Protein 6D7K (pdb70)

InterPro domains:
  IPR003430 Propane/methane/phenol/toluene hydroxylase [PF02332] (38-260)
  IPR009078 Ferritin-like superfamily [SSF47240] (20-524)
  IPR012348 Ribonucleotide reductase-like [G3DSA:1.10.620.20] (1-526)

B-factor: mean 49.15, std 14.74, range [23.67, 126.01]

CATH classification: 1.10.620.20

Organism: Methylosinus sporium (NCBI:txid428)

Structure (mmCIF, N/CA/C/O backbone):
data_6D7K
#
_entry.id   6D7K
#
_cell.length_a   179.781
_cell.length_b   125.776
_cell.length_c   126.380
_cell.angle_alpha   90.00
_cell.angle_beta   102.89
_cell.angle_gamma   90.00
#
_symmetry.space_group_name_H-M   'C 1 2 1'
#
loop_
_entity.id
_entity.type
_entity.pdbx_description
1 polymer 'Methane monooxygenase hydroxylase, MmoX1'
2 polymer 'Methane monooxygenase hydroxylase, MmoY'
3 polymer 'Methane monooxygenase hydroxylase, MmoZ'
4 polymer 'Methane monooxygenase hydroxylase, MmoD'
5 non-polymer 'FE (III) ION'
6 non-polymer HEXANE-1,6-DIOL
7 non-polymer 'FORMIC ACID'
8 water water
#
loop_
_atom_site.group_PDB
_atom_site.id
_atom_site.type_symbol
_atom_site.label_atom_id
_atom_site.label_alt_id
_atom_site.label_comp_id
_atom_site.label_asym_id
_atom_site.label_entity_id
_atom_site.label_seq_id
_atom_site.pdbx_PDB_ins_code
_atom_site.Cartn_x
_atom_site.Cartn_y
_atom_site.Cartn_z
_atom_site.occupancy
_atom_site.B_iso_or_equiv
_atom_site.auth_seq_id
_atom_site.auth_comp_id
_atom_site.auth_asym_id
_atom_site.auth_atom_id
_atom_site.pdbx_PDB_model_num
ATOM 1 N N . ASP A 1 12 ? 49.862 50.193 24.576 1.00 91.45 12 ASP A N 1
ATOM 2 C CA . ASP A 1 12 ? 48.685 49.338 24.743 1.00 90.34 12 ASP A CA 1
ATOM 3 C C . ASP A 1 12 ? 47.982 49.574 26.080 1.00 84.75 12 ASP A C 1
ATOM 4 O O . ASP A 1 12 ? 46.879 49.074 26.306 1.00 76.44 12 ASP A O 1
ATOM 9 N N . ALA A 1 13 ? 48.626 50.321 26.974 1.00 82.86 13 ALA A N 1
ATOM 10 C CA . ALA A 1 13 ? 47.966 50.729 28.206 1.00 70.72 13 ALA A CA 1
ATOM 11 C C . ALA A 1 13 ? 47.060 51.934 28.004 1.00 63.32 13 ALA A C 1
ATOM 12 O O . ALA A 1 13 ? 46.429 52.377 28.967 1.00 58.17 13 ALA A O 1
ATOM 14 N N . LEU A 1 14 ? 46.967 52.458 26.780 1.00 64.98 14 LEU A N 1
ATOM 15 C CA . LEU A 1 14 ? 46.219 53.687 26.522 1.00 70.32 14 LEU A CA 1
ATOM 16 C C . LEU A 1 14 ? 45.276 53.563 25.324 1.00 65.05 14 LEU A C 1
ATOM 17 O O . LEU A 1 14 ? 44.220 54.199 25.301 1.00 53.94 14 LEU A O 1
ATOM 22 N N . LYS A 1 15 ? 45.644 52.751 24.331 1.00 69.72 15 LYS A N 1
ATOM 23 C CA . LYS A 1 15 ? 44.960 52.696 23.037 1.00 68.56 15 LYS A CA 1
ATOM 24 C C . LYS A 1 15 ? 44.199 51.369 22.924 1.00 71.16 15 LYS A C 1
ATOM 25 O O . LYS A 1 15 ? 44.799 50.309 22.713 1.00 73.33 15 LYS A O 1
ATOM 31 N N . VAL A 1 16 ? 42.870 51.437 23.049 1.00 64.29 16 VAL A N 1
ATOM 32 C CA . VAL A 1 16 ? 41.999 50.275 22.897 1.00 65.50 16 VAL A CA 1
ATOM 33 C C . VAL A 1 16 ? 40.700 50.710 22.231 1.00 58.91 16 VAL A C 1
ATOM 34 O O . VAL A 1 16 ? 40.241 51.843 22.406 1.00 63.12 16 VAL A O 1
ATOM 38 N N . ASN A 1 17 ? 40.098 49.803 21.461 1.00 61.69 17 ASN A N 1
ATOM 39 C CA . ASN A 1 17 ? 38.827 50.106 20.798 1.00 60.90 17 ASN A CA 1
ATOM 40 C C . ASN A 1 17 ? 37.711 50.107 21.839 1.00 56.96 17 ASN A C 1
ATOM 41 O O . ASN A 1 17 ? 37.400 49.070 22.438 1.00 54.92 17 ASN A O 1
ATOM 46 N N . ARG A 1 18 ? 37.111 51.273 22.068 1.00 55.37 18 ARG A N 1
ATOM 47 C CA . ARG A 1 18 ? 36.120 51.427 23.122 1.00 52.05 18 ARG A CA 1
ATOM 48 C C . ARG A 1 18 ? 34.705 51.584 22.572 1.00 52.16 18 ARG A C 1
ATOM 49 O O . ARG A 1 18 ? 33.815 52.048 23.287 1.00 51.68 18 ARG A O 1
ATOM 57 N N . ALA A 1 19 ? 34.484 51.188 21.319 1.00 55.93 19 ALA A N 1
ATOM 58 C CA . ALA A 1 19 ? 33.134 51.115 20.776 1.00 55.78 19 ALA A CA 1
ATOM 59 C C . ALA A 1 19 ? 32.330 50.053 21.526 1.00 50.79 19 ALA A C 1
ATOM 60 O O . ALA A 1 19 ? 32.866 48.987 21.854 1.00 56.49 19 ALA A O 1
ATOM 62 N N . PRO A 1 20 ? 31.049 50.300 21.800 1.00 45.49 20 PRO A N 1
ATOM 63 C CA . PRO A 1 20 ? 30.307 49.394 22.681 1.00 47.25 20 PRO A CA 1
ATOM 64 C C . PRO A 1 20 ? 29.963 48.105 21.948 1.00 44.28 20 PRO A C 1
ATOM 65 O O . PRO A 1 20 ? 29.464 48.118 20.821 1.00 46.14 20 PRO A O 1
ATOM 69 N N . VAL A 1 21 ? 30.233 46.984 22.598 1.00 38.88 21 VAL A N 1
ATOM 70 C CA . VAL A 1 21 ? 30.125 45.707 21.914 1.00 45.97 21 VAL A CA 1
ATOM 71 C C . VAL A 1 21 ? 29.858 44.630 22.954 1.00 38.23 21 VAL A C 1
ATOM 72 O O . VAL A 1 21 ? 30.393 44.682 24.064 1.00 40.52 21 VAL A O 1
ATOM 76 N N . GLY A 1 22 ? 29.012 43.666 22.598 1.00 36.22 22 GLY A N 1
ATOM 77 C CA . GLY A 1 22 ? 28.783 42.500 23.435 1.00 38.92 22 GLY A CA 1
ATOM 78 C C . GLY A 1 22 ? 29.114 41.206 22.707 1.00 42.89 22 GLY A C 1
ATOM 79 O O . GLY A 1 22 ? 29.999 41.189 21.846 1.00 41.62 22 GLY A O 1
ATOM 80 N N . VAL A 1 23 ? 28.427 40.106 23.022 1.00 43.23 23 VAL A N 1
ATOM 81 C CA . VAL A 1 23 ? 28.632 38.865 22.279 1.00 41.34 23 VAL A CA 1
ATOM 82 C C . VAL A 1 23 ? 27.274 38.233 21.997 1.00 41.02 23 VAL A C 1
ATOM 83 O O . VAL A 1 23 ? 26.539 37.888 22.927 1.00 40.21 23 VAL A O 1
ATOM 87 N N . GLU A 1 24 ? 26.956 38.064 20.720 1.00 41.93 24 GLU A N 1
ATOM 88 C CA . GLU A 1 24 ? 25.694 37.469 20.311 1.00 45.39 24 GLU A CA 1
ATOM 89 C C . GLU A 1 24 ? 25.671 35.967 20.594 1.00 45.11 24 GLU A C 1
ATOM 90 O O . GLU A 1 24 ? 26.709 35.297 20.523 1.00 39.70 24 GLU A O 1
ATOM 96 N N . PRO A 1 25 ? 24.489 35.406 20.895 1.00 43.04 25 PRO A N 1
ATOM 97 C CA . PRO A 1 25 ? 24.415 33.946 21.065 1.00 39.06 25 PRO A CA 1
ATOM 98 C C . PRO A 1 25 ? 24.984 33.215 19.864 1.00 39.42 25 PRO A C 1
ATOM 99 O O . PRO A 1 25 ? 25.724 32.238 20.031 1.00 44.26 25 PRO A O 1
ATOM 103 N N . GLN A 1 26 ? 24.668 33.680 18.652 1.00 40.62 26 GLN A N 1
ATOM 104 C CA . GLN A 1 26 ? 25.201 33.074 17.434 1.00 40.78 26 GLN A CA 1
ATOM 105 C C . GLN A 1 26 ? 26.725 32.991 17.455 1.00 43.83 26 GLN A C 1
ATOM 106 O O . GLN A 1 26 ? 27.296 31.987 17.023 1.00 43.79 26 GLN A O 1
ATOM 112 N N . GLU A 1 27 ? 27.403 34.044 17.939 1.00 43.85 27 GLU A N 1
ATOM 113 C CA . GLU A 1 27 ? 28.869 34.064 17.917 1.00 42.35 27 GLU A CA 1
ATOM 114 C C . GLU A 1 27 ? 29.455 32.985 18.823 1.00 40.73 27 GLU A C 1
ATOM 115 O O . GLU A 1 27 ? 30.498 32.401 18.505 1.00 42.37 27 GLU A O 1
ATOM 121 N N . VAL A 1 28 ? 28.824 32.734 19.973 1.00 36.30 28 VAL A N 1
ATOM 122 C CA . VAL A 1 28 ? 29.223 31.607 20.809 1.00 36.34 28 VAL A CA 1
ATOM 123 C C . VAL A 1 28 ? 28.785 30.293 20.173 1.00 41.47 28 VAL A C 1
ATOM 124 O O . VAL A 1 28 ? 29.500 29.287 20.223 1.00 41.54 28 VAL A O 1
ATOM 128 N N . HIS A 1 29 ? 27.616 30.275 19.550 1.00 38.35 29 HIS A N 1
ATOM 129 C CA . HIS A 1 29 ? 27.126 29.002 19.057 1.00 38.99 29 HIS A CA 1
ATOM 130 C C . HIS A 1 29 ? 28.004 28.445 17.938 1.00 40.93 29 HIS A C 1
ATOM 131 O O . HIS A 1 29 ? 28.029 27.224 17.722 1.00 40.84 29 HIS A O 1
ATOM 138 N N . LYS A 1 30 ? 28.719 29.303 17.202 1.00 38.06 30 LYS A N 1
ATOM 139 C CA . LYS A 1 30 ? 29.531 28.780 16.107 1.00 42.46 30 LYS A CA 1
ATOM 140 C C . LYS A 1 30 ? 30.686 27.921 16.610 1.00 39.28 30 LYS A C 1
ATOM 141 O O . LYS A 1 30 ? 31.164 27.055 15.875 1.00 34.93 30 LYS A O 1
ATOM 147 N N . TRP A 1 31 ? 31.103 28.091 17.855 1.00 36.04 31 TRP A N 1
ATOM 148 C CA . TRP A 1 31 ? 32.147 27.250 18.403 1.00 39.74 31 TRP A CA 1
ATOM 149 C C . TRP A 1 31 ? 31.606 26.060 19.173 1.00 38.09 31 TRP A C 1
ATOM 150 O O . TRP A 1 31 ? 32.398 25.273 19.697 1.00 38.16 31 TRP A O 1
ATOM 161 N N . LEU A 1 32 ? 30.283 25.873 19.209 1.00 36.35 32 LEU A N 1
ATOM 162 C CA . LEU A 1 32 ? 29.724 24.845 20.084 1.00 39.17 32 LEU A CA 1
ATOM 163 C C . LEU A 1 32 ? 30.189 23.452 19.668 1.00 39.04 32 LEU A C 1
ATOM 164 O O . LEU A 1 32 ? 30.577 22.637 20.517 1.00 35.36 32 LEU A O 1
ATOM 169 N N . GLN A 1 33 ? 30.159 23.170 18.360 1.00 37.50 33 GLN A N 1
ATOM 170 C CA . GLN A 1 33 ? 30.503 21.848 17.850 1.00 35.92 33 GLN A CA 1
ATOM 171 C C . GLN A 1 33 ? 31.861 21.376 18.362 1.00 37.22 33 GLN A C 1
ATOM 172 O O . GLN A 1 33 ? 32.039 20.188 18.655 1.00 42.88 33 GLN A O 1
ATOM 178 N N . SER A 1 34 ? 32.817 22.291 18.512 1.00 33.57 34 SER A N 1
ATOM 179 C CA . SER A 1 34 ? 34.167 21.946 18.949 1.00 35.71 34 SER A CA 1
ATOM 180 C C . SER A 1 34 ? 34.277 21.671 20.441 1.00 37.83 34 SER A C 1
ATOM 181 O O . SER A 1 34 ? 35.393 21.445 20.918 1.00 38.89 34 SER A O 1
ATOM 184 N N . PHE A 1 35 ? 33.173 21.701 21.192 1.00 37.43 35 PHE A N 1
ATOM 185 C CA . PHE A 1 35 ? 33.261 21.525 22.638 1.00 36.04 35 PHE A CA 1
ATOM 186 C C . PHE A 1 35 ? 33.469 20.070 23.021 1.00 39.41 35 PHE A C 1
ATOM 187 O O . PHE A 1 35 ? 33.962 19.801 24.121 1.00 41.11 35 PHE A O 1
ATOM 195 N N . ASN A 1 36 ? 33.062 19.135 22.158 1.00 38.87 36 ASN A N 1
ATOM 196 C CA . ASN A 1 36 ? 33.266 17.705 22.357 1.00 35.60 36 ASN A CA 1
ATOM 197 C C . ASN A 1 36 ? 34.667 17.335 21.896 1.00 40.60 36 ASN A C 1
ATOM 198 O O . ASN A 1 36 ? 35.210 17.939 20.966 1.00 44.81 36 ASN A O 1
ATOM 203 N N . TRP A 1 37 ? 35.264 16.344 22.551 1.00 41.36 37 TRP A N 1
ATOM 204 C CA . TRP A 1 37 ? 36.554 15.838 22.098 1.00 44.22 37 TRP A CA 1
ATOM 205 C C . TRP A 1 37 ? 36.490 14.324 21.910 1.00 44.62 37 TRP A C 1
ATOM 206 O O . TRP A 1 37 ? 35.528 13.662 22.304 1.00 45.09 37 TRP A O 1
ATOM 217 N N . ASP A 1 38 ? 37.529 13.777 21.285 1.00 49.29 38 ASP A N 1
ATOM 218 C CA . ASP A 1 38 ? 37.577 12.366 20.924 1.00 51.22 38 ASP A CA 1
ATOM 219 C C . ASP A 1 38 ? 38.343 11.591 21.983 1.00 51.49 38 ASP A C 1
ATOM 220 O O . ASP A 1 38 ? 39.502 11.902 22.264 1.00 57.27 38 ASP A O 1
ATOM 225 N N . PHE A 1 39 ? 37.680 10.618 22.598 1.00 49.76 39 PHE A N 1
ATOM 226 C CA . PHE A 1 39 ? 38.341 9.631 23.438 1.00 48.91 39 PHE A CA 1
ATOM 227 C C . PHE A 1 39 ? 37.621 8.310 23.246 1.00 49.88 39 PHE A C 1
ATOM 228 O O . PHE A 1 39 ? 36.449 8.272 22.870 1.00 50.65 39 PHE A O 1
ATOM 236 N N . LYS A 1 40 ? 38.352 7.218 23.466 1.00 54.04 40 LYS A N 1
ATOM 237 C CA . LYS A 1 40 ? 37.892 5.924 22.974 1.00 58.24 40 LYS A CA 1
ATOM 238 C C . LYS A 1 40 ? 36.455 5.641 23.403 1.00 57.32 40 LYS A C 1
ATOM 239 O O . LYS A 1 40 ? 35.643 5.156 22.602 1.00 55.13 40 LYS A O 1
ATOM 245 N N . GLU A 1 41 ? 36.109 5.983 24.645 1.00 52.01 41 GLU A N 1
ATOM 246 C CA . GLU A 1 41 ? 34.821 5.625 25.229 1.00 51.80 41 GLU A CA 1
ATOM 247 C C . GLU A 1 41 ? 33.681 6.617 24.925 1.00 50.45 41 GLU A C 1
ATOM 248 O O . GLU A 1 41 ? 32.562 6.435 25.427 1.00 45.85 41 GLU A O 1
ATOM 254 N N . ASN A 1 42 ? 33.914 7.637 24.105 1.00 46.74 42 ASN A N 1
ATOM 255 C CA . ASN A 1 42 ? 32.898 8.665 23.888 1.00 46.62 42 ASN A CA 1
ATOM 256 C C . ASN A 1 42 ? 31.895 8.176 22.833 1.00 45.54 42 ASN A C 1
ATOM 257 O O . ASN A 1 42 ? 31.995 8.478 21.642 1.00 42.53 42 ASN A O 1
ATOM 262 N N . ARG A 1 43 ? 30.887 7.438 23.299 1.00 45.64 43 ARG A N 1
ATOM 263 C CA . ARG A 1 43 ? 29.863 6.807 22.472 1.00 39.22 43 ARG A CA 1
ATOM 264 C C . ARG A 1 43 ? 28.643 6.628 23.359 1.00 36.64 43 ARG A C 1
ATOM 265 O O . ARG A 1 43 ? 28.774 6.546 24.585 1.00 37.91 43 ARG A O 1
ATOM 273 N N . THR A 1 44 ? 27.452 6.598 22.757 1.00 34.18 44 THR A N 1
ATOM 274 C CA . THR A 1 44 ? 26.237 6.501 23.571 1.00 33.99 44 THR A CA 1
ATOM 275 C C . THR A 1 44 ? 26.253 5.270 24.482 1.00 37.02 44 THR A C 1
ATOM 276 O O . THR A 1 44 ? 26.803 4.220 24.146 1.00 39.66 44 THR A O 1
ATOM 280 N N . LYS A 1 45 ? 25.619 5.392 25.641 1.00 35.08 45 LYS A N 1
ATOM 281 C CA . LYS A 1 45 ? 25.533 4.256 26.542 1.00 30.77 45 LYS A CA 1
ATOM 282 C C . LYS A 1 45 ? 24.396 3.310 26.201 1.00 35.85 45 LYS A C 1
ATOM 283 O O . LYS A 1 45 ? 24.306 2.239 26.804 1.00 37.55 45 LYS A O 1
ATOM 289 N N . TYR A 1 46 ? 23.513 3.664 25.281 1.00 31.49 46 TYR A N 1
ATOM 290 C CA . TYR A 1 46 ? 22.287 2.902 25.126 1.00 35.95 46 TYR A CA 1
ATOM 291 C C . TYR A 1 46 ? 22.383 1.970 23.928 1.00 36.89 46 TYR A C 1
ATOM 292 O O . TYR A 1 46 ? 22.995 2.315 22.912 1.00 35.50 46 TYR A O 1
ATOM 301 N N . ALA A 1 47 ? 21.819 0.769 24.072 1.00 30.92 47 ALA A N 1
ATOM 302 C CA . ALA A 1 47 ? 21.737 -0.149 22.945 1.00 29.66 47 ALA A CA 1
ATOM 303 C C . ALA A 1 47 ? 21.139 0.568 21.746 1.00 36.40 47 ALA A C 1
ATOM 304 O O . ALA A 1 47 ? 20.134 1.276 21.875 1.00 40.67 47 ALA A O 1
ATOM 306 N N . THR A 1 48 ? 21.771 0.401 20.582 1.00 36.90 48 THR A N 1
ATOM 307 C CA . THR A 1 48 ? 21.278 1.013 19.355 1.00 31.20 48 THR A CA 1
ATOM 308 C C . THR A 1 48 ? 21.908 0.340 18.138 1.00 35.57 48 THR A C 1
ATOM 309 O O . THR A 1 48 ? 23.064 -0.096 18.169 1.00 36.42 48 THR A O 1
ATOM 313 N N . LYS A 1 49 ? 21.130 0.265 17.063 1.00 35.55 49 LYS A N 1
ATOM 314 C CA . LYS A 1 49 ? 21.652 -0.218 15.797 1.00 32.13 49 LYS A CA 1
ATOM 315 C C . LYS A 1 49 ? 22.345 0.877 15.003 1.00 38.40 49 LYS A C 1
ATOM 316 O O . LYS A 1 49 ? 22.964 0.576 13.978 1.00 43.01 49 LYS A O 1
ATOM 322 N N . TYR A 1 50 ? 22.255 2.135 15.427 1.00 38.11 50 TYR A N 1
ATOM 323 C CA . TYR A 1 50 ? 22.683 3.247 14.594 1.00 36.95 50 TYR A CA 1
ATOM 324 C C . TYR A 1 50 ? 23.812 4.031 15.253 1.00 39.58 50 TYR A C 1
ATOM 325 O O . TYR A 1 50 ? 24.092 3.886 16.446 1.00 40.54 50 TYR A O 1
ATOM 334 N N . HIS A 1 51 ? 24.471 4.859 14.447 1.00 36.07 51 HIS A N 1
ATOM 335 C CA . HIS A 1 51 ? 25.427 5.832 14.954 1.00 44.43 51 HIS A CA 1
ATOM 336 C C . HIS A 1 51 ? 25.079 7.209 14.390 1.00 44.47 51 HIS A C 1
ATOM 337 O O . HIS A 1 51 ? 25.284 7.478 13.201 1.00 37.43 51 HIS A O 1
ATOM 344 N N . MET A 1 52 ? 24.581 8.086 15.247 1.00 40.89 52 MET A N 1
ATOM 345 C CA . MET A 1 52 ? 24.311 9.453 14.837 1.00 42.09 52 MET A CA 1
ATOM 346 C C . MET A 1 52 ? 25.621 10.162 14.535 1.00 40.60 52 MET A C 1
ATOM 347 O O . MET A 1 52 ? 26.491 10.260 15.405 1.00 43.56 52 MET A O 1
ATOM 352 N N . ALA A 1 53 ? 25.746 10.676 13.313 1.00 38.99 53 ALA A N 1
ATOM 353 C CA . ALA A 1 53 ? 27.013 11.214 12.839 1.00 38.23 53 ALA A CA 1
ATOM 354 C C . ALA A 1 53 ? 27.416 12.455 13.617 1.00 41.65 53 ALA A C 1
ATOM 355 O O . ALA A 1 53 ? 26.572 13.295 13.952 1.00 38.69 53 ALA A O 1
ATOM 357 N N . ASN A 1 54 ? 28.712 12.580 13.899 1.00 40.72 54 ASN A N 1
ATOM 358 C CA . ASN A 1 54 ? 29.173 13.883 14.350 1.00 46.59 54 ASN A CA 1
ATOM 359 C C . ASN A 1 54 ? 29.262 14.836 13.166 1.00 48.51 54 ASN A C 1
ATOM 360 O O . ASN A 1 54 ? 29.378 14.430 12.004 1.00 56.06 54 ASN A O 1
ATOM 365 N N . GLN A 1 55 ? 29.167 16.117 13.467 1.00 45.81 55 GLN A N 1
ATOM 366 C CA . GLN A 1 55 ? 29.047 17.195 12.485 1.00 50.84 55 GLN A CA 1
ATOM 367 C C . GLN A 1 55 ? 27.591 17.407 12.091 1.00 45.58 55 GLN A C 1
ATOM 368 O O . GLN A 1 55 ? 27.320 18.290 11.269 1.00 49.51 55 GLN A O 1
ATOM 374 N N . THR A 1 56 ? 26.650 16.642 12.639 1.00 41.01 56 THR A N 1
ATOM 375 C CA . THR A 1 56 ? 25.243 16.994 12.486 1.00 43.39 56 THR A CA 1
ATOM 376 C C . THR A 1 56 ? 24.976 18.365 13.105 1.00 44.21 56 THR A C 1
ATOM 377 O O . THR A 1 56 ? 25.496 18.694 14.177 1.00 38.14 56 THR A O 1
ATOM 381 N N . LYS A 1 57 ? 24.159 19.168 12.427 1.00 42.13 57 LYS A N 1
ATOM 382 C CA . LYS A 1 57 ? 23.872 20.529 12.856 1.00 43.17 57 LYS A CA 1
ATOM 383 C C . LYS A 1 57 ? 22.560 20.628 13.638 1.00 42.08 57 LYS A C 1
ATOM 384 O O . LYS A 1 57 ? 21.674 19.777 13.542 1.00 41.58 57 LYS A O 1
ATOM 390 N N . GLU A 1 58 ? 22.466 21.697 14.423 1.00 40.10 58 GLU A N 1
ATOM 391 C CA . GLU A 1 58 ? 21.255 22.145 15.105 1.00 45.05 58 GLU A CA 1
ATOM 392 C C . GLU A 1 58 ? 20.589 23.256 14.290 1.00 42.38 58 GLU A C 1
ATOM 393 O O . GLU A 1 58 ? 21.268 24.102 13.704 1.00 45.42 58 GLU A O 1
ATOM 399 N N . GLN A 1 59 ? 19.260 23.260 14.259 1.00 45.02 59 GLN A N 1
ATOM 400 C CA . GLN A 1 59 ? 18.555 24.278 13.491 1.00 37.06 59 GLN A CA 1
ATOM 401 C C . GLN A 1 59 ? 18.579 25.650 14.144 1.00 45.81 59 GLN A C 1
ATOM 402 O O . GLN A 1 59 ? 18.435 26.648 13.433 1.00 46.92 59 GLN A O 1
ATOM 408 N N . PHE A 1 60 ? 18.719 25.737 15.469 1.00 47.77 60 PHE A N 1
ATOM 409 C CA . PHE A 1 60 ? 18.637 27.016 16.183 1.00 47.78 60 PHE A CA 1
ATOM 410 C C . PHE A 1 60 ? 19.947 27.291 16.915 1.00 47.23 60 PHE A C 1
ATOM 411 O O . PHE A 1 60 ? 20.355 26.508 17.777 1.00 46.10 60 PHE A O 1
ATOM 419 N N . LYS A 1 61 ? 20.574 28.429 16.618 1.00 46.60 61 LYS A N 1
ATOM 420 C CA . LYS A 1 61 ? 21.911 28.737 17.132 1.00 41.92 61 LYS A CA 1
ATOM 421 C C . LYS A 1 61 ? 21.832 29.326 18.548 1.00 41.52 61 LYS A C 1
ATOM 422 O O . LYS A 1 61 ? 22.257 30.452 18.822 1.00 46.62 61 LYS A O 1
ATOM 428 N N . VAL A 1 62 ? 21.293 28.528 19.469 1.00 41.86 62 VAL A N 1
ATOM 429 C CA . VAL A 1 62 ? 20.875 28.992 20.793 1.00 40.88 62 VAL A CA 1
ATOM 430 C C . VAL A 1 62 ? 21.814 28.451 21.865 1.00 35.76 62 VAL A C 1
ATOM 431 O O . VAL A 1 62 ? 22.224 27.289 21.818 1.00 41.94 62 VAL A O 1
ATOM 435 N N . ILE A 1 63 ? 22.150 29.295 22.835 1.00 31.31 63 ILE A N 1
ATOM 436 C CA . ILE A 1 63 ? 22.988 28.901 23.957 1.00 30.99 63 ILE A CA 1
ATOM 437 C C . ILE A 1 63 ? 22.181 29.065 25.243 1.00 34.26 63 ILE A C 1
ATOM 438 O O . ILE A 1 63 ? 21.105 29.665 25.257 1.00 36.46 63 ILE A O 1
ATOM 443 N N . ALA A 1 64 ? 22.707 28.504 26.336 1.00 36.66 64 ALA A N 1
ATOM 444 C CA . ALA A 1 64 ? 21.913 28.415 27.561 1.00 35.13 64 ALA A CA 1
ATOM 445 C C . ALA A 1 64 ? 21.322 29.773 27.926 1.00 32.83 64 ALA A C 1
ATOM 446 O O . ALA A 1 64 ? 20.129 29.873 28.231 1.00 31.51 64 ALA A O 1
ATOM 448 N N . LYS A 1 65 ? 22.140 30.840 27.870 1.00 36.44 65 LYS A N 1
ATOM 449 C CA . LYS A 1 65 ? 21.649 32.160 28.275 1.00 32.82 65 LYS A CA 1
ATOM 450 C C . LYS A 1 65 ? 20.511 32.628 27.378 1.00 29.96 65 LYS A C 1
ATOM 451 O O . LYS A 1 65 ? 19.520 33.169 27.867 1.00 33.66 65 LYS A O 1
ATOM 457 N N . GLU A 1 66 ? 20.633 32.429 26.066 1.00 28.97 66 GLU A N 1
ATOM 458 C CA . GLU A 1 66 ? 19.571 32.822 25.140 1.00 32.78 66 GLU A CA 1
ATOM 459 C C . GLU A 1 66 ? 18.337 31.930 25.276 1.00 37.81 66 GLU A C 1
ATOM 460 O O . GLU A 1 66 ? 17.208 32.405 25.085 1.00 35.64 66 GLU A O 1
ATOM 466 N N . TYR A 1 67 ? 18.515 30.637 25.596 1.00 34.81 67 TYR A N 1
ATOM 467 C CA . TYR A 1 67 ? 17.343 29.812 25.875 1.00 34.13 67 TYR A CA 1
ATOM 468 C C . TYR A 1 67 ? 16.509 30.442 26.979 1.00 34.20 67 TYR A C 1
ATOM 469 O O . TYR A 1 67 ? 15.304 30.682 26.816 1.00 35.41 67 TYR A O 1
ATOM 478 N N . ALA A 1 68 ? 17.145 30.714 28.117 1.00 28.37 68 ALA A N 1
ATOM 479 C CA . ALA A 1 68 ? 16.445 31.340 29.227 1.00 34.43 68 ALA A CA 1
ATOM 480 C C . ALA A 1 68 ? 15.834 32.686 28.822 1.00 39.82 68 ALA A C 1
ATOM 481 O O . ALA A 1 68 ? 14.696 33.000 29.201 1.00 39.64 68 ALA A O 1
ATOM 483 N N . ARG A 1 69 ? 16.563 33.496 28.048 1.00 33.68 69 ARG A N 1
ATOM 484 C CA . ARG A 1 69 ? 16.049 34.826 27.748 1.00 35.81 69 ARG A CA 1
ATOM 485 C C . ARG A 1 69 ? 14.769 34.733 26.931 1.00 40.40 69 ARG A C 1
ATOM 486 O O . ARG A 1 69 ? 13.815 35.480 27.172 1.00 43.65 69 ARG A O 1
ATOM 494 N N . MET A 1 70 ? 14.726 33.812 25.974 1.00 36.71 70 MET A N 1
ATOM 495 C CA . MET A 1 70 ? 13.530 33.649 25.162 1.00 38.27 70 MET A CA 1
ATOM 496 C C . MET A 1 70 ? 12.392 33.042 25.970 1.00 43.55 70 MET A C 1
ATOM 497 O O . MET A 1 70 ? 11.243 33.482 25.862 1.00 45.04 70 MET A O 1
ATOM 502 N N . GLU A 1 71 ? 12.684 32.035 26.794 1.00 43.12 71 GLU A N 1
ATOM 503 C CA . GLU A 1 71 ? 11.596 31.341 27.478 1.00 44.88 71 GLU A CA 1
ATOM 504 C C . GLU A 1 71 ? 11.088 32.132 28.680 1.00 45.15 71 GLU A C 1
ATOM 505 O O . GLU A 1 71 ? 9.893 32.102 28.980 1.00 46.40 71 GLU A O 1
ATOM 511 N N . ALA A 1 72 ? 11.968 32.843 29.381 1.00 44.16 72 ALA A N 1
ATOM 512 C CA . ALA A 1 72 ? 11.506 33.685 30.478 1.00 42.28 72 ALA A CA 1
ATOM 513 C C . ALA A 1 72 ? 10.527 34.733 29.971 1.00 47.66 72 ALA A C 1
ATOM 514 O O . ALA A 1 72 ? 9.502 35.007 30.611 1.00 48.61 72 ALA A O 1
ATOM 516 N N . ALA A 1 73 ? 10.830 35.324 28.815 1.00 47.70 73 ALA A N 1
ATOM 517 C CA . ALA A 1 73 ? 9.926 36.272 28.180 1.00 45.57 73 ALA A CA 1
ATOM 518 C C . ALA A 1 73 ? 8.542 35.662 27.969 1.00 48.22 73 ALA A C 1
ATOM 519 O O . ALA A 1 73 ? 7.546 36.152 28.505 1.00 53.15 73 ALA A O 1
ATOM 521 N N . LYS A 1 74 ? 8.462 34.576 27.199 1.00 50.27 74 LYS A N 1
ATOM 522 C CA . LYS A 1 74 ? 7.168 33.956 26.927 1.00 52.35 74 LYS A CA 1
ATOM 523 C C . LYS A 1 74 ? 6.421 33.624 28.215 1.00 55.70 74 LYS A C 1
ATOM 524 O O . LYS A 1 74 ? 5.250 33.975 28.365 1.00 65.88 74 LYS A O 1
ATOM 530 N N . ASP A 1 75 ? 7.076 32.932 29.153 1.00 61.30 75 ASP A N 1
ATOM 531 C CA . ASP A 1 75 ? 6.404 32.545 30.395 1.00 62.68 75 ASP A CA 1
ATOM 532 C C . ASP A 1 75 ? 5.829 33.755 31.109 1.00 67.80 75 ASP A C 1
ATOM 533 O O . ASP A 1 75 ? 4.757 33.672 31.718 1.00 76.94 75 ASP A O 1
ATOM 538 N N . GLU A 1 76 ? 6.550 34.875 31.084 1.00 65.67 76 GLU A N 1
ATOM 539 C CA . GLU A 1 76 ? 6.077 36.105 31.701 1.00 72.26 76 GLU A CA 1
ATOM 540 C C . GLU A 1 76 ? 4.590 36.304 31.429 1.00 76.52 76 GLU A C 1
ATOM 541 O O . GLU A 1 76 ? 3.770 36.337 32.354 1.00 80.10 76 GLU A O 1
ATOM 547 N N . ARG A 1 77 ? 4.227 36.384 30.146 1.00 73.63 77 ARG A N 1
ATOM 548 C CA . ARG A 1 77 ? 2.844 36.632 29.749 1.00 77.74 77 ARG A CA 1
ATOM 549 C C . ARG A 1 77 ? 1.969 35.383 29.874 1.00 81.02 77 ARG A C 1
ATOM 550 O O . ARG A 1 77 ? 0.931 35.412 30.545 1.00 77.89 77 ARG A O 1
ATOM 558 N N . GLN A 1 78 ? 2.373 34.276 29.236 1.00 79.68 78 GLN A N 1
ATOM 559 C CA . GLN A 1 78 ? 1.558 33.061 29.248 1.00 83.61 78 GLN A CA 1
ATOM 560 C C . GLN A 1 78 ? 1.133 32.678 30.666 1.00 83.54 78 GLN A C 1
ATOM 561 O O . GLN A 1 78 ? 0.018 32.184 30.864 1.00 81.32 78 GLN A O 1
ATOM 567 N N . PHE A 1 79 ? 1.978 32.933 31.669 1.00 81.06 79 PHE A N 1
ATOM 568 C CA . PHE A 1 79 ? 1.569 32.679 33.050 1.00 83.69 79 PHE A CA 1
ATOM 569 C C . PHE A 1 79 ? 0.558 33.717 33.527 1.00 86.59 79 PHE A C 1
ATOM 570 O O . PHE A 1 79 ? -0.385 33.388 34.259 1.00 83.69 79 PHE A O 1
ATOM 578 N N . GLY A 1 80 ? 0.741 34.977 33.138 1.00 79.69 80 GLY A N 1
ATOM 579 C CA . GLY A 1 80 ? -0.263 35.971 33.465 1.00 83.87 80 GLY A CA 1
ATOM 580 C C . GLY A 1 80 ? -1.624 35.615 32.900 1.00 84.18 80 GLY A C 1
ATOM 581 O O . GLY A 1 80 ? -2.627 35.623 33.615 1.00 82.00 80 GLY A O 1
ATOM 582 N N . THR A 1 81 ? -1.670 35.282 31.603 1.00 82.38 81 THR A N 1
ATOM 583 C CA . THR A 1 81 ? -2.934 34.951 30.950 1.00 79.36 81 THR A CA 1
ATOM 584 C C . THR A 1 81 ? -3.548 33.675 31.518 1.00 74.37 81 THR A C 1
ATOM 585 O O . THR A 1 81 ? -4.769 33.588 31.678 1.00 71.90 81 THR A O 1
ATOM 589 N N . LEU A 1 82 ? -2.728 32.674 31.828 1.00 76.36 82 LEU A N 1
ATOM 590 C CA . LEU A 1 82 ? -3.269 31.475 32.462 1.00 74.31 82 LEU A CA 1
ATOM 591 C C . LEU A 1 82 ? -3.930 31.821 33.790 1.00 75.67 82 LEU A C 1
ATOM 592 O O . LEU A 1 82 ? -4.960 31.244 34.154 1.00 72.41 82 LEU A O 1
ATOM 597 N N . LEU A 1 83 ? -3.352 32.766 34.529 1.00 76.17 83 LEU A N 1
ATOM 598 C CA . LEU A 1 83 ? -3.951 33.175 35.793 1.00 77.64 83 LEU A CA 1
ATOM 599 C C . LEU A 1 83 ? -5.313 33.822 35.564 1.00 76.15 83 LEU A C 1
ATOM 600 O O . LEU A 1 83 ? -6.319 33.393 36.138 1.00 76.34 83 LEU A O 1
ATOM 605 N N . ASP A 1 84 ? -5.346 34.873 34.774 1.00 74.36 84 ASP A N 1
ATOM 606 C CA . ASP A 1 84 ? -6.556 35.606 34.574 1.00 71.25 84 ASP A CA 1
ATOM 607 C C . ASP A 1 84 ? -7.546 34.648 34.003 1.00 79.78 84 ASP A C 1
ATOM 608 O O . ASP A 1 84 ? -8.711 34.718 34.287 1.00 82.14 84 ASP A O 1
ATOM 613 N N . GLY A 1 85 ? -7.103 33.759 33.153 1.00 72.75 85 GLY A N 1
ATOM 614 C CA . GLY A 1 85 ? -8.003 32.775 32.627 1.00 68.08 85 GLY A CA 1
ATOM 615 C C . GLY A 1 85 ? -8.493 31.836 33.681 1.00 71.73 85 GLY A C 1
ATOM 616 O O . GLY A 1 85 ? -9.600 31.408 33.669 1.00 74.08 85 GLY A O 1
ATOM 617 N N . LEU A 1 86 ? -7.634 31.492 34.603 1.00 72.17 86 LEU A N 1
ATOM 618 C CA . LEU A 1 86 ? -7.969 30.550 35.652 1.00 73.13 86 LEU A CA 1
ATOM 619 C C . LEU A 1 86 ? -8.817 31.053 36.803 1.00 82.76 86 LEU A C 1
ATOM 620 O O . LEU A 1 86 ? -9.166 30.276 37.665 1.00 82.26 86 LEU A O 1
ATOM 625 N N . THR A 1 87 ? -9.116 32.338 36.872 1.00 80.20 87 THR A N 1
ATOM 626 C CA . THR A 1 87 ? -9.970 32.764 37.940 1.00 79.82 87 THR A CA 1
ATOM 627 C C . THR A 1 87 ? -11.374 32.714 37.427 1.00 81.43 87 THR A C 1
ATOM 628 O O . THR A 1 87 ? -12.261 32.222 38.082 1.00 79.81 87 THR A O 1
ATOM 632 N N . ARG A 1 88 ? -11.546 33.073 36.169 1.00 78.11 88 ARG A N 1
ATOM 633 C CA . ARG A 1 88 ? -12.829 33.044 35.527 1.00 74.52 88 ARG A CA 1
ATOM 634 C C . ARG A 1 88 ? -13.440 31.671 35.559 1.00 79.86 88 ARG A C 1
ATOM 635 O O . ARG A 1 88 ? -14.623 31.530 35.685 1.00 85.69 88 ARG A O 1
ATOM 643 N N . LEU A 1 89 ? -12.660 30.640 35.349 1.00 79.56 89 LEU A N 1
ATOM 644 C CA . LEU A 1 89 ? -13.175 29.332 35.498 1.00 81.05 89 LEU A CA 1
ATOM 645 C C . LEU A 1 89 ? -13.068 29.291 36.963 1.00 86.96 89 LEU A C 1
ATOM 646 O O . LEU A 1 89 ? -11.987 29.210 37.453 1.00 93.83 89 LEU A O 1
ATOM 651 N N . GLY A 1 90 ? -14.147 29.352 37.702 1.00 87.82 90 GLY A N 1
ATOM 652 C CA . GLY A 1 90 ? -13.997 29.322 39.139 1.00 94.17 90 GLY A CA 1
ATOM 653 C C . GLY A 1 90 ? -15.249 29.807 39.779 1.00 101.60 90 GLY A C 1
ATOM 654 O O . GLY A 1 90 ? -15.864 29.124 40.572 1.00 108.33 90 GLY A O 1
ATOM 655 N N . ALA A 1 91 ? -15.652 30.996 39.394 1.00 106.63 91 ALA A N 1
ATOM 656 C CA . ALA A 1 91 ? -16.857 31.575 39.909 1.00 112.92 91 ALA A CA 1
ATOM 657 C C . ALA A 1 91 ? -17.886 31.181 38.921 1.00 117.65 91 ALA A C 1
ATOM 658 O O . ALA A 1 91 ? -18.197 31.945 38.020 1.00 120.09 91 ALA A O 1
ATOM 660 N N . GLY A 1 92 ? -18.402 29.976 39.088 1.00 119.69 92 GLY A N 1
ATOM 661 C CA . GLY A 1 92 ? -19.389 29.413 38.189 1.00 122.69 92 GLY A CA 1
ATOM 662 C C . GLY A 1 92 ? -18.699 28.506 37.211 1.00 114.90 92 GLY A C 1
ATOM 663 O O . GLY A 1 92 ? -17.541 28.162 37.392 1.00 115.10 92 GLY A O 1
ATOM 664 N N . ASN A 1 93 ? -19.400 28.089 36.174 1.00 111.66 93 ASN A N 1
ATOM 665 C CA . ASN A 1 93 ? -18.752 27.233 35.197 1.00 107.86 93 ASN A CA 1
ATOM 666 C C . ASN A 1 93 ? -19.270 27.528 33.846 1.00 97.77 93 ASN A C 1
ATOM 667 O O . ASN A 1 93 ? -20.431 27.348 33.578 1.00 92.63 93 ASN A O 1
ATOM 672 N N . LYS A 1 94 ? -18.386 27.971 32.981 1.00 90.03 94 LYS A N 1
ATOM 673 C CA . LYS A 1 94 ? -18.815 28.304 31.664 1.00 79.51 94 LYS A CA 1
ATOM 674 C C . LYS A 1 94 ? -18.656 27.153 30.740 1.00 70.00 94 LYS A C 1
ATOM 675 O O . LYS A 1 94 ? -19.200 27.182 29.678 1.00 68.29 94 LYS A O 1
ATOM 681 N N . VAL A 1 95 ? -17.976 26.109 31.158 1.00 66.38 95 VAL A N 1
ATOM 682 C CA . VAL A 1 95 ? -17.718 25.033 30.250 1.00 61.11 95 VAL A CA 1
ATOM 683 C C . VAL A 1 95 ? -18.730 23.964 30.208 1.00 50.50 95 VAL A C 1
ATOM 684 O O . VAL A 1 95 ? -19.139 23.459 31.183 1.00 51.44 95 VAL A O 1
ATOM 688 N N . HIS A 1 96 ? -19.115 23.637 29.010 1.00 46.61 96 HIS A N 1
ATOM 689 C CA . HIS A 1 96 ? -20.067 22.556 28.836 1.00 53.10 96 HIS A CA 1
ATOM 690 C C . HIS A 1 96 ? -19.624 21.316 29.616 1.00 53.34 96 HIS A C 1
ATOM 691 O O . HIS A 1 96 ? -18.435 20.973 29.622 1.00 53.67 96 HIS A O 1
ATOM 698 N N . PRO A 1 97 ? -20.552 20.604 30.257 1.00 53.52 97 PRO A N 1
ATOM 699 C CA . PRO A 1 97 ? -20.138 19.556 31.202 1.00 50.47 97 PRO A CA 1
ATOM 700 C C . PRO A 1 97 ? -19.461 18.377 30.543 1.00 50.90 97 PRO A C 1
ATOM 701 O O . PRO A 1 97 ? -18.590 17.745 31.157 1.00 51.37 97 PRO A O 1
ATOM 705 N N . ARG A 1 98 ? -19.852 18.031 29.322 1.00 49.72 98 ARG A N 1
ATOM 706 C CA . ARG A 1 98 ? -19.219 16.896 28.672 1.00 47.29 98 ARG A CA 1
ATOM 707 C C . ARG A 1 98 ? -17.745 17.190 28.440 1.00 49.92 98 ARG A C 1
ATOM 708 O O . ARG A 1 98 ? -16.873 16.424 28.864 1.00 48.19 98 ARG A O 1
ATOM 716 N N . TRP A 1 99 ? -17.447 18.340 27.817 1.00 52.59 99 TRP A N 1
ATOM 717 C CA . TRP A 1 99 ? -16.057 18.744 27.617 1.00 46.72 99 TRP A CA 1
ATOM 718 C C . TRP A 1 99 ? -15.346 18.973 28.946 1.00 51.89 99 TRP A C 1
ATOM 719 O O . TRP A 1 99 ? -14.120 18.810 29.029 1.00 54.04 99 TRP A O 1
ATOM 730 N N . GLY A 1 100 ? -16.089 19.351 29.990 1.00 50.10 100 GLY A N 1
ATOM 731 C CA . GLY A 1 100 ? -15.493 19.414 31.313 1.00 43.61 100 GLY A CA 1
ATOM 732 C C . GLY A 1 100 ? -14.783 18.127 31.675 1.00 47.02 100 GLY A C 1
ATOM 733 O O . GLY A 1 100 ? -13.648 18.142 32.156 1.00 45.52 100 GLY A O 1
ATOM 734 N N . GLU A 1 101 ? -15.442 16.987 31.442 1.00 45.75 101 GLU A N 1
ATOM 735 C CA . GLU A 1 101 ? -14.796 15.701 31.697 1.00 49.05 101 GLU A CA 1
ATOM 736 C C . GLU A 1 101 ? -13.602 15.500 30.772 1.00 49.10 101 GLU A C 1
ATOM 737 O O . GLU A 1 101 ? -12.509 15.098 31.206 1.00 47.80 101 GLU A O 1
ATOM 743 N N . THR A 1 102 ? -13.802 15.766 29.479 1.00 44.37 102 THR A N 1
ATOM 744 C CA . THR A 1 102 ? -12.743 15.547 28.509 1.00 44.56 102 THR A CA 1
ATOM 745 C C . THR A 1 102 ? -11.464 16.276 28.913 1.00 48.12 102 THR A C 1
ATOM 746 O O . THR A 1 102 ? -10.362 15.739 28.745 1.00 45.30 102 THR A O 1
ATOM 750 N N . MET A 1 103 ? -11.595 17.497 29.459 1.00 50.42 103 MET A N 1
ATOM 751 C CA . MET A 1 103 ? -10.441 18.228 29.989 1.00 45.88 103 MET A CA 1
ATOM 752 C C . MET A 1 103 ? -9.644 17.377 30.976 1.00 45.14 103 MET A C 1
ATOM 753 O O . MET A 1 103 ? -8.411 17.335 30.917 1.00 43.65 103 MET A O 1
ATOM 758 N N . LYS A 1 104 ? -10.338 16.701 31.906 1.00 44.18 104 LYS A N 1
ATOM 759 C CA . LYS A 1 104 ? -9.654 15.909 32.928 1.00 46.29 104 LYS A CA 1
ATOM 760 C C . LYS A 1 104 ? -8.791 14.824 32.296 1.00 47.75 104 LYS A C 1
ATOM 761 O O . LYS A 1 104 ? -7.664 14.572 32.745 1.00 48.76 104 LYS A O 1
ATOM 767 N N . VAL A 1 105 ? -9.320 14.156 31.268 1.00 40.75 105 VAL A N 1
ATOM 768 C CA . VAL A 1 105 ? -8.571 13.130 30.546 1.00 46.03 105 VAL A CA 1
ATOM 769 C C . VAL A 1 105 ? -7.418 13.762 29.774 1.00 45.62 105 VAL A C 1
ATOM 770 O O . VAL A 1 105 ? -6.273 13.284 29.813 1.00 40.74 105 VAL A O 1
ATOM 774 N N . ILE A 1 106 ? -7.706 14.843 29.048 1.00 43.76 106 ILE A N 1
ATOM 775 C CA . ILE A 1 106 ? -6.664 15.476 28.254 1.00 42.39 106 ILE A CA 1
ATOM 776 C C . ILE A 1 106 ? -5.526 15.942 29.146 1.00 43.20 106 ILE A C 1
ATOM 777 O O . ILE A 1 106 ? -4.350 15.768 28.807 1.00 42.80 106 ILE A O 1
ATOM 782 N N . SER A 1 107 ? -5.841 16.525 30.304 1.00 40.14 107 SER A N 1
ATOM 783 C CA . SER A 1 107 ? -4.752 17.057 31.116 1.00 42.88 107 SER A CA 1
ATOM 784 C C . SER A 1 107 ? -3.971 15.947 31.825 1.00 43.32 107 SER A C 1
ATOM 785 O O . SER A 1 107 ? -2.761 16.086 32.027 1.00 40.07 107 SER A O 1
ATOM 788 N N . ASN A 1 108 ? -4.617 14.829 32.177 1.00 45.01 108 ASN A N 1
ATOM 789 C CA . ASN A 1 108 ? -3.869 13.686 32.706 1.00 47.92 108 ASN A CA 1
ATOM 790 C C . ASN A 1 108 ? -2.929 13.107 31.660 1.00 44.97 108 ASN A C 1
ATOM 791 O O . ASN A 1 108 ? -1.764 12.803 31.946 1.00 47.39 108 ASN A O 1
ATOM 796 N N . PHE A 1 109 ? -3.433 12.905 30.446 1.00 41.45 109 PHE A N 1
ATOM 797 C CA . PHE A 1 109 ? -2.597 12.327 29.409 1.00 43.64 109 PHE A CA 1
ATOM 798 C C . PHE A 1 109 ? -1.462 13.270 29.063 1.00 44.81 109 PHE A C 1
ATOM 799 O O . PHE A 1 109 ? -0.307 12.840 28.934 1.00 42.39 109 PHE A O 1
ATOM 807 N N . LEU A 1 110 ? -1.763 14.570 28.956 1.00 41.75 110 LEU A N 1
ATOM 808 C CA . LEU A 1 110 ? -0.710 15.540 28.694 1.00 39.49 110 LEU A CA 1
ATOM 809 C C . LEU A 1 110 ? 0.393 15.409 29.723 1.00 39.69 110 LEU A C 1
ATOM 810 O O . LEU A 1 110 ? 1.571 15.284 29.373 1.00 39.89 110 LEU A O 1
ATOM 815 N N . GLU A 1 111 ? 0.032 15.420 31.006 1.00 39.73 111 GLU A N 1
ATOM 816 C CA . GLU A 1 111 ? 1.071 15.407 32.028 1.00 45.86 111 GLU A CA 1
ATOM 817 C C . GLU A 1 111 ? 2.015 14.219 31.828 1.00 45.13 111 GLU A C 1
ATOM 818 O O . GLU A 1 111 ? 3.238 14.388 31.788 1.00 43.80 111 GLU A O 1
ATOM 824 N N . VAL A 1 112 ? 1.464 13.017 31.633 1.00 38.38 112 VAL A N 1
ATOM 825 C CA . VAL A 1 112 ? 2.312 11.842 31.453 1.00 38.84 112 VAL A CA 1
ATOM 826 C C . VAL A 1 112 ? 3.248 12.024 30.262 1.00 38.02 112 VAL A C 1
ATOM 827 O O . VAL A 1 112 ? 4.451 11.734 30.335 1.00 37.25 112 VAL A O 1
ATOM 831 N N . GLY A 1 113 ? 2.706 12.470 29.133 1.00 37.60 113 GLY A N 1
ATOM 832 C CA . GLY A 1 113 ? 3.529 12.593 27.948 1.00 32.77 113 GLY A CA 1
ATOM 833 C C . GLY A 1 113 ? 4.636 13.605 28.136 1.00 36.14 113 GLY A C 1
ATOM 834 O O . GLY A 1 113 ? 5.793 13.351 27.799 1.00 38.47 113 GLY A O 1
ATOM 835 N N . GLU A 1 114 ? 4.306 14.764 28.689 1.00 35.79 114 GLU A N 1
ATOM 836 C CA . GLU A 1 114 ? 5.352 15.762 28.846 1.00 37.89 114 GLU A CA 1
ATOM 837 C C . GLU A 1 114 ? 6.415 15.268 29.818 1.00 36.66 114 GLU A C 1
ATOM 838 O O . GLU A 1 114 ? 7.605 15.519 29.599 1.00 41.47 114 GLU A O 1
ATOM 844 N N . TYR A 1 115 ? 6.028 14.512 30.856 1.00 35.96 115 TYR A N 1
ATOM 845 C CA . TYR A 1 115 ? 7.018 14.024 31.820 1.00 36.66 115 TYR A CA 1
ATOM 846 C C . TYR A 1 115 ? 7.982 13.035 31.181 1.00 40.29 115 TYR A C 1
ATOM 847 O O . TYR A 1 115 ? 9.207 13.161 31.329 1.00 39.25 115 TYR A O 1
ATOM 856 N N . ASN A 1 116 ? 7.448 12.038 30.467 1.00 34.50 116 ASN A N 1
ATOM 857 C CA . ASN A 1 116 ? 8.317 11.044 29.855 1.00 34.65 116 ASN A CA 1
ATOM 858 C C . ASN A 1 116 ? 9.154 11.635 28.725 1.00 37.40 116 ASN A C 1
ATOM 859 O O . ASN A 1 116 ? 10.327 11.260 28.544 1.00 32.01 116 ASN A O 1
ATOM 864 N N . ALA A 1 117 ? 8.597 12.603 28.001 1.00 36.12 117 ALA A N 1
ATOM 865 C CA . ALA A 1 117 ? 9.368 13.264 26.964 1.00 33.67 117 ALA A CA 1
ATOM 866 C C . ALA A 1 117 ? 10.656 13.867 27.516 1.00 34.35 117 ALA A C 1
ATOM 867 O O . ALA A 1 117 ? 11.637 14.026 26.766 1.00 30.76 117 ALA A O 1
ATOM 869 N N . ILE A 1 118 ? 10.681 14.225 28.807 1.00 29.89 118 ILE A N 1
ATOM 870 C CA . ILE A 1 118 ? 11.926 14.734 29.374 1.00 31.58 118 ILE A CA 1
ATOM 871 C C . ILE A 1 118 ? 12.991 13.672 29.267 1.00 31.25 118 ILE A C 1
ATOM 872 O O . ILE A 1 118 ? 14.081 13.906 28.735 1.00 33.53 118 ILE A O 1
ATOM 877 N N . ALA A 1 119 ? 12.668 12.464 29.735 1.00 34.25 119 ALA A N 1
ATOM 878 C CA . ALA A 1 119 ? 13.647 11.388 29.756 1.00 32.31 119 ALA A CA 1
ATOM 879 C C . ALA A 1 119 ? 13.949 10.886 28.346 1.00 34.16 119 ALA A C 1
ATOM 880 O O . ALA A 1 119 ? 15.096 10.531 28.033 1.00 35.96 119 ALA A O 1
ATOM 882 N N . ALA A 1 120 ? 12.932 10.831 27.485 1.00 31.98 120 ALA A N 1
ATOM 883 C CA . ALA A 1 120 ? 13.162 10.468 26.088 1.00 31.69 120 ALA A CA 1
ATOM 884 C C . ALA A 1 120 ? 14.176 11.410 25.439 1.00 34.05 120 ALA A C 1
ATOM 885 O O . ALA A 1 120 ? 15.118 10.975 24.766 1.00 33.96 120 ALA A O 1
ATOM 887 N N . SER A 1 121 ? 14.002 12.715 25.638 1.00 32.64 121 SER A N 1
ATOM 888 C CA . SER A 1 121 ? 14.905 13.649 24.996 1.00 34.05 121 SER A CA 1
ATOM 889 C C . SER A 1 121 ? 16.294 13.582 25.605 1.00 34.01 121 SER A C 1
ATOM 890 O O . SER A 1 121 ? 17.269 13.914 24.922 1.00 36.17 121 SER A O 1
ATOM 893 N N . ALA A 1 122 ? 16.406 13.148 26.863 1.00 30.22 122 ALA A N 1
ATOM 894 C CA . ALA A 1 122 ? 17.725 12.928 27.441 1.00 28.82 122 ALA A CA 1
ATOM 895 C C . ALA A 1 122 ? 18.393 11.707 26.826 1.00 36.82 122 ALA A C 1
ATOM 896 O O . ALA A 1 122 ? 19.610 11.711 26.601 1.00 38.95 122 ALA A O 1
ATOM 898 N N . MET A 1 123 ? 17.618 10.652 26.533 1.00 33.48 123 MET A N 1
ATOM 899 C CA . MET A 1 123 ? 18.201 9.490 25.871 1.00 31.44 123 MET A CA 1
ATOM 900 C C . MET A 1 123 ? 18.748 9.855 24.491 1.00 37.38 123 MET A C 1
ATOM 901 O O . MET A 1 123 ? 19.862 9.447 24.122 1.00 36.35 123 MET A O 1
ATOM 906 N N . LEU A 1 124 ? 17.974 10.627 23.713 1.00 34.06 124 LEU A N 1
ATOM 907 C CA . LEU A 1 124 ? 18.463 11.126 22.426 1.00 34.18 124 LEU A CA 1
ATOM 908 C C . LEU A 1 124 ? 19.696 12.012 22.599 1.00 33.45 124 LEU A C 1
ATOM 909 O O . LEU A 1 124 ? 20.640 11.943 21.799 1.00 32.03 124 LEU A O 1
ATOM 914 N N . TRP A 1 125 ? 19.696 12.873 23.615 1.00 31.09 125 TRP A N 1
ATOM 915 C CA . TRP A 1 125 ? 20.898 13.651 23.900 1.00 32.81 125 TRP A CA 1
ATOM 916 C C . TRP A 1 125 ? 22.067 12.719 24.185 1.00 34.49 125 TRP A C 1
ATOM 917 O O . TRP A 1 125 ? 23.206 12.984 23.787 1.00 33.23 125 TRP A O 1
ATOM 928 N N . ASP A 1 126 ? 21.799 11.590 24.812 1.00 37.07 126 ASP A N 1
ATOM 929 C CA . ASP A 1 126 ? 22.872 10.629 24.959 1.00 36.92 126 ASP A CA 1
ATOM 930 C C . ASP A 1 126 ? 23.245 9.988 23.630 1.00 39.25 126 ASP A C 1
ATOM 931 O O . ASP A 1 126 ? 24.417 9.633 23.448 1.00 39.94 126 ASP A O 1
ATOM 936 N N . SER A 1 127 ? 22.281 9.830 22.695 1.00 35.03 127 SER A N 1
ATOM 937 C CA . SER A 1 127 ? 22.570 9.116 21.441 1.00 34.81 127 SER A CA 1
ATOM 938 C C . SER A 1 127 ? 23.437 9.945 20.495 1.00 39.17 127 SER A C 1
ATOM 939 O O . SER A 1 127 ? 24.340 9.404 19.849 1.00 42.99 127 SER A O 1
ATOM 942 N N . ALA A 1 128 ? 23.183 11.247 20.383 1.00 34.42 128 ALA A N 1
ATOM 943 C CA . ALA A 1 128 ? 23.971 12.059 19.470 1.00 34.37 128 ALA A CA 1
ATOM 944 C C . ALA A 1 128 ? 25.434 12.142 19.904 1.00 35.02 128 ALA A C 1
ATOM 945 O O . ALA A 1 128 ? 25.760 12.126 21.095 1.00 31.67 128 ALA A O 1
ATOM 947 N N . THR A 1 129 ? 26.317 12.244 18.908 1.00 34.47 129 THR A N 1
ATOM 948 C CA . THR A 1 129 ? 27.729 12.566 19.089 1.00 36.13 129 THR A CA 1
ATOM 949 C C . THR A 1 129 ? 28.017 14.047 18.908 1.00 39.87 129 THR A C 1
ATOM 950 O O . THR A 1 129 ? 28.849 14.606 19.629 1.00 36.59 129 THR A O 1
ATOM 954 N N . ALA A 1 130 ? 27.370 14.672 17.927 1.00 35.30 130 ALA A N 1
ATOM 955 C CA . ALA A 1 130 ? 27.581 16.079 17.635 1.00 38.67 130 ALA A CA 1
ATOM 956 C C . ALA A 1 130 ? 27.040 16.955 18.768 1.00 39.94 130 ALA A C 1
ATOM 957 O O . ALA A 1 130 ? 25.900 16.773 19.215 1.00 41.47 130 ALA A O 1
ATOM 959 N N . ALA A 1 131 ? 27.850 17.918 19.229 1.00 35.35 131 ALA A N 1
ATOM 960 C CA . ALA A 1 131 ? 27.394 18.778 20.324 1.00 38.64 131 ALA A CA 1
ATOM 961 C C . ALA A 1 131 ? 26.187 19.614 19.920 1.00 38.41 131 ALA A C 1
ATOM 962 O O . ALA A 1 131 ? 25.349 19.944 20.771 1.00 38.11 131 ALA A O 1
ATOM 964 N N . GLU A 1 132 ? 26.083 19.979 18.640 1.00 38.15 132 GLU A N 1
ATOM 965 C CA . GLU A 1 132 ? 24.910 20.716 18.189 1.00 37.31 132 GLU A CA 1
ATOM 966 C C . GLU A 1 132 ? 23.657 19.860 18.309 1.00 40.37 132 GLU A C 1
ATOM 967 O O . GLU A 1 132 ? 22.655 20.292 18.898 1.00 39.23 132 GLU A O 1
ATOM 973 N N . GLN A 1 133 ? 23.710 18.625 17.783 1.00 40.73 133 GLN A N 1
ATOM 974 C CA . GLN A 1 133 ? 22.566 17.717 17.877 1.00 34.87 133 GLN A CA 1
ATOM 975 C C . GLN A 1 133 ? 22.247 17.388 19.319 1.00 36.44 133 GLN A C 1
ATOM 976 O O . GLN A 1 133 ? 21.073 17.271 19.684 1.00 37.32 133 GLN A O 1
ATOM 982 N N . LYS A 1 134 ? 23.278 17.210 20.150 1.00 34.91 134 LYS A N 1
ATOM 983 C CA . LYS A 1 134 ? 23.052 17.128 21.589 1.00 35.01 134 LYS A CA 1
ATOM 984 C C . LYS A 1 134 ? 22.274 18.342 22.075 1.00 36.99 134 LYS A C 1
ATOM 985 O O . LYS A 1 134 ? 21.258 18.207 22.769 1.00 37.40 134 LYS A O 1
ATOM 991 N N . ASN A 1 135 ? 22.716 19.541 21.678 1.00 39.84 135 ASN A N 1
ATOM 992 C CA . ASN A 1 135 ? 22.067 20.765 22.136 1.00 38.79 135 ASN A CA 1
ATOM 993 C C . ASN A 1 135 ? 20.593 20.798 21.738 1.00 36.46 135 ASN A C 1
ATOM 994 O O . ASN A 1 135 ? 19.733 21.166 22.548 1.00 32.93 135 ASN A O 1
ATOM 999 N N . GLY A 1 136 ? 20.280 20.395 20.504 1.00 37.72 136 GLY A N 1
ATOM 1000 C CA . GLY A 1 136 ? 18.888 20.381 20.071 1.00 37.12 136 GLY A CA 1
ATOM 1001 C C . GLY A 1 136 ? 18.001 19.516 20.950 1.00 33.38 136 GLY A C 1
ATOM 1002 O O . GLY A 1 136 ? 16.890 19.909 21.317 1.00 32.57 136 GLY A O 1
ATOM 1003 N N . TYR A 1 137 ? 18.475 18.323 21.299 1.00 36.28 137 TYR A N 1
ATOM 1004 C CA . TYR A 1 137 ? 17.690 17.470 22.184 1.00 31.08 137 TYR A CA 1
ATOM 1005 C C . TYR A 1 137 ? 17.582 18.092 23.570 1.00 34.47 137 TYR A C 1
ATOM 1006 O O . TYR A 1 137 ? 16.500 18.097 24.172 1.00 30.24 137 TYR A O 1
ATOM 1015 N N . LEU A 1 138 ? 18.680 18.675 24.065 1.00 36.75 138 LEU A N 1
ATOM 1016 C CA . LEU A 1 138 ? 18.650 19.369 25.353 1.00 32.46 138 LEU A CA 1
ATOM 1017 C C . LEU A 1 138 ? 17.576 20.448 25.398 1.00 30.89 138 LEU A C 1
ATOM 1018 O O . LEU A 1 138 ? 16.853 20.567 26.391 1.00 33.25 138 LEU A O 1
ATOM 1023 N N . ALA A 1 139 ? 17.458 21.257 24.343 1.00 33.56 139 ALA A N 1
ATOM 1024 C CA . ALA A 1 139 ? 16.400 22.270 24.319 1.00 31.40 139 ALA A CA 1
ATOM 1025 C C . ALA A 1 139 ? 15.020 21.633 24.493 1.00 35.88 139 ALA A C 1
ATOM 1026 O O . ALA A 1 139 ? 14.178 22.147 25.246 1.00 32.46 139 ALA A O 1
ATOM 1028 N N . GLN A 1 140 ? 14.773 20.492 23.832 1.00 31.93 140 GLN A N 1
ATOM 1029 C CA . GLN A 1 140 ? 13.479 19.830 24.009 1.00 34.65 140 GLN A CA 1
ATOM 1030 C C . GLN A 1 140 ? 13.310 19.302 25.438 1.00 33.35 140 GLN A C 1
ATOM 1031 O O . GLN A 1 140 ? 12.202 19.340 25.979 1.00 33.57 140 GLN A O 1
ATOM 1037 N N . VAL A 1 141 ? 14.393 18.807 26.064 1.00 33.73 141 VAL A N 1
ATOM 1038 C CA . VAL A 1 141 ? 14.331 18.383 27.466 1.00 30.03 141 VAL A CA 1
ATOM 1039 C C . VAL A 1 141 ? 13.793 19.524 28.312 1.00 35.29 141 VAL A C 1
ATOM 1040 O O . VAL A 1 141 ? 12.788 19.388 29.019 1.00 35.67 141 VAL A O 1
ATOM 1044 N N . LEU A 1 142 ? 14.438 20.688 28.219 1.00 35.58 142 LEU A N 1
ATOM 1045 C CA . LEU A 1 142 ? 13.968 21.845 28.972 1.00 35.53 142 LEU A CA 1
ATOM 1046 C C . LEU A 1 142 ? 12.542 22.214 28.590 1.00 33.94 142 LEU A C 1
ATOM 1047 O O . LEU A 1 142 ? 11.758 22.629 29.448 1.00 36.06 142 LEU A O 1
ATOM 1052 N N . ASP A 1 143 ? 12.173 22.047 27.324 1.00 31.72 143 ASP A N 1
ATOM 1053 C CA . ASP A 1 143 ? 10.808 22.383 26.929 1.00 38.38 143 ASP A CA 1
ATOM 1054 C C . ASP A 1 143 ? 9.804 21.497 27.651 1.00 39.68 143 ASP A C 1
ATOM 1055 O O . ASP A 1 143 ? 8.824 21.990 28.224 1.00 35.48 143 ASP A O 1
ATOM 1060 N N . GLU A 1 144 ? 10.038 20.178 27.642 1.00 35.23 144 GLU A N 1
ATOM 1061 C CA . GLU A 1 144 ? 9.103 19.286 28.310 1.00 36.41 144 GLU A CA 1
ATOM 1062 C C . GLU A 1 144 ? 9.055 19.586 29.806 1.00 39.87 144 GLU A C 1
ATOM 1063 O O . GLU A 1 144 ? 7.976 19.592 30.415 1.00 41.72 144 GLU A O 1
ATOM 1069 N N . ILE A 1 145 ? 10.207 19.878 30.412 1.00 37.05 145 ILE A N 1
ATOM 1070 C CA . ILE A 1 145 ? 10.204 20.305 31.807 1.00 40.19 145 ILE A CA 1
ATOM 1071 C C . ILE A 1 145 ? 9.286 21.503 31.985 1.00 43.64 145 ILE A C 1
ATOM 1072 O O . ILE A 1 145 ? 8.442 21.525 32.882 1.00 45.42 145 ILE A O 1
ATOM 1077 N N . ARG A 1 146 ? 9.435 22.515 31.126 1.00 45.66 146 ARG A N 1
ATOM 1078 C CA . ARG A 1 146 ? 8.697 23.766 31.299 1.00 51.08 146 ARG A CA 1
ATOM 1079 C C . ARG A 1 146 ? 7.204 23.520 31.417 1.00 53.08 146 ARG A C 1
ATOM 1080 O O . ARG A 1 146 ? 6.514 24.184 32.197 1.00 58.98 146 ARG A O 1
ATOM 1088 N N . HIS A 1 147 ? 6.689 22.574 30.648 1.00 43.84 147 HIS A N 1
ATOM 1089 C CA . HIS A 1 147 ? 5.255 22.427 30.547 1.00 44.65 147 HIS A CA 1
ATOM 1090 C C . HIS A 1 147 ? 4.698 21.545 31.653 1.00 53.84 147 HIS A C 1
ATOM 1091 O O . HIS A 1 147 ? 3.604 21.817 32.160 1.00 55.98 147 HIS A O 1
ATOM 1098 N N . THR A 1 148 ? 5.432 20.500 32.055 1.00 50.32 148 THR A N 1
ATOM 1099 C CA . THR A 1 148 ? 5.061 19.800 33.281 1.00 54.01 148 THR A CA 1
ATOM 1100 C C . THR A 1 148 ? 4.802 20.799 34.411 1.00 57.35 148 THR A C 1
ATOM 1101 O O . THR A 1 148 ? 3.844 20.648 35.176 1.00 61.60 148 THR A O 1
ATOM 1105 N N . HIS A 1 149 ? 5.608 21.865 34.492 1.00 57.34 149 HIS A N 1
ATOM 1106 C CA . HIS A 1 149 ? 5.431 22.870 35.543 1.00 60.65 149 HIS A CA 1
ATOM 1107 C C . HIS A 1 149 ? 4.207 23.744 35.331 1.00 64.32 149 HIS A C 1
ATOM 1108 O O . HIS A 1 149 ? 3.734 24.360 36.290 1.00 65.96 149 HIS A O 1
ATOM 1115 N N . GLN A 1 150 ? 3.693 23.840 34.107 1.00 62.76 150 GLN A N 1
ATOM 1116 C CA . GLN A 1 150 ? 2.391 24.473 33.940 1.00 65.28 150 GLN A CA 1
ATOM 1117 C C . GLN A 1 150 ? 1.283 23.551 34.428 1.00 62.45 150 GLN A C 1
ATOM 1118 O O . GLN A 1 150 ? 0.316 24.004 35.053 1.00 58.10 150 GLN A O 1
ATOM 1124 N N . CYS A 1 151 ? 1.401 22.254 34.135 1.00 62.93 151 CYS A N 1
ATOM 1125 C CA . CYS A 1 151 ? 0.482 21.279 34.712 1.00 62.53 151 CYS A CA 1
ATOM 1126 C C . CYS A 1 151 ? 0.539 21.312 36.232 1.00 66.62 151 CYS A C 1
ATOM 1127 O O . CYS A 1 151 ? -0.500 21.285 36.900 1.00 67.88 151 CYS A O 1
ATOM 1130 N N . ALA A 1 152 ? 1.755 21.354 36.792 1.00 69.78 152 ALA A N 1
ATOM 1131 C CA . ALA A 1 152 ? 1.931 21.515 38.233 1.00 67.81 152 ALA A CA 1
ATOM 1132 C C . ALA A 1 152 ? 1.127 22.691 38.752 1.00 70.13 152 ALA A C 1
ATOM 1133 O O . ALA A 1 152 ? 0.314 22.550 39.671 1.00 74.47 152 ALA A O 1
ATOM 1135 N N . PHE A 1 153 ? 1.348 23.871 38.172 1.00 70.07 153 PHE A N 1
ATOM 1136 C CA . PHE A 1 153 ? 0.622 25.045 38.624 1.00 70.06 153 PHE A CA 1
ATOM 1137 C C . PHE A 1 153 ? -0.882 24.868 38.464 1.00 74.18 153 PHE A C 1
ATOM 1138 O O . PHE A 1 153 ? -1.655 25.405 39.266 1.00 80.93 153 PHE A O 1
ATOM 1146 N N . ILE A 1 154 ? -1.320 24.116 37.450 1.00 68.10 154 ILE A N 1
ATOM 1147 C CA . ILE A 1 154 ? -2.753 23.993 37.202 1.00 68.24 154 ILE A CA 1
ATOM 1148 C C . ILE A 1 154 ? -3.400 23.055 38.216 1.00 78.84 154 ILE A C 1
ATOM 1149 O O . ILE A 1 154 ? -4.515 23.307 38.687 1.00 85.44 154 ILE A O 1
ATOM 1154 N N . ASN A 1 155 ? -2.713 21.973 38.589 1.00 78.64 155 ASN A N 1
ATOM 1155 C CA . ASN A 1 155 ? -3.243 21.088 39.623 1.00 79.08 155 ASN A CA 1
ATOM 1156 C C . ASN A 1 155 ? -3.227 21.758 40.993 1.00 81.62 155 ASN A C 1
ATOM 1157 O O . ASN A 1 155 ? -4.198 21.659 41.750 1.00 83.25 155 ASN A O 1
ATOM 1162 N N . HIS A 1 156 ? -2.128 22.434 41.336 1.00 84.43 156 HIS A N 1
ATOM 1163 C CA . HIS A 1 156 ? -2.057 23.128 42.621 1.00 96.01 156 HIS A CA 1
ATOM 1164 C C . HIS A 1 156 ? -3.164 24.173 42.756 1.00 98.35 156 HIS A C 1
ATOM 1165 O O . HIS A 1 156 ? -3.707 24.375 43.850 1.00 98.56 156 HIS A O 1
ATOM 1172 N N . TYR A 1 157 ? -3.507 24.853 41.658 1.00 92.54 157 TYR A N 1
ATOM 1173 C CA . TYR A 1 157 ? -4.580 25.839 41.716 1.00 90.76 157 TYR A CA 1
ATOM 1174 C C . TYR A 1 157 ? -5.947 25.173 41.834 1.00 94.63 157 TYR A C 1
ATOM 1175 O O . TYR A 1 157 ? -6.801 25.630 42.603 1.00 95.52 157 TYR A O 1
ATOM 1184 N N . TYR A 1 158 ? -6.180 24.100 41.077 1.00 93.57 158 TYR A N 1
ATOM 1185 C CA . TYR A 1 158 ? -7.473 23.426 41.114 1.00 92.94 158 TYR A CA 1
ATOM 1186 C C . TYR A 1 158 ? -7.867 22.964 42.511 1.00 97.02 158 TYR A C 1
ATOM 1187 O O . TYR A 1 158 ? -9.039 22.631 42.723 1.00 96.56 158 TYR A O 1
ATOM 1196 N N . SER A 1 159 ? -6.929 22.931 43.462 1.00 95.64 159 SER A N 1
ATOM 1197 C CA . SER A 1 159 ? -7.249 22.641 44.862 1.00 97.71 159 SER A CA 1
ATOM 1198 C C . SER A 1 159 ? -7.712 23.928 45.551 1.00 100.85 159 SER A C 1
ATOM 1199 O O . SER A 1 159 ? -7.052 24.480 46.434 1.00 100.32 159 SER A O 1
ATOM 1202 N N . LYS A 1 160 ? -8.883 24.402 45.122 1.00 103.17 160 LYS A N 1
ATOM 1203 C CA . LYS A 1 160 ? -9.482 25.635 45.642 1.00 102.44 160 LYS A CA 1
ATOM 1204 C C . LYS A 1 160 ? -8.561 26.855 45.478 1.00 95.17 160 LYS A C 1
ATOM 1205 O O . LYS A 1 160 ? -8.758 27.689 44.590 1.00 78.45 160 LYS A O 1
ATOM 1211 N N . ARG A 1 173 ? -3.301 6.845 41.244 1.00 93.68 173 ARG A N 1
ATOM 1212 C CA . ARG A 1 173 ? -4.153 5.930 42.007 1.00 97.97 173 ARG A CA 1
ATOM 1213 C C . ARG A 1 173 ? -5.481 5.667 41.288 1.00 91.89 173 ARG A C 1
ATOM 1214 O O . ARG A 1 173 ? -5.818 4.522 40.989 1.00 85.96 173 ARG A O 1
ATOM 1222 N N . THR A 1 174 ? -6.232 6.741 41.015 1.00 93.53 174 THR A N 1
ATOM 1223 C CA . THR A 1 174 ? -7.565 6.603 40.429 1.00 93.43 174 THR A CA 1
ATOM 1224 C C . THR A 1 174 ? -7.515 6.450 38.907 1.00 89.31 174 THR A C 1
ATOM 1225 O O . THR A 1 174 ? -8.321 5.707 38.328 1.00 90.91 174 THR A O 1
ATOM 1229 N N . ARG A 1 175 ? -6.587 7.143 38.240 1.00 88.71 175 ARG A N 1
ATOM 1230 C CA . ARG A 1 175 ? -6.501 7.045 36.786 1.00 84.81 175 ARG A CA 1
ATOM 1231 C C . ARG A 1 175 ? -5.944 5.699 36.335 1.00 83.00 175 ARG A C 1
ATOM 1232 O O . ARG A 1 175 ? -6.272 5.229 35.239 1.00 77.28 175 ARG A O 1
ATOM 1240 N N . ALA A 1 176 ? -5.121 5.056 37.158 1.00 81.96 176 ALA A N 1
ATOM 1241 C CA . ALA A 1 176 ? -4.498 3.801 36.757 1.00 78.71 176 ALA A CA 1
ATOM 1242 C C . ALA A 1 176 ? -5.407 2.604 37.053 1.00 82.18 176 ALA A C 1
ATOM 1243 O O . ALA A 1 176 ? -4.931 1.523 37.421 1.00 72.18 176 ALA A O 1
ATOM 1245 N N . ILE A 1 177 ? -6.712 2.780 36.892 1.00 78.48 177 ILE A N 1
ATOM 1246 C CA . ILE A 1 177 ? -7.632 1.697 37.175 1.00 74.77 177 ILE A CA 1
ATOM 1247 C C . ILE A 1 177 ? -8.179 1.154 35.859 1.00 68.68 177 ILE A C 1
ATOM 1248 O O . ILE A 1 177 ? -8.522 -0.034 35.759 1.00 67.81 177 ILE A O 1
ATOM 1253 N N . GLY A 1 178 ? -8.232 2.008 34.839 1.00 60.93 178 GLY A N 1
ATOM 1254 C CA . GLY A 1 178 ? -9.051 1.760 33.680 1.00 57.68 178 GLY A CA 1
ATOM 1255 C C . GLY A 1 178 ? -8.304 1.154 32.514 1.00 61.59 178 GLY A C 1
ATOM 1256 O O . GLY A 1 178 ? -7.086 0.960 32.553 1.00 63.91 178 GLY A O 1
ATOM 1257 N N . PRO A 1 179 ? -9.038 0.830 31.451 1.00 59.47 179 PRO A N 1
ATOM 1258 C CA . PRO A 1 179 ? -8.400 0.338 30.224 1.00 59.72 179 PRO A CA 1
ATOM 1259 C C . PRO A 1 179 ? -7.644 1.414 29.457 1.00 59.39 179 PRO A C 1
ATOM 1260 O O . PRO A 1 179 ? -6.460 1.223 29.150 1.00 61.32 179 PRO A O 1
ATOM 1264 N N . LEU A 1 180 ? -8.303 2.541 29.145 1.00 52.53 180 LEU A N 1
ATOM 1265 C CA . LEU A 1 180 ? -7.675 3.570 28.314 1.00 50.94 180 LEU A CA 1
ATOM 1266 C C . LEU A 1 180 ? -6.335 4.039 28.869 1.00 49.62 180 LEU A C 1
ATOM 1267 O O . LEU A 1 180 ? -5.481 4.510 28.112 1.00 47.57 180 LEU A O 1
ATOM 1272 N N . TRP A 1 181 ? -6.130 3.935 30.180 1.00 51.46 181 TRP A N 1
ATOM 1273 C CA . TRP A 1 181 ? -4.842 4.321 30.751 1.00 53.81 181 TRP A CA 1
ATOM 1274 C C . TRP A 1 181 ? -3.706 3.477 30.167 1.00 53.89 181 TRP A C 1
ATOM 1275 O O . TRP A 1 181 ? -2.679 4.013 29.727 1.00 53.67 181 TRP A O 1
ATOM 1286 N N . LYS A 1 182 ? -3.884 2.154 30.127 1.00 47.40 182 LYS A N 1
ATOM 1287 C CA . LYS A 1 182 ? -2.761 1.272 29.844 1.00 44.84 182 LYS A CA 1
ATOM 1288 C C . LYS A 1 182 ? -2.186 1.538 28.464 1.00 40.90 182 LYS A C 1
ATOM 1289 O O . LYS A 1 182 ? -0.966 1.617 28.296 1.00 41.55 182 LYS A O 1
ATOM 1295 N N . GLY A 1 183 ? -3.054 1.672 27.459 1.00 42.81 183 GLY A N 1
ATOM 1296 C CA . GLY A 1 183 ? -2.581 1.935 26.112 1.00 36.37 183 GLY A CA 1
ATOM 1297 C C . GLY A 1 183 ? -2.045 3.340 25.951 1.00 40.23 183 GLY A C 1
ATOM 1298 O O . GLY A 1 183 ? -1.154 3.582 25.131 1.00 41.20 183 GLY A O 1
ATOM 1299 N N . MET A 1 184 ? -2.565 4.284 26.730 1.00 39.08 184 MET A N 1
ATOM 1300 C CA . MET A 1 184 ? -1.982 5.615 26.726 1.00 40.42 184 MET A CA 1
ATOM 1301 C C . MET A 1 184 ? -0.541 5.577 27.219 1.00 41.60 184 MET A C 1
ATOM 1302 O O . MET A 1 184 ? 0.318 6.297 26.689 1.00 40.83 184 MET A O 1
ATOM 1307 N N . LYS A 1 185 ? -0.233 4.712 28.187 1.00 41.59 185 LYS A N 1
ATOM 1308 C CA . LYS A 1 185 ? 1.149 4.634 28.652 1.00 43.66 185 LYS A CA 1
ATOM 1309 C C . LYS A 1 185 ? 2.100 4.078 27.594 1.00 41.48 185 LYS A C 1
ATOM 1310 O O . LYS A 1 185 ? 3.295 4.390 27.633 1.00 40.19 185 LYS A O 1
ATOM 1316 N N . ARG A 1 186 ? 1.623 3.284 26.632 1.00 37.66 186 ARG A N 1
ATOM 1317 C CA . ARG A 1 186 ? 2.554 2.826 25.607 1.00 36.60 186 ARG A CA 1
ATOM 1318 C C . ARG A 1 186 ? 2.950 3.965 24.681 1.00 35.23 186 ARG A C 1
ATOM 1319 O O . ARG A 1 186 ? 4.139 4.184 24.432 1.00 33.91 186 ARG A O 1
ATOM 1327 N N . VAL A 1 187 ? 1.963 4.684 24.138 1.00 31.20 187 VAL A N 1
ATOM 1328 C CA . VAL A 1 187 ? 2.246 5.754 23.181 1.00 37.01 187 VAL A CA 1
ATOM 1329 C C . VAL A 1 187 ? 2.672 7.066 23.830 1.00 38.06 187 VAL A C 1
ATOM 1330 O O . VAL A 1 187 ? 3.114 7.975 23.115 1.00 37.04 187 VAL A O 1
ATOM 1334 N N . PHE A 1 188 ? 2.559 7.212 25.155 1.00 37.86 188 PHE A N 1
ATOM 1335 C CA . PHE A 1 188 ? 2.948 8.469 25.787 1.00 37.05 188 PHE A CA 1
ATOM 1336 C C . PHE A 1 188 ? 4.165 8.319 26.684 1.00 38.06 188 PHE A C 1
ATOM 1337 O O . PHE A 1 188 ? 4.781 9.338 27.030 1.00 36.15 188 PHE A O 1
ATOM 1345 N N . ALA A 1 189 ? 4.525 7.093 27.079 1.00 35.96 189 ALA A N 1
ATOM 1346 C CA . ALA A 1 189 ? 5.568 6.891 28.077 1.00 32.60 189 ALA A CA 1
ATOM 1347 C C . ALA A 1 189 ? 6.599 5.834 27.701 1.00 34.49 189 ALA A C 1
ATOM 1348 O O . ALA A 1 189 ? 7.774 6.166 27.483 1.00 32.42 189 ALA A O 1
ATOM 1350 N N . ASP A 1 190 ? 6.167 4.566 27.598 1.00 33.50 190 ASP A N 1
ATOM 1351 C CA . ASP A 1 190 ? 7.106 3.473 27.336 1.00 29.44 190 ASP A CA 1
ATOM 1352 C C . ASP A 1 190 ? 7.662 3.515 25.918 1.00 29.59 190 ASP A C 1
ATOM 1353 O O . ASP A 1 190 ? 8.848 3.238 25.701 1.00 32.43 190 ASP A O 1
ATOM 1358 N N . GLY A 1 191 ? 6.826 3.830 24.934 1.00 31.10 191 GLY A N 1
ATOM 1359 C CA . GLY A 1 191 ? 7.316 3.932 23.575 1.00 31.15 191 GLY A CA 1
ATOM 1360 C C . GLY A 1 191 ? 8.367 5.004 23.393 1.00 33.66 191 GLY A C 1
ATOM 1361 O O . GLY A 1 191 ? 9.162 4.913 22.453 1.00 37.25 191 GLY A O 1
ATOM 1362 N N . PHE A 1 192 ? 8.400 6.015 24.276 1.00 29.40 192 PHE A N 1
ATOM 1363 C CA . PHE A 1 192 ? 9.387 7.094 24.159 1.00 34.26 192 PHE A CA 1
ATOM 1364 C C . PHE A 1 192 ? 10.760 6.694 24.670 1.00 35.49 192 PHE A C 1
ATOM 1365 O O . PHE A 1 192 ? 11.758 7.298 24.266 1.00 30.39 192 PHE A O 1
ATOM 1373 N N . ILE A 1 193 ? 10.836 5.726 25.582 1.00 35.88 193 ILE A N 1
ATOM 1374 C CA . ILE A 1 193 ? 12.060 5.542 26.358 1.00 33.42 193 ILE A CA 1
ATOM 1375 C C . ILE A 1 193 ? 12.612 4.126 26.292 1.00 36.33 193 ILE A C 1
ATOM 1376 O O . ILE A 1 193 ? 13.774 3.914 26.667 1.00 39.26 193 ILE A O 1
ATOM 1381 N N . SER A 1 194 ? 11.848 3.118 25.844 1.00 36.33 194 SER A N 1
ATOM 1382 C CA . SER A 1 194 ? 12.277 1.712 25.918 1.00 30.79 194 SER A CA 1
ATOM 1383 C C . SER A 1 194 ? 12.485 1.136 24.511 1.00 29.42 194 SER A C 1
ATOM 1384 O O . SER A 1 194 ? 11.578 0.554 23.911 1.00 30.74 194 SER A O 1
ATOM 1387 N N . GLY A 1 195 ? 13.707 1.246 24.018 1.00 29.57 195 GLY A N 1
ATOM 1388 C CA . GLY A 1 195 ? 14.057 0.700 22.720 1.00 35.86 195 GLY A CA 1
ATOM 1389 C C . GLY A 1 195 ? 15.351 1.317 22.210 1.00 33.04 195 GLY A C 1
ATOM 1390 O O . GLY A 1 195 ? 16.070 1.991 22.939 1.00 32.82 195 GLY A O 1
ATOM 1391 N N . ASP A 1 196 ? 15.631 1.054 20.941 1.00 34.09 196 ASP A N 1
ATOM 1392 C CA . ASP A 1 196 ? 16.630 1.835 20.227 1.00 33.83 196 ASP A CA 1
ATOM 1393 C C . ASP A 1 196 ? 16.248 3.316 20.277 1.00 34.69 196 ASP A C 1
ATOM 1394 O O . ASP A 1 196 ? 15.109 3.678 19.972 1.00 34.08 196 ASP A O 1
ATOM 1399 N N . ALA A 1 197 ? 17.187 4.185 20.658 1.00 28.97 197 ALA A N 1
ATOM 1400 C CA . ALA A 1 197 ? 16.844 5.603 20.660 1.00 32.51 197 ALA A CA 1
ATOM 1401 C C . ALA A 1 197 ? 16.181 6.017 19.351 1.00 37.82 197 ALA A C 1
ATOM 1402 O O . ALA A 1 197 ? 15.258 6.844 19.347 1.00 35.99 197 ALA A O 1
ATOM 1404 N N . VAL A 1 198 ? 16.634 5.457 18.225 1.00 35.29 198 VAL A N 1
ATOM 1405 C CA . VAL A 1 198 ? 16.046 5.860 16.952 1.00 31.12 198 VAL A CA 1
ATOM 1406 C C . VAL A 1 198 ? 14.602 5.404 16.869 1.00 30.05 198 VAL A C 1
ATOM 1407 O O . VAL A 1 198 ? 13.753 6.108 16.314 1.00 34.13 198 VAL A O 1
ATOM 1411 N N . GLU A 1 199 ? 14.291 4.219 17.405 1.00 36.29 199 GLU A N 1
ATOM 1412 C CA . GLU A 1 199 ? 12.892 3.790 17.432 1.00 35.31 199 GLU A CA 1
ATOM 1413 C C . GLU A 1 199 ? 12.082 4.698 18.347 1.00 37.81 199 GLU A C 1
ATOM 1414 O O . GLU A 1 199 ? 10.948 5.078 18.015 1.00 37.27 199 GLU A O 1
ATOM 1420 N N . CYS A 1 200 ? 12.685 5.102 19.477 1.00 38.46 200 CYS A N 1
ATOM 1421 C CA . CYS A 1 200 ? 12.036 6.016 20.419 1.00 34.85 200 CYS A CA 1
ATOM 1422 C C . CYS A 1 200 ? 11.823 7.390 19.791 1.00 35.99 200 CYS A C 1
ATOM 1423 O O . CYS A 1 200 ? 10.750 7.999 19.934 1.00 34.57 200 CYS A O 1
ATOM 1426 N N . SER A 1 201 ? 12.831 7.891 19.086 1.00 35.22 201 SER A N 1
ATOM 1427 C CA . SER A 1 201 ? 12.666 9.163 18.404 1.00 33.96 201 SER A CA 1
ATOM 1428 C C . SER A 1 201 ? 11.481 9.125 17.453 1.00 33.75 201 SER A C 1
ATOM 1429 O O . SER A 1 201 ? 10.818 10.146 17.247 1.00 38.26 201 SER A O 1
ATOM 1432 N N . VAL A 1 202 ? 11.182 7.966 16.875 1.00 35.66 202 VAL A N 1
ATOM 1433 C CA . VAL A 1 202 ? 10.063 7.912 15.943 1.00 37.30 202 VAL A CA 1
ATOM 1434 C C . VAL A 1 202 ? 8.747 8.007 16.706 1.00 38.70 202 VAL A C 1
ATOM 1435 O O . VAL A 1 202 ? 7.812 8.697 16.276 1.00 40.21 202 VAL A O 1
ATOM 1439 N N . ASN A 1 203 ? 8.662 7.323 17.860 1.00 38.17 203 ASN A N 1
ATOM 1440 C CA . ASN A 1 203 ? 7.449 7.359 18.676 1.00 37.70 203 ASN A CA 1
ATOM 1441 C C . ASN A 1 203 ? 7.174 8.763 19.206 1.00 35.87 203 ASN A C 1
ATOM 1442 O O . ASN A 1 203 ? 6.014 9.168 19.326 1.00 33.49 203 ASN A O 1
ATOM 1447 N N . LEU A 1 204 ? 8.237 9.505 19.543 1.00 37.29 204 LEU A N 1
ATOM 1448 C CA . LEU A 1 204 ? 8.128 10.842 20.132 1.00 34.50 204 LEU A CA 1
ATOM 1449 C C . LEU A 1 204 ? 7.939 11.927 19.066 1.00 35.41 204 LEU A C 1
ATOM 1450 O O . LEU A 1 204 ? 6.885 12.569 18.999 1.00 37.52 204 LEU A O 1
ATOM 1455 N N . GLN A 1 205 ? 8.948 12.144 18.218 1.00 32.65 205 GLN A N 1
ATOM 1456 C CA . GLN A 1 205 ? 8.948 13.277 17.294 1.00 31.15 205 GLN A CA 1
ATOM 1457 C C . GLN A 1 205 ? 8.447 12.944 15.888 1.00 35.89 205 GLN A C 1
ATOM 1458 O O . GLN A 1 205 ? 7.601 13.670 15.341 1.00 33.33 205 GLN A O 1
ATOM 1464 N N . LEU A 1 206 ? 8.949 11.857 15.285 1.00 35.14 206 LEU A N 1
ATOM 1465 C CA . LEU A 1 206 ? 8.677 11.576 13.876 1.00 31.37 206 LEU A CA 1
ATOM 1466 C C . LEU A 1 206 ? 7.226 11.203 13.639 1.00 36.45 206 LEU A C 1
ATOM 1467 O O . LEU A 1 206 ? 6.662 11.551 12.593 1.00 36.05 206 LEU A O 1
ATOM 1472 N N . VAL A 1 207 ? 6.613 10.463 14.567 1.00 31.76 207 VAL A N 1
ATOM 1473 C CA . VAL A 1 207 ? 5.202 10.088 14.465 1.00 33.64 207 VAL A CA 1
ATOM 1474 C C . VAL A 1 207 ? 4.358 10.784 15.535 1.00 36.07 207 VAL A C 1
ATOM 1475 O O . VAL A 1 207 ? 3.391 11.480 15.220 1.00 35.29 207 VAL A O 1
ATOM 1479 N N . GLY A 1 208 ? 4.703 10.595 16.807 1.00 37.81 208 GLY A N 1
ATOM 1480 C CA . GLY A 1 208 ? 3.900 11.104 17.895 1.00 29.68 208 GLY A CA 1
ATOM 1481 C C . GLY A 1 208 ? 3.607 12.579 17.740 1.00 35.96 208 GLY A C 1
ATOM 1482 O O . GLY A 1 208 ? 2.437 12.985 17.699 1.00 34.61 208 GLY A O 1
ATOM 1483 N N . GLU A 1 209 ? 4.663 13.390 17.641 1.00 30.25 209 GLU A N 1
ATOM 1484 C CA . GLU A 1 209 ? 4.464 14.831 17.614 1.00 32.88 209 GLU A CA 1
ATOM 1485 C C . GLU A 1 209 ? 4.101 15.316 16.216 1.00 34.92 209 GLU A C 1
ATOM 1486 O O . GLU A 1 209 ? 3.092 16.004 16.048 1.00 34.59 209 GLU A O 1
ATOM 1492 N N . ALA A 1 210 ? 4.897 14.929 15.198 1.00 36.01 210 ALA A N 1
ATOM 1493 C CA . ALA A 1 210 ? 4.717 15.416 13.824 1.00 32.10 210 ALA A CA 1
ATOM 1494 C C . ALA A 1 210 ? 3.373 15.014 13.220 1.00 34.85 210 ALA A C 1
ATOM 1495 O O . ALA A 1 210 ? 2.812 15.744 12.393 1.00 39.07 210 ALA A O 1
ATOM 1497 N N . CYS A 1 211 ? 2.853 13.855 13.585 1.00 34.52 211 CYS A N 1
ATOM 1498 C CA . CYS A 1 211 ? 1.660 13.345 12.944 1.00 32.53 211 CYS A CA 1
ATOM 1499 C C . CYS A 1 211 ? 0.409 13.575 13.775 1.00 33.01 211 CYS A C 1
ATOM 1500 O O . CYS A 1 211 ? -0.631 13.945 13.223 1.00 33.05 211 CYS A O 1
ATOM 1503 N N . PHE A 1 212 ? 0.480 13.369 15.093 1.00 35.88 212 PHE A N 1
ATOM 1504 C CA . PHE A 1 212 ? -0.711 13.368 15.937 1.00 37.57 212 PHE A CA 1
ATOM 1505 C C . PHE A 1 212 ? -0.784 14.551 16.892 1.00 39.88 212 PHE A C 1
ATOM 1506 O O . PHE A 1 212 ? -1.761 15.302 16.855 1.00 41.36 212 PHE A O 1
ATOM 1514 N N . THR A 1 213 ? 0.198 14.716 17.783 1.00 38.64 213 THR A N 1
ATOM 1515 C CA . THR A 1 213 ? 0.012 15.667 18.873 1.00 34.37 213 THR A CA 1
ATOM 1516 C C . THR A 1 213 ? 0.049 17.094 18.357 1.00 34.15 213 THR A C 1
ATOM 1517 O O . THR A 1 213 ? -0.831 17.888 18.687 1.00 38.89 213 THR A O 1
ATOM 1521 N N . ASN A 1 214 ? 1.016 17.427 17.504 1.00 37.57 214 ASN A N 1
ATOM 1522 C CA . ASN A 1 214 ? 1.159 18.818 17.074 1.00 36.03 214 ASN A CA 1
ATOM 1523 C C . ASN A 1 214 ? -0.056 19.367 16.333 1.00 36.15 214 ASN A C 1
ATOM 1524 O O . ASN A 1 214 ? -0.484 20.487 16.654 1.00 37.33 214 ASN A O 1
ATOM 1529 N N . PRO A 1 215 ? -0.619 18.698 15.323 1.00 37.61 215 PRO A N 1
ATOM 1530 C CA . PRO A 1 215 ? -1.900 19.180 14.770 1.00 40.85 215 PRO A CA 1
ATOM 1531 C C . PRO A 1 215 ? -3.037 19.106 15.756 1.00 42.88 215 PRO A C 1
ATOM 1532 O O . PRO A 1 215 ? -3.953 19.937 15.705 1.00 45.77 215 PRO A O 1
ATOM 1536 N N . LEU A 1 216 ? -2.992 18.129 16.660 1.00 43.43 216 LEU A N 1
ATOM 1537 C CA . LEU A 1 216 ? -4.075 17.909 17.606 1.00 38.86 216 LEU A CA 1
ATOM 1538 C C . LEU A 1 216 ? -4.251 19.091 18.556 1.00 38.52 216 LEU A C 1
ATOM 1539 O O . LEU A 1 216 ? -5.377 19.419 18.941 1.00 41.76 216 LEU A O 1
ATOM 1544 N N . ILE A 1 217 ? -3.154 19.726 18.969 1.00 34.80 217 ILE A N 1
ATOM 1545 C CA . ILE A 1 217 ? -3.260 20.725 20.023 1.00 36.39 217 ILE A CA 1
ATOM 1546 C C . ILE A 1 217 ? -3.830 22.008 19.475 1.00 35.63 217 ILE A C 1
ATOM 1547 O O . ILE A 1 217 ? -4.621 22.678 20.137 1.00 44.17 217 ILE A O 1
ATOM 1552 N N . VAL A 1 218 ? -3.447 22.377 18.264 1.00 37.96 218 VAL A N 1
ATOM 1553 C CA . VAL A 1 218 ? -4.067 23.537 17.652 1.00 34.88 218 VAL A CA 1
ATOM 1554 C C . VAL A 1 218 ? -5.549 23.280 17.420 1.00 36.47 218 VAL A C 1
ATOM 1555 O O . VAL A 1 218 ? -6.383 24.174 17.585 1.00 43.67 218 VAL A O 1
ATOM 1559 N N . ALA A 1 219 ? -5.909 22.048 17.090 1.00 40.74 219 ALA A N 1
ATOM 1560 C CA . ALA A 1 219 ? -7.305 21.746 16.796 1.00 38.10 219 ALA A CA 1
ATOM 1561 C C . ALA A 1 219 ? -8.148 21.717 18.063 1.00 41.61 219 ALA A C 1
ATOM 1562 O O . ALA A 1 219 ? -9.278 22.214 18.072 1.00 43.92 219 ALA A O 1
ATOM 1564 N N . VAL A 1 220 ? -7.629 21.119 19.139 1.00 44.54 220 VAL A N 1
ATOM 1565 C CA . VAL A 1 220 ? -8.332 21.159 20.421 1.00 45.93 220 VAL A CA 1
ATOM 1566 C C . VAL A 1 220 ? -8.564 22.600 20.859 1.00 45.59 220 VAL A C 1
ATOM 1567 O O . VAL A 1 220 ? -9.520 22.893 21.589 1.00 48.47 220 VAL A O 1
ATOM 1571 N N . THR A 1 221 ? -7.698 23.517 20.425 1.00 42.84 221 THR A N 1
ATOM 1572 C CA . THR A 1 221 ? -7.867 24.934 20.732 1.00 43.96 221 THR A CA 1
ATOM 1573 C C . THR A 1 221 ? -9.230 25.435 20.289 1.00 42.29 221 THR A C 1
ATOM 1574 O O . THR A 1 221 ? -9.904 26.157 21.030 1.00 42.02 221 THR A O 1
ATOM 1578 N N . GLU A 1 222 ? -9.662 25.053 19.085 1.00 42.07 222 GLU A N 1
ATOM 1579 C CA . GLU A 1 222 ? -10.991 25.465 18.638 1.00 44.77 222 GLU A CA 1
ATOM 1580 C C . GLU A 1 222 ? -12.095 24.702 19.355 1.00 46.50 222 GLU A C 1
ATOM 1581 O O . GLU A 1 222 ? -13.095 25.297 19.773 1.00 49.80 222 GLU A O 1
ATOM 1587 N N . TRP A 1 223 ? -11.960 23.384 19.477 1.00 43.21 223 TRP A N 1
ATOM 1588 C CA . TRP A 1 223 ? -13.012 22.619 20.131 1.00 46.85 223 TRP A CA 1
ATOM 1589 C C . TRP A 1 223 ? -13.232 23.099 21.559 1.00 47.90 223 TRP A C 1
ATOM 1590 O O . TRP A 1 223 ? -14.378 23.236 22.005 1.00 53.26 223 TRP A O 1
ATOM 1601 N N . ALA A 1 224 ? -12.146 23.327 22.307 1.00 45.56 224 ALA A N 1
ATOM 1602 C CA . ALA A 1 224 ? -12.291 23.725 23.707 1.00 48.25 224 ALA A CA 1
ATOM 1603 C C . ALA A 1 224 ? -12.824 25.151 23.824 1.00 46.84 224 ALA A C 1
ATOM 1604 O O . ALA A 1 224 ? -13.634 25.452 24.706 1.00 47.45 224 ALA A O 1
ATOM 1606 N N . SER A 1 225 ? -12.373 26.044 22.953 1.00 45.75 225 SER A N 1
ATOM 1607 C CA . SER A 1 225 ? -12.965 27.370 22.897 1.00 47.52 225 SER A CA 1
ATOM 1608 C C . SER A 1 225 ? -14.458 27.279 22.623 1.00 47.68 225 SER A C 1
ATOM 1609 O O . SER A 1 225 ? -15.254 28.005 23.219 1.00 47.02 225 SER A O 1
ATOM 1612 N N . ALA A 1 226 ? -14.857 26.376 21.733 1.00 49.60 226 ALA A N 1
ATOM 1613 C CA . ALA A 1 226 ? -16.267 26.245 21.397 1.00 51.30 226 ALA A CA 1
ATOM 1614 C C . ALA A 1 226 ? -17.094 25.752 22.577 1.00 51.99 226 ALA A C 1
ATOM 1615 O O . ALA A 1 226 ? -18.282 26.074 22.666 1.00 48.75 226 ALA A O 1
ATOM 1617 N N . ASN A 1 227 ? -16.508 24.960 23.473 1.00 50.28 227 ASN A N 1
ATOM 1618 C CA . ASN A 1 227 ? -17.231 24.474 24.642 1.00 49.10 227 ASN A CA 1
ATOM 1619 C C . ASN A 1 227 ? -17.067 25.375 25.874 1.00 52.68 227 ASN A C 1
ATOM 1620 O O . ASN A 1 227 ? -17.414 24.956 26.984 1.00 54.23 227 ASN A O 1
ATOM 1625 N N . GLY A 1 228 ? -16.564 26.599 25.710 1.00 51.24 228 GLY A N 1
ATOM 1626 C CA . GLY A 1 228 ? -16.420 27.502 26.840 1.00 51.73 228 GLY A CA 1
ATOM 1627 C C . GLY A 1 228 ? -15.224 27.252 27.731 1.00 54.77 228 GLY A C 1
ATOM 1628 O O . GLY A 1 228 ? -15.279 27.553 28.925 1.00 59.18 228 GLY A O 1
ATOM 1629 N N . ASP A 1 229 ? -14.139 26.708 27.181 1.00 49.45 229 ASP A N 1
ATOM 1630 C CA . ASP A 1 229 ? -12.933 26.368 27.924 1.00 46.79 229 ASP A CA 1
ATOM 1631 C C . ASP A 1 229 ? -11.797 27.266 27.434 1.00 45.36 229 ASP A C 1
ATOM 1632 O O . ASP A 1 229 ? -11.352 27.143 26.290 1.00 47.37 229 ASP A O 1
ATOM 1637 N N . GLU A 1 230 ? -11.349 28.185 28.287 1.00 49.20 230 GLU A N 1
ATOM 1638 C CA . GLU A 1 230 ? -10.256 29.095 27.968 1.00 50.01 230 GLU A CA 1
ATOM 1639 C C . GLU A 1 230 ? -8.923 28.654 28.544 1.00 49.83 230 GLU A C 1
ATOM 1640 O O . GLU A 1 230 ? -7.916 29.332 28.309 1.00 46.33 230 GLU A O 1
ATOM 1646 N N . ILE A 1 231 ? -8.901 27.539 29.282 1.00 48.94 231 ILE A N 1
ATOM 1647 C CA . ILE A 1 231 ? -7.682 27.048 29.922 1.00 49.21 231 ILE A CA 1
ATOM 1648 C C . ILE A 1 231 ? -6.855 26.204 28.952 1.00 47.98 231 ILE A C 1
ATOM 1649 O O . ILE A 1 231 ? -5.678 26.490 28.698 1.00 44.27 231 ILE A O 1
ATOM 1654 N N . THR A 1 232 ? -7.449 25.143 28.412 1.00 42.86 232 THR A N 1
ATOM 1655 C CA . THR A 1 232 ? -6.723 24.307 27.464 1.00 38.62 232 THR A CA 1
ATOM 1656 C C . THR A 1 232 ? -6.117 25.099 26.311 1.00 45.37 232 THR A C 1
ATOM 1657 O O . THR A 1 232 ? -4.978 24.790 25.918 1.00 42.87 232 THR A O 1
ATOM 1661 N N . PRO A 1 233 ? -6.780 26.119 25.747 1.00 46.59 233 PRO A N 1
ATOM 1662 C CA . PRO A 1 233 ? -6.154 26.844 24.630 1.00 38.37 233 PRO A CA 1
ATOM 1663 C C . PRO A 1 233 ? -4.917 27.605 25.060 1.00 43.26 233 PRO A C 1
ATOM 1664 O O . PRO A 1 233 ? -3.882 27.553 24.383 1.00 44.56 233 PRO A O 1
ATOM 1668 N N . THR A 1 234 ? -5.006 28.330 26.172 1.00 45.17 234 THR A N 1
ATOM 1669 C CA . THR A 1 234 ? -3.850 29.028 26.718 1.00 40.13 234 THR A CA 1
ATOM 1670 C C . THR A 1 234 ? -2.662 28.087 26.866 1.00 42.66 234 THR A C 1
ATOM 1671 O O . THR A 1 234 ? -1.543 28.412 26.465 1.00 42.88 234 THR A O 1
ATOM 1675 N N . VAL A 1 235 ? -2.898 26.905 27.444 1.00 44.25 235 VAL A N 1
ATOM 1676 C CA . VAL A 1 235 ? -1.810 25.967 27.717 1.00 48.20 235 VAL A CA 1
ATOM 1677 C C . VAL A 1 235 ? -1.332 25.308 26.435 1.00 47.79 235 VAL A C 1
ATOM 1678 O O . VAL A 1 235 ? -0.123 25.115 26.235 1.00 47.23 235 VAL A O 1
ATOM 1682 N N . PHE A 1 236 ? -2.275 24.904 25.568 1.00 43.58 236 PHE A N 1
ATOM 1683 C CA . PHE A 1 236 ? -1.896 24.264 24.317 1.00 37.40 236 PHE A CA 1
ATOM 1684 C C . PHE A 1 236 ? -1.187 25.223 23.368 1.00 40.51 236 PHE A C 1
ATOM 1685 O O . PHE A 1 236 ? -0.324 24.786 22.598 1.00 40.27 236 PHE A O 1
ATOM 1693 N N . LEU A 1 237 ? -1.510 26.526 23.411 1.00 39.75 237 LEU A N 1
ATOM 1694 C CA . LEU A 1 237 ? -0.840 27.466 22.514 1.00 39.10 237 LEU A CA 1
ATOM 1695 C C . LEU A 1 237 ? 0.533 27.859 23.035 1.00 40.41 237 LEU A C 1
ATOM 1696 O O . LEU A 1 237 ? 1.400 28.268 22.251 1.00 42.11 237 LEU A O 1
ATOM 1701 N N . SER A 1 238 ? 0.747 27.741 24.346 1.00 43.00 238 SER A N 1
ATOM 1702 C CA . SER A 1 238 ? 2.093 27.875 24.890 1.00 45.72 238 SER A CA 1
ATOM 1703 C C . SER A 1 238 ? 2.965 26.685 24.470 1.00 45.49 238 SER A C 1
ATOM 1704 O O . SER A 1 238 ? 4.095 26.866 24.005 1.00 48.64 238 SER A O 1
ATOM 1707 N N . VAL A 1 239 ? 2.445 25.460 24.599 1.00 35.43 239 VAL A N 1
ATOM 1708 C CA . VAL A 1 239 ? 3.125 24.288 24.040 1.00 40.31 239 VAL A CA 1
ATOM 1709 C C . VAL A 1 239 ? 3.467 24.508 22.573 1.00 36.16 239 VAL A C 1
ATOM 1710 O O . VAL A 1 239 ? 4.612 24.333 22.145 1.00 35.64 239 VAL A O 1
ATOM 1714 N N . GLU A 1 240 ? 2.472 24.902 21.780 1.00 36.08 240 GLU A N 1
ATOM 1715 C CA . GLU A 1 240 ? 2.636 24.978 20.334 1.00 34.58 240 GLU A CA 1
ATOM 1716 C C . GLU A 1 240 ? 3.779 25.885 19.893 1.00 36.79 240 GLU A C 1
ATOM 1717 O O . GLU A 1 240 ? 4.311 25.691 18.792 1.00 34.78 240 GLU A O 1
ATOM 1723 N N . THR A 1 241 ? 4.179 26.862 20.710 1.00 36.17 241 THR A N 1
ATOM 1724 C CA . THR A 1 241 ? 5.266 27.733 20.283 1.00 34.91 241 THR A CA 1
ATOM 1725 C C . THR A 1 241 ? 6.628 27.039 20.310 1.00 35.43 241 THR A C 1
ATOM 1726 O O . THR A 1 241 ? 7.574 27.554 19.712 1.00 39.02 241 THR A O 1
ATOM 1730 N N . ASP A 1 242 ? 6.757 25.874 20.950 1.00 40.22 242 ASP A N 1
ATOM 1731 C CA . ASP A 1 242 ? 8.051 25.197 20.991 1.00 39.84 242 ASP A CA 1
ATOM 1732 C C . ASP A 1 242 ? 8.200 24.084 19.961 1.00 37.35 242 ASP A C 1
ATOM 1733 O O . ASP A 1 242 ? 9.329 23.621 19.731 1.00 37.53 242 ASP A O 1
ATOM 1738 N N . GLU A 1 243 ? 7.104 23.646 19.337 1.00 33.53 243 GLU A N 1
ATOM 1739 C CA . GLU A 1 243 ? 7.114 22.369 18.630 1.00 35.12 243 GLU A CA 1
ATOM 1740 C C . GLU A 1 243 ? 8.069 22.365 17.444 1.00 35.07 243 GLU A C 1
ATOM 1741 O O . GLU A 1 243 ? 8.624 21.316 17.109 1.00 38.16 243 GLU A O 1
ATOM 1747 N N . LEU A 1 244 ? 8.268 23.507 16.795 1.00 35.59 244 LEU A N 1
ATOM 1748 C CA . LEU A 1 244 ? 9.188 23.580 15.663 1.00 36.21 244 LEU A CA 1
ATOM 1749 C C . LEU A 1 244 ? 10.582 23.090 16.028 1.00 36.82 244 LEU A C 1
ATOM 1750 O O . LEU A 1 244 ? 11.301 22.583 15.170 1.00 39.98 244 LEU A O 1
ATOM 1755 N N . ARG A 1 245 ? 10.995 23.271 17.281 1.00 38.83 245 ARG A N 1
ATOM 1756 C CA . ARG A 1 245 ? 12.258 22.713 17.749 1.00 32.81 245 ARG A CA 1
ATOM 1757 C C . ARG A 1 245 ? 12.197 21.189 17.754 1.00 37.38 245 ARG A C 1
ATOM 1758 O O . ARG A 1 245 ? 13.155 20.502 17.366 1.00 35.33 245 ARG A O 1
ATOM 1766 N N . HIS A 1 246 ? 11.051 20.649 18.164 1.00 33.98 246 HIS A N 1
ATOM 1767 C CA . HIS A 1 246 ? 10.877 19.214 18.305 1.00 31.48 246 HIS A CA 1
ATOM 1768 C C . HIS A 1 246 ? 10.792 18.524 16.947 1.00 37.18 246 HIS A C 1
ATOM 1769 O O . HIS A 1 246 ? 11.372 17.444 16.749 1.00 33.39 246 HIS A O 1
ATOM 1776 N N . MET A 1 247 ? 10.042 19.111 16.012 1.00 33.52 247 MET A N 1
ATOM 1777 C CA . MET A 1 247 ? 9.991 18.542 14.681 1.00 30.70 247 MET A CA 1
ATOM 1778 C C . MET A 1 247 ? 11.359 18.597 14.032 1.00 34.51 247 MET A C 1
ATOM 1779 O O . MET A 1 247 ? 11.786 17.639 13.376 1.00 38.39 247 MET A O 1
ATOM 1784 N N . ALA A 1 248 ? 12.076 19.693 14.235 1.00 33.19 248 ALA A N 1
ATOM 1785 C CA . ALA A 1 248 ? 13.445 19.760 13.744 1.00 37.10 248 ALA A CA 1
ATOM 1786 C C . ALA A 1 248 ? 14.289 18.683 14.404 1.00 35.42 248 ALA A C 1
ATOM 1787 O O . ALA A 1 248 ? 15.109 18.021 13.753 1.00 34.31 248 ALA A O 1
ATOM 1789 N N . ASN A 1 249 ? 14.093 18.491 15.706 1.00 35.78 249 ASN A N 1
ATOM 1790 C CA . ASN A 1 249 ? 14.808 17.443 16.407 1.00 32.92 249 ASN A CA 1
ATOM 1791 C C . ASN A 1 249 ? 14.586 16.104 15.726 1.00 36.81 249 ASN A C 1
ATOM 1792 O O . ASN A 1 249 ? 15.537 15.354 15.467 1.00 40.01 249 ASN A O 1
ATOM 1797 N N . GLY A 1 250 ? 13.326 15.794 15.423 1.00 35.81 250 GLY A N 1
ATOM 1798 C CA . GLY A 1 250 ? 13.020 14.513 14.811 1.00 36.94 250 GLY A CA 1
ATOM 1799 C C . GLY A 1 250 ? 13.524 14.428 13.386 1.00 39.01 250 GLY A C 1
ATOM 1800 O O . GLY A 1 250 ? 14.033 13.386 12.964 1.00 35.50 250 GLY A O 1
ATOM 1801 N N . TYR A 1 251 ? 13.381 15.521 12.621 1.00 38.39 251 TYR A N 1
ATOM 1802 C CA . TYR A 1 251 ? 14.008 15.591 11.305 1.00 37.08 251 TYR A CA 1
ATOM 1803 C C . TYR A 1 251 ? 15.508 15.337 11.408 1.00 40.51 251 TYR A C 1
ATOM 1804 O O . TYR A 1 251 ? 16.043 14.463 10.711 1.00 40.51 251 TYR A O 1
ATOM 1813 N N . GLN A 1 252 ? 16.208 16.081 12.286 1.00 37.46 252 GLN A N 1
ATOM 1814 C CA . GLN A 1 252 ? 17.656 15.885 12.414 1.00 39.14 252 GLN A CA 1
ATOM 1815 C C . GLN A 1 252 ? 18.009 14.468 12.847 1.00 39.62 252 GLN A C 1
ATOM 1816 O O . GLN A 1 252 ? 19.128 14.015 12.589 1.00 37.85 252 GLN A O 1
ATOM 1822 N N . THR A 1 253 ? 17.095 13.768 13.537 1.00 37.82 253 THR A N 1
ATOM 1823 C CA . THR A 1 253 ? 17.354 12.381 13.914 1.00 34.28 253 THR A CA 1
ATOM 1824 C C . THR A 1 253 ? 17.626 11.540 12.683 1.00 38.96 253 THR A C 1
ATOM 1825 O O . THR A 1 253 ? 18.610 10.793 12.630 1.00 39.53 253 THR A O 1
ATOM 1829 N N . VAL A 1 254 ? 16.756 11.658 11.675 1.00 35.88 254 VAL A N 1
ATOM 1830 C CA . VAL A 1 254 ? 16.918 10.913 10.429 1.00 39.94 254 VAL A CA 1
ATOM 1831 C C . VAL A 1 254 ? 18.185 11.362 9.699 1.00 38.85 254 VAL A C 1
ATOM 1832 O O . VAL A 1 254 ? 19.017 10.547 9.290 1.00 45.00 254 VAL A O 1
ATOM 1836 N N . VAL A 1 255 ? 18.351 12.666 9.527 1.00 36.75 255 VAL A N 1
ATOM 1837 C CA . VAL A 1 255 ? 19.528 13.177 8.835 1.00 37.85 255 VAL A CA 1
ATOM 1838 C C . VAL A 1 255 ? 20.798 12.576 9.419 1.00 39.00 255 VAL A C 1
ATOM 1839 O O . VAL A 1 255 ? 21.726 12.217 8.690 1.00 36.60 255 VAL A O 1
ATOM 1843 N N . SER A 1 256 ? 20.852 12.436 10.740 1.00 40.62 256 SER A N 1
ATOM 1844 C CA . SER A 1 256 ? 22.103 12.075 11.393 1.00 39.27 256 SER A CA 1
ATOM 1845 C C . SER A 1 256 ? 22.487 10.620 11.167 1.00 40.84 256 SER A C 1
ATOM 1846 O O . SER A 1 256 ? 23.664 10.275 11.330 1.00 39.33 256 SER A O 1
ATOM 1849 N N . ILE A 1 257 ? 21.528 9.769 10.792 1.00 41.03 257 ILE A N 1
ATOM 1850 C CA . ILE A 1 257 ? 21.786 8.352 10.552 1.00 38.48 257 ILE A CA 1
ATOM 1851 C C . ILE A 1 257 ? 21.740 7.983 9.082 1.00 39.43 257 ILE A C 1
ATOM 1852 O O . ILE A 1 257 ? 22.155 6.870 8.730 1.00 41.73 257 ILE A O 1
ATOM 1857 N N . ALA A 1 258 ? 21.277 8.871 8.207 1.00 41.68 258 ALA A N 1
ATOM 1858 C CA . ALA A 1 258 ? 21.025 8.469 6.829 1.00 44.00 258 ALA A CA 1
ATOM 1859 C C . ALA A 1 258 ? 22.275 7.997 6.087 1.00 45.95 258 ALA A C 1
ATOM 1860 O O . ALA A 1 258 ? 22.138 7.399 5.017 1.00 47.15 258 ALA A O 1
ATOM 1862 N N . ASN A 1 259 ? 23.481 8.237 6.599 1.00 44.15 259 ASN A N 1
ATOM 1863 C CA . ASN A 1 259 ? 24.682 7.738 5.933 1.00 42.55 259 ASN A CA 1
ATOM 1864 C C . ASN A 1 259 ? 25.275 6.536 6.646 1.00 48.18 259 ASN A C 1
ATOM 1865 O O . ASN A 1 259 ? 26.354 6.058 6.272 1.00 47.35 259 ASN A O 1
ATOM 1870 N N . ASP A 1 260 ? 24.609 6.052 7.662 1.00 43.54 260 ASP A N 1
ATOM 1871 C CA . ASP A 1 260 ? 25.007 4.820 8.289 1.00 40.44 260 ASP A CA 1
ATOM 1872 C C . ASP A 1 260 ? 24.434 3.657 7.481 1.00 44.90 260 ASP A C 1
ATOM 1873 O O . ASP A 1 260 ? 23.238 3.661 7.165 1.00 46.40 260 ASP A O 1
ATOM 1878 N N . PRO A 1 261 ? 25.246 2.675 7.087 1.00 49.20 261 PRO A N 1
ATOM 1879 C CA . PRO A 1 261 ? 24.672 1.527 6.371 1.00 41.85 261 PRO A CA 1
ATOM 1880 C C . PRO A 1 261 ? 23.535 0.899 7.129 1.00 42.37 261 PRO A C 1
ATOM 1881 O O . PRO A 1 261 ? 22.613 0.356 6.507 1.00 49.50 261 PRO A O 1
ATOM 1885 N N . ALA A 1 262 ? 23.546 0.996 8.461 1.00 44.01 262 ALA A N 1
ATOM 1886 C CA . ALA A 1 262 ? 22.457 0.452 9.268 1.00 40.58 262 ALA A CA 1
ATOM 1887 C C . ALA A 1 262 ? 21.100 1.046 8.898 1.00 40.15 262 ALA A C 1
ATOM 1888 O O . ALA A 1 262 ? 20.078 0.351 8.983 1.00 38.73 262 ALA A O 1
ATOM 1890 N N . ALA A 1 263 ? 21.058 2.310 8.470 1.00 38.05 263 ALA A N 1
ATOM 1891 C CA . ALA A 1 263 ? 19.764 2.946 8.246 1.00 39.30 263 ALA A CA 1
ATOM 1892 C C . ALA A 1 263 ? 18.991 2.248 7.134 1.00 40.15 263 ALA A C 1
ATOM 1893 O O . ALA A 1 263 ? 17.783 2.021 7.258 1.00 40.70 263 ALA A O 1
ATOM 1895 N N . ALA A 1 264 ? 19.665 1.898 6.037 1.00 41.36 264 ALA A N 1
ATOM 1896 C CA . ALA A 1 264 ? 18.963 1.248 4.935 1.00 41.14 264 ALA A CA 1
ATOM 1897 C C . ALA A 1 264 ? 18.525 -0.159 5.303 1.00 41.18 264 ALA A C 1
ATOM 1898 O O . ALA A 1 264 ? 17.557 -0.670 4.725 1.00 40.72 264 ALA A O 1
ATOM 1900 N N . LYS A 1 265 ? 19.211 -0.796 6.256 1.00 39.35 265 LYS A N 1
ATOM 1901 C CA . LYS A 1 265 ? 18.736 -2.084 6.755 1.00 41.68 265 LYS A CA 1
ATOM 1902 C C . LYS A 1 265 ? 17.537 -1.912 7.683 1.00 41.48 265 LYS A C 1
ATOM 1903 O O . LYS A 1 265 ? 16.589 -2.705 7.637 1.00 42.92 265 LYS A O 1
ATOM 1909 N N . TYR A 1 266 ? 17.545 -0.863 8.502 1.00 40.60 266 TYR A N 1
ATOM 1910 C CA . TYR A 1 266 ? 16.731 -0.814 9.707 1.00 33.76 266 TYR A CA 1
ATOM 1911 C C . TYR A 1 266 ? 15.726 0.325 9.756 1.00 35.67 266 TYR A C 1
ATOM 1912 O O . TYR A 1 266 ? 14.606 0.119 10.232 1.00 34.69 266 TYR A O 1
ATOM 1921 N N . LEU A 1 267 ? 16.091 1.527 9.289 1.00 40.56 267 LEU A N 1
ATOM 1922 C CA . LEU A 1 267 ? 15.264 2.706 9.548 1.00 36.13 267 LEU A CA 1
ATOM 1923 C C . LEU A 1 267 ? 13.789 2.448 9.228 1.00 34.66 267 LEU A C 1
ATOM 1924 O O . LEU A 1 267 ? 12.915 2.720 10.061 1.00 34.86 267 LEU A O 1
ATOM 1929 N N . ASN A 1 268 ? 13.481 1.899 8.046 1.00 33.48 268 ASN A N 1
ATOM 1930 C CA . ASN A 1 268 ? 12.062 1.825 7.695 1.00 33.95 268 ASN A CA 1
ATOM 1931 C C . ASN A 1 268 ? 11.294 0.842 8.564 1.00 35.36 268 ASN A C 1
ATOM 1932 O O . ASN A 1 268 ? 10.076 0.984 8.714 1.00 36.84 268 ASN A O 1
ATOM 1937 N N . THR A 1 269 ? 11.976 -0.133 9.163 1.00 36.21 269 THR A N 1
ATOM 1938 C CA . THR A 1 269 ? 11.291 -1.042 10.073 1.00 34.42 269 THR A CA 1
ATOM 1939 C C . THR A 1 269 ? 10.982 -0.343 11.392 1.00 32.82 269 THR A C 1
ATOM 1940 O O . THR A 1 269 ? 9.857 -0.420 11.898 1.00 36.00 269 THR A O 1
ATOM 1944 N N . ASP A 1 270 ? 11.965 0.364 11.953 1.00 33.29 270 ASP A N 1
ATOM 1945 C CA . ASP A 1 270 ? 11.705 1.147 13.155 1.00 33.14 270 ASP A CA 1
ATOM 1946 C C . ASP A 1 270 ? 10.590 2.157 12.917 1.00 34.05 270 ASP A C 1
ATOM 1947 O O . ASP A 1 270 ? 9.687 2.293 13.746 1.00 31.36 270 ASP A O 1
ATOM 1952 N N . LEU A 1 271 ? 10.600 2.838 11.770 1.00 34.28 271 LEU A N 1
ATOM 1953 C CA . LEU A 1 271 ? 9.571 3.848 11.549 1.00 35.08 271 LEU A CA 1
ATOM 1954 C C . LEU A 1 271 ? 8.202 3.207 11.422 1.00 35.81 271 LEU A C 1
ATOM 1955 O O . LEU A 1 271 ? 7.232 3.709 12.005 1.00 34.50 271 LEU A O 1
ATOM 1960 N N . ASN A 1 272 ? 8.111 2.074 10.704 1.00 37.32 272 ASN A N 1
ATOM 1961 C CA . ASN A 1 272 ? 6.813 1.433 10.472 1.00 31.02 272 ASN A CA 1
ATOM 1962 C C . ASN A 1 272 ? 6.217 0.924 11.772 1.00 32.26 272 ASN A C 1
ATOM 1963 O O . ASN A 1 272 ? 5.057 1.210 12.089 1.00 35.06 272 ASN A O 1
ATOM 1968 N N . ASN A 1 273 ? 6.983 0.138 12.529 1.00 34.13 273 ASN A N 1
ATOM 1969 C CA . ASN A 1 273 ? 6.537 -0.249 13.862 1.00 35.16 273 ASN A CA 1
ATOM 1970 C C . ASN A 1 273 ? 6.123 0.976 14.669 1.00 34.37 273 ASN A C 1
ATOM 1971 O O . ASN A 1 273 ? 4.993 1.068 15.159 1.00 33.00 273 ASN A O 1
ATOM 1976 N N . ALA A 1 274 ? 7.037 1.937 14.810 1.00 30.97 274 ALA A N 1
ATOM 1977 C CA . ALA A 1 274 ? 6.714 3.142 15.564 1.00 35.99 274 ALA A CA 1
ATOM 1978 C C . ALA A 1 274 ? 5.420 3.772 15.059 1.00 36.46 274 ALA A C 1
ATOM 1979 O O . ALA A 1 274 ? 4.532 4.121 15.851 1.00 32.86 274 ALA A O 1
ATOM 1981 N N . PHE A 1 275 ? 5.281 3.918 13.738 1.00 34.52 275 PHE A N 1
ATOM 1982 C CA . PHE A 1 275 ? 4.033 4.484 13.246 1.00 33.90 275 PHE A CA 1
ATOM 1983 C C . PHE A 1 275 ? 2.858 3.638 13.709 1.00 35.67 275 PHE A C 1
ATOM 1984 O O . PHE A 1 275 ? 1.879 4.165 14.257 1.00 32.54 275 PHE A O 1
ATOM 1992 N N . TRP A 1 276 ? 2.950 2.310 13.524 1.00 32.79 276 TRP A N 1
ATOM 1993 C CA . TRP A 1 276 ? 1.813 1.463 13.860 1.00 29.82 276 TRP A CA 1
ATOM 1994 C C . TRP A 1 276 ? 1.488 1.553 15.353 1.00 31.84 276 TRP A C 1
ATOM 1995 O O . TRP A 1 276 ? 0.308 1.611 15.727 1.00 31.35 276 TRP A O 1
ATOM 2006 N N . THR A 1 277 ? 2.521 1.623 16.215 1.00 33.33 277 THR A N 1
ATOM 2007 C CA . THR A 1 277 ? 2.332 1.755 17.665 1.00 31.06 277 THR A CA 1
ATOM 2008 C C . THR A 1 277 ? 1.461 2.962 17.988 1.00 34.29 277 THR A C 1
ATOM 2009 O O . THR A 1 277 ? 0.422 2.860 18.651 1.00 33.14 277 THR A O 1
ATOM 2013 N N . GLN A 1 278 ? 1.902 4.122 17.519 1.00 32.71 278 GLN A N 1
ATOM 2014 C CA . GLN A 1 278 ? 1.308 5.386 17.917 1.00 28.50 278 GLN A CA 1
ATOM 2015 C C . GLN A 1 278 ? -0.108 5.509 17.386 1.00 26.71 278 GLN A C 1
ATOM 2016 O O . GLN A 1 278 ? -1.016 5.926 18.113 1.00 30.01 278 GLN A O 1
ATOM 2022 N N . GLN A 1 279 ? -0.334 5.115 16.134 1.00 30.76 279 GLN A N 1
ATOM 2023 C CA . GLN A 1 279 ? -1.681 5.248 15.578 1.00 31.77 279 GLN A CA 1
ATOM 2024 C C . GLN A 1 279 ? -2.646 4.214 16.165 1.00 32.63 279 GLN A C 1
ATOM 2025 O O . GLN A 1 279 ? -3.854 4.469 16.234 1.00 29.80 279 GLN A O 1
ATOM 2031 N N . LYS A 1 280 ? -2.150 3.045 16.590 1.00 30.86 280 LYS A N 1
ATOM 2032 C CA . LYS A 1 280 ? -3.060 2.042 17.139 1.00 34.94 280 LYS A CA 1
ATOM 2033 C C . LYS A 1 280 ? -3.849 2.605 18.314 1.00 33.06 280 LYS A C 1
ATOM 2034 O O . LYS A 1 280 ? -5.021 2.273 18.497 1.00 36.05 280 LYS A O 1
ATOM 2040 N N . TYR A 1 281 ? -3.225 3.457 19.127 1.00 34.42 281 TYR A N 1
ATOM 2041 C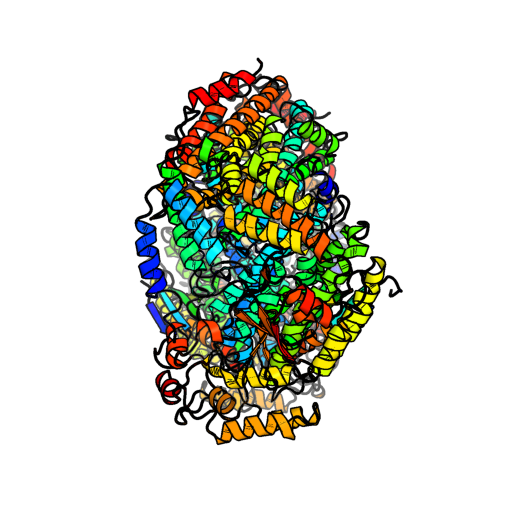 CA . TYR A 1 281 ? -3.964 4.098 20.209 1.00 35.36 281 TYR A CA 1
ATOM 2042 C C . TYR A 1 281 ? -4.665 5.367 19.721 1.00 35.58 281 TYR A C 1
ATOM 2043 O O . TYR A 1 281 ? -5.884 5.518 19.884 1.00 32.80 281 TYR A O 1
ATOM 2052 N N . PHE A 1 282 ? -3.916 6.270 19.077 1.00 33.27 282 PHE A N 1
ATOM 2053 C CA . PHE A 1 282 ? -4.446 7.609 18.829 1.00 32.58 282 PHE A CA 1
ATOM 2054 C C . PHE A 1 282 ? -5.559 7.611 17.792 1.00 30.11 282 PHE A C 1
ATOM 2055 O O . PHE A 1 282 ? -6.411 8.507 17.805 1.00 31.31 282 PHE A O 1
ATOM 2063 N N . THR A 1 283 ? -5.593 6.628 16.902 1.00 31.14 283 THR A N 1
ATOM 2064 C CA . THR A 1 283 ? -6.668 6.624 15.911 1.00 33.56 283 THR A CA 1
ATOM 2065 C C . THR A 1 283 ? -8.022 6.394 16.566 1.00 37.56 283 THR A C 1
ATOM 2066 O O . THR A 1 283 ? -8.939 7.207 16.352 1.00 38.24 283 THR A O 1
ATOM 2070 N N . PRO A 1 284 ? -8.223 5.356 17.361 1.00 35.12 284 PRO A N 1
ATOM 2071 C CA . PRO A 1 284 ? -9.516 5.210 18.041 1.00 33.81 284 PRO A CA 1
ATOM 2072 C C . PRO A 1 284 ? -9.682 6.167 19.223 1.00 37.28 284 PRO A C 1
ATOM 2073 O O . PRO A 1 284 ? -10.795 6.627 19.510 1.00 39.26 284 PRO A O 1
ATOM 2077 N N . ALA A 1 285 ? -8.582 6.513 19.896 1.00 36.87 285 ALA A N 1
ATOM 2078 C CA . ALA A 1 285 ? -8.691 7.281 21.133 1.00 34.23 285 ALA A CA 1
ATOM 2079 C C . ALA A 1 285 ? -9.054 8.740 20.862 1.00 35.64 285 ALA A C 1
ATOM 2080 O O . ALA A 1 285 ? -9.945 9.295 21.509 1.00 38.47 285 ALA A O 1
ATOM 2082 N N . LEU A 1 286 ? -8.358 9.391 19.926 1.00 37.65 286 LEU A N 1
ATOM 2083 C CA . LEU A 1 286 ? -8.638 10.801 19.661 1.00 34.30 286 LEU A CA 1
ATOM 2084 C C . LEU A 1 286 ? -9.999 10.962 19.006 1.00 37.81 286 LEU A C 1
ATOM 2085 O O . LEU A 1 286 ? -10.761 11.869 19.355 1.00 39.82 286 LEU A O 1
ATOM 2090 N N . GLY A 1 287 ? -10.327 10.081 18.057 1.00 40.24 287 GLY A N 1
ATOM 2091 C CA . GLY A 1 287 ? -11.646 10.124 17.457 1.00 37.30 287 GLY A CA 1
ATOM 2092 C C . GLY A 1 287 ? -12.733 10.032 18.502 1.00 39.73 287 GLY A C 1
ATOM 2093 O O . GLY A 1 287 ? -13.723 10.759 18.436 1.00 48.57 287 GLY A O 1
ATOM 2094 N N . TYR A 1 288 ? -12.531 9.174 19.507 1.00 36.97 288 TYR A N 1
ATOM 2095 C CA . TYR A 1 288 ? -13.507 8.978 20.577 1.00 40.86 288 TYR A CA 1
ATOM 2096 C C . TYR A 1 288 ? -13.655 10.232 21.437 1.00 43.70 288 TYR A C 1
ATOM 2097 O O . TYR A 1 288 ? -14.775 10.705 21.683 1.00 44.89 288 TYR A O 1
ATOM 2106 N N . LEU A 1 289 ? -12.534 10.802 21.881 1.00 42.54 289 LEU A N 1
ATOM 2107 C CA . LEU A 1 289 ? -12.604 12.001 22.706 1.00 39.73 289 LEU A CA 1
ATOM 2108 C C . LEU A 1 289 ? -13.240 13.151 21.943 1.00 44.35 289 LEU A C 1
ATOM 2109 O O . LEU A 1 289 ? -14.025 13.921 22.509 1.00 46.79 289 LEU A O 1
ATOM 2114 N N . PHE A 1 290 ? -12.920 13.288 20.656 1.00 44.74 290 PHE A N 1
ATOM 2115 C CA . PHE A 1 290 ? -13.495 14.383 19.877 1.00 45.47 290 PHE A CA 1
ATOM 2116 C C . PHE A 1 290 ? -14.996 14.195 19.704 1.00 46.72 290 PHE A C 1
ATOM 2117 O O . PHE A 1 290 ? -15.787 15.105 19.988 1.00 43.66 290 PHE A O 1
ATOM 2125 N N . GLU A 1 291 ? -15.407 13.012 19.242 1.00 46.03 291 GLU A N 1
ATOM 2126 C CA . GLU A 1 291 ? -16.794 12.816 18.834 1.00 49.28 291 GLU A CA 1
ATOM 2127 C C . GLU A 1 291 ? -17.721 12.464 19.998 1.00 46.92 291 GLU A C 1
ATOM 2128 O O . GLU A 1 291 ? -18.897 12.844 19.970 1.00 40.37 291 GLU A O 1
ATOM 2134 N N . TYR A 1 292 ? -17.221 11.783 21.032 1.00 44.30 292 TYR A N 1
ATOM 2135 C CA . TYR A 1 292 ? -18.046 11.465 22.188 1.00 41.94 292 TYR A CA 1
ATOM 2136 C C . TYR A 1 292 ? -17.741 12.332 23.395 1.00 43.88 292 TYR A C 1
ATOM 2137 O O . TYR A 1 292 ? -18.414 12.195 24.418 1.00 38.52 292 TYR A O 1
ATOM 2146 N N . GLY A 1 293 ? -16.736 13.192 23.315 1.00 42.77 293 GLY A N 1
ATOM 2147 C CA . GLY A 1 293 ? -16.304 13.931 24.477 1.00 43.38 293 GLY A CA 1
ATOM 2148 C C . GLY A 1 293 ? -16.780 15.350 24.386 1.00 49.97 293 GLY A C 1
ATOM 2149 O O . GLY A 1 293 ? -16.664 16.124 25.338 1.00 50.71 293 GLY A O 1
ATOM 2150 N N . SER A 1 294 ? -17.340 15.692 23.232 1.00 48.29 294 SER A N 1
ATOM 2151 C CA . SER A 1 294 ? -17.789 17.045 22.952 1.00 49.23 294 SER A CA 1
ATOM 2152 C C . SER A 1 294 ? -19.129 16.968 22.251 1.00 52.19 294 SER A C 1
ATOM 2153 O O . SER A 1 294 ? -19.254 16.309 21.214 1.00 49.64 294 SER A O 1
ATOM 2156 N N . LYS A 1 295 ? -20.130 17.610 22.855 1.00 58.30 295 LYS A N 1
ATOM 2157 C CA . LYS A 1 295 ? -21.424 17.782 22.204 1.00 58.37 295 LYS A CA 1
ATOM 2158 C C . LYS A 1 295 ? -21.254 18.521 20.886 1.00 52.51 295 LYS A C 1
ATOM 2159 O O . LYS A 1 295 ? -21.717 18.063 19.836 1.00 49.92 295 LYS A O 1
ATOM 2165 N N . PHE A 1 296 ? -20.572 19.661 20.929 1.00 51.65 296 PHE A N 1
ATOM 2166 C CA . PHE A 1 296 ? -20.268 20.401 19.717 1.00 53.69 296 PHE A CA 1
ATOM 2167 C C . PHE A 1 296 ? -19.358 19.575 18.826 1.00 55.57 296 PHE A C 1
ATOM 2168 O O . PHE A 1 296 ? -18.449 18.889 19.300 1.00 56.75 296 PHE A O 1
ATOM 2176 N N . LYS A 1 297 ? -19.588 19.661 17.522 1.00 59.23 297 LYS A N 1
ATOM 2177 C CA . LYS A 1 297 ? -18.865 18.853 16.548 1.00 56.84 297 LYS A CA 1
ATOM 2178 C C . LYS A 1 297 ? -18.264 19.771 15.492 1.00 56.85 297 LYS A C 1
ATOM 2179 O O . LYS A 1 297 ? -18.994 20.406 14.726 1.00 61.63 297 LYS A O 1
ATOM 2185 N N . VAL A 1 298 ? -16.939 19.852 15.460 1.00 54.49 298 VAL A N 1
ATOM 2186 C CA . VAL A 1 298 ? -16.254 20.579 14.400 1.00 57.36 298 VAL A CA 1
ATOM 2187 C C . VAL A 1 298 ? -16.391 19.871 13.053 1.00 58.77 298 VAL A C 1
ATOM 2188 O O . VAL A 1 298 ? -17.074 20.366 12.156 1.00 63.94 298 VAL A O 1
ATOM 2192 N N . GLU A 1 299 ? -15.777 18.699 12.908 1.00 57.83 299 GLU A N 1
ATOM 2193 C CA . GLU A 1 299 ? -15.955 17.871 11.717 1.00 57.56 299 GLU A CA 1
ATOM 2194 C C . GLU A 1 299 ? -15.835 16.398 12.104 1.00 53.19 299 GLU A C 1
ATOM 2195 O O . GLU A 1 299 ? -15.414 16.086 13.228 1.00 51.88 299 GLU A O 1
ATOM 2201 N N . PRO A 1 300 ? -16.201 15.470 11.224 1.00 41.92 300 PRO A N 1
ATOM 2202 C CA . PRO A 1 300 ? -16.042 14.046 11.552 1.00 49.60 300 PRO A CA 1
ATOM 2203 C C . PRO A 1 300 ? -14.578 13.631 11.638 1.00 46.39 300 PRO A C 1
ATOM 2204 O O . PRO A 1 300 ? -13.696 14.157 10.945 1.00 42.34 300 PRO A O 1
ATOM 2208 N N . TRP A 1 301 ? -14.326 12.663 12.518 1.00 40.12 301 TRP A N 1
ATOM 2209 C CA . TRP A 1 301 ? -12.949 12.307 12.821 1.00 40.36 301 TRP A CA 1
ATOM 2210 C C . TRP A 1 301 ? -12.280 11.592 11.642 1.00 40.78 301 TRP A C 1
ATOM 2211 O O . TRP A 1 301 ? -11.096 11.822 11.364 1.00 36.38 301 TRP A O 1
ATOM 2222 N N . VAL A 1 302 ? -13.024 10.751 10.918 1.00 35.82 302 VAL A N 1
ATOM 2223 C CA . VAL A 1 302 ? -12.410 10.004 9.823 1.00 40.77 302 VAL A CA 1
ATOM 2224 C C . VAL A 1 302 ? -11.887 10.947 8.732 1.00 41.55 302 VAL A C 1
ATOM 2225 O O . VAL A 1 302 ? -10.811 10.720 8.160 1.00 35.66 302 VAL A O 1
ATOM 2229 N N . LYS A 1 303 ? -12.620 12.029 8.440 1.00 43.16 303 LYS A N 1
ATOM 2230 C CA . LYS A 1 303 ? -12.111 13.006 7.479 1.00 42.17 303 LYS A CA 1
ATOM 2231 C C . LYS A 1 303 ? -10.849 13.676 7.994 1.00 41.43 303 LYS A C 1
ATOM 2232 O O . LYS A 1 303 ? -9.899 13.885 7.231 1.00 40.86 303 LYS A O 1
ATOM 2238 N N . THR A 1 304 ? -10.826 14.044 9.278 1.00 40.97 304 THR A N 1
ATOM 2239 C CA . THR A 1 304 ? -9.613 14.624 9.843 1.00 37.19 304 THR A CA 1
ATOM 2240 C C . THR A 1 304 ? -8.454 13.649 9.758 1.00 38.79 304 THR A C 1
ATOM 2241 O O . THR A 1 304 ? -7.314 14.042 9.475 1.00 39.22 304 THR A O 1
ATOM 2245 N N . TRP A 1 305 ? -8.725 12.373 10.035 1.00 36.19 305 TRP A N 1
ATOM 2246 C CA . TRP A 1 305 ? -7.676 11.364 10.005 1.00 38.52 305 TRP A CA 1
ATOM 2247 C C . TRP A 1 305 ? -7.088 11.232 8.603 1.00 39.11 305 TRP A C 1
ATOM 2248 O O . TRP A 1 305 ? -5.863 11.153 8.434 1.00 39.08 305 TRP A O 1
ATOM 2259 N N . ASN A 1 306 ? -7.952 11.225 7.585 1.00 38.49 306 ASN A N 1
ATOM 2260 C CA . ASN A 1 306 ? -7.489 11.093 6.208 1.00 37.68 306 ASN A CA 1
ATOM 2261 C C . ASN A 1 306 ? -6.585 12.258 5.786 1.00 45.16 306 ASN A C 1
ATOM 2262 O O . ASN A 1 306 ? -5.619 12.049 5.039 1.00 46.56 306 ASN A O 1
ATOM 2267 N N . ARG A 1 307 ? -6.865 13.487 6.258 1.00 39.28 307 ARG A N 1
ATOM 2268 C CA . ARG A 1 307 ? -5.987 14.621 5.957 1.00 39.26 307 ARG A CA 1
ATOM 2269 C C . ARG A 1 307 ? -4.709 14.561 6.786 1.00 40.53 307 ARG A C 1
ATOM 2270 O O . ARG A 1 307 ? -3.603 14.519 6.239 1.00 42.94 307 ARG A O 1
ATOM 2278 N N . TRP A 1 308 ? -4.841 14.609 8.116 1.00 44.92 308 TRP A N 1
ATOM 2279 C CA . TRP A 1 308 ? -3.669 14.652 8.993 1.00 42.78 308 TRP A CA 1
ATOM 2280 C C . TRP A 1 308 ? -2.719 13.511 8.691 1.00 38.60 308 TRP A C 1
ATOM 2281 O O . TRP A 1 308 ? -1.587 13.721 8.249 1.00 44.39 308 TRP A O 1
ATOM 2292 N N . VAL A 1 309 ? -3.174 12.284 8.946 1.00 37.69 309 VAL A N 1
ATOM 2293 C CA . VAL A 1 309 ? -2.289 11.133 9.068 1.00 41.39 309 VAL A CA 1
ATOM 2294 C C . VAL A 1 309 ? -1.934 10.557 7.703 1.00 39.54 309 VAL A C 1
ATOM 2295 O O . VAL A 1 309 ? -0.755 10.329 7.394 1.00 34.59 309 VAL A O 1
ATOM 2299 N N . TYR A 1 310 ? -2.952 10.322 6.873 1.00 36.38 310 TYR A N 1
ATOM 2300 C CA . TYR A 1 310 ? -2.760 9.620 5.614 1.00 35.88 310 TYR A CA 1
ATOM 2301 C C . TYR A 1 310 ? -2.145 10.519 4.554 1.00 40.96 310 TYR A C 1
ATOM 2302 O O . TYR A 1 310 ? -1.181 10.132 3.886 1.00 40.07 310 TYR A O 1
ATOM 2311 N N . GLU A 1 311 ? -2.687 11.725 4.385 1.00 40.61 311 GLU A N 1
ATOM 2312 C CA . GLU A 1 311 ? -2.196 12.618 3.344 1.00 38.95 311 GLU A CA 1
ATOM 2313 C C . GLU A 1 311 ? -1.047 13.495 3.840 1.00 40.06 311 GLU A C 1
ATOM 2314 O O . GLU A 1 311 ? 0.086 13.359 3.363 1.00 39.60 311 GLU A O 1
ATOM 2320 N N . ASP A 1 312 ? -1.307 14.364 4.819 1.00 36.53 312 ASP A N 1
ATOM 2321 C CA . ASP A 1 312 ? -0.313 15.373 5.180 1.00 37.42 312 ASP A CA 1
ATOM 2322 C C . ASP A 1 312 ? 0.969 14.741 5.724 1.00 40.35 312 ASP A C 1
ATOM 2323 O O . ASP A 1 312 ? 2.076 15.009 5.227 1.00 38.56 312 ASP A O 1
ATOM 2328 N N . TRP A 1 313 ? 0.841 13.888 6.743 1.00 41.04 313 TRP A N 1
ATOM 2329 C CA . TRP A 1 313 ? 2.007 13.217 7.309 1.00 35.88 313 TRP A CA 1
ATOM 2330 C C . TRP A 1 313 ? 2.451 12.054 6.437 1.00 37.81 313 TRP A C 1
ATOM 2331 O O . TRP A 1 313 ? 3.633 11.939 6.099 1.00 39.48 313 TRP A O 1
ATOM 2342 N N . GLY A 1 314 ? 1.515 11.167 6.079 1.00 41.65 314 GLY A N 1
ATOM 2343 C CA . GLY A 1 314 ? 1.885 9.949 5.374 1.00 39.71 314 GLY A CA 1
ATOM 2344 C C . GLY A 1 314 ? 2.399 10.199 3.971 1.00 39.54 314 GLY A C 1
ATOM 2345 O O . GLY A 1 314 ? 3.307 9.511 3.513 1.00 41.55 314 GLY A O 1
ATOM 2346 N N . GLY A 1 315 ? 1.841 11.188 3.277 1.00 41.54 315 GLY A N 1
ATOM 2347 C CA . GLY A 1 315 ? 2.304 11.529 1.952 1.00 34.67 315 GLY A CA 1
ATOM 2348 C C . GLY A 1 315 ? 3.325 12.642 1.950 1.00 36.76 315 GLY A C 1
ATOM 2349 O O . GLY A 1 315 ? 4.490 12.402 1.632 1.00 40.09 315 GLY A O 1
ATOM 2350 N N . ILE A 1 316 ? 2.913 13.850 2.348 1.00 39.52 316 ILE A N 1
ATOM 2351 C CA . ILE A 1 316 ? 3.733 15.045 2.127 1.00 39.50 316 ILE A CA 1
ATOM 2352 C C . ILE A 1 316 ? 4.967 15.049 3.024 1.00 41.11 316 ILE A C 1
ATOM 2353 O O . ILE A 1 316 ? 6.107 15.142 2.550 1.00 40.77 316 ILE A O 1
ATOM 2358 N N . TRP A 1 317 ? 4.764 15.015 4.338 1.00 40.14 317 TRP A N 1
ATOM 2359 C CA . TRP A 1 317 ? 5.914 15.176 5.219 1.00 38.58 317 TRP A CA 1
ATOM 2360 C C . TRP A 1 317 ? 6.869 13.996 5.094 1.00 39.18 317 TRP A C 1
ATOM 2361 O O . TRP A 1 317 ? 8.088 14.180 5.023 1.00 39.00 317 TRP A O 1
ATOM 2372 N N . ILE A 1 318 ? 6.335 12.770 5.058 1.00 40.66 318 ILE A N 1
ATOM 2373 C CA . ILE A 1 318 ? 7.186 11.592 4.907 1.00 37.55 318 ILE A CA 1
ATOM 2374 C C . ILE A 1 318 ? 7.864 11.598 3.551 1.00 39.33 318 ILE A C 1
ATOM 2375 O O . ILE A 1 318 ? 9.025 11.180 3.416 1.00 41.31 318 ILE A O 1
ATOM 2380 N N . GLY A 1 319 ? 7.141 12.049 2.523 1.00 35.50 319 GLY A N 1
ATOM 2381 C CA . GLY A 1 319 ? 7.743 12.356 1.242 1.00 33.30 319 GLY A CA 1
ATOM 2382 C C . GLY A 1 319 ? 9.043 13.123 1.366 1.00 41.05 319 GLY A C 1
ATOM 2383 O O . GLY A 1 319 ? 10.059 12.691 0.815 1.00 40.55 319 GLY A O 1
ATOM 2384 N N . ARG A 1 320 ? 9.035 14.263 2.077 1.00 40.00 320 ARG A N 1
ATOM 2385 C CA . ARG A 1 320 ? 10.247 15.081 2.175 1.00 43.17 320 ARG A CA 1
ATOM 2386 C C . ARG A 1 320 ? 11.407 14.344 2.822 1.00 44.18 320 ARG A C 1
ATOM 2387 O O . ARG A 1 320 ? 12.548 14.804 2.701 1.00 48.09 320 ARG A O 1
ATOM 2395 N N . LEU A 1 321 ? 11.146 13.241 3.531 1.00 43.01 321 LEU A N 1
ATOM 2396 C CA . LEU A 1 321 ? 12.213 12.427 4.105 1.00 39.99 321 LEU A CA 1
ATOM 2397 C C . LEU A 1 321 ? 12.727 11.379 3.136 1.00 45.55 321 LEU A C 1
ATOM 2398 O O . LEU A 1 321 ? 13.666 10.649 3.476 1.00 46.59 321 LEU A O 1
ATOM 2403 N N . GLY A 1 322 ? 12.138 11.293 1.939 1.00 47.66 322 GLY A N 1
ATOM 2404 C CA . GLY A 1 322 ? 12.531 10.267 0.992 1.00 40.18 322 GLY A CA 1
ATOM 2405 C C . GLY A 1 322 ? 13.942 10.433 0.473 1.00 45.45 322 GLY A C 1
ATOM 2406 O O . GLY A 1 322 ? 14.569 9.456 0.065 1.00 50.34 322 GLY A O 1
ATOM 2407 N N . LYS A 1 323 ? 14.463 11.664 0.457 1.00 48.37 323 LYS A N 1
ATOM 2408 C CA . LYS A 1 323 ? 15.850 11.838 0.033 1.00 48.02 323 LYS A CA 1
ATOM 2409 C C . LYS A 1 323 ? 16.818 11.135 0.973 1.00 45.75 323 LYS A C 1
ATOM 2410 O O . LYS A 1 323 ? 17.965 10.879 0.599 1.00 49.26 323 LYS A O 1
ATOM 2416 N N . TYR A 1 324 ? 16.400 10.826 2.180 1.00 43.50 324 TYR A N 1
ATOM 2417 C CA . TYR A 1 324 ? 17.147 9.886 2.993 1.00 45.13 324 TYR A CA 1
ATOM 2418 C C . TYR A 1 324 ? 16.549 8.523 2.661 1.00 49.36 324 TYR A C 1
ATOM 2419 O O . TYR A 1 324 ? 15.831 8.386 1.670 1.00 55.29 324 TYR A O 1
ATOM 2428 N N . GLY A 1 325 ? 16.802 7.497 3.426 1.00 41.22 325 GLY A N 1
ATOM 2429 C CA . GLY A 1 325 ? 16.196 6.284 2.922 1.00 45.29 325 GLY A CA 1
ATOM 2430 C C . GLY A 1 325 ? 14.772 6.011 3.365 1.00 43.72 325 GLY A C 1
ATOM 2431 O O . GLY A 1 325 ? 14.410 4.837 3.473 1.00 45.92 325 GLY A O 1
ATOM 2432 N N . VAL A 1 326 ? 13.941 7.040 3.630 1.00 41.71 326 VAL A N 1
ATOM 2433 C CA . VAL A 1 326 ? 12.683 6.847 4.364 1.00 41.40 326 VAL A CA 1
ATOM 2434 C C . VAL A 1 326 ? 11.510 6.711 3.408 1.00 39.80 326 VAL A C 1
ATOM 2435 O O . VAL A 1 326 ? 11.391 7.460 2.435 1.00 45.54 326 VAL A O 1
ATOM 2439 N N . GLU A 1 327 ? 10.623 5.771 3.697 1.00 40.12 327 GLU A N 1
ATOM 2440 C CA . GLU A 1 327 ? 9.447 5.566 2.873 1.00 39.85 327 GLU A CA 1
ATOM 2441 C C . GLU A 1 327 ? 8.235 5.554 3.784 1.00 36.62 327 GLU A C 1
ATOM 2442 O O . GLU A 1 327 ? 8.359 5.365 4.991 1.00 34.86 327 GLU A O 1
ATOM 2448 N N . SER A 1 328 ? 7.053 5.775 3.225 1.00 40.72 328 SER A N 1
ATOM 2449 C CA . SER A 1 328 ? 5.922 5.834 4.127 1.00 41.47 328 SER A CA 1
ATOM 2450 C C . SER A 1 328 ? 5.645 4.430 4.637 1.00 38.36 328 SER A C 1
ATOM 2451 O O . SER A 1 328 ? 5.959 3.447 3.968 1.00 39.49 328 SER A O 1
ATOM 2454 N N . PRO A 1 329 ? 5.100 4.314 5.842 1.00 43.65 329 PRO A N 1
ATOM 2455 C CA . PRO A 1 329 ? 4.952 2.998 6.457 1.00 37.79 329 PRO A CA 1
ATOM 2456 C C . PRO A 1 329 ? 4.112 2.075 5.590 1.00 37.95 329 PRO A C 1
ATOM 2457 O O . PRO A 1 329 ? 3.056 2.461 5.085 1.00 42.12 329 PRO A O 1
ATOM 2461 N N . ARG A 1 330 ? 4.587 0.835 5.439 1.00 40.73 330 ARG A N 1
ATOM 2462 C CA . ARG A 1 330 ? 3.809 -0.226 4.799 1.00 39.91 330 ARG A CA 1
ATOM 2463 C C . ARG A 1 330 ? 2.511 -0.527 5.531 1.00 35.62 330 ARG A C 1
ATOM 2464 O O . ARG A 1 330 ? 1.656 -1.213 4.973 1.00 32.88 330 ARG A O 1
ATOM 2472 N N . SER A 1 331 ? 2.324 -0.050 6.756 1.00 35.21 331 SER A N 1
ATOM 2473 C CA . SER A 1 331 ? 1.067 -0.330 7.438 1.00 36.81 331 SER A CA 1
ATOM 2474 C C . SER A 1 331 ? 0.055 0.791 7.286 1.00 37.29 331 SER A C 1
ATOM 2475 O O . SER A 1 331 ? -1.051 0.685 7.838 1.00 33.61 331 SER A O 1
ATOM 2478 N N . LEU A 1 332 ? 0.398 1.840 6.525 1.00 35.93 332 LEU A N 1
ATOM 2479 C CA . LEU A 1 332 ? -0.451 3.022 6.452 1.00 32.57 332 LEU A CA 1
ATOM 2480 C C . LEU A 1 332 ? -1.812 2.677 5.883 1.00 35.84 332 LEU A C 1
ATOM 2481 O O . LEU A 1 332 ? -2.838 3.169 6.367 1.00 39.67 332 LEU A O 1
ATOM 2486 N N . ARG A 1 333 ? -1.844 1.819 4.860 1.00 40.75 333 ARG A N 1
ATOM 2487 C CA . ARG A 1 333 ? -3.114 1.437 4.254 1.00 38.18 333 ARG A CA 1
ATOM 2488 C C . ARG A 1 333 ? -3.981 0.712 5.250 1.00 42.19 333 ARG A C 1
ATOM 2489 O O . ARG A 1 333 ? -5.181 0.998 5.366 1.00 44.61 333 ARG A O 1
ATOM 2497 N N . ASP A 1 334 ? -3.395 -0.265 5.955 1.00 37.57 334 ASP A N 1
ATOM 2498 C CA . ASP A 1 334 ? -4.140 -0.948 7.009 1.00 38.54 334 ASP A CA 1
ATOM 2499 C C . ASP A 1 334 ? -4.676 0.058 8.027 1.00 39.55 334 ASP A C 1
ATOM 2500 O O . ASP A 1 334 ? -5.851 0.002 8.409 1.00 38.72 334 ASP A O 1
ATOM 2505 N N . ALA A 1 335 ? -3.842 1.020 8.431 1.00 37.82 335 ALA A N 1
ATOM 2506 C CA . ALA A 1 335 ? -4.290 2.046 9.363 1.00 35.39 335 ALA A CA 1
ATOM 2507 C C . ALA A 1 335 ? -5.516 2.775 8.839 1.00 38.18 335 ALA A C 1
ATOM 2508 O O . ALA A 1 335 ? -6.460 3.046 9.591 1.00 39.37 335 ALA A O 1
ATOM 2510 N N . LYS A 1 336 ? -5.518 3.127 7.558 1.00 39.28 336 LYS A N 1
ATOM 2511 C CA . LYS A 1 336 ? -6.645 3.893 7.033 1.00 40.90 336 LYS A CA 1
ATOM 2512 C C . LYS A 1 336 ? -7.924 3.068 7.058 1.00 39.77 336 LYS A C 1
ATOM 2513 O O . LYS A 1 336 ? -8.987 3.568 7.437 1.00 40.31 336 LYS A O 1
ATOM 2519 N N . THR A 1 337 ? -7.828 1.796 6.665 1.00 41.58 337 THR A N 1
ATOM 2520 C CA . THR A 1 337 ? -8.987 0.909 6.637 1.00 39.99 337 THR A CA 1
ATOM 2521 C C . THR A 1 337 ? -9.687 0.863 7.982 1.00 39.80 337 THR A C 1
ATOM 2522 O O . THR A 1 337 ? -10.916 0.933 8.063 1.00 42.56 337 THR A O 1
ATOM 2526 N N . ASP A 1 338 ? -8.909 0.718 9.052 1.00 42.58 338 ASP A N 1
ATOM 2527 C CA . ASP A 1 338 ? -9.475 0.627 10.390 1.00 43.44 338 ASP A CA 1
ATOM 2528 C C . ASP A 1 338 ? -9.967 1.980 10.897 1.00 39.71 338 ASP A C 1
ATOM 2529 O O . ASP A 1 338 ? -10.905 2.031 11.698 1.00 42.20 338 ASP A O 1
ATOM 2534 N N . ALA A 1 339 ? -9.372 3.080 10.440 1.00 37.98 339 ALA A N 1
ATOM 2535 C CA . ALA A 1 339 ? -9.669 4.378 11.046 1.00 41.99 339 ALA A CA 1
ATOM 2536 C C . ALA A 1 339 ? -11.114 4.819 10.856 1.00 40.22 339 ALA A C 1
ATOM 2537 O O . ALA A 1 339 ? -11.548 5.754 11.538 1.00 43.77 339 ALA A O 1
ATOM 2539 N N . TYR A 1 340 ? -11.873 4.183 9.967 1.00 37.33 340 TYR A N 1
ATOM 2540 C CA . TYR A 1 340 ? -13.217 4.678 9.706 1.00 38.14 340 TYR A CA 1
ATOM 2541 C C . TYR A 1 340 ? -14.166 4.362 10.857 1.00 40.96 340 TYR A C 1
ATOM 2542 O O . TYR A 1 340 ? -14.993 5.195 11.220 1.00 43.71 340 TYR A O 1
ATOM 2551 N N . TRP A 1 341 ? -14.064 3.176 11.453 1.00 41.54 341 TRP A N 1
ATOM 2552 C CA . TRP A 1 341 ? -14.964 2.788 12.532 1.00 41.76 341 TRP A CA 1
ATOM 2553 C C . TRP A 1 341 ? -14.289 2.633 13.887 1.00 41.73 341 TRP A C 1
ATOM 2554 O O . TRP A 1 341 ? -14.998 2.443 14.883 1.00 42.21 341 TRP A O 1
ATOM 2565 N N . ALA A 1 342 ? -12.954 2.688 13.954 1.00 39.05 342 ALA A N 1
ATOM 2566 C CA . ALA A 1 342 ? -12.244 2.204 15.140 1.00 38.96 342 ALA A CA 1
ATOM 2567 C C . ALA A 1 342 ? -12.639 2.968 16.397 1.00 38.13 342 ALA A C 1
ATOM 2568 O O . ALA A 1 342 ? -12.748 2.378 17.474 1.00 40.90 342 ALA A O 1
ATOM 2570 N N . HIS A 1 343 ? -12.861 4.278 16.287 1.00 38.38 343 HIS A N 1
ATOM 2571 C CA . HIS A 1 343 ? -13.213 5.057 17.474 1.00 41.02 343 HIS A CA 1
ATOM 2572 C C . HIS A 1 343 ? -14.643 4.789 17.927 1.00 42.37 343 HIS A C 1
ATOM 2573 O O . HIS A 1 343 ? -14.940 4.907 19.120 1.00 38.24 343 HIS A O 1
ATOM 2580 N N . HIS A 1 344 ? -15.527 4.412 16.999 1.00 47.12 344 HIS A N 1
ATOM 2581 C CA . HIS A 1 344 ? -16.838 3.893 17.379 1.00 43.88 344 HIS A CA 1
ATOM 2582 C C . HIS A 1 344 ? -16.708 2.567 18.124 1.00 38.76 344 HIS A C 1
ATOM 2583 O O . HIS A 1 344 ? -17.372 2.352 19.143 1.00 38.62 344 HIS A O 1
ATOM 2590 N N . ASP A 1 345 ? -15.842 1.673 17.648 1.00 41.59 345 ASP A N 1
ATOM 2591 C CA . ASP A 1 345 ? -15.612 0.422 18.369 1.00 40.69 345 ASP A CA 1
ATOM 2592 C C . ASP A 1 345 ? -15.024 0.686 19.757 1.00 41.22 345 ASP A C 1
ATOM 2593 O O . ASP A 1 345 ? -15.499 0.134 20.756 1.00 40.84 345 ASP A O 1
ATOM 2598 N N . LEU A 1 346 ? -14.040 1.583 19.856 1.00 36.93 346 LEU A N 1
ATOM 2599 C CA . LEU A 1 346 ? -13.496 1.913 21.172 1.00 38.07 346 LEU A CA 1
ATOM 2600 C C . LEU A 1 346 ? -14.550 2.532 22.093 1.00 42.22 346 LEU A C 1
ATOM 2601 O O . LEU A 1 346 ? -14.561 2.262 23.299 1.00 43.50 346 LEU A O 1
ATOM 2606 N N . ALA A 1 347 ? -15.444 3.366 21.549 1.00 41.74 347 ALA A N 1
ATOM 2607 C CA . ALA A 1 347 ? -16.496 3.970 22.366 1.00 37.05 347 ALA A CA 1
ATOM 2608 C C . ALA A 1 347 ? -17.349 2.919 23.079 1.00 41.86 347 ALA A C 1
ATOM 2609 O O . ALA A 1 347 ? -17.709 3.093 24.250 1.00 43.66 347 ALA A O 1
ATOM 2611 N N . LEU A 1 348 ? -17.703 1.830 22.391 1.00 35.20 348 LEU A N 1
ATOM 2612 C CA . LEU A 1 348 ? -18.479 0.783 23.047 1.00 38.69 348 LEU A CA 1
ATOM 2613 C C . LEU A 1 348 ? -17.772 0.290 24.300 1.00 43.11 348 LEU A C 1
ATOM 2614 O O . LEU A 1 348 ? -18.368 0.218 25.384 1.00 42.33 348 LEU A O 1
ATOM 2619 N N . ALA A 1 349 ? -16.493 -0.073 24.165 1.00 45.25 349 ALA A N 1
ATOM 2620 C CA . ALA A 1 349 ? -15.747 -0.574 25.311 1.00 41.66 349 ALA A CA 1
ATOM 2621 C C . ALA A 1 349 ? -15.648 0.471 26.411 1.00 41.45 349 ALA A C 1
ATOM 2622 O O . ALA A 1 349 ? -15.634 0.121 27.595 1.00 41.54 349 ALA A O 1
ATOM 2624 N N . ALA A 1 350 ? -15.594 1.755 26.048 1.00 40.33 350 ALA A N 1
ATOM 2625 C CA . ALA A 1 350 ? -15.427 2.792 27.063 1.00 40.92 350 ALA A CA 1
ATOM 2626 C C . ALA A 1 350 ? -16.710 3.021 27.859 1.00 44.29 350 ALA A C 1
ATOM 2627 O O . ALA A 1 350 ? -16.662 3.183 29.084 1.00 48.09 350 ALA A O 1
ATOM 2629 N N . TYR A 1 351 ? -17.866 3.032 27.194 1.00 45.36 351 TYR A N 1
ATOM 2630 C CA . TYR A 1 351 ? -19.125 3.151 27.925 1.00 45.21 351 TYR A CA 1
ATOM 2631 C C . TYR A 1 351 ? -19.424 1.886 28.726 1.00 46.64 351 TYR A C 1
ATOM 2632 O O . TYR A 1 351 ? -20.011 1.956 29.814 1.00 47.41 351 TYR A O 1
ATOM 2641 N N . ALA A 1 352 ? -19.059 0.716 28.189 1.00 43.13 352 ALA A N 1
ATOM 2642 C CA . ALA A 1 352 ? -19.326 -0.533 28.887 1.00 45.07 352 ALA A CA 1
ATOM 2643 C C . ALA A 1 352 ? -18.535 -0.658 30.178 1.00 43.26 352 ALA A C 1
ATOM 2644 O O . ALA A 1 352 ? -18.963 -1.372 31.083 1.00 47.88 352 ALA A O 1
ATOM 2646 N N . LEU A 1 353 ? -17.395 0.008 30.290 1.00 43.94 353 LEU A N 1
ATOM 2647 C CA . LEU A 1 353 ? -16.558 -0.105 31.477 1.00 44.73 353 LEU A CA 1
ATOM 2648 C C . LEU A 1 353 ? -16.411 1.237 32.185 1.00 47.70 353 LEU A C 1
ATOM 2649 O O . LEU A 1 353 ? -15.384 1.502 32.809 1.00 49.41 353 LEU A O 1
ATOM 2654 N N . TRP A 1 354 ? -17.441 2.083 32.124 1.00 44.62 354 TRP A N 1
ATOM 2655 C CA . TRP A 1 354 ? -17.374 3.398 32.747 1.00 44.73 354 TRP A CA 1
ATOM 2656 C C . TRP A 1 354 ? -16.944 3.324 34.213 1.00 47.21 354 TRP A C 1
ATOM 2657 O O . TRP A 1 354 ? -16.322 4.278 34.709 1.00 45.70 354 TRP A O 1
ATOM 2668 N N . PRO A 1 355 ? -17.259 2.244 34.949 1.00 47.42 355 PRO A N 1
ATOM 2669 C CA . PRO A 1 355 ? -16.876 2.200 36.372 1.00 48.21 355 PRO A CA 1
ATOM 2670 C C . PRO A 1 355 ? -15.382 2.099 36.613 1.00 53.20 355 PRO A C 1
ATOM 2671 O O . PRO A 1 355 ? -14.928 2.496 37.694 1.00 57.38 355 PRO A O 1
ATOM 2675 N N . LEU A 1 356 ? -14.602 1.601 35.654 1.00 50.34 356 LEU A N 1
ATOM 2676 C CA . LEU A 1 356 ? -13.155 1.539 35.796 1.00 51.54 356 LEU A CA 1
ATOM 2677 C C . LEU A 1 356 ? -12.454 2.835 35.409 1.00 53.43 356 LEU A C 1
ATOM 2678 O O . LEU A 1 356 ? -11.260 2.985 35.689 1.00 54.77 356 LEU A O 1
ATOM 2683 N N . GLY A 1 357 ? -13.154 3.776 34.792 1.00 51.55 357 GLY A N 1
ATOM 2684 C CA . GLY A 1 357 ? -12.554 5.036 34.405 1.00 55.80 357 GLY A CA 1
ATOM 2685 C C . GLY A 1 357 ? -12.524 6.039 35.543 1.00 54.27 357 GLY A C 1
ATOM 2686 O O . GLY A 1 357 ? -12.855 5.744 36.691 1.00 51.97 357 GLY A O 1
ATOM 2687 N N . PHE A 1 358 ? -12.110 7.258 35.205 1.00 55.50 358 PHE A N 1
ATOM 2688 C CA . PHE A 1 358 ? -12.073 8.325 36.193 1.00 51.74 358 PHE A CA 1
ATOM 2689 C C . PHE A 1 358 ? -12.848 9.557 35.733 1.00 58.89 358 PHE A C 1
ATOM 2690 O O . PHE A 1 358 ? -12.654 10.644 36.284 1.00 61.87 358 PHE A O 1
ATOM 2698 N N . ALA A 1 359 ? -13.732 9.416 34.744 1.00 61.14 359 ALA A N 1
ATOM 2699 C CA . ALA A 1 359 ? -14.485 10.549 34.219 1.00 61.70 359 ALA A CA 1
ATOM 2700 C C . ALA A 1 359 ? -15.941 10.153 34.019 1.00 58.92 359 ALA A C 1
ATOM 2701 O O . ALA A 1 359 ? -16.309 8.977 34.099 1.00 55.25 359 ALA A O 1
ATOM 2703 N N . ARG A 1 360 ? -16.773 11.159 33.759 1.00 55.45 360 ARG A N 1
ATOM 2704 C CA . ARG A 1 360 ? -18.214 10.985 33.642 1.00 53.17 360 ARG A CA 1
ATOM 2705 C C . ARG A 1 360 ? -18.611 10.932 32.170 1.00 52.59 360 ARG A C 1
ATOM 2706 O O . ARG A 1 360 ? -18.306 11.851 31.408 1.00 51.47 360 ARG A O 1
ATOM 2714 N N . LEU A 1 361 ? -19.294 9.865 31.775 1.00 52.94 361 LEU A N 1
ATOM 2715 C CA . LEU A 1 361 ? -19.649 9.646 30.381 1.00 50.04 361 LEU A CA 1
ATOM 2716 C C . LEU A 1 361 ? -21.054 10.157 30.084 1.00 53.51 361 LEU A C 1
ATOM 2717 O O . LEU A 1 361 ? -21.900 10.275 30.971 1.00 56.05 361 LEU A O 1
ATOM 2722 N N . ALA A 1 362 ? -21.286 10.470 28.810 1.00 51.37 362 ALA A N 1
ATOM 2723 C CA . ALA A 1 362 ? -22.599 10.856 28.311 1.00 45.92 362 ALA A CA 1
ATOM 2724 C C . ALA A 1 362 ? -22.933 9.964 27.130 1.00 50.15 362 ALA A C 1
ATOM 2725 O O . ALA A 1 362 ? -22.172 9.908 26.160 1.00 51.20 362 ALA A O 1
ATOM 2727 N N . LEU A 1 363 ? -24.045 9.242 27.225 1.00 53.62 363 LEU A N 1
ATOM 2728 C CA . LEU A 1 363 ? -24.548 8.528 26.066 1.00 49.28 363 LEU A CA 1
ATOM 2729 C C . LEU A 1 363 ? -24.953 9.538 24.995 1.00 50.18 363 LEU A C 1
ATOM 2730 O O . LEU A 1 363 ? -25.416 10.639 25.310 1.00 54.29 363 LEU A O 1
ATOM 2735 N N . PRO A 1 364 ? -24.775 9.199 23.722 1.00 51.02 364 PRO A N 1
ATOM 2736 C CA . PRO A 1 364 ? -25.104 10.151 22.652 1.00 51.31 364 PRO A CA 1
ATOM 2737 C C . PRO A 1 364 ? -26.576 10.526 22.703 1.00 53.76 364 PRO A C 1
ATOM 2738 O O . PRO A 1 364 ? -27.450 9.665 22.805 1.00 48.66 364 PRO A O 1
ATOM 2742 N N . ASP A 1 365 ? -26.846 11.825 22.639 1.00 60.18 365 ASP A N 1
ATOM 2743 C CA . ASP A 1 365 ? -28.221 12.290 22.698 1.00 58.73 365 ASP A CA 1
ATOM 2744 C C . ASP A 1 365 ? -28.855 12.218 21.308 1.00 61.37 365 ASP A C 1
ATOM 2745 O O . ASP A 1 365 ? -28.203 11.892 20.314 1.00 60.48 365 ASP A O 1
ATOM 2750 N N . GLU A 1 366 ? -30.149 12.534 21.234 1.00 65.97 366 GLU A N 1
ATOM 2751 C CA . GLU A 1 366 ? -30.895 12.326 19.998 1.00 61.92 366 GLU A CA 1
ATOM 2752 C C . GLU A 1 366 ? -30.209 12.989 18.808 1.00 60.80 366 GLU A C 1
ATOM 2753 O O . GLU A 1 366 ? -30.065 12.369 17.749 1.00 65.09 366 GLU A O 1
ATOM 2759 N N . GLU A 1 367 ? -29.765 14.244 18.953 1.00 57.66 367 GLU A N 1
ATOM 2760 C CA . GLU A 1 367 ? -29.096 14.878 17.816 1.00 63.08 367 GLU A CA 1
ATOM 2761 C C . GLU A 1 367 ? -27.654 14.417 17.640 1.00 62.94 367 GLU A C 1
ATOM 2762 O O . GLU A 1 367 ? -27.119 14.526 16.533 1.00 63.24 367 GLU A O 1
ATOM 2768 N N . ASP A 1 368 ? -27.012 13.898 18.687 1.00 61.76 368 ASP A N 1
ATOM 2769 C CA . ASP A 1 368 ? -25.764 13.172 18.478 1.00 57.94 368 ASP A CA 1
ATOM 2770 C C . ASP A 1 368 ? -25.979 12.021 17.503 1.00 55.75 368 ASP A C 1
ATOM 2771 O O . ASP A 1 368 ? -25.275 11.903 16.496 1.00 54.97 368 ASP A O 1
ATOM 2776 N N . GLN A 1 369 ? -26.968 11.168 17.775 1.00 57.85 369 GLN A N 1
ATOM 2777 C CA . GLN A 1 369 ? -27.219 10.039 16.888 1.00 55.87 369 GLN A CA 1
ATOM 2778 C C . GLN A 1 369 ? -27.532 10.525 15.474 1.00 58.32 369 GLN A C 1
ATOM 2779 O O . GLN A 1 369 ? -27.036 9.960 14.493 1.00 56.09 369 GLN A O 1
ATOM 2785 N N . GLU A 1 370 ? -28.317 11.598 15.350 1.00 56.94 370 GLU A N 1
ATOM 2786 C CA . GLU A 1 370 ? -28.507 12.234 14.051 1.00 55.23 370 GLU A CA 1
ATOM 2787 C C . GLU A 1 370 ? -27.171 12.471 13.351 1.00 55.95 370 GLU A C 1
ATOM 2788 O O . GLU A 1 370 ? -26.925 11.951 12.255 1.00 54.46 370 GLU A O 1
ATOM 2794 N N . TRP A 1 371 ? -26.291 13.262 13.986 1.00 57.61 371 TRP A N 1
ATOM 2795 C CA . TRP A 1 371 ? -25.008 13.635 13.388 1.00 48.47 371 TRP A CA 1
ATOM 2796 C C . TRP A 1 371 ? -24.137 12.413 13.093 1.00 52.90 371 TRP A C 1
ATOM 2797 O O . TRP A 1 371 ? -23.505 12.340 12.033 1.00 51.32 371 TRP A O 1
ATOM 2808 N N . PHE A 1 372 ? -24.072 11.455 14.030 1.00 50.39 372 PHE A N 1
ATOM 2809 C CA . PHE A 1 372 ? -23.319 10.224 13.799 1.00 51.13 372 PHE A CA 1
ATOM 2810 C C . PHE A 1 372 ? -23.823 9.499 12.555 1.00 53.93 372 PHE A C 1
ATOM 2811 O O . PHE A 1 372 ? -23.033 9.072 11.702 1.00 49.16 372 PHE A O 1
ATOM 2819 N N . GLU A 1 373 ? -25.147 9.337 12.444 1.00 55.65 373 GLU A N 1
ATOM 2820 C CA . GLU A 1 373 ? -25.710 8.610 11.315 1.00 52.11 373 GLU A CA 1
ATOM 2821 C C . GLU A 1 373 ? -25.479 9.340 10.008 1.00 50.99 373 GLU A C 1
ATOM 2822 O O . GLU A 1 373 ? -25.317 8.696 8.965 1.00 53.22 373 GLU A O 1
ATOM 2828 N N . ALA A 1 374 ? -25.461 10.677 10.042 1.00 45.14 374 ALA A N 1
ATOM 2829 C CA . ALA A 1 374 ? -25.238 11.457 8.828 1.00 46.55 374 ALA A CA 1
ATOM 2830 C C . ALA A 1 374 ? -23.810 11.298 8.323 1.00 50.88 374 ALA A C 1
ATOM 2831 O O . ALA A 1 374 ? -23.573 11.187 7.114 1.00 52.94 374 ALA A O 1
ATOM 2833 N N . ASN A 1 375 ? -22.846 11.300 9.238 1.00 53.12 375 ASN A N 1
ATOM 2834 C CA . ASN A 1 375 ? -21.440 11.255 8.886 1.00 47.70 375 ASN A CA 1
ATOM 2835 C C . ASN A 1 375 ? -20.881 9.840 8.856 1.00 51.05 375 ASN A C 1
ATOM 2836 O O . ASN A 1 375 ? -19.855 9.609 8.212 1.00 48.81 375 ASN A O 1
ATOM 2841 N N . TYR A 1 376 ? -21.527 8.889 9.526 1.00 49.59 376 TYR A N 1
ATOM 2842 C CA . TYR A 1 376 ? -21.131 7.482 9.477 1.00 55.29 376 TYR A CA 1
ATOM 2843 C C . TYR A 1 376 ? -22.350 6.631 9.153 1.00 56.52 376 TYR A C 1
ATOM 2844 O O . TYR A 1 376 ? -22.811 5.839 9.987 1.00 56.70 376 TYR A O 1
ATOM 2853 N N . PRO A 1 377 ? -22.896 6.769 7.930 1.00 58.09 377 PRO A N 1
ATOM 2854 C CA . PRO A 1 377 ? -24.063 5.958 7.528 1.00 55.48 377 PRO A CA 1
ATOM 2855 C C . PRO A 1 377 ? -23.961 4.504 7.961 1.00 55.81 377 PRO A C 1
ATOM 2856 O O . PRO A 1 377 ? -22.987 3.812 7.628 1.00 50.11 377 PRO A O 1
ATOM 2860 N N . GLY A 1 378 ? -24.964 4.049 8.726 1.00 56.79 378 GLY A N 1
ATOM 2861 C CA . GLY A 1 378 ? -24.985 2.735 9.337 1.00 50.90 378 GLY A CA 1
ATOM 2862 C C . GLY A 1 378 ? -24.759 2.743 10.834 1.00 53.54 378 GLY A C 1
ATOM 2863 O O . GLY A 1 378 ? -25.031 1.734 11.501 1.00 58.14 378 GLY A O 1
ATOM 2864 N N . TRP A 1 379 ? -24.267 3.851 11.378 1.00 54.52 379 TRP A N 1
ATOM 2865 C CA . TRP A 1 379 ? -24.008 3.931 12.809 1.00 54.64 379 TRP A CA 1
ATOM 2866 C C . TRP A 1 379 ? -25.267 3.634 13.617 1.00 57.16 379 TRP A C 1
ATOM 2867 O O . TRP A 1 379 ? -25.240 2.825 14.552 1.00 60.57 379 TRP A O 1
ATOM 2878 N N . ALA A 1 380 ? -26.392 4.253 13.246 1.00 58.85 380 ALA A N 1
ATOM 2879 C CA . ALA A 1 380 ? -27.623 4.098 14.020 1.00 58.37 380 ALA A CA 1
ATOM 2880 C C . ALA A 1 380 ? -28.038 2.639 14.130 1.00 59.88 380 ALA A C 1
ATOM 2881 O O . ALA A 1 380 ? -28.412 2.168 15.214 1.00 60.86 380 ALA A O 1
ATOM 2883 N N . ASP A 1 381 ? -27.982 1.905 13.024 1.00 59.91 381 ASP A N 1
ATOM 2884 C CA . ASP A 1 381 ? -28.467 0.535 13.101 1.00 62.56 381 ASP A CA 1
ATOM 2885 C C . ASP A 1 381 ? -27.550 -0.376 13.912 1.00 64.22 381 ASP A C 1
ATOM 2886 O O . ASP A 1 381 ? -27.865 -1.562 14.069 1.00 64.29 381 ASP A O 1
ATOM 2891 N N . HIS A 1 382 ? -26.446 0.139 14.450 1.00 62.19 382 HIS A N 1
ATOM 2892 C CA . HIS A 1 382 ? -25.521 -0.696 15.207 1.00 57.74 382 HIS A CA 1
ATOM 2893 C C . HIS A 1 382 ? -25.250 -0.072 16.570 1.00 52.65 382 HIS A C 1
ATOM 2894 O O . HIS A 1 382 ? -25.841 -0.466 17.579 1.00 53.70 382 HIS A O 1
ATOM 2901 N N . TYR A 1 383 ? -24.369 0.920 16.615 1.00 53.02 383 TYR A N 1
ATOM 2902 C CA . TYR A 1 383 ? -24.088 1.566 17.889 1.00 54.56 383 TYR A CA 1
ATOM 2903 C C . TYR A 1 383 ? -25.350 2.224 18.456 1.00 54.10 383 TYR A C 1
ATOM 2904 O O . TYR A 1 383 ? -25.657 2.084 19.648 1.00 47.59 383 TYR A O 1
ATOM 2913 N N . GLY A 1 384 ? -26.118 2.902 17.605 1.00 54.49 384 GLY A N 1
ATOM 2914 C CA . GLY A 1 384 ? -27.363 3.497 18.062 1.00 54.46 384 GLY A CA 1
ATOM 2915 C C . GLY A 1 384 ? -28.262 2.512 18.779 1.00 55.22 384 GLY A C 1
ATOM 2916 O O . GLY A 1 384 ? -28.660 2.739 19.925 1.00 54.70 384 GLY A O 1
ATOM 2917 N N . LYS A 1 385 ? -28.602 1.399 18.119 1.00 54.31 385 LYS A N 1
ATOM 2918 C CA . LYS A 1 385 ? -29.498 0.442 18.761 1.00 52.90 385 LYS A CA 1
ATOM 2919 C C . LYS A 1 385 ? -28.911 -0.077 20.065 1.00 50.66 385 LYS A C 1
ATOM 2920 O O . LYS A 1 385 ? -29.640 -0.267 21.043 1.00 51.97 385 LYS A O 1
ATOM 2926 N N . ILE A 1 386 ? -27.593 -0.296 20.106 1.00 53.41 386 ILE A N 1
ATOM 2927 C CA . ILE A 1 386 ? -26.946 -0.780 21.328 1.00 53.65 386 ILE A CA 1
ATOM 2928 C C . ILE A 1 386 ? -27.052 0.258 22.446 1.00 51.30 386 ILE A C 1
ATOM 2929 O O . ILE A 1 386 ? -27.456 -0.061 23.570 1.00 49.19 386 ILE A O 1
ATOM 2934 N N . TYR A 1 387 ? -26.663 1.511 22.169 1.00 47.13 387 TYR A N 1
ATOM 2935 C CA . TYR A 1 387 ? -26.730 2.527 23.221 1.00 50.07 387 TYR A CA 1
ATOM 2936 C C . TYR A 1 387 ? -28.160 2.749 23.687 1.00 57.69 387 TYR A C 1
ATOM 2937 O O . TYR A 1 387 ? -28.382 3.018 24.874 1.00 59.76 387 TYR A O 1
ATOM 2946 N N . ASN A 1 388 ? -29.143 2.635 22.780 1.00 57.83 388 ASN A N 1
ATOM 2947 C CA . ASN A 1 388 ? -30.532 2.838 23.187 1.00 54.18 388 ASN A CA 1
ATOM 2948 C C . ASN A 1 388 ? -30.996 1.720 24.107 1.00 56.37 388 ASN A C 1
ATOM 2949 O O . ASN A 1 388 ? -31.689 1.973 25.098 1.00 60.08 388 ASN A O 1
ATOM 2954 N N . GLU A 1 389 ? -30.595 0.483 23.823 1.00 53.82 389 GLU A N 1
ATOM 2955 C CA . GLU A 1 389 ? -30.919 -0.610 24.730 1.00 55.34 389 GLU A CA 1
ATOM 2956 C C . GLU A 1 389 ? -30.232 -0.429 26.076 1.00 58.32 389 GLU A C 1
ATOM 2957 O O . GLU A 1 389 ? -30.860 -0.602 27.123 1.00 62.46 389 GLU A O 1
ATOM 2963 N N . TRP A 1 390 ? -28.943 -0.084 26.072 1.00 57.62 390 TRP A N 1
ATOM 2964 C CA . TRP A 1 390 ? -28.229 0.090 27.333 1.00 56.07 390 TRP A CA 1
ATOM 2965 C C . TRP A 1 390 ? -28.928 1.114 28.217 1.00 58.82 390 TRP A C 1
ATOM 2966 O O . TRP A 1 390 ? -29.038 0.924 29.435 1.00 57.71 390 TRP A O 1
ATOM 2977 N N . LYS A 1 391 ? -29.419 2.204 27.617 1.00 58.87 391 LYS A N 1
ATOM 2978 C CA . LYS A 1 391 ? -30.130 3.239 28.369 1.00 58.62 391 LYS A CA 1
ATOM 2979 C C . LYS A 1 391 ? -31.472 2.729 28.901 1.00 63.10 391 LYS A C 1
ATOM 2980 O O . LYS A 1 391 ? -31.859 3.045 30.032 1.00 61.78 391 LYS A O 1
ATOM 2986 N N . LYS A 1 392 ? -32.182 1.918 28.107 1.00 64.21 392 LYS A N 1
ATOM 2987 C CA . LYS A 1 392 ? -33.435 1.289 28.516 1.00 59.19 392 LYS A CA 1
ATOM 2988 C C . LYS A 1 392 ? -33.234 0.178 29.545 1.00 62.46 392 LYS A C 1
ATOM 2989 O O . LYS A 1 392 ? -34.204 -0.217 30.198 1.00 64.82 392 LYS A O 1
ATOM 2995 N N . LEU A 1 393 ? -32.012 -0.325 29.722 1.00 59.80 393 LEU A N 1
ATOM 2996 C CA . LEU A 1 393 ? -31.726 -1.313 30.753 1.00 55.81 393 LEU A CA 1
ATOM 2997 C C . LEU A 1 393 ? -31.183 -0.693 32.034 1.00 55.72 393 LEU A C 1
ATOM 2998 O O . LEU A 1 393 ? -31.052 -1.400 33.040 1.00 58.16 393 LEU A O 1
ATOM 3003 N N . GLY A 1 394 ? -30.869 0.599 32.026 1.00 59.39 394 GLY A N 1
ATOM 3004 C CA . GLY A 1 394 ? -30.541 1.308 33.248 1.00 63.06 394 GLY A CA 1
ATOM 3005 C C . GLY A 1 394 ? -29.171 1.958 33.266 1.00 64.81 394 GLY A C 1
ATOM 3006 O O . GLY A 1 394 ? -28.685 2.330 34.342 1.00 60.14 394 GLY A O 1
ATOM 3007 N N . TYR A 1 395 ? -28.560 2.135 32.084 1.00 61.44 395 TYR A N 1
ATOM 3008 C CA . TYR A 1 395 ? -27.168 2.584 32.000 1.00 55.08 395 TYR A CA 1
ATOM 3009 C C . TYR A 1 395 ? -26.892 3.830 32.841 1.00 59.03 395 TYR A C 1
ATOM 3010 O O . TYR A 1 395 ? -25.764 4.020 33.317 1.00 62.22 395 TYR A O 1
ATOM 3019 N N . GLU A 1 396 ? -27.887 4.699 33.025 1.00 56.94 396 GLU A N 1
ATOM 3020 C CA . GLU A 1 396 ? -27.690 5.915 33.800 1.00 51.26 396 GLU A CA 1
ATOM 3021 C C . GLU A 1 396 ? -28.222 5.827 35.223 1.00 58.63 396 GLU A C 1
ATOM 3022 O O . GLU A 1 396 ? -27.857 6.667 36.056 1.00 55.75 396 GLU A O 1
ATOM 3028 N N . ASP A 1 397 ? -29.042 4.817 35.532 1.00 63.26 397 ASP A N 1
ATOM 3029 C CA . ASP A 1 397 ? -29.827 4.823 36.759 1.00 64.68 397 ASP A CA 1
ATOM 3030 C C . ASP A 1 397 ? -29.098 4.075 37.874 1.00 65.56 397 ASP A C 1
ATOM 3031 O O . ASP A 1 397 ? -28.821 2.875 37.724 1.00 62.72 397 ASP A O 1
ATOM 3036 N N . PRO A 1 398 ? -28.788 4.724 39.001 1.00 59.48 398 PRO A N 1
ATOM 3037 C CA . PRO A 1 398 ? -27.969 4.038 40.009 1.00 63.00 398 PRO A CA 1
ATOM 3038 C C . PRO A 1 398 ? -28.675 2.852 40.638 1.00 70.01 398 PRO A C 1
ATOM 3039 O O . PRO A 1 398 ? -28.017 1.858 40.973 1.00 72.04 398 PRO A O 1
ATOM 3043 N N . LYS A 1 399 ? -30.000 2.917 40.805 1.00 72.37 399 LYS A N 1
ATOM 3044 C CA . LYS A 1 399 ? -30.736 1.802 41.399 1.00 68.12 399 LYS A CA 1
ATOM 3045 C C . LYS A 1 399 ? -30.867 0.611 40.456 1.00 63.63 399 LYS A C 1
ATOM 3046 O O . LYS A 1 399 ? -31.337 -0.445 40.888 1.00 66.74 399 LYS A O 1
ATOM 3052 N N . SER A 1 400 ? -30.432 0.739 39.201 1.00 64.23 400 SER A N 1
ATOM 3053 C CA . SER A 1 400 ? -30.705 -0.274 38.187 1.00 64.70 400 SER A CA 1
ATOM 3054 C C . SER A 1 400 ? -29.868 -1.534 38.348 1.00 61.59 400 SER A C 1
ATOM 3055 O O . SER A 1 400 ? -30.273 -2.598 37.867 1.00 61.20 400 SER A O 1
ATOM 3058 N N . GLY A 1 401 ? -28.693 -1.439 38.966 1.00 67.30 401 GLY A N 1
ATOM 3059 C CA . GLY A 1 401 ? -27.781 -2.577 39.001 1.00 64.17 401 GLY A CA 1
ATOM 3060 C C . GLY A 1 401 ? -27.341 -3.091 37.642 1.00 58.96 401 GLY A C 1
ATOM 3061 O O . GLY A 1 401 ? -26.972 -4.260 37.516 1.00 60.41 401 GLY A O 1
ATOM 3062 N N . PHE A 1 402 ? -27.368 -2.252 36.615 1.00 62.58 402 PHE A N 1
ATOM 3063 C CA . PHE A 1 402 ? -26.975 -2.662 35.275 1.00 60.01 402 PHE A CA 1
ATOM 3064 C C . PHE A 1 402 ? -25.571 -2.141 34.986 1.00 63.26 402 PHE A C 1
ATOM 3065 O O . PHE A 1 402 ? -25.329 -0.929 35.047 1.00 67.24 402 PHE A O 1
ATOM 3073 N N . ILE A 1 403 ? -24.650 -3.053 34.705 1.00 60.15 403 ILE A N 1
ATOM 3074 C CA . ILE A 1 403 ? -23.323 -2.733 34.190 1.00 57.83 403 ILE A CA 1
ATOM 3075 C C . ILE A 1 403 ? -23.255 -3.247 32.757 1.00 56.74 403 ILE A C 1
ATOM 3076 O O . ILE A 1 403 ? -23.370 -4.462 32.535 1.00 55.13 403 ILE A O 1
ATOM 3081 N N . PRO A 1 404 ? -23.063 -2.382 31.766 1.00 53.57 404 PRO A N 1
ATOM 3082 C CA . PRO A 1 404 ? -23.011 -2.871 30.380 1.00 48.10 404 PRO A CA 1
ATOM 3083 C C . PRO A 1 404 ? -21.994 -3.972 30.181 1.00 53.14 404 PRO A C 1
ATOM 3084 O O . PRO A 1 404 ? -22.203 -4.851 29.339 1.00 55.73 404 PRO A O 1
ATOM 3088 N N . TYR A 1 405 ? -20.893 -3.974 30.926 1.00 49.90 405 TYR A N 1
ATOM 3089 C CA . TYR A 1 405 ? -19.907 -5.011 30.673 1.00 50.81 405 TYR A CA 1
ATOM 3090 C C . TYR A 1 405 ? -20.461 -6.382 31.031 1.00 56.28 405 TYR A C 1
ATOM 3091 O O . TYR A 1 405 ? -20.171 -7.371 30.349 1.00 57.49 405 TYR A O 1
ATOM 3100 N N . ALA A 1 406 ? -21.274 -6.464 32.088 1.00 58.34 406 ALA A N 1
ATOM 3101 C CA . ALA A 1 406 ? -21.972 -7.717 32.361 1.00 56.66 406 ALA A CA 1
ATOM 3102 C C . ALA A 1 406 ? -22.891 -8.080 31.205 1.00 57.14 406 ALA A C 1
ATOM 3103 O O . ALA A 1 406 ? -22.910 -9.231 30.756 1.00 58.75 406 ALA A O 1
ATOM 3105 N N . TRP A 1 407 ? -23.645 -7.107 30.695 1.00 54.20 407 TRP A N 1
ATOM 3106 C CA . TRP A 1 407 ? -24.498 -7.355 29.536 1.00 56.13 407 TRP A CA 1
ATOM 3107 C C . TRP A 1 407 ? -23.696 -7.940 28.378 1.00 57.63 407 TRP A C 1
ATOM 3108 O O . TRP A 1 407 ? -24.022 -9.017 27.861 1.00 60.83 407 TRP A O 1
ATOM 3119 N N . LEU A 1 408 ? -22.638 -7.229 27.957 1.00 61.47 408 LEU A N 1
ATOM 3120 C CA . LEU A 1 408 ? -21.754 -7.697 26.885 1.00 60.14 408 LEU A CA 1
ATOM 3121 C C . LEU A 1 408 ? -21.419 -9.168 27.046 1.00 58.64 408 LEU A C 1
ATOM 3122 O O . LEU A 1 408 ? -21.450 -9.937 26.081 1.00 56.83 408 LEU A O 1
ATOM 3127 N N . LEU A 1 409 ? -21.072 -9.557 28.276 1.00 61.16 409 LEU A N 1
ATOM 3128 C CA . LEU A 1 409 ? -20.725 -10.943 28.569 1.00 60.46 409 LEU A CA 1
ATOM 3129 C C . LEU A 1 409 ? -21.938 -11.856 28.430 1.00 63.77 409 LEU A C 1
ATOM 3130 O O . LEU A 1 409 ? -21.873 -12.891 27.752 1.00 64.75 409 LEU A O 1
ATOM 3135 N N . ALA A 1 410 ? -23.059 -11.488 29.062 1.00 57.38 410 ALA A N 1
ATOM 3136 C CA . ALA A 1 410 ? -24.247 -12.327 29.005 1.00 54.78 410 ALA A CA 1
ATOM 3137 C C . ALA A 1 410 ? -24.784 -12.473 27.589 1.00 60.49 410 ALA A C 1
ATOM 3138 O O . ALA A 1 410 ? -25.685 -13.289 27.367 1.00 60.67 410 ALA A O 1
ATOM 3140 N N . ASN A 1 411 ? -24.260 -11.712 26.628 1.00 61.31 411 ASN A N 1
ATOM 3141 C CA . ASN A 1 411 ? -24.643 -11.851 25.228 1.00 60.34 411 ASN A CA 1
ATOM 3142 C C . ASN A 1 411 ? -23.493 -12.309 24.336 1.00 60.33 411 ASN A C 1
ATOM 3143 O O . ASN A 1 411 ? -23.598 -12.217 23.107 1.00 58.36 411 ASN A O 1
ATOM 3148 N N . GLY A 1 412 ? -22.401 -12.794 24.921 1.00 59.47 412 GLY A N 1
ATOM 3149 C CA . GLY A 1 412 ? -21.315 -13.343 24.132 1.00 60.56 412 GLY A CA 1
ATOM 3150 C C . GLY A 1 412 ? -20.497 -12.324 23.376 1.00 59.35 412 GLY A C 1
ATOM 3151 O O . GLY A 1 412 ? -19.993 -12.623 22.293 1.00 59.11 412 GLY A O 1
ATOM 3152 N N . HIS A 1 413 ? -20.348 -11.123 23.918 1.00 62.32 413 HIS A N 1
ATOM 3153 C CA . HIS A 1 413 ? -19.509 -10.093 23.321 1.00 58.82 413 HIS A CA 1
ATOM 3154 C C . HIS A 1 413 ? -18.322 -9.852 24.255 1.00 54.91 413 HIS A C 1
ATOM 3155 O O . HIS A 1 413 ? -18.263 -8.856 24.976 1.00 57.04 413 HIS A O 1
ATOM 3162 N N . ASP A 1 414 ? -17.368 -10.776 24.239 1.00 54.33 414 ASP A N 1
ATOM 3163 C CA . ASP A 1 414 ? -16.229 -10.675 25.143 1.00 55.97 414 ASP A CA 1
ATOM 3164 C C . ASP A 1 414 ? -15.304 -9.540 24.733 1.00 57.24 414 ASP A C 1
ATOM 3165 O O . ASP A 1 414 ? -15.026 -9.344 23.548 1.00 57.19 414 ASP A O 1
ATOM 3170 N N . VAL A 1 415 ? -14.832 -8.792 25.730 1.00 54.40 415 VAL A N 1
ATOM 3171 C CA . VAL A 1 415 ? -13.799 -7.779 25.551 1.00 51.77 415 VAL A CA 1
ATOM 3172 C C . VAL A 1 415 ? -12.437 -8.452 25.660 1.00 53.06 415 VAL A C 1
ATOM 3173 O O . VAL A 1 415 ? -12.182 -9.190 26.618 1.00 51.01 415 VAL A O 1
ATOM 3177 N N . TYR A 1 416 ? -11.556 -8.189 24.691 1.00 52.25 416 TYR A N 1
ATOM 3178 C CA . TYR A 1 416 ? -10.178 -8.662 24.711 1.00 43.09 416 TYR A CA 1
ATOM 3179 C C . TYR A 1 416 ? -9.239 -7.456 24.739 1.00 41.83 416 TYR A C 1
ATOM 3180 O O . TYR A 1 416 ? -9.594 -6.372 24.284 1.00 42.23 416 TYR A O 1
ATOM 3189 N N . ILE A 1 417 ? -8.039 -7.634 25.285 1.00 42.40 417 ILE A N 1
ATOM 3190 C CA . ILE A 1 417 ? -7.026 -6.580 25.339 1.00 33.16 417 ILE A CA 1
ATOM 3191 C C . ILE A 1 417 ? -5.797 -7.030 24.546 1.00 39.37 417 ILE A C 1
ATOM 3192 O O . ILE A 1 417 ? -5.145 -8.017 24.917 1.00 37.60 417 ILE A O 1
ATOM 3197 N N . ASP A 1 418 ? -5.461 -6.284 23.480 1.00 37.88 418 ASP A N 1
ATOM 3198 C CA . ASP A 1 418 ? -4.229 -6.488 22.715 1.00 35.15 418 ASP A CA 1
ATOM 3199 C C . ASP A 1 418 ? -3.024 -6.589 23.638 1.00 34.70 418 ASP A C 1
ATOM 3200 O O . ASP A 1 418 ? -2.727 -5.653 24.382 1.00 35.54 418 ASP A O 1
ATOM 3205 N N . ARG A 1 419 ? -2.310 -7.717 23.576 1.00 37.37 419 ARG A N 1
ATOM 3206 C CA . ARG A 1 419 ? -1.128 -7.867 24.421 1.00 35.64 419 ARG A CA 1
ATOM 3207 C C . ARG A 1 419 ? -0.100 -6.784 24.152 1.00 35.18 419 ARG A C 1
ATOM 3208 O O . ARG A 1 419 ? 0.710 -6.473 25.034 1.00 32.23 419 ARG A O 1
ATOM 3216 N N . VAL A 1 420 ? -0.105 -6.201 22.958 1.00 34.00 420 VAL A N 1
ATOM 3217 C CA . VAL A 1 420 ? 0.963 -5.271 22.630 1.00 38.11 420 VAL A CA 1
ATOM 3218 C C . VAL A 1 420 ? 0.510 -3.858 22.963 1.00 36.03 420 VAL A C 1
ATOM 3219 O O . VAL A 1 420 ? 1.098 -3.196 23.830 1.00 39.36 420 VAL A O 1
ATOM 3223 N N . SER A 1 421 ? -0.535 -3.394 22.275 1.00 35.83 421 SER A N 1
ATOM 3224 C CA . SER A 1 421 ? -0.961 -2.002 22.353 1.00 31.85 421 SER A CA 1
ATOM 3225 C C . SER A 1 421 ? -1.874 -1.722 23.534 1.00 30.89 421 SER A C 1
ATOM 3226 O O . SER A 1 421 ? -2.042 -0.561 23.901 1.00 32.38 421 SER A O 1
ATOM 3229 N N . GLN A 1 422 ? -2.496 -2.751 24.106 1.00 34.43 422 GLN A N 1
ATOM 3230 C CA . GLN A 1 422 ? -3.461 -2.657 25.197 1.00 33.59 422 GLN A CA 1
ATOM 3231 C C . GLN A 1 422 ? -4.814 -2.067 24.777 1.00 35.86 422 GLN A C 1
ATOM 3232 O O . GLN A 1 422 ? -5.623 -1.716 25.647 1.00 36.87 422 GLN A O 1
ATOM 3238 N N . VAL A 1 423 ? -5.104 -1.955 23.488 1.00 32.38 423 VAL A N 1
ATOM 3239 C CA . VAL A 1 423 ? -6.393 -1.393 23.066 1.00 41.03 423 VAL A CA 1
ATOM 3240 C C . VAL A 1 423 ? -7.453 -2.497 23.097 1.00 39.44 423 VAL A C 1
ATOM 3241 O O . VAL A 1 423 ? -7.208 -3.589 22.557 1.00 37.30 423 VAL A O 1
ATOM 3245 N N . PRO A 1 424 ? -8.627 -2.264 23.702 1.00 35.64 424 PRO A N 1
ATOM 3246 C CA . PRO A 1 424 ? -9.655 -3.313 23.737 1.00 37.83 424 PRO A CA 1
ATOM 3247 C C . PRO A 1 424 ? -10.130 -3.674 22.336 1.00 42.36 424 PRO A C 1
ATOM 3248 O O . PRO A 1 424 ? -9.966 -2.924 21.369 1.00 47.97 424 PRO A O 1
ATOM 3252 N N . PHE A 1 425 ? -10.722 -4.858 22.235 1.00 43.43 425 PHE A N 1
ATOM 3253 C CA . PHE A 1 425 ? -11.185 -5.389 20.960 1.00 44.40 425 PHE A CA 1
ATOM 3254 C C . PHE A 1 425 ? -12.395 -6.243 21.255 1.00 47.93 425 PHE A C 1
ATOM 3255 O O . PHE A 1 425 ? -12.289 -7.222 21.999 1.00 46.74 425 PHE A O 1
ATOM 3263 N N . ILE A 1 426 ? -13.534 -5.865 20.695 1.00 47.32 426 ILE A N 1
ATOM 3264 C CA . ILE A 1 426 ? -14.740 -6.658 20.876 1.00 45.63 426 ILE A CA 1
ATOM 3265 C C . ILE A 1 426 ? -15.071 -7.264 19.517 1.00 45.12 426 ILE A C 1
ATOM 3266 O O . ILE A 1 426 ? -15.837 -6.673 18.743 1.00 44.73 426 ILE A O 1
ATOM 3271 N N . PRO A 1 427 ? -14.536 -8.440 19.188 1.00 49.67 427 PRO A N 1
ATOM 3272 C CA . PRO A 1 427 ? -14.645 -8.918 17.798 1.00 47.02 427 PRO A CA 1
ATOM 3273 C C . PRO A 1 427 ? -16.079 -9.029 17.302 1.00 47.98 427 PRO A C 1
ATOM 3274 O O . PRO A 1 427 ? -16.329 -8.817 16.109 1.00 49.54 427 PRO A O 1
ATOM 3278 N N . SER A 1 428 ? -17.038 -9.326 18.179 1.00 45.94 428 SER A N 1
ATOM 3279 C CA . SER A 1 428 ? -18.412 -9.552 17.751 1.00 46.53 428 SER A CA 1
ATOM 3280 C C . SER A 1 428 ? -19.237 -8.274 17.621 1.00 54.25 428 SER A C 1
ATOM 3281 O O . SER A 1 428 ? -20.350 -8.333 17.088 1.00 55.07 428 SER A O 1
ATOM 3284 N N . LEU A 1 429 ? -18.751 -7.132 18.118 1.00 50.43 429 LEU A N 1
ATOM 3285 C CA . LEU A 1 429 ? -19.398 -5.852 17.859 1.00 47.45 429 LEU A CA 1
ATOM 3286 C C . LEU A 1 429 ? -18.544 -4.938 16.999 1.00 47.09 429 LEU A C 1
ATOM 3287 O O . LEU A 1 429 ? -18.996 -3.848 16.638 1.00 48.77 429 LEU A O 1
ATOM 3292 N N . ALA A 1 430 ? -17.331 -5.351 16.654 1.00 42.29 430 ALA A N 1
ATOM 3293 C CA . ALA A 1 430 ? -16.416 -4.467 15.957 1.00 44.34 430 ALA A CA 1
ATOM 3294 C C . ALA A 1 430 ? -16.819 -4.348 14.495 1.00 47.12 430 ALA A C 1
ATOM 3295 O O . ALA A 1 430 ? -17.031 -5.355 13.817 1.00 48.48 430 ALA A O 1
ATOM 3297 N N . LYS A 1 431 ? -16.936 -3.115 14.008 1.00 46.59 431 LYS A N 1
ATOM 3298 C CA . LYS A 1 431 ? -17.061 -2.896 12.574 1.00 47.00 431 LYS A CA 1
ATOM 3299 C C . LYS A 1 431 ? -15.725 -2.566 11.911 1.00 47.37 431 LYS A C 1
ATOM 3300 O O . LYS A 1 431 ? -15.649 -2.546 10.675 1.00 46.47 431 LYS A O 1
ATOM 3306 N N . GLY A 1 432 ? -14.671 -2.326 12.701 1.00 47.01 432 GLY A N 1
ATOM 3307 C CA . GLY A 1 432 ? -13.356 -2.040 12.166 1.00 45.18 432 GLY A CA 1
ATOM 3308 C C . GLY A 1 432 ? -12.664 -3.280 11.626 1.00 45.34 432 GLY A C 1
ATOM 3309 O O . GLY A 1 432 ? -13.199 -4.387 11.623 1.00 48.01 432 GLY A O 1
ATOM 3310 N N . SER A 1 433 ? -11.450 -3.067 11.127 1.00 48.97 433 SER A N 1
ATOM 3311 C CA . SER A 1 433 ? -10.562 -4.159 10.753 1.00 46.19 433 SER A CA 1
ATOM 3312 C C . SER A 1 433 ? -9.953 -4.709 12.041 1.00 50.65 433 SER A C 1
ATOM 3313 O O . SER A 1 433 ? -10.358 -4.337 13.147 1.00 58.67 433 SER A O 1
ATOM 3316 N N . GLY A 1 434 ? -8.967 -5.585 11.949 1.00 47.46 434 GLY A N 1
ATOM 3317 C CA . GLY A 1 434 ? -8.457 -6.109 13.203 1.00 43.08 434 GLY A CA 1
ATOM 3318 C C . GLY A 1 434 ? -9.253 -7.313 13.642 1.00 44.53 434 GLY A C 1
ATOM 3319 O O . GLY A 1 434 ? -10.474 -7.252 13.775 1.00 43.18 434 GLY A O 1
ATOM 3320 N N . SER A 1 435 ? -8.557 -8.420 13.848 1.00 48.93 435 SER A N 1
ATOM 3321 C CA . SER A 1 435 ? -9.151 -9.731 14.057 1.00 49.90 435 SER A CA 1
ATOM 3322 C C . SER A 1 435 ? -8.447 -10.439 15.202 1.00 46.43 435 SER A C 1
ATOM 3323 O O . SER A 1 435 ? -7.220 -10.366 15.326 1.00 44.83 435 SER A O 1
ATOM 3326 N N . LEU A 1 436 ? -9.223 -11.153 16.012 1.00 49.22 436 LEU A N 1
ATOM 3327 C CA . LEU A 1 436 ? -8.670 -11.826 17.180 1.00 49.78 436 LEU A CA 1
ATOM 3328 C C . LEU A 1 436 ? -7.723 -12.937 16.747 1.00 44.32 436 LEU A C 1
ATOM 3329 O O . LEU A 1 436 ? -8.014 -13.683 15.812 1.00 45.92 436 LEU A O 1
ATOM 3334 N N . ARG A 1 437 ? -6.562 -12.999 17.393 1.00 40.99 437 ARG A N 1
ATOM 3335 C CA . ARG A 1 437 ? -5.657 -14.135 17.301 1.00 44.03 437 ARG A CA 1
ATOM 3336 C C . ARG A 1 437 ? -5.276 -14.529 18.716 1.00 42.56 437 ARG A C 1
ATOM 3337 O O . ARG A 1 437 ? -4.817 -13.687 19.486 1.00 43.49 437 ARG A O 1
ATOM 3345 N N . VAL A 1 438 ? -5.473 -15.791 19.075 1.00 46.17 438 VAL A N 1
ATOM 3346 C CA . VAL A 1 438 ? -5.109 -16.269 20.406 1.00 45.35 438 VAL A CA 1
ATOM 3347 C C . VAL A 1 438 ? -4.051 -17.346 20.283 1.00 39.55 438 VAL A C 1
ATOM 3348 O O . VAL A 1 438 ? -4.264 -18.332 19.572 1.00 41.38 438 VAL A O 1
ATOM 3352 N N . HIS A 1 439 ? -2.921 -17.159 20.987 1.00 39.63 439 HIS A N 1
ATOM 3353 C CA . HIS A 1 439 ? -1.832 -18.132 21.053 1.00 41.66 439 HIS A CA 1
ATOM 3354 C C . HIS A 1 439 ? -1.535 -18.559 22.486 1.00 42.52 439 HIS A C 1
ATOM 3355 O O . HIS A 1 439 ? -1.500 -17.733 23.397 1.00 42.89 439 HIS A O 1
ATOM 3362 N N . GLU A 1 440 ? -1.294 -19.854 22.677 1.00 46.64 440 GLU A N 1
ATOM 3363 C CA . GLU A 1 440 ? -0.680 -20.350 23.902 1.00 45.18 440 GLU A CA 1
ATOM 3364 C C . GLU A 1 440 ? 0.818 -20.402 23.689 1.00 45.59 440 GLU A C 1
ATOM 3365 O O . GLU A 1 440 ? 1.286 -20.996 22.715 1.00 48.78 440 GLU A O 1
ATOM 3371 N N . PHE A 1 441 ? 1.563 -19.747 24.570 1.00 45.27 441 PHE A N 1
ATOM 3372 C CA . PHE A 1 441 ? 3.014 -19.826 24.543 1.00 39.97 441 PHE A CA 1
ATOM 3373 C C . PHE A 1 441 ? 3.491 -19.934 25.975 1.00 42.03 441 PHE A C 1
ATOM 3374 O O . PHE A 1 441 ? 3.002 -19.209 26.845 1.00 39.38 441 PHE A O 1
ATOM 3382 N N . ASN A 1 442 ? 4.404 -20.876 26.214 1.00 44.98 442 ASN A N 1
ATOM 3383 C CA . ASN A 1 442 ? 4.993 -21.126 27.534 1.00 45.03 442 ASN A CA 1
ATOM 3384 C C . ASN A 1 442 ? 3.952 -21.293 28.644 1.00 46.68 442 ASN A C 1
ATOM 3385 O O . ASN A 1 442 ? 4.193 -20.937 29.803 1.00 46.21 442 ASN A O 1
ATOM 3390 N N . GLY A 1 443 ? 2.796 -21.856 28.320 1.00 44.88 443 GLY A N 1
ATOM 3391 C CA . GLY A 1 443 ? 1.755 -21.969 29.318 1.00 43.34 443 GLY A CA 1
ATOM 3392 C C . GLY A 1 443 ? 1.052 -20.678 29.666 1.00 50.24 443 GLY A C 1
ATOM 3393 O O . GLY A 1 443 ? 0.481 -20.578 30.758 1.00 49.35 443 GLY A O 1
ATOM 3394 N N . LYS A 1 444 ? 1.086 -19.674 28.777 1.00 50.94 444 LYS A N 1
ATOM 3395 C CA . LYS A 1 444 ? 0.241 -18.490 28.883 1.00 45.79 444 LYS A CA 1
ATOM 3396 C C . LYS A 1 444 ? -0.519 -18.286 27.578 1.00 42.29 444 LYS A C 1
ATOM 3397 O O . LYS A 1 444 ? 0.017 -18.520 26.489 1.00 44.56 444 LYS A O 1
ATOM 3403 N N . LYS A 1 445 ? -1.779 -17.883 27.688 1.00 42.57 445 LYS A N 1
ATOM 3404 C CA . LYS A 1 445 ? -2.547 -17.462 26.523 1.00 42.96 445 LYS A CA 1
ATOM 3405 C C . LYS A 1 445 ? -2.406 -15.952 26.313 1.00 46.23 445 LYS A C 1
ATOM 3406 O O . LYS A 1 445 ? -2.322 -15.182 27.278 1.00 41.11 445 LYS A O 1
ATOM 3412 N N . HIS A 1 446 ? -2.376 -15.542 25.037 1.00 46.09 446 HIS A N 1
ATOM 3413 C CA . HIS A 1 446 ? -2.218 -14.151 24.622 1.00 44.79 446 HIS A CA 1
ATOM 3414 C C . HIS A 1 446 ? -3.162 -13.833 23.471 1.00 41.29 446 HIS A C 1
ATOM 3415 O O . HIS A 1 446 ? -3.241 -14.585 22.497 1.00 44.74 446 HIS A O 1
ATOM 3422 N N . SER A 1 447 ? -3.857 -12.713 23.564 1.00 39.10 447 SER A N 1
ATOM 3423 C CA . SER A 1 447 ? -4.711 -12.251 22.483 1.00 40.40 447 SER A CA 1
ATOM 3424 C C . SER A 1 447 ? -4.067 -11.059 21.780 1.00 40.15 447 SER A C 1
ATOM 3425 O O . SER A 1 447 ? -3.729 -10.057 22.427 1.00 40.03 447 SER A O 1
ATOM 3428 N N . LEU A 1 448 ? -3.892 -11.178 20.465 1.00 37.22 448 LEU A N 1
ATOM 3429 C CA . LEU A 1 448 ? -3.407 -10.111 19.598 1.00 38.56 448 LEU A CA 1
ATOM 3430 C C . LEU A 1 448 ? -4.506 -9.726 18.620 1.00 37.83 448 LEU A C 1
ATOM 3431 O O . LEU A 1 448 ? -5.430 -10.507 18.373 1.00 41.12 448 LEU A O 1
ATOM 3436 N N . THR A 1 449 ? -4.432 -8.506 18.064 1.00 36.02 449 THR A N 1
ATOM 3437 C CA . THR A 1 449 ? -5.585 -8.009 17.316 1.00 37.53 449 THR A CA 1
ATOM 3438 C C . THR A 1 449 ? -5.290 -7.441 15.929 1.00 37.33 449 THR A C 1
ATOM 3439 O O . THR A 1 449 ? -6.217 -6.924 15.287 1.00 39.98 449 THR A O 1
ATOM 3443 N N . ASP A 1 450 ? -4.061 -7.543 15.425 1.00 34.54 450 ASP A N 1
ATOM 3444 C CA . ASP A 1 450 ? -3.773 -7.066 14.074 1.00 37.00 450 ASP A CA 1
ATOM 3445 C C . ASP A 1 450 ? -2.442 -7.649 13.629 1.00 35.30 450 ASP A C 1
ATOM 3446 O O . ASP A 1 450 ? -1.636 -8.070 14.458 1.00 37.06 450 ASP A O 1
ATOM 3451 N N . ASP A 1 451 ? -2.218 -7.664 12.308 1.00 35.33 451 ASP A N 1
ATOM 3452 C CA . ASP A 1 451 ? -1.033 -8.333 11.759 1.00 35.18 451 ASP A CA 1
ATOM 3453 C C . ASP A 1 451 ? 0.277 -7.733 12.271 1.00 35.81 451 ASP A C 1
ATOM 3454 O O . ASP A 1 451 ? 1.274 -8.453 12.430 1.00 36.99 451 ASP A O 1
ATOM 3459 N N . TRP A 1 452 ? 0.310 -6.419 12.515 1.00 34.76 452 TRP A N 1
ATOM 3460 C CA . TRP A 1 452 ? 1.574 -5.753 12.815 1.00 30.69 452 TRP A CA 1
ATOM 3461 C C . TRP A 1 452 ? 1.945 -5.887 14.275 1.00 29.95 452 TRP A C 1
ATOM 3462 O O . TRP A 1 452 ? 3.108 -6.161 14.596 1.00 33.44 452 TRP A O 1
ATOM 3473 N N . GLY A 1 453 ? 0.972 -5.686 15.167 1.00 28.73 453 GLY A N 1
ATOM 3474 C CA . GLY A 1 453 ? 1.198 -5.946 16.577 1.00 30.15 453 GLY A CA 1
ATOM 3475 C C . GLY A 1 453 ? 1.415 -7.415 16.891 1.00 35.78 453 GLY A C 1
ATOM 3476 O O . GLY A 1 453 ? 2.165 -7.759 17.816 1.00 36.79 453 GLY A O 1
ATOM 3477 N N . GLU A 1 454 ? 0.797 -8.311 16.121 1.00 37.48 454 GLU A N 1
ATOM 3478 C CA . GLU A 1 454 ? 1.118 -9.719 16.304 1.00 37.68 454 GLU A CA 1
ATOM 3479 C C . GLU A 1 454 ? 2.573 -9.969 15.961 1.00 35.83 454 GLU A C 1
ATOM 3480 O O . GLU A 1 454 ? 3.300 -10.618 16.719 1.00 36.97 454 GLU A O 1
ATOM 3486 N N . ARG A 1 455 ? 3.022 -9.444 14.826 1.00 33.54 455 ARG A N 1
ATOM 3487 C CA . ARG A 1 455 ? 4.421 -9.622 14.472 1.00 35.63 455 ARG A CA 1
ATOM 3488 C C . ARG A 1 455 ? 5.333 -9.073 15.560 1.00 37.14 455 ARG A C 1
ATOM 3489 O O . ARG A 1 455 ? 6.387 -9.647 15.842 1.00 35.06 455 ARG A O 1
ATOM 3497 N N . MET A 1 456 ? 4.949 -7.958 16.187 1.00 38.64 456 MET A N 1
ATOM 3498 C CA . MET A 1 456 ? 5.790 -7.409 17.249 1.00 36.15 456 MET A CA 1
ATOM 3499 C C . MET A 1 456 ? 5.908 -8.380 18.416 1.00 36.73 456 MET A C 1
ATOM 3500 O O . MET A 1 456 ? 7.002 -8.585 18.959 1.00 39.40 456 MET A O 1
ATOM 3505 N N . TRP A 1 457 ? 4.799 -9.008 18.803 1.00 35.36 457 TRP A N 1
ATOM 3506 C CA . TRP A 1 457 ? 4.841 -9.900 19.948 1.00 31.68 457 TRP A CA 1
ATOM 3507 C C . TRP A 1 457 ? 5.574 -11.197 19.624 1.00 35.89 457 TRP A C 1
ATOM 3508 O O . TRP A 1 457 ? 6.333 -11.702 20.461 1.00 34.14 457 TRP A O 1
ATOM 3519 N N . LEU A 1 458 ? 5.367 -11.751 18.418 1.00 32.83 458 LEU A N 1
ATOM 3520 C CA . LEU A 1 458 ? 6.056 -12.992 18.041 1.00 34.89 458 LEU A CA 1
ATOM 3521 C C . LEU A 1 458 ? 7.565 -12.809 17.970 1.00 35.85 458 LEU A C 1
ATOM 3522 O O . LEU A 1 458 ? 8.317 -13.747 18.257 1.00 37.43 458 LEU A O 1
ATOM 3527 N N . SER A 1 459 ? 8.023 -11.620 17.580 1.00 34.17 459 SER A N 1
ATOM 3528 C CA . SER A 1 459 ? 9.442 -11.347 17.423 1.00 32.60 459 SER A CA 1
ATOM 3529 C C . SER A 1 459 ? 10.104 -10.940 18.729 1.00 34.93 459 SER A C 1
ATOM 3530 O O . SER A 1 459 ? 11.308 -11.171 18.902 1.00 35.42 459 SER A O 1
ATOM 3533 N N . GLU A 1 460 ? 9.354 -10.306 19.632 1.00 33.65 460 GLU A N 1
ATOM 3534 C CA . GLU A 1 460 ? 9.935 -9.581 20.768 1.00 39.11 460 GLU A CA 1
ATOM 3535 C C . GLU A 1 460 ? 9.057 -9.805 21.988 1.00 36.59 460 GLU A C 1
ATOM 3536 O O . GLU A 1 460 ? 8.530 -8.860 22.577 1.00 35.11 460 GLU A O 1
ATOM 3542 N N . PRO A 1 461 ? 8.866 -11.063 22.383 1.00 34.19 461 PRO A N 1
ATOM 3543 C CA . PRO A 1 461 ? 7.903 -11.342 23.453 1.00 36.53 461 PRO A CA 1
ATOM 3544 C C . PRO A 1 461 ? 8.358 -10.837 24.799 1.00 38.42 461 PRO A C 1
ATOM 3545 O O . PRO A 1 461 ? 7.510 -10.475 25.625 1.00 36.34 461 PRO A O 1
ATOM 3549 N N . GLU A 1 462 ? 9.670 -10.802 25.053 1.00 35.79 462 GLU A N 1
ATOM 3550 C CA . GLU A 1 462 ? 10.130 -10.237 26.314 1.00 36.08 462 GLU A CA 1
ATOM 3551 C C . GLU A 1 462 ? 9.883 -8.731 26.387 1.00 35.46 462 GLU A C 1
ATOM 3552 O O . GLU A 1 462 ? 9.861 -8.174 27.486 1.00 38.45 462 GLU A O 1
ATOM 3558 N N . ARG A 1 463 ? 9.666 -8.070 25.252 1.00 34.99 463 ARG A N 1
ATOM 3559 C CA . ARG A 1 463 ? 9.345 -6.648 25.251 1.00 34.01 463 ARG A CA 1
ATOM 3560 C C . ARG A 1 463 ? 7.906 -6.363 25.654 1.00 37.51 463 ARG A C 1
ATOM 3561 O O . ARG A 1 463 ? 7.608 -5.230 26.048 1.00 37.48 463 ARG A O 1
ATOM 3569 N N . TYR A 1 464 ? 7.004 -7.359 25.576 1.00 37.30 464 TYR A N 1
ATOM 3570 C CA . TYR A 1 464 ? 5.570 -7.127 25.702 1.00 33.42 464 TYR A CA 1
ATOM 3571 C C . TYR A 1 464 ? 4.948 -8.130 26.668 1.00 35.18 464 TYR A C 1
ATOM 3572 O O . TYR A 1 464 ? 4.187 -8.998 26.244 1.00 40.55 464 TYR A O 1
ATOM 3581 N N . GLU A 1 465 ? 5.219 -7.967 27.969 1.00 37.22 465 GLU A N 1
ATOM 3582 C CA . GLU A 1 465 ? 4.614 -8.781 29.030 1.00 38.90 465 GLU A CA 1
ATOM 3583 C C . GLU A 1 465 ? 3.687 -7.967 29.940 1.00 37.92 465 GLU A C 1
ATOM 3584 O O . GLU A 1 465 ? 3.580 -8.244 31.134 1.00 43.77 465 GLU A O 1
ATOM 3590 N N . CYS A 1 466 ? 3.013 -6.963 29.412 1.00 39.51 466 CYS A N 1
ATOM 3591 C CA . CYS A 1 466 ? 2.151 -6.142 30.251 1.00 43.28 466 CYS A CA 1
ATOM 3592 C C . CYS A 1 466 ? 0.871 -6.904 30.599 1.00 43.71 466 CYS A C 1
ATOM 3593 O O . CYS A 1 466 ? 0.121 -7.317 29.704 1.00 40.62 466 CYS A O 1
ATOM 3596 N N . HIS A 1 467 ? 0.621 -7.095 31.895 1.00 42.29 467 HIS A N 1
ATOM 3597 C CA . HIS A 1 467 ? -0.660 -7.646 32.331 1.00 50.53 467 HIS A CA 1
ATOM 3598 C C . HIS A 1 467 ? -1.807 -6.745 31.883 1.00 49.09 467 HIS A C 1
ATOM 3599 O O . HIS A 1 467 ? -1.692 -5.516 31.905 1.00 48.11 467 HIS A O 1
ATOM 3606 N N . ASN A 1 468 ? -2.925 -7.355 31.496 1.00 45.37 468 ASN A N 1
ATOM 3607 C CA . ASN A 1 468 ? -4.133 -6.593 31.222 1.00 46.70 468 ASN A CA 1
ATOM 3608 C C . ASN A 1 468 ? -5.042 -6.610 32.440 1.00 50.94 468 ASN A C 1
ATOM 3609 O O . ASN A 1 468 ? -4.831 -7.364 33.393 1.00 50.54 468 ASN A O 1
ATOM 3614 N N . LEU A 1 469 ? -6.063 -5.751 32.405 1.00 54.83 469 LEU A N 1
ATOM 3615 C CA . LEU A 1 469 ? -6.874 -5.547 33.600 1.00 55.69 469 LEU A CA 1
ATOM 3616 C C . LEU A 1 469 ? -7.613 -6.816 33.995 1.00 56.93 469 LEU A C 1
ATOM 3617 O O . LEU A 1 469 ? -7.778 -7.085 35.189 1.00 61.12 469 LEU A O 1
ATOM 3622 N N . PHE A 1 470 ? -8.036 -7.628 33.025 1.00 57.41 470 PHE A N 1
ATOM 3623 C CA . PHE A 1 470 ? -8.691 -8.886 33.375 1.00 54.89 470 PHE A CA 1
ATOM 3624 C C . PHE A 1 470 ? -7.760 -9.798 34.166 1.00 53.54 470 PHE A C 1
ATOM 3625 O O . PHE A 1 470 ? -8.190 -10.477 35.105 1.00 53.58 470 PHE A O 1
ATOM 3633 N N . GLU A 1 471 ? -6.475 -9.816 33.817 1.00 55.15 471 GLU A N 1
ATOM 3634 C CA . GLU A 1 471 ? -5.543 -10.683 34.527 1.00 50.59 471 GLU A CA 1
ATOM 3635 C C . GLU A 1 471 ? -5.279 -10.172 35.929 1.00 51.92 471 GLU A C 1
ATOM 3636 O O . GLU A 1 471 ? -5.206 -10.960 36.872 1.00 55.21 471 GLU A O 1
ATOM 3642 N N . GLN A 1 472 ? -5.144 -8.855 36.093 1.00 53.98 472 GLN A N 1
ATOM 3643 C CA . GLN A 1 472 ? -4.865 -8.300 37.412 1.00 57.96 472 GLN A CA 1
ATOM 3644 C C . GLN A 1 472 ? -6.083 -8.317 38.326 1.00 59.98 472 GLN A C 1
ATOM 3645 O O . GLN A 1 472 ? -5.923 -8.246 39.549 1.00 61.37 472 GLN A O 1
ATOM 3651 N N . TYR A 1 473 ? -7.290 -8.381 37.767 1.00 62.13 473 TYR A N 1
ATOM 3652 C CA . TYR A 1 473 ? -8.522 -8.296 38.541 1.00 58.62 473 TYR A CA 1
ATOM 3653 C C . TYR A 1 473 ? -9.356 -9.570 38.476 1.00 58.41 473 TYR A C 1
ATOM 3654 O O . TYR A 1 473 ? -10.445 -9.609 39.056 1.00 60.03 473 TYR A O 1
ATOM 3663 N N . GLU A 1 474 ? -8.875 -10.614 37.803 1.00 60.65 474 GLU A N 1
ATOM 3664 C CA . GLU A 1 474 ? -9.664 -11.825 37.593 1.00 58.42 474 GLU A CA 1
ATOM 3665 C C . GLU A 1 474 ? -10.190 -12.391 38.901 1.00 57.60 474 GLU A C 1
ATOM 3666 O O . GLU A 1 474 ? -9.434 -12.627 39.845 1.00 54.47 474 GLU A O 1
ATOM 3672 N N . GLY A 1 475 ? -11.490 -12.635 38.935 1.00 60.77 475 GLY A N 1
ATOM 3673 C CA . GLY A 1 475 ? -12.149 -13.143 40.112 1.00 55.92 475 GLY A CA 1
ATOM 3674 C C . GLY A 1 475 ? -12.690 -12.054 40.995 1.00 62.14 475 GLY A C 1
ATOM 3675 O O . GLY A 1 475 ? -13.815 -12.165 41.480 1.00 72.55 475 GLY A O 1
ATOM 3676 N N . ARG A 1 476 ? -11.925 -10.990 41.215 1.00 59.58 476 ARG A N 1
ATOM 3677 C CA . ARG A 1 476 ? -12.387 -9.958 42.136 1.00 63.82 476 ARG A CA 1
ATOM 3678 C C . ARG A 1 476 ? -13.679 -9.318 41.631 1.00 63.46 476 ARG A C 1
ATOM 3679 O O . ARG A 1 476 ? -13.978 -9.317 40.433 1.00 64.74 476 ARG A O 1
ATOM 3687 N N . GLU A 1 477 ? -14.453 -8.775 42.565 1.00 63.19 477 GLU A N 1
ATOM 3688 C CA . GLU A 1 477 ? -15.699 -8.096 42.243 1.00 60.88 477 GLU A CA 1
ATOM 3689 C C . GLU A 1 477 ? -15.441 -6.616 41.961 1.00 64.72 477 GLU A C 1
ATOM 3690 O O . GLU A 1 477 ? -14.476 -6.021 42.452 1.00 62.15 477 GLU A O 1
ATOM 3696 N N . LEU A 1 478 ? -16.337 -6.023 41.163 1.00 63.67 478 LEU A N 1
ATOM 3697 C CA . LEU A 1 478 ? -16.056 -4.724 40.562 1.00 58.96 478 LEU A CA 1
ATOM 3698 C C . LEU A 1 478 ? -15.932 -3.625 41.612 1.00 63.92 478 LEU A C 1
ATOM 3699 O O . LEU A 1 478 ? -15.111 -2.710 41.463 1.00 66.46 478 LEU A O 1
ATOM 3704 N N . SER A 1 479 ? -16.737 -3.683 42.677 1.00 61.80 479 SER A N 1
ATOM 3705 C CA . SER A 1 479 ? -16.675 -2.610 43.663 1.00 63.36 479 SER A CA 1
ATOM 3706 C C . SER A 1 479 ? -15.395 -2.681 44.484 1.00 61.43 479 SER A C 1
ATOM 3707 O O . SER A 1 479 ? -14.847 -1.641 44.868 1.00 64.70 479 SER A O 1
ATOM 3710 N N . GLU A 1 480 ? -14.899 -3.887 44.758 1.00 59.47 480 GLU A N 1
ATOM 3711 C CA . GLU A 1 480 ? -13.637 -4.006 45.482 1.00 68.48 480 GLU A CA 1
ATOM 3712 C C . GLU A 1 480 ? -12.502 -3.341 44.712 1.00 64.66 480 GLU A C 1
ATOM 3713 O O . GLU A 1 480 ? -11.656 -2.662 45.303 1.00 64.24 480 GLU A O 1
ATOM 3719 N N . VAL A 1 481 ? -12.473 -3.520 43.388 1.00 64.79 481 VAL A N 1
ATOM 3720 C CA . VAL A 1 481 ? -11.411 -2.922 42.584 1.00 66.15 481 VAL A CA 1
ATOM 3721 C C . VAL A 1 481 ? -11.516 -1.405 42.611 1.00 62.79 481 VAL A C 1
ATOM 3722 O O . VAL A 1 481 ? -10.544 -0.704 42.911 1.00 67.20 481 VAL A O 1
ATOM 3726 N N . ILE A 1 482 ? -12.697 -0.878 42.302 1.00 57.91 482 ILE A N 1
ATOM 3727 C CA . ILE A 1 482 ? -12.889 0.566 42.287 1.00 60.48 482 ILE A CA 1
ATOM 3728 C C . ILE A 1 482 ? -12.538 1.165 43.643 1.00 66.14 482 ILE A C 1
ATOM 3729 O O . ILE A 1 482 ? -11.936 2.242 43.729 1.00 66.20 482 ILE A O 1
ATOM 3734 N N . ALA A 1 483 ? -12.911 0.479 44.726 1.00 68.51 483 ALA A N 1
ATOM 3735 C CA . ALA A 1 483 ? -12.635 1.001 46.058 1.00 64.61 483 ALA A CA 1
ATOM 3736 C C . ALA A 1 483 ? -11.151 0.927 46.369 1.00 65.98 483 ALA A C 1
ATOM 3737 O O . ALA A 1 483 ? -10.568 1.884 46.890 1.00 65.35 483 ALA A O 1
ATOM 3739 N N . GLU A 1 484 ? -10.522 -0.203 46.049 1.00 69.16 484 GLU A N 1
ATOM 3740 C CA . GLU A 1 484 ? -9.082 -0.322 46.235 1.00 68.64 484 GLU A CA 1
ATOM 3741 C C . GLU A 1 484 ? -8.338 0.771 45.472 1.00 70.83 484 GLU A C 1
ATOM 3742 O O . GLU A 1 484 ? -7.402 1.384 45.999 1.00 67.51 484 GLU A O 1
ATOM 3748 N N . GLY A 1 485 ? -8.751 1.036 44.230 1.00 67.54 485 GLY A N 1
ATOM 3749 C CA . GLY A 1 485 ? -8.105 2.043 43.407 1.00 74.15 485 GLY A CA 1
ATOM 3750 C C . GLY A 1 485 ? -8.453 3.471 43.775 1.00 74.66 485 GLY A C 1
ATOM 3751 O O . GLY A 1 485 ? -8.113 4.407 43.046 1.00 72.81 485 GLY A O 1
ATOM 3752 N N . HIS A 1 486 ? -9.131 3.646 44.909 1.00 73.51 486 HIS A N 1
ATOM 3753 C CA . HIS A 1 486 ? -9.557 4.963 45.390 1.00 78.61 486 HIS A CA 1
ATOM 3754 C C . HIS A 1 486 ? -10.560 5.623 44.435 1.00 76.02 486 HIS A C 1
ATOM 3755 O O . HIS A 1 486 ? -10.542 6.840 44.236 1.00 72.09 486 HIS A O 1
ATOM 3762 N N . GLY A 1 487 ? -11.455 4.810 43.854 1.00 75.03 487 GLY A N 1
ATOM 3763 C CA . GLY A 1 487 ? -12.460 5.203 42.888 1.00 68.74 487 GLY A CA 1
ATOM 3764 C C . GLY A 1 487 ? -13.617 6.021 43.418 1.00 71.17 487 GLY A C 1
ATOM 3765 O O . GLY A 1 487 ? -14.583 6.246 42.682 1.00 70.80 487 GLY A O 1
ATOM 3766 N N . VAL A 1 488 ? -13.554 6.492 44.663 1.00 71.51 488 VAL A N 1
ATOM 3767 C CA . VAL A 1 488 ? -14.683 7.163 45.288 1.00 72.66 488 VAL A CA 1
ATOM 3768 C C . VAL A 1 488 ? -14.279 8.574 45.687 1.00 72.49 488 VAL A C 1
ATOM 3769 O O . VAL A 1 488 ? -13.103 8.869 45.914 1.00 69.98 488 VAL A O 1
ATOM 3773 N N . ARG A 1 489 ? -15.283 9.445 45.797 1.00 74.04 489 ARG A N 1
ATOM 3774 C CA . ARG A 1 489 ? -15.040 10.842 46.122 1.00 82.58 489 ARG A CA 1
ATOM 3775 C C . ARG A 1 489 ? -14.702 10.991 47.605 1.00 82.93 489 ARG A C 1
ATOM 3776 O O . ARG A 1 489 ? -14.547 10.009 48.344 1.00 77.55 489 ARG A O 1
ATOM 3784 N N . SER A 1 490 ? -14.550 12.246 48.041 1.00 82.77 490 SER A N 1
ATOM 3785 C CA . SER A 1 490 ? -14.337 12.509 49.460 1.00 85.56 490 SER A CA 1
ATOM 3786 C C . SER A 1 490 ? -15.438 11.873 50.298 1.00 88.22 490 SER A C 1
ATOM 3787 O O . SER A 1 490 ? -15.186 11.363 51.397 1.00 87.64 490 SER A O 1
ATOM 3790 N N . ASP A 1 491 ? -16.670 11.914 49.791 1.00 87.40 491 ASP A N 1
ATOM 3791 C CA . ASP A 1 491 ? -17.804 11.157 50.307 1.00 84.36 491 ASP A CA 1
ATOM 3792 C C . ASP A 1 491 ? -17.392 9.831 50.942 1.00 87.19 491 ASP A C 1
ATOM 3793 O O . ASP A 1 491 ? -17.766 9.529 52.079 1.00 86.00 491 ASP A O 1
ATOM 3798 N N . GLY A 1 492 ? -16.635 9.023 50.205 1.00 86.33 492 GLY A N 1
ATOM 3799 C CA . GLY A 1 492 ? -16.287 7.685 50.616 1.00 76.81 492 GLY A CA 1
ATOM 3800 C C . GLY A 1 492 ? -17.137 6.609 49.984 1.00 76.01 492 GLY A C 1
ATOM 3801 O O . GLY A 1 492 ? -16.746 5.435 50.003 1.00 68.33 492 GLY A O 1
ATOM 3802 N N . LYS A 1 493 ? -18.281 6.983 49.420 1.00 78.08 493 LYS A N 1
ATOM 3803 C CA . LYS A 1 493 ? -19.197 6.055 48.771 1.00 75.47 493 LYS A CA 1
ATOM 3804 C C . LYS A 1 493 ? -19.473 6.398 47.315 1.00 72.64 493 LYS A C 1
ATOM 3805 O O . LYS A 1 493 ? -19.537 5.493 46.478 1.00 72.65 493 LYS A O 1
ATOM 3811 N N . THR A 1 494 ? -19.647 7.677 46.986 1.00 70.51 494 THR A N 1
ATOM 3812 C CA . THR A 1 494 ? -20.019 8.058 45.631 1.00 68.75 494 THR A CA 1
ATOM 3813 C C . THR A 1 494 ? -18.801 7.983 44.718 1.00 73.27 494 THR A C 1
ATOM 3814 O O . THR A 1 494 ? -17.729 8.505 45.052 1.00 72.38 494 THR A O 1
ATOM 3818 N N . LEU A 1 495 ? -18.977 7.332 43.566 1.00 67.92 495 LEU A N 1
ATOM 3819 C CA . LEU A 1 495 ? -17.882 7.084 42.641 1.00 62.72 495 LEU A CA 1
ATOM 3820 C C . LEU A 1 495 ? -17.442 8.366 41.933 1.00 66.17 495 LEU A C 1
ATOM 3821 O O . LEU A 1 495 ? -18.216 9.315 41.763 1.00 62.37 495 LEU A O 1
ATOM 3826 N N . ILE A 1 496 ? -16.168 8.383 41.525 1.00 63.59 496 ILE A N 1
ATOM 3827 C CA . ILE A 1 496 ? -15.656 9.471 40.699 1.00 61.71 496 ILE A CA 1
ATOM 3828 C C . ILE A 1 496 ? -16.237 9.372 39.292 1.00 56.22 496 ILE A C 1
ATOM 3829 O O . ILE A 1 496 ? -16.836 10.327 38.780 1.00 53.02 496 ILE A O 1
ATOM 3834 N N . ALA A 1 497 ? -16.085 8.205 38.665 1.00 58.72 497 ALA A N 1
ATOM 3835 C CA . ALA A 1 497 ? -16.763 7.877 37.413 1.00 58.89 497 ALA A CA 1
ATOM 3836 C C . ALA A 1 497 ? -18.281 7.901 37.576 1.00 56.51 497 ALA A C 1
ATOM 3837 O O . ALA A 1 497 ? -18.814 7.595 38.643 1.00 58.64 497 ALA A O 1
ATOM 3839 N N . GLN A 1 498 ? -18.981 8.230 36.491 1.00 54.87 498 GLN A N 1
ATOM 3840 C CA . GLN A 1 498 ? -20.438 8.173 36.453 1.00 53.10 498 GLN A CA 1
ATOM 3841 C C . GLN A 1 498 ? -20.860 7.912 35.019 1.00 52.80 498 GLN A C 1
ATOM 3842 O O . GLN A 1 498 ? -20.204 8.407 34.094 1.00 51.77 498 GLN A O 1
ATOM 3848 N N . PRO A 1 499 ? -21.943 7.158 34.796 1.00 56.53 499 PRO A N 1
ATOM 3849 C CA . PRO A 1 499 ? -22.442 6.947 33.427 1.00 55.16 499 PRO A CA 1
ATOM 3850 C C . PRO A 1 499 ? -23.235 8.116 32.863 1.00 52.11 499 PRO A C 1
ATOM 3851 O O . PRO A 1 499 ? -23.755 8.009 31.745 1.00 49.70 499 PRO A O 1
ATOM 3855 N N . HIS A 1 500 ? -23.349 9.220 33.597 1.00 51.55 500 HIS A N 1
ATOM 3856 C CA . HIS A 1 500 ? -23.990 10.422 33.084 1.00 56.96 500 HIS A CA 1
ATOM 3857 C C . HIS A 1 500 ? -23.237 11.635 33.608 1.00 54.35 500 HIS A C 1
ATOM 3858 O O . HIS A 1 500 ? -22.302 11.518 34.403 1.00 55.44 500 HIS A O 1
ATOM 3865 N N . VAL A 1 501 ? -23.682 12.810 33.176 1.00 54.87 501 VAL A N 1
ATOM 3866 C CA . VAL A 1 501 ? -23.011 14.078 33.427 1.00 52.24 501 VAL A CA 1
ATOM 3867 C C . VAL A 1 501 ? -23.815 14.994 34.350 1.00 62.97 501 VAL A C 1
ATOM 3868 O O . VAL A 1 501 ? -23.324 16.078 34.718 1.00 63.05 501 VAL A O 1
ATOM 3872 N N . ARG A 1 502 ? -25.015 14.587 34.769 1.00 61.99 502 ARG A N 1
ATOM 3873 C CA . ARG A 1 502 ? -25.866 15.428 35.603 1.00 65.04 502 ARG A CA 1
ATOM 3874 C C . ARG A 1 502 ? -25.715 15.068 37.079 1.00 68.20 502 ARG A C 1
ATOM 3875 O O . ARG A 1 502 ? -25.538 13.904 37.437 1.00 66.80 502 ARG A O 1
ATOM 3883 N N . GLY A 1 503 ? -25.792 16.083 37.939 1.00 68.74 503 GLY A N 1
ATOM 3884 C CA . GLY A 1 503 ? -25.599 15.885 39.368 1.00 70.54 503 GLY A CA 1
ATOM 3885 C C . GLY A 1 503 ? -26.662 15.063 40.075 1.00 71.91 503 GLY A C 1
ATOM 3886 O O . GLY A 1 503 ? -26.578 14.877 41.293 1.00 69.06 503 GLY A O 1
ATOM 3887 N N . ASP A 1 504 ? -27.654 14.553 39.363 1.00 70.75 504 ASP A N 1
ATOM 3888 C CA . ASP A 1 504 ? -28.752 13.835 39.990 1.00 74.85 504 ASP A CA 1
ATOM 3889 C C . ASP A 1 504 ? -28.475 12.338 39.988 1.00 77.43 504 ASP A C 1
ATOM 3890 O O . ASP A 1 504 ? -27.949 11.795 39.015 1.00 76.57 504 ASP A O 1
ATOM 3895 N N . ASN A 1 505 ? -28.841 11.668 41.073 1.00 74.92 505 ASN A N 1
ATOM 3896 C CA . ASN A 1 505 ? -28.691 10.221 41.150 1.00 69.48 505 ASN A CA 1
ATOM 3897 C C . ASN A 1 505 ? -27.267 9.807 40.767 1.00 67.78 505 ASN A C 1
ATOM 3898 O O . ASN A 1 505 ? -27.008 9.271 39.693 1.00 67.51 505 ASN A O 1
ATOM 3903 N N . LEU A 1 506 ? -26.339 10.084 41.673 1.00 69.20 506 LEU A N 1
ATOM 3904 C CA . LEU A 1 506 ? -24.960 9.661 41.483 1.00 63.45 506 LEU A CA 1
ATOM 3905 C C . LEU A 1 506 ? -24.791 8.234 41.972 1.00 65.22 506 LEU A C 1
ATOM 3906 O O . LEU A 1 506 ? -25.395 7.834 42.970 1.00 71.92 506 LEU A O 1
ATOM 3911 N N . TRP A 1 507 ? -23.970 7.468 41.260 1.00 63.08 507 TRP A N 1
ATOM 3912 C CA . TRP A 1 507 ? -23.693 6.090 41.638 1.00 63.30 507 TRP A CA 1
ATOM 3913 C C . TRP A 1 507 ? -22.693 6.029 42.794 1.00 64.22 507 TRP A C 1
ATOM 3914 O O . TRP A 1 507 ? -21.881 6.933 42.995 1.00 62.54 507 TRP A O 1
ATOM 3925 N N . THR A 1 508 ? -22.755 4.925 43.548 1.00 68.08 508 THR A N 1
ATOM 3926 C CA . THR A 1 508 ? -21.911 4.701 44.716 1.00 67.74 508 THR A CA 1
ATOM 3927 C C . THR A 1 508 ? -21.343 3.289 44.680 1.00 66.89 508 THR A C 1
ATOM 3928 O O . THR A 1 508 ? -21.825 2.421 43.948 1.00 66.27 508 THR A O 1
ATOM 3932 N N . LEU A 1 509 ? -20.309 3.070 45.498 1.00 63.89 509 LEU A N 1
ATOM 3933 C CA . LEU A 1 509 ? -19.733 1.736 45.622 1.00 65.89 509 LEU A CA 1
ATOM 3934 C C . LEU A 1 509 ? -20.809 0.680 45.823 1.00 65.49 509 LEU A C 1
ATOM 3935 O O . LEU A 1 509 ? -20.731 -0.414 45.255 1.00 65.65 509 LEU A O 1
ATOM 3940 N N . GLU A 1 510 ? -21.835 0.996 46.617 1.00 69.61 510 GLU A N 1
ATOM 3941 C CA . GLU A 1 510 ? -22.886 0.020 46.896 1.00 70.59 510 GLU A CA 1
ATOM 3942 C C . GLU A 1 510 ? -23.719 -0.267 45.652 1.00 68.46 510 GLU A C 1
ATOM 3943 O O . GLU A 1 510 ? -24.050 -1.430 45.373 1.00 61.46 510 GLU A O 1
ATOM 3949 N N . ASP A 1 511 ? -24.072 0.783 44.897 1.00 64.71 511 ASP A N 1
ATOM 3950 C CA . ASP A 1 511 ? -24.759 0.598 43.621 1.00 61.03 511 ASP A CA 1
ATOM 3951 C C . ASP A 1 511 ? -24.022 -0.386 42.723 1.00 64.17 511 ASP A C 1
ATOM 3952 O O . ASP A 1 511 ? -24.647 -1.185 42.015 1.00 65.91 511 ASP A O 1
ATOM 3957 N N . ILE A 1 512 ? -22.688 -0.341 42.738 1.00 63.07 512 ILE A N 1
ATOM 3958 C CA . ILE A 1 512 ? -21.892 -1.251 41.923 1.00 59.66 512 ILE A CA 1
ATOM 3959 C C . ILE A 1 512 ? -21.897 -2.647 42.523 1.00 62.64 512 ILE A C 1
ATOM 3960 O O . ILE A 1 512 ? -22.179 -3.634 41.833 1.00 64.62 512 ILE A O 1
ATOM 3965 N N . LYS A 1 513 ? -21.570 -2.750 43.813 1.00 63.73 513 LYS A N 1
ATOM 3966 C CA . LYS A 1 513 ? -21.669 -4.024 44.518 1.00 63.26 513 LYS A CA 1
ATOM 3967 C C . LYS A 1 513 ? -22.996 -4.711 44.211 1.00 62.92 513 LYS A C 1
ATOM 3968 O O . LYS A 1 513 ? -23.053 -5.938 44.076 1.00 65.38 513 LYS A O 1
ATOM 3974 N N . ARG A 1 514 ? -24.067 -3.927 44.051 1.00 66.47 514 ARG A N 1
ATOM 3975 C CA . ARG A 1 514 ? -25.397 -4.470 43.799 1.00 67.13 514 ARG A CA 1
ATOM 3976 C C . ARG A 1 514 ? -25.514 -5.189 42.455 1.00 69.49 514 ARG A C 1
ATOM 3977 O O . ARG A 1 514 ? -26.540 -5.832 42.210 1.00 72.86 514 ARG A O 1
ATOM 3985 N N . ALA A 1 515 ? -24.501 -5.114 41.586 1.00 71.99 515 ALA A N 1
ATOM 3986 C CA . ALA A 1 515 ? -24.559 -5.768 40.280 1.00 65.80 515 ALA A CA 1
ATOM 3987 C C . ALA A 1 515 ? -23.889 -7.138 40.256 1.00 65.47 515 ALA A C 1
ATOM 3988 O O . ALA A 1 515 ? -24.110 -7.906 39.313 1.00 62.42 515 ALA A O 1
ATOM 3990 N N . GLY A 1 516 ? -23.061 -7.455 41.248 1.00 63.12 516 GLY A N 1
ATOM 3991 C CA . GLY A 1 516 ? -22.346 -8.719 41.241 1.00 62.36 516 GLY A CA 1
ATOM 3992 C C . GLY A 1 516 ? -21.436 -8.924 40.051 1.00 63.98 516 GLY A C 1
ATOM 3993 O O . GLY A 1 516 ? -21.209 -10.066 39.640 1.00 62.54 516 GLY A O 1
ATOM 3994 N N . CYS A 1 517 ? -20.899 -7.847 39.482 1.00 68.34 517 CYS A N 1
ATOM 3995 C CA . CYS A 1 517 ? -19.985 -7.981 38.352 1.00 63.04 517 CYS A CA 1
ATOM 3996 C C . CYS A 1 517 ? -18.630 -8.466 38.858 1.00 60.61 517 CYS A C 1
ATOM 3997 O O . CYS A 1 517 ? -18.056 -7.876 39.779 1.00 60.82 517 CYS A O 1
ATOM 4000 N N . VAL A 1 518 ? -18.122 -9.551 38.278 1.00 59.53 518 VAL A N 1
ATOM 4001 C CA . VAL A 1 518 ? -16.900 -10.181 38.758 1.00 61.01 518 VAL A CA 1
ATOM 4002 C C . VAL A 1 518 ? -15.985 -10.473 37.585 1.00 57.51 518 VAL A C 1
ATOM 4003 O O . VAL A 1 518 ? -16.412 -11.062 36.589 1.00 61.09 518 VAL A O 1
ATOM 4007 N N . PHE A 1 519 ? -14.723 -10.119 37.725 1.00 58.47 519 PHE A N 1
ATOM 4008 C CA . PHE A 1 519 ? -13.837 -10.096 36.572 1.00 56.83 519 PHE A CA 1
ATOM 4009 C C . PHE A 1 519 ? -13.462 -11.511 36.166 1.00 60.97 519 PHE A C 1
ATOM 4010 O O . PHE A 1 519 ? -12.916 -12.256 36.988 1.00 64.58 519 PHE A O 1
ATOM 4018 N N . PRO A 1 520 ? -13.759 -11.933 34.935 1.00 61.44 520 PRO A N 1
ATOM 4019 C CA . PRO A 1 520 ? -13.375 -13.285 34.500 1.00 56.29 520 PRO A CA 1
ATOM 4020 C C . PRO A 1 520 ? -12.086 -13.283 33.699 1.00 57.88 520 PRO A C 1
ATOM 4021 O O . PRO A 1 520 ? -11.413 -12.252 33.607 1.00 62.75 520 PRO A O 1
ATOM 4025 N N . ASN A 1 521 ? -11.743 -14.423 33.091 1.00 59.03 521 ASN A N 1
ATOM 4026 C CA . ASN A 1 521 ? -10.603 -14.529 32.180 1.00 57.72 521 ASN A CA 1
ATOM 4027 C C . ASN A 1 521 ? -11.123 -14.758 30.767 1.00 58.84 521 ASN A C 1
ATOM 4028 O O . ASN A 1 521 ? -11.434 -15.901 30.401 1.00 59.59 521 ASN A O 1
ATOM 4033 N N . PRO A 1 522 ? -11.207 -13.723 29.926 1.00 55.77 522 PRO A N 1
ATOM 4034 C CA . PRO A 1 522 ? -11.809 -13.907 28.592 1.00 52.16 522 PRO A CA 1
ATOM 4035 C C . PRO A 1 522 ? -11.156 -14.998 27.746 1.00 55.51 522 PRO A C 1
ATOM 4036 O O . PRO A 1 522 ? -11.797 -15.506 26.815 1.00 57.75 522 PRO A O 1
ATOM 4040 N N . LEU A 1 523 ? -9.913 -15.378 28.028 1.00 55.48 523 LEU A N 1
ATOM 4041 C CA . LEU A 1 523 ? -9.227 -16.383 27.230 1.00 53.80 523 LEU A CA 1
ATOM 4042 C C . LEU A 1 523 ? -9.430 -17.808 27.755 1.00 57.09 523 LEU A C 1
ATOM 4043 O O . LEU A 1 523 ? -8.935 -18.765 27.143 1.00 51.12 523 LEU A O 1
ATOM 4048 N N . ALA A 1 524 ? -10.154 -17.970 28.862 1.00 55.00 524 ALA A N 1
ATOM 4049 C CA . ALA A 1 524 ? -10.452 -19.306 29.367 1.00 58.32 524 ALA A CA 1
ATOM 4050 C C . ALA A 1 524 ? -11.163 -20.150 28.316 1.00 56.63 524 ALA A C 1
ATOM 4051 O O . ALA A 1 524 ? -10.855 -21.335 28.158 1.00 50.21 524 ALA A O 1
ATOM 4053 N N . LYS A 1 525 ? -12.119 -19.555 27.587 1.00 60.48 525 LYS A N 1
ATOM 4054 C CA . LYS A 1 525 ? -12.905 -20.308 26.609 1.00 53.63 525 LYS A CA 1
ATOM 4055 C C . LYS A 1 525 ? -12.035 -20.976 25.546 1.00 54.60 525 LYS A C 1
ATOM 4056 O O . LYS A 1 525 ? -12.416 -22.018 25.005 1.00 59.06 525 LYS A O 1
ATOM 4062 N N . PHE A 1 526 ? -10.894 -20.385 25.200 1.00 58.83 526 PHE A N 1
ATOM 4063 C CA . PHE A 1 526 ? -10.013 -20.988 24.194 1.00 54.14 526 PHE A CA 1
ATOM 4064 C C . PHE A 1 526 ? -9.093 -22.006 24.861 1.00 50.59 526 PHE A C 1
ATOM 4065 O O . PHE A 1 526 ? -8.150 -22.498 24.247 1.00 56.47 526 PHE A O 1
ATOM 4073 N N . CYS B 2 57 ? 5.803 16.563 42.529 1.00 92.34 57 CYS B N 1
ATOM 4074 C CA . CYS B 2 57 ? 6.052 16.119 41.165 1.00 90.06 57 CYS B CA 1
ATOM 4075 C C . CYS B 2 57 ? 6.057 14.585 41.062 1.00 90.57 57 CYS B C 1
ATOM 4076 O O . CYS B 2 57 ? 7.102 13.980 40.796 1.00 92.51 57 CYS B O 1
ATOM 4079 N N . TYR B 2 58 ? 4.888 13.974 41.274 1.00 93.28 58 TYR B N 1
ATOM 4080 C CA . TYR B 2 58 ? 4.688 12.521 41.159 1.00 88.26 58 TYR B CA 1
ATOM 4081 C C . TYR B 2 58 ? 3.927 12.218 39.872 1.00 87.51 58 TYR B C 1
ATOM 4082 O O . TYR B 2 58 ? 2.752 11.836 39.887 1.00 90.93 58 TYR B O 1
ATOM 4091 N N . ALA B 2 59 ? 4.611 12.382 38.742 1.00 81.09 59 ALA B N 1
ATOM 4092 C CA . ALA B 2 59 ? 3.992 12.141 37.448 1.00 78.26 59 ALA B CA 1
ATOM 4093 C C . ALA B 2 59 ? 4.656 11.045 36.629 1.00 73.36 59 ALA B C 1
ATOM 4094 O O . ALA B 2 59 ? 4.019 10.538 35.694 1.00 71.41 59 ALA B O 1
ATOM 4096 N N . GLN B 2 60 ? 5.906 10.679 36.934 1.00 71.67 60 GLN B N 1
ATOM 4097 C CA . GLN B 2 60 ? 6.571 9.546 36.295 1.00 68.86 60 GLN B CA 1
ATOM 4098 C C . GLN B 2 60 ? 5.839 8.258 36.659 1.00 70.61 60 GLN B C 1
ATOM 4099 O O . GLN B 2 60 ? 5.777 7.909 37.850 1.00 68.68 60 GLN B O 1
ATOM 4105 N N . PRO B 2 61 ? 5.261 7.522 35.676 1.00 74.11 61 PRO B N 1
ATOM 4106 C CA . PRO B 2 61 ? 4.396 6.382 36.024 1.00 76.45 61 PRO B CA 1
ATOM 4107 C C . PRO B 2 61 ? 5.156 5.208 36.624 1.00 66.93 61 PRO B C 1
ATOM 4108 O O . PRO B 2 61 ? 5.316 4.189 35.953 1.00 76.30 61 PRO B O 1
ATOM 4112 N N . ASN B 2 62 ? 5.606 5.315 37.889 1.00 70.42 62 ASN B N 1
ATOM 4113 C CA . ASN B 2 62 ? 6.349 4.252 38.577 1.00 76.93 62 ASN B CA 1
ATOM 4114 C C . ASN B 2 62 ? 5.393 3.266 39.252 1.00 76.30 62 ASN B C 1
ATOM 4115 O O . ASN B 2 62 ? 4.423 3.685 39.898 1.00 74.06 62 ASN B O 1
ATOM 4120 N N . PRO B 2 63 ? 5.650 1.963 39.112 1.00 78.86 63 PRO B N 1
ATOM 4121 C CA . PRO B 2 63 ? 4.815 0.950 39.760 1.00 76.42 63 PRO B CA 1
ATOM 4122 C C . PRO B 2 63 ? 5.300 0.684 41.183 1.00 73.35 63 PRO B C 1
ATOM 4123 O O . PRO B 2 63 ? 6.379 1.119 41.590 1.00 72.17 63 PRO B O 1
ATOM 4127 N N . ASP B 2 64 ? 4.467 -0.055 41.942 1.00 74.94 64 ASP B N 1
ATOM 4128 C CA . ASP B 2 64 ? 4.756 -0.388 43.351 1.00 79.82 64 ASP B CA 1
ATOM 4129 C C . ASP B 2 64 ? 5.992 -1.334 43.536 1.00 72.83 64 ASP B C 1
ATOM 4130 O O . ASP B 2 64 ? 6.266 -1.747 44.683 1.00 72.99 64 ASP B O 1
ATOM 4135 N N . TRP B 2 65 ? 6.733 -1.689 42.485 1.00 66.43 65 TRP B N 1
ATOM 4136 C CA . TRP B 2 65 ? 7.967 -2.441 42.636 1.00 66.25 65 TRP B CA 1
ATOM 4137 C C . TRP B 2 65 ? 9.185 -1.570 42.377 1.00 62.40 65 TRP B C 1
ATOM 4138 O O . TRP B 2 65 ? 10.305 -2.083 42.270 1.00 57.22 65 TRP B O 1
ATOM 4149 N N . ILE B 2 66 ? 8.975 -0.260 42.262 1.00 71.48 66 ILE B N 1
ATOM 4150 C CA . ILE B 2 66 ? 10.022 0.751 42.342 1.00 66.34 66 ILE B CA 1
ATOM 4151 C C . ILE B 2 66 ? 9.667 1.678 43.494 1.00 64.79 66 ILE B C 1
ATOM 4152 O O . ILE B 2 66 ? 8.525 2.149 43.590 1.00 61.83 66 ILE B O 1
ATOM 4157 N N . ALA B 2 67 ? 10.644 1.925 44.368 1.00 66.35 67 ALA B N 1
ATOM 4158 C CA . ALA B 2 67 ? 10.382 2.426 45.711 1.00 64.02 67 ALA B CA 1
ATOM 4159 C C . ALA B 2 67 ? 9.632 3.755 45.688 1.00 69.93 67 ALA B C 1
ATOM 4160 O O . ALA B 2 67 ? 10.194 4.799 45.333 1.00 60.02 67 ALA B O 1
ATOM 4162 N N . GLY B 2 68 ? 8.355 3.718 46.072 1.00 76.93 68 GLY B N 1
ATOM 4163 C CA . GLY B 2 68 ? 7.519 4.897 46.134 1.00 75.42 68 GLY B CA 1
ATOM 4164 C C . GLY B 2 68 ? 6.439 4.977 45.077 1.00 81.89 68 GLY B C 1
ATOM 4165 O O . GLY B 2 68 ? 5.831 6.045 44.920 1.00 83.76 68 GLY B O 1
ATOM 4166 N N . GLY B 2 69 ? 6.174 3.878 44.347 1.00 81.55 69 GLY B N 1
ATOM 4167 C CA . GLY B 2 69 ? 5.214 3.907 43.266 1.00 80.09 69 GLY B CA 1
ATOM 4168 C C . GLY B 2 69 ? 3.793 3.578 43.696 1.00 80.15 69 GLY B C 1
ATOM 4169 O O . GLY B 2 69 ? 3.553 2.998 44.755 1.00 80.21 69 GLY B O 1
ATOM 4170 N N . LEU B 2 70 ? 2.849 3.969 42.837 1.00 83.37 70 LEU B N 1
ATOM 4171 C CA . LEU B 2 70 ? 1.429 3.709 43.028 1.00 83.61 70 LEU B CA 1
ATOM 4172 C C . LEU B 2 70 ? 0.797 2.886 41.913 1.00 83.04 70 LEU B C 1
ATOM 4173 O O . LEU B 2 70 ? -0.185 2.183 42.173 1.00 87.13 70 LEU B O 1
ATOM 4178 N N . ASP B 2 71 ? 1.325 2.955 40.690 1.00 78.91 71 ASP B N 1
ATOM 4179 C CA . ASP B 2 71 ? 0.789 2.186 39.574 1.00 78.93 71 ASP B CA 1
ATOM 4180 C C . ASP B 2 71 ? 1.028 0.692 39.823 1.00 78.18 71 ASP B C 1
ATOM 4181 O O . ASP B 2 71 ? 1.620 0.285 40.830 1.00 75.72 71 ASP B O 1
ATOM 4186 N N . TRP B 2 72 ? 0.547 -0.141 38.899 1.00 78.15 72 TRP B N 1
ATOM 4187 C CA . TRP B 2 72 ? 0.669 -1.588 39.018 1.00 74.99 72 TRP B CA 1
ATOM 4188 C C . TRP B 2 72 ? 1.044 -2.181 37.669 1.00 73.40 72 TRP B C 1
ATOM 4189 O O . TRP B 2 72 ? 0.853 -1.563 36.620 1.00 73.87 72 TRP B O 1
ATOM 4200 N N . GLY B 2 73 ? 1.581 -3.397 37.709 1.00 72.16 73 GLY B N 1
ATOM 4201 C CA . GLY B 2 73 ? 1.817 -4.167 36.506 1.00 67.97 73 GLY B CA 1
ATOM 4202 C C . GLY B 2 73 ? 3.086 -3.772 35.775 1.00 64.13 73 GLY B C 1
ATOM 4203 O O . GLY B 2 73 ? 3.736 -2.756 36.057 1.00 59.86 73 GLY B O 1
ATOM 4204 N N . ASP B 2 74 ? 3.434 -4.606 34.798 1.00 57.37 74 ASP B N 1
ATOM 4205 C CA . ASP B 2 74 ? 4.655 -4.386 34.040 1.00 56.27 74 ASP B CA 1
ATOM 4206 C C . ASP B 2 74 ? 4.527 -3.148 33.142 1.00 51.52 74 ASP B C 1
ATOM 4207 O O . ASP B 2 74 ? 3.457 -2.545 32.974 1.00 49.13 74 ASP B O 1
ATOM 4212 N N . TRP B 2 75 ? 5.658 -2.765 32.573 1.00 44.99 75 TRP B N 1
ATOM 4213 C CA . TRP B 2 75 ? 5.650 -1.772 31.523 1.00 43.37 75 TRP B CA 1
ATOM 4214 C C . TRP B 2 75 ? 4.920 -2.299 30.297 1.00 44.20 75 TRP B C 1
ATOM 4215 O O . TRP B 2 75 ? 4.908 -3.506 30.021 1.00 37.73 75 TRP B O 1
ATOM 4226 N N . THR B 2 76 ? 4.279 -1.373 29.571 1.00 37.43 76 THR B N 1
ATOM 4227 C CA . THR B 2 76 ? 3.646 -1.740 28.316 1.00 34.35 76 THR B CA 1
ATOM 4228 C C . THR B 2 76 ? 4.677 -2.100 27.263 1.00 36.08 76 THR B C 1
ATOM 4229 O O . THR B 2 76 ? 4.350 -2.846 26.337 1.00 36.82 76 THR B O 1
ATOM 4233 N N . GLN B 2 77 ? 5.915 -1.611 27.399 1.00 32.76 77 GLN B N 1
ATOM 4234 C CA . GLN B 2 77 ? 6.943 -1.816 26.388 1.00 35.76 77 GLN B CA 1
ATOM 4235 C C . GLN B 2 77 ? 8.314 -1.689 27.035 1.00 36.13 77 GLN B C 1
ATOM 4236 O O . GLN B 2 77 ? 8.589 -0.718 27.735 1.00 38.71 77 GLN B O 1
ATOM 4242 N N . LYS B 2 78 ? 9.190 -2.635 26.721 1.00 37.05 78 LYS B N 1
ATOM 4243 C CA . LYS B 2 78 ? 10.517 -2.718 27.300 1.00 36.62 78 LYS B CA 1
ATOM 4244 C C . LYS B 2 78 ? 11.574 -2.758 26.194 1.00 34.55 78 LYS B C 1
ATOM 4245 O O . LYS B 2 78 ? 11.261 -2.903 25.005 1.00 33.88 78 LYS B O 1
ATOM 4251 N N . PHE B 2 79 ? 12.834 -2.576 26.599 1.00 31.53 79 PHE B N 1
ATOM 4252 C CA . PHE B 2 79 ? 13.965 -2.746 25.690 1.00 36.96 79 PHE B CA 1
ATOM 4253 C C . PHE B 2 79 ? 14.063 -4.196 25.204 1.00 37.06 79 PHE B C 1
ATOM 4254 O O . PHE B 2 79 ? 13.679 -5.137 25.902 1.00 33.43 79 PHE B O 1
ATOM 4262 N N . HIS B 2 80 ? 14.615 -4.381 24.003 1.00 37.82 80 HIS B N 1
ATOM 4263 C CA . HIS B 2 80 ? 14.940 -5.728 23.549 1.00 39.35 80 HIS B CA 1
ATOM 4264 C C . HIS B 2 80 ? 15.784 -6.429 24.609 1.00 41.23 80 HIS B C 1
ATOM 4265 O O . HIS B 2 80 ? 16.789 -5.885 25.080 1.00 39.95 80 HIS B O 1
ATOM 4272 N N . GLY B 2 81 ? 15.370 -7.635 24.992 1.00 37.68 81 GLY B N 1
ATOM 4273 C CA . GLY B 2 81 ? 16.024 -8.358 26.049 1.00 36.13 81 GLY B CA 1
ATOM 4274 C C . GLY B 2 81 ? 15.377 -8.183 27.407 1.00 41.45 81 GLY B C 1
ATOM 4275 O O . GLY B 2 81 ? 15.526 -9.057 28.275 1.00 41.00 81 GLY B O 1
ATOM 4276 N N . GLY B 2 82 ? 14.688 -7.074 27.633 1.00 35.50 82 GLY B N 1
ATOM 4277 C CA . GLY B 2 82 ? 13.845 -7.010 28.811 1.00 37.50 82 GLY B CA 1
ATOM 4278 C C . GLY B 2 82 ? 14.144 -5.917 29.820 1.00 39.20 82 GLY B C 1
ATOM 4279 O O . GLY B 2 82 ? 13.508 -5.896 30.882 1.00 39.73 82 GLY B O 1
ATOM 4280 N N . ARG B 2 83 ? 15.086 -5.018 29.530 1.00 37.47 83 ARG B N 1
ATOM 4281 C CA . ARG B 2 83 ? 15.317 -3.887 30.419 1.00 36.87 83 ARG B CA 1
ATOM 4282 C C . ARG B 2 83 ? 14.006 -3.133 30.634 1.00 34.26 83 ARG B C 1
ATOM 4283 O O . ARG B 2 83 ? 13.316 -2.814 29.656 1.00 33.15 83 ARG B O 1
ATOM 4291 N N . PRO B 2 84 ? 13.625 -2.837 31.874 1.00 35.83 84 PRO B N 1
ATOM 4292 C CA . PRO B 2 84 ? 12.392 -2.073 32.105 1.00 37.23 84 PRO B CA 1
ATOM 4293 C C . PRO B 2 84 ? 12.564 -0.597 31.764 1.00 37.62 84 PRO B C 1
ATOM 4294 O O . PRO B 2 84 ? 13.680 -0.067 31.687 1.00 36.49 84 PRO B O 1
ATOM 4298 N N . SER B 2 85 ? 11.421 0.062 31.539 1.00 40.77 85 SER B N 1
ATOM 4299 C CA . SER B 2 85 ? 11.421 1.502 31.267 1.00 34.93 85 SER B CA 1
ATOM 4300 C C . SER B 2 85 ? 12.139 2.256 32.375 1.00 35.64 85 SER B C 1
ATOM 4301 O O . SER B 2 85 ? 12.798 3.273 32.131 1.00 32.80 85 SER B O 1
ATOM 4304 N N . TRP B 2 86 ? 12.007 1.773 33.604 1.00 35.55 86 TRP B N 1
ATOM 4305 C CA . TRP B 2 86 ? 12.747 2.279 34.743 1.00 37.44 86 TRP B CA 1
ATOM 4306 C C . TRP B 2 86 ? 12.875 1.127 35.729 1.00 39.55 86 TRP B C 1
ATOM 4307 O O . TRP B 2 86 ? 11.945 0.337 35.872 1.00 42.31 86 TRP B O 1
ATOM 4318 N N . GLY B 2 87 ? 14.016 1.018 36.397 1.00 37.64 87 GLY B N 1
ATOM 4319 C CA . GLY B 2 87 ? 14.161 -0.064 37.348 1.00 35.11 87 GLY B CA 1
ATOM 4320 C C . GLY B 2 87 ? 15.257 0.180 38.355 1.00 38.27 87 GLY B C 1
ATOM 4321 O O . GLY B 2 87 ? 16.160 0.996 38.144 1.00 35.05 87 GLY B O 1
ATOM 4322 N N . ASN B 2 88 ? 15.179 -0.556 39.466 1.00 44.03 88 ASN B N 1
ATOM 4323 C CA . ASN B 2 88 ? 16.228 -0.415 40.470 1.00 43.93 88 ASN B CA 1
ATOM 4324 C C . ASN B 2 88 ? 17.592 -0.848 39.940 1.00 35.96 88 ASN B C 1
ATOM 4325 O O . ASN B 2 88 ? 18.608 -0.516 40.556 1.00 36.65 88 ASN B O 1
ATOM 4330 N N . GLU B 2 89 ? 17.647 -1.538 38.798 1.00 38.06 89 GLU B N 1
ATOM 4331 C CA . GLU B 2 89 ? 18.925 -1.930 38.225 1.00 36.54 89 GLU B CA 1
ATOM 4332 C C . GLU B 2 89 ? 19.742 -0.733 37.790 1.00 40.30 89 GLU B C 1
ATOM 4333 O O . GLU B 2 89 ? 20.936 -0.889 37.510 1.00 39.51 89 GLU B O 1
ATOM 4339 N N . SER B 2 90 ? 19.129 0.454 37.745 1.00 36.83 90 SER B N 1
ATOM 4340 C CA . SER B 2 90 ? 19.809 1.670 37.332 1.00 33.64 90 SER B CA 1
ATOM 4341 C C . SER B 2 90 ? 20.771 2.223 38.373 1.00 34.72 90 SER B C 1
ATOM 4342 O O . SER B 2 90 ? 21.504 3.160 38.049 1.00 40.41 90 SER B O 1
ATOM 4345 N N . THR B 2 91 ? 20.793 1.706 39.603 1.00 37.05 91 THR B N 1
ATOM 4346 C CA . THR B 2 91 ? 21.676 2.308 40.599 1.00 38.39 91 THR B CA 1
ATOM 4347 C C . THR B 2 91 ? 21.951 1.360 41.771 1.00 41.12 91 THR B C 1
ATOM 4348 O O . THR B 2 91 ? 21.083 0.599 42.208 1.00 37.38 91 THR B O 1
ATOM 4352 N N . GLU B 2 92 ? 23.172 1.460 42.302 1.00 39.89 92 GLU B N 1
ATOM 4353 C CA . GLU B 2 92 ? 23.544 0.708 43.494 1.00 37.28 92 GLU B CA 1
ATOM 4354 C C . GLU B 2 92 ? 22.709 1.099 44.708 1.00 36.43 92 GLU B C 1
ATOM 4355 O O . GLU B 2 92 ? 22.472 0.266 45.589 1.00 40.53 92 GLU B O 1
ATOM 4361 N N . LEU B 2 93 ? 22.252 2.345 44.785 1.00 40.53 93 LEU B N 1
ATOM 4362 C CA . LEU B 2 93 ? 21.634 2.824 46.013 1.00 37.18 93 LEU B CA 1
ATOM 4363 C C . LEU B 2 93 ? 20.197 2.327 46.131 1.00 38.90 93 LEU B C 1
ATOM 4364 O O . LEU B 2 93 ? 19.561 1.941 45.149 1.00 40.91 93 LEU B O 1
ATOM 4369 N N . ARG B 2 94 ? 19.697 2.323 47.365 1.00 40.30 94 ARG B N 1
ATOM 4370 C CA . ARG B 2 94 ? 18.347 1.878 47.686 1.00 36.55 94 ARG B CA 1
ATOM 4371 C C . ARG B 2 94 ? 17.693 2.891 48.614 1.00 39.04 94 ARG B C 1
ATOM 4372 O O . ARG B 2 94 ? 18.365 3.676 49.294 1.00 39.69 94 ARG B O 1
ATOM 4380 N N . THR B 2 95 ? 16.367 2.867 48.654 1.00 38.56 95 THR B N 1
ATOM 4381 C CA . THR B 2 95 ? 15.685 3.813 49.527 1.00 48.23 95 THR B CA 1
ATOM 4382 C C . THR B 2 95 ? 14.243 3.376 49.723 1.00 44.06 95 THR B C 1
ATOM 4383 O O . THR B 2 95 ? 13.677 2.628 48.923 1.00 40.57 95 THR B O 1
ATOM 4387 N N . THR B 2 96 ? 13.661 3.855 50.814 1.00 47.45 96 THR B N 1
ATOM 4388 C CA . THR B 2 96 ? 12.244 3.617 51.023 1.00 53.89 96 THR B CA 1
ATOM 4389 C C . THR B 2 96 ? 11.390 4.439 50.057 1.00 56.65 96 THR B C 1
ATOM 4390 O O . THR B 2 96 ? 10.302 4.000 49.666 1.00 57.24 96 THR B O 1
ATOM 4394 N N . ASP B 2 97 ? 11.865 5.604 49.621 1.00 55.23 97 ASP B N 1
ATOM 4395 C CA . ASP B 2 97 ? 11.013 6.433 48.773 1.00 58.34 97 ASP B CA 1
ATOM 4396 C C . ASP B 2 97 ? 11.849 7.338 47.882 1.00 55.81 97 ASP B C 1
ATOM 4397 O O . ASP B 2 97 ? 12.520 8.243 48.385 1.00 55.58 97 ASP B O 1
ATOM 4402 N N . TRP B 2 98 ? 11.770 7.127 46.558 1.00 56.22 98 TRP B N 1
ATOM 4403 C CA . TRP B 2 98 ? 12.590 7.886 45.616 1.00 51.23 98 TRP B CA 1
ATOM 4404 C C . TRP B 2 98 ? 12.090 9.302 45.396 1.00 54.27 98 TRP B C 1
ATOM 4405 O O . TRP B 2 98 ? 12.869 10.149 44.950 1.00 57.30 98 TRP B O 1
ATOM 4416 N N . TYR B 2 99 ? 10.819 9.581 45.683 1.00 59.12 99 TYR B N 1
ATOM 4417 C CA . TYR B 2 99 ? 10.272 10.925 45.534 1.00 59.91 99 TYR B CA 1
ATOM 4418 C C . TYR B 2 99 ? 10.467 11.776 46.786 1.00 58.42 99 TYR B C 1
ATOM 4419 O O . TYR B 2 99 ? 9.700 12.718 47.018 1.00 63.56 99 TYR B O 1
ATOM 4428 N N . ARG B 2 100 ? 11.473 11.469 47.601 1.00 54.98 100 ARG B N 1
ATOM 4429 C CA . ARG B 2 100 ? 11.670 12.207 48.843 1.00 56.10 100 ARG B CA 1
ATOM 4430 C C . ARG B 2 100 ? 12.427 13.518 48.623 1.00 57.35 100 ARG B C 1
ATOM 4431 O O . ARG B 2 100 ? 12.116 14.528 49.268 1.00 57.89 100 ARG B O 1
ATOM 4439 N N . HIS B 2 101 ? 13.406 13.518 47.712 1.00 55.66 101 HIS B N 1
ATOM 4440 C CA . HIS B 2 101 ? 14.250 14.682 47.462 1.00 53.41 101 HIS B CA 1
ATOM 4441 C C . HIS B 2 101 ? 13.420 15.931 47.156 1.00 55.27 101 HIS B C 1
ATOM 4442 O O . HIS B 2 101 ? 12.418 15.881 46.439 1.00 53.36 101 HIS B O 1
ATOM 4449 N N . ARG B 2 102 ? 13.836 17.059 47.728 1.00 54.33 102 ARG B N 1
ATOM 4450 C CA . ARG B 2 102 ? 13.303 18.364 47.369 1.00 57.66 102 ARG B CA 1
ATOM 4451 C C . ARG B 2 102 ? 14.471 19.321 47.184 1.00 59.88 102 ARG B C 1
ATOM 4452 O O . ARG B 2 102 ? 15.242 19.562 48.121 1.00 58.92 102 ARG B O 1
ATOM 4460 N N . ASP B 2 103 ? 14.615 19.838 45.975 1.00 58.97 103 ASP B N 1
ATOM 4461 C CA . ASP B 2 103 ? 15.547 20.917 45.704 1.00 66.03 103 ASP B CA 1
ATOM 4462 C C . ASP B 2 103 ? 15.359 22.040 46.730 1.00 70.91 103 ASP B C 1
ATOM 4463 O O . ASP B 2 103 ? 14.254 22.604 46.825 1.00 72.26 103 ASP B O 1
ATOM 4468 N N . PRO B 2 104 ? 16.388 22.372 47.522 1.00 67.48 104 PRO B N 1
ATOM 4469 C CA . PRO B 2 104 ? 16.251 23.475 48.495 1.00 72.21 104 PRO B CA 1
ATOM 4470 C C . PRO B 2 104 ? 15.932 24.829 47.866 1.00 78.78 104 PRO B C 1
ATOM 4471 O O . PRO B 2 104 ? 15.344 25.690 48.538 1.00 79.29 104 PRO B O 1
ATOM 4475 N N . ALA B 2 105 ? 16.316 25.049 46.606 1.00 79.56 105 ALA B N 1
ATOM 4476 C CA . ALA B 2 105 ? 15.979 26.273 45.895 1.00 78.65 105 ALA B CA 1
ATOM 4477 C C . ALA B 2 105 ? 14.568 26.248 45.321 1.00 81.30 105 ALA B C 1
ATOM 4478 O O . ALA B 2 105 ? 14.045 27.308 44.961 1.00 79.25 105 ALA B O 1
ATOM 4480 N N . ARG B 2 106 ? 13.933 25.079 45.255 1.00 81.20 106 ARG B N 1
ATOM 4481 C CA . ARG B 2 106 ? 12.643 24.920 44.583 1.00 86.43 106 ARG B CA 1
ATOM 4482 C C . ARG B 2 106 ? 12.615 25.724 43.290 1.00 85.97 106 ARG B C 1
ATOM 4483 O O . ARG B 2 106 ? 11.670 26.464 43.005 1.00 88.69 106 ARG B O 1
ATOM 4491 N N . ARG B 2 107 ? 13.706 25.601 42.529 1.00 82.90 107 ARG B N 1
ATOM 4492 C CA . ARG B 2 107 ? 13.874 26.255 41.234 1.00 80.56 107 ARG B CA 1
ATOM 4493 C C . ARG B 2 107 ? 13.266 25.349 40.168 1.00 81.78 107 ARG B C 1
ATOM 4494 O O . ARG B 2 107 ? 13.931 24.472 39.610 1.00 79.22 107 ARG B O 1
ATOM 4502 N N . TRP B 2 108 ? 11.969 25.535 39.911 1.00 83.25 108 TRP B N 1
ATOM 4503 C CA . TRP B 2 108 ? 11.314 24.903 38.774 1.00 76.91 108 TRP B CA 1
ATOM 4504 C C . TRP B 2 108 ? 11.570 25.752 37.524 1.00 73.95 108 TRP B C 1
ATOM 4505 O O . TRP B 2 108 ? 12.298 26.750 37.563 1.00 76.31 108 TRP B O 1
ATOM 4516 N N . HIS B 2 109 ? 10.981 25.353 36.379 1.00 72.93 109 HIS B N 1
ATOM 4517 C CA . HIS B 2 109 ? 11.304 25.976 35.095 1.00 74.54 109 HIS B CA 1
ATOM 4518 C C . HIS B 2 109 ? 11.149 27.494 35.156 1.00 72.95 109 HIS B C 1
ATOM 4519 O O . HIS B 2 109 ? 12.082 28.238 34.832 1.00 73.65 109 HIS B O 1
ATOM 4526 N N . ALA B 2 110 ? 9.983 27.968 35.599 1.00 74.58 110 ALA B N 1
ATOM 4527 C CA . ALA B 2 110 ? 9.698 29.394 35.667 1.00 75.29 110 ALA B CA 1
ATOM 4528 C C . ALA B 2 110 ? 10.803 30.147 36.408 1.00 68.05 110 ALA B C 1
ATOM 4529 O O . ALA B 2 110 ? 11.429 31.035 35.812 1.00 59.44 110 ALA B O 1
ATOM 4531 N N . PRO B 2 111 ? 11.075 29.839 37.691 1.00 72.67 111 PRO B N 1
ATOM 4532 C CA . PRO B 2 111 ? 12.148 30.570 38.407 1.00 64.01 111 PRO B CA 1
ATOM 4533 C C . PRO B 2 111 ? 13.562 30.245 37.929 1.00 57.17 111 PRO B C 1
ATOM 4534 O O . PRO B 2 111 ? 14.449 31.107 37.989 1.00 47.31 111 PRO B O 1
ATOM 4538 N N . TYR B 2 112 ? 13.815 29.027 37.456 1.00 63.34 112 TYR B N 1
ATOM 4539 C CA . TYR B 2 112 ? 15.160 28.729 36.990 1.00 56.78 112 TYR B CA 1
ATOM 4540 C C . TYR B 2 112 ? 15.505 29.538 35.739 1.00 50.09 112 TYR B C 1
ATOM 4541 O O . TYR B 2 112 ? 16.642 30.012 35.597 1.00 43.18 112 TYR B O 1
ATOM 4550 N N . VAL B 2 113 ? 14.542 29.715 34.822 1.00 48.33 113 VAL B N 1
ATOM 4551 C CA . VAL B 2 113 ? 14.832 30.457 33.595 1.00 46.56 113 VAL B CA 1
ATOM 4552 C C . VAL B 2 113 ? 14.671 31.952 33.820 1.00 43.51 113 VAL B C 1
ATOM 4553 O O . VAL B 2 113 ? 15.316 32.761 33.145 1.00 35.71 113 VAL B O 1
ATOM 4557 N N . LYS B 2 114 ? 13.803 32.354 34.744 1.00 42.88 114 LYS B N 1
ATOM 4558 C CA . LYS B 2 114 ? 13.774 33.752 35.125 1.00 38.64 114 LYS B CA 1
ATOM 4559 C C . LYS B 2 114 ? 15.167 34.194 35.555 1.00 39.60 114 LYS B C 1
ATOM 4560 O O . LYS B 2 114 ? 15.763 35.099 34.958 1.00 40.07 114 LYS B O 1
ATOM 4566 N N . ASP B 2 115 ? 15.728 33.525 36.557 1.00 35.14 115 ASP B N 1
ATOM 4567 C CA . ASP B 2 115 ? 17.019 33.948 37.080 1.00 35.18 115 ASP B CA 1
ATOM 4568 C C . ASP B 2 115 ? 18.087 33.953 35.994 1.00 34.50 115 ASP B C 1
ATOM 4569 O O . ASP B 2 115 ? 18.877 34.893 35.904 1.00 33.38 115 ASP B O 1
ATOM 4574 N N . LYS B 2 116 ? 18.126 32.917 35.155 1.00 38.18 116 LYS B N 1
ATOM 4575 C CA . LYS B 2 116 ? 19.157 32.874 34.125 1.00 35.18 116 LYS B CA 1
ATOM 4576 C C . LYS B 2 116 ? 18.924 33.949 33.078 1.00 33.83 116 LYS B C 1
ATOM 4577 O O . LYS B 2 116 ? 19.880 34.478 32.506 1.00 37.69 116 LYS B O 1
ATOM 4583 N N . SER B 2 117 ? 17.668 34.299 32.831 1.00 35.18 117 SER B N 1
ATOM 4584 C CA . SER B 2 117 ? 17.373 35.389 31.913 1.00 35.01 117 SER B CA 1
ATOM 4585 C C . SER B 2 117 ? 17.934 36.710 32.427 1.00 32.19 117 SER B C 1
ATOM 4586 O O . SER B 2 117 ? 18.564 37.458 31.673 1.00 31.89 117 SER B O 1
ATOM 4589 N N . GLU B 2 118 ? 17.702 37.023 33.707 1.00 30.42 118 GLU B N 1
ATOM 4590 C CA . GLU B 2 118 ? 18.271 38.239 34.287 1.00 34.14 118 GLU B CA 1
ATOM 4591 C C . GLU B 2 118 ? 19.772 38.278 34.079 1.00 34.56 118 GLU B C 1
ATOM 4592 O O . GLU B 2 118 ? 20.328 39.288 33.634 1.00 33.64 118 GLU B O 1
ATOM 4598 N N . GLU B 2 119 ? 20.440 37.169 34.402 1.00 36.50 119 GLU B N 1
ATOM 4599 C CA . GLU B 2 119 ? 21.881 37.073 34.216 1.00 32.93 119 GLU B CA 1
ATOM 4600 C C . GLU B 2 119 ? 22.264 37.257 32.752 1.00 34.21 119 GLU B C 1
ATOM 4601 O O . GLU B 2 119 ? 23.277 37.900 32.442 1.00 33.49 119 GLU B O 1
ATOM 4607 N N . ALA B 2 120 ? 21.479 36.685 31.834 1.00 31.54 120 ALA B N 1
ATOM 4608 C CA . ALA B 2 120 ? 21.838 36.775 30.422 1.00 33.99 120 ALA B CA 1
ATOM 4609 C C . ALA B 2 120 ? 21.797 38.220 29.948 1.00 37.90 120 ALA B C 1
ATOM 4610 O O . ALA B 2 120 ? 22.766 38.723 29.365 1.00 39.00 120 ALA B O 1
ATOM 4612 N N . ARG B 2 121 ? 20.687 38.914 30.227 1.00 32.82 121 ARG B N 1
ATOM 4613 C CA . ARG B 2 121 ? 20.528 40.286 29.764 1.00 31.12 121 ARG B CA 1
ATOM 4614 C C . ARG B 2 121 ? 21.511 41.221 30.464 1.00 35.24 121 ARG B C 1
ATOM 4615 O O . ARG B 2 121 ? 22.124 42.086 29.821 1.00 36.13 121 ARG B O 1
ATOM 4623 N N . TYR B 2 122 ? 21.689 41.059 31.780 1.00 36.01 122 TYR B N 1
ATOM 4624 C CA . TYR B 2 122 ? 22.687 41.861 32.478 1.00 30.91 122 TYR B CA 1
ATOM 4625 C C . TYR B 2 122 ? 24.070 41.636 31.871 1.00 35.34 122 TYR B C 1
ATOM 4626 O O . TYR B 2 122 ? 24.823 42.593 31.659 1.00 37.36 122 TYR B O 1
ATOM 4635 N N . THR B 2 123 ? 24.399 40.391 31.512 1.00 32.66 123 THR B N 1
ATOM 4636 C CA . THR B 2 123 ? 25.731 40.131 30.976 1.00 34.52 123 THR B CA 1
ATOM 4637 C C . THR B 2 123 ? 26.007 40.988 29.749 1.00 36.46 123 THR B C 1
ATOM 4638 O O . THR B 2 123 ? 27.079 41.592 29.632 1.00 39.61 123 THR B O 1
ATOM 4642 N N . GLN B 2 124 ? 25.047 41.064 28.824 1.00 35.38 124 GLN B N 1
ATOM 4643 C CA . GLN B 2 124 ? 25.263 41.862 27.620 1.00 35.54 124 GLN B CA 1
ATOM 4644 C C . GLN B 2 124 ? 25.284 43.355 27.922 1.00 35.50 124 GLN B C 1
ATOM 4645 O O . GLN B 2 124 ? 25.979 44.114 27.239 1.00 35.14 124 GLN B O 1
ATOM 4651 N N . ARG B 2 125 ? 24.522 43.813 28.913 1.00 34.90 125 ARG B N 1
ATOM 4652 C CA . ARG B 2 125 ? 24.647 45.219 29.286 1.00 32.15 125 ARG B CA 1
ATOM 4653 C C . ARG B 2 125 ? 26.018 45.476 29.887 1.00 31.56 125 ARG B C 1
ATOM 4654 O O . ARG B 2 125 ? 26.662 46.485 29.594 1.00 31.54 125 ARG B O 1
ATOM 4662 N N . PHE B 2 126 ? 26.487 44.554 30.717 1.00 32.60 126 PHE B N 1
ATOM 4663 C CA . PHE B 2 126 ? 27.793 44.714 31.330 1.00 33.98 126 PHE B CA 1
ATOM 4664 C C . PHE B 2 126 ? 28.896 44.747 30.283 1.00 38.04 126 PHE B C 1
ATOM 4665 O O . PHE B 2 126 ? 29.836 45.545 30.389 1.00 37.55 126 PHE B O 1
ATOM 4673 N N . LEU B 2 127 ? 28.804 43.875 29.270 1.00 37.18 127 LEU B N 1
ATOM 4674 C CA . LEU B 2 127 ? 29.831 43.820 28.232 1.00 34.51 127 LEU B CA 1
ATOM 4675 C C . LEU B 2 127 ? 29.866 45.112 27.413 1.00 40.04 127 LEU B C 1
ATOM 4676 O O . LEU B 2 127 ? 30.941 45.702 27.198 1.00 41.57 127 LEU B O 1
ATOM 4681 N N . ALA B 2 128 ? 28.701 45.563 26.934 1.00 32.71 128 ALA B N 1
ATOM 4682 C CA . ALA B 2 128 ? 28.669 46.795 26.163 1.00 33.70 128 ALA B CA 1
ATOM 4683 C C . ALA B 2 128 ? 29.231 47.952 26.965 1.00 38.25 128 ALA B C 1
ATOM 4684 O O . ALA B 2 128 ? 29.881 48.836 26.401 1.00 42.92 128 ALA B O 1
ATOM 4686 N N . ALA B 2 129 ? 29.024 47.956 28.279 1.00 34.38 129 ALA B N 1
ATOM 4687 C CA . ALA B 2 129 ? 29.598 49.025 29.081 1.00 34.84 129 ALA B CA 1
ATOM 4688 C C . ALA B 2 129 ? 31.093 48.804 29.303 1.00 39.21 129 ALA B C 1
ATOM 4689 O O . ALA B 2 129 ? 31.870 49.764 29.301 1.00 38.70 129 ALA B O 1
ATOM 4691 N N . TYR B 2 130 ? 31.513 47.547 29.490 1.00 41.18 130 TYR B N 1
ATOM 4692 C CA . TYR B 2 130 ? 32.922 47.254 29.756 1.00 40.83 130 TYR B CA 1
ATOM 4693 C C . TYR B 2 130 ? 33.794 47.591 28.553 1.00 43.43 130 TYR B C 1
ATOM 4694 O O . TYR B 2 130 ? 34.879 48.160 28.710 1.00 44.95 130 TYR B O 1
ATOM 4703 N N . SER B 2 131 ? 33.341 47.256 27.344 1.00 39.42 131 SER B N 1
ATOM 4704 C CA . SER B 2 131 ? 34.064 47.697 26.155 1.00 37.66 131 SER B CA 1
ATOM 4705 C C . SER B 2 131 ? 34.140 49.222 26.091 1.00 45.58 131 SER B C 1
ATOM 4706 O O . SER B 2 131 ? 35.193 49.787 25.757 1.00 50.20 131 SER B O 1
ATOM 4709 N N . SER B 2 132 ? 33.044 49.912 26.424 1.00 41.34 132 SER B N 1
ATOM 4710 C CA . SER B 2 132 ? 33.081 51.369 26.396 1.00 43.18 132 SER B CA 1
ATOM 4711 C C . SER B 2 132 ? 34.077 51.924 27.403 1.00 41.48 132 SER B C 1
ATOM 4712 O O . SER B 2 132 ? 34.733 52.926 27.123 1.00 44.39 132 SER B O 1
ATOM 4715 N N . GLU B 2 133 ? 34.219 51.279 28.563 1.00 40.80 133 GLU B N 1
ATOM 4716 C CA . GLU B 2 133 ? 35.158 51.738 29.584 1.00 45.53 133 GLU B CA 1
ATOM 4717 C C . GLU B 2 133 ? 36.621 51.590 29.171 1.00 47.01 133 GLU B C 1
ATOM 4718 O O . GLU B 2 133 ? 37.477 52.286 29.722 1.00 52.66 133 GLU B O 1
ATOM 4724 N N . GLY B 2 134 ? 36.940 50.693 28.247 1.00 42.42 134 GLY B N 1
ATOM 4725 C CA . GLY B 2 134 ? 38.340 50.397 28.005 1.00 49.94 134 GLY B CA 1
ATOM 4726 C C . GLY B 2 134 ? 39.072 49.706 29.143 1.00 53.13 134 GLY B C 1
ATOM 4727 O O . GLY B 2 134 ? 40.304 49.679 29.140 1.00 48.06 134 GLY B O 1
ATOM 4728 N N . SER B 2 135 ? 38.350 49.121 30.111 1.00 49.91 135 SER B N 1
ATOM 4729 C CA . SER B 2 135 ? 38.990 48.544 31.293 1.00 45.26 135 SER B CA 1
ATOM 4730 C C . SER B 2 135 ? 39.939 47.401 30.958 1.00 47.45 135 SER B C 1
ATOM 4731 O O . SER B 2 135 ? 40.721 46.996 31.825 1.00 51.51 135 SER B O 1
ATOM 4734 N N . ILE B 2 136 ? 39.894 46.872 29.734 1.00 44.73 136 ILE B N 1
ATOM 4735 C CA . ILE B 2 136 ? 40.775 45.771 29.360 1.00 45.62 136 ILE B CA 1
ATOM 4736 C C . ILE B 2 136 ? 42.236 46.198 29.389 1.00 49.12 136 ILE B C 1
ATOM 4737 O O . ILE B 2 136 ? 43.134 45.344 29.473 1.00 48.10 136 ILE B O 1
ATOM 4742 N N . ARG B 2 137 ? 42.482 47.512 29.385 1.00 52.45 137 ARG B N 1
ATOM 4743 C CA . ARG B 2 137 ? 43.801 48.084 29.148 1.00 48.41 137 ARG B CA 1
ATOM 4744 C C . ARG B 2 137 ? 44.777 47.865 30.299 1.00 48.15 137 ARG B C 1
ATOM 4745 O O . ARG B 2 137 ? 45.987 47.894 30.067 1.00 56.51 137 ARG B O 1
ATOM 4753 N N . THR B 2 138 ? 44.313 47.616 31.518 1.00 46.14 138 THR B N 1
ATOM 4754 C CA . THR B 2 138 ? 45.237 47.414 32.630 1.00 48.71 138 THR B CA 1
ATOM 4755 C C . THR B 2 138 ? 45.518 45.943 32.966 1.00 48.74 138 THR B C 1
ATOM 4756 O O . THR B 2 138 ? 46.086 45.678 34.033 1.00 48.53 138 THR B O 1
ATOM 4760 N N . ILE B 2 139 ? 45.148 44.980 32.100 1.00 45.54 139 ILE B N 1
ATOM 4761 C CA . ILE B 2 139 ? 45.358 43.557 32.404 1.00 51.31 139 ILE B CA 1
ATOM 4762 C C . ILE B 2 139 ? 46.783 43.143 32.045 1.00 50.45 139 ILE B C 1
ATOM 4763 O O . ILE B 2 139 ? 47.345 43.594 31.037 1.00 51.28 139 ILE B O 1
ATOM 4768 N N . ASP B 2 140 ? 47.388 42.278 32.863 1.00 45.48 140 ASP B N 1
ATOM 4769 C CA . ASP B 2 140 ? 48.683 41.727 32.470 1.00 42.78 140 ASP B CA 1
ATOM 4770 C C . ASP B 2 140 ? 48.559 41.033 31.129 1.00 47.98 140 ASP B C 1
ATOM 4771 O O . ASP B 2 140 ? 47.888 40.001 31.033 1.00 46.78 140 ASP B O 1
ATOM 4776 N N . ALA B 2 141 ? 49.184 41.578 30.086 1.00 49.37 141 ALA B N 1
ATOM 4777 C CA . ALA B 2 141 ? 49.096 40.926 28.782 1.00 48.25 141 ALA B CA 1
ATOM 4778 C C . ALA B 2 141 ? 49.512 39.466 28.862 1.00 48.15 141 ALA B C 1
ATOM 4779 O O . ALA B 2 141 ? 49.019 38.636 28.088 1.00 49.76 141 ALA B O 1
ATOM 4781 N N . TYR B 2 142 ? 50.399 39.120 29.796 1.00 46.36 142 TYR B N 1
ATOM 4782 C CA . TYR B 2 142 ? 50.854 37.737 29.872 1.00 48.12 142 TYR B CA 1
ATOM 4783 C C . TYR B 2 142 ? 49.743 36.830 30.387 1.00 45.50 142 TYR B C 1
ATOM 4784 O O . TYR B 2 142 ? 49.293 35.921 29.682 1.00 50.19 142 TYR B O 1
ATOM 4793 N N . TRP B 2 143 ? 49.293 37.057 31.620 1.00 47.38 143 TRP B N 1
ATOM 4794 C CA . TRP B 2 143 ? 48.071 36.439 32.125 1.00 46.65 143 TRP B CA 1
ATOM 4795 C C . TRP B 2 143 ? 46.996 36.374 31.039 1.00 46.17 143 TRP B C 1
ATOM 4796 O O . TRP B 2 143 ? 46.378 35.328 30.814 1.00 47.21 143 TRP B O 1
ATOM 4807 N N . ARG B 2 144 ? 46.797 37.475 30.325 1.00 45.07 144 ARG B N 1
ATOM 4808 C CA . ARG B 2 144 ? 45.762 37.501 29.306 1.00 44.95 144 ARG B CA 1
ATOM 4809 C C . ARG B 2 144 ? 46.029 36.470 28.221 1.00 47.29 144 ARG B C 1
ATOM 4810 O O . ARG B 2 144 ? 45.181 35.617 27.942 1.00 47.59 144 ARG B O 1
ATOM 4818 N N . ASP B 2 145 ? 47.207 36.525 27.597 1.00 49.91 145 ASP B N 1
ATOM 4819 C CA . ASP B 2 145 ? 47.433 35.743 26.382 1.00 51.96 145 ASP B CA 1
ATOM 4820 C C . ASP B 2 145 ? 47.893 34.313 26.650 1.00 52.35 145 ASP B C 1
ATOM 4821 O O . ASP B 2 145 ? 47.540 33.400 25.885 1.00 52.08 145 ASP B O 1
ATOM 4826 N N . GLU B 2 146 ? 48.656 34.089 27.724 1.00 51.38 146 GLU B N 1
ATOM 4827 C CA . GLU B 2 146 ? 49.314 32.804 27.951 1.00 51.01 146 GLU B CA 1
ATOM 4828 C C . GLU B 2 146 ? 48.664 31.964 29.034 1.00 48.90 146 GLU B C 1
ATOM 4829 O O . GLU B 2 146 ? 48.815 30.737 29.006 1.00 54.36 146 GLU B O 1
ATOM 4835 N N . ILE B 2 147 ? 47.943 32.561 29.979 1.00 47.38 147 ILE B N 1
ATOM 4836 C CA . ILE B 2 147 ? 47.284 31.801 31.044 1.00 48.23 147 ILE B CA 1
ATOM 4837 C C . ILE B 2 147 ? 45.767 31.766 30.838 1.00 48.36 147 ILE B C 1
ATOM 4838 O O . ILE B 2 147 ? 45.167 30.693 30.730 1.00 44.88 147 ILE B O 1
ATOM 4843 N N . LEU B 2 148 ? 45.124 32.941 30.809 1.00 46.93 148 LEU B N 1
ATOM 4844 C CA . LEU B 2 148 ? 43.674 33.007 30.630 1.00 42.82 148 LEU B CA 1
ATOM 4845 C C . LEU B 2 148 ? 43.264 32.365 29.322 1.00 42.21 148 LEU B C 1
ATOM 4846 O O . LEU B 2 148 ? 42.508 31.391 29.304 1.00 45.04 148 LEU B O 1
ATOM 4851 N N . ASN B 2 149 ? 43.736 32.920 28.207 1.00 40.20 149 ASN B N 1
ATOM 4852 C CA . ASN B 2 149 ? 43.208 32.507 26.916 1.00 38.77 149 ASN B CA 1
ATOM 4853 C C . ASN B 2 149 ? 43.367 31.016 26.701 1.00 48.44 149 ASN B C 1
ATOM 4854 O O . ASN B 2 149 ? 42.479 30.367 26.134 1.00 50.46 149 ASN B O 1
ATOM 4859 N N . LYS B 2 150 ? 44.492 30.455 27.138 1.00 50.82 150 LYS B N 1
ATOM 4860 C CA . LYS B 2 150 ? 44.827 29.067 26.854 1.00 43.27 150 LYS B CA 1
ATOM 4861 C C . LYS B 2 150 ? 44.260 28.122 27.897 1.00 43.29 150 LYS B C 1
ATOM 4862 O O . LYS B 2 150 ? 43.544 27.179 27.554 1.00 43.80 150 LYS B O 1
ATOM 4868 N N . TYR B 2 151 ? 44.597 28.350 29.138 1.00 43.04 151 TYR B N 1
ATOM 4869 C CA . TYR B 2 151 ? 44.181 27.464 30.191 1.00 43.16 151 TYR B CA 1
ATOM 4870 C C . TYR B 2 151 ? 42.784 27.654 30.680 1.00 45.88 151 TYR B C 1
ATOM 4871 O O . TYR B 2 151 ? 42.156 26.730 31.058 1.00 48.39 151 TYR B O 1
ATOM 4880 N N . TYR B 2 152 ? 42.194 28.819 30.521 1.00 45.87 152 TYR B N 1
ATOM 4881 C CA . TYR B 2 152 ? 40.808 29.034 30.891 1.00 43.56 152 TYR B CA 1
ATOM 4882 C C . TYR B 2 152 ? 39.843 28.435 29.841 1.00 38.98 152 TYR B C 1
ATOM 4883 O O . TYR B 2 152 ? 38.802 27.847 30.158 1.00 41.04 152 TYR B O 1
ATOM 4892 N N . GLY B 2 153 ? 40.234 28.464 28.587 1.00 35.54 153 GLY B N 1
ATOM 4893 C CA . GLY B 2 153 ? 39.455 27.827 27.541 1.00 37.61 153 GLY B CA 1
ATOM 4894 C C . GLY B 2 153 ? 39.456 26.316 27.667 1.00 45.06 153 GLY B C 1
ATOM 4895 O O . GLY B 2 153 ? 38.497 25.582 27.447 1.00 43.34 153 GLY B O 1
ATOM 4896 N N . ALA B 2 154 ? 40.557 25.791 28.157 1.00 45.92 154 ALA B N 1
ATOM 4897 C CA . ALA B 2 154 ? 40.652 24.391 28.403 1.00 42.23 154 ALA B CA 1
ATOM 4898 C C . ALA B 2 154 ? 39.690 23.960 29.491 1.00 40.60 154 ALA B C 1
ATOM 4899 O O . ALA B 2 154 ? 39.097 22.900 29.448 1.00 40.92 154 ALA B O 1
ATOM 4901 N N . LEU B 2 155 ? 39.462 24.867 30.391 1.00 38.84 155 LEU B N 1
ATOM 4902 C CA . LEU B 2 155 ? 38.570 24.628 31.464 1.00 43.39 155 LEU B CA 1
ATOM 4903 C C . LEU B 2 155 ? 37.181 24.449 30.927 1.00 40.70 155 LEU B C 1
ATOM 4904 O O . LEU B 2 155 ? 36.403 23.776 31.491 1.00 39.86 155 LEU B O 1
ATOM 4909 N N . LEU B 2 156 ? 36.889 25.010 29.780 1.00 36.03 156 LEU B N 1
ATOM 4910 C CA . LEU B 2 156 ? 35.587 24.879 29.181 1.00 37.99 156 LEU B CA 1
ATOM 4911 C C . LEU B 2 156 ? 35.238 23.468 28.863 1.00 41.07 156 LEU B C 1
ATOM 4912 O O . LEU B 2 156 ? 34.132 23.099 28.983 1.00 44.25 156 LEU B O 1
ATOM 4917 N N . TYR B 2 157 ? 36.191 22.679 28.421 1.00 41.84 157 TYR B N 1
ATOM 4918 C CA . TYR B 2 157 ? 36.021 21.265 28.164 1.00 39.94 157 TYR B CA 1
ATOM 4919 C C . TYR B 2 157 ? 35.702 20.514 29.441 1.00 41.87 157 TYR B C 1
ATOM 4920 O O . TYR B 2 157 ? 34.972 19.572 29.430 1.00 41.83 157 TYR B O 1
ATOM 4929 N N . ASN B 2 158 ? 36.284 20.920 30.549 1.00 40.01 158 ASN B N 1
ATOM 4930 C CA . ASN B 2 158 ? 35.997 20.295 31.790 1.00 40.67 158 ASN B CA 1
ATOM 4931 C C . ASN B 2 158 ? 34.546 20.484 32.130 1.00 39.82 158 ASN B C 1
ATOM 4932 O O . ASN B 2 158 ? 33.915 19.588 32.569 1.00 40.66 158 ASN B O 1
ATOM 4937 N N . GLU B 2 159 ? 34.051 21.687 31.964 1.00 41.35 159 GLU B N 1
ATOM 4938 C CA . GLU B 2 159 ? 32.670 22.027 32.206 1.00 40.15 159 GLU B CA 1
ATOM 4939 C C . GLU B 2 159 ? 31.719 21.356 31.234 1.00 40.19 159 GLU B C 1
ATOM 4940 O O . GLU B 2 159 ? 30.683 20.936 31.598 1.00 40.97 159 GLU B O 1
ATOM 4946 N N . TYR B 2 160 ? 32.108 21.287 29.979 1.00 42.35 160 TYR B N 1
ATOM 4947 C CA . TYR B 2 160 ? 31.355 20.640 28.947 1.00 35.06 160 TYR B CA 1
ATOM 4948 C C . TYR B 2 160 ? 31.243 19.172 29.190 1.00 40.70 160 TYR B C 1
ATOM 4949 O O . TYR B 2 160 ? 30.285 18.579 28.843 1.00 42.97 160 TYR B O 1
ATOM 4958 N N . GLY B 2 161 ? 32.290 18.568 29.685 1.00 39.31 161 GLY B N 1
ATOM 4959 C CA . GLY B 2 161 ? 32.261 17.190 30.038 1.00 37.80 161 GLY B CA 1
ATOM 4960 C C . GLY B 2 161 ? 31.321 16.887 31.161 1.00 36.82 161 GLY B C 1
ATOM 4961 O O . GLY B 2 161 ? 30.714 15.895 31.185 1.00 36.35 161 GLY B O 1
ATOM 4962 N N . LEU B 2 162 ? 31.271 17.735 32.145 1.00 39.20 162 LEU B N 1
ATOM 4963 C CA . LEU B 2 162 ? 30.386 17.557 33.255 1.00 37.39 162 LEU B CA 1
ATOM 4964 C C . LEU B 2 162 ? 28.958 17.700 32.889 1.00 37.63 162 LEU B C 1
ATOM 4965 O O . LEU B 2 162 ? 28.125 17.171 33.529 1.00 37.63 162 LEU B O 1
ATOM 4970 N N . PHE B 2 163 ? 28.678 18.492 31.889 1.00 35.54 163 PHE B N 1
ATOM 4971 C CA . PHE B 2 163 ? 27.354 18.687 31.430 1.00 38.22 163 PHE B CA 1
ATOM 4972 C C . PHE B 2 163 ? 26.842 17.403 30.839 1.00 35.08 163 PHE B C 1
ATOM 4973 O O . PHE B 2 163 ? 25.832 16.940 31.204 1.00 34.95 163 PHE B O 1
ATOM 4981 N N . ASN B 2 164 ? 27.626 16.767 30.015 1.00 37.58 164 ASN B N 1
ATOM 4982 C CA . ASN B 2 164 ? 27.228 15.589 29.298 1.00 36.50 164 ASN B CA 1
ATOM 4983 C C . ASN B 2 164 ? 26.959 14.378 30.146 1.00 32.64 164 ASN B C 1
ATOM 4984 O O . ASN B 2 164 ? 26.182 13.576 29.798 1.00 33.08 164 ASN B O 1
ATOM 4989 N N . ALA B 2 165 ? 27.604 14.287 31.272 1.00 34.39 165 ALA B N 1
ATOM 4990 C CA . ALA B 2 165 ? 27.404 13.228 32.153 1.00 32.22 165 ALA B CA 1
ATOM 4991 C C . ALA B 2 165 ? 25.975 13.251 32.610 1.00 35.31 165 ALA B C 1
ATOM 4992 O O . ALA B 2 165 ? 25.455 12.260 32.986 1.00 36.66 165 ALA B O 1
ATOM 4994 N N . HIS B 2 166 ? 25.316 14.380 32.555 1.00 32.03 166 HIS B N 1
ATOM 4995 C CA . HIS B 2 166 ? 23.928 14.337 32.982 1.00 34.53 166 HIS B CA 1
ATOM 4996 C C . HIS B 2 166 ? 22.991 13.725 31.939 1.00 35.55 166 HIS B C 1
ATOM 4997 O O . HIS B 2 166 ? 21.835 13.440 32.263 1.00 32.06 166 HIS B O 1
ATOM 5004 N N . SER B 2 167 ? 23.434 13.485 30.707 1.00 31.55 167 SER B N 1
ATOM 5005 C CA . SER B 2 167 ? 22.484 12.947 29.743 1.00 31.63 167 SER B CA 1
ATOM 5006 C C . SER B 2 167 ? 21.934 11.598 30.207 1.00 37.16 167 SER B C 1
ATOM 5007 O O . SER B 2 167 ? 20.712 11.387 30.215 1.00 39.35 167 SER B O 1
ATOM 5010 N N . SER B 2 168 ? 22.803 10.680 30.645 1.00 34.56 168 SER B N 1
ATOM 5011 C CA . SER B 2 168 ? 22.269 9.390 31.084 1.00 35.13 168 SER B CA 1
ATOM 5012 C C . SER B 2 168 ? 21.435 9.551 32.354 1.00 33.31 168 SER B C 1
ATOM 5013 O O . SER B 2 168 ? 20.401 8.888 32.515 1.00 33.52 168 SER B O 1
ATOM 5016 N N . VAL B 2 169 ? 21.842 10.470 33.238 1.00 38.29 169 VAL B N 1
ATOM 5017 C CA . VAL B 2 169 ? 21.090 10.740 34.464 1.00 33.48 169 VAL B CA 1
ATOM 5018 C C . VAL B 2 169 ? 19.670 11.162 34.136 1.00 34.61 169 VAL B C 1
ATOM 5019 O O . VAL B 2 169 ? 18.700 10.671 34.730 1.00 30.51 169 VAL B O 1
ATOM 5023 N N . GLY B 2 170 ? 19.534 12.118 33.208 1.00 36.21 170 GLY B N 1
ATOM 5024 C CA . GLY B 2 170 ? 18.217 12.581 32.819 1.00 35.48 170 GLY B CA 1
ATOM 5025 C C . GLY B 2 170 ? 17.322 11.445 32.379 1.00 36.76 170 GLY B C 1
ATOM 5026 O O . GLY B 2 170 ? 16.127 11.423 32.697 1.00 40.77 170 GLY B O 1
ATOM 5027 N N . ARG B 2 171 ? 17.891 10.478 31.649 1.00 35.03 171 ARG B N 1
ATOM 5028 C CA . ARG B 2 171 ? 17.141 9.299 31.207 1.00 35.95 171 ARG B CA 1
ATOM 5029 C C . ARG B 2 171 ? 16.912 8.299 32.328 1.00 36.99 171 ARG B C 1
ATOM 5030 O O . ARG B 2 171 ? 15.797 7.779 32.475 1.00 42.04 171 ARG B O 1
ATOM 5038 N N . ASP B 2 172 ? 17.957 7.975 33.100 1.00 32.99 172 ASP B N 1
ATOM 5039 C CA . ASP B 2 172 ? 17.886 6.770 33.933 1.00 31.70 172 ASP B CA 1
ATOM 5040 C C . ASP B 2 172 ? 17.200 6.975 35.279 1.00 31.10 172 ASP B C 1
ATOM 5041 O O . ASP B 2 172 ? 16.636 6.025 35.814 1.00 32.80 172 ASP B O 1
ATOM 5046 N N . CYS B 2 173 ? 17.227 8.174 35.857 1.00 35.33 173 CYS B N 1
ATOM 5047 C CA . CYS B 2 173 ? 16.958 8.249 37.284 1.00 31.26 173 CYS B CA 1
ATOM 5048 C C . CYS B 2 173 ? 15.474 8.081 37.559 1.00 38.39 173 CYS B C 1
ATOM 5049 O O . CYS B 2 173 ? 14.633 8.120 36.655 1.00 41.23 173 CYS B O 1
ATOM 5052 N N . LEU B 2 174 ? 15.157 7.885 38.837 1.00 42.31 174 LEU B N 1
ATOM 5053 C CA . LEU B 2 174 ? 13.915 7.234 39.246 1.00 44.17 174 LEU B CA 1
ATOM 5054 C C . LEU B 2 174 ? 12.903 8.180 39.873 1.00 46.13 174 LEU B C 1
ATOM 5055 O O . LEU B 2 174 ? 11.831 7.733 40.287 1.00 48.02 174 LEU B O 1
ATOM 5060 N N . SER B 2 175 ? 13.203 9.472 39.948 1.00 44.59 175 SER B N 1
ATOM 5061 C CA . SER B 2 175 ? 12.240 10.427 40.458 1.00 47.47 175 SER B CA 1
ATOM 5062 C C . SER B 2 175 ? 12.236 11.646 39.552 1.00 44.81 175 SER B C 1
ATOM 5063 O O . SER B 2 175 ? 13.247 11.983 38.933 1.00 40.19 175 SER B O 1
ATOM 5066 N N . ASP B 2 176 ? 11.090 12.309 39.484 1.00 47.63 176 ASP B N 1
ATOM 5067 C CA . ASP B 2 176 ? 10.987 13.427 38.564 1.00 46.53 176 ASP B CA 1
ATOM 5068 C C . ASP B 2 176 ? 11.637 14.691 39.104 1.00 40.83 176 ASP B C 1
ATOM 5069 O O . ASP B 2 176 ? 12.103 15.518 38.315 1.00 41.63 176 ASP B O 1
ATOM 5074 N N . THR B 2 177 ? 11.704 14.868 40.422 1.00 41.66 177 THR B N 1
ATOM 5075 C CA . THR B 2 177 ? 12.406 16.045 40.925 1.00 43.24 177 THR B CA 1
ATOM 5076 C C . THR B 2 177 ? 13.917 15.872 40.786 1.00 40.04 177 THR B C 1
ATOM 5077 O O . THR B 2 177 ? 14.628 16.829 40.463 1.00 41.30 177 THR B O 1
ATOM 5081 N N . ILE B 2 178 ? 14.429 14.655 40.987 1.00 40.52 178 ILE B N 1
ATOM 5082 C CA . ILE B 2 178 ? 15.846 14.418 40.715 1.00 37.55 178 ILE B CA 1
ATOM 5083 C C . ILE B 2 178 ? 16.149 14.664 39.242 1.00 32.87 178 ILE B C 1
ATOM 5084 O O . ILE B 2 178 ? 17.181 15.249 38.898 1.00 33.80 178 ILE B O 1
ATOM 5089 N N . ARG B 2 179 ? 15.251 14.231 38.349 1.00 32.02 179 ARG B N 1
ATOM 5090 C CA . ARG B 2 179 ? 15.422 14.512 36.923 1.00 36.14 179 ARG B CA 1
ATOM 5091 C C . ARG B 2 179 ? 15.524 16.016 36.662 1.00 38.42 179 ARG B C 1
ATOM 5092 O O . ARG B 2 179 ? 16.297 16.464 35.806 1.00 33.02 179 ARG B O 1
ATOM 5100 N N . GLN B 2 180 ? 14.734 16.806 37.378 1.00 36.94 180 GLN B N 1
ATOM 5101 C CA . GLN B 2 180 ? 14.746 18.239 37.169 1.00 37.29 180 GLN B CA 1
ATOM 5102 C C . GLN B 2 180 ? 16.030 18.855 37.711 1.00 37.92 180 GLN B C 1
ATOM 5103 O O . GLN B 2 180 ? 16.730 19.579 36.993 1.00 37.40 180 GLN B O 1
ATOM 5109 N N . SER B 2 181 ? 16.373 18.556 38.966 1.00 36.97 181 SER B N 1
ATOM 5110 C CA . SER B 2 181 ? 17.612 19.079 39.538 1.00 37.68 181 SER B CA 1
ATOM 5111 C C . SER B 2 181 ? 18.807 18.732 38.659 1.00 38.30 181 SER B C 1
ATOM 5112 O O . SER B 2 181 ? 19.665 19.575 38.380 1.00 41.19 181 SER B O 1
ATOM 5115 N N . ALA B 2 182 ? 18.865 17.490 38.198 1.00 35.53 182 ALA B N 1
ATOM 5116 C CA . ALA B 2 182 ? 19.994 17.048 37.401 1.00 33.37 182 ALA B CA 1
ATOM 5117 C C . ALA B 2 182 ? 20.068 17.808 36.085 1.00 37.35 182 ALA B C 1
ATOM 5118 O O . ALA B 2 182 ? 21.154 18.199 35.643 1.00 37.75 182 ALA B O 1
ATOM 5120 N N . THR B 2 183 ? 18.923 18.017 35.434 1.00 36.45 183 THR B N 1
ATOM 5121 C CA . THR B 2 183 ? 18.949 18.688 34.140 1.00 37.23 183 THR B CA 1
ATOM 5122 C C . THR B 2 183 ? 19.389 20.141 34.282 1.00 38.51 183 THR B C 1
ATOM 5123 O O . THR B 2 183 ? 20.172 20.636 33.465 1.00 38.60 183 THR B O 1
ATOM 5127 N N . PHE B 2 184 ? 18.916 20.840 35.318 1.00 36.64 184 PHE B N 1
ATOM 5128 C CA . PHE B 2 184 ? 19.362 22.217 35.502 1.00 40.30 184 PHE B CA 1
ATOM 5129 C C . PHE B 2 184 ? 20.848 22.263 35.829 1.00 41.36 184 PHE B C 1
ATOM 5130 O O . PHE B 2 184 ? 21.575 23.120 35.310 1.00 40.55 184 PHE B O 1
ATOM 5138 N N . ALA B 2 185 ? 21.327 21.336 36.667 1.00 39.50 185 ALA B N 1
ATOM 5139 C CA . ALA B 2 185 ? 22.764 21.273 36.942 1.00 38.25 185 ALA B CA 1
ATOM 5140 C C . ALA B 2 185 ? 23.547 21.026 35.659 1.00 34.19 185 ALA B C 1
ATOM 5141 O O . ALA B 2 185 ? 24.568 21.672 35.404 1.00 37.39 185 ALA B O 1
ATOM 5143 N N . GLY B 2 186 ? 23.083 20.089 34.843 1.00 34.98 186 GLY B N 1
ATOM 5144 C CA . GLY B 2 186 ? 23.591 19.966 33.499 1.00 36.07 186 GLY B CA 1
ATOM 5145 C C . GLY B 2 186 ? 23.630 21.310 32.807 1.00 34.61 186 GLY B C 1
ATOM 5146 O O . GLY B 2 186 ? 24.705 21.759 32.407 1.00 36.65 186 GLY B O 1
ATOM 5147 N N . LEU B 2 187 ? 22.482 21.987 32.689 1.00 34.64 187 LEU B N 1
ATOM 5148 C CA . LEU B 2 187 ? 22.452 23.229 31.922 1.00 32.44 187 LEU B CA 1
ATOM 5149 C C . LEU B 2 187 ? 23.472 24.235 32.447 1.00 32.77 187 LEU B C 1
ATOM 5150 O O . LEU B 2 187 ? 24.175 24.879 31.662 1.00 36.73 187 LEU B O 1
ATOM 5155 N N . ASP B 2 188 ? 23.585 24.386 33.764 1.00 31.20 188 ASP B N 1
ATOM 5156 C CA . ASP B 2 188 ? 24.531 25.373 34.270 1.00 33.64 188 ASP B CA 1
ATOM 5157 C C . ASP B 2 188 ? 25.946 25.055 33.806 1.00 38.04 188 ASP B C 1
ATOM 5158 O O . ASP B 2 188 ? 26.718 25.963 33.464 1.00 36.91 188 ASP B O 1
ATOM 5163 N N . LYS B 2 189 ? 26.300 23.770 33.764 1.00 33.56 189 LYS B N 1
ATOM 5164 C CA . LYS B 2 189 ? 27.660 23.401 33.393 1.00 34.53 189 LYS B CA 1
ATOM 5165 C C . LYS B 2 189 ? 27.953 23.773 31.949 1.00 37.08 189 LYS B C 1
ATOM 5166 O O . LYS B 2 189 ? 29.018 24.329 31.644 1.00 39.71 189 LYS B O 1
ATOM 5172 N N . VAL B 2 190 ? 27.035 23.458 31.033 1.00 35.31 190 VAL B N 1
ATOM 5173 C CA . VAL B 2 190 ? 27.283 23.842 29.648 1.00 36.51 190 VAL B CA 1
ATOM 5174 C C . VAL B 2 190 ? 27.263 25.367 29.514 1.00 36.91 190 VAL B C 1
ATOM 5175 O O . VAL B 2 190 ? 28.032 25.945 28.729 1.00 33.03 190 VAL B O 1
ATOM 5179 N N . ASP B 2 191 ? 26.385 26.034 30.278 1.00 33.15 191 ASP B N 1
ATOM 5180 C CA . ASP B 2 191 ? 26.427 27.489 30.399 1.00 35.10 191 ASP B CA 1
ATOM 5181 C C . ASP B 2 191 ? 27.836 27.965 30.761 1.00 36.75 191 ASP B C 1
ATOM 5182 O O . ASP B 2 191 ? 28.414 28.826 30.077 1.00 35.24 191 ASP B O 1
ATOM 5187 N N . ASN B 2 192 ? 28.409 27.406 31.839 1.00 35.43 192 ASN B N 1
ATOM 5188 C CA . ASN B 2 192 ? 29.805 27.688 32.190 1.00 34.61 192 ASN B CA 1
ATOM 5189 C C . ASN B 2 192 ? 30.718 27.580 30.969 1.00 37.25 192 ASN B C 1
ATOM 5190 O O . ASN B 2 192 ? 31.505 28.493 30.678 1.00 38.52 192 ASN B O 1
ATOM 5195 N N . ALA B 2 193 ? 30.627 26.460 30.241 1.00 32.72 193 ALA B N 1
ATOM 5196 C CA . ALA B 2 193 ? 31.468 26.281 29.063 1.00 33.27 193 ALA B CA 1
ATOM 5197 C C . ALA B 2 193 ? 31.221 27.385 28.041 1.00 34.31 193 ALA B C 1
ATOM 5198 O O . ALA B 2 193 ? 32.162 27.974 27.507 1.00 36.35 193 ALA B O 1
ATOM 5200 N N . GLN B 2 194 ? 29.953 27.687 27.758 1.00 35.84 194 GLN B N 1
ATOM 5201 C CA . GLN B 2 194 ? 29.661 28.721 26.775 1.00 34.02 194 GLN B CA 1
ATOM 5202 C C . GLN B 2 194 ? 30.078 30.104 27.271 1.00 37.35 194 GLN B C 1
ATOM 5203 O O . GLN B 2 194 ? 30.509 30.947 26.474 1.00 37.03 194 GLN B O 1
ATOM 5209 N N . MET B 2 195 ? 29.975 30.353 28.577 1.00 35.23 195 MET B N 1
ATOM 5210 C CA . MET B 2 195 ? 30.352 31.663 29.089 1.00 37.38 195 MET B CA 1
ATOM 5211 C C . MET B 2 195 ? 31.857 31.884 28.983 1.00 41.97 195 MET B C 1
ATOM 5212 O O . MET B 2 195 ? 32.301 32.992 28.649 1.00 41.09 195 MET B O 1
ATOM 5217 N N . ILE B 2 196 ? 32.663 30.850 29.253 1.00 38.59 196 ILE B N 1
ATOM 5218 C CA . ILE B 2 196 ? 34.104 30.988 29.070 1.00 33.38 196 ILE B CA 1
ATOM 5219 C C . ILE B 2 196 ? 34.413 31.352 27.623 1.00 36.89 196 ILE B C 1
ATOM 5220 O O . ILE B 2 196 ? 35.154 32.302 27.344 1.00 42.65 196 ILE B O 1
ATOM 5225 N N . GLN B 2 197 ? 33.823 30.628 26.678 1.00 32.69 197 GLN B N 1
ATOM 5226 C CA . GLN B 2 197 ? 34.016 30.963 25.272 1.00 35.83 197 GLN B CA 1
ATOM 5227 C C . GLN B 2 197 ? 33.504 32.367 24.960 1.00 39.49 197 GLN B C 1
ATOM 5228 O O . GLN B 2 197 ? 34.115 33.098 24.168 1.00 41.26 197 GLN B O 1
ATOM 5234 N N . MET B 2 198 ? 32.386 32.770 25.579 1.00 42.06 198 MET B N 1
ATOM 5235 C CA . MET B 2 198 ? 31.893 34.134 25.392 1.00 40.60 198 MET B CA 1
ATOM 5236 C C . MET B 2 198 ? 32.939 35.164 25.812 1.00 35.02 198 MET B C 1
ATOM 5237 O O . MET B 2 198 ? 33.215 36.116 25.078 1.00 34.88 198 MET B O 1
ATOM 5242 N N . GLU B 2 199 ? 33.537 34.993 26.991 1.00 34.50 199 GLU B N 1
ATOM 5243 C CA . GLU B 2 199 ? 34.573 35.940 27.401 1.00 36.96 199 GLU B CA 1
ATOM 5244 C C . GLU B 2 199 ? 35.742 35.946 26.417 1.00 39.80 199 GLU B C 1
ATOM 5245 O O . GLU B 2 199 ? 36.256 37.009 26.063 1.00 39.68 199 GLU B O 1
ATOM 5251 N N . ARG B 2 200 ? 36.176 34.773 25.954 1.00 38.85 200 ARG B N 1
ATOM 5252 C CA . ARG B 2 200 ? 37.274 34.744 24.995 1.00 37.42 200 ARG B CA 1
ATOM 5253 C C . ARG B 2 200 ? 36.905 35.524 23.741 1.00 39.42 200 ARG B C 1
ATOM 5254 O O . ARG B 2 200 ? 37.688 36.344 23.250 1.00 41.66 200 ARG B O 1
ATOM 5262 N N . LEU B 2 201 ? 35.697 35.299 23.219 1.00 41.94 201 LEU B N 1
ATOM 5263 C CA . LEU B 2 201 ? 35.252 36.051 22.048 1.00 39.81 201 LEU B CA 1
ATOM 5264 C C . LEU B 2 201 ? 35.198 37.550 22.328 1.00 41.58 201 LEU B C 1
ATOM 5265 O O . LEU B 2 201 ? 35.427 38.359 21.423 1.00 46.43 201 LEU B O 1
ATOM 5270 N N . PHE B 2 202 ? 34.896 37.940 23.569 1.00 36.77 202 PHE B N 1
ATOM 5271 C CA . PHE B 2 202 ? 34.853 39.358 23.914 1.00 40.43 202 PHE B CA 1
ATOM 5272 C C . PHE B 2 202 ? 36.244 39.975 23.845 1.00 43.51 202 PHE B C 1
ATOM 5273 O O . PHE B 2 202 ? 36.436 41.031 23.239 1.00 40.07 202 PHE B O 1
ATOM 5281 N N . ILE B 2 203 ? 37.229 39.327 24.476 1.00 43.66 203 ILE B N 1
ATOM 5282 C CA . ILE B 2 203 ? 38.594 39.840 24.438 1.00 42.14 203 ILE B CA 1
ATOM 5283 C C . ILE B 2 203 ? 39.098 39.897 23.004 1.00 44.34 203 ILE B C 1
ATOM 5284 O O . ILE B 2 203 ? 39.860 40.796 22.631 1.00 49.34 203 ILE B O 1
ATOM 5289 N N . ALA B 2 204 ? 38.698 38.940 22.178 1.00 39.18 204 ALA B N 1
ATOM 5290 C CA . ALA B 2 204 ? 39.161 38.982 20.803 1.00 46.21 204 ALA B CA 1
ATOM 5291 C C . ALA B 2 204 ? 38.656 40.227 20.112 1.00 45.87 204 ALA B C 1
ATOM 5292 O O . ALA B 2 204 ? 39.303 40.735 19.193 1.00 52.13 204 ALA B O 1
ATOM 5294 N N . LYS B 2 205 ? 37.512 40.744 20.544 1.00 50.05 205 LYS B N 1
ATOM 5295 C CA . LYS B 2 205 ? 36.971 41.937 19.915 1.00 43.22 205 LYS B CA 1
ATOM 5296 C C . LYS B 2 205 ? 37.709 43.195 20.339 1.00 40.20 205 LYS B C 1
ATOM 5297 O O . LYS B 2 205 ? 37.612 44.210 19.648 1.00 47.28 205 LYS B O 1
ATOM 5303 N N . LEU B 2 206 ? 38.451 43.161 21.437 1.00 41.32 206 LEU B N 1
ATOM 5304 C CA . LEU B 2 206 ? 39.098 44.369 21.943 1.00 47.18 206 LEU B CA 1
ATOM 5305 C C . LEU B 2 206 ? 40.607 44.405 21.753 1.00 51.51 206 LEU B C 1
ATOM 5306 O O . LEU B 2 206 ? 41.154 45.459 21.433 1.00 57.49 206 LEU B O 1
ATOM 5311 N N . VAL B 2 207 ? 41.322 43.309 21.983 1.00 52.47 207 VAL B N 1
ATOM 5312 C CA . VAL B 2 207 ? 42.776 43.307 21.847 1.00 57.88 207 VAL B CA 1
ATOM 5313 C C . VAL B 2 207 ? 43.114 42.691 20.490 1.00 56.55 207 VAL B C 1
ATOM 5314 O O . VAL B 2 207 ? 42.792 41.516 20.254 1.00 52.65 207 VAL B O 1
ATOM 5318 N N . PRO B 2 208 ? 43.704 43.446 19.568 1.00 60.43 208 PRO B N 1
ATOM 5319 C CA . PRO B 2 208 ? 43.957 42.914 18.223 1.00 60.31 208 PRO B CA 1
ATOM 5320 C C . PRO B 2 208 ? 45.012 41.811 18.237 1.00 60.02 208 PRO B C 1
ATOM 5321 O O . PRO B 2 208 ? 45.977 41.851 19.007 1.00 55.95 208 PRO B O 1
ATOM 5325 N N . GLY B 2 209 ? 44.815 40.817 17.364 1.00 54.29 209 GLY B N 1
ATOM 5326 C CA . GLY B 2 209 ? 45.654 39.645 17.334 1.00 49.28 209 GLY B CA 1
ATOM 5327 C C . GLY B 2 209 ? 45.282 38.570 18.321 1.00 52.80 209 GLY B C 1
ATOM 5328 O O . GLY B 2 209 ? 45.817 37.462 18.224 1.00 55.09 209 GLY B O 1
ATOM 5329 N N . PHE B 2 210 ? 44.386 38.858 19.270 1.00 54.92 210 PHE B N 1
ATOM 5330 C CA . PHE B 2 210 ? 43.892 37.875 20.236 1.00 47.84 210 PHE B CA 1
ATOM 5331 C C . PHE B 2 210 ? 42.955 36.881 19.552 1.00 48.76 210 PHE B C 1
ATOM 5332 O O . PHE B 2 210 ? 41.881 37.262 19.075 1.00 51.36 210 PHE B O 1
ATOM 5340 N N . ASP B 2 211 ? 43.347 35.599 19.532 1.00 54.04 211 ASP B N 1
ATOM 5341 C CA . ASP B 2 211 ? 42.641 34.554 18.789 1.00 52.61 211 ASP B CA 1
ATOM 5342 C C . ASP B 2 211 ? 41.716 33.790 19.732 1.00 48.28 211 ASP B C 1
ATOM 5343 O O . ASP B 2 211 ? 42.179 33.083 20.632 1.00 50.41 211 ASP B O 1
ATOM 5348 N N . ALA B 2 212 ? 40.409 33.909 19.504 1.00 50.18 212 ALA B N 1
ATOM 5349 C CA . ALA B 2 212 ? 39.406 33.288 20.361 1.00 48.05 212 ALA B CA 1
ATOM 5350 C C . ALA B 2 212 ? 38.995 31.905 19.887 1.00 51.28 212 ALA B C 1
ATOM 5351 O O . ALA B 2 212 ? 38.072 31.317 20.468 1.00 50.07 212 ALA B O 1
ATOM 5353 N N . SER B 2 213 ? 39.630 31.388 18.835 1.00 49.26 213 SER B N 1
ATOM 5354 C CA . SER B 2 213 ? 39.307 30.058 18.350 1.00 47.04 213 SER B CA 1
ATOM 5355 C C . SER B 2 213 ? 39.505 29.045 19.468 1.00 46.02 213 SER B C 1
ATOM 5356 O O . SER B 2 213 ? 40.200 29.304 20.454 1.00 48.78 213 SER B O 1
ATOM 5359 N N . THR B 2 214 ? 38.869 27.886 19.337 1.00 40.44 214 THR B N 1
ATOM 5360 C CA . THR B 2 214 ? 39.030 26.909 20.406 1.00 45.92 214 THR B CA 1
ATOM 5361 C C . THR B 2 214 ? 40.221 25.988 20.183 1.00 45.35 214 THR B C 1
ATOM 5362 O O . THR B 2 214 ? 40.533 25.188 21.073 1.00 45.73 214 THR B O 1
ATOM 5366 N N . ASP B 2 215 ? 40.915 26.117 19.045 1.00 45.27 215 ASP B N 1
ATOM 5367 C CA . ASP B 2 215 ? 41.968 25.167 18.683 1.00 43.29 215 ASP B CA 1
ATOM 5368 C C . ASP B 2 215 ? 42.984 24.970 19.809 1.00 44.81 215 ASP B C 1
ATOM 5369 O O . ASP B 2 215 ? 43.240 23.833 20.240 1.00 41.40 215 ASP B O 1
ATOM 5374 N N . VAL B 2 216 ? 43.575 26.059 20.296 1.00 39.86 216 VAL B N 1
ATOM 5375 C CA . VAL B 2 216 ? 44.632 25.944 21.299 1.00 42.94 216 VAL B CA 1
ATOM 5376 C C . VAL B 2 216 ? 44.064 25.438 22.622 1.00 45.59 216 VAL B C 1
ATOM 5377 O O . VAL B 2 216 ? 44.631 24.507 23.212 1.00 45.97 216 VAL B O 1
ATOM 5381 N N . PRO B 2 217 ? 42.967 26.000 23.135 1.00 47.96 217 PRO B N 1
ATOM 5382 C CA . PRO B 2 217 ? 42.358 25.401 24.339 1.00 41.89 217 PRO B CA 1
ATOM 5383 C C . PRO B 2 217 ? 42.093 23.911 24.188 1.00 44.82 217 PRO B C 1
ATOM 5384 O O . PRO B 2 217 ? 42.374 23.128 25.108 1.00 43.56 217 PRO B O 1
ATOM 5388 N N . LYS B 2 218 ? 41.584 23.486 23.029 1.00 44.88 218 LYS B N 1
ATOM 5389 C CA . LYS B 2 218 ? 41.286 22.070 22.841 1.00 42.60 218 LYS B CA 1
ATOM 5390 C C . LYS B 2 218 ? 42.563 21.232 22.839 1.00 48.36 218 LYS B C 1
ATOM 5391 O O . LYS B 2 218 ? 42.611 20.155 23.458 1.00 48.32 218 LYS B O 1
ATOM 5397 N N . LYS B 2 219 ? 43.611 21.704 22.155 1.00 46.56 219 LYS B N 1
ATOM 5398 C CA . LYS B 2 219 ? 44.884 20.994 22.209 1.00 46.20 219 LYS B CA 1
ATOM 5399 C C . LYS B 2 219 ? 45.377 20.888 23.645 1.00 46.62 219 LYS B C 1
ATOM 5400 O O . LYS B 2 219 ? 45.818 19.821 24.081 1.00 49.59 219 LYS B O 1
ATOM 5406 N N . ILE B 2 220 ? 45.262 21.972 24.410 1.00 46.15 220 ILE B N 1
ATOM 5407 C CA . ILE B 2 220 ? 45.742 21.967 25.787 1.00 44.04 220 ILE B CA 1
ATOM 5408 C C . ILE B 2 220 ? 44.926 21.016 26.643 1.00 45.45 220 ILE B C 1
ATOM 5409 O O . ILE B 2 220 ? 45.469 20.349 27.531 1.00 48.03 220 ILE B O 1
ATOM 5414 N N . TRP B 2 221 ? 43.612 20.943 26.413 1.00 46.51 221 TRP B N 1
ATOM 5415 C CA . TRP B 2 221 ? 42.790 20.060 27.242 1.00 44.71 221 TRP B CA 1
ATOM 5416 C C . TRP B 2 221 ? 43.060 18.591 26.915 1.00 47.28 221 TRP B C 1
ATOM 5417 O O . TRP B 2 221 ? 43.193 17.756 27.821 1.00 46.31 221 TRP B O 1
ATOM 5428 N N . THR B 2 222 ? 43.184 18.259 25.630 1.00 45.91 222 THR B N 1
ATOM 5429 C CA . THR B 2 222 ? 43.355 16.865 25.249 1.00 45.63 222 THR B CA 1
ATOM 5430 C C . THR B 2 222 ? 44.772 16.336 25.493 1.00 47.90 222 THR B C 1
ATOM 5431 O O . THR B 2 222 ? 44.932 15.133 25.728 1.00 50.26 222 THR B O 1
ATOM 5435 N N . THR B 2 223 ? 45.808 17.185 25.458 1.00 46.25 223 THR B N 1
ATOM 5436 C CA . THR B 2 223 ? 47.187 16.694 25.505 1.00 47.05 223 THR B CA 1
ATOM 5437 C C . THR B 2 223 ? 48.090 17.332 26.557 1.00 48.37 223 THR B C 1
ATOM 5438 O O . THR B 2 223 ? 49.106 16.719 26.900 1.00 44.30 223 THR B O 1
ATOM 5442 N N . ASP B 2 224 ? 47.801 18.534 27.049 1.00 48.79 224 ASP B N 1
ATOM 5443 C CA . ASP B 2 224 ? 48.701 19.157 28.028 1.00 45.28 224 ASP B CA 1
ATOM 5444 C C . ASP B 2 224 ? 48.645 18.403 29.352 1.00 45.66 224 ASP B C 1
ATOM 5445 O O . ASP B 2 224 ? 47.553 18.121 29.849 1.00 54.15 224 ASP B O 1
ATOM 5450 N N . PRO B 2 225 ? 49.785 18.066 29.958 1.00 47.16 225 PRO B N 1
ATOM 5451 C CA . PRO B 2 225 ? 49.741 17.293 31.216 1.00 48.58 225 PRO B CA 1
ATOM 5452 C C . PRO B 2 225 ? 49.102 18.042 32.362 1.00 51.19 225 PRO B C 1
ATOM 5453 O O . PRO B 2 225 ? 48.686 17.402 33.340 1.00 50.99 225 PRO B O 1
ATOM 5457 N N . ILE B 2 226 ? 49.021 19.374 32.279 1.00 48.76 226 ILE B N 1
ATOM 5458 C CA . ILE B 2 226 ? 48.362 20.165 33.316 1.00 48.87 226 ILE B CA 1
ATOM 5459 C C . ILE B 2 226 ? 46.921 19.714 33.531 1.00 46.78 226 ILE B C 1
ATOM 5460 O O . ILE B 2 226 ? 46.407 19.740 34.661 1.00 45.06 226 ILE B O 1
ATOM 5465 N N . TYR B 2 227 ? 46.257 19.267 32.465 1.00 39.04 227 TYR B N 1
ATOM 5466 C CA . TYR B 2 227 ? 44.863 18.863 32.533 1.00 46.50 227 TYR B CA 1
ATOM 5467 C C . TYR B 2 227 ? 44.625 17.353 32.428 1.00 46.61 227 TYR B C 1
ATOM 5468 O O . TYR B 2 227 ? 43.466 16.923 32.492 1.00 46.53 227 TYR B O 1
ATOM 5477 N N . ALA B 2 228 ? 45.674 16.536 32.297 1.00 46.08 228 ALA B N 1
ATOM 5478 C CA . ALA B 2 228 ? 45.487 15.097 32.100 1.00 48.46 228 ALA B CA 1
ATOM 5479 C C . ALA B 2 228 ? 44.638 14.477 33.206 1.00 47.36 228 ALA B C 1
ATOM 5480 O O . ALA B 2 228 ? 43.659 13.772 32.929 1.00 44.39 228 ALA B O 1
ATOM 5482 N N . GLY B 2 229 ? 45.018 14.703 34.469 1.00 44.38 229 GLY B N 1
ATOM 5483 C CA . GLY B 2 229 ? 44.190 14.240 35.573 1.00 41.99 229 GLY B CA 1
ATOM 5484 C C . GLY B 2 229 ? 42.732 14.652 35.435 1.00 46.03 229 GLY B C 1
ATOM 5485 O O . GLY B 2 229 ? 41.818 13.861 35.682 1.00 43.53 229 GLY B O 1
ATOM 5486 N N . ALA B 2 230 ? 42.494 15.895 35.021 1.00 44.33 230 ALA B N 1
ATOM 5487 C CA . ALA B 2 230 ? 41.127 16.381 34.926 1.00 43.69 230 ALA B CA 1
ATOM 5488 C C . ALA B 2 230 ? 40.371 15.644 33.827 1.00 45.57 230 ALA B C 1
ATOM 5489 O O . ALA B 2 230 ? 39.289 15.092 34.061 1.00 43.78 230 ALA B O 1
ATOM 5491 N N . ARG B 2 231 ? 40.934 15.614 32.618 1.00 43.11 231 ARG B N 1
ATOM 5492 C CA . ARG B 2 231 ? 40.228 14.987 31.506 1.00 42.22 231 ARG B CA 1
ATOM 5493 C C . ARG B 2 231 ? 39.926 13.521 31.800 1.00 45.71 231 ARG B C 1
ATOM 5494 O O . ARG B 2 231 ? 38.862 13.006 31.429 1.00 44.02 231 ARG B O 1
ATOM 5502 N N . GLY B 2 232 ? 40.846 12.829 32.475 1.00 45.18 232 GLY B N 1
ATOM 5503 C CA . GLY B 2 232 ? 40.564 11.458 32.852 1.00 42.90 232 GLY B CA 1
ATOM 5504 C C . GLY B 2 232 ? 39.352 11.376 33.753 1.00 41.51 232 GLY B C 1
ATOM 5505 O O . GLY B 2 232 ? 38.416 10.621 33.495 1.00 47.31 232 GLY B O 1
ATOM 5506 N N . ALA B 2 233 ? 39.354 12.174 34.817 1.00 43.65 233 ALA B N 1
ATOM 5507 C CA . ALA B 2 233 ? 38.239 12.210 35.749 1.00 42.90 233 ALA B CA 1
ATOM 5508 C C . ALA B 2 233 ? 36.915 12.459 35.027 1.00 41.86 233 ALA B C 1
ATOM 5509 O O . ALA B 2 233 ? 35.928 11.749 35.248 1.00 40.94 233 ALA B O 1
ATOM 5511 N N . VAL B 2 234 ? 36.889 13.463 34.149 1.00 40.29 234 VAL B N 1
ATOM 5512 C CA . VAL B 2 234 ? 35.668 13.817 33.429 1.00 41.99 234 VAL B CA 1
ATOM 5513 C C . VAL B 2 234 ? 35.275 12.698 32.472 1.00 41.03 234 VAL B C 1
ATOM 5514 O O . VAL B 2 234 ? 34.101 12.319 32.376 1.00 42.29 234 VAL B O 1
ATOM 5518 N N . GLU B 2 235 ? 36.247 12.153 31.744 1.00 43.02 235 GLU B N 1
ATOM 5519 C CA . GLU B 2 235 ? 35.930 11.058 30.829 1.00 43.55 235 GLU B CA 1
ATOM 5520 C C . GLU B 2 235 ? 35.331 9.872 31.579 1.00 41.69 235 GLU B C 1
ATOM 5521 O O . GLU B 2 235 ? 34.336 9.280 31.133 1.00 41.14 235 GLU B O 1
ATOM 5527 N N . GLU B 2 236 ? 35.895 9.544 32.746 1.00 38.34 236 GLU B N 1
ATOM 5528 C CA . GLU B 2 236 ? 35.384 8.437 33.542 1.00 41.13 236 GLU B CA 1
ATOM 5529 C C . GLU B 2 236 ? 33.991 8.737 34.090 1.00 43.12 236 GLU B C 1
ATOM 5530 O O . GLU B 2 236 ? 33.077 7.912 33.977 1.00 41.63 236 GLU B O 1
ATOM 5536 N N . ILE B 2 237 ? 33.817 9.906 34.713 1.00 43.60 237 ILE B N 1
ATOM 5537 C CA . ILE B 2 237 ? 32.528 10.243 35.308 1.00 40.60 237 ILE B CA 1
ATOM 5538 C C . ILE B 2 237 ? 31.437 10.352 34.243 1.00 40.01 237 ILE B C 1
ATOM 5539 O O . ILE B 2 237 ? 30.292 9.946 34.477 1.00 37.23 237 ILE B O 1
ATOM 5544 N N . TRP B 2 238 ? 31.770 10.858 33.057 1.00 32.72 238 TRP B N 1
ATOM 5545 C CA . TRP B 2 238 ? 30.779 10.961 31.993 1.00 32.35 238 TRP B CA 1
ATOM 5546 C C . TRP B 2 238 ? 30.535 9.617 31.297 1.00 38.41 238 TRP B C 1
ATOM 5547 O O . TRP B 2 238 ? 29.422 9.076 31.345 1.00 39.04 238 TRP B O 1
ATOM 5558 N N . GLN B 2 239 ? 31.560 9.059 30.638 1.00 38.89 239 GLN B N 1
ATOM 5559 C CA . GLN B 2 239 ? 31.377 7.909 29.751 1.00 38.88 239 GLN B CA 1
ATOM 5560 C C . GLN B 2 239 ? 31.853 6.570 30.325 1.00 41.58 239 GLN B C 1
ATOM 5561 O O . GLN B 2 239 ? 31.852 5.579 29.588 1.00 41.34 239 GLN B O 1
ATOM 5567 N N . GLY B 2 240 ? 32.255 6.508 31.597 1.00 38.28 240 GLY B N 1
ATOM 5568 C CA . GLY B 2 240 ? 32.843 5.303 32.147 1.00 31.36 240 GLY B CA 1
ATOM 5569 C C . GLY B 2 240 ? 31.995 4.601 33.189 1.00 40.73 240 GLY B C 1
ATOM 5570 O O . GLY B 2 240 ? 32.399 3.560 33.724 1.00 42.02 240 GLY B O 1
ATOM 5571 N N . ILE B 2 241 ? 30.812 5.148 33.477 1.00 37.49 241 ILE B N 1
ATOM 5572 C CA . ILE B 2 241 ? 29.879 4.598 34.454 1.00 32.66 241 ILE B CA 1
ATOM 5573 C C . ILE B 2 241 ? 28.457 4.940 34.021 1.00 38.80 241 ILE B C 1
ATOM 5574 O O . ILE B 2 241 ? 28.227 5.796 33.156 1.00 41.54 241 ILE B O 1
ATOM 5579 N N . GLN B 2 242 ? 27.482 4.293 34.654 1.00 35.86 242 GLN B N 1
ATOM 5580 C CA . GLN B 2 242 ? 26.091 4.685 34.435 1.00 36.61 242 GLN B CA 1
ATOM 5581 C C . GLN B 2 242 ? 25.218 4.673 35.682 1.00 39.23 242 GLN B C 1
ATOM 5582 O O . GLN B 2 242 ? 24.052 5.065 35.591 1.00 39.70 242 GLN B O 1
ATOM 5588 N N . ASP B 2 243 ? 25.716 4.250 36.833 1.00 38.20 243 ASP B N 1
ATOM 5589 C CA . ASP B 2 243 ? 24.965 4.498 38.045 1.00 39.53 243 ASP B CA 1
ATOM 5590 C C . ASP B 2 243 ? 24.670 5.998 38.128 1.00 41.56 243 ASP B C 1
ATOM 5591 O O . ASP B 2 243 ? 25.590 6.823 38.168 1.00 37.72 243 ASP B O 1
ATOM 5596 N N . TRP B 2 244 ? 23.384 6.362 38.113 1.00 36.59 244 TRP B N 1
ATOM 5597 C CA . TRP B 2 244 ? 23.050 7.780 38.060 1.00 39.02 244 TRP B CA 1
ATOM 5598 C C . TRP B 2 244 ? 23.238 8.494 39.401 1.00 39.55 244 TRP B C 1
ATOM 5599 O O . TRP B 2 244 ? 23.450 9.713 39.409 1.00 43.02 244 TRP B O 1
ATOM 5610 N N . ASN B 2 245 ? 23.193 7.779 40.530 1.00 39.50 245 ASN B N 1
ATOM 5611 C CA . ASN B 2 245 ? 23.645 8.384 41.785 1.00 38.77 245 ASN B CA 1
ATOM 5612 C C . ASN B 2 245 ? 25.165 8.480 41.856 1.00 40.76 245 ASN B C 1
ATOM 5613 O O . ASN B 2 245 ? 25.696 9.401 42.484 1.00 42.58 245 ASN B O 1
ATOM 5618 N N . GLU B 2 246 ? 25.881 7.557 41.213 1.00 37.62 246 GLU B N 1
ATOM 5619 C CA . GLU B 2 246 ? 27.335 7.660 41.196 1.00 41.55 246 GLU B CA 1
ATOM 5620 C C . GLU B 2 246 ? 27.795 8.822 40.321 1.00 39.05 246 GLU B C 1
ATOM 5621 O O . GLU B 2 246 ? 28.740 9.533 40.676 1.00 41.43 246 GLU B O 1
ATOM 5627 N N . ILE B 2 247 ? 27.126 9.049 39.186 1.00 41.40 247 ILE B N 1
ATOM 5628 C CA . ILE B 2 247 ? 27.466 10.199 38.346 1.00 41.00 247 ILE B CA 1
ATOM 5629 C C . ILE B 2 247 ? 27.244 11.500 39.110 1.00 40.90 247 ILE B C 1
ATOM 5630 O O . ILE B 2 247 ? 28.139 12.353 39.187 1.00 35.04 247 ILE B O 1
ATOM 5635 N N . LEU B 2 248 ? 26.046 11.674 39.683 1.00 40.76 248 LEU B N 1
ATOM 5636 C CA . LEU B 2 248 ? 25.755 12.904 40.423 1.00 40.38 248 LEU B CA 1
ATOM 5637 C C . LEU B 2 248 ? 26.735 13.091 41.580 1.00 40.99 248 LEU B C 1
ATOM 5638 O O . LEU B 2 248 ? 27.322 14.169 41.734 1.00 40.48 248 LEU B O 1
ATOM 5643 N N . TRP B 2 249 ? 26.952 12.034 42.386 1.00 39.05 249 TRP B N 1
ATOM 5644 C CA . TRP B 2 249 ? 27.777 12.163 43.586 1.00 38.79 249 TRP B CA 1
ATOM 5645 C C . TRP B 2 249 ? 29.247 12.381 43.241 1.00 39.83 249 TRP B C 1
ATOM 5646 O O . TRP B 2 249 ? 29.890 13.298 43.766 1.00 37.45 249 TRP B O 1
ATOM 5657 N N . ALA B 2 250 ? 29.810 11.528 42.392 1.00 39.64 250 ALA B N 1
ATOM 5658 C CA . ALA B 2 250 ? 31.193 11.732 41.976 1.00 39.73 250 ALA B CA 1
ATOM 5659 C C . ALA B 2 250 ? 31.354 13.049 41.224 1.00 43.36 250 ALA B C 1
ATOM 5660 O O . ALA B 2 250 ? 32.348 13.765 41.410 1.00 43.22 250 ALA B O 1
ATOM 5662 N N . GLY B 2 251 ? 30.396 13.372 40.352 1.00 41.09 251 GLY B N 1
ATOM 5663 C CA . GLY B 2 251 ? 30.517 14.568 39.539 1.00 41.16 251 GLY B CA 1
ATOM 5664 C C . GLY B 2 251 ? 30.505 15.845 40.353 1.00 38.41 251 GLY B C 1
ATOM 5665 O O . GLY B 2 251 ? 31.433 16.652 40.261 1.00 41.22 251 GLY B O 1
ATOM 5666 N N . HIS B 2 252 ? 29.477 16.030 41.184 1.00 37.03 252 HIS B N 1
ATOM 5667 C CA . HIS B 2 252 ? 29.297 17.279 41.921 1.00 41.71 252 HIS B CA 1
ATOM 5668 C C . HIS B 2 252 ? 29.875 17.256 43.326 1.00 41.72 252 HIS B C 1
ATOM 5669 O O . HIS B 2 252 ? 30.462 18.252 43.755 1.00 36.38 252 HIS B O 1
ATOM 5676 N N . ALA B 2 253 ? 29.676 16.168 44.071 1.00 40.18 253 ALA B N 1
ATOM 5677 C CA . ALA B 2 253 ? 30.010 16.170 45.488 1.00 41.81 253 ALA B CA 1
ATOM 5678 C C . ALA B 2 253 ? 31.501 15.997 45.745 1.00 42.59 253 ALA B C 1
ATOM 5679 O O . ALA B 2 253 ? 31.981 16.425 46.798 1.00 42.27 253 ALA B O 1
ATOM 5681 N N . VAL B 2 254 ? 32.247 15.428 44.797 1.00 44.14 254 VAL B N 1
ATOM 5682 C CA . VAL B 2 254 ? 33.635 15.043 45.040 1.00 43.87 254 VAL B CA 1
ATOM 5683 C C . VAL B 2 254 ? 34.586 15.708 44.050 1.00 45.51 254 VAL B C 1
ATOM 5684 O O . VAL B 2 254 ? 35.421 16.535 44.433 1.00 43.55 254 VAL B O 1
ATOM 5688 N N . TYR B 2 255 ? 34.486 15.351 42.770 1.00 46.10 255 TYR B N 1
ATOM 5689 C CA . TYR B 2 255 ? 35.369 15.958 41.779 1.00 39.32 255 TYR B CA 1
ATOM 5690 C C . TYR B 2 255 ? 35.158 17.464 41.692 1.00 39.26 255 TYR B C 1
ATOM 5691 O O . TYR B 2 255 ? 36.074 18.242 41.971 1.00 45.79 255 TYR B O 1
ATOM 5700 N N . ASP B 2 256 ? 33.955 17.910 41.306 1.00 37.05 256 ASP B N 1
ATOM 5701 C CA . ASP B 2 256 ? 33.803 19.344 41.044 1.00 39.47 256 ASP B CA 1
ATOM 5702 C C . ASP B 2 256 ? 33.943 20.175 42.316 1.00 41.70 256 ASP B C 1
ATOM 5703 O O . ASP B 2 256 ? 34.270 21.366 42.235 1.00 43.80 256 ASP B O 1
ATOM 5708 N N . ALA B 2 257 ? 33.739 19.569 43.493 1.00 38.90 257 ALA B N 1
ATOM 5709 C CA . ALA B 2 257 ? 33.830 20.304 44.757 1.00 36.92 257 ALA B CA 1
ATOM 5710 C C . ALA B 2 257 ? 35.258 20.440 45.256 1.00 41.96 257 ALA B C 1
ATOM 5711 O O . ALA B 2 257 ? 35.522 21.264 46.146 1.00 42.52 257 ALA B O 1
ATOM 5713 N N . THR B 2 258 ? 36.177 19.641 44.727 1.00 38.64 258 THR B N 1
ATOM 5714 C CA . THR B 2 258 ? 37.584 19.769 45.080 1.00 38.51 258 THR B CA 1
ATOM 5715 C C . THR B 2 258 ? 38.336 20.367 43.912 1.00 40.27 258 THR B C 1
ATOM 5716 O O . THR B 2 258 ? 38.806 21.500 43.988 1.00 43.61 258 THR B O 1
ATOM 5720 N N . PHE B 2 259 ? 38.444 19.642 42.797 1.00 43.19 259 PHE B N 1
ATOM 5721 C CA . PHE B 2 259 ? 39.230 20.151 41.683 1.00 39.58 259 PHE B CA 1
ATOM 5722 C C . PHE B 2 259 ? 38.539 21.322 40.992 1.00 40.69 259 PHE B C 1
ATOM 5723 O O . PHE B 2 259 ? 39.176 22.342 40.706 1.00 44.21 259 PHE B O 1
ATOM 5731 N N . GLY B 2 260 ? 37.250 21.185 40.663 1.00 39.73 260 GLY B N 1
ATOM 5732 C CA . GLY B 2 260 ? 36.555 22.293 40.020 1.00 36.81 260 GLY B CA 1
ATOM 5733 C C . GLY B 2 260 ? 36.602 23.566 40.852 1.00 39.71 260 GLY B C 1
ATOM 5734 O O . GLY B 2 260 ? 36.906 24.651 40.342 1.00 34.63 260 GLY B O 1
ATOM 5735 N N . GLN B 2 261 ? 36.330 23.442 42.153 1.00 38.05 261 GLN B N 1
ATOM 5736 C CA . GLN B 2 261 ? 36.410 24.588 43.050 1.00 38.25 261 GLN B CA 1
ATOM 5737 C C . GLN B 2 261 ? 37.818 25.170 43.100 1.00 42.51 261 GLN B C 1
ATOM 5738 O O . GLN B 2 261 ? 37.984 26.397 43.131 1.00 39.84 261 GLN B O 1
ATOM 5744 N N . PHE B 2 262 ? 38.852 24.318 43.117 1.00 42.25 262 PHE B N 1
ATOM 5745 C CA . PHE B 2 262 ? 40.205 24.862 43.116 1.00 42.13 262 PHE B CA 1
ATOM 5746 C C . PHE B 2 262 ? 40.483 25.606 41.823 1.00 39.42 262 PHE B C 1
ATOM 5747 O O . PHE B 2 262 ? 41.032 26.712 41.843 1.00 43.90 262 PHE B O 1
ATOM 5755 N N . ALA B 2 263 ? 40.110 25.010 40.687 1.00 37.67 263 ALA B N 1
ATOM 5756 C CA . ALA B 2 263 ? 40.450 25.587 39.386 1.00 43.84 263 ALA B CA 1
ATOM 5757 C C . ALA B 2 263 ? 39.682 26.873 39.114 1.00 43.33 263 ALA B C 1
ATOM 5758 O O . ALA B 2 263 ? 40.258 27.851 38.626 1.00 45.70 263 ALA B O 1
ATOM 5760 N N . ARG B 2 264 ? 38.376 26.889 39.400 1.00 44.11 264 ARG B N 1
ATOM 5761 C CA . ARG B 2 264 ? 37.574 28.073 39.098 1.00 42.59 264 ARG B CA 1
ATOM 5762 C C . ARG B 2 264 ? 37.799 29.170 40.136 1.00 42.53 264 ARG B C 1
ATOM 5763 O O . ARG B 2 264 ? 38.067 30.324 39.781 1.00 40.26 264 ARG B O 1
ATOM 5771 N N . ARG B 2 265 ? 37.707 28.829 41.426 1.00 41.37 265 ARG B N 1
ATOM 5772 C CA . ARG B 2 265 ? 37.791 29.850 42.467 1.00 35.11 265 ARG B CA 1
ATOM 5773 C C . ARG B 2 265 ? 39.235 30.167 42.836 1.00 39.36 265 ARG B C 1
ATOM 5774 O O . ARG B 2 265 ? 39.662 31.320 42.751 1.00 41.83 265 ARG B O 1
ATOM 5782 N N . GLU B 2 266 ? 40.014 29.146 43.214 1.00 45.12 266 GLU B N 1
ATOM 5783 C CA . GLU B 2 266 ? 41.366 29.358 43.734 1.00 43.24 266 GLU B CA 1
ATOM 5784 C C . GLU B 2 266 ? 42.367 29.784 42.658 1.00 44.46 266 GLU B C 1
ATOM 5785 O O . GLU B 2 266 ? 43.267 30.587 42.948 1.00 37.76 266 GLU B O 1
ATOM 5791 N N . PHE B 2 267 ? 42.233 29.301 41.416 1.00 44.56 267 PHE B N 1
ATOM 5792 C CA . PHE B 2 267 ? 43.197 29.738 40.406 1.00 44.80 267 PHE B CA 1
ATOM 5793 C C . PHE B 2 267 ? 42.705 30.915 39.563 1.00 43.29 267 PHE B C 1
ATOM 5794 O O . PHE B 2 267 ? 43.271 32.008 39.651 1.00 46.34 267 PHE B O 1
ATOM 5802 N N . PHE B 2 268 ? 41.678 30.724 38.732 1.00 42.01 268 PHE B N 1
ATOM 5803 C CA . PHE B 2 268 ? 41.362 31.763 37.752 1.00 43.59 268 PHE B CA 1
ATOM 5804 C C . PHE B 2 268 ? 40.700 32.981 38.393 1.00 44.67 268 PHE B C 1
ATOM 5805 O O . PHE B 2 268 ? 41.013 34.124 38.030 1.00 43.17 268 PHE B O 1
ATOM 5813 N N . GLN B 2 269 ? 39.785 32.773 39.340 1.00 41.58 269 GLN B N 1
ATOM 5814 C CA . GLN B 2 269 ? 39.153 33.921 39.985 1.00 42.25 269 GLN B CA 1
ATOM 5815 C C . GLN B 2 269 ? 40.130 34.645 40.911 1.00 43.59 269 GLN B C 1
ATOM 5816 O O . GLN B 2 269 ? 40.284 35.872 40.832 1.00 42.66 269 GLN B O 1
ATOM 5822 N N . ARG B 2 270 ? 40.800 33.906 41.795 1.00 41.21 270 ARG B N 1
ATOM 5823 C CA . ARG B 2 270 ? 41.715 34.546 42.734 1.00 41.58 270 ARG B CA 1
ATOM 5824 C C . ARG B 2 270 ? 42.851 35.250 41.999 1.00 43.82 270 ARG B C 1
ATOM 5825 O O . ARG B 2 270 ? 43.151 36.421 42.265 1.00 43.65 270 ARG B O 1
ATOM 5833 N N . LEU B 2 271 ? 43.479 34.556 41.049 1.00 44.26 271 LEU B N 1
ATOM 5834 C CA . LEU B 2 271 ? 44.635 35.126 40.361 1.00 47.83 271 LEU B CA 1
ATOM 5835 C C . LEU B 2 271 ? 44.254 36.300 39.466 1.00 46.24 271 LEU B C 1
ATOM 5836 O O . LEU B 2 271 ? 45.073 37.207 39.275 1.00 49.18 271 LEU B O 1
ATOM 5841 N N . ALA B 2 272 ? 43.030 36.320 38.918 1.00 45.42 272 ALA B N 1
ATOM 5842 C CA . ALA B 2 272 ? 42.617 37.474 38.115 1.00 47.04 272 ALA B CA 1
ATOM 5843 C C . ALA B 2 272 ? 42.656 38.767 38.930 1.00 46.23 272 ALA B C 1
ATOM 5844 O O . ALA B 2 272 ? 42.984 39.835 38.394 1.00 42.65 272 ALA B O 1
ATOM 5846 N N . THR B 2 273 ? 42.321 38.690 40.221 1.00 46.57 273 THR B N 1
ATOM 5847 C CA . THR B 2 273 ? 42.362 39.822 41.139 1.00 46.42 273 THR B CA 1
ATOM 5848 C C . THR B 2 273 ? 43.730 39.971 41.799 1.00 51.41 273 THR B C 1
ATOM 5849 O O . THR B 2 273 ? 43.851 40.642 42.835 1.00 48.24 273 THR B O 1
ATOM 5853 N N . VAL B 2 274 ? 44.744 39.319 41.233 1.00 51.11 274 VAL B N 1
ATOM 5854 C CA . VAL B 2 274 ? 46.137 39.602 41.540 1.00 48.42 274 VAL B CA 1
ATOM 5855 C C . VAL B 2 274 ? 46.872 40.141 40.319 1.00 49.03 274 VAL B C 1
ATOM 5856 O O . VAL B 2 274 ? 47.863 40.872 40.479 1.00 52.21 274 VAL B O 1
ATOM 5860 N N . TYR B 2 275 ? 46.400 39.844 39.114 1.00 44.09 275 TYR B N 1
ATOM 5861 C CA . TYR B 2 275 ? 47.087 40.220 37.893 1.00 48.18 275 TYR B CA 1
ATOM 5862 C C . TYR B 2 275 ? 46.365 41.331 37.135 1.00 50.10 275 TYR B C 1
ATOM 5863 O O . TYR B 2 275 ? 46.571 41.488 35.925 1.00 50.51 275 TYR B O 1
ATOM 5872 N N . GLY B 2 276 ? 45.515 42.100 37.814 1.00 48.41 276 GLY B N 1
ATOM 5873 C CA . GLY B 2 276 ? 44.848 43.211 37.167 1.00 46.98 276 GLY B CA 1
ATOM 5874 C C . GLY B 2 276 ? 43.653 42.861 36.302 1.00 50.68 276 GLY B C 1
ATOM 5875 O O . GLY B 2 276 ? 43.137 43.741 35.602 1.00 53.71 276 GLY B O 1
ATOM 5876 N N . ASP B 2 277 ? 43.181 41.616 36.333 1.00 48.03 277 ASP B N 1
ATOM 5877 C CA . ASP B 2 277 ? 42.106 41.172 35.447 1.00 48.92 277 ASP B CA 1
ATOM 5878 C C . ASP B 2 277 ? 40.751 41.594 36.018 1.00 42.32 277 ASP B C 1
ATOM 5879 O O . ASP B 2 277 ? 40.266 40.987 36.975 1.00 40.93 277 ASP B O 1
ATOM 5884 N N . THR B 2 278 ? 40.111 42.596 35.408 1.00 39.23 278 THR B N 1
ATOM 5885 C CA . THR B 2 278 ? 38.805 43.079 35.862 1.00 42.18 278 THR B CA 1
ATOM 5886 C C . THR B 2 278 ? 37.636 42.511 35.056 1.00 46.09 278 THR B C 1
ATOM 5887 O O . THR B 2 278 ? 36.484 42.830 35.358 1.00 38.53 278 THR B O 1
ATOM 5891 N N . LEU B 2 279 ? 37.903 41.695 34.035 1.00 45.10 279 LEU B N 1
ATOM 5892 C CA . LEU B 2 279 ? 36.867 41.068 33.223 1.00 41.39 279 LEU B CA 1
ATOM 5893 C C . LEU B 2 279 ? 36.458 39.703 33.775 1.00 42.92 279 LEU B C 1
ATOM 5894 O O . LEU B 2 279 ? 35.264 39.439 33.965 1.00 44.63 279 LEU B O 1
ATOM 5899 N N . THR B 2 280 ? 37.436 38.836 34.042 1.00 39.15 280 THR B N 1
ATOM 5900 C CA . THR B 2 280 ? 37.133 37.452 34.392 1.00 38.21 280 THR B CA 1
ATOM 5901 C C . THR B 2 280 ? 36.291 37.302 35.657 1.00 40.12 280 THR B C 1
ATOM 5902 O O . THR B 2 280 ? 35.410 36.422 35.682 1.00 36.47 280 THR B O 1
ATOM 5906 N N . PRO B 2 281 ? 36.496 38.087 36.719 1.00 40.40 281 PRO B N 1
ATOM 5907 C CA . PRO B 2 281 ? 35.646 37.928 37.909 1.00 37.19 281 PRO B CA 1
ATOM 5908 C C . PRO B 2 281 ? 34.162 37.963 37.579 1.00 42.08 281 PRO B C 1
ATOM 5909 O O . PRO B 2 281 ? 33.358 37.272 38.227 1.00 39.13 281 PRO B O 1
ATOM 5913 N N . PHE B 2 282 ? 33.772 38.766 36.586 1.00 36.13 282 PHE B N 1
ATOM 5914 C CA . PHE B 2 282 ? 32.369 38.795 36.201 1.00 35.15 282 PHE B CA 1
ATOM 5915 C C . PHE B 2 282 ? 31.887 37.409 35.790 1.00 37.57 282 PHE B C 1
ATOM 5916 O O . PHE B 2 282 ? 30.742 37.037 36.080 1.00 40.99 282 PHE B O 1
ATOM 5924 N N . PHE B 2 283 ? 32.748 36.621 35.130 1.00 34.33 283 PHE B N 1
ATOM 5925 C CA . PHE B 2 283 ? 32.321 35.319 34.628 1.00 34.66 283 PHE B CA 1
ATOM 5926 C C . PHE B 2 283 ? 32.433 34.208 35.670 1.00 32.76 283 PHE B C 1
ATOM 5927 O O . PHE B 2 283 ? 31.578 33.319 35.704 1.00 36.33 283 PHE B O 1
ATOM 5935 N N . THR B 2 284 ? 33.456 34.230 36.529 1.00 35.16 284 THR B N 1
ATOM 5936 C CA . THR B 2 284 ? 33.499 33.263 37.626 1.00 34.41 284 THR B CA 1
ATOM 5937 C C . THR B 2 284 ? 32.373 33.494 38.640 1.00 34.66 284 THR B C 1
ATOM 5938 O O . THR B 2 284 ? 31.951 32.550 39.314 1.00 36.64 284 THR B O 1
ATOM 5942 N N . ALA B 2 285 ? 31.873 34.728 38.779 1.00 36.75 285 ALA B N 1
ATOM 5943 C CA . ALA B 2 285 ? 30.771 34.945 39.717 1.00 37.62 285 ALA B CA 1
ATOM 5944 C C . ALA B 2 285 ? 29.571 34.107 39.319 1.00 35.83 285 ALA B C 1
ATOM 5945 O O . ALA B 2 285 ? 28.829 33.600 40.177 1.00 33.59 285 ALA B O 1
ATOM 5947 N N . GLN B 2 286 ? 29.380 33.944 38.011 1.00 33.81 286 GLN B N 1
ATOM 5948 C CA . GLN B 2 286 ? 28.258 33.170 37.506 1.00 35.73 286 GLN B CA 1
ATOM 5949 C C . GLN B 2 286 ? 28.452 31.685 37.771 1.00 36.34 286 GLN B C 1
ATOM 5950 O O . GLN B 2 286 ? 27.565 31.039 38.337 1.00 37.92 286 GLN B O 1
ATOM 5956 N N . SER B 2 287 ? 29.629 31.136 37.425 1.00 35.60 287 SER B N 1
ATOM 5957 C CA . SER B 2 287 ? 29.878 29.710 37.667 1.00 37.68 287 SER B CA 1
ATOM 5958 C C . SER B 2 287 ? 29.962 29.379 39.161 1.00 35.13 287 SER B C 1
ATOM 5959 O O . SER B 2 287 ? 29.591 28.270 39.575 1.00 35.07 287 SER B O 1
ATOM 5962 N N . GLN B 2 288 ? 30.442 30.311 39.988 1.00 34.06 288 GLN B N 1
ATOM 5963 C CA . GLN B 2 288 ? 30.501 30.039 41.421 1.00 34.37 288 GLN B CA 1
ATOM 5964 C C . GLN B 2 288 ? 29.116 30.104 42.054 1.00 37.94 288 GLN B C 1
ATOM 5965 O O . GLN B 2 288 ? 28.765 29.259 42.890 1.00 40.06 288 GLN B O 1
ATOM 5971 N N . THR B 2 289 ? 28.314 31.101 41.677 1.00 36.60 289 THR B N 1
ATOM 5972 C CA . THR B 2 289 ? 26.916 31.087 42.085 1.00 39.44 289 THR B CA 1
ATOM 5973 C C . THR B 2 289 ? 26.252 29.774 41.652 1.00 37.78 289 THR B C 1
ATOM 5974 O O . THR B 2 289 ? 25.550 29.118 42.441 1.00 33.40 289 THR B O 1
ATOM 5978 N N . TYR B 2 290 ? 26.500 29.352 40.412 1.00 33.87 290 TYR B N 1
ATOM 5979 C CA . TYR B 2 290 ? 25.876 28.132 39.932 1.00 29.55 290 TYR B CA 1
ATOM 5980 C C . TYR B 2 290 ? 26.370 26.927 40.709 1.00 36.37 290 TYR B C 1
ATOM 5981 O O . TYR B 2 290 ? 25.597 26.003 40.983 1.00 41.73 290 TYR B O 1
ATOM 5990 N N . PHE B 2 291 ? 27.664 26.887 41.042 1.00 35.89 291 PHE B N 1
ATOM 5991 C CA . PHE B 2 291 ? 28.149 25.746 41.813 1.00 35.68 291 PHE B CA 1
ATOM 5992 C C . PHE B 2 291 ? 27.441 25.667 43.161 1.00 34.60 291 PHE B C 1
ATOM 5993 O O . PHE B 2 291 ? 27.097 24.577 43.631 1.00 39.92 291 PHE B O 1
ATOM 6001 N N . GLN B 2 292 ? 27.227 26.811 43.802 1.00 33.21 292 GLN B N 1
ATOM 6002 C CA . GLN B 2 292 ? 26.630 26.816 45.131 1.00 35.17 292 GLN B CA 1
ATOM 6003 C C . GLN B 2 292 ? 25.165 26.415 45.090 1.00 36.02 292 GLN B C 1
ATOM 6004 O O . GLN B 2 292 ? 24.677 25.747 46.005 1.00 39.07 292 GLN B O 1
ATOM 6010 N N . THR B 2 293 ? 24.438 26.832 44.051 1.00 37.33 293 THR B N 1
ATOM 6011 C CA . THR B 2 293 ? 23.049 26.414 43.907 1.00 36.54 293 THR B CA 1
ATOM 6012 C C . THR B 2 293 ? 22.950 24.901 43.800 1.00 39.31 293 THR B C 1
ATOM 6013 O O . THR B 2 293 ? 22.151 24.269 44.498 1.00 40.26 293 THR B O 1
ATOM 6017 N N . THR B 2 294 ? 23.765 24.300 42.925 1.00 40.36 294 THR B N 1
ATOM 6018 C CA . THR B 2 294 ? 23.715 22.853 42.715 1.00 39.85 294 THR B CA 1
ATOM 6019 C C . THR B 2 294 ? 24.093 22.087 43.981 1.00 41.75 294 THR B C 1
ATOM 6020 O O . THR B 2 294 ? 23.442 21.090 44.326 1.00 38.01 294 THR B O 1
ATOM 6024 N N . ARG B 2 295 ? 25.143 22.534 44.691 1.00 38.13 295 ARG B N 1
ATOM 6025 C CA . ARG B 2 295 ? 25.517 21.861 45.933 1.00 40.65 295 ARG B CA 1
ATOM 6026 C C . ARG B 2 295 ? 24.348 21.814 46.901 1.00 42.03 295 ARG B C 1
ATOM 6027 O O . ARG B 2 295 ? 24.199 20.849 47.657 1.00 45.99 295 ARG B O 1
ATOM 6035 N N . GLY B 2 296 ? 23.492 22.829 46.875 1.00 38.68 296 GLY B N 1
ATOM 6036 C CA . GLY B 2 296 ? 22.299 22.775 47.694 1.00 37.95 296 GLY B CA 1
ATOM 6037 C C . GLY B 2 296 ? 21.460 21.553 47.386 1.00 43.94 296 GLY B C 1
ATOM 6038 O O . GLY B 2 296 ? 20.948 20.890 48.292 1.00 48.34 296 GLY B O 1
ATOM 6039 N N . ALA B 2 297 ? 21.302 21.242 46.097 1.00 42.47 297 ALA B N 1
ATOM 6040 C CA . ALA B 2 297 ? 20.468 20.108 45.719 1.00 40.20 297 ALA B CA 1
ATOM 6041 C C . ALA B 2 297 ? 21.211 18.806 45.941 1.00 43.10 297 ALA B C 1
ATOM 6042 O O . ALA B 2 297 ? 20.654 17.859 46.505 1.00 44.82 297 ALA B O 1
ATOM 6044 N N . ILE B 2 298 ? 22.480 18.757 45.520 1.00 42.64 298 ILE B N 1
ATOM 6045 C CA . ILE B 2 298 ? 23.274 17.543 45.676 1.00 41.74 298 ILE B CA 1
ATOM 6046 C C . ILE B 2 298 ? 23.335 17.130 47.143 1.00 46.04 298 ILE B C 1
ATOM 6047 O O . ILE B 2 298 ? 23.201 15.945 47.474 1.00 44.29 298 ILE B O 1
ATOM 6052 N N . GLU B 2 299 ? 23.515 18.097 48.047 1.00 46.20 299 GLU B N 1
ATOM 6053 C CA . GLU B 2 299 ? 23.596 17.763 49.465 1.00 44.97 299 GLU B CA 1
ATOM 6054 C C . GLU B 2 299 ? 22.278 17.196 49.980 1.00 47.45 299 GLU B C 1
ATOM 6055 O O . GLU B 2 299 ? 22.259 16.205 50.719 1.00 51.86 299 GLU B O 1
ATOM 6061 N N . ASP B 2 300 ? 21.160 17.809 49.598 1.00 44.98 300 ASP B N 1
ATOM 6062 C CA . ASP B 2 300 ? 19.867 17.326 50.057 1.00 43.92 300 ASP B CA 1
ATOM 6063 C C . ASP B 2 300 ? 19.633 15.881 49.634 1.00 50.57 300 ASP B C 1
ATOM 6064 O O . ASP B 2 300 ? 19.138 15.062 50.420 1.00 52.97 300 ASP B O 1
ATOM 6069 N N . LEU B 2 301 ? 19.967 15.550 48.383 1.00 44.98 301 LEU B N 1
ATOM 6070 C CA . LEU B 2 301 ? 19.678 14.212 47.890 1.00 45.13 301 LEU B CA 1
ATOM 6071 C C . LEU B 2 301 ? 20.546 13.181 48.593 1.00 48.37 301 LEU B C 1
ATOM 6072 O O . LEU B 2 301 ? 20.042 12.203 49.154 1.00 50.63 301 LEU B O 1
ATOM 6077 N N . PHE B 2 302 ? 21.852 13.396 48.600 1.00 46.90 302 PHE B N 1
ATOM 6078 C CA . PHE B 2 302 ? 22.745 12.366 49.091 1.00 44.61 302 PHE B CA 1
ATOM 6079 C C . PHE B 2 302 ? 22.887 12.362 50.605 1.00 49.72 302 PHE B C 1
ATOM 6080 O O . PHE B 2 302 ? 23.191 11.313 51.172 1.00 44.85 302 PHE B O 1
ATOM 6088 N N . VAL B 2 303 ? 22.617 13.473 51.291 1.00 54.29 303 VAL B N 1
ATOM 6089 C CA . VAL B 2 303 ? 22.854 13.485 52.732 1.00 50.95 303 VAL B CA 1
ATOM 6090 C C . VAL B 2 303 ? 21.565 13.332 53.527 1.00 56.26 303 VAL B C 1
ATOM 6091 O O . VAL B 2 303 ? 21.468 12.435 54.368 1.00 61.77 303 VAL B O 1
ATOM 6095 N N . TYR B 2 304 ? 20.563 14.182 53.289 1.00 57.02 304 TYR B N 1
ATOM 6096 C CA . TYR B 2 304 ? 19.284 13.964 53.960 1.00 59.91 304 TYR B CA 1
ATOM 6097 C C . TYR B 2 304 ? 18.624 12.677 53.472 1.00 65.95 304 TYR B C 1
ATOM 6098 O O . TYR B 2 304 ? 18.410 11.735 54.250 1.00 70.68 304 TYR B O 1
ATOM 6107 N N . CYS B 2 305 ? 18.308 12.607 52.179 1.00 56.31 305 CYS B N 1
ATOM 6108 C CA . CYS B 2 305 ? 17.435 11.539 51.709 1.00 51.69 305 CYS B CA 1
ATOM 6109 C C . CYS B 2 305 ? 18.154 10.198 51.684 1.00 55.06 305 CYS B C 1
ATOM 6110 O O . CYS B 2 305 ? 17.651 9.205 52.222 1.00 59.60 305 CYS B O 1
ATOM 6113 N N . LEU B 2 306 ? 19.328 10.139 51.057 1.00 54.33 306 LEU B N 1
ATOM 6114 C CA . LEU B 2 306 ? 19.975 8.858 50.783 1.00 48.84 306 LEU B CA 1
ATOM 6115 C C . LEU B 2 306 ? 20.851 8.382 51.948 1.00 54.49 306 LEU B C 1
ATOM 6116 O O . LEU B 2 306 ? 20.584 7.327 52.539 1.00 54.60 306 LEU B O 1
ATOM 6121 N N . ALA B 2 307 ? 21.887 9.147 52.305 1.00 53.39 307 ALA B N 1
ATOM 6122 C CA . ALA B 2 307 ? 22.803 8.669 53.339 1.00 50.45 307 ALA B CA 1
ATOM 6123 C C . ALA B 2 307 ? 22.136 8.519 54.701 1.00 52.85 307 ALA B C 1
ATOM 6124 O O . ALA B 2 307 ? 22.768 7.996 55.626 1.00 52.01 307 ALA B O 1
ATOM 6126 N N . ASN B 2 308 ? 20.882 8.950 54.848 1.00 56.81 308 ASN B N 1
ATOM 6127 C CA . ASN B 2 308 ? 20.148 8.817 56.103 1.00 57.89 308 ASN B CA 1
ATOM 6128 C C . ASN B 2 308 ? 18.784 8.173 55.887 1.00 54.33 308 ASN B C 1
ATOM 6129 O O . ASN B 2 308 ? 17.857 8.367 56.684 1.00 49.60 308 ASN B O 1
ATOM 6134 N N . ASP B 2 309 ? 18.649 7.393 54.826 1.00 52.94 309 ASP B N 1
ATOM 6135 C CA . ASP B 2 309 ? 17.398 6.696 54.598 1.00 54.10 309 ASP B CA 1
ATOM 6136 C C . ASP B 2 309 ? 17.083 5.835 55.812 1.00 55.18 309 ASP B C 1
ATOM 6137 O O . ASP B 2 309 ? 17.958 5.100 56.290 1.00 57.97 309 ASP B O 1
ATOM 6142 N N . PRO B 2 310 ? 15.869 5.898 56.340 1.00 55.78 310 PRO B N 1
ATOM 6143 C CA . PRO B 2 310 ? 15.565 5.165 57.582 1.00 57.23 310 PRO B CA 1
ATOM 6144 C C . PRO B 2 310 ? 15.963 3.697 57.548 1.00 60.73 310 PRO B C 1
ATOM 6145 O O . PRO B 2 310 ? 16.341 3.138 58.589 1.00 65.05 310 PRO B O 1
ATOM 6149 N N . GLU B 2 311 ? 15.913 3.063 56.379 1.00 57.28 311 GLU B N 1
ATOM 6150 C CA . GLU B 2 311 ? 16.170 1.640 56.237 1.00 48.58 311 GLU B CA 1
ATOM 6151 C C . GLU B 2 311 ? 17.452 1.314 55.484 1.00 49.80 311 GLU B C 1
ATOM 6152 O O . GLU B 2 311 ? 18.101 0.322 55.807 1.00 46.17 311 GLU B O 1
ATOM 6158 N N . PHE B 2 312 ? 17.863 2.123 54.511 1.00 53.02 312 PHE B N 1
ATOM 6159 C CA . PHE B 2 312 ? 19.055 1.808 53.739 1.00 44.70 312 PHE B CA 1
ATOM 6160 C C . PHE B 2 312 ? 20.188 2.804 53.945 1.00 46.13 312 PHE B C 1
ATOM 6161 O O . PHE B 2 312 ? 21.194 2.730 53.230 1.00 44.32 312 PHE B O 1
ATOM 6169 N N . GLY B 2 313 ? 20.068 3.713 54.918 1.00 45.98 313 GLY B N 1
ATOM 6170 C CA . GLY B 2 313 ? 21.100 4.697 55.202 1.00 43.85 313 GLY B CA 1
ATOM 6171 C C . GLY B 2 313 ? 22.502 4.118 55.225 1.00 48.58 313 GLY B C 1
ATOM 6172 O O . GLY B 2 313 ? 23.368 4.518 54.439 1.00 46.95 313 GLY B O 1
ATOM 6173 N N . ALA B 2 314 ? 22.739 3.154 56.119 1.00 49.83 314 ALA B N 1
ATOM 6174 C CA . ALA B 2 314 ? 24.055 2.527 56.195 1.00 44.37 314 ALA B CA 1
ATOM 6175 C C . ALA B 2 314 ? 24.415 1.838 54.882 1.00 43.31 314 ALA B C 1
ATOM 6176 O O . ALA B 2 314 ? 25.559 1.933 54.412 1.00 43.65 314 ALA B O 1
ATOM 6178 N N . HIS B 2 315 ? 23.453 1.140 54.271 1.00 42.33 315 HIS B N 1
ATOM 6179 C CA . HIS B 2 315 ? 23.704 0.526 52.968 1.00 42.04 315 HIS B CA 1
ATOM 6180 C C . HIS B 2 315 ? 24.255 1.550 51.991 1.00 45.79 315 HIS B C 1
ATOM 6181 O O . HIS B 2 315 ? 25.225 1.284 51.266 1.00 45.46 315 HIS B O 1
ATOM 6188 N N . ASN B 2 316 ? 23.618 2.730 51.940 1.00 43.50 316 ASN B N 1
ATOM 6189 C CA . ASN B 2 316 ? 23.996 3.733 50.952 1.00 43.82 316 ASN B CA 1
ATOM 6190 C C . ASN B 2 316 ? 25.335 4.364 51.288 1.00 40.57 316 ASN B C 1
ATOM 6191 O O . ASN B 2 316 ? 26.069 4.760 50.377 1.00 40.56 316 ASN B O 1
ATOM 6196 N N . ARG B 2 317 ? 25.668 4.460 52.585 1.00 43.76 317 ARG B N 1
ATOM 6197 C CA . ARG B 2 317 ? 26.952 5.034 52.987 1.00 44.94 317 ARG B CA 1
ATOM 6198 C C . ARG B 2 317 ? 28.122 4.154 52.547 1.00 45.72 317 ARG B C 1
ATOM 6199 O O . ARG B 2 317 ? 29.152 4.675 52.091 1.00 44.93 317 ARG B O 1
ATOM 6207 N N . THR B 2 318 ? 27.989 2.826 52.650 1.00 43.97 318 THR B N 1
ATOM 6208 C CA . THR B 2 318 ? 29.059 1.962 52.150 1.00 45.70 318 THR B CA 1
ATOM 6209 C C . THR B 2 318 ? 29.424 2.367 50.729 1.00 45.36 318 THR B C 1
ATOM 6210 O O . THR B 2 318 ? 30.577 2.706 50.439 1.00 48.07 318 THR B O 1
ATOM 6214 N N . PHE B 2 319 ? 28.434 2.380 49.832 1.00 44.39 319 PHE B N 1
ATOM 6215 C CA . PHE B 2 319 ? 28.713 2.798 48.463 1.00 45.14 319 PHE B CA 1
ATOM 6216 C C . PHE B 2 319 ? 29.184 4.253 48.409 1.00 44.36 319 PHE B C 1
ATOM 6217 O O . PHE B 2 319 ? 30.143 4.573 47.694 1.00 44.56 319 PHE B O 1
ATOM 6225 N N . LEU B 2 320 ? 28.530 5.151 49.152 1.00 39.84 320 LEU B N 1
ATOM 6226 C CA . LEU B 2 320 ? 28.968 6.541 49.130 1.00 39.46 320 LEU B CA 1
ATOM 6227 C C . LEU B 2 320 ? 30.421 6.662 49.559 1.00 44.05 320 LEU B C 1
ATOM 6228 O O . LEU B 2 320 ? 31.201 7.396 48.936 1.00 45.76 320 LEU B O 1
ATOM 6233 N N . ASN B 2 321 ? 30.820 5.930 50.604 1.00 46.21 321 ASN B N 1
ATOM 6234 C CA . ASN B 2 321 ? 32.226 5.974 50.995 1.00 46.93 321 ASN B CA 1
ATOM 6235 C C . ASN B 2 321 ? 33.109 5.292 49.960 1.00 43.17 321 ASN B C 1
ATOM 6236 O O . ASN B 2 321 ? 34.216 5.766 49.669 1.00 42.43 321 ASN B O 1
ATOM 6241 N N . ALA B 2 322 ? 32.637 4.192 49.378 1.00 38.78 322 ALA B N 1
ATOM 6242 C CA . ALA B 2 322 ? 33.402 3.562 48.313 1.00 40.13 322 ALA B CA 1
ATOM 6243 C C . ALA B 2 322 ? 33.667 4.557 47.193 1.00 44.04 322 ALA B C 1
ATOM 6244 O O . ALA B 2 322 ? 34.813 4.741 46.761 1.00 40.30 322 ALA B O 1
ATOM 6246 N N . TRP B 2 323 ? 32.612 5.245 46.740 1.00 47.41 323 TRP B N 1
ATOM 6247 C CA . TRP B 2 323 ? 32.755 6.170 45.621 1.00 44.07 323 TRP B CA 1
ATOM 6248 C C . TRP B 2 323 ? 33.741 7.265 45.955 1.00 42.24 323 TRP B C 1
ATOM 6249 O O . TRP B 2 323 ? 34.620 7.592 45.144 1.00 42.46 323 TRP B O 1
ATOM 6260 N N . THR B 2 324 ? 33.632 7.816 47.163 1.00 37.02 324 THR B N 1
ATOM 6261 C CA . THR B 2 324 ? 34.423 8.988 47.510 1.00 42.46 324 THR B CA 1
ATOM 6262 C C . THR B 2 324 ? 35.913 8.670 47.501 1.00 49.24 324 THR B C 1
ATOM 6263 O O . THR B 2 324 ? 36.719 9.422 46.927 1.00 45.06 324 THR B O 1
ATOM 6267 N N . GLU B 2 325 ? 36.290 7.551 48.124 1.00 46.67 325 GLU B N 1
ATOM 6268 C CA . GLU B 2 325 ? 37.656 7.055 48.054 1.00 47.38 325 GLU B CA 1
ATOM 6269 C C . GLU B 2 325 ? 38.179 7.089 46.624 1.00 48.28 325 GLU B C 1
ATOM 6270 O O . GLU B 2 325 ? 39.210 7.711 46.329 1.00 48.95 325 GLU B O 1
ATOM 6276 N N . HIS B 2 326 ? 37.472 6.415 45.714 1.00 45.72 326 HIS B N 1
ATOM 6277 C CA . HIS B 2 326 ? 37.954 6.328 44.343 1.00 44.12 326 HIS B CA 1
ATOM 6278 C C . HIS B 2 326 ? 38.060 7.709 43.711 1.00 46.72 326 HIS B C 1
ATOM 6279 O O . HIS B 2 326 ? 39.142 8.113 43.272 1.00 48.11 326 HIS B O 1
ATOM 6286 N N . TYR B 2 327 ? 36.954 8.472 43.696 1.00 48.36 327 TYR B N 1
ATOM 6287 C CA . TYR B 2 327 ? 36.956 9.760 42.996 1.00 45.91 327 TYR B CA 1
ATOM 6288 C C . TYR B 2 327 ? 37.720 10.852 43.748 1.00 43.89 327 TYR B C 1
ATOM 6289 O O . TYR B 2 327 ? 38.270 11.755 43.114 1.00 39.54 327 TYR B O 1
ATOM 6298 N N . LEU B 2 328 ? 37.798 10.795 45.079 1.00 44.89 328 LEU B N 1
ATOM 6299 C CA . LEU B 2 328 ? 38.768 11.653 45.753 1.00 41.93 328 LEU B CA 1
ATOM 6300 C C . LEU B 2 328 ? 40.173 11.404 45.220 1.00 45.38 328 LEU B C 1
ATOM 6301 O O . LEU B 2 328 ? 40.935 12.348 44.979 1.00 42.73 328 LEU B O 1
ATOM 6306 N N . ALA B 2 329 ? 40.522 10.130 45.011 1.00 48.44 329 ALA B N 1
ATOM 6307 C CA . ALA B 2 329 ? 41.817 9.774 44.442 1.00 44.15 329 ALA B CA 1
ATOM 6308 C C . ALA B 2 329 ? 42.021 10.402 43.067 1.00 44.80 329 ALA B C 1
ATOM 6309 O O . ALA B 2 329 ? 43.083 10.968 42.778 1.00 47.20 329 ALA B O 1
ATOM 6311 N N . ARG B 2 330 ? 41.025 10.286 42.186 1.00 46.78 330 ARG B N 1
ATOM 6312 C CA . ARG B 2 330 ? 41.135 10.937 40.880 1.00 48.60 330 ARG B CA 1
ATOM 6313 C C . ARG B 2 330 ? 41.243 12.453 41.030 1.00 43.48 330 ARG B C 1
ATOM 6314 O O . ARG B 2 330 ? 41.920 13.118 40.239 1.00 41.55 330 ARG B O 1
ATOM 6322 N N . SER B 2 331 ? 40.578 13.013 42.041 1.00 40.89 331 SER B N 1
ATOM 6323 C CA . SER B 2 331 ? 40.602 14.459 42.244 1.00 44.50 331 SER B CA 1
ATOM 6324 C C . SER B 2 331 ? 41.997 14.935 42.626 1.00 43.84 331 SER B C 1
ATOM 6325 O O . SER B 2 331 ? 42.532 15.877 42.027 1.00 44.39 331 SER B O 1
ATOM 6328 N N . VAL B 2 332 ? 42.587 14.305 43.645 1.00 46.80 332 VAL B N 1
ATOM 6329 C CA . VAL B 2 332 ? 43.974 14.572 44.022 1.00 43.62 332 VAL B CA 1
ATOM 6330 C C . VAL B 2 332 ? 44.881 14.487 42.794 1.00 46.09 332 VAL B C 1
ATOM 6331 O O . VAL B 2 332 ? 45.657 15.407 42.506 1.00 44.24 332 VAL B O 1
ATOM 6335 N N . THR B 2 333 ? 44.785 13.385 42.042 1.00 40.78 333 THR B N 1
ATOM 6336 C CA . THR B 2 333 ? 45.571 13.260 40.817 1.00 41.81 333 THR B CA 1
ATOM 6337 C C . THR B 2 333 ? 45.351 14.470 39.917 1.00 42.88 333 THR B C 1
ATOM 6338 O O . THR B 2 333 ? 46.307 15.085 39.425 1.00 45.47 333 THR B O 1
ATOM 6342 N N . ALA B 2 334 ? 44.084 14.830 39.695 1.00 47.34 334 ALA B N 1
ATOM 6343 C CA . ALA B 2 334 ? 43.773 15.964 38.832 1.00 43.09 334 ALA B CA 1
ATOM 6344 C C . ALA B 2 334 ? 44.337 17.247 39.410 1.00 42.28 334 ALA B C 1
ATOM 6345 O O . ALA B 2 334 ? 44.903 18.065 38.680 1.00 45.37 334 ALA B O 1
ATOM 6347 N N . LEU B 2 335 ? 44.210 17.437 40.723 1.00 40.33 335 LEU B N 1
ATOM 6348 C CA . LEU B 2 335 ? 44.817 18.610 41.335 1.00 44.56 335 LEU B CA 1
ATOM 6349 C C . LEU B 2 335 ? 46.338 18.561 41.223 1.00 51.46 335 LEU B C 1
ATOM 6350 O O . LEU B 2 335 ? 46.982 19.593 40.962 1.00 47.80 335 LEU B O 1
ATOM 6355 N N . LYS B 2 336 ? 46.928 17.365 41.384 1.00 47.19 336 LYS B N 1
ATOM 6356 C CA . LYS B 2 336 ? 48.382 17.253 41.326 1.00 48.83 336 LYS B CA 1
ATOM 6357 C C . LYS B 2 336 ? 48.908 17.599 39.937 1.00 48.63 336 LYS B C 1
ATOM 6358 O O . LYS B 2 336 ? 49.874 18.360 39.807 1.00 49.99 336 LYS B O 1
ATOM 6364 N N . ASP B 2 337 ? 48.282 17.076 38.883 1.00 44.69 337 ASP B N 1
ATOM 6365 C CA . ASP B 2 337 ? 48.621 17.562 37.550 1.00 45.57 337 ASP B CA 1
ATOM 6366 C C . ASP B 2 337 ? 48.432 19.071 37.464 1.00 51.25 337 ASP B C 1
ATOM 6367 O O . ASP B 2 337 ? 49.304 19.796 36.962 1.00 53.09 337 ASP B O 1
ATOM 6372 N N . PHE B 2 338 ? 47.291 19.567 37.954 1.00 48.72 338 PHE B N 1
ATOM 6373 C CA . PHE B 2 338 ? 46.932 20.950 37.675 1.00 52.91 338 PHE B CA 1
ATOM 6374 C C . PHE B 2 338 ? 47.931 21.925 38.293 1.00 48.31 338 PHE B C 1
ATOM 6375 O O . PHE B 2 338 ? 48.318 22.905 37.644 1.00 44.73 338 PHE B O 1
ATOM 6383 N N . VAL B 2 339 ? 48.369 21.677 39.533 1.00 48.00 339 VAL B N 1
ATOM 6384 C CA . VAL B 2 339 ? 49.222 22.654 40.215 1.00 49.81 339 VAL B CA 1
ATOM 6385 C C . VAL B 2 339 ? 50.523 22.918 39.470 1.00 50.43 339 VAL B C 1
ATOM 6386 O O . VAL B 2 339 ? 51.193 23.926 39.729 1.00 52.14 339 VAL B O 1
ATOM 6390 N N . GLY B 2 340 ? 50.886 22.061 38.529 1.00 46.31 340 GLY B N 1
ATOM 6391 C CA . GLY B 2 340 ? 51.997 22.374 37.661 1.00 46.82 340 GLY B CA 1
ATOM 6392 C C . GLY B 2 340 ? 51.843 23.709 36.968 1.00 50.08 340 GLY B C 1
ATOM 6393 O O . GLY B 2 340 ? 52.832 24.322 36.553 1.00 56.67 340 GLY B O 1
ATOM 6394 N N . ILE B 2 341 ? 50.606 24.184 36.834 1.00 50.24 341 ILE B N 1
ATOM 6395 C CA . ILE B 2 341 ? 50.410 25.418 36.085 1.00 54.21 341 ILE B CA 1
ATOM 6396 C C . ILE B 2 341 ? 51.148 26.567 36.753 1.00 51.41 341 ILE B C 1
ATOM 6397 O O . ILE B 2 341 ? 51.606 27.491 36.074 1.00 52.78 341 ILE B O 1
ATOM 6402 N N . TYR B 2 342 ? 51.318 26.510 38.079 1.00 50.12 342 TYR B N 1
ATOM 6403 C CA . TYR B 2 342 ? 52.011 27.585 38.783 1.00 52.21 342 TYR B CA 1
ATOM 6404 C C . TYR B 2 342 ? 53.412 27.817 38.230 1.00 57.97 342 TYR B C 1
ATOM 6405 O O . TYR B 2 342 ? 53.892 28.958 38.204 1.00 56.39 342 TYR B O 1
ATOM 6414 N N . ALA B 2 343 ? 54.063 26.769 37.738 1.00 59.23 343 ALA B N 1
ATOM 6415 C CA . ALA B 2 343 ? 55.389 26.952 37.171 1.00 57.66 343 ALA B CA 1
ATOM 6416 C C . ALA B 2 343 ? 55.419 27.867 35.943 1.00 59.42 343 ALA B C 1
ATOM 6417 O O . ALA B 2 343 ? 56.516 28.115 35.437 1.00 64.79 343 ALA B O 1
ATOM 6419 N N . LYS B 2 344 ? 54.294 28.375 35.433 1.00 57.77 344 LYS B N 1
ATOM 6420 C CA . LYS B 2 344 ? 54.354 29.290 34.298 1.00 57.54 344 LYS B CA 1
ATOM 6421 C C . LYS B 2 344 ? 53.664 30.620 34.545 1.00 59.53 344 LYS B C 1
ATOM 6422 O O . LYS B 2 344 ? 53.609 31.447 33.626 1.00 52.62 344 LYS B O 1
ATOM 6428 N N . VAL B 2 345 ? 53.167 30.862 35.755 1.00 58.55 345 VAL B N 1
ATOM 6429 C CA . VAL B 2 345 ? 52.629 32.160 36.137 1.00 56.34 345 VAL B CA 1
ATOM 6430 C C . VAL B 2 345 ? 53.690 32.915 36.923 1.00 62.21 345 VAL B C 1
ATOM 6431 O O . VAL B 2 345 ? 54.557 32.312 37.572 1.00 61.11 345 VAL B O 1
ATOM 6435 N N . GLU B 2 346 ? 53.615 34.246 36.882 1.00 60.60 346 GLU B N 1
ATOM 6436 C CA . GLU B 2 346 ? 54.540 35.078 37.643 1.00 57.46 346 GLU B CA 1
ATOM 6437 C C . GLU B 2 346 ? 54.334 34.890 39.139 1.00 57.88 346 GLU B C 1
ATOM 6438 O O . GLU B 2 346 ? 53.229 34.622 39.615 1.00 60.47 346 GLU B O 1
ATOM 6444 N N . LYS B 2 347 ? 55.416 35.011 39.888 1.00 63.43 347 LYS B N 1
ATOM 6445 C CA . LYS B 2 347 ? 55.351 34.686 41.303 1.00 66.23 347 LYS B CA 1
ATOM 6446 C C . LYS B 2 347 ? 54.862 35.902 42.070 1.00 61.56 347 LYS B C 1
ATOM 6447 O O . LYS B 2 347 ? 55.313 37.024 41.834 1.00 63.42 347 LYS B O 1
ATOM 6453 N N . VAL B 2 348 ? 53.884 35.682 42.938 1.00 62.84 348 VAL B N 1
ATOM 6454 C CA . VAL B 2 348 ? 53.326 36.717 43.791 1.00 58.73 348 VAL B CA 1
ATOM 6455 C C . VAL B 2 348 ? 53.251 36.125 45.186 1.00 59.27 348 VAL B C 1
ATOM 6456 O O . VAL B 2 348 ? 52.570 35.116 45.400 1.00 56.95 348 VAL B O 1
ATOM 6460 N N . ALA B 2 349 ? 53.992 36.712 46.114 1.00 57.60 349 ALA B N 1
ATOM 6461 C CA . ALA B 2 349 ? 54.039 36.186 47.465 1.00 58.65 349 ALA B CA 1
ATOM 6462 C C . ALA B 2 349 ? 52.628 36.052 48.020 1.00 58.10 349 ALA B C 1
ATOM 6463 O O . ALA B 2 349 ? 51.817 36.975 47.906 1.00 64.42 349 ALA B O 1
ATOM 6465 N N . GLY B 2 350 ? 52.325 34.894 48.602 1.00 51.69 350 GLY B N 1
ATOM 6466 C CA . GLY B 2 350 ? 51.027 34.642 49.191 1.00 55.23 350 GLY B CA 1
ATOM 6467 C C . GLY B 2 350 ? 49.983 34.038 48.264 1.00 51.41 350 GLY B C 1
ATOM 6468 O O . GLY B 2 350 ? 49.035 33.425 48.751 1.00 40.11 350 GLY B O 1
ATOM 6469 N N . ALA B 2 351 ? 50.112 34.212 46.951 1.00 52.28 351 ALA B N 1
ATOM 6470 C CA . ALA B 2 351 ? 49.205 33.613 45.977 1.00 53.07 351 ALA B CA 1
ATOM 6471 C C . ALA B 2 351 ? 49.825 32.472 45.173 1.00 61.56 351 ALA B C 1
ATOM 6472 O O . ALA B 2 351 ? 49.197 31.419 45.052 1.00 60.00 351 ALA B O 1
ATOM 6474 N N . THR B 2 352 ? 51.043 32.626 44.619 1.00 58.70 352 THR B N 1
ATOM 6475 C CA . THR B 2 352 ? 51.626 31.593 43.769 1.00 55.55 352 THR B CA 1
ATOM 6476 C C . THR B 2 352 ? 52.846 30.884 44.355 1.00 61.34 352 THR B C 1
ATOM 6477 O O . THR B 2 352 ? 53.343 29.938 43.730 1.00 67.01 352 THR B O 1
ATOM 6481 N N . ASP B 2 353 ? 53.344 31.287 45.519 1.00 56.69 353 ASP B N 1
ATOM 6482 C CA . ASP B 2 353 ? 54.425 30.525 46.127 1.00 63.49 353 ASP B CA 1
ATOM 6483 C C . ASP B 2 353 ? 53.844 29.277 46.806 1.00 62.03 353 ASP B C 1
ATOM 6484 O O . ASP B 2 353 ? 52.635 29.045 46.795 1.00 61.35 353 ASP B O 1
ATOM 6489 N N . ARG B 2 354 ? 54.707 28.439 47.387 1.00 64.74 354 ARG B N 1
ATOM 6490 C CA . ARG B 2 354 ? 54.218 27.184 47.958 1.00 62.10 354 ARG B CA 1
ATOM 6491 C C . ARG B 2 354 ? 53.285 27.411 49.139 1.00 59.29 354 ARG B C 1
ATOM 6492 O O . ARG B 2 354 ? 52.421 26.570 49.413 1.00 61.62 354 ARG B O 1
ATOM 6500 N N . ALA B 2 355 ? 53.450 28.511 49.871 1.00 61.50 355 ALA B N 1
ATOM 6501 C CA . ALA B 2 355 ? 52.582 28.727 51.024 1.00 63.17 355 ALA B CA 1
ATOM 6502 C C . ALA B 2 355 ? 51.198 29.197 50.596 1.00 58.50 355 ALA B C 1
ATOM 6503 O O . ALA B 2 355 ? 50.206 28.905 51.278 1.00 56.79 355 ALA B O 1
ATOM 6505 N N . GLY B 2 356 ? 51.114 29.911 49.472 1.00 54.47 356 GLY B N 1
ATOM 6506 C CA . GLY B 2 356 ? 49.816 30.312 48.961 1.00 52.34 356 GLY B CA 1
ATOM 6507 C C . GLY B 2 356 ? 49.031 29.134 48.423 1.00 54.40 356 GLY B C 1
ATOM 6508 O O . GLY B 2 356 ? 47.864 28.938 48.775 1.00 49.67 356 GLY B O 1
ATOM 6509 N N . VAL B 2 357 ? 49.666 28.318 47.574 1.00 55.21 357 VAL B N 1
ATOM 6510 C CA . VAL B 2 357 ? 48.977 27.140 47.053 1.00 52.42 357 VAL B CA 1
ATOM 6511 C C . VAL B 2 357 ? 48.586 26.211 48.190 1.00 48.67 357 VAL B C 1
ATOM 6512 O O . VAL B 2 357 ? 47.455 25.715 48.244 1.00 47.29 357 VAL B O 1
ATOM 6516 N N . SER B 2 358 ? 49.500 25.973 49.127 1.00 48.22 358 SER B N 1
ATOM 6517 C CA . SER B 2 358 ? 49.148 25.155 50.281 1.00 52.15 358 SER B CA 1
ATOM 6518 C C . SER B 2 358 ? 47.872 25.665 50.951 1.00 50.24 358 SER B C 1
ATOM 6519 O O . SER B 2 358 ? 46.943 24.889 51.214 1.00 51.34 358 SER B O 1
ATOM 6522 N N . GLU B 2 359 ? 47.804 26.967 51.234 1.00 47.84 359 GLU B N 1
ATOM 6523 C CA . GLU B 2 359 ? 46.632 27.508 51.918 1.00 54.52 359 GLU B CA 1
ATOM 6524 C C . GLU B 2 359 ? 45.373 27.377 51.061 1.00 48.81 359 GLU B C 1
ATOM 6525 O O . GLU B 2 359 ? 44.296 27.050 51.582 1.00 44.79 359 GLU B O 1
ATOM 6531 N N . ALA B 2 360 ? 45.493 27.613 49.748 1.00 37.01 360 ALA B N 1
ATOM 6532 C CA . ALA B 2 360 ? 44.404 27.313 48.824 1.00 40.67 360 ALA B CA 1
ATOM 6533 C C . ALA B 2 360 ? 43.957 25.855 48.939 1.00 49.50 360 ALA B C 1
ATOM 6534 O O . ALA B 2 360 ? 42.759 25.567 49.061 1.00 51.40 360 ALA B O 1
ATOM 6536 N N . LEU B 2 361 ? 44.909 24.913 48.896 1.00 47.57 361 LEU B N 1
ATOM 6537 C CA . LEU B 2 361 ? 44.556 23.507 49.048 1.00 47.84 361 LEU B CA 1
ATOM 6538 C C . LEU B 2 361 ? 43.901 23.230 50.400 1.00 47.81 361 LEU B C 1
ATOM 6539 O O . LEU B 2 361 ? 43.002 22.385 50.505 1.00 43.32 361 LEU B O 1
ATOM 6544 N N . GLN B 2 362 ? 44.342 23.916 51.452 1.00 47.09 362 GLN B N 1
ATOM 6545 C CA . GLN B 2 362 ? 43.705 23.718 52.747 1.00 49.65 362 GLN B CA 1
ATOM 6546 C C . GLN B 2 362 ? 42.257 24.194 52.734 1.00 48.52 362 GLN B C 1
ATOM 6547 O O . GLN B 2 362 ? 41.395 23.575 53.367 1.00 47.37 362 GLN B O 1
ATOM 6553 N N . ARG B 2 363 ? 41.959 25.272 51.999 1.00 45.46 363 ARG B N 1
ATOM 6554 C CA . ARG B 2 363 ? 40.571 25.715 51.892 1.00 41.26 363 ARG B CA 1
ATOM 6555 C C . ARG B 2 363 ? 39.718 24.682 51.158 1.00 46.20 363 ARG B C 1
ATOM 6556 O O . ARG B 2 363 ? 38.672 24.253 51.664 1.00 43.55 363 ARG B O 1
ATOM 6564 N N . VAL B 2 364 ? 40.149 24.266 49.960 1.00 42.29 364 VAL B N 1
ATOM 6565 C CA . VAL B 2 364 ? 39.367 23.291 49.202 1.00 43.18 364 VAL B CA 1
ATOM 6566 C C . VAL B 2 364 ? 39.126 22.029 50.030 1.00 47.66 364 VAL B C 1
ATOM 6567 O O . VAL B 2 364 ? 37.978 21.590 50.192 1.00 50.89 364 VAL B O 1
ATOM 6571 N N . PHE B 2 365 ? 40.196 21.420 50.566 1.00 43.16 365 PHE B N 1
ATOM 6572 C CA . PHE B 2 365 ? 40.019 20.145 51.264 1.00 45.20 365 PHE B CA 1
ATOM 6573 C C . PHE B 2 365 ? 39.329 20.341 52.613 1.00 44.74 365 PHE B C 1
ATOM 6574 O O . PHE B 2 365 ? 38.482 19.533 53.009 1.00 45.95 365 PHE B O 1
ATOM 6582 N N . GLY B 2 366 ? 39.662 21.410 53.332 1.00 47.28 366 GLY B N 1
ATOM 6583 C CA . GLY B 2 366 ? 38.991 21.653 54.597 1.00 47.30 366 GLY B CA 1
ATOM 6584 C C . GLY B 2 366 ? 37.520 21.960 54.408 1.00 44.89 366 GLY B C 1
ATOM 6585 O O . GLY B 2 366 ? 36.663 21.398 55.097 1.00 47.88 366 GLY B O 1
ATOM 6586 N N . ASP B 2 367 ? 37.208 22.855 53.472 1.00 42.69 367 ASP B N 1
ATOM 6587 C CA . ASP B 2 367 ? 35.819 23.081 53.105 1.00 46.19 367 ASP B CA 1
ATOM 6588 C C . ASP B 2 367 ? 35.138 21.762 52.749 1.00 50.39 367 ASP B C 1
ATOM 6589 O O . ASP B 2 367 ? 34.063 21.443 53.274 1.00 47.65 367 ASP B O 1
ATOM 6594 N N . TRP B 2 368 ? 35.777 20.955 51.887 1.00 47.39 368 TRP B N 1
ATOM 6595 C CA . TRP B 2 368 ? 35.130 19.733 51.421 1.00 44.79 368 TRP B CA 1
ATOM 6596 C C . TRP B 2 368 ? 34.874 18.763 52.565 1.00 46.99 368 TRP B C 1
ATOM 6597 O O . TRP B 2 368 ? 33.834 18.092 52.589 1.00 50.27 368 TRP B O 1
ATOM 6608 N N . LYS B 2 369 ? 35.811 18.657 53.512 1.00 42.10 369 LYS B N 1
ATOM 6609 C CA . LYS B 2 369 ? 35.586 17.796 54.668 1.00 47.44 369 LYS B CA 1
ATOM 6610 C C . LYS B 2 369 ? 34.308 18.184 55.406 1.00 50.24 369 LYS B C 1
ATOM 6611 O O . LYS B 2 369 ? 33.430 17.345 55.649 1.00 53.36 369 LYS B O 1
ATOM 6617 N N . VAL B 2 370 ? 34.202 19.459 55.784 1.00 48.17 370 VAL B N 1
ATOM 6618 C CA . VAL B 2 370 ? 33.018 19.972 56.473 1.00 49.64 370 VAL B CA 1
ATOM 6619 C C . VAL B 2 370 ? 31.760 19.753 55.634 1.00 48.98 370 VAL B C 1
ATOM 6620 O O . VAL B 2 370 ? 30.768 19.179 56.098 1.00 42.16 370 VAL B O 1
ATOM 6624 N N . ASP B 2 371 ? 31.763 20.264 54.398 1.00 49.94 371 ASP B N 1
ATOM 6625 C CA . ASP B 2 371 ? 30.538 20.278 53.610 1.00 49.76 371 ASP B CA 1
ATOM 6626 C C . ASP B 2 371 ? 30.103 18.873 53.205 1.00 51.98 371 ASP B C 1
ATOM 6627 O O . ASP B 2 371 ? 28.901 18.602 53.125 1.00 54.28 371 ASP B O 1
ATOM 6632 N N . TYR B 2 372 ? 31.038 17.957 52.968 1.00 53.32 372 TYR B N 1
ATOM 6633 C CA . TYR B 2 372 ? 30.603 16.634 52.526 1.00 54.29 372 TYR B CA 1
ATOM 6634 C C . TYR B 2 372 ? 31.126 15.471 53.367 1.00 50.96 372 TYR B C 1
ATOM 6635 O O . TYR B 2 372 ? 30.340 14.646 53.851 1.00 50.55 372 TYR B O 1
ATOM 6644 N N . ALA B 2 373 ? 32.447 15.384 53.535 1.00 53.57 373 ALA B N 1
ATOM 6645 C CA . ALA B 2 373 ? 33.038 14.195 54.142 1.00 49.33 373 ALA B CA 1
ATOM 6646 C C . ALA B 2 373 ? 32.398 13.896 55.483 1.00 50.98 373 ALA B C 1
ATOM 6647 O O . ALA B 2 373 ? 31.868 12.806 55.707 1.00 47.36 373 ALA B O 1
ATOM 6649 N N . ASP B 2 374 ? 32.407 14.874 56.386 1.00 54.16 374 ASP B N 1
ATOM 6650 C CA . ASP B 2 374 ? 31.907 14.590 57.722 1.00 53.73 374 ASP B CA 1
ATOM 6651 C C . ASP B 2 374 ? 30.450 14.165 57.706 1.00 52.28 374 ASP B C 1
ATOM 6652 O O . ASP B 2 374 ? 29.992 13.534 58.660 1.00 53.95 374 ASP B O 1
ATOM 6657 N N . LYS B 2 375 ? 29.713 14.478 56.642 1.00 51.25 375 LYS B N 1
ATOM 6658 C CA . LYS B 2 375 ? 28.272 14.278 56.671 1.00 50.61 375 LYS B CA 1
ATOM 6659 C C . LYS B 2 375 ? 27.867 12.879 56.263 1.00 54.24 375 LYS B C 1
ATOM 6660 O O . LYS B 2 375 ? 26.723 12.490 56.512 1.00 60.46 375 LYS B O 1
ATOM 6666 N N . ILE B 2 376 ? 28.764 12.129 55.633 1.00 51.61 376 ILE B N 1
ATOM 6667 C CA . ILE B 2 376 ? 28.570 10.710 55.375 1.00 50.64 376 ILE B CA 1
ATOM 6668 C C . ILE B 2 376 ? 29.567 9.866 56.160 1.00 54.52 376 ILE B C 1
ATOM 6669 O O . ILE B 2 376 ? 29.600 8.639 56.010 1.00 48.70 376 ILE B O 1
ATOM 6674 N N . GLY B 2 377 ? 30.382 10.500 56.995 1.00 55.00 377 GLY B N 1
ATOM 6675 C CA . GLY B 2 377 ? 31.395 9.790 57.745 1.00 49.11 377 GLY B CA 1
ATOM 6676 C C . GLY B 2 377 ? 32.538 9.260 56.912 1.00 49.07 377 GLY B C 1
ATOM 6677 O O . GLY B 2 377 ? 32.955 8.113 57.105 1.00 56.61 377 GLY B O 1
ATOM 6678 N N . PHE B 2 378 ? 33.053 10.056 55.986 1.00 50.19 378 PHE B N 1
ATOM 6679 C CA . PHE B 2 378 ? 34.261 9.709 55.252 1.00 51.42 378 PHE B CA 1
ATOM 6680 C C . PHE B 2 378 ? 35.443 10.471 55.843 1.00 57.95 378 PHE B C 1
ATOM 6681 O O . PHE B 2 378 ? 35.413 11.708 55.944 1.00 57.40 378 PHE B O 1
ATOM 6689 N N . ASN B 2 379 ? 36.486 9.732 56.215 1.00 60.16 379 ASN B N 1
ATOM 6690 C CA . ASN B 2 379 ? 37.637 10.308 56.893 1.00 60.84 379 ASN B CA 1
ATOM 6691 C C . ASN B 2 379 ? 38.657 10.776 55.871 1.00 57.47 379 ASN B C 1
ATOM 6692 O O . ASN B 2 379 ? 39.108 9.996 55.020 1.00 56.20 379 ASN B O 1
ATOM 6697 N N . ILE B 2 380 ? 39.002 12.053 55.953 1.00 54.60 380 ILE B N 1
ATOM 6698 C CA . ILE B 2 380 ? 40.043 12.648 55.133 1.00 55.24 380 ILE B CA 1
ATOM 6699 C C . ILE B 2 380 ? 41.007 13.352 56.072 1.00 58.59 380 ILE B C 1
ATOM 6700 O O . ILE B 2 380 ? 40.582 14.023 57.020 1.00 53.63 380 ILE B O 1
ATOM 6705 N N . ASP B 2 381 ? 42.299 13.157 55.842 1.00 59.85 381 ASP B N 1
ATOM 6706 C CA . ASP B 2 381 ? 43.324 13.891 56.566 1.00 54.76 381 ASP B CA 1
ATOM 6707 C C . ASP B 2 381 ? 43.709 15.043 55.658 1.00 52.64 381 ASP B C 1
ATOM 6708 O O . ASP B 2 381 ? 44.439 14.862 54.679 1.00 52.08 381 ASP B O 1
ATOM 6713 N N . VAL B 2 382 ? 43.183 16.227 55.970 1.00 50.83 382 VAL B N 1
ATOM 6714 C CA . VAL B 2 382 ? 43.332 17.371 55.074 1.00 56.09 382 VAL B CA 1
ATOM 6715 C C . VAL B 2 382 ? 44.798 17.660 54.778 1.00 56.29 382 VAL B C 1
ATOM 6716 O O . VAL B 2 382 ? 45.166 17.979 53.639 1.00 52.91 382 VAL B O 1
ATOM 6720 N N . ASP B 2 383 ? 45.654 17.589 55.800 1.00 58.71 383 ASP B N 1
ATOM 6721 C CA . ASP B 2 383 ? 47.067 17.865 55.575 1.00 58.60 383 ASP B CA 1
ATOM 6722 C C . ASP B 2 383 ? 47.687 16.836 54.643 1.00 57.05 383 ASP B C 1
ATOM 6723 O O . ASP B 2 383 ? 48.504 17.182 53.782 1.00 55.97 383 ASP B O 1
ATOM 6728 N N . GLN B 2 384 ? 47.296 15.569 54.788 1.00 55.77 384 GLN B N 1
ATOM 6729 C CA . GLN B 2 384 ? 47.838 14.528 53.928 1.00 51.76 384 GLN B CA 1
ATOM 6730 C C . GLN B 2 384 ? 47.414 14.725 52.479 1.00 52.21 384 GLN B C 1
ATOM 6731 O O . GLN B 2 384 ? 48.233 14.574 51.560 1.00 53.05 384 GLN B O 1
ATOM 6737 N N . LYS B 2 385 ? 46.140 15.061 52.248 1.00 55.10 385 LYS B N 1
ATOM 6738 C CA . LYS B 2 385 ? 45.690 15.328 50.883 1.00 51.30 385 LYS B CA 1
ATOM 6739 C C . LYS B 2 385 ? 46.428 16.520 50.286 1.00 51.51 385 LYS B C 1
ATOM 6740 O O . LYS B 2 385 ? 46.855 16.473 49.125 1.00 50.73 385 LYS B O 1
ATOM 6746 N N . VAL B 2 386 ? 46.612 17.587 51.074 1.00 47.31 386 VAL B N 1
ATOM 6747 C CA . VAL B 2 386 ? 47.336 18.762 50.587 1.00 51.33 386 VAL B CA 1
ATOM 6748 C C . VAL B 2 386 ? 48.757 18.385 50.185 1.00 55.61 386 VAL B C 1
ATOM 6749 O O . VAL B 2 386 ? 49.241 18.755 49.104 1.00 52.55 386 VAL B O 1
ATOM 6753 N N . ASP B 2 387 ? 49.459 17.659 51.065 1.00 54.68 387 ASP B N 1
ATOM 6754 C CA . ASP B 2 387 ? 50.843 17.307 50.778 1.00 52.38 387 ASP B CA 1
ATOM 6755 C C . ASP B 2 387 ? 50.919 16.392 49.570 1.00 50.45 387 ASP B C 1
ATOM 6756 O O . ASP B 2 387 ? 51.822 16.529 48.738 1.00 51.19 387 ASP B O 1
ATOM 6761 N N . ALA B 2 388 ? 49.939 15.497 49.417 1.00 51.09 388 ALA B N 1
ATOM 6762 C CA . ALA B 2 388 ? 49.832 14.717 48.186 1.00 46.94 388 ALA B CA 1
ATOM 6763 C C . ALA B 2 388 ? 49.831 15.612 46.947 1.00 52.86 388 ALA B C 1
ATOM 6764 O O . ALA B 2 388 ? 50.591 15.379 46.003 1.00 55.24 388 ALA B O 1
ATOM 6766 N N . VAL B 2 389 ? 48.987 16.652 46.932 1.00 55.71 389 VAL B N 1
ATOM 6767 C CA . VAL B 2 389 ? 48.890 17.499 45.743 1.00 49.82 389 VAL B CA 1
ATOM 6768 C C . VAL B 2 389 ? 50.162 18.309 45.557 1.00 53.49 389 VAL B C 1
ATOM 6769 O O . VAL B 2 389 ? 50.680 18.435 44.438 1.00 53.61 389 VAL B O 1
ATOM 6773 N N . LEU B 2 390 ? 50.682 18.884 46.643 1.00 53.94 390 LEU B N 1
ATOM 6774 C CA . LEU B 2 390 ? 51.858 19.740 46.520 1.00 60.82 390 LEU B CA 1
ATOM 6775 C C . LEU B 2 390 ? 53.045 18.994 45.915 1.00 62.76 390 LEU B C 1
ATOM 6776 O O . LEU B 2 390 ? 53.860 19.603 45.208 1.00 64.81 390 LEU B O 1
ATOM 6781 N N . ALA B 2 391 ? 53.143 17.678 46.142 1.00 57.04 391 ALA B N 1
ATOM 6782 C CA . ALA B 2 391 ? 54.179 16.882 45.489 1.00 57.55 391 ALA B CA 1
ATOM 6783 C C . ALA B 2 391 ? 54.288 17.164 43.990 1.00 63.88 391 ALA B C 1
ATOM 6784 O O . ALA B 2 391 ? 55.327 16.870 43.388 1.00 66.35 391 ALA B O 1
ATOM 6786 N N . GLY B 2 392 ? 53.244 17.723 43.368 1.00 65.28 392 GLY B N 1
ATOM 6787 C CA . GLY B 2 392 ? 53.271 18.175 41.988 1.00 63.81 392 GLY B CA 1
ATOM 6788 C C . GLY B 2 392 ? 53.622 19.641 41.808 1.00 68.57 392 GLY B C 1
ATOM 6789 O O . GLY B 2 392 ? 53.661 20.142 40.673 1.00 50.92 392 GLY B O 1
ATOM 6790 N N . PHE B 2 393 ? 53.904 20.330 42.917 1.00 71.07 393 PHE B N 1
ATOM 6791 C CA . PHE B 2 393 ? 54.191 21.761 42.944 1.00 74.78 393 PHE B CA 1
ATOM 6792 C C . PHE B 2 393 ? 55.698 22.012 42.945 1.00 79.72 393 PHE B C 1
ATOM 6793 O O . PHE B 2 393 ? 56.439 21.421 43.746 1.00 78.25 393 PHE B O 1
ATOM 6801 N N . LYS B 2 394 ? 56.134 22.918 42.075 1.00 75.46 394 LYS B N 1
ATOM 6802 C CA . LYS B 2 394 ? 57.545 23.165 41.786 1.00 79.58 394 LYS B CA 1
ATOM 6803 C C . LYS B 2 394 ? 57.965 24.481 42.436 1.00 81.78 394 LYS B C 1
ATOM 6804 O O . LYS B 2 394 ? 57.687 25.559 41.903 1.00 83.99 394 LYS B O 1
ATOM 6810 N N . ASN B 2 395 ? 58.637 24.386 43.582 1.00 83.18 395 ASN B N 1
ATOM 6811 C CA . ASN B 2 395 ? 59.054 25.553 44.362 1.00 77.32 395 ASN B CA 1
ATOM 6812 C C . ASN B 2 395 ? 59.378 25.127 45.789 1.00 77.96 395 ASN B C 1
ATOM 6813 O O . ASN B 2 395 ? 58.564 24.476 46.452 1.00 78.16 395 ASN B O 1
ATOM 6818 N N . GLU C 3 5 ? -6.640 -11.573 44.678 1.00 108.72 5 GLU C N 1
ATOM 6819 C CA . GLU C 3 5 ? -6.276 -10.828 45.881 1.00 110.00 5 GLU C CA 1
ATOM 6820 C C . GLU C 3 5 ? -5.825 -9.395 45.557 1.00 106.16 5 GLU C C 1
ATOM 6821 O O . GLU C 3 5 ? -5.596 -9.049 44.394 1.00 104.85 5 GLU C O 1
ATOM 6827 N N . PRO C 3 6 ? -5.712 -8.557 46.595 1.00 103.04 6 PRO C N 1
ATOM 6828 C CA . PRO C 3 6 ? -5.424 -7.133 46.375 1.00 96.33 6 PRO C CA 1
ATOM 6829 C C . PRO C 3 6 ? -4.139 -6.892 45.585 1.00 93.91 6 PRO C C 1
ATOM 6830 O O . PRO C 3 6 ? -3.213 -7.707 45.573 1.00 97.31 6 PRO C O 1
ATOM 6834 N N . ILE C 3 7 ? -4.097 -5.733 44.924 1.00 93.24 7 ILE C N 1
ATOM 6835 C CA . ILE C 3 7 ? -3.001 -5.400 44.016 1.00 88.37 7 ILE C CA 1
ATOM 6836 C C . ILE C 3 7 ? -1.674 -5.368 44.767 1.00 91.67 7 ILE C C 1
ATOM 6837 O O . ILE C 3 7 ? -0.750 -6.135 44.465 1.00 85.03 7 ILE C O 1
ATOM 6842 N N . HIS C 3 8 ? -1.577 -4.495 45.781 1.00 95.54 8 HIS C N 1
ATOM 6843 C CA . HIS C 3 8 ? -0.315 -4.083 46.401 1.00 96.20 8 HIS C CA 1
ATOM 6844 C C . HIS C 3 8 ? 0.039 -4.831 47.692 1.00 100.73 8 HIS C C 1
ATOM 6845 O O . HIS C 3 8 ? 1.218 -5.131 47.917 1.00 95.90 8 HIS C O 1
ATOM 6852 N N . GLU C 3 9 ? -0.935 -5.111 48.568 1.00 110.60 9 GLU C N 1
ATOM 6853 C CA . GLU C 3 9 ? -0.698 -5.772 49.855 1.00 114.59 9 GLU C CA 1
ATOM 6854 C C . GLU C 3 9 ? -1.305 -7.172 49.803 1.00 111.14 9 GLU C C 1
ATOM 6855 O O . GLU C 3 9 ? -2.530 -7.317 49.732 1.00 111.45 9 GLU C O 1
ATOM 6861 N N . ASN C 3 10 ? -0.454 -8.198 49.853 1.00 110.91 10 ASN C N 1
ATOM 6862 C CA . ASN C 3 10 ? -0.875 -9.590 49.724 1.00 106.45 10 ASN C CA 1
ATOM 6863 C C . ASN C 3 10 ? -0.560 -10.390 50.983 1.00 101.59 10 ASN C C 1
ATOM 6864 O O . ASN C 3 10 ? 0.118 -9.928 51.908 1.00 101.68 10 ASN C O 1
ATOM 6869 N N . SER C 3 11 ? -1.087 -11.612 50.999 1.00 99.03 11 SER C N 1
ATOM 6870 C CA . SER C 3 11 ? -0.640 -12.646 51.918 1.00 97.46 11 SER C CA 1
ATOM 6871 C C . SER C 3 11 ? 0.495 -13.464 51.326 1.00 92.41 11 SER C C 1
ATOM 6872 O O . SER C 3 11 ? 1.394 -13.894 52.059 1.00 92.26 11 SER C O 1
ATOM 6875 N N . THR C 3 12 ? 0.475 -13.674 50.008 1.00 91.45 12 THR C N 1
ATOM 6876 C CA . THR C 3 12 ? 1.597 -14.331 49.349 1.00 91.31 12 THR C CA 1
ATOM 6877 C C . THR C 3 12 ? 2.851 -13.470 49.417 1.00 87.80 12 THR C C 1
ATOM 6878 O O . THR C 3 12 ? 3.965 -14.005 49.524 1.00 79.04 12 THR C O 1
ATOM 6882 N N . ARG C 3 13 ? 2.690 -12.142 49.372 1.00 92.35 13 ARG C N 1
ATOM 6883 C CA . ARG C 3 13 ? 3.829 -11.248 49.547 1.00 81.66 13 ARG C CA 1
ATOM 6884 C C . ARG C 3 13 ? 4.389 -11.350 50.962 1.00 83.45 13 ARG C C 1
ATOM 6885 O O . ARG C 3 13 ? 5.607 -11.453 51.149 1.00 76.90 13 ARG C O 1
ATOM 6893 N N . THR C 3 14 ? 3.513 -11.328 51.976 1.00 86.66 14 THR C N 1
ATOM 6894 C CA . THR C 3 14 ? 3.992 -11.324 53.360 1.00 88.49 14 THR C CA 1
ATOM 6895 C C . THR C 3 14 ? 4.735 -12.611 53.694 1.00 84.68 14 THR C C 1
ATOM 6896 O O . THR C 3 14 ? 5.716 -12.596 54.448 1.00 83.02 14 THR C O 1
ATOM 6900 N N . GLU C 3 15 ? 4.279 -13.739 53.147 1.00 89.97 15 GLU C N 1
ATOM 6901 C CA . GLU C 3 15 ? 4.963 -15.004 53.390 1.00 90.68 15 GLU C CA 1
ATOM 6902 C C . GLU C 3 15 ? 6.348 -15.004 52.753 1.00 82.47 15 GLU C C 1
ATOM 6903 O O . GLU C 3 15 ? 7.322 -15.461 53.368 1.00 75.15 15 GLU C O 1
ATOM 6909 N N . TRP C 3 16 ? 6.451 -14.499 51.515 1.00 77.65 16 TRP C N 1
ATOM 6910 C CA . TRP C 3 16 ? 7.745 -14.446 50.839 1.00 70.51 16 TRP C CA 1
ATOM 6911 C C . TRP C 3 16 ? 8.699 -13.504 51.549 1.00 69.38 16 TRP C C 1
ATOM 6912 O O . TRP C 3 16 ? 9.907 -13.753 51.577 1.00 66.70 16 TRP C O 1
ATOM 6923 N N . GLU C 3 17 ? 8.177 -12.415 52.118 1.00 75.66 17 GLU C N 1
ATOM 6924 C CA . GLU C 3 17 ? 9.000 -11.537 52.940 1.00 68.41 17 GLU C CA 1
ATOM 6925 C C . GLU C 3 17 ? 9.623 -12.309 54.094 1.00 66.75 17 GLU C C 1
ATOM 6926 O O . GLU C 3 17 ? 10.850 -12.374 54.221 1.00 63.33 17 GLU C O 1
ATOM 6932 N N . GLY C 3 18 ? 8.793 -12.925 54.935 1.00 73.93 18 GLY C N 1
ATOM 6933 C CA . GLY C 3 18 ? 9.305 -13.751 56.017 1.00 72.63 18 GLY C CA 1
ATOM 6934 C C . GLY C 3 18 ? 10.430 -14.662 55.564 1.00 67.47 18 GLY C C 1
ATOM 6935 O O . GLY C 3 18 ? 11.455 -14.795 56.239 1.00 69.88 18 GLY C O 1
ATOM 6936 N N . LYS C 3 19 ? 10.250 -15.277 54.395 1.00 66.12 19 LYS C N 1
ATOM 6937 C CA . LYS C 3 19 ? 11.259 -16.184 53.856 1.00 67.59 19 LYS C CA 1
ATOM 6938 C C . LYS C 3 19 ? 12.519 -15.422 53.447 1.00 68.64 19 LYS C C 1
ATOM 6939 O O . LYS C 3 19 ? 13.640 -15.865 53.735 1.00 66.09 19 LYS C O 1
ATOM 6945 N N . ILE C 3 20 ? 12.350 -14.260 52.799 1.00 68.57 20 ILE C N 1
ATOM 6946 C CA . ILE C 3 20 ? 13.480 -13.451 52.331 1.00 65.10 20 ILE C CA 1
ATOM 6947 C C . ILE C 3 20 ? 14.333 -12.971 53.499 1.00 68.21 20 ILE C C 1
ATOM 6948 O O . ILE C 3 20 ? 15.537 -12.718 53.341 1.00 57.99 20 ILE C O 1
ATOM 6953 N N . ALA C 3 21 ? 13.727 -12.835 54.687 1.00 71.12 21 ALA C N 1
ATOM 6954 C CA . ALA C 3 21 ? 14.395 -12.271 55.854 1.00 70.46 21 ALA C CA 1
ATOM 6955 C C . ALA C 3 21 ? 15.327 -13.261 56.543 1.00 69.51 21 ALA C C 1
ATOM 6956 O O . ALA C 3 21 ? 16.191 -12.841 57.319 1.00 66.99 21 ALA C O 1
ATOM 6958 N N . LYS C 3 22 ? 15.187 -14.553 56.281 1.00 72.41 22 LYS C N 1
ATOM 6959 C CA . LYS C 3 22 ? 16.113 -15.520 56.846 1.00 71.80 22 LYS C CA 1
ATOM 6960 C C . LYS C 3 22 ? 17.324 -15.766 55.955 1.00 70.65 22 LYS C C 1
ATOM 6961 O O . LYS C 3 22 ? 18.192 -16.566 56.320 1.00 74.82 22 LYS C O 1
ATOM 6967 N N . LEU C 3 23 ? 17.410 -15.094 54.809 1.00 69.43 23 LEU C N 1
ATOM 6968 C CA . LEU C 3 23 ? 18.636 -15.102 54.020 1.00 70.00 23 LEU C CA 1
ATOM 6969 C C . LEU C 3 23 ? 19.745 -14.402 54.800 1.00 67.12 23 LEU C C 1
ATOM 6970 O O . LEU C 3 23 ? 19.562 -13.277 55.270 1.00 65.03 23 LEU C O 1
ATOM 6975 N N . ASN C 3 24 ? 20.895 -15.063 54.959 1.00 67.05 24 ASN C N 1
ATOM 6976 C CA . ASN C 3 24 ? 21.959 -14.477 55.762 1.00 69.06 24 ASN C CA 1
ATOM 6977 C C . ASN C 3 24 ? 23.325 -14.435 55.090 1.00 66.57 24 ASN C C 1
ATOM 6978 O O . ASN C 3 24 ? 24.199 -13.713 55.582 1.00 73.39 24 ASN C O 1
ATOM 6983 N N . SER C 3 25 ? 23.540 -15.150 53.991 1.00 66.64 25 SER C N 1
ATOM 6984 C CA . SER C 3 25 ? 24.814 -15.102 53.285 1.00 71.19 25 SER C CA 1
ATOM 6985 C C . SER C 3 25 ? 24.614 -14.534 51.885 1.00 62.74 25 SER C C 1
ATOM 6986 O O . SER C 3 25 ? 23.529 -14.634 51.301 1.00 57.49 25 SER C O 1
ATOM 6989 N N . VAL C 3 26 ? 25.674 -13.931 51.347 1.00 54.50 26 VAL C N 1
ATOM 6990 C CA . VAL C 3 26 ? 25.614 -13.481 49.961 1.00 54.25 26 VAL C CA 1
ATOM 6991 C C . VAL C 3 26 ? 25.318 -14.655 49.036 1.00 53.57 26 VAL C C 1
ATOM 6992 O O . VAL C 3 26 ? 24.571 -14.517 48.058 1.00 52.50 26 VAL C O 1
ATOM 6996 N N . ASP C 3 27 ? 25.873 -15.835 49.341 1.00 58.86 27 ASP C N 1
ATOM 6997 C CA . ASP C 3 27 ? 25.660 -17.001 48.483 1.00 56.05 27 ASP C CA 1
ATOM 6998 C C . ASP C 3 27 ? 24.222 -17.482 48.561 1.00 50.33 27 ASP C C 1
ATOM 6999 O O . ASP C 3 27 ? 23.595 -17.767 47.535 1.00 52.96 27 ASP C O 1
ATOM 7004 N N . GLN C 3 28 ? 23.691 -17.610 49.775 1.00 53.49 28 GLN C N 1
ATOM 7005 C CA . GLN C 3 28 ? 22.288 -17.964 49.933 1.00 54.50 28 GLN C CA 1
ATOM 7006 C C . GLN C 3 28 ? 21.397 -16.990 49.155 1.00 55.10 28 GLN C C 1
ATOM 7007 O O . GLN C 3 28 ? 20.563 -17.405 48.337 1.00 53.19 28 GLN C O 1
ATOM 7013 N N . ALA C 3 29 ? 21.596 -15.681 49.363 1.00 55.02 29 ALA C N 1
ATOM 7014 C CA . ALA C 3 29 ? 20.794 -14.680 48.662 1.00 52.33 29 ALA C CA 1
ATOM 7015 C C . ALA C 3 29 ? 21.017 -14.722 47.152 1.00 48.11 29 ALA C C 1
ATOM 7016 O O . ALA C 3 29 ? 20.059 -14.592 46.380 1.00 46.04 29 ALA C O 1
ATOM 7018 N N . THR C 3 30 ? 22.264 -14.886 46.702 1.00 43.03 30 THR C N 1
ATOM 7019 C CA . THR C 3 30 ? 22.491 -15.033 45.269 1.00 44.86 30 THR C CA 1
ATOM 7020 C C . THR C 3 30 ? 21.689 -16.197 44.709 1.00 47.23 30 THR C C 1
ATOM 7021 O O . THR C 3 30 ? 20.972 -16.056 43.710 1.00 45.36 30 THR C O 1
ATOM 7025 N N . LYS C 3 31 ? 21.809 -17.366 45.337 1.00 47.98 31 LYS C N 1
ATOM 7026 C CA . LYS C 3 31 ? 21.083 -18.531 44.855 1.00 48.66 31 LYS C CA 1
ATOM 7027 C C . LYS C 3 31 ? 19.584 -18.277 44.903 1.00 47.69 31 LYS C C 1
ATOM 7028 O O . LYS C 3 31 ? 18.847 -18.618 43.968 1.00 46.17 31 LYS C O 1
ATOM 7034 N N . PHE C 3 32 ? 19.121 -17.642 45.976 1.00 42.76 32 PHE C N 1
ATOM 7035 C CA . PHE C 3 32 ? 17.707 -17.335 46.086 1.00 42.72 32 PHE C CA 1
ATOM 7036 C C . PHE C 3 32 ? 17.264 -16.395 44.966 1.00 46.88 32 PHE C C 1
ATOM 7037 O O . PHE C 3 32 ? 16.213 -16.598 44.348 1.00 45.32 32 PHE C O 1
ATOM 7045 N N . ILE C 3 33 ? 18.059 -15.367 44.667 1.00 44.50 33 ILE C N 1
ATOM 7046 C CA . ILE C 3 33 ? 17.583 -14.409 43.676 1.00 45.82 33 ILE C CA 1
ATOM 7047 C C . ILE C 3 33 ? 17.684 -15.007 42.277 1.00 47.52 33 ILE C C 1
ATOM 7048 O O . ILE C 3 33 ? 16.747 -14.891 41.480 1.00 48.33 33 ILE C O 1
ATOM 7053 N N . GLN C 3 34 ? 18.779 -15.708 41.967 1.00 42.05 34 GLN C N 1
ATOM 7054 C CA . GLN C 3 34 ? 18.870 -16.346 40.653 1.00 42.96 34 GLN C CA 1
ATOM 7055 C C . GLN C 3 34 ? 17.729 -17.346 40.437 1.00 48.13 34 GLN C C 1
ATOM 7056 O O . GLN C 3 34 ? 17.065 -17.323 39.391 1.00 51.32 34 GLN C O 1
ATOM 7062 N N . ASP C 3 35 ? 17.482 -18.243 41.406 1.00 46.16 35 ASP C N 1
ATOM 7063 C CA . ASP C 3 35 ? 16.434 -19.250 41.198 1.00 46.65 35 ASP C CA 1
ATOM 7064 C C . ASP C 3 35 ? 15.061 -18.616 41.040 1.00 46.74 35 ASP C C 1
ATOM 7065 O O . ASP C 3 35 ? 14.197 -19.179 40.362 1.00 49.80 35 ASP C O 1
ATOM 7070 N N . PHE C 3 36 ? 14.839 -17.451 41.657 1.00 47.03 36 PHE C N 1
ATOM 7071 C CA . PHE C 3 36 ? 13.543 -16.778 41.597 1.00 45.63 36 PHE C CA 1
ATOM 7072 C C . PHE C 3 36 ? 13.333 -16.097 40.251 1.00 48.31 36 PHE C C 1
ATOM 7073 O O . PHE C 3 36 ? 12.244 -16.172 39.670 1.00 49.07 36 PHE C O 1
ATOM 7081 N N . ARG C 3 37 ? 14.370 -15.425 39.755 1.00 45.03 37 ARG C N 1
ATOM 7082 C CA . ARG C 3 37 ? 14.296 -14.744 38.471 1.00 44.48 37 ARG C CA 1
ATOM 7083 C C . ARG C 3 37 ? 14.151 -15.743 37.334 1.00 45.36 37 ARG C C 1
ATOM 7084 O O . ARG C 3 37 ? 13.472 -15.470 36.338 1.00 44.11 37 ARG C O 1
ATOM 7092 N N . VAL C 3 38 ? 14.784 -16.909 37.463 1.00 48.06 38 VAL C N 1
ATOM 7093 C CA . VAL C 3 38 ? 14.652 -17.929 36.429 1.00 48.03 38 VAL C CA 1
ATOM 7094 C C . VAL C 3 38 ? 13.274 -18.564 36.495 1.00 45.85 38 VAL C C 1
ATOM 7095 O O . VAL C 3 38 ? 12.718 -18.985 35.476 1.00 49.63 38 VAL C O 1
ATOM 7099 N N . A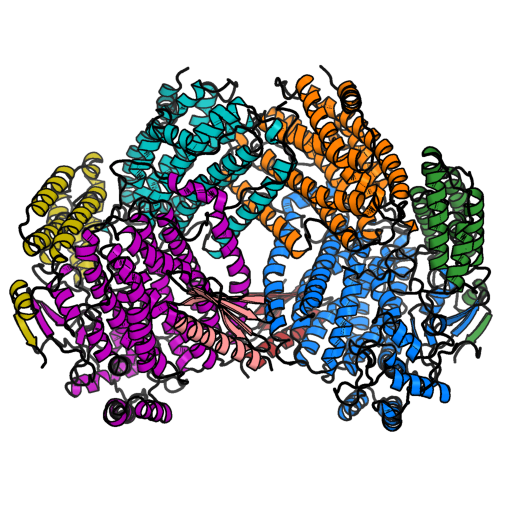LA C 3 39 ? 12.748 -18.704 37.661 1.00 46.67 39 ALA C N 1
ATOM 7100 C CA . ALA C 3 39 ? 11.461 -19.251 37.804 1.00 49.24 39 ALA C CA 1
ATOM 7101 C C . ALA C 3 39 ? 10.273 -18.443 37.365 1.00 54.29 39 ALA C C 1
ATOM 7102 O O . ALA C 3 39 ? 9.375 -18.963 36.784 1.00 57.78 39 ALA C O 1
ATOM 7104 N N . TYR C 3 40 ? 10.256 -17.172 37.700 1.00 48.91 40 TYR C N 1
ATOM 7105 C CA . TYR C 3 40 ? 9.119 -16.313 37.458 1.00 49.72 40 TYR C CA 1
ATOM 7106 C C . TYR C 3 40 ? 9.212 -15.085 36.562 1.00 52.04 40 TYR C C 1
ATOM 7107 O O . TYR C 3 40 ? 8.326 -14.303 36.532 1.00 44.93 40 TYR C O 1
ATOM 7116 N N . SER C 3 41 ? 10.284 -14.907 35.849 1.00 47.03 41 SER C N 1
ATOM 7117 C CA . SER C 3 41 ? 10.402 -13.754 35.007 1.00 47.88 41 SER C CA 1
ATOM 7118 C C . SER C 3 41 ? 10.728 -14.184 33.623 1.00 52.77 41 SER C C 1
ATOM 7119 O O . SER C 3 41 ? 11.234 -15.254 33.431 1.00 64.18 41 SER C O 1
ATOM 7122 N N . SER C 3 42 ? 10.370 -13.344 32.676 1.00 44.26 42 SER C N 1
ATOM 7123 C CA . SER C 3 42 ? 10.518 -13.474 31.232 1.00 43.41 42 SER C CA 1
ATOM 7124 C C . SER C 3 42 ? 9.483 -14.350 30.600 1.00 48.93 42 SER C C 1
ATOM 7125 O O . SER C 3 42 ? 8.665 -14.911 31.263 1.00 47.46 42 SER C O 1
ATOM 7128 N N . PRO C 3 43 ? 9.551 -14.500 29.285 1.00 48.38 43 PRO C N 1
ATOM 7129 C CA . PRO C 3 43 ? 8.646 -15.343 28.539 1.00 48.50 43 PRO C CA 1
ATOM 7130 C C . PRO C 3 43 ? 9.038 -16.785 28.540 1.00 45.58 43 PRO C C 1
ATOM 7131 O O . PRO C 3 43 ? 8.359 -17.536 27.958 1.00 42.33 43 PRO C O 1
ATOM 7135 N N . PHE C 3 44 ? 10.164 -17.121 29.122 1.00 45.76 44 PHE C N 1
ATOM 7136 C CA . PHE C 3 44 ? 10.643 -18.452 29.291 1.00 50.54 44 PHE C CA 1
ATOM 7137 C C . PHE C 3 44 ? 10.578 -18.849 30.745 1.00 50.66 44 PHE C C 1
ATOM 7138 O O . PHE C 3 44 ? 11.250 -19.722 31.167 1.00 52.05 44 PHE C O 1
ATOM 7146 N N . ARG C 3 45 ? 9.783 -18.161 31.517 1.00 50.41 45 ARG C N 1
ATOM 7147 C CA . ARG C 3 45 ? 9.679 -18.461 32.915 1.00 52.96 45 ARG C CA 1
ATOM 7148 C C . ARG C 3 45 ? 9.055 -19.792 33.195 1.00 50.99 45 ARG C C 1
ATOM 7149 O O . ARG C 3 45 ? 8.241 -20.259 32.468 1.00 50.04 45 ARG C O 1
ATOM 7157 N N . LYS C 3 46 ? 9.461 -20.413 34.272 1.00 54.32 46 LYS C N 1
ATOM 7158 C CA . LYS C 3 46 ? 8.900 -21.676 34.650 1.00 53.11 46 LYS C CA 1
ATOM 7159 C C . LYS C 3 46 ? 7.452 -21.588 35.012 1.00 50.43 46 LYS C C 1
ATOM 7160 O O . LYS C 3 46 ? 6.722 -22.464 34.714 1.00 50.25 46 LYS C O 1
ATOM 7166 N N . SER C 3 47 ? 7.049 -20.542 35.700 1.00 47.68 47 SER C N 1
ATOM 7167 C CA . SER C 3 47 ? 5.680 -20.422 36.129 1.00 49.15 47 SER C CA 1
ATOM 7168 C C . SER C 3 47 ? 5.102 -19.037 36.144 1.00 49.83 47 SER C C 1
ATOM 7169 O O . SER C 3 47 ? 5.766 -18.098 36.399 1.00 50.56 47 SER C O 1
ATOM 7172 N N . TYR C 3 48 ? 3.824 -18.925 35.931 1.00 47.61 48 TYR C N 1
ATOM 7173 C CA . TYR C 3 48 ? 3.198 -17.643 35.914 1.00 47.70 48 TYR C CA 1
ATOM 7174 C C . TYR C 3 48 ? 2.433 -17.536 37.165 1.00 54.86 48 TYR C C 1
ATOM 7175 O O . TYR C 3 48 ? 1.522 -16.780 37.241 1.00 57.55 48 TYR C O 1
ATOM 7184 N N . ASP C 3 49 ? 2.829 -18.296 38.167 1.00 58.22 49 ASP C N 1
ATOM 7185 C CA . ASP C 3 49 ? 2.054 -18.379 39.397 1.00 57.53 49 ASP C CA 1
ATOM 7186 C C . ASP C 3 49 ? 2.225 -17.134 40.252 1.00 57.98 49 ASP C C 1
ATOM 7187 O O . ASP C 3 49 ? 1.278 -16.727 40.937 1.00 58.36 49 ASP C O 1
ATOM 7192 N N . LEU C 3 50 ? 3.408 -16.516 40.221 1.00 53.66 50 LEU C N 1
ATOM 7193 C CA . LEU C 3 50 ? 3.650 -15.222 40.853 1.00 57.76 50 LEU C CA 1
ATOM 7194 C C . LEU C 3 50 ? 3.537 -14.055 39.867 1.00 59.59 50 LEU C C 1
ATOM 7195 O O . LEU C 3 50 ? 4.005 -12.949 40.164 1.00 59.16 50 LEU C O 1
ATOM 7200 N N . ASP C 3 51 ? 2.940 -14.293 38.694 1.00 60.98 51 ASP C N 1
ATOM 7201 C CA . ASP C 3 51 ? 2.876 -13.286 37.641 1.00 57.47 51 ASP C CA 1
ATOM 7202 C C . ASP C 3 51 ? 2.458 -11.922 38.178 1.00 57.20 51 ASP C C 1
ATOM 7203 O O . ASP C 3 51 ? 2.952 -10.893 37.709 1.00 57.63 51 ASP C O 1
ATOM 7208 N N . VAL C 3 52 ? 1.591 -11.892 39.190 1.00 59.29 52 VAL C N 1
ATOM 7209 C CA . VAL C 3 52 ? 1.043 -10.636 39.699 1.00 56.51 52 VAL C CA 1
ATOM 7210 C C . VAL C 3 52 ? 1.813 -10.092 40.900 1.00 61.04 52 VAL C C 1
ATOM 7211 O O . VAL C 3 52 ? 1.531 -8.963 41.341 1.00 63.73 52 VAL C O 1
ATOM 7215 N N . ASP C 3 53 ? 2.799 -10.835 41.425 1.00 60.67 53 ASP C N 1
ATOM 7216 C CA . ASP C 3 53 ? 3.555 -10.393 42.591 1.00 57.18 53 ASP C CA 1
ATOM 7217 C C . ASP C 3 53 ? 5.065 -10.546 42.456 1.00 54.15 53 ASP C C 1
ATOM 7218 O O . ASP C 3 53 ? 5.789 -10.155 43.381 1.00 52.04 53 ASP C O 1
ATOM 7223 N N . TYR C 3 54 ? 5.567 -11.081 41.338 1.00 51.32 54 TYR C N 1
ATOM 7224 C CA . TYR C 3 54 ? 6.992 -11.391 41.258 1.00 55.99 54 TYR C CA 1
ATOM 7225 C C . TYR C 3 54 ? 7.867 -10.156 41.123 1.00 55.76 54 TYR C C 1
ATOM 7226 O O . TYR C 3 54 ? 9.096 -10.284 41.167 1.00 57.40 54 TYR C O 1
ATOM 7235 N N . GLN C 3 55 ? 7.281 -8.976 40.962 1.00 57.17 55 GLN C N 1
ATOM 7236 C CA . GLN C 3 55 ? 8.099 -7.783 40.830 1.00 55.17 55 GLN C CA 1
ATOM 7237 C C . GLN C 3 55 ? 8.312 -7.116 42.180 1.00 55.03 55 GLN C C 1
ATOM 7238 O O . GLN C 3 55 ? 9.421 -6.666 42.485 1.00 57.95 55 GLN C O 1
ATOM 7244 N N . TYR C 3 56 ? 7.285 -7.098 43.022 1.00 54.75 56 TYR C N 1
ATOM 7245 C CA . TYR C 3 56 ? 7.475 -6.618 44.381 1.00 51.34 56 TYR C CA 1
ATOM 7246 C C . TYR C 3 56 ? 8.432 -7.513 45.147 1.00 56.28 56 TYR C C 1
ATOM 7247 O O . TYR C 3 56 ? 9.323 -7.026 45.852 1.00 58.29 56 TYR C O 1
ATOM 7256 N N . ILE C 3 57 ? 8.244 -8.830 45.037 1.00 58.86 57 ILE C N 1
ATOM 7257 C CA . ILE C 3 57 ? 9.067 -9.784 45.773 1.00 56.14 57 ILE C CA 1
ATOM 7258 C C . ILE C 3 57 ? 10.516 -9.722 45.293 1.00 51.89 57 ILE C C 1
ATOM 7259 O O . ILE C 3 57 ? 11.454 -9.689 46.099 1.00 48.96 57 ILE C O 1
ATOM 7264 N N . GLU C 3 58 ? 10.720 -9.721 43.971 1.00 48.08 58 GLU C N 1
ATOM 7265 C CA . GLU C 3 58 ? 12.059 -9.511 43.437 1.00 44.85 58 GLU C CA 1
ATOM 7266 C C . GLU C 3 58 ? 12.706 -8.310 44.100 1.00 50.61 58 GLU C C 1
ATOM 7267 O O . GLU C 3 58 ? 13.862 -8.372 44.538 1.00 48.41 58 GLU C O 1
ATOM 7273 N N . ARG C 3 59 ? 11.964 -7.200 44.184 1.00 50.37 59 ARG C N 1
ATOM 7274 C CA . ARG C 3 59 ? 12.482 -6.012 44.851 1.00 53.05 59 ARG C CA 1
ATOM 7275 C C . ARG C 3 59 ? 12.947 -6.338 46.264 1.00 49.26 59 ARG C C 1
ATOM 7276 O O . ARG C 3 59 ? 14.063 -5.979 46.659 1.00 49.15 59 ARG C O 1
ATOM 7284 N N . LYS C 3 60 ? 12.101 -7.029 47.039 1.00 49.57 60 LYS C N 1
ATOM 7285 C CA . LYS C 3 60 ? 12.474 -7.381 48.405 1.00 50.48 60 LYS C CA 1
ATOM 7286 C C . LYS C 3 60 ? 13.740 -8.230 48.422 1.00 47.44 60 LYS C C 1
ATOM 7287 O O . LYS C 3 60 ? 14.681 -7.942 49.170 1.00 45.47 60 LYS C O 1
ATOM 7293 N N . ILE C 3 61 ? 13.791 -9.269 47.585 1.00 44.59 61 ILE C N 1
ATOM 7294 C CA . ILE C 3 61 ? 14.995 -10.094 47.510 1.00 47.88 61 ILE C CA 1
ATOM 7295 C C . ILE C 3 61 ? 16.207 -9.226 47.185 1.00 46.56 61 ILE C C 1
ATOM 7296 O O . ILE C 3 61 ? 17.244 -9.310 47.854 1.00 45.72 61 ILE C O 1
ATOM 7301 N N . GLU C 3 62 ? 16.089 -8.372 46.153 1.00 47.91 62 GLU C N 1
ATOM 7302 C CA . GLU C 3 62 ? 17.190 -7.484 45.770 1.00 45.04 62 GLU C CA 1
ATOM 7303 C C . GLU C 3 62 ? 17.670 -6.657 46.951 1.00 44.69 62 GLU C C 1
ATOM 7304 O O . GLU C 3 62 ? 18.880 -6.489 47.159 1.00 43.22 62 GLU C O 1
ATOM 7310 N N . GLU C 3 63 ? 16.727 -6.130 47.736 1.00 42.85 63 GLU C N 1
ATOM 7311 C CA . GLU C 3 63 ? 17.094 -5.325 48.895 1.00 47.14 63 GLU C CA 1
ATOM 7312 C C . GLU C 3 63 ? 17.888 -6.157 49.895 1.00 48.12 63 GLU C C 1
ATOM 7313 O O . GLU C 3 63 ? 18.933 -5.716 50.396 1.00 45.88 63 GLU C O 1
ATOM 7319 N N . ARG C 3 64 ? 17.435 -7.390 50.152 1.00 50.44 64 ARG C N 1
ATOM 7320 C CA . ARG C 3 64 ? 18.124 -8.277 51.085 1.00 44.56 64 ARG C CA 1
ATOM 7321 C C . ARG C 3 64 ? 19.550 -8.560 50.623 1.00 43.55 64 ARG C C 1
ATOM 7322 O O . ARG C 3 64 ? 20.505 -8.404 51.392 1.00 44.56 64 ARG C O 1
ATOM 7330 N N . LEU C 3 65 ? 19.710 -8.964 49.357 1.00 38.87 65 LEU C N 1
ATOM 7331 C CA . LEU C 3 65 ? 21.027 -9.295 48.817 1.00 40.23 65 LEU C CA 1
ATOM 7332 C C . LEU C 3 65 ? 21.943 -8.081 48.780 1.00 50.58 65 LEU C C 1
ATOM 7333 O O . LEU C 3 65 ? 23.162 -8.213 48.974 1.00 47.78 65 LEU C O 1
ATOM 7338 N N . SER C 3 66 ? 21.380 -6.894 48.504 1.00 48.63 66 SER C N 1
ATOM 7339 C CA . SER C 3 66 ? 22.193 -5.682 48.448 1.00 45.78 66 SER C CA 1
ATOM 7340 C C . SER C 3 66 ? 22.737 -5.340 49.831 1.00 43.05 66 SER C C 1
ATOM 7341 O O . SER C 3 66 ? 23.927 -5.048 49.990 1.00 42.26 66 SER C O 1
ATOM 7344 N N . VAL C 3 67 ? 21.884 -5.398 50.853 1.00 41.66 67 VAL C N 1
ATOM 7345 C CA . VAL C 3 67 ? 22.347 -5.107 52.209 1.00 45.18 67 VAL C CA 1
ATOM 7346 C C . VAL C 3 67 ? 23.386 -6.131 52.654 1.00 50.24 67 VAL C C 1
ATOM 7347 O O . VAL C 3 67 ? 24.441 -5.766 53.184 1.00 47.56 67 VAL C O 1
ATOM 7351 N N . LEU C 3 68 ? 23.105 -7.432 52.453 1.00 47.52 68 LEU C N 1
ATOM 7352 C CA . LEU C 3 68 ? 24.120 -8.443 52.761 1.00 51.67 68 LEU C CA 1
ATOM 7353 C C . LEU C 3 68 ? 25.417 -8.185 51.997 1.00 55.80 68 LEU C C 1
ATOM 7354 O O . LEU C 3 68 ? 26.507 -8.441 52.527 1.00 53.63 68 LEU C O 1
ATOM 7359 N N . LYS C 3 69 ? 25.325 -7.680 50.757 1.00 54.18 69 LYS C N 1
ATOM 7360 C CA . LYS C 3 69 ? 26.533 -7.356 50.000 1.00 51.51 69 LYS C CA 1
ATOM 7361 C C . LYS C 3 69 ? 27.373 -6.320 50.734 1.00 52.63 69 LYS C C 1
ATOM 7362 O O . LYS C 3 69 ? 28.575 -6.525 50.959 1.00 53.88 69 LYS C O 1
ATOM 7368 N N . THR C 3 70 ? 26.762 -5.188 51.102 1.00 48.28 70 THR C N 1
ATOM 7369 C CA . THR C 3 70 ? 27.531 -4.167 51.804 1.00 50.10 70 THR C CA 1
ATOM 7370 C C . THR C 3 70 ? 27.959 -4.657 53.175 1.00 50.64 70 THR C C 1
ATOM 7371 O O . THR C 3 70 ? 29.004 -4.233 53.679 1.00 53.70 70 THR C O 1
ATOM 7375 N N . GLU C 3 71 ? 27.178 -5.556 53.783 1.00 48.86 71 GLU C N 1
ATOM 7376 C CA . GLU C 3 71 ? 27.470 -5.989 55.146 1.00 51.20 71 GLU C CA 1
ATOM 7377 C C . GLU C 3 71 ? 28.590 -7.023 55.205 1.00 54.99 71 GLU C C 1
ATOM 7378 O O . GLU C 3 71 ? 29.302 -7.091 56.215 1.00 54.06 71 GLU C O 1
ATOM 7384 N N . LYS C 3 72 ? 28.800 -7.798 54.136 1.00 49.40 72 LYS C N 1
ATOM 7385 C CA . LYS C 3 72 ? 29.716 -8.926 54.206 1.00 50.93 72 LYS C CA 1
ATOM 7386 C C . LYS C 3 72 ? 30.832 -8.935 53.166 1.00 54.83 72 LYS C C 1
ATOM 7387 O O . LYS C 3 72 ? 31.680 -9.830 53.215 1.00 60.18 72 LYS C O 1
ATOM 7393 N N . LEU C 3 73 ? 30.888 -7.981 52.244 1.00 53.94 73 LEU C N 1
ATOM 7394 C CA . LEU C 3 73 ? 31.873 -8.028 51.172 1.00 53.27 73 LEU C CA 1
ATOM 7395 C C . LEU C 3 73 ? 32.769 -6.802 51.219 1.00 52.58 73 LEU C C 1
ATOM 7396 O O . LEU C 3 73 ? 32.343 -5.720 51.619 1.00 51.97 73 LEU C O 1
ATOM 7401 N N . SER C 3 74 ? 34.017 -6.970 50.799 1.00 54.19 74 SER C N 1
ATOM 7402 C CA . SER C 3 74 ? 34.908 -5.825 50.772 1.00 56.20 74 SER C CA 1
ATOM 7403 C C . SER C 3 74 ? 34.479 -4.868 49.661 1.00 58.06 74 SER C C 1
ATOM 7404 O O . SER C 3 74 ? 33.565 -5.141 48.877 1.00 59.84 74 SER C O 1
ATOM 7407 N N . VAL C 3 75 ? 35.142 -3.720 49.589 1.00 51.81 75 VAL C N 1
ATOM 7408 C CA . VAL C 3 75 ? 34.858 -2.821 48.481 1.00 56.98 75 VAL C CA 1
ATOM 7409 C C . VAL C 3 75 ? 35.326 -3.441 47.164 1.00 58.24 75 VAL C C 1
ATOM 7410 O O . VAL C 3 75 ? 34.593 -3.435 46.166 1.00 59.32 75 VAL C O 1
ATOM 7414 N N . ALA C 3 76 ? 36.531 -4.017 47.139 1.00 58.26 76 ALA C N 1
ATOM 7415 C CA . ALA C 3 76 ? 37.019 -4.581 45.884 1.00 57.17 76 ALA C CA 1
ATOM 7416 C C . ALA C 3 76 ? 36.025 -5.591 45.312 1.00 57.56 76 ALA C C 1
ATOM 7417 O O . ALA C 3 76 ? 35.831 -5.666 44.093 1.00 54.48 76 ALA C O 1
ATOM 7419 N N . ASP C 3 77 ? 35.376 -6.373 46.175 1.00 59.09 77 ASP C N 1
ATOM 7420 C CA . ASP C 3 77 ? 34.362 -7.300 45.682 1.00 62.44 77 ASP C CA 1
ATOM 7421 C C . ASP C 3 77 ? 33.219 -6.538 45.024 1.00 57.75 77 ASP C C 1
ATOM 7422 O O . ASP C 3 77 ? 32.819 -6.853 43.895 1.00 56.38 77 ASP C O 1
ATOM 7427 N N . LEU C 3 78 ? 32.711 -5.499 45.707 1.00 53.64 78 LEU C N 1
ATOM 7428 C CA . LEU C 3 78 ? 31.585 -4.726 45.190 1.00 50.53 78 LEU C CA 1
ATOM 7429 C C . LEU C 3 78 ? 31.889 -4.126 43.819 1.00 51.04 78 LEU C C 1
ATOM 7430 O O . LEU C 3 78 ? 31.017 -4.073 42.947 1.00 50.27 78 LEU C O 1
ATOM 7435 N N . VAL C 3 79 ? 33.119 -3.677 43.596 1.00 49.45 79 VAL C N 1
ATOM 7436 C CA . VAL C 3 79 ? 33.426 -3.040 42.323 1.00 47.64 79 VAL C CA 1
ATOM 7437 C C . VAL C 3 79 ? 33.818 -4.024 41.226 1.00 53.15 79 VAL C C 1
ATOM 7438 O O . VAL C 3 79 ? 33.663 -3.699 40.042 1.00 56.22 79 VAL C O 1
ATOM 7442 N N . THR C 3 80 ? 34.306 -5.225 41.573 1.00 56.48 80 THR C N 1
ATOM 7443 C CA . THR C 3 80 ? 34.969 -6.087 40.598 1.00 55.46 80 THR C CA 1
ATOM 7444 C C . THR C 3 80 ? 34.363 -7.471 40.437 1.00 51.48 80 THR C C 1
ATOM 7445 O O . THR C 3 80 ? 34.646 -8.122 39.427 1.00 50.49 80 THR C O 1
ATOM 7449 N N . LYS C 3 81 ? 33.544 -7.937 41.371 1.00 51.44 81 LYS C N 1
ATOM 7450 C CA . LYS C 3 81 ? 33.062 -9.307 41.343 1.00 51.77 81 LYS C CA 1
ATOM 7451 C C . LYS C 3 81 ? 31.539 -9.357 41.329 1.00 52.38 81 LYS C C 1
ATOM 7452 O O . LYS C 3 81 ? 30.851 -8.429 41.771 1.00 50.69 81 LYS C O 1
ATOM 7458 N N . ALA C 3 82 ? 31.013 -10.466 40.821 1.00 51.14 82 ALA C N 1
ATOM 7459 C CA . ALA C 3 82 ? 29.600 -10.758 41.008 1.00 50.85 82 ALA C CA 1
ATOM 7460 C C . ALA C 3 82 ? 29.411 -11.483 42.333 1.00 50.67 82 ALA C C 1
ATOM 7461 O O . ALA C 3 82 ? 30.359 -12.028 42.907 1.00 54.65 82 ALA C O 1
ATOM 7463 N N . THR C 3 83 ? 28.175 -11.467 42.833 1.00 47.13 83 THR C N 1
ATOM 7464 C CA . THR C 3 83 ? 27.917 -12.181 44.076 1.00 49.55 83 THR C CA 1
ATOM 7465 C C . THR C 3 83 ? 28.000 -13.689 43.900 1.00 48.53 83 THR C C 1
ATOM 7466 O O . THR C 3 83 ? 27.891 -14.423 44.890 1.00 47.49 83 THR C O 1
ATOM 7470 N N . THR C 3 84 ? 28.195 -14.163 42.670 1.00 48.99 84 THR C N 1
ATOM 7471 C CA . THR C 3 84 ? 28.539 -15.558 42.461 1.00 47.37 84 THR C CA 1
ATOM 7472 C C . THR C 3 84 ? 29.987 -15.844 42.823 1.00 50.26 84 THR C C 1
ATOM 7473 O O . THR C 3 84 ? 30.333 -17.002 43.067 1.00 53.60 84 THR C O 1
ATOM 7477 N N . GLY C 3 85 ? 30.833 -14.824 42.883 1.00 47.98 85 GLY C N 1
ATOM 7478 C CA . GLY C 3 85 ? 32.259 -15.022 42.986 1.00 47.90 85 GLY C CA 1
ATOM 7479 C C . GLY C 3 85 ? 33.006 -14.837 41.681 1.00 49.18 85 GLY C C 1
ATOM 7480 O O . GLY C 3 85 ? 34.238 -14.695 41.702 1.00 44.62 85 GLY C O 1
ATOM 7481 N N . GLU C 3 86 ? 32.303 -14.824 40.552 1.00 45.97 86 GLU C N 1
ATOM 7482 C CA . GLU C 3 86 ? 32.976 -14.627 39.282 1.00 42.81 86 GLU C CA 1
ATOM 7483 C C . GLU C 3 86 ? 33.602 -13.239 39.212 1.00 47.81 86 GLU C C 1
ATOM 7484 O O . GLU C 3 86 ? 33.248 -12.319 39.958 1.00 51.78 86 GLU C O 1
ATOM 7490 N N . ASP C 3 87 ? 34.557 -13.099 38.302 1.00 49.24 87 ASP C N 1
ATOM 7491 C CA . ASP C 3 87 ? 35.141 -11.800 37.995 1.00 47.97 87 ASP C CA 1
ATOM 7492 C C . ASP C 3 87 ? 34.188 -11.050 37.067 1.00 50.20 87 ASP C C 1
ATOM 7493 O O . ASP C 3 87 ? 33.963 -11.463 35.923 1.00 49.32 87 ASP C O 1
ATOM 7498 N N . ALA C 3 88 ? 33.611 -9.954 37.564 1.00 53.39 88 ALA C N 1
ATOM 7499 C CA . ALA C 3 88 ? 32.615 -9.215 36.791 1.00 49.29 88 ALA C CA 1
ATOM 7500 C C . ALA C 3 88 ? 33.066 -8.969 35.354 1.00 48.04 88 ALA C C 1
ATOM 7501 O O . ALA C 3 88 ? 32.263 -9.076 34.421 1.00 45.72 88 ALA C O 1
ATOM 7503 N N . ALA C 3 89 ? 34.350 -8.661 35.147 1.00 46.81 89 ALA C N 1
ATOM 7504 C CA . ALA C 3 89 ? 34.804 -8.364 33.791 1.00 47.98 89 ALA C CA 1
ATOM 7505 C C . ALA C 3 89 ? 34.826 -9.616 32.925 1.00 52.14 89 ALA C C 1
ATOM 7506 O O . ALA C 3 89 ? 34.581 -9.543 31.713 1.00 53.25 89 ALA C O 1
ATOM 7508 N N . ALA C 3 90 ? 35.126 -10.775 33.520 1.00 49.34 90 ALA C N 1
ATOM 7509 C CA . ALA C 3 90 ? 35.066 -12.016 32.756 1.00 49.50 90 ALA C CA 1
ATOM 7510 C C . ALA C 3 90 ? 33.623 -12.365 32.415 1.00 49.48 90 ALA C C 1
ATOM 7511 O O . ALA C 3 90 ? 33.343 -12.852 31.311 1.00 49.81 90 ALA C O 1
ATOM 7513 N N . VAL C 3 91 ? 32.696 -12.116 33.349 1.00 45.97 91 VAL C N 1
ATOM 7514 C CA . VAL C 3 91 ? 31.277 -12.349 33.081 1.00 49.06 91 VAL C CA 1
ATOM 7515 C C . VAL C 3 91 ? 30.850 -11.592 31.839 1.00 52.32 91 VAL C C 1
ATOM 7516 O O . VAL C 3 91 ? 30.196 -12.144 30.943 1.00 54.19 91 VAL C O 1
ATOM 7520 N N . GLU C 3 92 ? 31.190 -10.302 31.789 1.00 51.15 92 GLU C N 1
ATOM 7521 C CA . GLU C 3 92 ? 30.889 -9.494 30.622 1.00 45.29 92 GLU C CA 1
ATOM 7522 C C . GLU C 3 92 ? 31.489 -10.124 29.385 1.00 46.72 92 GLU C C 1
ATOM 7523 O O . GLU C 3 92 ? 30.791 -10.393 28.399 1.00 49.86 92 GLU C O 1
ATOM 7529 N N . ALA C 3 93 ? 32.788 -10.396 29.436 1.00 48.32 93 ALA C N 1
ATOM 7530 C CA . ALA C 3 93 ? 33.474 -10.967 28.286 1.00 46.30 93 ALA C CA 1
ATOM 7531 C C . ALA C 3 93 ? 32.798 -12.253 27.824 1.00 46.70 93 ALA C C 1
ATOM 7532 O O . ALA C 3 93 ? 32.478 -12.411 26.641 1.00 49.58 93 ALA C O 1
ATOM 7534 N N . ALA C 3 94 ? 32.555 -13.182 28.748 1.00 47.17 94 ALA C N 1
ATOM 7535 C CA . ALA C 3 94 ? 31.992 -14.470 28.356 1.00 46.39 94 ALA C CA 1
ATOM 7536 C C . ALA C 3 94 ? 30.636 -14.299 27.691 1.00 45.23 94 ALA C C 1
ATOM 7537 O O . ALA C 3 94 ? 30.343 -14.944 26.679 1.00 44.35 94 ALA C O 1
ATOM 7539 N N . TRP C 3 95 ? 29.790 -13.431 28.239 1.00 48.52 95 TRP C N 1
ATOM 7540 C CA . TRP C 3 95 ? 28.422 -13.392 27.747 1.00 42.56 95 TRP C CA 1
ATOM 7541 C C . TRP C 3 95 ? 28.306 -12.656 26.425 1.00 41.15 95 TRP C C 1
ATOM 7542 O O . TRP C 3 95 ? 27.515 -13.059 25.567 1.00 38.89 95 TRP C O 1
ATOM 7553 N N . ILE C 3 96 ? 29.105 -11.616 26.214 1.00 38.47 96 ILE C N 1
ATOM 7554 C CA . ILE C 3 96 ? 29.113 -10.995 24.894 1.00 46.32 96 ILE C CA 1
ATOM 7555 C C . ILE C 3 96 ? 29.697 -11.950 23.851 1.00 45.59 96 ILE C C 1
ATOM 7556 O O . ILE C 3 96 ? 29.215 -12.017 22.710 1.00 44.75 96 ILE C O 1
ATOM 7561 N N . ALA C 3 97 ? 30.728 -12.716 24.224 1.00 46.37 97 ALA C N 1
ATOM 7562 C CA . ALA C 3 97 ? 31.270 -13.706 23.303 1.00 43.20 97 ALA C CA 1
ATOM 7563 C C . ALA C 3 97 ? 30.216 -14.740 22.947 1.00 40.87 97 ALA C C 1
ATOM 7564 O O . ALA C 3 97 ? 30.019 -15.069 21.771 1.00 43.05 97 ALA C O 1
ATOM 7566 N N . LYS C 3 98 ? 29.514 -15.258 23.948 1.00 38.47 98 LYS C N 1
ATOM 7567 C CA . LYS C 3 98 ? 28.412 -16.155 23.642 1.00 43.97 98 LYS C CA 1
ATOM 7568 C C . LYS C 3 98 ? 27.453 -15.484 22.672 1.00 51.65 98 LYS C C 1
ATOM 7569 O O . LYS C 3 98 ? 27.137 -16.038 21.611 1.00 55.78 98 LYS C O 1
ATOM 7575 N N . MET C 3 99 ? 27.031 -14.249 22.994 1.00 49.93 99 MET C N 1
ATOM 7576 C CA . MET C 3 99 ? 26.033 -13.555 22.183 1.00 45.42 99 MET C CA 1
ATOM 7577 C C . MET C 3 99 ? 26.536 -13.313 20.765 1.00 48.55 99 MET C C 1
ATOM 7578 O O . MET C 3 99 ? 25.774 -13.455 19.800 1.00 48.30 99 MET C O 1
ATOM 7583 N N . LYS C 3 100 ? 27.813 -12.930 20.622 1.00 48.29 100 LYS C N 1
ATOM 7584 C CA . LYS C 3 100 ? 28.399 -12.716 19.301 1.00 45.30 100 LYS C CA 1
ATOM 7585 C C . LYS C 3 100 ? 28.433 -13.993 18.477 1.00 50.76 100 LYS C C 1
ATOM 7586 O O . LYS C 3 100 ? 28.375 -13.938 17.243 1.00 52.44 100 LYS C O 1
ATOM 7592 N N . ALA C 3 101 ? 28.572 -15.145 19.131 1.00 51.44 101 ALA C N 1
ATOM 7593 C CA . ALA C 3 101 ? 28.657 -16.417 18.432 1.00 53.92 101 ALA C CA 1
ATOM 7594 C C . ALA C 3 101 ? 27.298 -16.980 18.059 1.00 60.05 101 ALA C C 1
ATOM 7595 O O . ALA C 3 101 ? 27.245 -17.913 17.249 1.00 62.45 101 ALA C O 1
ATOM 7597 N N . ALA C 3 102 ? 26.214 -16.449 18.639 1.00 59.31 102 ALA C N 1
ATOM 7598 C CA . ALA C 3 102 ? 24.891 -17.033 18.468 1.00 55.68 102 ALA C CA 1
ATOM 7599 C C . ALA C 3 102 ? 24.543 -17.194 16.990 1.00 63.57 102 ALA C C 1
ATOM 7600 O O . ALA C 3 102 ? 24.824 -16.325 16.158 1.00 65.60 102 ALA C O 1
ATOM 7602 N N . GLU C 3 103 ? 23.912 -18.325 16.683 1.00 62.29 103 GLU C N 1
ATOM 7603 C CA . GLU C 3 103 ? 23.596 -18.725 15.319 1.00 64.24 103 GLU C CA 1
ATOM 7604 C C . GLU C 3 103 ? 22.417 -17.954 14.738 1.00 65.69 103 GLU C C 1
ATOM 7605 O O . GLU C 3 103 ? 22.394 -17.677 13.534 1.00 64.84 103 GLU C O 1
ATOM 7611 N N . SER C 3 104 ? 21.436 -17.608 15.568 1.00 63.79 104 SER C N 1
ATOM 7612 C CA . SER C 3 104 ? 20.210 -16.987 15.095 1.00 58.28 104 SER C CA 1
ATOM 7613 C C . SER C 3 104 ? 19.654 -16.056 16.167 1.00 55.12 104 SER C C 1
ATOM 7614 O O . SER C 3 104 ? 20.040 -16.121 17.341 1.00 53.93 104 SER C O 1
ATOM 7617 N N . LYS C 3 105 ? 18.702 -15.210 15.747 1.00 51.31 105 LYS C N 1
ATOM 7618 C CA . LYS C 3 105 ? 18.026 -14.313 16.680 1.00 49.35 105 LYS C CA 1
ATOM 7619 C C . LYS C 3 105 ? 17.414 -15.074 17.850 1.00 47.51 105 LYS C C 1
ATOM 7620 O O . LYS C 3 105 ? 17.450 -14.600 18.991 1.00 47.28 105 LYS C O 1
ATOM 7626 N N . TYR C 3 106 ? 16.833 -16.244 17.593 1.00 46.09 106 TYR C N 1
ATOM 7627 C CA . TYR C 3 106 ? 16.267 -17.002 18.702 1.00 48.50 106 TYR C CA 1
ATOM 7628 C C . TYR C 3 106 ? 17.361 -17.466 19.658 1.00 46.69 106 TYR C C 1
ATOM 7629 O O . TYR C 3 106 ? 17.189 -17.411 20.880 1.00 44.53 106 TYR C O 1
ATOM 7638 N N . ALA C 3 107 ? 18.512 -17.878 19.139 1.00 49.61 107 ALA C N 1
ATOM 7639 C CA . ALA C 3 107 ? 19.589 -18.249 20.049 1.00 52.63 107 ALA C CA 1
ATOM 7640 C C . ALA C 3 107 ? 20.060 -17.036 20.837 1.00 47.82 107 ALA C C 1
ATOM 7641 O O . ALA C 3 107 ? 20.161 -17.084 22.068 1.00 46.85 107 ALA C O 1
ATOM 7643 N N . ALA C 3 108 ? 20.335 -15.932 20.139 1.00 46.09 108 ALA C N 1
ATOM 7644 C CA . ALA C 3 108 ? 20.758 -14.707 20.813 1.00 47.52 108 ALA C CA 1
ATOM 7645 C C . ALA C 3 108 ? 19.716 -14.237 21.822 1.00 45.27 108 ALA C C 1
ATOM 7646 O O . ALA C 3 108 ? 20.060 -13.775 22.917 1.00 48.83 108 ALA C O 1
ATOM 7648 N N . GLU C 3 109 ? 18.438 -14.338 21.466 1.00 40.80 109 GLU C N 1
ATOM 7649 C CA . GLU C 3 109 ? 17.363 -13.948 22.373 1.00 42.22 109 GLU C CA 1
ATOM 7650 C C . GLU C 3 109 ? 17.470 -14.676 23.715 1.00 47.98 109 GLU C C 1
ATOM 7651 O O . GLU C 3 109 ? 17.415 -14.050 24.782 1.00 51.64 109 GLU C O 1
ATOM 7657 N N . ARG C 3 110 ? 17.636 -16.002 23.688 1.00 51.06 110 ARG C N 1
ATOM 7658 C CA . ARG C 3 110 ? 17.769 -16.750 24.936 1.00 49.71 110 ARG C CA 1
ATOM 7659 C C . ARG C 3 110 ? 19.013 -16.326 25.701 1.00 45.38 110 ARG C C 1
ATOM 7660 O O . ARG C 3 110 ? 18.979 -16.198 26.932 1.00 42.76 110 ARG C O 1
ATOM 7668 N N . ILE C 3 111 ? 20.122 -16.110 24.995 1.00 44.67 111 ILE C N 1
ATOM 7669 C CA . ILE C 3 111 ? 21.335 -15.648 25.664 1.00 47.04 111 ILE C CA 1
ATOM 7670 C C . ILE C 3 111 ? 21.048 -14.393 26.484 1.00 45.73 111 ILE C C 1
ATOM 7671 O O . ILE C 3 111 ? 21.318 -14.344 27.691 1.00 43.03 111 ILE C O 1
ATOM 7676 N N . HIS C 3 112 ? 20.453 -13.374 25.845 1.00 45.15 112 HIS C N 1
ATOM 7677 C CA . HIS C 3 112 ? 20.234 -12.086 26.514 1.00 47.58 112 HIS C CA 1
ATOM 7678 C C . HIS C 3 112 ? 19.240 -12.218 27.666 1.00 44.10 112 HIS C C 1
ATOM 7679 O O . HIS C 3 112 ? 19.475 -11.688 28.760 1.00 41.91 112 HIS C O 1
ATOM 7686 N N . ILE C 3 113 ? 18.129 -12.924 27.450 1.00 40.33 113 ILE C N 1
ATOM 7687 C CA . ILE C 3 113 ? 17.148 -13.079 28.523 1.00 41.29 113 ILE C CA 1
ATOM 7688 C C . ILE C 3 113 ? 17.763 -13.804 29.716 1.00 43.03 113 ILE C C 1
ATOM 7689 O O . ILE C 3 113 ? 17.542 -13.425 30.872 1.00 43.71 113 ILE C O 1
ATOM 7694 N N . GLU C 3 114 ? 18.541 -14.861 29.464 1.00 46.81 114 GLU C N 1
ATOM 7695 C CA . GLU C 3 114 ? 19.097 -15.619 30.582 1.00 47.01 114 GLU C CA 1
ATOM 7696 C C . GLU C 3 114 ? 20.186 -14.827 31.301 1.00 45.61 114 GLU C C 1
ATOM 7697 O O . GLU C 3 114 ? 20.279 -14.878 32.532 1.00 43.70 114 GLU C O 1
ATOM 7703 N N . PHE C 3 115 ? 21.016 -14.083 30.559 1.00 42.34 115 PHE C N 1
ATOM 7704 C CA . PHE C 3 115 ? 21.981 -13.210 31.223 1.00 40.72 115 PHE C CA 1
ATOM 7705 C C . PHE C 3 115 ? 21.290 -12.284 32.205 1.00 42.13 115 PHE C C 1
ATOM 7706 O O . PHE C 3 115 ? 21.800 -12.037 33.304 1.00 44.96 115 PHE C O 1
ATOM 7714 N N . ARG C 3 116 ? 20.137 -11.739 31.820 1.00 42.08 116 ARG C N 1
ATOM 7715 C CA . ARG C 3 116 ? 19.425 -10.851 32.728 1.00 44.63 116 ARG C CA 1
ATOM 7716 C C . ARG C 3 116 ? 18.962 -11.613 33.959 1.00 40.21 116 ARG C C 1
ATOM 7717 O O . ARG C 3 116 ? 19.083 -11.125 35.088 1.00 39.35 116 ARG C O 1
ATOM 7725 N N . GLN C 3 117 ? 18.477 -12.837 33.762 1.00 42.70 117 GLN C N 1
ATOM 7726 C CA . GLN C 3 117 ? 17.942 -13.610 34.876 1.00 39.73 117 GLN C CA 1
ATOM 7727 C C . GLN C 3 117 ? 19.002 -13.890 35.928 1.00 39.95 117 GLN C C 1
ATOM 7728 O O . GLN C 3 117 ? 18.730 -13.810 37.135 1.00 43.19 117 GLN C O 1
ATOM 7734 N N . LEU C 3 118 ? 20.223 -14.182 35.490 1.00 41.06 118 LEU C N 1
ATOM 7735 C CA . LEU C 3 118 ? 21.296 -14.625 36.366 1.00 39.69 118 LEU C CA 1
ATOM 7736 C C . LEU C 3 118 ? 22.067 -13.479 36.975 1.00 41.19 118 LEU C C 1
ATOM 7737 O O . LEU C 3 118 ? 22.443 -13.554 38.148 1.00 41.50 118 LEU C O 1
ATOM 7742 N N . TYR C 3 119 ? 22.301 -12.407 36.214 1.00 43.88 119 TYR C N 1
ATOM 7743 C CA . TYR C 3 119 ? 23.297 -11.417 36.599 1.00 44.44 119 TYR C CA 1
ATOM 7744 C C . TYR C 3 119 ? 22.740 -10.024 36.868 1.00 47.47 119 TYR C C 1
ATOM 7745 O O . TYR C 3 119 ? 23.513 -9.130 37.244 1.00 42.52 119 TYR C O 1
ATOM 7754 N N . LYS C 3 120 ? 21.431 -9.827 36.730 1.00 44.82 120 LYS C N 1
ATOM 7755 C CA . LYS C 3 120 ? 20.837 -8.548 37.078 1.00 45.39 120 LYS C CA 1
ATOM 7756 C C . LYS C 3 120 ? 21.277 -8.151 38.486 1.00 48.37 120 LYS C C 1
ATOM 7757 O O . LYS C 3 120 ? 21.328 -9.013 39.380 1.00 46.99 120 LYS C O 1
ATOM 7763 N N . PRO C 3 121 ? 21.612 -6.878 38.718 1.00 44.01 121 PRO C N 1
ATOM 7764 C CA . PRO C 3 121 ? 21.982 -6.432 40.062 1.00 39.72 121 PRO C CA 1
ATOM 7765 C C . PRO C 3 121 ? 20.872 -6.745 41.046 1.00 40.55 121 PRO C C 1
ATOM 7766 O O . PRO C 3 121 ? 19.700 -6.819 40.653 1.00 44.76 121 PRO C O 1
ATOM 7770 N N . PRO C 3 122 ? 21.189 -6.899 42.343 1.00 41.15 122 PRO C N 1
ATOM 7771 C CA . PRO C 3 122 ? 22.549 -6.711 42.873 1.00 46.82 122 PRO C CA 1
ATOM 7772 C C . PRO C 3 122 ? 23.580 -7.833 42.627 1.00 46.21 122 PRO C C 1
ATOM 7773 O O . PRO C 3 122 ? 24.610 -7.772 43.296 1.00 46.61 122 PRO C O 1
ATOM 7777 N N . VAL C 3 123 ? 23.347 -8.775 41.698 1.00 45.62 123 VAL C N 1
ATOM 7778 C CA . VAL C 3 123 ? 24.262 -9.907 41.527 1.00 42.59 123 VAL C CA 1
ATOM 7779 C C . VAL C 3 123 ? 25.518 -9.477 40.791 1.00 45.94 123 VAL C C 1
ATOM 7780 O O . VAL C 3 123 ? 26.605 -9.988 41.061 1.00 45.94 123 VAL C O 1
ATOM 7784 N N . LEU C 3 124 ? 25.384 -8.571 39.816 1.00 47.66 124 LEU C N 1
ATOM 7785 C CA . LEU C 3 124 ? 26.507 -7.904 39.160 1.00 50.18 124 LEU C CA 1
ATOM 7786 C C . LEU C 3 124 ? 26.575 -6.454 39.607 1.00 47.27 124 LEU C C 1
ATOM 7787 O O . LEU C 3 124 ? 25.565 -5.879 40.033 1.00 46.71 124 LEU C O 1
ATOM 7792 N N . PRO C 3 125 ? 27.755 -5.830 39.562 1.00 44.87 125 PRO C N 1
ATOM 7793 C CA . PRO C 3 125 ? 27.811 -4.391 39.844 1.00 38.97 125 PRO C CA 1
ATOM 7794 C C . PRO C 3 125 ? 27.093 -3.647 38.730 1.00 41.36 125 PRO C C 1
ATOM 7795 O O . PRO C 3 125 ? 27.259 -3.960 37.543 1.00 43.82 125 PRO C O 1
ATOM 7799 N N . VAL C 3 126 ? 26.280 -2.666 39.129 1.00 41.49 126 VAL C N 1
ATOM 7800 C CA . VAL C 3 126 ? 25.384 -1.983 38.197 1.00 35.62 126 VAL C CA 1
ATOM 7801 C C . VAL C 3 126 ? 26.125 -1.546 36.941 1.00 36.79 126 VAL C C 1
ATOM 7802 O O . VAL C 3 126 ? 25.668 -1.781 35.821 1.00 37.12 126 VAL C O 1
ATOM 7806 N N . ASN C 3 127 ? 27.283 -0.908 37.100 1.00 37.42 127 ASN C N 1
ATOM 7807 C CA . ASN C 3 127 ? 27.993 -0.434 35.918 1.00 37.94 127 ASN C CA 1
ATOM 7808 C C . ASN C 3 127 ? 28.279 -1.581 34.959 1.00 42.93 127 ASN C C 1
ATOM 7809 O O . ASN C 3 127 ? 27.956 -1.498 33.767 1.00 45.39 127 ASN C O 1
ATOM 7814 N N . VAL C 3 128 ? 28.876 -2.671 35.453 1.00 41.41 128 VAL C N 1
ATOM 7815 C CA . VAL C 3 128 ? 29.159 -3.784 34.552 1.00 40.13 128 VAL C CA 1
ATOM 7816 C C . VAL C 3 128 ? 27.864 -4.322 33.959 1.00 38.82 128 VAL C C 1
ATOM 7817 O O . VAL C 3 128 ? 27.783 -4.577 32.745 1.00 37.58 128 VAL C O 1
ATOM 7821 N N . PHE C 3 129 ? 26.821 -4.472 34.789 1.00 32.09 129 PHE C N 1
ATOM 7822 C CA . PHE C 3 129 ? 25.568 -5.016 34.273 1.00 34.57 129 PHE C CA 1
ATOM 7823 C C . PHE C 3 129 ? 25.027 -4.181 33.116 1.00 38.41 129 PHE C C 1
ATOM 7824 O O . PHE C 3 129 ? 24.687 -4.717 32.055 1.00 37.12 129 PHE C O 1
ATOM 7832 N N . LEU C 3 130 ? 24.955 -2.855 33.295 1.00 42.26 130 LEU C N 1
ATOM 7833 C CA . LEU C 3 130 ? 24.318 -1.997 32.293 1.00 38.78 130 LEU C CA 1
ATOM 7834 C C . LEU C 3 130 ? 25.117 -1.973 30.986 1.00 39.29 130 LEU C C 1
ATOM 7835 O O . LEU C 3 130 ? 24.565 -2.161 29.894 1.00 38.52 130 LEU C O 1
ATOM 7840 N N . ARG C 3 131 ? 26.421 -1.737 31.085 1.00 42.22 131 ARG C N 1
ATOM 7841 C CA . ARG C 3 131 ? 27.324 -1.842 29.942 1.00 42.63 131 ARG C CA 1
ATOM 7842 C C . ARG C 3 131 ? 27.058 -3.097 29.106 1.00 41.14 131 ARG C C 1
ATOM 7843 O O . ARG C 3 131 ? 27.024 -3.042 27.869 1.00 42.36 131 ARG C O 1
ATOM 7851 N N . THR C 3 132 ? 26.892 -4.243 29.771 1.00 38.22 132 THR C N 1
ATOM 7852 C CA . THR C 3 132 ? 26.804 -5.533 29.081 1.00 39.91 132 THR C CA 1
ATOM 7853 C C . THR C 3 132 ? 25.433 -5.732 28.450 1.00 42.35 132 THR C C 1
ATOM 7854 O O . THR C 3 132 ? 25.315 -6.233 27.317 1.00 39.18 132 THR C O 1
ATOM 7858 N N . ASP C 3 133 ? 24.385 -5.383 29.199 1.00 42.70 133 ASP C N 1
ATOM 7859 C CA . ASP C 3 133 ? 23.036 -5.417 28.659 1.00 38.29 133 ASP C CA 1
ATOM 7860 C C . ASP C 3 133 ? 22.913 -4.515 27.434 1.00 37.85 133 ASP C C 1
ATOM 7861 O O . ASP C 3 133 ? 22.284 -4.889 26.436 1.00 40.43 133 ASP C O 1
ATOM 7866 N N . ALA C 3 134 ? 23.534 -3.336 27.480 1.00 37.24 134 ALA C N 1
ATOM 7867 C CA . ALA C 3 134 ? 23.601 -2.480 26.296 1.00 38.95 134 ALA C CA 1
ATOM 7868 C C . ALA C 3 134 ? 24.195 -3.221 25.105 1.00 36.48 134 ALA C C 1
ATOM 7869 O O . ALA C 3 134 ? 23.605 -3.253 24.019 1.00 34.20 134 ALA C O 1
ATOM 7871 N N . ALA C 3 135 ? 25.373 -3.823 25.296 1.00 38.62 135 ALA C N 1
ATOM 7872 C CA . ALA C 3 135 ? 26.042 -4.536 24.208 1.00 38.13 135 ALA C CA 1
ATOM 7873 C C . ALA C 3 135 ? 25.236 -5.748 23.758 1.00 36.84 135 ALA C C 1
ATOM 7874 O O . ALA C 3 135 ? 25.115 -6.001 22.555 1.00 38.61 135 ALA C O 1
ATOM 7876 N N . LEU C 3 136 ? 24.653 -6.495 24.697 1.00 34.44 136 LEU C N 1
ATOM 7877 C CA . LEU C 3 136 ? 23.799 -7.615 24.296 1.00 39.33 136 LEU C CA 1
ATOM 7878 C C . LEU C 3 136 ? 22.631 -7.134 23.441 1.00 40.64 136 LEU C C 1
ATOM 7879 O O . LEU C 3 136 ? 22.401 -7.654 22.343 1.00 41.60 136 LEU C O 1
ATOM 7884 N N . GLY C 3 137 ? 21.888 -6.124 23.925 1.00 38.90 137 GLY C N 1
ATOM 7885 C CA . GLY C 3 137 ? 20.731 -5.630 23.188 1.00 38.22 137 GLY C CA 1
ATOM 7886 C C . GLY C 3 137 ? 21.055 -5.081 21.805 1.00 36.85 137 GLY C C 1
ATOM 7887 O O . GLY C 3 137 ? 20.215 -5.127 20.901 1.00 36.21 137 GLY C O 1
ATOM 7888 N N . THR C 3 138 ? 22.254 -4.525 21.620 1.00 34.74 138 THR C N 1
ATOM 7889 C CA . THR C 3 138 ? 22.631 -4.067 20.287 1.00 39.13 138 THR C CA 1
ATOM 7890 C C . THR C 3 138 ? 22.589 -5.219 19.291 1.00 39.92 138 THR C C 1
ATOM 7891 O O . THR C 3 138 ? 21.947 -5.134 18.231 1.00 35.53 138 THR C O 1
ATOM 7895 N N . ILE C 3 139 ? 23.289 -6.308 19.622 1.00 38.89 139 ILE C N 1
ATOM 7896 C CA . ILE C 3 139 ? 23.296 -7.492 18.775 1.00 37.90 139 ILE C CA 1
ATOM 7897 C C . ILE C 3 139 ? 21.886 -8.048 18.625 1.00 36.41 139 ILE C C 1
ATOM 7898 O O . ILE C 3 139 ? 21.453 -8.388 17.519 1.00 35.83 139 ILE C O 1
ATOM 7903 N N . LEU C 3 140 ? 21.137 -8.128 19.724 1.00 37.48 140 LEU C N 1
ATOM 7904 C CA . LEU C 3 140 ? 19.794 -8.690 19.641 1.00 34.10 140 LEU C CA 1
ATOM 7905 C C . LEU C 3 140 ? 18.939 -7.926 18.638 1.00 37.59 140 LEU C C 1
ATOM 7906 O O . LEU C 3 140 ? 18.172 -8.529 17.880 1.00 42.60 140 LEU C O 1
ATOM 7911 N N . MET C 3 141 ? 19.074 -6.599 18.598 1.00 39.19 141 MET C N 1
ATOM 7912 C CA . MET C 3 141 ? 18.283 -5.810 17.660 1.00 36.63 141 MET C CA 1
ATOM 7913 C C . MET C 3 141 ? 18.819 -5.939 16.241 1.00 36.06 141 MET C C 1
ATOM 7914 O O . MET C 3 141 ? 18.039 -6.027 15.285 1.00 34.62 141 MET C O 1
ATOM 7919 N N . GLU C 3 142 ? 20.146 -5.955 16.080 1.00 36.34 142 GLU C N 1
ATOM 7920 C CA . GLU C 3 142 ? 20.716 -6.087 14.738 1.00 40.49 142 GLU C CA 1
ATOM 7921 C C . GLU C 3 142 ? 20.295 -7.390 14.075 1.00 41.50 142 GLU C C 1
ATOM 7922 O O . GLU C 3 142 ? 19.959 -7.407 12.887 1.00 42.24 142 GLU C O 1
ATOM 7928 N N . LEU C 3 143 ? 20.304 -8.494 14.826 1.00 40.74 143 LEU C N 1
ATOM 7929 C CA . LEU C 3 143 ? 19.777 -9.745 14.298 1.00 41.56 143 LEU C CA 1
ATOM 7930 C C . LEU C 3 143 ? 18.279 -9.647 14.044 1.00 42.45 143 LEU C C 1
ATOM 7931 O O . LEU C 3 143 ? 17.818 -9.896 12.925 1.00 45.17 143 LEU C O 1
ATOM 7936 N N . ARG C 3 144 ? 17.503 -9.271 15.073 1.00 40.36 144 ARG C N 1
ATOM 7937 C CA . ARG C 3 144 ? 16.041 -9.325 14.975 1.00 37.09 144 ARG C CA 1
ATOM 7938 C C . ARG C 3 144 ? 15.502 -8.425 13.868 1.00 40.05 144 ARG C C 1
ATOM 7939 O O . ARG C 3 144 ? 14.479 -8.739 13.255 1.00 42.34 144 ARG C O 1
ATOM 7947 N N . ASN C 3 145 ? 16.130 -7.267 13.640 1.00 44.71 145 ASN C N 1
ATOM 7948 C CA . ASN C 3 145 ? 15.576 -6.257 12.743 1.00 42.03 145 ASN C CA 1
ATOM 7949 C C . ASN C 3 145 ? 16.102 -6.357 11.310 1.00 42.36 145 ASN C C 1
ATOM 7950 O O . ASN C 3 145 ? 15.846 -5.448 10.516 1.00 45.41 145 ASN C O 1
ATOM 7955 N N . THR C 3 146 ? 16.839 -7.417 10.963 1.00 41.42 146 THR C N 1
ATOM 7956 C CA . THR C 3 146 ? 17.134 -7.720 9.560 1.00 43.92 146 THR C CA 1
ATOM 7957 C C . THR C 3 146 ? 15.935 -8.391 8.895 1.00 42.17 146 THR C C 1
ATOM 7958 O O . THR C 3 146 ? 15.396 -9.365 9.425 1.00 40.52 146 THR C O 1
ATOM 7962 N N . ASP C 3 147 ? 15.523 -7.886 7.734 1.00 39.26 147 ASP C N 1
ATOM 7963 C CA . ASP C 3 147 ? 14.440 -8.513 6.966 1.00 44.57 147 ASP C CA 1
ATOM 7964 C C . ASP C 3 147 ? 13.234 -8.823 7.856 1.00 44.71 147 ASP C C 1
ATOM 7965 O O . ASP C 3 147 ? 12.702 -9.941 7.870 1.00 39.24 147 ASP C O 1
ATOM 7970 N N . TYR C 3 148 ? 12.787 -7.789 8.581 1.00 42.06 148 TYR C N 1
ATOM 7971 C CA . TYR C 3 148 ? 11.903 -7.976 9.732 1.00 36.34 148 TYR C CA 1
ATOM 7972 C C . TYR C 3 148 ? 10.530 -8.506 9.328 1.00 32.57 148 TYR C C 1
ATOM 7973 O O . TYR C 3 148 ? 9.853 -9.143 10.143 1.00 34.93 148 TYR C O 1
ATOM 7982 N N . TYR C 3 149 ? 10.098 -8.251 8.091 1.00 33.87 149 TYR C N 1
ATOM 7983 C CA . TYR C 3 149 ? 8.775 -8.629 7.606 1.00 34.61 149 TYR C CA 1
ATOM 7984 C C . TYR C 3 149 ? 8.823 -9.746 6.569 1.00 41.60 149 TYR C C 1
ATOM 7985 O O . TYR C 3 149 ? 7.768 -10.115 6.023 1.00 37.95 149 TYR C O 1
ATOM 7994 N N . ALA C 3 150 ? 10.016 -10.306 6.309 1.00 37.92 150 ALA C N 1
ATOM 7995 C CA . ALA C 3 150 ? 10.181 -11.323 5.273 1.00 37.27 150 ALA C CA 1
ATOM 7996 C C . ALA C 3 150 ? 9.379 -12.588 5.566 1.00 40.98 150 ALA C C 1
ATOM 7997 O O . ALA C 3 150 ? 8.778 -13.167 4.653 1.00 46.84 150 ALA C O 1
ATOM 7999 N N . THR C 3 151 ? 9.367 -13.044 6.824 1.00 36.82 151 THR C N 1
ATOM 8000 C CA . THR C 3 151 ? 8.692 -14.301 7.158 1.00 38.98 151 THR C CA 1
ATOM 8001 C C . THR C 3 151 ? 7.191 -14.081 7.299 1.00 36.58 151 THR C C 1
ATOM 8002 O O . THR C 3 151 ? 6.775 -13.209 8.052 1.00 34.75 151 THR C O 1
ATOM 8006 N N . PRO C 3 152 ? 6.350 -14.855 6.617 1.00 45.05 152 PRO C N 1
ATOM 8007 C CA . PRO C 3 152 ? 4.905 -14.654 6.779 1.00 43.12 152 PRO C CA 1
ATOM 8008 C C . PRO C 3 152 ? 4.435 -15.065 8.164 1.00 46.44 152 PRO C C 1
ATOM 8009 O O . PRO C 3 152 ? 5.043 -15.906 8.838 1.00 45.80 152 PRO C O 1
ATOM 8013 N N . LEU C 3 153 ? 3.342 -14.426 8.590 1.00 47.64 153 LEU C N 1
ATOM 8014 C CA . LEU C 3 153 ? 2.829 -14.622 9.937 1.00 43.99 153 LEU C CA 1
ATOM 8015 C C . LEU C 3 153 ? 2.736 -16.105 10.289 1.00 49.77 153 LEU C C 1
ATOM 8016 O O . LEU C 3 153 ? 3.058 -16.493 11.414 1.00 50.76 153 LEU C O 1
ATOM 8021 N N . GLU C 3 154 ? 2.348 -16.955 9.327 1.00 50.96 154 GLU C N 1
ATOM 8022 C CA . GLU C 3 154 ? 2.207 -18.390 9.593 1.00 50.16 154 GLU C CA 1
ATOM 8023 C C . GLU C 3 154 ? 3.558 -19.041 9.847 1.00 50.70 154 GLU C C 1
ATOM 8024 O O . GLU C 3 154 ? 3.685 -19.918 10.713 1.00 51.81 154 GLU C O 1
ATOM 8030 N N . GLY C 3 155 ? 4.579 -18.634 9.093 1.00 50.39 155 GLY C N 1
ATOM 8031 C CA . GLY C 3 155 ? 5.913 -19.141 9.356 1.00 51.86 155 GLY C CA 1
ATOM 8032 C C . GLY C 3 155 ? 6.436 -18.691 10.703 1.00 51.27 155 GLY C C 1
ATOM 8033 O O . GLY C 3 155 ? 7.003 -19.491 11.455 1.00 49.90 155 GLY C O 1
ATOM 8034 N N . LEU C 3 156 ? 6.221 -17.408 11.037 1.00 45.10 156 LEU C N 1
ATOM 8035 C CA . LEU C 3 156 ? 6.737 -16.837 12.278 1.00 45.63 156 LEU C CA 1
ATOM 8036 C C . LEU C 3 156 ? 6.069 -17.464 13.505 1.00 42.69 156 LEU C C 1
ATOM 8037 O O . LEU C 3 156 ? 6.745 -17.795 14.489 1.00 39.71 156 LEU C O 1
ATOM 8042 N N . ARG C 3 157 ? 4.747 -17.646 13.464 1.00 41.26 157 ARG C N 1
ATOM 8043 C CA . ARG C 3 157 ? 4.083 -18.398 14.523 1.00 44.73 157 ARG C CA 1
ATOM 8044 C C . ARG C 3 157 ? 4.764 -19.751 14.738 1.00 48.05 157 ARG C C 1
ATOM 8045 O O . ARG C 3 157 ? 4.908 -20.209 15.882 1.00 45.00 157 ARG C O 1
ATOM 8053 N N . LYS C 3 158 ? 5.215 -20.396 13.649 1.00 48.46 158 LYS C N 1
ATOM 8054 C CA . LYS C 3 158 ? 5.872 -21.701 13.779 1.00 50.80 158 LYS C CA 1
ATOM 8055 C C . LYS C 3 158 ? 7.287 -21.566 14.333 1.00 48.05 158 LYS C C 1
ATOM 8056 O O . LYS C 3 158 ? 7.705 -22.369 15.177 1.00 47.51 158 LYS C O 1
ATOM 8062 N N . GLU C 3 159 ? 8.040 -20.563 13.873 1.00 43.93 159 GLU C N 1
ATOM 8063 C CA . GLU C 3 159 ? 9.358 -20.318 14.447 1.00 43.14 159 GLU C CA 1
ATOM 8064 C C . GLU C 3 159 ? 9.257 -20.004 15.928 1.00 44.75 159 GLU C C 1
ATOM 8065 O O . GLU C 3 159 ? 10.037 -20.524 16.735 1.00 41.48 159 GLU C O 1
ATOM 8071 N N . ARG C 3 160 ? 8.294 -19.154 16.306 1.00 45.01 160 ARG C N 1
ATOM 8072 C CA . ARG C 3 160 ? 8.116 -18.836 17.719 1.00 41.82 160 ARG C CA 1
ATOM 8073 C C . ARG C 3 160 ? 7.753 -20.069 18.531 1.00 40.22 160 ARG C C 1
ATOM 8074 O O . ARG C 3 160 ? 8.128 -20.165 19.703 1.00 39.47 160 ARG C O 1
ATOM 8082 N N . GLY C 3 161 ? 7.024 -21.011 17.939 1.00 40.75 161 GLY C N 1
ATOM 8083 C CA . GLY C 3 161 ? 6.573 -22.173 18.675 1.00 40.11 161 GLY C CA 1
ATOM 8084 C C . GLY C 3 161 ? 5.270 -21.998 19.412 1.00 36.29 161 GLY C C 1
ATOM 8085 O O . GLY C 3 161 ? 5.058 -22.642 20.443 1.00 36.62 161 GLY C O 1
ATOM 8086 N N . VAL C 3 162 ? 4.387 -21.163 18.927 1.00 36.19 162 VAL C N 1
ATOM 8087 C CA . VAL C 3 162 ? 3.121 -20.978 19.621 1.00 41.98 162 VAL C CA 1
ATOM 8088 C C . VAL C 3 162 ? 2.148 -22.072 19.199 1.00 42.61 162 VAL C C 1
ATOM 8089 O O . VAL C 3 162 ? 2.250 -22.642 18.107 1.00 41.82 162 VAL C O 1
ATOM 8093 N N . LYS C 3 163 ? 1.212 -22.392 20.088 1.00 38.30 163 LYS C N 1
ATOM 8094 C CA . LYS C 3 163 ? 0.039 -23.175 19.739 1.00 37.80 163 LYS C CA 1
ATOM 8095 C C . LYS C 3 163 ? -1.081 -22.208 19.369 1.00 44.39 163 LYS C C 1
ATOM 8096 O O . LYS C 3 163 ? -1.619 -21.506 20.237 1.00 42.93 163 LYS C O 1
ATOM 8102 N N . VAL C 3 164 ? -1.440 -22.162 18.086 1.00 40.83 164 VAL C N 1
ATOM 8103 C CA . VAL C 3 164 ? -2.536 -21.291 17.680 1.00 42.81 164 VAL C CA 1
ATOM 8104 C C . VAL C 3 164 ? -3.842 -21.887 18.181 1.00 46.64 164 VAL C C 1
ATOM 8105 O O . VAL C 3 164 ? -4.188 -23.027 17.842 1.00 45.01 164 VAL C O 1
ATOM 8109 N N . LEU C 3 165 ? -4.563 -21.120 19.006 1.00 41.69 165 LEU C N 1
ATOM 8110 C CA . LEU C 3 165 ? -5.847 -21.558 19.529 1.00 42.72 165 LEU C CA 1
ATOM 8111 C C . LEU C 3 165 ? -7.031 -20.887 18.850 1.00 50.10 165 LEU C C 1
ATOM 8112 O O . LEU C 3 165 ? -8.152 -21.393 18.961 1.00 51.38 165 LEU C O 1
ATOM 8117 N N . HIS C 3 166 ? -6.825 -19.767 18.163 1.00 49.50 166 HIS C N 1
ATOM 8118 C CA . HIS C 3 166 ? -7.932 -19.138 17.449 1.00 46.99 166 HIS C CA 1
ATOM 8119 C C . HIS C 3 166 ? -7.370 -18.145 16.457 1.00 50.64 166 HIS C C 1
ATOM 8120 O O . HIS C 3 166 ? -6.587 -17.272 16.839 1.00 51.58 166 HIS C O 1
ATOM 8127 N N . LEU C 3 167 ? -7.762 -18.273 15.194 1.00 50.17 167 LEU C N 1
ATOM 8128 C CA . LEU C 3 167 ? -7.583 -17.206 14.220 1.00 46.03 167 LEU C CA 1
ATOM 8129 C C . LEU C 3 167 ? -8.961 -16.826 13.713 1.00 49.86 167 LEU C C 1
ATOM 8130 O O . LEU C 3 167 ? -9.665 -17.664 13.138 1.00 52.89 167 LEU C O 1
ATOM 8135 N N . GLN C 3 168 ? -9.349 -15.577 13.956 1.00 50.10 168 GLN C N 1
ATOM 8136 C CA . GLN C 3 168 ? -10.645 -15.074 13.524 1.00 48.75 168 GLN C CA 1
ATOM 8137 C C . GLN C 3 168 ? -10.723 -15.005 12.003 1.00 52.11 168 GLN C C 1
ATOM 8138 O O . GLN C 3 168 ? -9.724 -14.763 11.315 1.00 49.43 168 GLN C O 1
ATOM 8144 N N . ALA C 3 169 ? -11.927 -15.226 11.478 1.00 56.80 169 ALA C N 1
ATOM 8145 C CA . ALA C 3 169 ? -12.194 -15.021 10.051 1.00 54.82 169 ALA C CA 1
ATOM 8146 C C . ALA C 3 169 ? -12.362 -13.535 9.733 1.00 59.88 169 ALA C C 1
ATOM 8147 O O . ALA C 3 169 ? -11.449 -12.882 9.214 1.00 63.14 169 ALA C O 1
ATOM 8149 N N . SER D 4 15 ? 10.256 35.037 1.951 1.00 54.44 12 SER D N 1
ATOM 8150 C CA . SER D 4 15 ? 9.452 33.920 1.468 1.00 59.22 12 SER D CA 1
ATOM 8151 C C . SER D 4 15 ? 8.195 33.717 2.332 1.00 58.97 12 SER D C 1
ATOM 8152 O O . SER D 4 15 ? 7.700 32.604 2.489 1.00 61.96 12 SER D O 1
ATOM 8155 N N . ARG D 4 16 ? 7.685 34.812 2.880 1.00 52.40 13 ARG D N 1
ATOM 8156 C CA . ARG D 4 16 ? 6.508 34.798 3.732 1.00 49.23 13 ARG D CA 1
ATOM 8157 C C . ARG D 4 16 ? 5.241 34.887 2.877 1.00 50.45 13 ARG D C 1
ATOM 8158 O O . ARG D 4 16 ? 5.182 35.673 1.928 1.00 53.51 13 ARG D O 1
ATOM 8166 N N . ILE D 4 17 ? 4.229 34.086 3.211 1.00 43.07 14 ILE D N 1
ATOM 8167 C CA . ILE D 4 17 ? 2.993 34.011 2.435 1.00 38.61 14 ILE D CA 1
ATOM 8168 C C . ILE D 4 17 ? 1.836 34.397 3.336 1.00 38.97 14 ILE D C 1
ATOM 8169 O O . ILE D 4 17 ? 1.598 33.752 4.363 1.00 38.15 14 ILE D O 1
ATOM 8174 N N . LEU D 4 18 ? 1.105 35.432 2.943 1.00 44.08 15 LEU D N 1
ATOM 8175 C CA . LEU D 4 18 ? -0.069 35.875 3.688 1.00 44.74 15 LEU D CA 1
ATOM 8176 C C . LEU D 4 18 ? -1.231 34.932 3.406 1.00 42.29 15 LEU D C 1
ATOM 8177 O O . LEU D 4 18 ? -1.588 34.717 2.245 1.00 46.13 15 LEU D O 1
ATOM 8182 N N . ILE D 4 19 ? -1.800 34.339 4.452 1.00 42.72 16 ILE D N 1
ATOM 8183 C CA . ILE D 4 19 ? -2.904 33.400 4.287 1.00 39.87 16 ILE D CA 1
ATOM 8184 C C . ILE D 4 19 ? -4.172 33.861 4.970 1.00 39.46 16 ILE D C 1
ATOM 8185 O O . ILE D 4 19 ? -5.209 33.209 4.804 1.00 47.76 16 ILE D O 1
ATOM 8190 N N . HIS D 4 20 ? -4.140 34.946 5.738 1.00 43.33 17 HIS D N 1
ATOM 8191 C CA . HIS D 4 20 ? -5.369 35.476 6.313 1.00 44.53 17 HIS D CA 1
ATOM 8192 C C . HIS D 4 20 ? -5.243 36.984 6.502 1.00 45.74 17 HIS D C 1
ATOM 8193 O O . HIS D 4 20 ? -4.173 37.482 6.858 1.00 49.48 17 HIS D O 1
ATOM 8200 N N . SER D 4 21 ? -6.333 37.709 6.258 1.00 46.24 18 SER D N 1
ATOM 8201 C CA . SER D 4 21 ? -6.289 39.169 6.356 1.00 49.75 18 SER D CA 1
ATOM 8202 C C . SER D 4 21 ? -7.706 39.701 6.457 1.00 54.20 18 SER D C 1
ATOM 8203 O O . SER D 4 21 ? -8.502 39.542 5.524 1.00 46.88 18 SER D O 1
ATOM 8206 N N . ASP D 4 22 ? -8.024 40.327 7.581 1.00 53.56 19 ASP D N 1
ATOM 8207 C CA . ASP D 4 22 ? -9.335 40.927 7.755 1.00 57.88 19 ASP D CA 1
ATOM 8208 C C . ASP D 4 22 ? -9.145 42.181 8.597 1.00 57.45 19 ASP D C 1
ATOM 8209 O O . ASP D 4 22 ? -8.019 42.647 8.808 1.00 58.26 19 ASP D O 1
ATOM 8214 N N . ALA D 4 23 ? -10.255 42.728 9.093 1.00 62.73 20 ALA D N 1
ATOM 8215 C CA . ALA D 4 23 ? -10.213 43.957 9.880 1.00 56.94 20 ALA D CA 1
ATOM 8216 C C . ALA D 4 23 ? -9.120 43.928 10.947 1.00 58.16 20 ALA D C 1
ATOM 8217 O O . ALA D 4 23 ? -8.478 44.949 11.208 1.00 50.02 20 ALA D O 1
ATOM 8219 N N . ARG D 4 24 ? -8.883 42.765 11.565 1.00 62.55 21 ARG D N 1
ATOM 8220 C CA . ARG D 4 24 ? -8.103 42.707 12.798 1.00 62.46 21 ARG D CA 1
ATOM 8221 C C . ARG D 4 24 ? -6.968 41.681 12.776 1.00 59.48 21 ARG D C 1
ATOM 8222 O O . ARG D 4 24 ? -5.918 41.903 13.396 1.00 56.22 21 ARG D O 1
ATOM 8230 N N . TYR D 4 25 ? -7.153 40.553 12.096 1.00 59.20 22 TYR D N 1
ATOM 8231 C CA . TYR D 4 25 ? -6.180 39.468 12.147 1.00 54.43 22 TYR D CA 1
ATOM 8232 C C . TYR D 4 25 ? -5.438 39.328 10.828 1.00 51.62 22 TYR D C 1
ATOM 8233 O O . TYR D 4 25 ? -6.004 39.541 9.753 1.00 55.64 22 TYR D O 1
ATOM 8242 N N . GLU D 4 26 ? -4.151 39.028 10.933 1.00 52.86 23 GLU D N 1
ATOM 8243 C CA . GLU D 4 26 ? -3.320 38.658 9.803 1.00 51.61 23 GLU D CA 1
ATOM 8244 C C . GLU D 4 26 ? -2.539 37.408 10.167 1.00 49.34 23 GLU D C 1
ATOM 8245 O O . GLU D 4 26 ? -2.163 37.211 11.326 1.00 48.90 23 GLU D O 1
ATOM 8251 N N . ALA D 4 27 ? -2.292 36.568 9.166 1.00 46.84 24 ALA D N 1
ATOM 8252 C CA . ALA D 4 27 ? -1.576 35.320 9.371 1.00 45.53 24 ALA D CA 1
ATOM 8253 C C . ALA D 4 27 ? -0.694 35.065 8.164 1.00 44.60 24 ALA D C 1
ATOM 8254 O O . ALA D 4 27 ? -1.158 35.174 7.027 1.00 46.29 24 ALA D O 1
ATOM 8256 N N . PHE D 4 28 ? 0.570 34.725 8.416 1.00 44.03 25 PHE D N 1
ATOM 8257 C CA . PHE D 4 28 ? 1.538 34.381 7.389 1.00 44.18 25 PHE D CA 1
ATOM 8258 C C . PHE D 4 28 ? 2.078 32.981 7.646 1.00 43.69 25 PHE D C 1
ATOM 8259 O O . PHE D 4 28 ? 2.129 32.538 8.792 1.00 44.86 25 PHE D O 1
ATOM 8267 N N . THR D 4 29 ? 2.499 32.288 6.579 1.00 39.86 26 THR D N 1
ATOM 8268 C CA . THR D 4 29 ? 3.312 31.079 6.703 1.00 40.84 26 THR D CA 1
ATOM 8269 C C . THR D 4 29 ? 4.580 31.228 5.885 1.00 41.21 26 THR D C 1
ATOM 8270 O O . THR D 4 29 ? 4.619 31.954 4.895 1.00 45.46 26 THR D O 1
ATOM 8274 N N . VAL D 4 30 ? 5.577 30.455 6.230 1.00 42.90 27 VAL D N 1
ATOM 8275 C CA . VAL D 4 30 ? 6.815 30.434 5.517 1.00 45.57 27 VAL D CA 1
ATOM 8276 C C . VAL D 4 30 ? 7.326 29.011 5.465 1.00 43.78 27 VAL D C 1
ATOM 8277 O O . VAL D 4 30 ? 7.066 28.275 6.333 1.00 45.22 27 VAL D O 1
ATOM 8281 N N . ASP D 4 31 ? 7.998 28.630 4.396 1.00 42.04 28 ASP D N 1
ATOM 8282 C CA . ASP D 4 31 ? 8.536 27.310 4.218 1.00 43.65 28 ASP D CA 1
ATOM 8283 C C . ASP D 4 31 ? 9.968 27.243 4.675 1.00 44.72 28 ASP D C 1
ATOM 8284 O O . ASP D 4 31 ? 10.807 27.933 4.202 1.00 41.98 28 ASP D O 1
ATOM 8289 N N . LEU D 4 32 ? 10.233 26.378 5.613 1.00 47.28 29 LEU D N 1
ATOM 8290 C CA . LEU D 4 32 ? 11.549 26.221 6.098 1.00 44.49 29 LEU D CA 1
ATOM 8291 C C . LEU D 4 32 ? 12.064 24.894 5.692 1.00 46.61 29 LEU D C 1
ATOM 8292 O O . LEU D 4 32 ? 12.876 24.357 6.363 1.00 50.68 29 LEU D O 1
ATOM 8297 N N . ASP D 4 33 ? 11.581 24.367 4.589 1.00 46.47 30 ASP D N 1
ATOM 8298 C CA . ASP D 4 33 ? 11.909 23.049 4.068 1.00 52.81 30 ASP D CA 1
ATOM 8299 C C . ASP D 4 33 ? 11.446 21.890 4.940 1.00 53.25 30 ASP D C 1
ATOM 8300 O O . ASP D 4 33 ? 10.564 21.200 4.568 1.00 57.32 30 ASP D O 1
ATOM 8305 N N . TYR D 4 34 ? 11.983 21.700 6.122 1.00 51.56 31 TYR D N 1
ATOM 8306 C CA . TYR D 4 34 ? 11.550 20.614 6.971 1.00 48.03 31 TYR D CA 1
ATOM 8307 C C . TYR D 4 34 ? 10.189 20.765 7.577 1.00 45.92 31 TYR D C 1
ATOM 8308 O O . TYR D 4 34 ? 9.586 19.812 7.921 1.00 39.81 31 TYR D O 1
ATOM 8317 N N . MET D 4 35 ? 9.713 21.989 7.666 1.00 52.04 32 MET D N 1
ATOM 8318 C CA . MET D 4 35 ? 8.476 22.331 8.288 1.00 39.77 32 MET D CA 1
ATOM 8319 C C . MET D 4 35 ? 8.021 23.695 7.851 1.00 44.17 32 MET D C 1
ATOM 8320 O O . MET D 4 35 ? 8.760 24.417 7.268 1.00 41.78 32 MET D O 1
ATOM 8325 N N . TRP D 4 36 ? 6.796 24.056 8.168 1.00 39.73 33 TRP D N 1
ATOM 8326 C CA . TRP D 4 36 ? 6.300 25.362 7.834 1.00 36.96 33 TRP D CA 1
ATOM 8327 C C . TRP D 4 36 ? 6.038 26.119 9.117 1.00 35.52 33 TRP D C 1
ATOM 8328 O O . TRP D 4 36 ? 5.393 25.644 9.953 1.00 38.36 33 TRP D O 1
ATOM 8339 N N . ARG D 4 37 ? 6.554 27.310 9.258 1.00 33.24 34 ARG D N 1
ATOM 8340 C CA . ARG D 4 37 ? 6.338 28.136 10.441 1.00 38.96 34 ARG D CA 1
ATOM 8341 C C . ARG D 4 37 ? 5.280 29.172 10.107 1.00 39.13 34 ARG D C 1
ATOM 8342 O O . ARG D 4 37 ? 5.405 29.862 9.100 1.00 43.97 34 ARG D O 1
ATOM 8350 N N . TRP D 4 38 ? 4.234 29.265 10.921 1.00 34.40 35 TRP D N 1
ATOM 8351 C CA . TRP D 4 38 ? 3.213 30.269 10.708 1.00 36.66 35 TRP D CA 1
ATOM 8352 C C . TRP D 4 38 ? 3.188 31.220 11.892 1.00 40.15 35 TRP D C 1
ATOM 8353 O O . TRP D 4 38 ? 3.792 30.965 12.931 1.00 42.10 35 TRP D O 1
ATOM 8364 N N . GLU D 4 39 ? 2.504 32.346 11.708 1.00 40.03 36 GLU D N 1
ATOM 8365 C CA . GLU D 4 39 ? 2.372 33.361 12.743 1.00 46.27 36 GLU D CA 1
ATOM 8366 C C . GLU D 4 39 ? 1.050 34.091 12.552 1.00 46.17 36 GLU D C 1
ATOM 8367 O O . GLU D 4 39 ? 0.490 34.146 11.452 1.00 45.91 36 GLU D O 1
ATOM 8373 N N . ILE D 4 40 ? 0.553 34.650 13.639 1.00 41.27 37 ILE D N 1
ATOM 8374 C CA . ILE D 4 40 ? -0.698 35.385 13.616 1.00 46.91 37 ILE D CA 1
ATOM 8375 C C . ILE D 4 40 ? -0.470 36.748 14.241 1.00 47.76 37 ILE D C 1
ATOM 8376 O O . ILE D 4 40 ? 0.224 36.866 15.256 1.00 45.87 37 ILE D O 1
ATOM 8381 N N . LEU D 4 41 ? -1.025 37.776 13.609 1.00 52.11 38 LEU D N 1
ATOM 8382 C CA . LEU D 4 41 ? -0.970 39.142 14.103 1.00 50.17 38 LEU D CA 1
ATOM 8383 C C . LEU D 4 41 ? -2.372 39.583 14.475 1.00 53.05 38 LEU D C 1
ATOM 8384 O O . LEU D 4 41 ? -3.316 39.361 13.705 1.00 52.13 38 LEU D O 1
ATOM 8389 N N . ARG D 4 42 ? -2.518 40.184 15.655 1.00 54.15 39 ARG D N 1
ATOM 8390 C CA . ARG D 4 42 ? -3.730 40.928 15.985 1.00 56.77 39 ARG D CA 1
ATOM 8391 C C . ARG D 4 42 ? -3.376 42.401 16.111 1.00 61.65 39 ARG D C 1
ATOM 8392 O O . ARG D 4 42 ? -2.456 42.765 16.855 1.00 61.53 39 ARG D O 1
ATOM 8400 N N . ASP D 4 43 ? -4.107 43.240 15.390 1.00 62.80 40 ASP D N 1
ATOM 8401 C CA . ASP D 4 43 ? -3.815 44.664 15.308 1.00 57.88 40 ASP D CA 1
ATOM 8402 C C . ASP D 4 43 ? -2.311 44.872 15.201 1.00 63.44 40 ASP D C 1
ATOM 8403 O O . ASP D 4 43 ? -1.675 45.496 16.049 1.00 71.70 40 ASP D O 1
ATOM 8408 N N . GLY D 4 44 ? -1.738 44.280 14.160 1.00 58.73 41 GLY D N 1
ATOM 8409 C CA . GLY D 4 44 ? -0.336 44.474 13.851 1.00 53.95 41 GLY D CA 1
ATOM 8410 C C . GLY D 4 44 ? 0.620 44.002 14.925 1.00 55.74 41 GLY D C 1
ATOM 8411 O O . GLY D 4 44 ? 1.832 44.208 14.808 1.00 58.44 41 GLY D O 1
ATOM 8412 N N . GLU D 4 45 ? 0.101 43.367 15.971 1.00 53.95 42 GLU D N 1
ATOM 8413 C CA . GLU D 4 45 ? 0.921 42.852 17.061 1.00 55.51 42 GLU D CA 1
ATOM 8414 C C . GLU D 4 45 ? 1.076 41.338 16.929 1.00 56.22 42 GLU D C 1
ATOM 8415 O O . GLU D 4 45 ? 0.081 40.600 17.007 1.00 51.18 42 GLU D O 1
ATOM 8417 N N . PHE D 4 46 ? 2.318 40.873 16.731 1.00 54.74 43 PHE D N 1
ATOM 8418 C CA . PHE D 4 46 ? 2.585 39.436 16.770 1.00 47.98 43 PHE D CA 1
ATOM 8419 C C . PHE D 4 46 ? 1.945 38.826 18.001 1.00 50.68 43 PHE D C 1
ATOM 8420 O O . PHE D 4 46 ? 2.228 39.232 19.128 1.00 53.74 43 PHE D O 1
ATOM 8428 N N . VAL D 4 47 ? 1.109 37.820 17.783 1.00 49.61 44 VAL D N 1
ATOM 8429 C CA . VAL D 4 47 ? 0.253 37.278 18.821 1.00 46.97 44 VAL D CA 1
ATOM 8430 C C . VAL D 4 47 ? 0.591 35.825 19.134 1.00 46.97 44 VAL D C 1
ATOM 8431 O O . VAL D 4 47 ? 0.621 35.437 20.308 1.00 45.35 44 VAL D O 1
ATOM 8435 N N . GLN D 4 48 ? 0.877 35.012 18.107 1.00 47.00 45 GLN D N 1
ATOM 8436 C CA . GLN D 4 48 ? 1.008 33.562 18.253 1.00 38.48 45 GLN D CA 1
ATOM 8437 C C . GLN D 4 48 ? 1.839 32.971 17.118 1.00 40.06 45 GLN D C 1
ATOM 8438 O O . GLN D 4 48 ? 1.571 33.233 15.945 1.00 40.66 45 GLN D O 1
ATOM 8444 N N . GLU D 4 49 ? 2.796 32.125 17.474 1.00 42.74 46 GLU D N 1
ATOM 8445 C CA . GLU D 4 49 ? 3.650 31.389 16.548 1.00 38.04 46 GLU D CA 1
ATOM 8446 C C . GLU D 4 49 ? 3.264 29.909 16.538 1.00 37.13 46 GLU D C 1
ATOM 8447 O O . GLU D 4 49 ? 2.769 29.390 17.540 1.00 37.42 46 GLU D O 1
ATOM 8453 N N . GLY D 4 50 ? 3.491 29.224 15.411 1.00 37.92 47 GLY D N 1
ATOM 8454 C CA . GLY D 4 50 ? 3.219 27.796 15.301 1.00 34.88 47 GLY D CA 1
ATOM 8455 C C . GLY D 4 50 ? 3.923 27.163 14.115 1.00 34.16 47 GLY D C 1
ATOM 8456 O O . GLY D 4 50 ? 4.553 27.838 13.308 1.00 39.90 47 GLY D O 1
ATOM 8457 N N . CYS D 4 51 ? 3.819 25.848 13.999 1.00 35.34 48 CYS D N 1
ATOM 8458 C CA . CYS D 4 51 ? 4.383 25.165 12.840 1.00 34.90 48 CYS D CA 1
ATOM 8459 C C . CYS D 4 51 ? 3.425 24.090 12.352 1.00 34.44 48 CYS D C 1
ATOM 8460 O O . CYS D 4 51 ? 2.633 23.543 13.124 1.00 31.53 48 CYS D O 1
ATOM 8463 N N . SER D 4 52 ? 3.514 23.795 11.054 1.00 35.01 49 SER D N 1
ATOM 8464 C CA . SER D 4 52 ? 2.738 22.726 10.447 1.00 34.37 49 SER D CA 1
ATOM 8465 C C . SER D 4 52 ? 3.589 22.000 9.416 1.00 38.35 49 SER D C 1
ATOM 8466 O O . SER D 4 52 ? 4.603 22.517 8.928 1.00 34.42 49 SER D O 1
ATOM 8469 N N . LEU D 4 53 ? 3.138 20.784 9.079 1.00 41.85 50 LEU D N 1
ATOM 8470 C CA . LEU D 4 53 ? 3.851 19.957 8.108 1.00 39.81 50 LEU D CA 1
ATOM 8471 C C . LEU D 4 53 ? 3.874 20.609 6.727 1.00 41.75 50 LEU D C 1
ATOM 8472 O O . LEU D 4 53 ? 4.882 20.537 6.015 1.00 41.44 50 LEU D O 1
ATOM 8477 N N . SER D 4 54 ? 2.776 21.246 6.326 1.00 38.74 51 SER D N 1
ATOM 8478 C CA . SER D 4 54 ? 2.632 21.723 4.961 1.00 38.11 51 SER D CA 1
ATOM 8479 C C . SER D 4 54 ? 1.971 23.091 4.976 1.00 41.95 51 SER D C 1
ATOM 8480 O O . SER D 4 54 ? 1.577 23.607 6.028 1.00 39.06 51 SER D O 1
ATOM 8483 N N . PHE D 4 55 ? 1.821 23.670 3.784 1.00 42.20 52 PHE D N 1
ATOM 8484 C CA . PHE D 4 55 ? 0.985 24.855 3.635 1.00 37.77 52 PHE D CA 1
ATOM 8485 C C . PHE D 4 55 ? -0.448 24.561 4.051 1.00 40.23 52 PHE D C 1
ATOM 8486 O O . PHE D 4 55 ? -1.042 25.299 4.841 1.00 42.08 52 PHE D O 1
ATOM 8494 N N . ASP D 4 56 ? -1.025 23.482 3.527 1.00 40.15 53 ASP D N 1
ATOM 8495 C CA . ASP D 4 56 ? -2.418 23.184 3.843 1.00 48.74 53 ASP D CA 1
ATOM 8496 C C . ASP D 4 56 ? -2.634 23.103 5.350 1.00 42.99 53 ASP D C 1
ATOM 8497 O O . ASP D 4 56 ? -3.576 23.700 5.884 1.00 40.15 53 ASP D O 1
ATOM 8502 N N . SER D 4 57 ? -1.769 22.354 6.053 1.00 42.75 54 SER D N 1
ATOM 8503 C CA . SER D 4 57 ? -1.912 22.188 7.498 1.00 39.57 54 SER D CA 1
ATOM 8504 C C . SER D 4 57 ? -1.576 23.479 8.262 1.00 38.13 54 SER D C 1
ATOM 8505 O O . SER D 4 57 ? -2.069 23.677 9.385 1.00 34.47 54 SER D O 1
ATOM 8508 N N . SER D 4 58 ? -0.809 24.388 7.652 1.00 37.80 55 SER D N 1
ATOM 8509 C CA . SER D 4 58 ? -0.670 25.734 8.207 1.00 34.14 55 SER D CA 1
ATOM 8510 C C . SER D 4 58 ? -1.999 26.468 8.212 1.00 36.31 55 SER D C 1
ATOM 8511 O O . SER D 4 58 ? -2.360 27.126 9.195 1.00 38.41 55 SER D O 1
ATOM 8514 N N . ARG D 4 59 ? -2.728 26.397 7.102 1.00 36.41 56 ARG D N 1
ATOM 8515 C CA . ARG D 4 59 ? -3.994 27.107 7.013 1.00 36.12 56 ARG D CA 1
ATOM 8516 C C . ARG D 4 59 ? -5.013 26.516 7.959 1.00 38.25 56 ARG D C 1
ATOM 8517 O O . ARG D 4 59 ? -5.761 27.249 8.613 1.00 40.68 56 ARG D O 1
ATOM 8525 N N . LYS D 4 60 ? -5.064 25.191 8.048 1.00 38.14 57 LYS D N 1
ATOM 8526 C CA . LYS D 4 60 ? -6.012 24.587 8.967 1.00 37.31 57 LYS D CA 1
ATOM 8527 C C . LYS D 4 60 ? -5.662 24.950 10.404 1.00 39.04 57 LYS D C 1
ATOM 8528 O O . LYS D 4 60 ? -6.552 25.172 11.236 1.00 39.20 57 LYS D O 1
ATOM 8534 N N . ALA D 4 61 ? -4.364 25.019 10.716 1.00 39.10 58 ALA D N 1
ATOM 8535 C CA . ALA D 4 61 ? -3.958 25.368 12.070 1.00 33.50 58 ALA D CA 1
ATOM 8536 C C . ALA D 4 61 ? -4.319 26.813 12.374 1.00 35.28 58 ALA D C 1
ATOM 8537 O O . ALA D 4 61 ? -4.960 27.101 13.387 1.00 35.41 58 ALA D O 1
ATOM 8539 N N . VAL D 4 62 ? -3.943 27.730 11.477 1.00 39.03 59 VAL D N 1
ATOM 8540 C CA . VAL D 4 62 ? -4.285 29.140 11.630 1.00 37.72 59 VAL D CA 1
ATOM 8541 C C . VAL D 4 62 ? -5.791 29.307 11.759 1.00 37.90 59 VAL D C 1
ATOM 8542 O O . VAL D 4 62 ? -6.275 30.063 12.608 1.00 40.15 59 VAL D O 1
ATOM 8546 N N . ALA D 4 63 ? -6.562 28.588 10.950 1.00 38.28 60 ALA D N 1
ATOM 8547 C CA . ALA D 4 63 ? -8.009 28.754 11.049 1.00 39.10 60 ALA D CA 1
ATOM 8548 C C . ALA D 4 63 ? -8.518 28.324 12.419 1.00 40.12 60 ALA D C 1
ATOM 8549 O O . ALA D 4 63 ? -9.377 28.995 12.997 1.00 44.09 60 ALA D O 1
ATOM 8551 N N . HIS D 4 64 ? -7.993 27.215 12.959 1.00 39.81 61 HIS D N 1
ATOM 8552 C CA . HIS D 4 64 ? -8.392 26.759 14.291 1.00 39.02 61 HIS D CA 1
ATOM 8553 C C . HIS D 4 64 ? -8.159 27.843 15.343 1.00 41.07 61 HIS D C 1
ATOM 8554 O O . HIS D 4 64 ? -9.044 28.138 16.154 1.00 45.78 61 HIS D O 1
ATOM 8561 N N . VAL D 4 65 ? -6.961 28.435 15.358 1.00 35.78 62 VAL D N 1
ATOM 8562 C CA . VAL D 4 65 ? -6.644 29.431 16.376 1.00 38.21 62 VAL D CA 1
ATOM 8563 C C . VAL D 4 65 ? -7.489 30.685 16.173 1.00 45.27 62 VAL D C 1
ATOM 8564 O O . VAL D 4 65 ? -8.028 31.253 17.133 1.00 42.68 62 VAL D O 1
ATOM 8568 N N . LEU D 4 66 ? -7.607 31.146 14.924 1.00 45.99 63 LEU D N 1
ATOM 8569 C CA . LEU D 4 66 ? -8.434 32.313 14.639 1.00 46.11 63 LEU D CA 1
ATOM 8570 C C . LEU D 4 66 ? -9.874 32.097 15.080 1.00 43.84 63 LEU D C 1
ATOM 8571 O O . LEU D 4 66 ? -10.547 33.051 15.491 1.00 43.07 63 LEU D O 1
ATOM 8576 N N . SER D 4 67 ? -10.358 30.857 15.010 1.00 40.48 64 SER D N 1
ATOM 8577 C CA . SER D 4 67 ? -11.698 30.570 15.503 1.00 42.40 64 SER D CA 1
ATOM 8578 C C . SER D 4 67 ? -11.767 30.783 17.004 1.00 48.18 64 SER D C 1
ATOM 8579 O O . SER D 4 67 ? -12.749 31.328 17.518 1.00 48.34 64 SER D O 1
ATOM 8582 N N . HIS D 4 68 ? -10.717 30.375 17.718 1.00 46.91 65 HIS D N 1
ATOM 8583 C CA . HIS D 4 68 ? -10.655 30.593 19.158 1.00 46.92 65 HIS D CA 1
ATOM 8584 C C . HIS D 4 68 ? -10.552 32.085 19.491 1.00 49.85 65 HIS D C 1
ATOM 8585 O O . HIS D 4 68 ? -11.289 32.587 20.347 1.00 50.02 65 HIS D O 1
ATOM 8592 N N . PHE D 4 69 ? -9.645 32.809 18.819 1.00 47.11 66 PHE D N 1
ATOM 8593 C CA . PHE D 4 69 ? -9.485 34.241 19.072 1.00 48.46 66 PHE D CA 1
ATOM 8594 C C . PHE D 4 69 ? -10.772 35.010 18.801 1.00 55.09 66 PHE D C 1
ATOM 8595 O O . PHE D 4 69 ? -11.094 35.971 19.514 1.00 59.41 66 PHE D O 1
ATOM 8603 N N . LYS D 4 70 ? -11.505 34.625 17.755 1.00 53.66 67 LYS D N 1
ATOM 8604 C CA . LYS D 4 70 ? -12.740 35.329 17.429 1.00 53.46 67 LYS D CA 1
ATOM 8605 C C . LYS D 4 70 ? -13.863 34.953 18.388 1.00 63.24 67 LYS D C 1
ATOM 8606 O O . LYS D 4 70 ? -14.655 35.816 18.777 1.00 67.92 67 LYS D O 1
ATOM 8612 N N . ARG D 4 71 ? -13.942 33.682 18.794 1.00 61.86 68 ARG D N 1
ATOM 8613 C CA . ARG D 4 71 ? -14.864 33.316 19.863 1.00 60.08 68 ARG D CA 1
ATOM 8614 C C . ARG D 4 71 ? -14.639 34.187 21.094 1.00 67.62 68 ARG D C 1
ATOM 8615 O O . ARG D 4 71 ? -15.595 34.611 21.753 1.00 70.06 68 ARG D O 1
ATOM 8623 N N . GLN D 4 72 ? -13.378 34.480 21.408 1.00 67.31 69 GLN D N 1
ATOM 8624 C CA . GLN D 4 72 ? -13.089 35.399 22.501 1.00 65.27 69 GLN D CA 1
ATOM 8625 C C . GLN D 4 72 ? -13.593 36.800 22.190 1.00 72.59 69 GLN D C 1
ATOM 8626 O O . GLN D 4 72 ? -14.165 37.471 23.055 1.00 78.79 69 GLN D O 1
ATOM 8632 N N . ASP D 4 73 ? -13.386 37.268 20.964 1.00 71.55 70 ASP D N 1
ATOM 8633 C CA . ASP D 4 73 ? -13.881 38.593 20.617 1.00 73.36 70 ASP D CA 1
ATOM 8634 C C . ASP D 4 73 ? -15.405 38.647 20.680 1.00 82.21 70 ASP D C 1
ATOM 8635 O O . ASP D 4 73 ? -15.976 39.621 21.181 1.00 90.97 70 ASP D O 1
ATOM 8640 N N . GLU D 4 74 ? -16.084 37.608 20.188 1.00 83.09 71 GLU D N 1
ATOM 8641 C CA . GLU D 4 74 ? -17.542 37.574 20.279 1.00 90.38 71 GLU D CA 1
ATOM 8642 C C . GLU D 4 74 ? -18.000 37.686 21.729 1.00 94.20 71 GLU D C 1
ATOM 8643 O O . GLU D 4 74 ? -18.841 38.528 22.064 1.00 98.05 71 GLU D O 1
ATOM 8649 N N . ALA D 4 75 ? -17.446 36.845 22.608 1.00 91.10 72 ALA D N 1
ATOM 8650 C CA . ALA D 4 75 ? -17.908 36.794 23.992 1.00 88.11 72 ALA D CA 1
ATOM 8651 C C . ALA D 4 75 ? -17.646 38.101 24.737 1.00 94.44 72 ALA D C 1
ATOM 8652 O O . ALA D 4 75 ? -18.456 38.500 25.583 1.00 96.16 72 ALA D O 1
ATOM 8654 N N . ALA D 4 76 ? -16.532 38.782 24.445 1.00 92.50 73 ALA D N 1
ATOM 8655 C CA . ALA D 4 76 ? -16.168 40.022 25.127 1.00 91.64 73 ALA D CA 1
ATOM 8656 C C . ALA D 4 76 ? -16.952 41.240 24.623 1.00 94.51 73 ALA D C 1
ATOM 8657 O O . ALA D 4 76 ? -16.468 42.373 24.745 1.00 92.09 73 ALA D O 1
ATOM 8659 N N . GLN D 4 77 ? -18.137 41.025 24.050 1.00 101.28 74 GLN D N 1
ATOM 8660 C CA . GLN D 4 77 ? -19.028 42.092 23.608 1.00 103.53 74 GLN D CA 1
ATOM 8661 C C . GLN D 4 77 ? -20.469 41.692 23.904 1.00 104.42 74 GLN D C 1
ATOM 8662 O O . GLN D 4 77 ? -21.262 42.507 24.388 1.00 105.04 74 GLN D O 1
ATOM 8668 N N . ARG D 4 78 ? -20.808 40.436 23.621 1.00 104.27 75 ARG D N 1
ATOM 8669 C CA . ARG D 4 78 ? -22.125 39.887 23.923 1.00 99.04 75 ARG D CA 1
ATOM 8670 C C . ARG D 4 78 ? -22.039 38.920 25.097 1.00 94.01 75 ARG D C 1
ATOM 8671 O O . ARG D 4 78 ? -22.080 37.703 24.916 1.00 93.22 75 ARG D O 1
ATOM 8679 N N . THR E 1 11 ? 42.400 31.580 61.767 1.00 95.43 11 THR E N 1
ATOM 8680 C CA . THR E 1 11 ? 43.269 32.314 60.847 1.00 101.31 11 THR E CA 1
ATOM 8681 C C . THR E 1 11 ? 42.478 32.894 59.662 1.00 96.51 11 THR E C 1
ATOM 8682 O O . THR E 1 11 ? 41.572 32.239 59.133 1.00 92.20 11 THR E O 1
ATOM 8686 N N . ASP E 1 12 ? 42.832 34.124 59.260 1.00 94.88 12 ASP E N 1
ATOM 8687 C CA . ASP E 1 12 ? 42.120 34.815 58.184 1.00 90.14 12 ASP E CA 1
ATOM 8688 C C . ASP E 1 12 ? 42.004 33.934 56.948 1.00 82.77 12 ASP E C 1
ATOM 8689 O O . ASP E 1 12 ? 40.911 33.748 56.405 1.00 79.00 12 ASP E O 1
ATOM 8694 N N . ALA E 1 13 ? 43.125 33.375 56.493 1.00 83.78 13 ALA E N 1
ATOM 8695 C CA . ALA E 1 13 ? 43.139 32.674 55.217 1.00 76.78 13 ALA E CA 1
ATOM 8696 C C . ALA E 1 13 ? 42.394 31.341 55.250 1.00 74.44 13 ALA E C 1
ATOM 8697 O O . ALA E 1 13 ? 42.200 30.744 54.186 1.00 69.08 13 ALA E O 1
ATOM 8699 N N . LEU E 1 14 ? 41.959 30.869 56.416 1.00 76.69 14 LEU E N 1
ATOM 8700 C CA . LEU E 1 14 ? 41.323 29.556 56.459 1.00 78.22 14 LEU E CA 1
ATOM 8701 C C . LEU E 1 14 ? 39.946 29.570 57.110 1.00 80.73 14 LEU E C 1
ATOM 8702 O O . LEU E 1 14 ? 39.036 28.893 56.619 1.00 73.53 14 LEU E O 1
ATOM 8707 N N . LYS E 1 15 ? 39.760 30.324 58.193 1.00 81.35 15 LYS E N 1
ATOM 8708 C CA . LYS E 1 15 ? 38.524 30.272 58.965 1.00 82.03 15 LYS E CA 1
ATOM 8709 C C . LYS E 1 15 ? 37.624 31.454 58.618 1.00 82.82 15 LYS E C 1
ATOM 8710 O O . LYS E 1 15 ? 38.090 32.585 58.463 1.00 81.66 15 LYS E O 1
ATOM 8716 N N . VAL E 1 16 ? 36.319 31.169 58.490 1.00 85.37 16 VAL E N 1
ATOM 8717 C CA . VAL E 1 16 ? 35.315 32.183 58.184 1.00 70.33 16 VAL E CA 1
ATOM 8718 C C . VAL E 1 16 ? 33.949 31.523 58.291 1.00 64.61 16 VAL E C 1
ATOM 8719 O O . VAL E 1 16 ? 33.833 30.295 58.214 1.00 70.37 16 VAL E O 1
ATOM 8723 N N . ASN E 1 17 ? 32.911 32.332 58.460 1.00 67.68 17 ASN E N 1
ATOM 8724 C CA . ASN E 1 17 ? 31.542 31.833 58.454 1.00 59.67 17 ASN E CA 1
ATOM 8725 C C . ASN E 1 17 ? 31.074 31.692 57.011 1.00 56.25 17 ASN E C 1
ATOM 8726 O O . ASN E 1 17 ? 31.079 32.672 56.257 1.00 58.69 17 ASN E O 1
ATOM 8731 N N . ARG E 1 18 ? 30.697 30.474 56.618 1.00 55.10 18 ARG E N 1
ATOM 8732 C CA . ARG E 1 18 ? 30.275 30.197 55.248 1.00 55.50 18 ARG E CA 1
ATOM 8733 C C . ARG E 1 18 ? 28.761 29.998 55.125 1.00 47.63 18 ARG E C 1
ATOM 8734 O O . ARG E 1 18 ? 28.293 29.535 54.081 1.00 52.26 18 ARG E O 1
ATOM 8742 N N . ALA E 1 19 ? 27.991 30.348 56.152 1.00 44.58 19 ALA E N 1
ATOM 8743 C CA . ALA E 1 19 ? 26.541 30.356 56.016 1.00 43.99 19 ALA E CA 1
ATOM 8744 C C . ALA E 1 19 ? 26.121 31.338 54.924 1.00 44.86 19 ALA E C 1
ATOM 8745 O O . ALA E 1 19 ? 26.717 32.415 54.791 1.00 44.66 19 ALA E O 1
ATOM 8747 N N . PRO E 1 20 ? 25.098 31.010 54.135 1.00 44.15 20 PRO E N 1
ATOM 8748 C CA . PRO E 1 20 ? 24.652 31.929 53.084 1.00 43.03 20 PRO E CA 1
ATOM 8749 C C . PRO E 1 20 ? 24.013 33.164 53.700 1.00 36.44 20 PRO E C 1
ATOM 8750 O O . PRO E 1 20 ? 23.196 33.063 54.619 1.00 37.77 20 PRO E O 1
ATOM 8754 N N . VAL E 1 21 ? 24.393 34.327 53.186 1.00 34.95 21 VAL E N 1
ATOM 8755 C CA . VAL E 1 21 ? 23.859 35.600 53.662 1.00 35.80 21 VAL E CA 1
ATOM 8756 C C . VAL E 1 21 ? 23.851 36.585 52.508 1.00 34.76 21 VAL E C 1
ATOM 8757 O O . VAL E 1 21 ? 24.783 36.635 51.698 1.00 35.56 21 VAL E O 1
ATOM 8761 N N . GLY E 1 22 ? 22.791 37.373 52.443 1.00 36.38 22 GLY E N 1
ATOM 8762 C CA . GLY E 1 22 ? 22.816 38.554 51.616 1.00 40.41 22 GLY E CA 1
ATOM 8763 C C . GLY E 1 22 ? 22.759 39.799 52.476 1.00 44.11 22 GLY E C 1
ATOM 8764 O O . GLY E 1 22 ? 23.193 39.793 53.635 1.00 39.38 22 GLY E O 1
ATOM 8765 N N . VAL E 1 23 ? 22.207 40.869 51.914 1.00 42.03 23 VAL E N 1
ATOM 8766 C CA . VAL E 1 23 ? 21.935 42.094 52.635 1.00 33.65 23 VAL E CA 1
ATOM 8767 C C . VAL E 1 23 ? 20.509 42.487 52.281 1.00 39.43 23 VAL E C 1
ATOM 8768 O O . VAL E 1 23 ? 20.221 42.802 51.123 1.00 42.83 23 VAL E O 1
ATOM 8772 N N . GLU E 1 24 ? 19.632 42.479 53.250 1.00 41.76 24 GLU E N 1
ATOM 8773 C CA . GLU E 1 24 ? 18.267 42.885 52.965 1.00 42.52 24 GLU E CA 1
ATOM 8774 C C . GLU E 1 24 ? 18.130 44.409 52.957 1.00 41.34 24 GLU E C 1
ATOM 8775 O O . GLU E 1 24 ? 18.913 45.116 53.600 1.00 40.00 24 GLU E O 1
ATOM 8781 N N . PRO E 1 25 ? 17.135 44.934 52.231 1.00 42.54 25 PRO E N 1
ATOM 8782 C CA . PRO E 1 25 ? 17.066 46.400 52.014 1.00 38.65 25 PRO E CA 1
ATOM 8783 C C . PRO E 1 25 ? 16.919 47.228 53.276 1.00 39.56 25 PRO E C 1
ATOM 8784 O O . PRO E 1 25 ? 17.575 48.270 53.385 1.00 40.90 25 PRO E O 1
ATOM 8788 N N . GLN E 1 26 ? 16.059 46.831 54.222 1.00 42.85 26 GLN E N 1
ATOM 8789 C CA . GLN E 1 26 ? 15.949 47.616 55.450 1.00 38.27 26 GLN E CA 1
ATOM 8790 C C . GLN E 1 26 ? 17.288 47.705 56.169 1.00 39.76 26 GLN E C 1
ATOM 8791 O O . GLN E 1 26 ? 17.475 48.620 56.977 1.00 37.67 26 GLN E O 1
ATOM 8797 N N . GLU E 1 27 ? 18.234 46.862 55.820 1.00 40.45 27 GLU E N 1
ATOM 8798 C CA . GLU E 1 27 ? 19.549 46.912 56.395 1.00 38.16 27 GLU E CA 1
ATOM 8799 C C . GLU E 1 27 ? 20.339 48.043 55.787 1.00 41.26 27 GLU E C 1
ATOM 8800 O O . GLU E 1 27 ? 21.129 48.641 56.432 1.00 45.32 27 GLU E O 1
ATOM 8806 N N . VAL E 1 28 ? 20.142 48.323 54.528 1.00 35.52 28 VAL E N 1
ATOM 8807 C CA . VAL E 1 28 ? 20.821 49.418 53.934 1.00 37.67 28 VAL E CA 1
ATOM 8808 C C . VAL E 1 28 ? 20.074 50.710 54.230 1.00 43.72 28 VAL E C 1
ATOM 8809 O O . VAL E 1 28 ? 20.643 51.736 54.236 1.00 37.30 28 VAL E O 1
ATOM 8813 N N . HIS E 1 29 ? 18.790 50.625 54.512 1.00 41.60 29 HIS E N 1
ATOM 8814 C CA . HIS E 1 29 ? 17.969 51.776 54.785 1.00 41.28 29 HIS E CA 1
ATOM 8815 C C . HIS E 1 29 ? 18.158 52.362 56.143 1.00 41.53 29 HIS E C 1
ATOM 8816 O O . HIS E 1 29 ? 17.897 53.492 56.352 1.00 42.03 29 HIS E O 1
ATOM 8823 N N . LYS E 1 30 ? 18.724 51.590 57.047 1.00 43.31 30 LYS E N 1
ATOM 8824 C CA . LYS E 1 30 ? 19.044 51.958 58.413 1.00 41.26 30 LYS E CA 1
ATOM 8825 C C . LYS E 1 30 ? 20.078 53.058 58.467 1.00 43.08 30 LYS E C 1
ATOM 8826 O O . LYS E 1 30 ? 20.052 53.864 59.345 1.00 47.29 30 LYS E O 1
ATOM 8832 N N . TRP E 1 31 ? 20.972 53.077 57.507 1.00 36.95 31 TRP E N 1
ATOM 8833 C CA . TRP E 1 31 ? 21.999 54.043 57.396 1.00 44.36 31 TRP E CA 1
ATOM 8834 C C . TRP E 1 31 ? 21.786 55.132 56.343 1.00 41.90 31 TRP E C 1
ATOM 8835 O O . TRP E 1 31 ? 22.638 55.917 56.127 1.00 37.69 31 TRP E O 1
ATOM 8846 N N . LEU E 1 32 ? 20.642 55.183 55.710 1.00 42.17 32 LEU E N 1
ATOM 8847 C CA . LEU E 1 32 ? 20.388 56.153 54.670 1.00 38.56 32 LEU E CA 1
ATOM 8848 C C . LEU E 1 32 ? 20.381 57.566 55.138 1.00 38.78 32 LEU E C 1
ATOM 8849 O O . LEU E 1 32 ? 20.936 58.394 54.522 1.00 35.22 32 LEU E O 1
ATOM 8854 N N . GLN E 1 33 ? 19.829 57.824 56.304 1.00 40.14 33 GLN E N 1
ATOM 8855 C CA . GLN E 1 33 ? 19.779 59.154 56.866 1.00 40.58 33 GLN E CA 1
ATOM 8856 C C . GLN E 1 33 ? 21.098 59.839 57.030 1.00 36.96 33 GLN E C 1
ATOM 8857 O O . GLN E 1 33 ? 21.171 61.002 56.868 1.00 41.46 33 GLN E O 1
ATOM 8863 N N . SER E 1 34 ? 22.143 59.108 57.340 1.00 34.01 34 SER E N 1
ATOM 8864 C CA . SER E 1 34 ? 23.487 59.595 57.465 1.00 33.40 34 SER E CA 1
ATOM 8865 C C . SER E 1 34 ? 24.258 59.838 56.188 1.00 35.24 34 SER E C 1
ATOM 8866 O O . SER E 1 34 ? 25.374 60.115 56.235 1.00 38.94 34 SER E O 1
ATOM 8869 N N . PHE E 1 35 ? 23.637 59.775 55.042 1.00 39.79 35 PHE E N 1
ATOM 8870 C CA . PHE E 1 35 ? 24.278 59.970 53.789 1.00 39.05 35 PHE E CA 1
ATOM 8871 C C . PHE E 1 35 ? 24.420 61.425 53.478 1.00 39.21 35 PHE E C 1
ATOM 8872 O O . PHE E 1 35 ? 25.203 61.784 52.659 1.00 39.84 35 PHE E O 1
ATOM 8880 N N . ASN E 1 36 ? 23.633 62.254 54.125 1.00 38.47 36 ASN E N 1
ATOM 8881 C CA . ASN E 1 36 ? 23.696 63.682 53.941 1.00 42.34 36 ASN E CA 1
ATOM 8882 C C . ASN E 1 36 ? 24.713 64.246 54.876 1.00 40.64 36 ASN E C 1
ATOM 8883 O O . ASN E 1 36 ? 24.997 63.689 55.869 1.00 41.95 36 ASN E O 1
ATOM 8888 N N . TRP E 1 37 ? 25.280 65.365 54.539 1.00 36.41 37 TRP E N 1
ATOM 8889 C CA . TRP E 1 37 ? 26.255 65.989 55.420 1.00 39.62 37 TRP E CA 1
ATOM 8890 C C . TRP E 1 37 ? 25.999 67.497 55.514 1.00 44.59 37 TRP E C 1
ATOM 8891 O O . TRP E 1 37 ? 25.317 68.099 54.674 1.00 40.74 37 TRP E O 1
ATOM 8902 N N . ASP E 1 38 ? 26.531 68.100 56.580 1.00 45.09 38 ASP E N 1
ATOM 8903 C CA . ASP E 1 38 ? 26.320 69.516 56.855 1.00 40.89 38 ASP E CA 1
ATOM 8904 C C . ASP E 1 38 ? 27.279 70.367 56.041 1.00 40.37 38 ASP E C 1
ATOM 8905 O O . ASP E 1 38 ? 28.493 70.239 56.188 1.00 42.12 38 ASP E O 1
ATOM 8910 N N . PHE E 1 39 ? 26.742 71.228 55.185 1.00 44.03 39 PHE E N 1
ATOM 8911 C CA . PHE E 1 39 ? 27.486 72.366 54.663 1.00 45.81 39 PHE E CA 1
ATOM 8912 C C . PHE E 1 39 ? 26.541 73.557 54.577 1.00 52.39 39 PHE E C 1
ATOM 8913 O O . PHE E 1 39 ? 25.326 73.393 54.438 1.00 53.11 39 PHE E O 1
ATOM 8921 N N . LYS E 1 40 ? 27.109 74.762 54.663 1.00 51.61 40 LYS E N 1
ATOM 8922 C CA . LYS E 1 40 ? 26.288 75.951 54.864 1.00 57.04 40 LYS E CA 1
ATOM 8923 C C . LYS E 1 40 ? 25.308 76.177 53.711 1.00 53.24 40 LYS E C 1
ATOM 8924 O O . LYS E 1 40 ? 24.167 76.597 53.936 1.00 55.65 40 LYS E O 1
ATOM 8930 N N . GLU E 1 41 ? 25.728 75.923 52.474 1.00 46.74 41 GLU E N 1
ATOM 8931 C CA . GLU E 1 41 ? 24.857 76.066 51.310 1.00 47.83 41 GLU E CA 1
ATOM 8932 C C . GLU E 1 41 ? 23.820 74.936 51.167 1.00 51.73 41 GLU E C 1
ATOM 8933 O O . GLU E 1 41 ? 23.130 74.877 50.138 1.00 44.89 41 GLU E O 1
ATOM 8939 N N . ASN E 1 42 ? 23.697 74.033 52.146 1.00 49.96 42 ASN E N 1
ATOM 8940 C CA . ASN E 1 42 ? 22.925 72.803 51.971 1.00 44.86 42 ASN E CA 1
ATOM 8941 C C . ASN E 1 42 ? 21.486 73.063 52.388 1.00 43.61 42 ASN E C 1
ATOM 8942 O O . ASN E 1 42 ? 21.089 72.828 53.529 1.00 47.82 42 ASN E O 1
ATOM 8947 N N . ARG E 1 43 ? 20.684 73.531 51.439 1.00 43.82 43 ARG E N 1
ATOM 8948 C CA . ARG E 1 43 ? 19.286 73.818 51.719 1.00 43.04 43 ARG E CA 1
ATOM 8949 C C . ARG E 1 43 ? 18.567 74.028 50.391 1.00 37.40 43 ARG E C 1
ATOM 8950 O O . ARG E 1 43 ? 19.190 74.179 49.335 1.00 38.77 43 ARG E O 1
ATOM 8958 N N . THR E 1 44 ? 17.243 74.023 50.453 1.00 36.51 44 THR E N 1
ATOM 8959 C CA . THR E 1 44 ? 16.459 74.007 49.228 1.00 38.50 44 THR E CA 1
ATOM 8960 C C . THR E 1 44 ? 16.659 75.296 48.424 1.00 39.17 44 THR E C 1
ATOM 8961 O O . THR E 1 44 ? 16.822 76.390 48.970 1.00 41.74 44 THR E O 1
ATOM 8965 N N . LYS E 1 45 ? 16.638 75.155 47.109 1.00 35.50 45 LYS E N 1
ATOM 8966 C CA . LYS E 1 45 ? 16.843 76.276 46.209 1.00 36.15 45 LYS E CA 1
ATOM 8967 C C . LYS E 1 45 ? 15.592 77.122 46.000 1.00 42.53 45 LYS E C 1
ATOM 8968 O O . LYS E 1 45 ? 15.690 78.170 45.344 1.00 41.54 45 LYS E O 1
ATOM 8974 N N . TYR E 1 46 ? 14.432 76.709 46.532 1.00 38.04 46 TYR E N 1
ATOM 8975 C CA . TYR E 1 46 ? 13.159 77.347 46.210 1.00 34.45 46 TYR E CA 1
ATOM 8976 C C . TYR E 1 46 ? 12.685 78.249 47.337 1.00 35.29 46 TYR E C 1
ATOM 8977 O O . TYR E 1 46 ? 12.929 77.985 48.518 1.00 36.33 46 TYR E O 1
ATOM 8986 N N . ALA E 1 47 ? 11.983 79.313 46.954 1.00 35.05 47 ALA E N 1
ATOM 8987 C CA . ALA E 1 47 ? 11.367 80.191 47.934 1.00 31.70 47 ALA E CA 1
ATOM 8988 C C . ALA E 1 47 ? 10.391 79.405 48.797 1.00 33.23 47 ALA E C 1
ATOM 8989 O O . ALA E 1 47 ? 9.515 78.717 48.274 1.00 33.46 47 ALA E O 1
ATOM 8991 N N . THR E 1 48 ? 10.548 79.504 50.121 1.00 35.77 48 THR E N 1
ATOM 8992 C CA . THR E 1 48 ? 9.644 78.848 51.061 1.00 34.61 48 THR E CA 1
ATOM 8993 C C . THR E 1 48 ? 9.611 79.609 52.383 1.00 37.88 48 THR E C 1
ATOM 8994 O O . THR E 1 48 ? 10.617 80.188 52.817 1.00 35.66 48 THR E O 1
ATOM 8998 N N . LYS E 1 49 ? 8.441 79.580 53.029 1.00 38.59 49 LYS E N 1
ATOM 8999 C CA . LYS E 1 49 ? 8.284 80.128 54.371 1.00 36.15 49 LYS E CA 1
ATOM 9000 C C . LYS E 1 49 ? 8.679 79.146 55.463 1.00 42.08 49 LYS E C 1
ATOM 9001 O O . LYS E 1 49 ? 8.840 79.570 56.617 1.00 43.76 49 LYS E O 1
ATOM 9007 N N . TYR E 1 50 ? 8.863 77.860 55.127 1.00 39.05 50 TYR E N 1
ATOM 9008 C CA . TYR E 1 50 ? 9.013 76.785 56.100 1.00 38.38 50 TYR E CA 1
ATOM 9009 C C . TYR E 1 50 ? 10.372 76.116 55.980 1.00 39.40 50 TYR E C 1
ATOM 9010 O O . TYR E 1 50 ? 11.043 76.210 54.951 1.00 42.45 50 TYR E O 1
ATOM 9019 N N . HIS E 1 51 ? 10.761 75.400 57.035 1.00 42.21 51 HIS E N 1
ATOM 9020 C CA . HIS E 1 51 ? 11.943 74.539 56.994 1.00 47.03 51 HIS E CA 1
ATOM 9021 C C . HIS E 1 51 ? 11.550 73.112 57.375 1.00 43.83 51 HIS E C 1
ATOM 9022 O O . HIS E 1 51 ? 11.265 72.829 58.546 1.00 42.93 51 HIS E O 1
ATOM 9029 N N . MET E 1 52 ? 11.557 72.204 56.406 1.00 38.97 52 MET E N 1
ATOM 9030 C CA . MET E 1 52 ? 11.290 70.808 56.736 1.00 44.70 52 MET E CA 1
ATOM 9031 C C . MET E 1 52 ? 12.440 70.263 57.584 1.00 44.59 52 MET E C 1
ATOM 9032 O O . MET E 1 52 ? 13.612 70.393 57.214 1.00 41.41 52 MET E O 1
ATOM 9037 N N . ALA E 1 53 ? 12.096 69.686 58.740 1.00 40.97 53 ALA E N 1
ATOM 9038 C CA . ALA E 1 53 ? 13.078 69.369 59.773 1.00 38.12 53 ALA E CA 1
ATOM 9039 C C . ALA E 1 53 ? 14.013 68.240 59.345 1.00 43.13 53 ALA E C 1
ATOM 9040 O O . ALA E 1 53 ? 13.581 67.235 58.775 1.00 42.16 53 ALA E O 1
ATOM 9042 N N . ASN E 1 54 ? 15.303 68.399 59.667 1.00 46.89 54 ASN E N 1
ATOM 9043 C CA . ASN E 1 54 ? 16.380 67.527 59.198 1.00 45.49 54 ASN E CA 1
ATOM 9044 C C . ASN E 1 54 ? 16.317 66.117 59.764 1.00 51.75 54 ASN E C 1
ATOM 9045 O O . ASN E 1 54 ? 17.012 65.237 59.247 1.00 55.62 54 ASN E O 1
ATOM 9050 N N . GLN E 1 55 ? 15.511 65.855 60.782 1.00 51.32 55 GLN E N 1
ATOM 9051 C CA . GLN E 1 55 ? 15.484 64.519 61.349 1.00 48.28 55 GLN E CA 1
ATOM 9052 C C . GLN E 1 55 ? 14.262 63.711 60.946 1.00 45.20 55 GLN E C 1
ATOM 9053 O O . GLN E 1 55 ? 14.042 62.647 61.525 1.00 51.17 55 GLN E O 1
ATOM 9059 N N . THR E 1 56 ? 13.455 64.170 59.989 1.00 41.65 56 THR E N 1
ATOM 9060 C CA . THR E 1 56 ? 12.192 63.479 59.749 1.00 44.49 56 THR E CA 1
ATOM 9061 C C . THR E 1 56 ? 12.408 62.151 59.017 1.00 46.41 56 THR E C 1
ATOM 9062 O O . THR E 1 56 ? 13.376 61.964 58.276 1.00 45.54 56 THR E O 1
ATOM 9066 N N . LYS E 1 57 ? 11.486 61.222 59.233 1.00 43.43 57 LYS E N 1
ATOM 9067 C CA . LYS E 1 57 ? 11.638 59.851 58.786 1.00 46.19 57 LYS E CA 1
ATOM 9068 C C . LYS E 1 57 ? 10.683 59.530 57.642 1.00 48.97 57 LYS E C 1
ATOM 9069 O O . LYS E 1 57 ? 9.734 60.256 57.344 1.00 47.29 57 LYS E O 1
ATOM 9075 N N . GLU E 1 58 ? 10.953 58.391 57.026 1.00 44.35 58 GLU E N 1
ATOM 9076 C CA . GLU E 1 58 ? 10.203 57.846 55.913 1.00 39.00 58 GLU E CA 1
ATOM 9077 C C . GLU E 1 58 ? 9.451 56.611 56.397 1.00 44.63 58 GLU E C 1
ATOM 9078 O O . GLU E 1 58 ? 9.970 55.840 57.214 1.00 42.42 58 GLU E O 1
ATOM 9084 N N . GLN E 1 59 ? 8.222 56.422 55.911 1.00 43.37 59 GLN E N 1
ATOM 9085 C CA . GLN E 1 59 ? 7.435 55.293 56.387 1.00 39.33 59 GLN E CA 1
ATOM 9086 C C . GLN E 1 59 ? 7.880 53.956 55.815 1.00 43.09 59 GLN E C 1
ATOM 9087 O O . GLN E 1 59 ? 7.561 52.918 56.399 1.00 47.23 59 GLN E O 1
ATOM 9093 N N . PHE E 1 60 ? 8.604 53.945 54.701 1.00 40.90 60 PHE E N 1
ATOM 9094 C CA . PHE E 1 60 ? 8.946 52.716 53.998 1.00 38.65 60 PHE E CA 1
ATOM 9095 C C . PHE E 1 60 ? 10.455 52.628 53.776 1.00 42.40 60 PHE E C 1
ATOM 9096 O O . PHE E 1 60 ? 11.070 53.568 53.261 1.00 42.26 60 PHE E O 1
ATOM 9104 N N . LYS E 1 61 ? 11.043 51.480 54.126 1.00 45.35 61 LYS E N 1
ATOM 9105 C CA . LYS E 1 61 ? 12.500 51.302 54.105 1.00 45.72 61 LYS E CA 1
ATOM 9106 C C . LYS E 1 61 ? 12.944 50.664 52.781 1.00 40.58 61 LYS E C 1
ATOM 9107 O O . LYS E 1 61 ? 13.427 49.532 52.715 1.00 35.04 61 LYS E O 1
ATOM 9113 N N . VAL E 1 62 ? 12.806 51.451 51.713 1.00 43.74 62 VAL E N 1
ATOM 9114 C CA . VAL E 1 62 ? 12.983 50.993 50.336 1.00 40.27 62 VAL E CA 1
ATOM 9115 C C . VAL E 1 62 ? 14.201 51.671 49.718 1.00 41.22 62 VAL E C 1
ATOM 9116 O O . VAL E 1 62 ? 14.268 52.911 49.625 1.00 38.65 62 VAL E O 1
ATOM 9120 N N . ILE E 1 63 ? 15.160 50.866 49.282 1.00 38.16 63 ILE E N 1
ATOM 9121 C CA . ILE E 1 63 ? 16.296 51.378 48.537 1.00 38.49 63 ILE E CA 1
ATOM 9122 C C . ILE E 1 63 ? 16.034 51.171 47.049 1.00 38.44 63 ILE E C 1
ATOM 9123 O O . ILE E 1 63 ? 15.119 50.447 46.655 1.00 34.69 63 ILE E O 1
ATOM 9128 N N . ALA E 1 64 ? 16.861 51.808 46.206 1.00 34.36 64 ALA E N 1
ATOM 9129 C CA . ALA E 1 64 ? 16.646 51.760 44.763 1.00 28.89 64 ALA E CA 1
ATOM 9130 C C . ALA E 1 64 ? 16.462 50.326 44.248 1.00 30.94 64 ALA E C 1
ATOM 9131 O O . ALA E 1 64 ? 15.514 50.048 43.510 1.00 34.35 64 ALA E O 1
ATOM 9133 N N . LYS E 1 65 ? 17.338 49.392 44.629 1.00 28.95 65 LYS E N 1
ATOM 9134 C CA . LYS E 1 65 ? 17.176 48.026 44.122 1.00 30.99 65 LYS E CA 1
ATOM 9135 C C . LYS E 1 65 ? 15.825 47.435 44.521 1.00 33.44 65 LYS E C 1
ATOM 9136 O O . LYS E 1 65 ? 15.158 46.801 43.698 1.00 34.96 65 LYS E O 1
ATOM 9142 N N . GLU E 1 66 ? 15.397 47.638 45.774 1.00 37.00 66 GLU E N 1
ATOM 9143 C CA . GLU E 1 66 ? 14.105 47.113 46.217 1.00 33.41 66 GLU E CA 1
ATOM 9144 C C . GLU E 1 66 ? 12.949 47.793 45.495 1.00 35.15 66 GLU E C 1
ATOM 9145 O O . GLU E 1 66 ? 11.963 47.137 45.136 1.00 32.71 66 GLU E O 1
ATOM 9151 N N . TYR E 1 67 ? 13.043 49.109 45.273 1.00 36.53 67 TYR E N 1
ATOM 9152 C CA . TYR E 1 67 ? 12.033 49.777 44.456 1.00 34.13 67 TYR E CA 1
ATOM 9153 C C . TYR E 1 67 ? 11.887 49.063 43.110 1.00 32.96 67 TYR E C 1
ATOM 9154 O O . TYR E 1 67 ? 10.796 48.603 42.755 1.00 33.97 67 TYR E O 1
ATOM 9163 N N . ALA E 1 68 ? 12.991 48.924 42.365 1.00 29.96 68 ALA E N 1
ATOM 9164 C CA . ALA E 1 68 ? 12.942 48.245 41.066 1.00 35.83 68 ALA E CA 1
ATOM 9165 C C . ALA E 1 68 ? 12.348 46.835 41.169 1.00 36.02 68 ALA E C 1
ATOM 9166 O O . ALA E 1 68 ? 11.549 46.428 40.317 1.00 34.01 68 ALA E O 1
ATOM 9168 N N . ARG E 1 69 ? 12.733 46.069 42.195 1.00 33.47 69 ARG E N 1
ATOM 9169 C CA . ARG E 1 69 ? 12.238 44.702 42.315 1.00 35.30 69 ARG E CA 1
ATOM 9170 C C . ARG E 1 69 ? 10.725 44.671 42.518 1.00 37.79 69 ARG E C 1
ATOM 9171 O O . ARG E 1 69 ? 10.014 43.905 41.859 1.00 44.41 69 ARG E O 1
ATOM 9179 N N . MET E 1 70 ? 10.211 45.501 43.423 1.00 35.77 70 MET E N 1
ATOM 9180 C CA . MET E 1 70 ? 8.776 45.506 43.690 1.00 37.18 70 MET E CA 1
ATOM 9181 C C . MET E 1 70 ? 7.975 45.981 42.490 1.00 42.04 70 MET E C 1
ATOM 9182 O O . MET E 1 70 ? 6.897 45.450 42.211 1.00 44.37 70 MET E O 1
ATOM 9187 N N . GLU E 1 71 ? 8.461 47.007 41.791 1.00 42.33 71 GLU E N 1
ATOM 9188 C CA . GLU E 1 71 ? 7.693 47.583 40.692 1.00 41.73 71 GLU E CA 1
ATOM 9189 C C . GLU E 1 71 ? 7.853 46.784 39.405 1.00 44.00 71 GLU E C 1
ATOM 9190 O O . GLU E 1 71 ? 6.901 46.680 38.623 1.00 48.12 71 GLU E O 1
ATOM 9196 N N . ALA E 1 72 ? 9.027 46.208 39.161 1.00 37.41 72 ALA E N 1
ATOM 9197 C CA . ALA E 1 72 ? 9.153 45.324 38.012 1.00 39.23 72 ALA E CA 1
ATOM 9198 C C . ALA E 1 72 ? 8.162 44.177 38.123 1.00 47.89 72 ALA E C 1
ATOM 9199 O O . ALA E 1 72 ? 7.600 43.727 37.118 1.00 49.87 72 ALA E O 1
ATOM 9201 N N . ALA E 1 73 ? 7.910 43.716 39.352 1.00 47.42 73 ALA E N 1
ATOM 9202 C CA . ALA E 1 73 ? 7.013 42.587 39.563 1.00 48.13 73 ALA E CA 1
ATOM 9203 C C . ALA E 1 73 ? 5.567 42.969 39.242 1.00 54.50 73 ALA E C 1
ATOM 9204 O O . ALA E 1 73 ? 4.907 42.304 38.433 1.00 58.25 73 ALA E O 1
ATOM 9206 N N . LYS E 1 74 ? 5.063 44.051 39.844 1.00 46.07 74 LYS E N 1
ATOM 9207 C CA . LYS E 1 74 ? 3.741 44.551 39.480 1.00 48.54 74 LYS E CA 1
ATOM 9208 C C . LYS E 1 74 ? 3.597 44.698 37.966 1.00 57.10 74 LYS E C 1
ATOM 9209 O O . LYS E 1 74 ? 2.648 44.182 37.374 1.00 62.93 74 LYS E O 1
ATOM 9215 N N . ASP E 1 75 ? 4.521 45.418 37.319 1.00 55.98 75 ASP E N 1
ATOM 9216 C CA . ASP E 1 75 ? 4.371 45.665 35.885 1.00 60.97 75 ASP E CA 1
ATOM 9217 C C . ASP E 1 75 ? 4.261 44.360 35.124 1.00 68.99 75 ASP E C 1
ATOM 9218 O O . ASP E 1 75 ? 3.514 44.266 34.144 1.00 77.90 75 ASP E O 1
ATOM 9223 N N . GLU E 1 76 ? 5.001 43.343 35.558 1.00 70.35 76 GLU E N 1
ATOM 9224 C CA . GLU E 1 76 ? 4.930 42.034 34.929 1.00 80.15 76 GLU E CA 1
ATOM 9225 C C . GLU E 1 76 ? 3.475 41.689 34.625 1.00 80.94 76 GLU E C 1
ATOM 9226 O O . GLU E 1 76 ? 3.071 41.683 33.458 1.00 84.79 76 GLU E O 1
ATOM 9232 N N . ARG E 1 77 ? 2.658 41.467 35.656 1.00 74.40 77 ARG E N 1
ATOM 9233 C CA . ARG E 1 77 ? 1.289 41.045 35.384 1.00 79.93 77 ARG E CA 1
ATOM 9234 C C . ARG E 1 77 ? 0.351 42.205 35.033 1.00 80.19 77 ARG E C 1
ATOM 9235 O O . ARG E 1 77 ? -0.599 42.006 34.264 1.00 78.84 77 ARG E O 1
ATOM 9243 N N . GLN E 1 78 ? 0.578 43.410 35.567 1.00 78.29 78 GLN E N 1
ATOM 9244 C CA . GLN E 1 78 ? -0.334 44.516 35.273 1.00 78.19 78 GLN E CA 1
ATOM 9245 C C . GLN E 1 78 ? -0.359 44.837 33.780 1.00 76.24 78 GLN E C 1
ATOM 9246 O O . GLN E 1 78 ? -1.434 44.995 33.192 1.00 74.30 78 GLN E O 1
ATOM 9252 N N . PHE E 1 79 ? 0.812 44.918 33.138 1.00 77.78 79 PHE E N 1
ATOM 9253 C CA . PHE E 1 79 ? 0.834 45.155 31.693 1.00 77.21 79 PHE E CA 1
ATOM 9254 C C . PHE E 1 79 ? 0.203 43.997 30.919 1.00 77.55 79 PHE E C 1
ATOM 9255 O O . PHE E 1 79 ? -0.456 44.212 29.893 1.00 72.17 79 PHE E O 1
ATOM 9263 N N . GLY E 1 80 ? 0.407 42.763 31.377 1.00 72.57 80 GLY E N 1
ATOM 9264 C CA . GLY E 1 80 ? -0.274 41.653 30.740 1.00 73.92 80 GLY E CA 1
ATOM 9265 C C . GLY E 1 80 ? -1.775 41.830 30.779 1.00 72.45 80 GLY E C 1
ATOM 9266 O O . GLY E 1 80 ? -2.455 41.726 29.756 1.00 73.07 80 GLY E O 1
ATOM 9267 N N . THR E 1 81 ? -2.308 42.132 31.965 1.00 71.27 81 THR E N 1
ATOM 9268 C CA . THR E 1 81 ? -3.745 42.333 32.112 1.00 69.30 81 THR E CA 1
ATOM 9269 C C . THR E 1 81 ? -4.231 43.508 31.277 1.00 67.43 81 THR E C 1
ATOM 9270 O O . THR E 1 81 ? -5.348 43.486 30.753 1.00 70.06 81 THR E O 1
ATOM 9274 N N . LEU E 1 82 ? -3.414 44.552 31.156 1.00 67.51 82 LEU E N 1
ATOM 9275 C CA . LEU E 1 82 ? -3.818 45.721 30.381 1.00 64.75 82 LEU E CA 1
ATOM 9276 C C . LEU E 1 82 ? -3.918 45.390 28.896 1.00 71.21 82 LEU E C 1
ATOM 9277 O O . LEU E 1 82 ? -4.857 45.825 28.220 1.00 71.20 82 LEU E O 1
ATOM 9282 N N . LEU E 1 83 ? -2.962 44.618 28.370 1.00 75.14 83 LEU E N 1
ATOM 9283 C CA . LEU E 1 83 ? -3.037 44.182 26.977 1.00 73.57 83 LEU E CA 1
ATOM 9284 C C . LEU E 1 83 ? -4.314 43.392 26.713 1.00 73.75 83 LEU E C 1
ATOM 9285 O O . LEU E 1 83 ? -5.017 43.638 25.725 1.00 72.85 83 LEU E O 1
ATOM 9290 N N . ASP E 1 84 ? -4.621 42.423 27.582 1.00 72.00 84 ASP E N 1
ATOM 9291 C CA . ASP E 1 84 ? -5.835 41.630 27.412 1.00 73.47 84 ASP E CA 1
ATOM 9292 C C . ASP E 1 84 ? -7.074 42.517 27.391 1.00 73.34 84 ASP E C 1
ATOM 9293 O O . ASP E 1 84 ? -8.015 42.263 26.631 1.00 73.42 84 ASP E O 1
ATOM 9298 N N . GLY E 1 85 ? -7.099 43.562 28.219 1.00 69.84 85 GLY E N 1
ATOM 9299 C CA . GLY E 1 85 ? -8.246 44.453 28.220 1.00 69.28 85 GLY E CA 1
ATOM 9300 C C . GLY E 1 85 ? -8.364 45.244 26.931 1.00 69.95 85 GLY E C 1
ATOM 9301 O O . GLY E 1 85 ? -9.469 45.481 26.437 1.00 66.64 85 GLY E O 1
ATOM 9302 N N . LEU E 1 86 ? -7.225 45.653 26.365 1.00 70.68 86 LEU E N 1
ATOM 9303 C CA . LEU E 1 86 ? -7.232 46.446 25.139 1.00 71.05 86 LEU E CA 1
ATOM 9304 C C . LEU E 1 86 ? -7.624 45.611 23.920 1.00 76.07 86 LEU E C 1
ATOM 9305 O O . LEU E 1 86 ? -8.305 46.114 23.016 1.00 71.28 86 LEU E O 1
ATOM 9310 N N . THR E 1 87 ? -7.201 44.338 23.859 1.00 76.05 87 THR E N 1
ATOM 9311 C CA . THR E 1 87 ? -7.614 43.505 22.728 1.00 76.16 87 THR E CA 1
ATOM 9312 C C . THR E 1 87 ? -9.104 43.163 22.812 1.00 73.70 87 THR E C 1
ATOM 9313 O O . THR E 1 87 ? -9.804 43.178 21.794 1.00 78.39 87 THR E O 1
ATOM 9317 N N . ARG E 1 88 ? -9.617 42.881 24.015 1.00 73.51 88 ARG E N 1
ATOM 9318 C CA . ARG E 1 88 ? -11.044 42.591 24.155 1.00 75.40 88 ARG E CA 1
ATOM 9319 C C . ARG E 1 88 ? -11.889 43.804 23.792 1.00 77.82 88 ARG E C 1
ATOM 9320 O O . ARG E 1 88 ? -12.955 43.668 23.184 1.00 84.37 88 ARG E O 1
ATOM 9328 N N . LEU E 1 89 ? -11.441 44.998 24.174 1.00 76.45 89 LEU E N 1
ATOM 9329 C CA . LEU E 1 89 ? -12.165 46.207 23.808 1.00 79.59 89 LEU E CA 1
ATOM 9330 C C . LEU E 1 89 ? -11.998 46.551 22.332 1.00 82.09 89 LEU E C 1
ATOM 9331 O O . LEU E 1 89 ? -12.848 47.252 21.770 1.00 83.66 89 LEU E O 1
ATOM 9336 N N . GLY E 1 90 ? -10.936 46.075 21.692 1.00 78.16 90 GLY E N 1
ATOM 9337 C CA . GLY E 1 90 ? -10.774 46.334 20.280 1.00 83.24 90 GLY E CA 1
ATOM 9338 C C . GLY E 1 90 ? -11.691 45.545 19.377 1.00 90.09 90 GLY E C 1
ATOM 9339 O O . GLY E 1 90 ? -11.646 45.719 18.155 1.00 88.32 90 GLY E O 1
ATOM 9340 N N . ALA E 1 91 ? -12.536 44.683 19.944 1.00 91.43 91 ALA E N 1
ATOM 9341 C CA . ALA E 1 91 ? -13.381 43.794 19.152 1.00 95.47 91 ALA E CA 1
ATOM 9342 C C . ALA E 1 91 ? -14.812 44.309 19.043 1.00 102.73 91 ALA E C 1
ATOM 9343 O O . ALA E 1 91 ? -15.254 44.702 17.961 1.00 106.23 91 ALA E O 1
ATOM 9345 N N . GLY E 1 92 ? -15.542 44.305 20.158 1.00 103.47 92 GLY E N 1
ATOM 9346 C CA . GLY E 1 92 ? -16.951 44.631 20.149 1.00 104.51 92 GLY E CA 1
ATOM 9347 C C . GLY E 1 92 ? -17.214 46.105 20.380 1.00 104.19 92 GLY E C 1
ATOM 9348 O O . GLY E 1 92 ? -16.307 46.912 20.586 1.00 101.48 92 GLY E O 1
ATOM 9349 N N . ASN E 1 93 ? -18.501 46.456 20.318 1.00 109.04 93 ASN E N 1
ATOM 9350 C CA . ASN E 1 93 ? -18.929 47.778 20.766 1.00 104.56 93 ASN E CA 1
ATOM 9351 C C . ASN E 1 93 ? -18.491 48.023 22.204 1.00 97.58 93 ASN E C 1
ATOM 9352 O O . ASN E 1 93 ? -17.990 49.106 22.541 1.00 92.84 93 ASN E O 1
ATOM 9357 N N . LYS E 1 94 ? -18.673 47.024 23.038 1.00 94.48 94 LYS E N 1
ATOM 9358 C CA . LYS E 1 94 ? -18.178 47.155 24.383 1.00 86.42 94 LYS E CA 1
ATOM 9359 C C . LYS E 1 94 ? -18.861 48.351 24.984 1.00 77.73 94 LYS E C 1
ATOM 9360 O O . LYS E 1 94 ? -20.065 48.399 25.107 1.00 76.02 94 LYS E O 1
ATOM 9366 N N . VAL E 1 95 ? -18.033 49.298 25.397 1.00 70.36 95 VAL E N 1
ATOM 9367 C CA . VAL E 1 95 ? -18.405 50.365 26.320 1.00 61.85 95 VAL E CA 1
ATOM 9368 C C . VAL E 1 95 ? -19.622 51.147 25.796 1.00 53.42 95 VAL E C 1
ATOM 9369 O O . VAL E 1 95 ? -19.765 51.390 24.590 1.00 58.20 95 VAL E O 1
ATOM 9373 N N . HIS E 1 96 ? -20.482 51.555 26.725 1.00 50.80 96 HIS E N 1
ATOM 9374 C CA . HIS E 1 96 ? -21.546 52.507 26.424 1.00 50.22 96 HIS E CA 1
ATOM 9375 C C . HIS E 1 96 ? -20.954 53.785 25.824 1.00 52.31 96 HIS E C 1
ATOM 9376 O O . HIS E 1 96 ? -19.902 54.256 26.278 1.00 51.52 96 HIS E O 1
ATOM 9383 N N . PRO E 1 97 ? -21.613 54.390 24.830 1.00 53.06 97 PRO E N 1
ATOM 9384 C CA . PRO E 1 97 ? -20.978 55.506 24.102 1.00 52.83 97 PRO E CA 1
ATOM 9385 C C . PRO E 1 97 ? -20.655 56.695 24.983 1.00 51.15 97 PRO E C 1
ATOM 9386 O O . PRO E 1 97 ? -19.574 57.294 24.861 1.00 50.20 97 PRO E O 1
ATOM 9390 N N . ARG E 1 98 ? -21.585 57.057 25.867 1.00 52.11 98 ARG E N 1
ATOM 9391 C CA . ARG E 1 98 ? -21.411 58.231 26.717 1.00 53.19 98 ARG E CA 1
ATOM 9392 C C . ARG E 1 98 ? -20.177 58.088 27.610 1.00 50.80 98 ARG E C 1
ATOM 9393 O O . ARG E 1 98 ? -19.342 58.998 27.681 1.00 44.80 98 ARG E O 1
ATOM 9401 N N . TRP E 1 99 ? -20.038 56.940 28.293 1.00 51.74 99 TRP E N 1
ATOM 9402 C CA . TRP E 1 99 ? -18.804 56.681 29.030 1.00 47.87 99 TRP E CA 1
ATOM 9403 C C . TRP E 1 99 ? -17.613 56.575 28.086 1.00 48.72 99 TRP E C 1
ATOM 9404 O O . TRP E 1 99 ? -16.497 56.965 28.450 1.00 45.75 99 TRP E O 1
ATOM 9415 N N . GLY E 1 100 ? -17.834 56.073 26.870 1.00 47.28 100 GLY E N 1
ATOM 9416 C CA . GLY E 1 100 ? -16.756 56.014 25.900 1.00 45.32 100 GLY E CA 1
ATOM 9417 C C . GLY E 1 100 ? -16.105 57.362 25.685 1.00 54.29 100 GLY E C 1
ATOM 9418 O O . GLY E 1 100 ? -14.891 57.452 25.493 1.00 57.27 100 GLY E O 1
ATOM 9419 N N . GLU E 1 101 ? -16.904 58.430 25.712 1.00 51.57 101 GLU E N 1
ATOM 9420 C CA . GLU E 1 101 ? -16.346 59.774 25.625 1.00 52.91 101 GLU E CA 1
ATOM 9421 C C . GLU E 1 101 ? -15.656 60.183 26.927 1.00 54.81 101 GLU E C 1
ATOM 9422 O O . GLU E 1 101 ? -14.544 60.738 26.902 1.00 56.53 101 GLU E O 1
ATOM 9428 N N . THR E 1 102 ? -16.315 59.940 28.070 1.00 48.17 102 THR E N 1
ATOM 9429 C CA . THR E 1 102 ? -15.728 60.300 29.357 1.00 50.35 102 THR E CA 1
ATOM 9430 C C . THR E 1 102 ? -14.376 59.621 29.561 1.00 48.26 102 THR E C 1
ATOM 9431 O O . THR E 1 102 ? -13.499 60.181 30.222 1.00 45.42 102 THR E O 1
ATOM 9435 N N . MET E 1 103 ? -14.185 58.429 28.986 1.00 48.23 103 MET E N 1
ATOM 9436 C CA . MET E 1 103 ? -12.889 57.764 29.071 1.00 50.22 103 MET E CA 1
ATOM 9437 C C . MET E 1 103 ? -11.793 58.629 28.461 1.00 53.97 103 MET E C 1
ATOM 9438 O O . MET E 1 103 ? -10.730 58.822 29.061 1.00 51.85 103 MET E O 1
ATOM 9443 N N . LYS E 1 104 ? -12.016 59.123 27.242 1.00 55.95 104 LYS E N 1
ATOM 9444 C CA . LYS E 1 104 ? -10.968 59.860 26.551 1.00 52.87 104 LYS E CA 1
ATOM 9445 C C . LYS E 1 104 ? -10.583 61.102 27.336 1.00 54.87 104 LYS E C 1
ATOM 9446 O O . LYS E 1 104 ? -9.408 61.490 27.374 1.00 56.05 104 LYS E O 1
ATOM 9452 N N . VAL E 1 105 ? -11.553 61.725 27.998 1.00 51.63 105 VAL E N 1
ATOM 9453 C CA . VAL E 1 105 ? -11.227 62.901 28.788 1.00 51.21 105 VAL E CA 1
ATOM 9454 C C . VAL E 1 105 ? -10.491 62.503 30.055 1.00 49.45 105 VAL E C 1
ATOM 9455 O O . VAL E 1 105 ? -9.494 63.129 30.430 1.00 51.30 105 VAL E O 1
ATOM 9459 N N . ILE E 1 106 ? -10.964 61.458 30.735 1.00 48.88 106 ILE E N 1
ATOM 9460 C CA . ILE E 1 106 ? -10.294 60.980 31.945 1.00 47.87 106 ILE E CA 1
ATOM 9461 C C . ILE E 1 106 ? -8.823 60.681 31.662 1.00 51.24 106 ILE E C 1
ATOM 9462 O O . ILE E 1 106 ? -7.926 61.143 32.378 1.00 51.44 106 ILE E O 1
ATOM 9467 N N . SER E 1 107 ? -8.551 59.895 30.616 1.00 52.17 107 SER E N 1
ATOM 9468 C CA . SER E 1 107 ? -7.174 59.497 30.342 1.00 54.06 107 SER E CA 1
ATOM 9469 C C . SER E 1 107 ? -6.322 60.698 29.944 1.00 57.39 107 SER E C 1
ATOM 9470 O O . SER E 1 107 ? -5.162 60.807 30.356 1.00 59.77 107 SER E O 1
ATOM 9473 N N . ASN E 1 108 ? -6.873 61.619 29.155 1.00 56.30 108 ASN E N 1
ATOM 9474 C CA . ASN E 1 108 ? -6.080 62.781 28.778 1.00 55.64 108 ASN E CA 1
ATOM 9475 C C . ASN E 1 108 ? -5.750 63.649 29.994 1.00 51.55 108 ASN E C 1
ATOM 9476 O O . ASN E 1 108 ? -4.610 64.102 30.148 1.00 53.35 108 ASN E O 1
ATOM 9481 N N . PHE E 1 109 ? -6.725 63.870 30.880 1.00 50.96 109 PHE E N 1
ATOM 9482 C CA . PHE E 1 109 ? -6.472 64.632 32.105 1.00 53.34 109 PHE E CA 1
ATOM 9483 C C . PHE E 1 109 ? -5.518 63.898 33.041 1.00 48.76 109 PHE E C 1
ATOM 9484 O O . PHE E 1 109 ? -4.678 64.525 33.694 1.00 46.72 109 PHE E O 1
ATOM 9492 N N . LEU E 1 110 ? -5.640 62.574 33.146 1.00 50.54 110 LEU E N 1
ATOM 9493 C CA . LEU E 1 110 ? -4.763 61.853 34.060 1.00 48.65 110 LEU E CA 1
ATOM 9494 C C . LEU E 1 110 ? -3.310 62.030 33.648 1.00 46.56 110 LEU E C 1
ATOM 9495 O O . LEU E 1 110 ? -2.442 62.308 34.484 1.00 44.87 110 LEU E O 1
ATOM 9500 N N . GLU E 1 111 ? -3.033 61.906 32.356 1.00 43.93 111 GLU E N 1
ATOM 9501 C CA . GLU E 1 111 ? -1.665 62.039 31.881 1.00 46.35 111 GLU E CA 1
ATOM 9502 C C . GLU E 1 111 ? -1.079 63.398 32.257 1.00 44.27 111 GLU E C 1
ATOM 9503 O O . GLU E 1 111 ? 0.049 63.482 32.759 1.00 42.78 111 GLU E O 1
ATOM 9509 N N . VAL E 1 112 ? -1.841 64.476 32.047 1.00 43.27 112 VAL E N 1
ATOM 9510 C CA . VAL E 1 112 ? -1.378 65.809 32.445 1.00 46.86 112 VAL E CA 1
ATOM 9511 C C . VAL E 1 112 ? -0.961 65.814 33.914 1.00 42.02 112 VAL E C 1
ATOM 9512 O O . VAL E 1 112 ? 0.097 66.342 34.287 1.00 40.81 112 VAL E O 1
ATOM 9516 N N . GLY E 1 113 ? -1.795 65.233 34.771 1.00 38.39 113 GLY E N 1
ATOM 9517 C CA . GLY E 1 113 ? -1.534 65.311 36.195 1.00 35.27 113 GLY E CA 1
ATOM 9518 C C . GLY E 1 113 ? -0.372 64.434 36.609 1.00 37.12 113 GLY E C 1
ATOM 9519 O O . GLY E 1 113 ? 0.425 64.809 37.471 1.00 33.78 113 GLY E O 1
ATOM 9520 N N . GLU E 1 114 ? -0.259 63.250 36.013 1.00 35.18 114 GLU E N 1
ATOM 9521 C CA . GLU E 1 114 ? 0.835 62.384 36.408 1.00 34.47 114 GLU E CA 1
ATOM 9522 C C . GLU E 1 114 ? 2.162 62.967 35.951 1.00 37.80 114 GLU E C 1
ATOM 9523 O O . GLU E 1 114 ? 3.168 62.906 36.677 1.00 35.42 114 GLU E O 1
ATOM 9529 N N . TYR E 1 115 ? 2.181 63.571 34.762 1.00 40.23 115 TYR E N 1
ATOM 9530 C CA . TYR E 1 115 ? 3.413 64.204 34.319 1.00 41.23 115 TYR E CA 1
ATOM 9531 C C . TYR E 1 115 ? 3.807 65.346 35.248 1.00 38.48 115 TYR E C 1
ATOM 9532 O O . TYR E 1 115 ? 4.950 65.415 35.711 1.00 38.70 115 TYR E O 1
ATOM 9541 N N . ASN E 1 116 ? 2.883 66.259 35.534 1.00 36.51 116 ASN E N 1
ATOM 9542 C CA . ASN E 1 116 ? 3.286 67.398 36.354 1.00 39.65 116 ASN E CA 1
ATOM 9543 C C . ASN E 1 116 ? 3.610 66.962 37.774 1.00 35.86 116 ASN E C 1
ATOM 9544 O O . ASN E 1 116 ? 4.437 67.591 38.448 1.00 34.83 116 ASN E O 1
ATOM 9549 N N . ALA E 1 117 ? 2.997 65.876 38.237 1.00 34.11 117 ALA E N 1
ATOM 9550 C CA . ALA E 1 117 ? 3.306 65.388 39.571 1.00 30.88 117 ALA E CA 1
ATOM 9551 C C . ALA E 1 117 ? 4.765 64.966 39.673 1.00 36.09 117 ALA E C 1
ATOM 9552 O O . ALA E 1 117 ? 5.360 65.047 40.758 1.00 33.69 117 ALA E O 1
ATOM 9554 N N . ILE E 1 118 ? 5.354 64.501 38.560 1.00 34.20 118 ILE E N 1
ATOM 9555 C CA . ILE E 1 118 ? 6.768 64.129 38.569 1.00 35.64 118 ILE E CA 1
ATOM 9556 C C . ILE E 1 118 ? 7.604 65.291 39.057 1.00 30.95 118 ILE E C 1
ATOM 9557 O O . ILE E 1 118 ? 8.524 65.123 39.868 1.00 29.50 118 ILE E O 1
ATOM 9562 N N . ALA E 1 119 ? 7.291 66.488 38.567 1.00 33.71 119 ALA E N 1
ATOM 9563 C CA . ALA E 1 119 ? 8.071 67.675 38.884 1.00 31.97 119 ALA E CA 1
ATOM 9564 C C . ALA E 1 119 ? 7.681 68.255 40.229 1.00 34.27 119 ALA E C 1
ATOM 9565 O O . ALA E 1 119 ? 8.532 68.820 40.924 1.00 33.08 119 ALA E O 1
ATOM 9567 N N . ALA E 1 120 ? 6.413 68.126 40.621 1.00 33.36 120 ALA E N 1
ATOM 9568 C CA . ALA E 1 120 ? 6.044 68.542 41.970 1.00 33.77 120 ALA E CA 1
ATOM 9569 C C . ALA E 1 120 ? 6.774 67.701 43.011 1.00 32.54 120 ALA E C 1
ATOM 9570 O O . ALA E 1 120 ? 7.268 68.226 44.014 1.00 33.69 120 ALA E O 1
ATOM 9572 N N . SER E 1 121 ? 6.872 66.389 42.784 1.00 36.41 121 SER E N 1
ATOM 9573 C CA . SER E 1 121 ? 7.551 65.538 43.754 1.00 34.65 121 SER E CA 1
ATOM 9574 C C . SER E 1 121 ? 9.049 65.809 43.772 1.00 32.94 121 SER E C 1
ATOM 9575 O O . SER E 1 121 ? 9.676 65.772 44.835 1.00 38.49 121 SER E O 1
ATOM 9578 N N . ALA E 1 122 ? 9.638 66.086 42.607 1.00 34.54 122 ALA E N 1
ATOM 9579 C CA . ALA E 1 122 ? 11.040 66.501 42.551 1.00 34.63 122 ALA E CA 1
ATOM 9580 C C . ALA E 1 122 ? 11.272 67.786 43.336 1.00 38.42 122 ALA E C 1
ATOM 9581 O O . ALA E 1 122 ? 12.273 67.913 44.053 1.00 39.92 122 ALA E O 1
ATOM 9583 N N . MET E 1 123 ? 10.361 68.756 43.212 1.00 34.54 123 MET E N 1
ATOM 9584 C CA . MET E 1 123 ? 10.486 69.980 43.999 1.00 32.01 123 MET E CA 1
ATOM 9585 C C . MET E 1 123 ? 10.484 69.680 45.492 1.00 35.68 123 MET E C 1
ATOM 9586 O O . MET E 1 123 ? 11.265 70.270 46.256 1.00 35.20 123 MET E O 1
ATOM 9591 N N . LEU E 1 124 ? 9.606 68.762 45.923 1.00 36.47 124 LEU E N 1
ATOM 9592 C CA . LEU E 1 124 ? 9.494 68.409 47.339 1.00 34.65 124 LEU E CA 1
ATOM 9593 C C . LEU E 1 124 ? 10.749 67.704 47.830 1.00 32.23 124 LEU E C 1
ATOM 9594 O O . LEU E 1 124 ? 11.236 67.993 48.927 1.00 32.17 124 LEU E O 1
ATOM 9599 N N . TRP E 1 125 ? 11.282 66.773 47.036 1.00 32.07 125 TRP E N 1
ATOM 9600 C CA . TRP E 1 125 ? 12.572 66.156 47.354 1.00 34.32 125 TRP E CA 1
ATOM 9601 C C . TRP E 1 125 ? 13.652 67.228 47.541 1.00 32.00 125 TRP E C 1
ATOM 9602 O O . TRP E 1 125 ? 14.473 67.146 48.459 1.00 29.55 125 TRP E O 1
ATOM 9613 N N . ASP E 1 126 ? 13.616 68.281 46.727 1.00 31.25 126 ASP E N 1
ATOM 9614 C CA . ASP E 1 126 ? 14.566 69.372 46.909 1.00 34.63 126 ASP E CA 1
ATOM 9615 C C . ASP E 1 126 ? 14.306 70.141 48.195 1.00 37.44 126 ASP E C 1
ATOM 9616 O O . ASP E 1 126 ? 15.248 70.672 48.804 1.00 35.89 126 ASP E O 1
ATOM 9621 N N . SER E 1 127 ? 13.042 70.208 48.616 1.00 36.73 127 SER E N 1
ATOM 9622 C CA . SER E 1 127 ? 12.672 70.968 49.802 1.00 34.11 127 SER E CA 1
ATOM 9623 C C . SER E 1 127 ? 13.122 70.285 51.085 1.00 36.56 127 SER E C 1
ATOM 9624 O O . SER E 1 127 ? 13.439 70.965 52.072 1.00 39.96 127 SER E O 1
ATOM 9627 N N . ALA E 1 128 ? 13.167 68.955 51.095 1.00 32.54 128 ALA E N 1
ATOM 9628 C CA . ALA E 1 128 ? 13.504 68.227 52.304 1.00 30.00 128 ALA E CA 1
ATOM 9629 C C . ALA E 1 128 ? 14.999 68.275 52.542 1.00 33.50 128 ALA E C 1
ATOM 9630 O O . ALA E 1 128 ? 15.786 68.421 51.609 1.00 35.30 128 ALA E O 1
ATOM 9632 N N . THR E 1 129 ? 15.397 68.132 53.805 1.00 35.10 129 THR E N 1
ATOM 9633 C CA . THR E 1 129 ? 16.812 67.942 54.098 1.00 40.48 129 THR E CA 1
ATOM 9634 C C . THR E 1 129 ? 17.148 66.546 54.628 1.00 41.57 129 THR E C 1
ATOM 9635 O O . THR E 1 129 ? 18.238 66.045 54.335 1.00 42.11 129 THR E O 1
ATOM 9639 N N . ALA E 1 130 ? 16.230 65.868 55.322 1.00 38.69 130 ALA E N 1
ATOM 9640 C CA . ALA E 1 130 ? 16.465 64.471 55.692 1.00 40.06 130 ALA E CA 1
ATOM 9641 C C . ALA E 1 130 ? 16.519 63.552 54.465 1.00 36.57 130 ALA E C 1
ATOM 9642 O O . ALA E 1 130 ? 15.608 63.539 53.628 1.00 34.42 130 ALA E O 1
ATOM 9644 N N . ALA E 1 131 ? 17.585 62.754 54.375 1.00 42.20 131 ALA E N 1
ATOM 9645 C CA . ALA E 1 131 ? 17.670 61.745 53.319 1.00 43.96 131 ALA E CA 1
ATOM 9646 C C . ALA E 1 131 ? 16.399 60.902 53.234 1.00 38.07 131 ALA E C 1
ATOM 9647 O O . ALA E 1 131 ? 15.941 60.569 52.136 1.00 36.09 131 ALA E O 1
ATOM 9649 N N . GLU E 1 132 ? 15.808 60.553 54.380 1.00 34.57 132 GLU E N 1
ATOM 9650 C CA . GLU E 1 132 ? 14.633 59.689 54.358 1.00 41.72 132 GLU E CA 1
ATOM 9651 C C . GLU E 1 132 ? 13.424 60.389 53.732 1.00 41.22 132 GLU E C 1
ATOM 9652 O O . GLU E 1 132 ? 12.681 59.782 52.946 1.00 38.03 132 GLU E O 1
ATOM 9658 N N . GLN E 1 133 ? 13.221 61.669 54.042 1.00 40.56 133 GLN E N 1
ATOM 9659 C CA . GLN E 1 133 ? 12.095 62.373 53.442 1.00 37.99 133 GLN E CA 1
ATOM 9660 C C . GLN E 1 133 ? 12.351 62.636 51.965 1.00 33.83 133 GLN E C 1
ATOM 9661 O O . GLN E 1 133 ? 11.422 62.589 51.149 1.00 32.76 133 GLN E O 1
ATOM 9667 N N . LYS E 1 134 ? 13.607 62.903 51.604 1.00 33.47 134 LYS E N 1
ATOM 9668 C CA . LYS E 1 134 ? 13.970 62.967 50.194 1.00 34.53 134 LYS E CA 1
ATOM 9669 C C . LYS E 1 134 ? 13.614 61.664 49.491 1.00 33.98 134 LYS E C 1
ATOM 9670 O O . LYS E 1 134 ? 13.006 61.672 48.411 1.00 35.23 134 LYS E O 1
ATOM 9676 N N . ASN E 1 135 ? 13.976 60.531 50.108 1.00 33.64 135 ASN E N 1
ATOM 9677 C CA . ASN E 1 135 ? 13.680 59.217 49.544 1.00 30.91 135 ASN E CA 1
ATOM 9678 C C . ASN E 1 135 ? 12.192 59.041 49.307 1.00 32.53 135 ASN E C 1
ATOM 9679 O O . ASN E 1 135 ? 11.775 58.626 48.222 1.00 33.28 135 ASN E O 1
ATOM 9684 N N . GLY E 1 136 ? 11.373 59.330 50.324 1.00 33.88 136 GLY E N 1
ATOM 9685 C CA . GLY E 1 136 ? 9.931 59.263 50.145 1.00 30.04 136 GLY E CA 1
ATOM 9686 C C . GLY E 1 136 ? 9.444 60.077 48.957 1.00 34.11 136 GLY E C 1
ATOM 9687 O O . GLY E 1 136 ? 8.678 59.587 48.121 1.00 35.28 136 GLY E O 1
ATOM 9688 N N . TYR E 1 137 ? 9.883 61.336 48.852 1.00 33.39 137 TYR E N 1
ATOM 9689 C CA . TYR E 1 137 ? 9.472 62.120 47.692 1.00 29.99 137 TYR E CA 1
ATOM 9690 C C . TYR E 1 137 ? 9.978 61.474 46.412 1.00 30.73 137 TYR E C 1
ATOM 9691 O O . TYR E 1 137 ? 9.216 61.282 45.452 1.00 28.44 137 TYR E O 1
ATOM 9700 N N . LEU E 1 138 ? 11.263 61.104 46.396 1.00 31.65 138 LEU E N 1
ATOM 9701 C CA . LEU E 1 138 ? 11.845 60.443 45.233 1.00 29.54 138 LEU E CA 1
ATOM 9702 C C . LEU E 1 138 ? 10.981 59.299 44.745 1.00 28.83 138 LEU E C 1
ATOM 9703 O O . LEU E 1 138 ? 10.776 59.139 43.535 1.00 28.44 138 LEU E O 1
ATOM 9708 N N . ALA E 1 139 ? 10.456 58.496 45.677 1.00 28.07 139 ALA E N 1
ATOM 9709 C CA . ALA E 1 139 ? 9.665 57.339 45.290 1.00 25.55 139 ALA E CA 1
ATOM 9710 C C . ALA E 1 139 ? 8.385 57.755 44.580 1.00 33.02 139 ALA E C 1
ATOM 9711 O O . ALA E 1 139 ? 7.900 57.031 43.693 1.00 31.74 139 ALA E O 1
ATOM 9713 N N . GLN E 1 140 ? 7.812 58.911 44.954 1.00 28.68 140 GLN E N 1
ATOM 9714 C CA . GLN E 1 140 ? 6.633 59.368 44.232 1.00 29.89 140 GLN E CA 1
ATOM 9715 C C . GLN E 1 140 ? 7.017 59.862 42.833 1.00 33.60 140 GLN E C 1
ATOM 9716 O O . GLN E 1 140 ? 6.296 59.594 41.859 1.00 33.41 140 GLN E O 1
ATOM 9722 N N . VAL E 1 141 ? 8.156 60.561 42.697 1.00 28.39 141 VAL E N 1
ATOM 9723 C CA . VAL E 1 141 ? 8.641 60.896 41.355 1.00 28.38 141 VAL E CA 1
ATOM 9724 C C . VAL E 1 141 ? 8.587 59.661 40.474 1.00 31.24 141 VAL E C 1
ATOM 9725 O O . VAL E 1 141 ? 7.927 59.639 39.430 1.00 34.84 141 VAL E O 1
ATOM 9729 N N . LEU E 1 142 ? 9.283 58.603 40.901 1.00 33.87 142 LEU E N 1
ATOM 9730 C CA . LEU E 1 142 ? 9.339 57.361 40.129 1.00 31.76 142 LEU E CA 1
ATOM 9731 C C . LEU E 1 142 ? 7.950 56.783 39.856 1.00 34.17 142 LEU E C 1
ATOM 9732 O O . LEU E 1 142 ? 7.695 56.267 38.763 1.00 37.82 142 LEU E O 1
ATOM 9737 N N . ASP E 1 143 ? 7.039 56.844 40.834 1.00 33.90 143 ASP E N 1
ATOM 9738 C CA . ASP E 1 143 ? 5.677 56.352 40.612 1.00 34.31 143 ASP E CA 1
ATOM 9739 C C . ASP E 1 143 ? 4.956 57.165 39.542 1.00 37.02 143 ASP E C 1
ATOM 9740 O O . ASP E 1 143 ? 4.317 56.606 38.647 1.00 35.67 143 ASP E O 1
ATOM 9745 N N . GLU E 1 144 ? 5.010 58.497 39.640 1.00 36.88 144 GLU E N 1
ATOM 9746 C CA . GLU E 1 144 ? 4.327 59.307 38.640 1.00 35.79 144 GLU E CA 1
ATOM 9747 C C . GLU E 1 144 ? 4.885 59.011 37.243 1.00 39.74 144 GLU E C 1
ATOM 9748 O O . GLU E 1 144 ? 4.124 58.899 36.273 1.00 42.31 144 GLU E O 1
ATOM 9754 N N . ILE E 1 145 ? 6.205 58.808 37.133 1.00 33.70 145 ILE E N 1
ATOM 9755 C CA . ILE E 1 145 ? 6.801 58.386 35.864 1.00 38.79 145 ILE E CA 1
ATOM 9756 C C . ILE E 1 145 ? 6.186 57.068 35.385 1.00 44.74 145 ILE E C 1
ATOM 9757 O O . ILE E 1 145 ? 5.759 56.941 34.229 1.00 46.17 145 ILE E O 1
ATOM 9762 N N . ARG E 1 146 ? 6.177 56.048 36.247 1.00 43.18 146 ARG E N 1
ATOM 9763 C CA . ARG E 1 146 ? 5.627 54.763 35.829 1.00 45.90 146 ARG E CA 1
ATOM 9764 C C . ARG E 1 146 ? 4.238 54.928 35.243 1.00 49.20 146 ARG E C 1
ATOM 9765 O O . ARG E 1 146 ? 3.898 54.289 34.245 1.00 50.77 146 ARG E O 1
ATOM 9773 N N . HIS E 1 147 ? 3.461 55.803 35.812 1.00 42.69 147 HIS E N 1
ATOM 9774 C CA . HIS E 1 147 ? 2.069 55.870 35.413 1.00 44.05 147 HIS E CA 1
ATOM 9775 C C . HIS E 1 147 ? 1.858 56.723 34.177 1.00 52.39 147 HIS E C 1
ATOM 9776 O O . HIS E 1 147 ? 0.997 56.390 33.357 1.00 55.18 147 HIS E O 1
ATOM 9783 N N . THR E 1 148 ? 2.605 57.815 34.007 1.00 51.53 148 THR E N 1
ATOM 9784 C CA . THR E 1 148 ? 2.560 58.514 32.722 1.00 53.55 148 THR E CA 1
ATOM 9785 C C . THR E 1 148 ? 2.924 57.568 31.586 1.00 56.07 148 THR E C 1
ATOM 9786 O O . THR E 1 148 ? 2.369 57.659 30.489 1.00 62.57 148 THR E O 1
ATOM 9790 N N . HIS E 1 149 ? 3.856 56.650 31.828 1.00 54.09 149 HIS E N 1
ATOM 9791 C CA . HIS E 1 149 ? 4.166 55.659 30.809 1.00 58.15 149 HIS E CA 1
ATOM 9792 C C . HIS E 1 149 ? 2.983 54.729 30.575 1.00 64.04 149 HIS E C 1
ATOM 9793 O O . HIS E 1 149 ? 2.735 54.318 29.439 1.00 71.00 149 HIS E O 1
ATOM 9800 N N . GLN E 1 150 ? 2.231 54.389 31.626 1.00 65.96 150 GLN E N 1
ATOM 9801 C CA . GLN E 1 150 ? 1.005 53.617 31.415 1.00 70.03 150 GLN E CA 1
ATOM 9802 C C . GLN E 1 150 ? 0.017 54.396 30.566 1.00 69.53 150 GLN E C 1
ATOM 9803 O O . GLN E 1 150 ? -0.712 53.819 29.753 1.00 68.24 150 GLN E O 1
ATOM 9809 N N . CYS E 1 151 ? -0.037 55.710 30.761 1.00 68.73 151 CYS E N 1
ATOM 9810 C CA . CYS E 1 151 ? -0.970 56.523 29.998 1.00 70.99 151 CYS E CA 1
ATOM 9811 C C . CYS E 1 151 ? -0.528 56.658 28.550 1.00 75.91 151 CYS E C 1
ATOM 9812 O O . CYS E 1 151 ? -1.364 56.665 27.642 1.00 81.68 151 CYS E O 1
ATOM 9815 N N . ALA E 1 152 ? 0.780 56.753 28.307 1.00 74.63 152 ALA E N 1
ATOM 9816 C CA . ALA E 1 152 ? 1.264 56.768 26.932 1.00 71.35 152 ALA E CA 1
ATOM 9817 C C . ALA E 1 152 ? 0.776 55.538 26.190 1.00 82.10 152 ALA E C 1
ATOM 9818 O O . ALA E 1 152 ? 0.183 55.638 25.111 1.00 90.99 152 ALA E O 1
ATOM 9820 N N . PHE E 1 153 ? 1.006 54.364 26.778 1.00 82.86 153 PHE E N 1
ATOM 9821 C CA . PHE E 1 153 ? 0.545 53.100 26.210 1.00 80.39 153 PHE E CA 1
ATOM 9822 C C . PHE E 1 153 ? -0.961 53.115 25.959 1.00 81.04 153 PHE E C 1
ATOM 9823 O O . PHE E 1 153 ? -1.421 52.814 24.852 1.00 86.19 153 PHE E O 1
ATOM 9831 N N . ILE E 1 154 ? -1.746 53.474 26.974 1.00 78.16 154 ILE E N 1
ATOM 9832 C CA . ILE E 1 154 ? -3.201 53.533 26.852 1.00 84.08 154 ILE E CA 1
ATOM 9833 C C . ILE E 1 154 ? -3.592 54.495 25.734 1.00 97.81 154 ILE E C 1
ATOM 9834 O O . ILE E 1 154 ? -4.155 54.082 24.716 1.00 104.28 154 ILE E O 1
ATOM 9839 N N . ASN E 1 155 ? -3.297 55.787 25.914 1.00 101.54 155 ASN E N 1
ATOM 9840 C CA . ASN E 1 155 ? -3.680 56.788 24.921 1.00 103.72 155 ASN E CA 1
ATOM 9841 C C . ASN E 1 155 ? -3.110 56.492 23.538 1.00 108.63 155 ASN E C 1
ATOM 9842 O O . ASN E 1 155 ? -3.569 57.085 22.557 1.00 114.40 155 ASN E O 1
ATOM 9847 N N . HIS E 1 156 ? -2.123 55.597 23.432 1.00 103.26 156 HIS E N 1
ATOM 9848 C CA . HIS E 1 156 ? -1.577 55.259 22.121 1.00 105.86 156 HIS E CA 1
ATOM 9849 C C . HIS E 1 156 ? -2.588 54.506 21.258 1.00 115.14 156 HIS E C 1
ATOM 9850 O O . HIS E 1 156 ? -2.568 54.633 20.026 1.00 119.66 156 HIS E O 1
ATOM 9857 N N . TYR E 1 157 ? -3.477 53.730 21.882 1.00 114.54 157 TYR E N 1
ATOM 9858 C CA . TYR E 1 157 ? -4.496 52.964 21.168 1.00 111.51 157 TYR E CA 1
ATOM 9859 C C . TYR E 1 157 ? -5.720 53.817 20.849 1.00 109.00 157 TYR E C 1
ATOM 9860 O O . TYR E 1 157 ? -6.090 53.957 19.680 1.00 114.39 157 TYR E O 1
ATOM 9869 N N . TYR E 1 158 ? -6.342 54.393 21.877 1.00 107.90 158 TYR E N 1
ATOM 9870 C CA . TYR E 1 158 ? -7.564 55.200 21.746 1.00 112.78 158 TYR E CA 1
ATOM 9871 C C . TYR E 1 158 ? -7.659 56.014 20.448 1.00 112.24 158 TYR E C 1
ATOM 9872 O O . TYR E 1 158 ? -6.654 56.462 19.892 1.00 113.08 158 TYR E O 1
ATOM 9881 N N . ARG E 1 172 ? -3.055 67.128 20.560 1.00 91.33 172 ARG E N 1
ATOM 9882 C CA . ARG E 1 172 ? -2.258 67.827 21.566 1.00 94.91 172 ARG E CA 1
ATOM 9883 C C . ARG E 1 172 ? -2.637 69.312 21.640 1.00 94.59 172 ARG E C 1
ATOM 9884 O O . ARG E 1 172 ? -3.033 69.804 22.697 1.00 92.02 172 ARG E O 1
ATOM 9892 N N . ARG E 1 173 ? -2.502 70.024 20.527 1.00 92.70 173 ARG E N 1
ATOM 9893 C CA . ARG E 1 173 ? -3.040 71.377 20.426 1.00 90.64 173 ARG E CA 1
ATOM 9894 C C . ARG E 1 173 ? -4.556 71.386 20.304 1.00 88.19 173 ARG E C 1
ATOM 9895 O O . ARG E 1 173 ? -5.159 72.463 20.244 1.00 86.03 173 ARG E O 1
ATOM 9903 N N . THR E 1 174 ? -5.180 70.209 20.283 1.00 86.41 174 THR E N 1
ATOM 9904 C CA . THR E 1 174 ? -6.627 70.084 20.170 1.00 86.16 174 THR E CA 1
ATOM 9905 C C . THR E 1 174 ? -7.346 70.164 21.507 1.00 82.94 174 THR E C 1
ATOM 9906 O O . THR E 1 174 ? -8.559 70.405 21.525 1.00 77.31 174 THR E O 1
ATOM 9910 N N . ARG E 1 175 ? -6.645 69.932 22.621 1.00 82.26 175 ARG E N 1
ATOM 9911 C CA . ARG E 1 175 ? -7.265 70.065 23.937 1.00 84.40 175 ARG E CA 1
ATOM 9912 C C . ARG E 1 175 ? -7.106 71.463 24.521 1.00 76.79 175 ARG E C 1
ATOM 9913 O O . ARG E 1 175 ? -7.926 71.871 25.355 1.00 72.92 175 ARG E O 1
ATOM 9921 N N . ALA E 1 176 ? -6.082 72.204 24.083 1.00 78.66 176 ALA E N 1
ATOM 9922 C CA . ALA E 1 176 ? -5.866 73.582 24.505 1.00 81.80 176 ALA E CA 1
ATOM 9923 C C . ALA E 1 176 ? -6.941 74.534 23.990 1.00 80.06 176 ALA E C 1
ATOM 9924 O O . ALA E 1 176 ? -7.032 75.672 24.476 1.00 77.55 176 ALA E O 1
ATOM 9926 N N . ILE E 1 177 ? -7.755 74.085 23.033 1.00 75.23 177 ILE E N 1
ATOM 9927 C CA . ILE E 1 177 ? -8.808 74.915 22.464 1.00 70.31 177 ILE E CA 1
ATOM 9928 C C . ILE E 1 177 ? -9.900 75.198 23.495 1.00 67.84 177 ILE E C 1
ATOM 9929 O O . ILE E 1 177 ? -10.430 76.312 23.559 1.00 69.01 177 ILE E O 1
ATOM 9934 N N . GLY E 1 178 ? -10.225 74.219 24.339 1.00 63.76 178 GLY E N 1
ATOM 9935 C CA . GLY E 1 178 ? -11.433 74.273 25.136 1.00 63.50 178 GLY E CA 1
ATOM 9936 C C . GLY E 1 178 ? -11.297 75.148 26.360 1.00 62.21 178 GLY E C 1
ATOM 9937 O O . GLY E 1 178 ? -10.221 75.657 26.698 1.00 64.45 178 GLY E O 1
ATOM 9938 N N . PRO E 1 179 ? -12.424 75.325 27.064 1.00 64.22 179 PRO E N 1
ATOM 9939 C CA . PRO E 1 179 ? -12.419 76.119 28.302 1.00 64.22 179 PRO E CA 1
ATOM 9940 C C . PRO E 1 179 ? -12.257 75.391 29.633 1.00 63.64 179 PRO E C 1
ATOM 9941 O O . PRO E 1 179 ? -11.852 76.004 30.628 1.00 60.51 179 PRO E O 1
ATOM 9945 N N . LEU E 1 180 ? -12.601 74.091 29.664 1.00 57.82 180 LEU E N 1
ATOM 9946 C CA . LEU E 1 180 ? -12.296 73.224 30.804 1.00 56.64 180 LEU E CA 1
ATOM 9947 C C . LEU E 1 180 ? -10.813 72.887 30.903 1.00 50.95 180 LEU E C 1
ATOM 9948 O O . LEU E 1 180 ? -10.303 72.668 32.006 1.00 48.28 180 LEU E O 1
ATOM 9953 N N . TRP E 1 181 ? -10.109 72.796 29.779 1.00 51.84 181 TRP E N 1
ATOM 9954 C CA . TRP E 1 181 ? -8.703 72.430 29.870 1.00 52.05 181 TRP E CA 1
ATOM 9955 C C . TRP E 1 181 ? -7.933 73.426 30.737 1.00 56.24 181 TRP E C 1
ATOM 9956 O O . TRP E 1 181 ? -6.972 73.042 31.416 1.00 55.09 181 TRP E O 1
ATOM 9967 N N . LYS E 1 182 ? -8.368 74.692 30.778 1.00 52.47 182 LYS E N 1
ATOM 9968 C CA . LYS E 1 182 ? -7.612 75.696 31.517 1.00 45.46 182 LYS E CA 1
ATOM 9969 C C . LYS E 1 182 ? -7.755 75.506 33.021 1.00 44.05 182 LYS E C 1
ATOM 9970 O O . LYS E 1 182 ? -6.766 75.597 33.761 1.00 36.65 182 LYS E O 1
ATOM 9976 N N . GLY E 1 183 ? -8.984 75.288 33.505 1.00 43.05 183 GLY E N 1
ATOM 9977 C CA . GLY E 1 183 ? -9.156 75.004 34.924 1.00 45.47 183 GLY E CA 1
ATOM 9978 C C . GLY E 1 183 ? -8.435 73.733 35.331 1.00 43.66 183 GLY E C 1
ATOM 9979 O O . GLY E 1 183 ? -7.722 73.694 36.339 1.00 36.65 183 GLY E O 1
ATOM 9980 N N . MET E 1 184 ? -8.596 72.686 34.527 1.00 44.53 184 MET E N 1
ATOM 9981 C CA . MET E 1 184 ? -7.817 71.471 34.671 1.00 42.92 184 MET E CA 1
ATOM 9982 C C . MET E 1 184 ? -6.334 71.764 34.865 1.00 41.05 184 MET E C 1
ATOM 9983 O O . MET E 1 184 ? -5.676 71.147 35.710 1.00 40.41 184 MET E O 1
ATOM 9988 N N . LYS E 1 185 ? -5.784 72.698 34.092 1.00 37.36 185 LYS E N 1
ATOM 9989 C CA . LYS E 1 185 ? -4.353 72.958 34.176 1.00 38.92 185 LYS E CA 1
ATOM 9990 C C . LYS E 1 185 ? -3.950 73.601 35.501 1.00 40.95 185 LYS E C 1
ATOM 9991 O O . LYS E 1 185 ? -2.777 73.507 35.885 1.00 43.40 185 LYS E O 1
ATOM 9997 N N . ARG E 1 186 ? -4.886 74.225 36.228 1.00 36.07 186 ARG E N 1
ATOM 9998 C CA . ARG E 1 186 ? -4.531 74.787 37.527 1.00 34.97 186 ARG E CA 1
ATOM 9999 C C . ARG E 1 186 ? -4.388 73.716 38.588 1.00 36.42 186 ARG E C 1
ATOM 10000 O O . ARG E 1 186 ? -3.375 73.673 39.294 1.00 38.41 186 ARG E O 1
ATOM 10008 N N . VAL E 1 187 ? -5.416 72.872 38.740 1.00 36.99 187 VAL E N 1
ATOM 10009 C CA . VAL E 1 187 ? -5.463 71.898 39.831 1.00 39.09 187 VAL E CA 1
ATOM 10010 C C . VAL E 1 187 ? -4.614 70.666 39.546 1.00 37.60 187 VAL E C 1
ATOM 10011 O O . VAL E 1 187 ? -4.290 69.926 40.486 1.00 35.47 187 VAL E O 1
ATOM 10015 N N . PHE E 1 188 ? -4.245 70.424 38.280 1.00 36.44 188 PHE E N 1
ATOM 10016 C CA . PHE E 1 188 ? -3.461 69.251 37.905 1.00 33.32 188 PHE E CA 1
ATOM 10017 C C . PHE E 1 188 ? -2.012 69.600 37.575 1.00 36.70 188 PHE E C 1
ATOM 10018 O O . PHE E 1 188 ? -1.157 68.706 37.580 1.00 35.61 188 PHE E O 1
ATOM 10026 N N . ALA E 1 189 ? -1.708 70.860 37.260 1.00 41.03 189 ALA E N 1
ATOM 10027 C CA . ALA E 1 189 ? -0.386 71.218 36.756 1.00 36.34 189 ALA E CA 1
ATOM 10028 C C . ALA E 1 189 ? 0.233 72.429 37.453 1.00 35.96 189 ALA E C 1
ATOM 10029 O O . ALA E 1 189 ? 1.209 72.275 38.191 1.00 34.61 189 ALA E O 1
ATOM 10031 N N . ASP E 1 190 ? -0.325 73.632 37.272 1.00 33.42 190 ASP E N 1
ATOM 10032 C CA . ASP E 1 190 ? 0.330 74.799 37.864 1.00 35.25 190 ASP E CA 1
ATOM 10033 C C . ASP E 1 190 ? 0.248 74.783 39.387 1.00 37.81 190 ASP E C 1
ATOM 10034 O O . ASP E 1 190 ? 1.192 75.209 40.072 1.00 33.98 190 ASP E O 1
ATOM 10039 N N . GLY E 1 191 ? -0.870 74.303 39.938 1.00 34.53 191 GLY E N 1
ATOM 10040 C CA . GLY E 1 191 ? -0.989 74.223 41.383 1.00 37.65 191 GLY E CA 1
ATOM 10041 C C . GLY E 1 191 ? 0.026 73.300 42.026 1.00 36.62 191 GLY E C 1
ATOM 10042 O O . GLY E 1 191 ? 0.346 73.470 43.210 1.00 35.12 191 GLY E O 1
ATOM 10043 N N . PHE E 1 192 ? 0.545 72.323 41.270 1.00 34.56 192 PHE E N 1
ATOM 10044 C CA . PHE E 1 192 ? 1.481 71.354 41.832 1.00 35.36 192 PHE E CA 1
ATOM 10045 C C . PHE E 1 192 ? 2.899 71.897 41.958 1.00 33.24 192 PHE E C 1
ATOM 10046 O O . PHE E 1 192 ? 3.646 71.382 42.796 1.00 31.61 192 PHE E O 1
ATOM 10054 N N . ILE E 1 193 ? 3.279 72.923 41.173 1.00 34.93 193 ILE E N 1
ATOM 10055 C CA . ILE E 1 193 ? 4.692 73.279 40.996 1.00 37.18 193 ILE E CA 1
ATOM 10056 C C . ILE E 1 193 ? 5.033 74.766 41.158 1.00 42.58 193 ILE E C 1
ATOM 10057 O O . ILE E 1 193 ? 6.216 75.130 41.126 1.00 45.07 193 ILE E O 1
ATOM 10062 N N . SER E 1 194 ? 4.042 75.646 41.313 1.00 36.46 194 SER E N 1
ATOM 10063 C CA . SER E 1 194 ? 4.300 77.091 41.285 1.00 33.81 194 SER E CA 1
ATOM 10064 C C . SER E 1 194 ? 3.763 77.765 42.554 1.00 34.77 194 SER E C 1
ATOM 10065 O O . SER E 1 194 ? 2.571 78.099 42.638 1.00 33.87 194 SER E O 1
ATOM 10068 N N . GLY E 1 195 ? 4.654 78.014 43.503 1.00 30.01 195 GLY E N 1
ATOM 10069 C CA . GLY E 1 195 ? 4.277 78.438 44.838 1.00 30.71 195 GLY E CA 1
ATOM 10070 C C . GLY E 1 195 ? 5.277 77.909 45.847 1.00 26.49 195 GLY E C 1
ATOM 10071 O O . GLY E 1 195 ? 6.252 77.257 45.510 1.00 30.40 195 GLY E O 1
ATOM 10072 N N . ASP E 1 196 ? 5.033 78.245 47.107 1.00 34.14 196 ASP E N 1
ATOM 10073 C CA . ASP E 1 196 ? 5.753 77.581 48.187 1.00 34.99 196 ASP E CA 1
ATOM 10074 C C . ASP E 1 196 ? 5.591 76.060 48.052 1.00 34.85 196 ASP E C 1
ATOM 10075 O O . ASP E 1 196 ? 4.484 75.561 47.811 1.00 33.79 196 ASP E O 1
ATOM 10080 N N . ALA E 1 197 ? 6.705 75.323 48.174 1.00 29.23 197 ALA E N 1
ATOM 10081 C CA . ALA E 1 197 ? 6.630 73.866 48.077 1.00 32.41 197 ALA E CA 1
ATOM 10082 C C . ALA E 1 197 ? 5.581 73.305 49.032 1.00 31.59 197 ALA E C 1
ATOM 10083 O O . ALA E 1 197 ? 4.835 72.386 48.677 1.00 33.54 197 ALA E O 1
ATOM 10085 N N . VAL E 1 198 ? 5.488 73.859 50.241 1.00 29.64 198 VAL E N 1
ATOM 10086 C CA . VAL E 1 198 ? 4.448 73.413 51.159 1.00 34.29 198 VAL E CA 1
ATOM 10087 C C . VAL E 1 198 ? 3.070 73.632 50.556 1.00 32.59 198 VAL E C 1
ATOM 10088 O O . VAL E 1 198 ? 2.219 72.740 50.584 1.00 37.67 198 VAL E O 1
ATOM 10092 N N . GLU E 1 199 ? 2.814 74.821 50.018 1.00 31.74 199 GLU E N 1
ATOM 10093 C CA . GLU E 1 199 ? 1.521 75.033 49.377 1.00 34.05 199 GLU E CA 1
ATOM 10094 C C . GLU E 1 199 ? 1.324 74.063 48.214 1.00 34.97 199 GLU E C 1
ATOM 10095 O O . GLU E 1 199 ? 0.214 73.567 47.988 1.00 34.95 199 GLU E O 1
ATOM 10101 N N . CYS E 1 200 ? 2.395 73.751 47.480 1.00 33.42 200 CYS E N 1
ATOM 10102 C CA . CYS E 1 200 ? 2.259 72.792 46.384 1.00 33.22 200 CYS E CA 1
ATOM 10103 C C . CYS E 1 200 ? 1.981 71.389 46.900 1.00 36.15 200 CYS E C 1
ATOM 10104 O O . CYS E 1 200 ? 1.247 70.624 46.253 1.00 36.66 200 CYS E O 1
ATOM 10107 N N . SER E 1 201 ? 2.571 71.025 48.048 1.00 33.40 201 SER E N 1
ATOM 10108 C CA . SER E 1 201 ? 2.238 69.747 48.664 1.00 32.66 201 SER E CA 1
ATOM 10109 C C . SER E 1 201 ? 0.761 69.685 48.985 1.00 32.05 201 SER E C 1
ATOM 10110 O O . SER E 1 201 ? 0.100 68.674 48.724 1.00 37.24 201 SER E O 1
ATOM 10113 N N . VAL E 1 202 ? 0.214 70.769 49.530 1.00 30.67 202 VAL E N 1
ATOM 10114 C CA . VAL E 1 202 ? -1.201 70.757 49.859 1.00 34.28 202 VAL E CA 1
ATOM 10115 C C . VAL E 1 202 ? -2.032 70.570 48.593 1.00 35.93 202 VAL E C 1
ATOM 10116 O O . VAL E 1 202 ? -2.963 69.758 48.566 1.00 38.97 202 VAL E O 1
ATOM 10120 N N . ASN E 1 203 ? -1.678 71.271 47.510 1.00 37.29 203 ASN E N 1
ATOM 10121 C CA . ASN E 1 203 ? -2.357 71.066 46.225 1.00 37.37 203 ASN E CA 1
ATOM 10122 C C . ASN E 1 203 ? -2.268 69.620 45.740 1.00 38.07 203 ASN E C 1
ATOM 10123 O O . ASN E 1 203 ? -3.195 69.129 45.081 1.00 38.66 203 ASN E O 1
ATOM 10128 N N . LEU E 1 204 ? -1.150 68.938 46.012 1.00 33.95 204 LEU E N 1
ATOM 10129 C CA . LEU E 1 204 ? -0.887 67.642 45.400 1.00 31.08 204 LEU E CA 1
ATOM 10130 C C . LEU E 1 204 ? -1.352 66.482 46.288 1.00 34.53 204 LEU E C 1
ATOM 10131 O O . LEU E 1 204 ? -2.213 65.689 45.874 1.00 30.09 204 LEU E O 1
ATOM 10136 N N . GLN E 1 205 ? -0.800 66.373 47.509 1.00 31.56 205 GLN E N 1
ATOM 10137 C CA . GLN E 1 205 ? -1.043 65.226 48.391 1.00 31.58 205 GLN E CA 1
ATOM 10138 C C . GLN E 1 205 ? -2.133 65.476 49.430 1.00 36.05 205 GLN E C 1
ATOM 10139 O O . GLN E 1 205 ? -3.097 64.696 49.509 1.00 34.19 205 GLN E O 1
ATOM 10145 N N . LEU E 1 206 ? -2.017 66.553 50.225 1.00 34.35 206 LEU E N 1
ATOM 10146 C CA . LEU E 1 206 ? -2.946 66.747 51.341 1.00 32.25 206 LEU E CA 1
ATOM 10147 C C . LEU E 1 206 ? -4.377 67.006 50.889 1.00 29.07 206 LEU E C 1
ATOM 10148 O O . LEU E 1 206 ? -5.319 66.649 51.600 1.00 31.42 206 LEU E O 1
ATOM 10153 N N . VAL E 1 207 ? -4.588 67.646 49.753 1.00 31.04 207 VAL E N 1
ATOM 10154 C CA . VAL E 1 207 ? -5.938 67.898 49.261 1.00 36.24 207 VAL E CA 1
ATOM 10155 C C . VAL E 1 207 ? -6.190 67.145 47.963 1.00 38.02 207 VAL E C 1
ATOM 10156 O O . VAL E 1 207 ? -7.056 66.265 47.901 1.00 35.05 207 VAL E O 1
ATOM 10160 N N . GLY E 1 208 ? -5.427 67.466 46.914 1.00 35.34 208 GLY E N 1
ATOM 10161 C CA . GLY E 1 208 ? -5.548 66.787 45.639 1.00 36.36 208 GLY E CA 1
ATOM 10162 C C . GLY E 1 208 ? -5.782 65.290 45.728 1.00 35.39 208 GLY E C 1
ATOM 10163 O O . GLY E 1 208 ? -6.823 64.793 45.282 1.00 37.97 208 GLY E O 1
ATOM 10164 N N . GLU E 1 209 ? -4.833 64.561 46.322 1.00 35.00 209 GLU E N 1
ATOM 10165 C CA . GLU E 1 209 ? -4.907 63.103 46.354 1.00 35.70 209 GLU E CA 1
ATOM 10166 C C . GLU E 1 209 ? -5.756 62.599 47.514 1.00 36.10 209 GLU E C 1
ATOM 10167 O O . GLU E 1 209 ? -6.595 61.710 47.321 1.00 34.85 209 GLU E O 1
ATOM 10173 N N . ALA E 1 210 ? -5.542 63.149 48.720 1.00 32.61 210 ALA E N 1
ATOM 10174 C CA . ALA E 1 210 ? -6.231 62.626 49.900 1.00 27.79 210 ALA E CA 1
ATOM 10175 C C . ALA E 1 210 ? -7.729 62.888 49.829 1.00 30.35 210 ALA E C 1
ATOM 10176 O O . ALA E 1 210 ? -8.540 62.027 50.196 1.00 34.28 210 ALA E O 1
ATOM 10178 N N . CYS E 1 211 ? -8.119 64.055 49.340 1.00 31.36 211 CYS E N 1
ATOM 10179 C CA . CYS E 1 211 ? -9.516 64.443 49.389 1.00 32.82 211 CYS E CA 1
ATOM 10180 C C . CYS E 1 211 ? -10.280 64.092 48.125 1.00 31.44 211 CYS E C 1
ATOM 10181 O O . CYS E 1 211 ? -11.436 63.672 48.220 1.00 31.38 211 CYS E O 1
ATOM 10184 N N . PHE E 1 212 ? -9.665 64.232 46.942 1.00 33.59 212 PHE E N 1
ATOM 10185 C CA . PHE E 1 212 ? -10.374 64.019 45.682 1.00 29.86 212 PHE E CA 1
ATOM 10186 C C . PHE E 1 212 ? -9.897 62.801 44.907 1.00 35.37 212 PHE E C 1
ATOM 10187 O O . PHE E 1 212 ? -10.693 61.886 44.659 1.00 40.51 212 PHE E O 1
ATOM 10195 N N . THR E 1 213 ? -8.626 62.740 44.514 1.00 33.36 213 THR E N 1
ATOM 10196 C CA . THR E 1 213 ? -8.303 61.773 43.466 1.00 34.22 213 THR E CA 1
ATOM 10197 C C . THR E 1 213 ? -8.191 60.358 44.008 1.00 34.18 213 THR E C 1
ATOM 10198 O O . THR E 1 213 ? -8.641 59.417 43.349 1.00 40.02 213 THR E O 1
ATOM 10202 N N . ASN E 1 214 ? -7.622 60.163 45.198 1.00 35.41 214 ASN E N 1
ATOM 10203 C CA . ASN E 1 214 ? -7.611 58.802 45.736 1.00 36.22 214 ASN E CA 1
ATOM 10204 C C . ASN E 1 214 ? -9.017 58.232 45.904 1.00 36.76 214 ASN E C 1
ATOM 10205 O O . ASN E 1 214 ? -9.259 57.096 45.461 1.00 35.88 214 ASN E O 1
ATOM 10210 N N . PRO E 1 215 ? -9.971 58.924 46.533 1.00 36.38 215 PRO E N 1
ATOM 10211 C CA . PRO E 1 215 ? -11.352 58.421 46.487 1.00 36.65 215 PRO E CA 1
ATOM 10212 C C . PRO E 1 215 ? -11.835 58.256 45.066 1.00 38.38 215 PRO E C 1
ATOM 10213 O O . PRO E 1 215 ? -12.551 57.295 44.743 1.00 36.70 215 PRO E O 1
ATOM 10217 N N . LEU E 1 216 ? -11.459 59.197 44.205 1.00 33.12 216 LEU E N 1
ATOM 10218 C CA . LEU E 1 216 ? -11.971 59.197 42.843 1.00 37.58 216 LEU E CA 1
ATOM 10219 C C . LEU E 1 216 ? -11.607 57.910 42.096 1.00 35.99 216 LEU E C 1
ATOM 10220 O O . LEU E 1 216 ? -12.465 57.293 41.456 1.00 36.51 216 LEU E O 1
ATOM 10225 N N . ILE E 1 217 ? -10.341 57.482 42.155 1.00 33.45 217 ILE E N 1
ATOM 10226 C CA . ILE E 1 217 ? -9.963 56.378 41.274 1.00 35.08 217 ILE E CA 1
ATOM 10227 C C . ILE E 1 217 ? -10.649 55.074 41.684 1.00 38.97 217 ILE E C 1
ATOM 10228 O O . ILE E 1 217 ? -10.967 54.253 40.815 1.00 42.79 217 ILE E O 1
ATOM 10233 N N . VAL E 1 218 ? -10.939 54.859 42.976 1.00 34.91 218 VAL E N 1
ATOM 10234 C CA . VAL E 1 218 ? -11.676 53.639 43.327 1.00 37.61 218 VAL E CA 1
ATOM 10235 C C . VAL E 1 218 ? -13.135 53.747 42.895 1.00 39.34 218 VAL E C 1
ATOM 10236 O O . VAL E 1 218 ? -13.739 52.757 42.461 1.00 38.44 218 VAL E O 1
ATOM 10240 N N . ALA E 1 219 ? -13.727 54.941 42.997 1.00 34.05 219 ALA E N 1
ATOM 10241 C CA . ALA E 1 219 ? -15.121 55.082 42.597 1.00 32.57 219 ALA E CA 1
ATOM 10242 C C . ALA E 1 219 ? -15.275 54.935 41.093 1.00 40.19 219 ALA E C 1
ATOM 10243 O O . ALA E 1 219 ? -16.236 54.313 40.623 1.00 40.98 219 ALA E O 1
ATOM 10245 N N . VAL E 1 220 ? -14.350 55.515 40.317 1.00 40.27 220 VAL E N 1
ATOM 10246 C CA . VAL E 1 220 ? -14.425 55.390 38.861 1.00 42.01 220 VAL E CA 1
ATOM 10247 C C . VAL E 1 220 ? -14.349 53.925 38.460 1.00 40.52 220 VAL E C 1
ATOM 10248 O O . VAL E 1 220 ? -14.948 53.513 37.457 1.00 39.05 220 VAL E O 1
ATOM 10252 N N . THR E 1 221 ? -13.630 53.119 39.245 1.00 36.95 221 THR E N 1
ATOM 10253 C CA . THR E 1 221 ? -13.559 51.686 38.986 1.00 41.56 221 THR E CA 1
ATOM 10254 C C . THR E 1 221 ? -14.948 51.060 38.906 1.00 42.27 221 THR E C 1
ATOM 10255 O O . THR E 1 221 ? -15.215 50.251 38.010 1.00 43.13 221 THR E O 1
ATOM 10259 N N . GLU E 1 222 ? -15.855 51.421 39.820 1.00 41.15 222 GLU E N 1
ATOM 10260 C CA . GLU E 1 222 ? -17.209 50.879 39.729 1.00 44.50 222 GLU E CA 1
ATOM 10261 C C . GLU E 1 222 ? -17.981 51.503 38.572 1.00 43.67 222 GLU E C 1
ATOM 10262 O O . GLU E 1 222 ? -18.576 50.790 37.759 1.00 48.47 222 GLU E O 1
ATOM 10268 N N . TRP E 1 223 ? -17.988 52.831 38.475 1.00 44.37 223 TRP E N 1
ATOM 10269 C CA . TRP E 1 223 ? -18.772 53.473 37.424 1.00 44.32 223 TRP E CA 1
ATOM 10270 C C . TRP E 1 223 ? -18.336 52.995 36.047 1.00 47.52 223 TRP E C 1
ATOM 10271 O O . TRP E 1 223 ? -19.170 52.578 35.232 1.00 50.98 223 TRP E O 1
ATOM 10282 N N . ALA E 1 224 ? -17.028 53.053 35.766 1.00 43.76 224 ALA E N 1
ATOM 10283 C CA . ALA E 1 224 ? -16.529 52.608 34.467 1.00 42.61 224 ALA E CA 1
ATOM 10284 C C . ALA E 1 224 ? -16.908 51.155 34.202 1.00 48.41 224 ALA E C 1
ATOM 10285 O O . ALA E 1 224 ? -17.441 50.823 33.134 1.00 50.55 224 ALA E O 1
ATOM 10287 N N . SER E 1 225 ? -16.663 50.275 35.179 1.00 46.56 225 SER E N 1
ATOM 10288 C CA . SER E 1 225 ? -16.990 48.866 35.005 1.00 43.21 225 SER E CA 1
ATOM 10289 C C . SER E 1 225 ? -18.461 48.670 34.671 1.00 48.11 225 SER E C 1
ATOM 10290 O O . SER E 1 225 ? -18.808 47.783 33.885 1.00 44.88 225 SER E O 1
ATOM 10293 N N . ALA E 1 226 ? -19.343 49.490 35.245 1.00 50.24 226 ALA E N 1
ATOM 10294 C CA . ALA E 1 226 ? -20.765 49.343 34.959 1.00 50.88 226 ALA E CA 1
ATOM 10295 C C . ALA E 1 226 ? -21.105 49.755 33.533 1.00 48.69 226 ALA E C 1
ATOM 10296 O O . ALA E 1 226 ? -22.140 49.326 33.008 1.00 37.35 226 ALA E O 1
ATOM 10298 N N . ASN E 1 227 ? -20.259 50.571 32.899 1.00 46.23 227 ASN E N 1
ATOM 10299 C CA . ASN E 1 227 ? -20.427 50.922 31.496 1.00 48.57 227 ASN E CA 1
ATOM 10300 C C . ASN E 1 227 ? -19.608 50.033 30.552 1.00 48.11 227 ASN E C 1
ATOM 10301 O O . ASN E 1 227 ? -19.442 50.384 29.379 1.00 47.55 227 ASN E O 1
ATOM 10306 N N . GLY E 1 228 ? -19.088 48.902 31.027 1.00 43.78 228 GLY E N 1
ATOM 10307 C CA . GLY E 1 228 ? -18.309 48.012 30.176 1.00 44.57 228 GLY E CA 1
ATOM 10308 C C . GLY E 1 228 ? -16.884 48.433 29.872 1.00 49.24 228 GLY E C 1
ATOM 10309 O O . GLY E 1 228 ? -16.255 47.836 28.991 1.00 54.59 228 GLY E O 1
ATOM 10310 N N . ASP E 1 229 ? -16.350 49.437 30.562 1.00 49.10 229 ASP E N 1
ATOM 10311 C CA . ASP E 1 229 ? -14.981 49.895 30.351 1.00 44.52 229 ASP E CA 1
ATOM 10312 C C . ASP E 1 229 ? -14.072 49.055 31.234 1.00 47.47 229 ASP E C 1
ATOM 10313 O O . ASP E 1 229 ? -14.100 49.184 32.462 1.00 49.97 229 ASP E O 1
ATOM 10318 N N . GLU E 1 230 ? -13.282 48.179 30.620 1.00 49.21 230 GLU E N 1
ATOM 10319 C CA . GLU E 1 230 ? -12.337 47.388 31.398 1.00 54.96 230 GLU E CA 1
ATOM 10320 C C . GLU E 1 230 ? -11.016 48.106 31.662 1.00 51.32 230 GLU E C 1
ATOM 10321 O O . GLU E 1 230 ? -10.329 47.763 32.635 1.00 49.15 230 GLU E O 1
ATOM 10327 N N . ILE E 1 231 ? -10.656 49.096 30.838 1.00 44.50 231 ILE E N 1
ATOM 10328 C CA . ILE E 1 231 ? -9.302 49.636 30.866 1.00 43.26 231 ILE E CA 1
ATOM 10329 C C . ILE E 1 231 ? -9.109 50.587 32.044 1.00 45.39 231 ILE E C 1
ATOM 10330 O O . ILE E 1 231 ? -8.100 50.503 32.757 1.00 46.54 231 ILE E O 1
ATOM 10335 N N . THR E 1 232 ? -10.051 51.507 32.279 1.00 39.72 232 THR E N 1
ATOM 10336 C CA . THR E 1 232 ? -9.862 52.433 33.396 1.00 39.90 232 THR E CA 1
ATOM 10337 C C . THR E 1 232 ? -9.772 51.726 34.746 1.00 37.44 232 THR E C 1
ATOM 10338 O O . THR E 1 232 ? -8.911 52.110 35.555 1.00 36.64 232 THR E O 1
ATOM 10342 N N . PRO E 1 233 ? -10.591 50.728 35.062 1.00 35.93 233 PRO E N 1
ATOM 10343 C CA . PRO E 1 233 ? -10.365 49.999 36.317 1.00 37.90 233 PRO E CA 1
ATOM 10344 C C . PRO E 1 233 ? -8.968 49.416 36.426 1.00 36.88 233 PRO E C 1
ATOM 10345 O O . PRO E 1 233 ? -8.325 49.512 37.476 1.00 38.68 233 PRO E O 1
ATOM 10349 N N . THR E 1 234 ? -8.461 48.839 35.349 1.00 35.99 234 THR E N 1
ATOM 10350 C CA . THR E 1 234 ? -7.130 48.249 35.394 1.00 39.93 234 THR E CA 1
ATOM 10351 C C . THR E 1 234 ? -6.063 49.292 35.695 1.00 37.31 234 THR E C 1
ATOM 10352 O O . THR E 1 234 ? -5.212 49.094 36.572 1.00 35.69 234 THR E O 1
ATOM 10356 N N . VAL E 1 235 ? -6.079 50.401 34.949 1.00 39.70 235 VAL E N 1
ATOM 10357 C CA . VAL E 1 235 ? -5.085 51.459 35.121 1.00 34.17 235 VAL E CA 1
ATOM 10358 C C . VAL E 1 235 ? -5.217 52.077 36.506 1.00 33.98 235 VAL E C 1
ATOM 10359 O O . VAL E 1 235 ? -4.234 52.214 37.247 1.00 34.92 235 VAL E O 1
ATOM 10363 N N . PHE E 1 236 ? -6.451 52.409 36.890 1.00 30.99 236 PHE E N 1
ATOM 10364 C CA . PHE E 1 236 ? -6.709 53.084 38.157 1.00 33.95 236 PHE E CA 1
ATOM 10365 C C . PHE E 1 236 ? -6.358 52.212 39.365 1.00 35.80 236 PHE E C 1
ATOM 10366 O O . PHE E 1 236 ? -5.832 52.722 40.364 1.00 33.96 236 PHE E O 1
ATOM 10374 N N . LEU E 1 237 ? -6.648 50.902 39.313 1.00 35.18 237 LEU E N 1
ATOM 10375 C CA . LEU E 1 237 ? -6.232 50.036 40.420 1.00 33.19 237 LEU E CA 1
ATOM 10376 C C . LEU E 1 237 ? -4.719 49.942 40.501 1.00 35.84 237 LEU E C 1
ATOM 10377 O O . LEU E 1 237 ? -4.157 49.809 41.596 1.00 34.79 237 LEU E O 1
ATOM 10382 N N . SER E 1 238 ? -4.042 49.992 39.359 1.00 34.64 238 SER E N 1
ATOM 10383 C CA . SER E 1 238 ? -2.590 49.959 39.403 1.00 40.25 238 SER E CA 1
ATOM 10384 C C . SER E 1 238 ? -2.071 51.206 40.092 1.00 36.68 238 SER E C 1
ATOM 10385 O O . SER E 1 238 ? -1.157 51.139 40.921 1.00 36.00 238 SER E O 1
ATOM 10388 N N . VAL E 1 239 ? -2.681 52.350 39.786 1.00 34.92 239 VAL E N 1
ATOM 10389 C CA . VAL E 1 239 ? -2.355 53.585 40.489 1.00 33.30 239 VAL E CA 1
ATOM 10390 C C . VAL E 1 239 ? -2.675 53.451 41.971 1.00 34.48 239 VAL E C 1
ATOM 10391 O O . VAL E 1 239 ? -1.867 53.841 42.829 1.00 33.53 239 VAL E O 1
ATOM 10395 N N . GLU E 1 240 ? -3.854 52.887 42.299 1.00 31.15 240 GLU E N 1
ATOM 10396 C CA . GLU E 1 240 ? -4.237 52.757 43.707 1.00 32.57 240 GLU E CA 1
ATOM 10397 C C . GLU E 1 240 ? -3.207 51.982 44.520 1.00 33.06 240 GLU E C 1
ATOM 10398 O O . GLU E 1 240 ? -3.103 52.188 45.736 1.00 32.96 240 GLU E O 1
ATOM 10404 N N . THR E 1 241 ? -2.422 51.119 43.878 1.00 33.74 241 THR E N 1
ATOM 10405 C CA . THR E 1 241 ? -1.430 50.372 44.632 1.00 33.35 241 THR E CA 1
ATOM 10406 C C . THR E 1 241 ? -0.436 51.308 45.293 1.00 37.32 241 THR E C 1
ATOM 10407 O O . THR E 1 241 ? 0.079 51.000 46.376 1.00 34.74 241 THR E O 1
ATOM 10411 N N . ASP E 1 242 ? -0.198 52.478 44.697 1.00 35.79 242 ASP E N 1
ATOM 10412 C CA . ASP E 1 242 ? 0.864 53.356 45.169 1.00 36.25 242 ASP E CA 1
ATOM 10413 C C . ASP E 1 242 ? 0.398 54.454 46.111 1.00 35.43 242 ASP E C 1
ATOM 10414 O O . ASP E 1 242 ? 1.238 55.058 46.787 1.00 36.12 242 ASP E O 1
ATOM 10419 N N . GLU E 1 243 ? -0.906 54.712 46.209 1.00 34.95 243 GLU E N 1
ATOM 10420 C CA . GLU E 1 243 ? -1.333 55.966 46.824 1.00 33.98 243 GLU E CA 1
ATOM 10421 C C . GLU E 1 243 ? -1.001 56.069 48.303 1.00 33.86 243 GLU E C 1
ATOM 10422 O O . GLU E 1 243 ? -0.895 57.187 48.818 1.00 39.37 243 GLU E O 1
ATOM 10428 N N . LEU E 1 244 ? -0.835 54.955 49.003 1.00 33.40 244 LEU E N 1
ATOM 10429 C CA . LEU E 1 244 ? -0.515 55.039 50.420 1.00 34.00 244 LEU E CA 1
ATOM 10430 C C . LEU E 1 244 ? 0.839 55.698 50.639 1.00 37.17 244 LEU E C 1
ATOM 10431 O O . LEU E 1 244 ? 1.057 56.346 51.669 1.00 35.64 244 LEU E O 1
ATOM 10436 N N . ARG E 1 245 ? 1.757 55.548 49.682 1.00 34.66 245 ARG E N 1
ATOM 10437 C CA . ARG E 1 245 ? 3.042 56.227 49.773 1.00 31.86 245 ARG E CA 1
ATOM 10438 C C . ARG E 1 245 ? 2.885 57.724 49.538 1.00 38.03 245 ARG E C 1
ATOM 10439 O O . ARG E 1 245 ? 3.589 58.536 50.147 1.00 38.15 245 ARG E O 1
ATOM 10447 N N . HIS E 1 246 ? 1.965 58.108 48.650 1.00 37.81 246 HIS E N 1
ATOM 10448 C CA . HIS E 1 246 ? 1.731 59.523 48.381 1.00 35.39 246 HIS E CA 1
ATOM 10449 C C . HIS E 1 246 ? 1.052 60.199 49.567 1.00 38.23 246 HIS E C 1
ATOM 10450 O O . HIS E 1 246 ? 1.399 61.330 49.937 1.00 32.51 246 HIS E O 1
ATOM 10457 N N . MET E 1 247 ? 0.080 59.522 50.177 1.00 39.32 247 MET E N 1
ATOM 10458 C CA . MET E 1 247 ? -0.542 60.094 51.357 1.00 35.31 247 MET E CA 1
ATOM 10459 C C . MET E 1 247 ? 0.444 60.176 52.516 1.00 30.59 247 MET E C 1
ATOM 10460 O O . MET E 1 247 ? 0.332 61.068 53.355 1.00 32.96 247 MET E O 1
ATOM 10465 N N . ALA E 1 248 ? 1.431 59.280 52.572 1.00 34.78 248 ALA E N 1
ATOM 10466 C CA . ALA E 1 248 ? 2.477 59.414 53.583 1.00 33.47 248 ALA E CA 1
ATOM 10467 C C . ALA E 1 248 ? 3.339 60.634 53.310 1.00 38.49 248 ALA E C 1
ATOM 10468 O O . ALA E 1 248 ? 3.731 61.343 54.245 1.00 39.33 248 ALA E O 1
ATOM 10470 N N . ASN E 1 249 ? 3.676 60.870 52.035 1.00 34.91 249 ASN E N 1
ATOM 10471 C CA . ASN E 1 249 ? 4.424 62.070 51.669 1.00 37.56 249 ASN E CA 1
ATOM 10472 C C . ASN E 1 249 ? 3.683 63.319 52.121 1.00 29.97 249 ASN E C 1
ATOM 10473 O O . ASN E 1 249 ? 4.270 64.212 52.735 1.00 30.08 249 ASN E O 1
ATOM 10478 N N . GLY E 1 250 ? 2.389 63.393 51.820 1.00 29.67 250 GLY E N 1
ATOM 10479 C CA . GLY E 1 250 ? 1.596 64.530 52.267 1.00 35.53 250 GLY E CA 1
ATOM 10480 C C . GLY E 1 250 ? 1.660 64.721 53.772 1.00 35.90 250 GLY E C 1
ATOM 10481 O O . GLY E 1 250 ? 1.922 65.824 54.268 1.00 35.66 250 GLY E O 1
ATOM 10482 N N . TYR E 1 251 ? 1.415 63.640 54.516 1.00 31.75 251 TYR E N 1
ATOM 10483 C CA . TYR E 1 251 ? 1.513 63.678 55.970 1.00 34.71 251 TYR E CA 1
ATOM 10484 C C . TYR E 1 251 ? 2.891 64.147 56.429 1.00 36.84 251 TYR E C 1
ATOM 10485 O O . TYR E 1 251 ? 2.996 64.943 57.369 1.00 41.86 251 TYR E O 1
ATOM 10494 N N . GLN E 1 252 ? 3.964 63.655 55.801 1.00 32.93 252 GLN E N 1
ATOM 10495 C CA . GLN E 1 252 ? 5.298 64.035 56.270 1.00 37.88 252 GLN E CA 1
ATOM 10496 C C . GLN E 1 252 ? 5.618 65.495 55.952 1.00 38.46 252 GLN E C 1
ATOM 10497 O O . GLN E 1 252 ? 6.406 66.125 56.666 1.00 37.82 252 GLN E O 1
ATOM 10503 N N . THR E 1 253 ? 5.034 66.056 54.897 1.00 33.36 253 THR E N 1
ATOM 10504 C CA . THR E 1 253 ? 5.154 67.493 54.718 1.00 37.91 253 THR E CA 1
ATOM 10505 C C . THR E 1 253 ? 4.723 68.199 56.001 1.00 40.32 253 THR E C 1
ATOM 10506 O O . THR E 1 253 ? 5.507 68.921 56.630 1.00 36.21 253 THR E O 1
ATOM 10510 N N . VAL E 1 254 ? 3.496 67.923 56.450 1.00 35.92 254 VAL E N 1
ATOM 10511 C CA . VAL E 1 254 ? 2.967 68.620 57.617 1.00 34.94 254 VAL E CA 1
ATOM 10512 C C . VAL E 1 254 ? 3.812 68.310 58.843 1.00 38.89 254 VAL E C 1
ATOM 10513 O O . VAL E 1 254 ? 4.170 69.211 59.615 1.00 38.00 254 VAL E O 1
ATOM 10517 N N . VAL E 1 255 ? 4.179 67.039 59.023 1.00 36.09 255 VAL E N 1
ATOM 10518 C CA . VAL E 1 255 ? 4.927 66.660 60.214 1.00 33.31 255 VAL E CA 1
ATOM 10519 C C . VAL E 1 255 ? 6.291 67.331 60.213 1.00 38.92 255 VAL E C 1
ATOM 10520 O O . VAL E 1 255 ? 6.706 67.928 61.214 1.00 43.75 255 VAL E O 1
ATOM 10524 N N . SER E 1 256 ? 6.993 67.291 59.075 1.00 37.60 256 SER E N 1
ATOM 10525 C CA . SER E 1 256 ? 8.345 67.839 59.036 1.00 35.95 256 SER E CA 1
ATOM 10526 C C . SER E 1 256 ? 8.382 69.338 59.338 1.00 41.61 256 SER E C 1
ATOM 10527 O O . SER E 1 256 ? 9.459 69.864 59.666 1.00 42.15 256 SER E O 1
ATOM 10530 N N . ILE E 1 257 ? 7.249 70.043 59.254 1.00 35.56 257 ILE E N 1
ATOM 10531 C CA . ILE E 1 257 ? 7.250 71.487 59.481 1.00 42.29 257 ILE E CA 1
ATOM 10532 C C . ILE E 1 257 ? 6.501 71.880 60.739 1.00 42.40 257 ILE E C 1
ATOM 10533 O O . ILE E 1 257 ? 6.433 73.080 61.052 1.00 40.00 257 ILE E O 1
ATOM 10538 N N . ALA E 1 258 ? 5.963 70.913 61.491 1.00 41.46 258 ALA E N 1
ATOM 10539 C CA . ALA E 1 258 ? 5.083 71.257 62.601 1.00 41.29 258 ALA E CA 1
ATOM 10540 C C . ALA E 1 258 ? 5.831 71.856 63.795 1.00 42.55 258 ALA E C 1
ATOM 10541 O O . ALA E 1 258 ? 5.202 72.488 64.646 1.00 39.77 258 ALA E O 1
ATOM 10543 N N . ASN E 1 259 ? 7.141 71.696 63.890 1.00 38.94 259 ASN E N 1
ATOM 10544 C CA . ASN E 1 259 ? 7.850 72.397 64.951 1.00 41.36 259 ASN E CA 1
ATOM 10545 C C . ASN E 1 259 ? 8.409 73.738 64.498 1.00 47.57 259 ASN E C 1
ATOM 10546 O O . ASN E 1 259 ? 9.079 74.419 65.283 1.00 51.60 259 ASN E O 1
ATOM 10551 N N . ASP E 1 260 ? 8.151 74.128 63.285 1.00 45.68 260 ASP E N 1
ATOM 10552 C CA . ASP E 1 260 ? 8.584 75.412 62.765 1.00 42.76 260 ASP E CA 1
ATOM 10553 C C . ASP E 1 260 ? 7.559 76.483 63.143 1.00 45.33 260 ASP E C 1
ATOM 10554 O O . ASP E 1 260 ? 6.356 76.296 62.888 1.00 44.45 260 ASP E O 1
ATOM 10559 N N . PRO E 1 261 ? 7.977 77.587 63.776 1.00 43.46 261 PRO E N 1
ATOM 10560 C CA . PRO E 1 261 ? 7.011 78.657 64.104 1.00 44.93 261 PRO E CA 1
ATOM 10561 C C . PRO E 1 261 ? 6.322 79.241 62.878 1.00 41.69 261 PRO E C 1
ATOM 10562 O O . PRO E 1 261 ? 5.188 79.733 62.972 1.00 34.96 261 PRO E O 1
ATOM 10566 N N . ALA E 1 262 ? 6.980 79.196 61.720 1.00 40.56 262 ALA E N 1
ATOM 10567 C CA . ALA E 1 262 ? 6.293 79.527 60.483 1.00 37.05 262 ALA E CA 1
ATOM 10568 C C . ALA E 1 262 ? 5.009 78.719 60.327 1.00 40.67 262 ALA E C 1
ATOM 10569 O O . ALA E 1 262 ? 4.060 79.171 59.678 1.00 44.53 262 ALA E O 1
ATOM 10571 N N . ALA E 1 263 ? 4.950 77.521 60.899 1.00 38.37 263 ALA E N 1
ATOM 10572 C CA . ALA E 1 263 ? 3.780 76.687 60.658 1.00 40.19 263 ALA E CA 1
ATOM 10573 C C . ALA E 1 263 ? 2.544 77.306 61.294 1.00 34.80 263 ALA E C 1
ATOM 10574 O O . ALA E 1 263 ? 1.510 77.472 60.637 1.00 37.77 263 ALA E O 1
ATOM 10576 N N . ALA E 1 264 ? 2.641 77.689 62.566 1.00 33.94 264 ALA E N 1
ATOM 10577 C CA . ALA E 1 264 ? 1.505 78.324 63.228 1.00 33.21 264 ALA E CA 1
ATOM 10578 C C . ALA E 1 264 ? 1.077 79.594 62.510 1.00 36.19 264 ALA E C 1
ATOM 10579 O O . ALA E 1 264 ? -0.124 79.894 62.443 1.00 34.19 264 ALA E O 1
ATOM 10581 N N . LYS E 1 265 ? 2.049 80.338 61.962 1.00 32.87 265 LYS E N 1
ATOM 10582 C CA . LYS E 1 265 ? 1.767 81.545 61.197 1.00 33.84 265 LYS E CA 1
ATOM 10583 C C . LYS E 1 265 ? 1.090 81.235 59.865 1.00 36.78 265 LYS E C 1
ATOM 10584 O O . LYS E 1 265 ? 0.134 81.918 59.483 1.00 37.77 265 LYS E O 1
ATOM 10590 N N . TYR E 1 266 ? 1.565 80.216 59.134 1.00 39.61 266 TYR E N 1
ATOM 10591 C CA . TYR E 1 266 ? 1.241 80.105 57.709 1.00 37.59 266 TYR E CA 1
ATOM 10592 C C . TYR E 1 266 ? 0.497 78.836 57.297 1.00 33.51 266 TYR E C 1
ATOM 10593 O O . TYR E 1 266 ? -0.360 78.901 56.409 1.00 33.50 266 TYR E O 1
ATOM 10602 N N . LEU E 1 267 ? 0.793 77.677 57.891 1.00 36.57 267 LEU E N 1
ATOM 10603 C CA . LEU E 1 267 ? 0.338 76.423 57.285 1.00 34.08 267 LEU E CA 1
ATOM 10604 C C . LEU E 1 267 ? -1.159 76.432 56.983 1.00 35.55 267 LEU E C 1
ATOM 10605 O O . LEU E 1 267 ? -1.586 75.910 55.941 1.00 34.52 267 LEU E O 1
ATOM 10610 N N . ASN E 1 268 ? -1.973 77.053 57.841 1.00 31.37 268 ASN E N 1
ATOM 10611 C CA . ASN E 1 268 ? -3.414 76.924 57.639 1.00 31.45 268 ASN E CA 1
ATOM 10612 C C . ASN E 1 268 ? -3.937 77.831 56.533 1.00 32.33 268 ASN E C 1
ATOM 10613 O O . ASN E 1 268 ? -4.958 77.501 55.921 1.00 29.06 268 ASN E O 1
ATOM 10618 N N . THR E 1 269 ? -3.247 78.947 56.243 1.00 33.26 269 THR E N 1
ATOM 10619 C CA . THR E 1 269 ? -3.585 79.767 55.078 1.00 31.12 269 THR E CA 1
ATOM 10620 C C . THR E 1 269 ? -3.225 79.052 53.781 1.00 29.54 269 THR E C 1
ATOM 10621 O O . THR E 1 269 ? -4.030 79.003 52.839 1.00 28.14 269 THR E O 1
ATOM 10625 N N . ASP E 1 270 ? -2.003 78.526 53.698 1.00 27.55 270 ASP E N 1
ATOM 10626 C CA . ASP E 1 270 ? -1.634 77.745 52.528 1.00 30.95 270 ASP E CA 1
ATOM 10627 C C . ASP E 1 270 ? -2.615 76.590 52.335 1.00 31.36 270 ASP E C 1
ATOM 10628 O O . ASP E 1 270 ? -3.142 76.397 51.237 1.00 29.58 270 ASP E O 1
ATOM 10633 N N . LEU E 1 271 ? -2.920 75.848 53.409 1.00 28.59 271 LEU E N 1
ATOM 10634 C CA . LEU E 1 271 ? -3.883 74.752 53.308 1.00 30.97 271 LEU E CA 1
ATOM 10635 C C . LEU E 1 271 ? -5.236 75.232 52.771 1.00 29.00 271 LEU E C 1
ATOM 10636 O O . LEU E 1 271 ? -5.755 74.702 51.780 1.00 28.21 271 LEU E O 1
ATOM 10641 N N . ASN E 1 272 ? -5.824 76.231 53.418 1.00 28.45 272 ASN E N 1
ATOM 10642 C CA . ASN E 1 272 ? -7.146 76.698 53.013 1.00 30.12 272 ASN E CA 1
ATOM 10643 C C . ASN E 1 272 ? -7.150 77.166 51.560 1.00 32.08 272 ASN E C 1
ATOM 10644 O O . ASN E 1 272 ? -8.055 76.818 50.787 1.00 29.92 272 ASN E O 1
ATOM 10649 N N . ASN E 1 273 ? -6.151 77.974 51.176 1.00 30.14 273 ASN E N 1
ATOM 10650 C CA . ASN E 1 273 ? -6.098 78.474 49.802 1.00 33.76 273 ASN E CA 1
ATOM 10651 C C . ASN E 1 273 ? -5.981 77.333 48.801 1.00 33.76 273 ASN E C 1
ATOM 10652 O O . ASN E 1 273 ? -6.624 77.354 47.741 1.00 34.22 273 ASN E O 1
ATOM 10657 N N . ALA E 1 274 ? -5.138 76.342 49.105 1.00 31.10 274 ALA E N 1
ATOM 10658 C CA . ALA E 1 274 ? -4.976 75.207 48.208 1.00 31.59 274 ALA E CA 1
ATOM 10659 C C . ALA E 1 274 ? -6.210 74.311 48.235 1.00 31.39 274 ALA E C 1
ATOM 10660 O O . ALA E 1 274 ? -6.609 73.757 47.201 1.00 31.05 274 ALA E O 1
ATOM 10662 N N . PHE E 1 275 ? -6.833 74.144 49.400 1.00 31.42 275 PHE E N 1
ATOM 10663 C CA . PHE E 1 275 ? -8.098 73.422 49.390 1.00 32.13 275 PHE E CA 1
ATOM 10664 C C . PHE E 1 275 ? -9.105 74.120 48.483 1.00 37.51 275 PHE E C 1
ATOM 10665 O O . PHE E 1 275 ? -9.846 73.459 47.741 1.00 37.03 275 PHE E O 1
ATOM 10673 N N . TRP E 1 276 ? -9.151 75.457 48.519 1.00 30.48 276 TRP E N 1
ATOM 10674 C CA . TRP E 1 276 ? -10.138 76.131 47.683 1.00 34.48 276 TRP E CA 1
ATOM 10675 C C . TRP E 1 276 ? -9.808 75.969 46.199 1.00 34.35 276 TRP E C 1
ATOM 10676 O O . TRP E 1 276 ? -10.711 75.734 45.378 1.00 34.01 276 TRP E O 1
ATOM 10687 N N . THR E 1 277 ? -8.524 76.088 45.836 1.00 31.94 277 THR E N 1
ATOM 10688 C CA . THR E 1 277 ? -8.105 75.861 44.451 1.00 31.77 277 THR E CA 1
ATOM 10689 C C . THR E 1 277 ? -8.567 74.503 43.949 1.00 32.39 277 THR E C 1
ATOM 10690 O O . THR E 1 277 ? -9.079 74.380 42.834 1.00 32.85 277 THR E O 1
ATOM 10694 N N . GLN E 1 278 ? -8.368 73.461 44.756 1.00 34.45 278 GLN E N 1
ATOM 10695 C CA . GLN E 1 278 ? -8.697 72.125 44.292 1.00 34.06 278 GLN E CA 1
ATOM 10696 C C . GLN E 1 278 ? -10.203 71.936 44.205 1.00 34.58 278 GLN E C 1
ATOM 10697 O O . GLN E 1 278 ? -10.703 71.397 43.214 1.00 37.83 278 GLN E O 1
ATOM 10703 N N . GLN E 1 279 ? -10.952 72.394 45.212 1.00 33.49 279 GLN E N 1
ATOM 10704 C CA . GLN E 1 279 ? -12.388 72.138 45.182 1.00 33.44 279 GLN E CA 1
ATOM 10705 C C . GLN E 1 279 ? -13.074 73.002 44.130 1.00 37.90 279 GLN E C 1
ATOM 10706 O O . GLN E 1 279 ? -14.097 72.595 43.568 1.00 39.12 279 GLN E O 1
ATOM 10712 N N . LYS E 1 280 ? -12.506 74.173 43.821 1.00 34.68 280 LYS E N 1
ATOM 10713 C CA . LYS E 1 280 ? -13.100 75.031 42.803 1.00 35.43 280 LYS E CA 1
ATOM 10714 C C . LYS E 1 280 ? -13.228 74.309 41.464 1.00 36.13 280 LYS E C 1
ATOM 10715 O O . LYS E 1 280 ? -14.216 74.492 40.742 1.00 39.83 280 LYS E O 1
ATOM 10721 N N . TYR E 1 281 ? -12.236 73.498 41.098 1.00 37.67 281 TYR E N 1
ATOM 10722 C CA . TYR E 1 281 ? -12.379 72.769 39.844 1.00 39.13 281 TYR E CA 1
ATOM 10723 C C . TYR E 1 281 ? -13.040 71.402 40.028 1.00 39.75 281 TYR E C 1
ATOM 10724 O O . TYR E 1 281 ? -13.879 71.005 39.210 1.00 39.01 281 TYR E O 1
ATOM 10733 N N . PHE E 1 282 ? -12.697 70.663 41.081 1.00 36.11 282 PHE E N 1
ATOM 10734 C CA . PHE E 1 282 ? -13.162 69.283 41.130 1.00 37.43 282 PHE E CA 1
ATOM 10735 C C . PHE E 1 282 ? -14.610 69.182 41.594 1.00 40.11 282 PHE E C 1
ATOM 10736 O O . PHE E 1 282 ? -15.323 68.258 41.174 1.00 40.16 282 PHE E O 1
ATOM 10744 N N . THR E 1 283 ? -15.079 70.121 42.425 1.00 38.97 283 THR E N 1
ATOM 10745 C CA . THR E 1 283 ? -16.472 70.053 42.873 1.00 37.74 283 THR E CA 1
ATOM 10746 C C . THR E 1 283 ? -17.454 70.096 41.706 1.00 37.93 283 THR E C 1
ATOM 10747 O O . THR E 1 283 ? -18.335 69.222 41.639 1.00 39.24 283 THR E O 1
ATOM 10751 N N . PRO E 1 284 ? -17.370 71.042 40.760 1.00 38.34 284 PRO E N 1
ATOM 10752 C CA . PRO E 1 284 ? -18.250 70.972 39.576 1.00 38.61 284 PRO E CA 1
ATOM 10753 C C . PRO E 1 284 ? -17.778 69.967 38.533 1.00 38.35 284 PRO E C 1
ATOM 10754 O O . PRO E 1 284 ? -18.594 69.327 37.857 1.00 41.04 284 PRO E O 1
ATOM 10758 N N . ALA E 1 285 ? -16.458 69.824 38.392 1.00 35.64 285 ALA E N 1
ATOM 10759 C CA . ALA E 1 285 ? -15.903 68.995 37.331 1.00 31.18 285 ALA E CA 1
ATOM 10760 C C . ALA E 1 285 ? -16.303 67.535 37.513 1.00 40.62 285 ALA E C 1
ATOM 10761 O O . ALA E 1 285 ? -16.924 66.927 36.632 1.00 39.41 285 ALA E O 1
ATOM 10763 N N . LEU E 1 286 ? -15.956 66.954 38.661 1.00 37.39 286 LEU E N 1
ATOM 10764 C CA . LEU E 1 286 ? -16.243 65.544 38.878 1.00 38.01 286 LEU E CA 1
ATOM 10765 C C . LEU E 1 286 ? -17.739 65.266 38.785 1.00 40.12 286 LEU E C 1
ATOM 10766 O O . LEU E 1 286 ? -18.158 64.284 38.157 1.00 41.49 286 LEU E O 1
ATOM 10771 N N . GLY E 1 287 ? -18.562 66.124 39.391 1.00 39.32 287 GLY E N 1
ATOM 10772 C CA . GLY E 1 287 ? -20.001 65.915 39.339 1.00 41.28 287 GLY E CA 1
ATOM 10773 C C . GLY E 1 287 ? -20.535 65.937 37.919 1.00 43.33 287 GLY E C 1
ATOM 10774 O O . GLY E 1 287 ? -21.409 65.143 37.555 1.00 40.78 287 GLY E O 1
ATOM 10775 N N . TYR E 1 288 ? -20.008 66.839 37.094 1.00 39.85 288 TYR E N 1
ATOM 10776 C CA . TYR E 1 288 ? -20.343 66.811 35.681 1.00 40.83 288 TYR E CA 1
ATOM 10777 C C . TYR E 1 288 ? -19.940 65.477 35.066 1.00 41.71 288 TYR E C 1
ATOM 10778 O O . TYR E 1 288 ? -20.748 64.822 34.403 1.00 42.79 288 TYR E O 1
ATOM 10787 N N . LEU E 1 289 ? -18.696 65.048 35.309 1.00 44.71 289 LEU E N 1
ATOM 10788 C CA . LEU E 1 289 ? -18.208 63.747 34.850 1.00 42.85 289 LEU E CA 1
ATOM 10789 C C . LEU E 1 289 ? -19.192 62.643 35.194 1.00 39.44 289 LEU E C 1
ATOM 10790 O O . LEU E 1 289 ? -19.714 61.961 34.312 1.00 43.11 289 LEU E O 1
ATOM 10795 N N . PHE E 1 290 ? -19.453 62.450 36.485 1.00 42.16 290 PHE E N 1
ATOM 10796 C CA . PHE E 1 290 ? -20.263 61.316 36.916 1.00 42.65 290 PHE E CA 1
ATOM 10797 C C . PHE E 1 290 ? -21.666 61.385 36.337 1.00 45.13 290 PHE E C 1
ATOM 10798 O O . PHE E 1 290 ? -22.122 60.454 35.668 1.00 45.87 290 PHE E O 1
ATOM 10806 N N . GLU E 1 291 ? -22.367 62.493 36.588 1.00 49.00 291 GLU E N 1
ATOM 10807 C CA . GLU E 1 291 ? -23.798 62.559 36.320 1.00 47.73 291 GLU E CA 1
ATOM 10808 C C . GLU E 1 291 ? -24.117 62.833 34.857 1.00 47.77 291 GLU E C 1
ATOM 10809 O O . GLU E 1 291 ? -25.188 62.425 34.391 1.00 46.34 291 GLU E O 1
ATOM 10815 N N . TYR E 1 292 ? -23.210 63.461 34.104 1.00 43.07 292 TYR E N 1
ATOM 10816 C CA . TYR E 1 292 ? -23.483 63.662 32.692 1.00 42.36 292 TYR E CA 1
ATOM 10817 C C . TYR E 1 292 ? -22.624 62.820 31.770 1.00 46.38 292 TYR E C 1
ATOM 10818 O O . TYR E 1 292 ? -23.020 62.601 30.623 1.00 52.83 292 TYR E O 1
ATOM 10827 N N . GLY E 1 293 ? -21.480 62.341 32.229 1.00 48.04 293 GLY E N 1
ATOM 10828 C CA . GLY E 1 293 ? -20.637 61.498 31.411 1.00 48.30 293 GLY E CA 1
ATOM 10829 C C . GLY E 1 293 ? -20.889 60.022 31.552 1.00 48.73 293 GLY E C 1
ATOM 10830 O O . GLY E 1 293 ? -20.160 59.221 30.955 1.00 48.41 293 GLY E O 1
ATOM 10831 N N . SER E 1 294 ? -21.891 59.632 32.338 1.00 48.98 294 SER E N 1
ATOM 10832 C CA . SER E 1 294 ? -22.314 58.244 32.444 1.00 51.40 294 SER E CA 1
ATOM 10833 C C . SER E 1 294 ? -23.827 58.156 32.334 1.00 55.71 294 SER E C 1
ATOM 10834 O O . SER E 1 294 ? -24.545 59.012 32.860 1.00 56.30 294 SER E O 1
ATOM 10837 N N . LYS E 1 295 ? -24.306 57.109 31.655 1.00 57.91 295 LYS E N 1
ATOM 10838 C CA . LYS E 1 295 ? -25.728 56.787 31.702 1.00 56.27 295 LYS E CA 1
ATOM 10839 C C . LYS E 1 295 ? -26.109 56.245 33.073 1.00 57.67 295 LYS E C 1
ATOM 10840 O O . LYS E 1 295 ? -26.963 56.807 33.764 1.00 58.36 295 LYS E O 1
ATOM 10846 N N . PHE E 1 296 ? -25.472 55.155 33.487 1.00 61.44 296 PHE E N 1
ATOM 10847 C CA . PHE E 1 296 ? -25.708 54.578 34.802 1.00 61.60 296 PHE E CA 1
ATOM 10848 C C . PHE E 1 296 ? -25.146 55.485 35.900 1.00 60.50 296 PHE E C 1
ATOM 10849 O O . PHE E 1 296 ? -24.017 55.974 35.799 1.00 60.71 296 PHE E O 1
ATOM 10857 N N . LYS E 1 297 ? -25.943 55.709 36.955 1.00 59.97 297 LYS E N 1
ATOM 10858 C CA . LYS E 1 297 ? -25.599 56.608 38.061 1.00 62.36 297 LYS E CA 1
ATOM 10859 C C . LYS E 1 297 ? -25.592 55.846 39.385 1.00 65.50 297 LYS E C 1
ATOM 10860 O O . LYS E 1 297 ? -26.651 55.432 39.872 1.00 63.79 297 LYS E O 1
ATOM 10866 N N . VAL E 1 298 ? -24.402 55.728 39.995 1.00 65.49 298 VAL E N 1
ATOM 10867 C CA . VAL E 1 298 ? -24.231 54.966 41.240 1.00 68.83 298 VAL E CA 1
ATOM 10868 C C . VAL E 1 298 ? -25.019 55.603 42.390 1.00 62.45 298 VAL E C 1
ATOM 10869 O O . VAL E 1 298 ? -25.719 54.912 43.138 1.00 62.10 298 VAL E O 1
ATOM 10873 N N . GLU E 1 299 ? -24.870 56.926 42.578 1.00 60.73 299 GLU E N 1
ATOM 10874 C CA . GLU E 1 299 ? -25.530 57.761 43.587 1.00 53.40 299 GLU E CA 1
ATOM 10875 C C . GLU E 1 299 ? -25.269 59.223 43.231 1.00 48.77 299 GLU E C 1
ATOM 10876 O O . GLU E 1 299 ? -24.259 59.533 42.585 1.00 49.44 299 GLU E O 1
ATOM 10882 N N . PRO E 1 300 ? -26.133 60.151 43.630 1.00 46.86 300 PRO E N 1
ATOM 10883 C CA . PRO E 1 300 ? -25.965 61.549 43.195 1.00 43.35 300 PRO E CA 1
ATOM 10884 C C . PRO E 1 300 ? -24.722 62.209 43.787 1.00 41.40 300 PRO E C 1
ATOM 10885 O O . PRO E 1 300 ? -24.360 61.992 44.947 1.00 40.38 300 PRO E O 1
ATOM 10889 N N . TRP E 1 301 ? -24.092 63.061 42.976 1.00 41.00 301 TRP E N 1
ATOM 10890 C CA . TRP E 1 301 ? -22.776 63.590 43.305 1.00 36.22 301 TRP E CA 1
ATOM 10891 C C . TRP E 1 301 ? -22.782 64.414 44.582 1.00 38.66 301 TRP E C 1
ATOM 10892 O O . TRP E 1 301 ? -21.752 64.509 45.265 1.00 40.31 301 TRP E O 1
ATOM 10903 N N . VAL E 1 302 ? -23.910 65.031 44.921 1.00 35.76 302 VAL E N 1
ATOM 10904 C CA . VAL E 1 302 ? -23.912 65.930 46.067 1.00 39.59 302 VAL E CA 1
ATOM 10905 C C . VAL E 1 302 ? -23.788 65.139 47.362 1.00 39.58 302 VAL E C 1
ATOM 10906 O O . VAL E 1 302 ? -23.097 65.558 48.299 1.00 42.33 302 VAL E O 1
ATOM 10910 N N . LYS E 1 303 ? -24.451 63.988 47.441 1.00 39.51 303 LYS E N 1
ATOM 10911 C CA . LYS E 1 303 ? -24.229 63.110 48.579 1.00 41.20 303 LYS E CA 1
ATOM 10912 C C . LYS E 1 303 ? -22.792 62.593 48.599 1.00 38.82 303 LYS E C 1
ATOM 10913 O O . LYS E 1 303 ? -22.147 62.598 49.652 1.00 35.40 303 LYS E O 1
ATOM 10919 N N . THR E 1 304 ? -22.265 62.154 47.448 1.00 38.09 304 THR E N 1
ATOM 10920 C CA . THR E 1 304 ? -20.857 61.767 47.387 1.00 37.53 304 THR E CA 1
ATOM 10921 C C . THR E 1 304 ? -19.969 62.884 47.909 1.00 38.52 304 THR E C 1
ATOM 10922 O O . THR E 1 304 ? -19.112 62.669 48.778 1.00 34.65 304 THR E O 1
ATOM 10926 N N . TRP E 1 305 ? -20.147 64.091 47.361 1.00 38.35 305 TRP E N 1
ATOM 10927 C CA . TRP E 1 305 ? -19.271 65.187 47.732 1.00 33.88 305 TRP E CA 1
ATOM 10928 C C . TRP E 1 305 ? -19.224 65.342 49.243 1.00 37.47 305 TRP E C 1
ATOM 10929 O O . TRP E 1 305 ? -18.141 65.411 49.841 1.00 41.36 305 TRP E O 1
ATOM 10940 N N . ASN E 1 306 ? -20.396 65.347 49.886 1.00 38.69 306 ASN E N 1
ATOM 10941 C CA . ASN E 1 306 ? -20.451 65.638 51.314 1.00 38.93 306 ASN E CA 1
ATOM 10942 C C . ASN E 1 306 ? -19.834 64.529 52.128 1.00 36.47 306 ASN E C 1
ATOM 10943 O O . ASN E 1 306 ? -19.298 64.785 53.213 1.00 37.78 306 ASN E O 1
ATOM 10948 N N . ARG E 1 307 ? -19.854 63.308 51.598 1.00 38.04 307 ARG E N 1
ATOM 10949 C CA . ARG E 1 307 ? -19.175 62.201 52.254 1.00 37.44 307 ARG E CA 1
ATOM 10950 C C . ARG E 1 307 ? -17.650 62.322 52.117 1.00 38.73 307 ARG E C 1
ATOM 10951 O O . ARG E 1 307 ? -16.934 62.265 53.125 1.00 37.47 307 ARG E O 1
ATOM 10959 N N . TRP E 1 308 ? -17.131 62.531 50.889 1.00 37.61 308 TRP E N 1
ATOM 10960 C CA . TRP E 1 308 ? -15.674 62.625 50.693 1.00 37.17 308 TRP E CA 1
ATOM 10961 C C . TRP E 1 308 ? -15.095 63.845 51.394 1.00 39.20 308 TRP E C 1
ATOM 10962 O O . TRP E 1 308 ? -14.175 63.730 52.220 1.00 35.62 308 TRP E O 1
ATOM 10973 N N . VAL E 1 309 ? -15.599 65.031 51.035 1.00 35.82 309 VAL E N 1
ATOM 10974 C CA . VAL E 1 309 ? -14.920 66.278 51.376 1.00 39.36 309 VAL E CA 1
ATOM 10975 C C . VAL E 1 309 ? -15.282 66.724 52.787 1.00 36.14 309 VAL E C 1
ATOM 10976 O O . VAL E 1 309 ? -14.403 66.954 53.630 1.00 34.02 309 VAL E O 1
ATOM 10980 N N . TYR E 1 310 ? -16.586 66.833 53.059 1.00 36.00 310 TYR E N 1
ATOM 10981 C CA . TYR E 1 310 ? -17.055 67.441 54.300 1.00 38.72 310 TYR E CA 1
ATOM 10982 C C . TYR E 1 310 ? -16.842 66.518 55.490 1.00 36.14 310 TYR E C 1
ATOM 10983 O O . TYR E 1 310 ? -16.201 66.897 56.475 1.00 41.10 310 TYR E O 1
ATOM 10992 N N . GLU E 1 311 ? -17.356 65.293 55.407 1.00 39.57 311 GLU E N 1
ATOM 10993 C CA . GLU E 1 311 ? -17.259 64.330 56.501 1.00 38.70 311 GLU E CA 1
ATOM 10994 C C . GLU E 1 311 ? -15.896 63.638 56.549 1.00 38.01 311 GLU E C 1
ATOM 10995 O O . GLU E 1 311 ? -15.156 63.781 57.531 1.00 38.62 311 GLU E O 1
ATOM 11001 N N . ASP E 1 312 ? -15.535 62.890 55.499 1.00 37.80 312 ASP E N 1
ATOM 11002 C CA . ASP E 1 312 ? -14.344 62.034 55.583 1.00 36.64 312 ASP E CA 1
ATOM 11003 C C . ASP E 1 312 ? -13.044 62.850 55.600 1.00 37.89 312 ASP E C 1
ATOM 11004 O O . ASP E 1 312 ? -12.224 62.719 56.523 1.00 33.14 312 ASP E O 1
ATOM 11009 N N . TRP E 1 313 ? -12.827 63.693 54.585 1.00 39.01 313 TRP E N 1
ATOM 11010 C CA . TRP E 1 313 ? -11.602 64.490 54.545 1.00 33.16 313 TRP E CA 1
ATOM 11011 C C . TRP E 1 313 ? -11.637 65.593 55.592 1.00 36.35 313 TRP E C 1
ATOM 11012 O O . TRP E 1 313 ? -10.764 65.660 56.477 1.00 34.39 313 TRP E O 1
ATOM 11023 N N . GLY E 1 314 ? -12.652 66.469 55.509 1.00 36.92 314 GLY E N 1
ATOM 11024 C CA . GLY E 1 314 ? -12.702 67.627 56.390 1.00 34.72 314 GLY E CA 1
ATOM 11025 C C . GLY E 1 314 ? -12.991 67.271 57.838 1.00 38.27 314 GLY E C 1
ATOM 11026 O O . GLY E 1 314 ? -12.437 67.879 58.759 1.00 43.42 314 GLY E O 1
ATOM 11027 N N . GLY E 1 315 ? -13.851 66.285 58.064 1.00 35.29 315 GLY E N 1
ATOM 11028 C CA . GLY E 1 315 ? -14.131 65.852 59.415 1.00 35.69 315 GLY E CA 1
ATOM 11029 C C . GLY E 1 315 ? -13.074 64.966 60.037 1.00 33.25 315 GLY E C 1
ATOM 11030 O O . GLY E 1 315 ? -12.365 65.374 60.961 1.00 38.19 315 GLY E O 1
ATOM 11031 N N . ILE E 1 316 ? -12.957 63.745 59.528 1.00 35.07 316 ILE E N 1
ATOM 11032 C CA . ILE E 1 316 ? -12.112 62.737 60.169 1.00 37.94 316 ILE E CA 1
ATOM 11033 C C . ILE E 1 316 ? -10.631 63.023 59.928 1.00 37.76 316 ILE E C 1
ATOM 11034 O O . ILE E 1 316 ? -9.857 63.246 60.864 1.00 35.62 316 ILE E O 1
ATOM 11039 N N . TRP E 1 317 ? -10.215 63.017 58.664 1.00 37.52 317 TRP E N 1
ATOM 11040 C CA . TRP E 1 317 ? -8.789 63.037 58.367 1.00 35.25 317 TRP E CA 1
ATOM 11041 C C . TRP E 1 317 ? -8.144 64.347 58.826 1.00 40.15 317 TRP E C 1
ATOM 11042 O O . TRP E 1 317 ? -7.185 64.329 59.610 1.00 40.16 317 TRP E O 1
ATOM 11053 N N . ILE E 1 318 ? -8.657 65.500 58.372 1.00 38.99 318 ILE E N 1
ATOM 11054 C CA . ILE E 1 318 ? -8.102 66.762 58.866 1.00 40.35 318 ILE E CA 1
ATOM 11055 C C . ILE E 1 318 ? -8.203 66.823 60.390 1.00 40.95 318 ILE E C 1
ATOM 11056 O O . ILE E 1 318 ? -7.306 67.347 61.072 1.00 38.95 318 ILE E O 1
ATOM 11061 N N . GLY E 1 319 ? -9.294 66.283 60.948 1.00 36.64 319 GLY E N 1
ATOM 11062 C CA . GLY E 1 319 ? -9.393 66.177 62.395 1.00 33.37 319 GLY E CA 1
ATOM 11063 C C . GLY E 1 319 ? -8.170 65.536 63.023 1.00 37.37 319 GLY E C 1
ATOM 11064 O O . GLY E 1 319 ? -7.642 66.025 64.023 1.00 38.15 319 GLY E O 1
ATOM 11065 N N . ARG E 1 320 ? -7.701 64.422 62.447 1.00 34.25 320 ARG E N 1
ATOM 11066 C CA . ARG E 1 320 ? -6.570 63.734 63.051 1.00 35.03 320 ARG E CA 1
ATOM 11067 C C . ARG E 1 320 ? -5.257 64.457 62.791 1.00 36.70 320 ARG E C 1
ATOM 11068 O O . ARG E 1 320 ? -4.277 64.190 63.484 1.00 37.15 320 ARG E O 1
ATOM 11076 N N . LEU E 1 321 ? -5.222 65.383 61.830 1.00 40.95 321 LEU E N 1
ATOM 11077 C CA . LEU E 1 321 ? -4.050 66.227 61.632 1.00 39.53 321 LEU E CA 1
ATOM 11078 C C . LEU E 1 321 ? -3.988 67.413 62.589 1.00 39.63 321 LEU E C 1
ATOM 11079 O O . LEU E 1 321 ? -2.936 68.055 62.669 1.00 40.09 321 LEU E O 1
ATOM 11084 N N . GLY E 1 322 ? -5.072 67.728 63.303 1.00 38.49 322 GLY E N 1
ATOM 11085 C CA . GLY E 1 322 ? -4.987 68.738 64.348 1.00 37.82 322 GLY E CA 1
ATOM 11086 C C . GLY E 1 322 ? -3.825 68.522 65.303 1.00 39.33 322 GLY E C 1
ATOM 11087 O O . GLY E 1 322 ? -3.334 69.474 65.912 1.00 36.70 322 GLY E O 1
ATOM 11088 N N . LYS E 1 323 ? -3.368 67.274 65.452 1.00 41.95 323 LYS E N 1
ATOM 11089 C CA . LYS E 1 323 ? -2.205 66.989 66.281 1.00 40.15 323 LYS E CA 1
ATOM 11090 C C . LYS E 1 323 ? -1.078 67.950 65.944 1.00 43.36 323 LYS E C 1
ATOM 11091 O O . LYS E 1 323 ? -0.333 68.388 66.825 1.00 44.36 323 LYS E O 1
ATOM 11097 N N . TYR E 1 324 ? -0.935 68.277 64.662 1.00 42.98 324 TYR E N 1
ATOM 11098 C CA . TYR E 1 324 ? 0.137 69.147 64.209 1.00 40.13 324 TYR E CA 1
ATOM 11099 C C . TYR E 1 324 ? -0.321 70.567 63.898 1.00 39.72 324 TYR E C 1
ATOM 11100 O O . TYR E 1 324 ? 0.389 71.286 63.198 1.00 40.15 324 TYR E O 1
ATOM 11109 N N . GLY E 1 325 ? -1.481 70.995 64.392 1.00 41.70 325 GLY E N 1
ATOM 11110 C CA . GLY E 1 325 ? -1.865 72.384 64.214 1.00 34.59 325 GLY E CA 1
ATOM 11111 C C . GLY E 1 325 ? -2.599 72.688 62.932 1.00 38.04 325 GLY E C 1
ATOM 11112 O O . GLY E 1 325 ? -2.701 73.860 62.558 1.00 40.13 325 GLY E O 1
ATOM 11113 N N . VAL E 1 326 ? -3.116 71.666 62.249 1.00 36.82 326 VAL E N 1
ATOM 11114 C CA . VAL E 1 326 ? -3.926 71.813 61.042 1.00 34.97 326 VAL E CA 1
ATOM 11115 C C . VAL E 1 326 ? -5.372 72.017 61.459 1.00 36.33 326 VAL E C 1
ATOM 11116 O O . VAL E 1 326 ? -5.880 71.318 62.347 1.00 40.82 326 VAL E O 1
ATOM 11120 N N . GLU E 1 327 ? -6.046 72.966 60.818 1.00 37.54 327 GLU E N 1
ATOM 11121 C CA . GLU E 1 327 ? -7.462 73.222 61.042 1.00 39.52 327 GLU E CA 1
ATOM 11122 C C . GLU E 1 327 ? -8.222 73.033 59.733 1.00 37.09 327 GLU E C 1
ATOM 11123 O O . GLU E 1 327 ? -7.690 73.293 58.654 1.00 42.44 327 GLU E O 1
ATOM 11129 N N . SER E 1 328 ? -9.465 72.580 59.823 1.00 33.93 328 SER E N 1
ATOM 11130 C CA . SER E 1 328 ? -10.306 72.498 58.636 1.00 33.38 328 SER E CA 1
ATOM 11131 C C . SER E 1 328 ? -10.303 73.829 57.882 1.00 36.55 328 SER E C 1
ATOM 11132 O O . SER E 1 328 ? -10.435 74.897 58.501 1.00 32.77 328 SER E O 1
ATOM 11135 N N . PRO E 1 329 ? -10.214 73.809 56.558 1.00 32.30 329 PRO E N 1
ATOM 11136 C CA . PRO E 1 329 ? -10.304 75.058 55.798 1.00 33.74 329 PRO E CA 1
ATOM 11137 C C . PRO E 1 329 ? -11.464 75.923 56.266 1.00 36.41 329 PRO E C 1
ATOM 11138 O O . PRO E 1 329 ? -12.606 75.458 56.380 1.00 36.43 329 PRO E O 1
ATOM 11142 N N . ARG E 1 330 ? -11.171 77.203 56.521 1.00 33.92 330 ARG E N 1
ATOM 11143 C CA . ARG E 1 330 ? -12.248 78.140 56.829 1.00 32.53 330 ARG E CA 1
ATOM 11144 C C . ARG E 1 330 ? -13.235 78.278 55.672 1.00 35.17 330 ARG E C 1
ATOM 11145 O O . ARG E 1 330 ? -14.375 78.696 55.893 1.00 35.64 330 ARG E O 1
ATOM 11153 N N . SER E 1 331 ? -12.840 77.932 54.448 1.00 36.65 331 SER E N 1
ATOM 11154 C CA . SER E 1 331 ? -13.746 78.031 53.307 1.00 37.96 331 SER E CA 1
ATOM 11155 C C . SER E 1 331 ? -14.542 76.751 53.050 1.00 34.12 331 SER E C 1
ATOM 11156 O O . SER E 1 331 ? -15.198 76.645 52.012 1.00 31.96 331 SER E O 1
ATOM 11159 N N . LEU E 1 332 ? -14.506 75.782 53.964 1.00 38.11 332 LEU E N 1
ATOM 11160 C CA . LEU E 1 332 ? -15.201 74.525 53.706 1.00 41.15 332 LEU E CA 1
ATOM 11161 C C . LEU E 1 332 ? -16.706 74.735 53.580 1.00 44.57 332 LEU E C 1
ATOM 11162 O O . LEU E 1 332 ? -17.362 74.065 52.769 1.00 42.86 332 LEU E O 1
ATOM 11167 N N . ARG E 1 333 ? -17.263 75.693 54.335 1.00 44.89 333 ARG E N 1
ATOM 11168 C CA . ARG E 1 333 ? -18.709 75.890 54.348 1.00 37.55 333 ARG E CA 1
ATOM 11169 C C . ARG E 1 333 ? -19.197 76.544 53.062 1.00 42.28 333 ARG E C 1
ATOM 11170 O O . ARG E 1 333 ? -20.272 76.203 52.552 1.00 43.91 333 ARG E O 1
ATOM 11178 N N . ASP E 1 334 ? -18.443 77.504 52.530 1.00 44.20 334 ASP E N 1
ATOM 11179 C CA . ASP E 1 334 ? -18.760 78.017 51.202 1.00 41.30 334 ASP E CA 1
ATOM 11180 C C . ASP E 1 334 ? -18.700 76.903 50.162 1.00 43.65 334 ASP E C 1
ATOM 11181 O O . ASP E 1 334 ? -19.572 76.806 49.283 1.00 39.42 334 ASP E O 1
ATOM 11186 N N . ALA E 1 335 ? -17.672 76.046 50.252 1.00 43.16 335 ALA E N 1
ATOM 11187 C CA . ALA E 1 335 ? -17.528 74.956 49.293 1.00 40.25 335 ALA E CA 1
ATOM 11188 C C . ALA E 1 335 ? -18.750 74.060 49.325 1.00 39.60 335 ALA E C 1
ATOM 11189 O O . ALA E 1 335 ? -19.253 73.649 48.272 1.00 41.48 335 ALA E O 1
ATOM 11191 N N . LYS E 1 336 ? -19.266 73.779 50.527 1.00 38.58 336 LYS E N 1
ATOM 11192 C CA . LYS E 1 336 ? -20.481 72.979 50.636 1.00 40.81 336 LYS E CA 1
ATOM 11193 C C . LYS E 1 336 ? -21.660 73.675 49.980 1.00 36.15 336 LYS E C 1
ATOM 11194 O O . LYS E 1 336 ? -22.422 73.056 49.234 1.00 41.83 336 LYS E O 1
ATOM 11200 N N . THR E 1 337 ? -21.823 74.966 50.239 1.00 41.91 337 THR E N 1
ATOM 11201 C CA . THR E 1 337 ? -22.952 75.693 49.666 1.00 43.59 337 THR E CA 1
ATOM 11202 C C . THR E 1 337 ? -22.964 75.580 48.153 1.00 42.55 337 THR E C 1
ATOM 11203 O O . THR E 1 337 ? -24.032 75.560 47.537 1.00 47.22 337 THR E O 1
ATOM 11207 N N . ASP E 1 338 ? -21.790 75.483 47.539 1.00 44.04 338 ASP E N 1
ATOM 11208 C CA . ASP E 1 338 ? -21.704 75.470 46.085 1.00 44.35 338 ASP E CA 1
ATOM 11209 C C . ASP E 1 338 ? -21.844 74.055 45.532 1.00 46.44 338 ASP E C 1
ATOM 11210 O O . ASP E 1 338 ? -22.368 73.865 44.428 1.00 45.54 338 ASP E O 1
ATOM 11215 N N . ALA E 1 339 ? -21.433 73.052 46.306 1.00 44.13 339 ALA E N 1
ATOM 11216 C CA . ALA E 1 339 ? -21.484 71.675 45.843 1.00 43.41 339 ALA E CA 1
ATOM 11217 C C . ALA E 1 339 ? -22.881 71.223 45.437 1.00 47.08 339 ALA E C 1
ATOM 11218 O O . ALA E 1 339 ? -23.011 70.168 44.805 1.00 48.18 339 ALA E O 1
ATOM 11220 N N . TYR E 1 340 ? -23.929 71.968 45.769 1.00 46.25 340 TYR E N 1
ATOM 11221 C CA . TYR E 1 340 ? -25.247 71.433 45.449 1.00 46.38 340 TYR E CA 1
ATOM 11222 C C . TYR E 1 340 ? -25.601 71.622 43.976 1.00 45.17 340 TYR E C 1
ATOM 11223 O O . TYR E 1 340 ? -26.192 70.729 43.362 1.00 46.07 340 TYR E O 1
ATOM 11232 N N . TRP E 1 341 ? -25.252 72.761 43.382 1.00 44.48 341 TRP E N 1
ATOM 11233 C CA . TRP E 1 341 ? -25.592 73.009 41.987 1.00 43.85 341 TRP E CA 1
ATOM 11234 C C . TRP E 1 341 ? -24.390 73.233 41.076 1.00 42.39 341 TRP E C 1
ATOM 11235 O O . TRP E 1 341 ? -24.573 73.305 39.853 1.00 38.15 341 TRP E O 1
ATOM 11246 N N . ALA E 1 342 ? -23.172 73.308 41.617 1.00 38.58 342 ALA E N 1
ATOM 11247 C CA . ALA E 1 342 ? -22.050 73.754 40.800 1.00 40.53 342 ALA E CA 1
ATOM 11248 C C . ALA E 1 342 ? -21.885 72.889 39.554 1.00 42.60 342 ALA E C 1
ATOM 11249 O O . ALA E 1 342 ? -21.709 73.416 38.451 1.00 45.67 342 ALA E O 1
ATOM 11251 N N . HIS E 1 343 ? -21.963 71.560 39.697 1.00 41.51 343 HIS E N 1
ATOM 11252 C CA . HIS E 1 343 ? -21.733 70.706 38.532 1.00 40.73 343 HIS E CA 1
ATOM 11253 C C . HIS E 1 343 ? -22.846 70.824 37.494 1.00 42.60 343 HIS E C 1
ATOM 11254 O O . HIS E 1 343 ? -22.595 70.596 36.304 1.00 42.84 343 HIS E O 1
ATOM 11261 N N . HIS E 1 344 ? -24.080 71.153 37.908 1.00 42.90 344 HIS E N 1
ATOM 11262 C CA . HIS E 1 344 ? -25.131 71.402 36.919 1.00 44.71 344 HIS E CA 1
ATOM 11263 C C . HIS E 1 344 ? -24.891 72.727 36.190 1.00 44.81 344 HIS E C 1
ATOM 11264 O O . HIS E 1 344 ? -25.104 72.822 34.974 1.00 43.50 344 HIS E O 1
ATOM 11271 N N . ASP E 1 345 ? -24.444 73.759 36.916 1.00 42.72 345 ASP E N 1
ATOM 11272 C CA . ASP E 1 345 ? -24.047 75.005 36.271 1.00 43.21 345 ASP E CA 1
ATOM 11273 C C . ASP E 1 345 ? -22.926 74.763 35.276 1.00 45.03 345 ASP E C 1
ATOM 11274 O O . ASP E 1 345 ? -23.018 75.157 34.108 1.00 50.15 345 ASP E O 1
ATOM 11279 N N . LEU E 1 346 ? -21.857 74.099 35.719 1.00 42.13 346 LEU E N 1
ATOM 11280 C CA . LEU E 1 346 ? -20.757 73.793 34.809 1.00 47.54 346 LEU E CA 1
ATOM 11281 C C . LEU E 1 346 ? -21.256 73.046 33.571 1.00 46.77 346 LEU E C 1
ATOM 11282 O O . LEU E 1 346 ? -20.827 73.337 32.445 1.00 49.16 346 LEU E O 1
ATOM 11287 N N . ALA E 1 347 ? -22.188 72.105 33.754 1.00 41.37 347 ALA E N 1
ATOM 11288 C CA . ALA E 1 347 ? -22.669 71.315 32.625 1.00 43.10 347 ALA E CA 1
ATOM 11289 C C . ALA E 1 347 ? -23.348 72.197 31.587 1.00 45.89 347 ALA E C 1
ATOM 11290 O O . ALA E 1 347 ? -23.209 71.970 30.380 1.00 45.91 347 ALA E O 1
ATOM 11292 N N . LEU E 1 348 ? -24.087 73.214 32.038 1.00 48.16 348 LEU E N 1
ATOM 11293 C CA . LEU E 1 348 ? -24.620 74.219 31.123 1.00 44.98 348 LEU E CA 1
ATOM 11294 C C . LEU E 1 348 ? -23.518 74.804 30.253 1.00 47.96 348 LEU E C 1
ATOM 11295 O O . LEU E 1 348 ? -23.628 74.834 29.020 1.00 43.86 348 LEU E O 1
ATOM 11300 N N . ALA E 1 349 ? -22.434 75.269 30.888 1.00 46.50 349 ALA E N 1
ATOM 11301 C CA . ALA E 1 349 ? -21.343 75.874 30.134 1.00 45.69 349 ALA E CA 1
ATOM 11302 C C . ALA E 1 349 ? -20.727 74.884 29.161 1.00 48.20 349 ALA E C 1
ATOM 11303 O O . ALA E 1 349 ? -20.428 75.241 28.016 1.00 50.57 349 ALA E O 1
ATOM 11305 N N . ALA E 1 350 ? -20.517 73.637 29.596 1.00 46.62 350 ALA E N 1
ATOM 11306 C CA . ALA E 1 350 ? -19.883 72.651 28.720 1.00 49.56 350 ALA E CA 1
ATOM 11307 C C . ALA E 1 350 ? -20.770 72.349 27.518 1.00 48.26 350 ALA E C 1
ATOM 11308 O O . ALA E 1 350 ? -20.304 72.327 26.374 1.00 46.16 350 ALA E O 1
ATOM 11310 N N . TYR E 1 351 ? -22.060 72.115 27.768 1.00 47.77 351 TYR E N 1
ATOM 11311 C CA . TYR E 1 351 ? -23.023 71.932 26.685 1.00 53.03 351 TYR E CA 1
ATOM 11312 C C . TYR E 1 351 ? -23.102 73.157 25.778 1.00 55.16 351 TYR E C 1
ATOM 11313 O O . TYR E 1 351 ? -23.191 73.027 24.551 1.00 57.66 351 TYR E O 1
ATOM 11322 N N . ALA E 1 352 ? -23.111 74.355 26.356 1.00 49.95 352 ALA E N 1
ATOM 11323 C CA . ALA E 1 352 ? -23.265 75.526 25.511 1.00 52.99 352 ALA E CA 1
ATOM 11324 C C . ALA E 1 352 ? -22.071 75.751 24.595 1.00 56.69 352 ALA E C 1
ATOM 11325 O O . ALA E 1 352 ? -22.183 76.541 23.650 1.00 60.20 352 ALA E O 1
ATOM 11327 N N . LEU E 1 353 ? -20.941 75.073 24.831 1.00 54.89 353 LEU E N 1
ATOM 11328 C CA . LEU E 1 353 ? -19.695 75.417 24.152 1.00 51.87 353 LEU E CA 1
ATOM 11329 C C . LEU E 1 353 ? -19.067 74.220 23.461 1.00 51.61 353 LEU E C 1
ATOM 11330 O O . LEU E 1 353 ? -17.875 74.258 23.140 1.00 49.79 353 LEU E O 1
ATOM 11335 N N . TRP E 1 354 ? -19.860 73.174 23.198 1.00 55.34 354 TRP E N 1
ATOM 11336 C CA . TRP E 1 354 ? -19.372 71.860 22.774 1.00 53.43 354 TRP E CA 1
ATOM 11337 C C . TRP E 1 354 ? -18.381 71.948 21.617 1.00 53.55 354 TRP E C 1
ATOM 11338 O O . TRP E 1 354 ? -17.442 71.144 21.569 1.00 57.81 354 TRP E O 1
ATOM 11349 N N . PRO E 1 355 ? -18.529 72.886 20.674 1.00 54.89 355 PRO E N 1
ATOM 11350 C CA . PRO E 1 355 ? -17.582 72.930 19.546 1.00 54.10 355 PRO E CA 1
ATOM 11351 C C . PRO E 1 355 ? -16.137 73.205 19.949 1.00 55.99 355 PRO E C 1
ATOM 11352 O O . PRO E 1 355 ? -15.229 72.853 19.183 1.00 53.64 355 PRO E O 1
ATOM 11356 N N . LEU E 1 356 ? -15.891 73.803 21.121 1.00 53.73 356 LEU E N 1
ATOM 11357 C CA . LEU E 1 356 ? -14.524 74.058 21.564 1.00 56.77 356 LEU E CA 1
ATOM 11358 C C . LEU E 1 356 ? -13.867 72.849 22.220 1.00 56.75 356 LEU E C 1
ATOM 11359 O O . LEU E 1 356 ? -12.648 72.866 22.430 1.00 58.89 356 LEU E O 1
ATOM 11364 N N . GLY E 1 357 ? -14.628 71.808 22.544 1.00 49.53 357 GLY E N 1
ATOM 11365 C CA . GLY E 1 357 ? -14.101 70.665 23.254 1.00 57.50 357 GLY E CA 1
ATOM 11366 C C . GLY E 1 357 ? -13.503 69.625 22.326 1.00 58.30 357 GLY E C 1
ATOM 11367 O O . GLY E 1 357 ? -13.353 69.828 21.120 1.00 52.10 357 GLY E O 1
ATOM 11368 N N . PHE E 1 358 ? -13.162 68.474 22.919 1.00 61.69 358 PHE E N 1
ATOM 11369 C CA . PHE E 1 358 ? -12.561 67.372 22.175 1.00 62.83 358 PHE E CA 1
ATOM 11370 C C . PHE E 1 358 ? -13.302 66.052 22.380 1.00 59.40 358 PHE E C 1
ATOM 11371 O O . PHE E 1 358 ? -12.710 64.989 22.192 1.00 58.23 358 PHE E O 1
ATOM 11379 N N . ALA E 1 359 ? -14.581 66.090 22.758 1.00 56.84 359 ALA E N 1
ATOM 11380 C CA . ALA E 1 359 ? -15.360 64.870 22.931 1.00 59.23 359 ALA E CA 1
ATOM 11381 C C . ALA E 1 359 ? -16.815 65.144 22.580 1.00 64.12 359 ALA E C 1
ATOM 11382 O O . ALA E 1 359 ? -17.235 66.295 22.419 1.00 62.75 359 ALA E O 1
ATOM 11384 N N . ARG E 1 360 ? -17.593 64.070 22.474 1.00 59.30 360 ARG E N 1
ATOM 11385 C CA . ARG E 1 360 ? -18.976 64.160 22.023 1.00 59.98 360 ARG E CA 1
ATOM 11386 C C . ARG E 1 360 ? -19.923 64.140 23.212 1.00 59.54 360 ARG E C 1
ATOM 11387 O O . ARG E 1 360 ? -19.860 63.231 24.045 1.00 62.22 360 ARG E O 1
ATOM 11395 N N . LEU E 1 361 ? -20.807 65.132 23.279 1.00 55.80 361 LEU E N 1
ATOM 11396 C CA . LEU E 1 361 ? -21.717 65.283 24.404 1.00 56.12 361 LEU E CA 1
ATOM 11397 C C . LEU E 1 361 ? -23.062 64.611 24.133 1.00 58.99 361 LEU E C 1
ATOM 11398 O O . LEU E 1 361 ? -23.465 64.388 22.986 1.00 57.92 361 LEU E O 1
ATOM 11403 N N . ALA E 1 362 ? -23.765 64.300 25.223 1.00 54.91 362 ALA E N 1
ATOM 11404 C CA . ALA E 1 362 ? -25.096 63.704 25.180 1.00 47.08 362 ALA E CA 1
ATOM 11405 C C . ALA E 1 362 ? -26.008 64.506 26.092 1.00 52.02 362 ALA E C 1
ATOM 11406 O O . ALA E 1 362 ? -25.775 64.564 27.303 1.00 56.17 362 ALA E O 1
ATOM 11408 N N . LEU E 1 363 ? -27.037 65.126 25.524 1.00 52.24 363 LEU E N 1
ATOM 11409 C CA . LEU E 1 363 ? -28.026 65.775 26.366 1.00 52.97 363 LEU E CA 1
ATOM 11410 C C . LEU E 1 363 ? -28.693 64.719 27.245 1.00 53.71 363 LEU E C 1
ATOM 11411 O O . LEU E 1 363 ? -28.811 63.555 26.852 1.00 49.89 363 LEU E O 1
ATOM 11416 N N . PRO E 1 364 ? -29.104 65.085 28.451 1.00 50.28 364 PRO E N 1
ATOM 11417 C CA . PRO E 1 364 ? -29.842 64.130 29.285 1.00 51.21 364 PRO E CA 1
ATOM 11418 C C . PRO E 1 364 ? -31.067 63.621 28.542 1.00 56.72 364 PRO E C 1
ATOM 11419 O O . PRO E 1 364 ? -31.803 64.399 27.927 1.00 54.42 364 PRO E O 1
ATOM 11423 N N . ASP E 1 365 ? -31.282 62.303 28.596 1.00 58.48 365 ASP E N 1
ATOM 11424 C CA . ASP E 1 365 ? -32.466 61.704 27.993 1.00 54.30 365 ASP E CA 1
ATOM 11425 C C . ASP E 1 365 ? -33.621 61.748 28.990 1.00 59.93 365 ASP E C 1
ATOM 11426 O O . ASP E 1 365 ? -33.529 62.353 30.060 1.00 61.99 365 ASP E O 1
ATOM 11431 N N . GLU E 1 366 ? -34.737 61.106 28.646 1.00 64.80 366 GLU E N 1
ATOM 11432 C CA . GLU E 1 366 ? -35.938 61.225 29.468 1.00 63.66 366 GLU E CA 1
ATOM 11433 C C . GLU E 1 366 ? -35.722 60.682 30.875 1.00 62.79 366 GLU E C 1
ATOM 11434 O O . GLU E 1 366 ? -36.243 61.244 31.847 1.00 60.86 366 GLU E O 1
ATOM 11440 N N . GLU E 1 367 ? -34.989 59.574 31.014 1.00 62.90 367 GLU E N 1
ATOM 11441 C CA . GLU E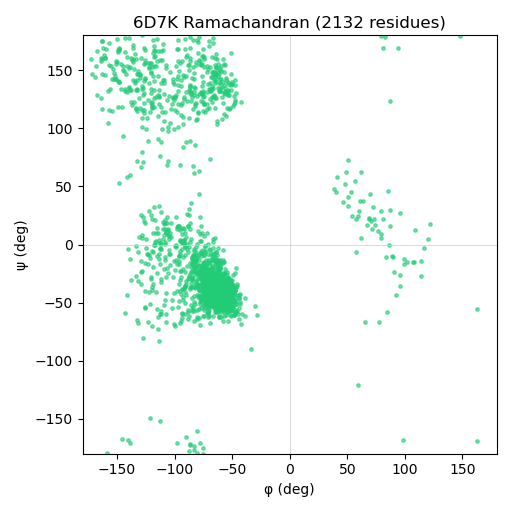 1 367 ? -34.788 59.069 32.367 1.00 64.49 367 GLU E CA 1
ATOM 11442 C C . GLU E 1 367 ? -33.680 59.830 33.083 1.00 57.64 367 GLU E C 1
ATOM 11443 O O . GLU E 1 367 ? -33.795 60.098 34.284 1.00 55.83 367 GLU E O 1
ATOM 11449 N N . ASP E 1 368 ? -32.622 60.218 32.364 1.00 56.62 368 ASP E N 1
ATOM 11450 C CA . ASP E 1 368 ? -31.671 61.174 32.928 1.00 55.68 368 ASP E CA 1
ATOM 11451 C C . ASP E 1 368 ? -32.416 62.303 33.630 1.00 53.55 368 ASP E C 1
ATOM 11452 O O . ASP E 1 368 ? -32.139 62.623 34.793 1.00 50.98 368 ASP E O 1
ATOM 11457 N N . GLN E 1 369 ? -33.402 62.888 32.945 1.00 55.54 369 GLN E N 1
ATOM 11458 C CA . GLN E 1 369 ? -34.153 64.004 33.511 1.00 54.34 369 GLN E CA 1
ATOM 11459 C C . GLN E 1 369 ? -34.921 63.572 34.744 1.00 53.73 369 GLN E C 1
ATOM 11460 O O . GLN E 1 369 ? -34.889 64.252 35.777 1.00 56.79 369 GLN E O 1
ATOM 11466 N N . GLU E 1 370 ? -35.621 62.440 34.650 1.00 55.65 370 GLU E N 1
ATOM 11467 C CA . GLU E 1 370 ? -36.324 61.880 35.797 1.00 55.41 370 GLU E CA 1
ATOM 11468 C C . GLU E 1 370 ? -35.388 61.755 36.991 1.00 56.31 370 GLU E C 1
ATOM 11469 O O . GLU E 1 370 ? -35.664 62.286 38.076 1.00 53.01 370 GLU E O 1
ATOM 11475 N N . TRP E 1 371 ? -34.263 61.048 36.791 1.00 54.05 371 TRP E N 1
ATOM 11476 C CA . TRP E 1 371 ? -33.248 60.893 37.833 1.00 51.90 371 TRP E CA 1
ATOM 11477 C C . TRP E 1 371 ? -32.798 62.252 38.376 1.00 51.67 371 TRP E C 1
ATOM 11478 O O . TRP E 1 371 ? -32.661 62.446 39.592 1.00 46.06 371 TRP E O 1
ATOM 11489 N N . PHE E 1 372 ? -32.545 63.203 37.477 1.00 52.25 372 PHE E N 1
ATOM 11490 C CA . PHE E 1 372 ? -32.103 64.520 37.913 1.00 50.52 372 PHE E CA 1
ATOM 11491 C C . PHE E 1 372 ? -33.155 65.182 38.786 1.00 51.79 372 PHE E C 1
ATOM 11492 O O . PHE E 1 372 ? -32.871 65.591 39.918 1.00 50.05 372 PHE E O 1
ATOM 11500 N N . GLU E 1 373 ? -34.385 65.292 38.280 1.00 51.33 373 GLU E N 1
ATOM 11501 C CA . GLU E 1 373 ? -35.436 65.904 39.082 1.00 53.36 373 GLU E CA 1
ATOM 11502 C C . GLU E 1 373 ? -35.578 65.188 40.411 1.00 51.33 373 GLU E C 1
ATOM 11503 O O . GLU E 1 373 ? -35.655 65.824 41.468 1.00 53.79 373 GLU E O 1
ATOM 11509 N N . ALA E 1 374 ? -35.600 63.858 40.371 1.00 54.03 374 ALA E N 1
ATOM 11510 C CA . ALA E 1 374 ? -35.745 63.058 41.582 1.00 52.57 374 ALA E CA 1
ATOM 11511 C C . ALA E 1 374 ? -34.756 63.492 42.661 1.00 53.88 374 ALA E C 1
ATOM 11512 O O . ALA E 1 374 ? -35.143 63.704 43.817 1.00 52.41 374 ALA E O 1
ATOM 11514 N N . ASN E 1 375 ? -33.475 63.657 42.288 1.00 54.21 375 ASN E N 1
ATOM 11515 C CA . ASN E 1 375 ? -32.379 63.904 43.222 1.00 51.74 375 ASN E CA 1
ATOM 11516 C C . ASN E 1 375 ? -32.027 65.374 43.419 1.00 50.08 375 ASN E C 1
ATOM 11517 O O . ASN E 1 375 ? -31.415 65.717 44.439 1.00 49.02 375 ASN E O 1
ATOM 11522 N N . TYR E 1 376 ? -32.356 66.242 42.468 1.00 48.53 376 TYR E N 1
ATOM 11523 C CA . TYR E 1 376 ? -32.133 67.680 42.607 1.00 51.77 376 TYR E CA 1
ATOM 11524 C C . TYR E 1 376 ? -33.441 68.410 42.316 1.00 52.66 376 TYR E C 1
ATOM 11525 O O . TYR E 1 376 ? -33.578 69.082 41.281 1.00 51.00 376 TYR E O 1
ATOM 11534 N N . PRO E 1 377 ? -34.434 68.311 43.235 1.00 51.93 377 PRO E N 1
ATOM 11535 C CA . PRO E 1 377 ? -35.723 68.995 43.015 1.00 52.37 377 PRO E CA 1
ATOM 11536 C C . PRO E 1 377 ? -35.533 70.444 42.585 1.00 53.12 377 PRO E C 1
ATOM 11537 O O . PRO E 1 377 ? -34.883 71.236 43.278 1.00 47.45 377 PRO E O 1
ATOM 11541 N N . GLY E 1 378 ? -36.084 70.788 41.421 1.00 53.65 378 GLY E N 1
ATOM 11542 C CA . GLY E 1 378 ? -35.838 72.061 40.777 1.00 52.36 378 GLY E CA 1
ATOM 11543 C C . GLY E 1 378 ? -35.082 71.932 39.478 1.00 59.13 378 GLY E C 1
ATOM 11544 O O . GLY E 1 378 ? -35.043 72.891 38.697 1.00 62.83 378 GLY E O 1
ATOM 11545 N N . TRP E 1 379 ? -34.492 70.767 39.219 1.00 57.13 379 TRP E N 1
ATOM 11546 C CA . TRP E 1 379 ? -33.683 70.596 38.022 1.00 56.72 379 TRP E CA 1
ATOM 11547 C C . TRP E 1 379 ? -34.517 70.777 36.763 1.00 58.06 379 TRP E C 1
ATOM 11548 O O . TRP E 1 379 ? -34.044 71.348 35.770 1.00 56.92 379 TRP E O 1
ATOM 11559 N N . ALA E 1 380 ? -35.755 70.278 36.781 1.00 58.88 380 ALA E N 1
ATOM 11560 C CA . ALA E 1 380 ? -36.583 70.280 35.581 1.00 57.56 380 ALA E CA 1
ATOM 11561 C C . ALA E 1 380 ? -37.017 71.693 35.216 1.00 62.99 380 ALA E C 1
ATOM 11562 O O . ALA E 1 380 ? -36.964 72.088 34.043 1.00 61.39 380 ALA E O 1
ATOM 11564 N N . ASP E 1 381 ? -37.463 72.471 36.208 1.00 59.41 381 ASP E N 1
ATOM 11565 C CA . ASP E 1 381 ? -37.893 73.831 35.914 1.00 62.80 381 ASP E CA 1
ATOM 11566 C C . ASP E 1 381 ? -36.757 74.672 35.352 1.00 64.16 381 ASP E C 1
ATOM 11567 O O . ASP E 1 381 ? -37.022 75.698 34.721 1.00 68.37 381 ASP E O 1
ATOM 11572 N N . HIS E 1 382 ? -35.504 74.259 35.550 1.00 61.80 382 HIS E N 1
ATOM 11573 C CA . HIS E 1 382 ? -34.378 75.106 35.181 1.00 60.38 382 HIS E CA 1
ATOM 11574 C C . HIS E 1 382 ? -33.568 74.510 34.036 1.00 59.55 382 HIS E C 1
ATOM 11575 O O . HIS E 1 382 ? -33.762 74.881 32.869 1.00 55.77 382 HIS E O 1
ATOM 11582 N N . TYR E 1 383 ? -32.649 73.590 34.365 1.00 61.82 383 TYR E N 1
ATOM 11583 C CA . TYR E 1 383 ? -31.781 73.004 33.346 1.00 52.58 383 TYR E CA 1
ATOM 11584 C C . TYR E 1 383 ? -32.584 72.134 32.390 1.00 57.73 383 TYR E C 1
ATOM 11585 O O . TYR E 1 383 ? -32.389 72.204 31.169 1.00 58.94 383 TYR E O 1
ATOM 11594 N N . GLY E 1 384 ? -33.499 71.318 32.927 1.00 53.12 384 GLY E N 1
ATOM 11595 C CA . GLY E 1 384 ? -34.314 70.472 32.070 1.00 54.58 384 GLY E CA 1
ATOM 11596 C C . GLY E 1 384 ? -34.953 71.240 30.933 1.00 59.73 384 GLY E C 1
ATOM 11597 O O . GLY E 1 384 ? -34.927 70.806 29.778 1.00 61.30 384 GLY E O 1
ATOM 11598 N N . LYS E 1 385 ? -35.525 72.407 31.237 1.00 57.22 385 LYS E N 1
ATOM 11599 C CA . LYS E 1 385 ? -36.226 73.145 30.195 1.00 59.89 385 LYS E CA 1
ATOM 11600 C C . LYS E 1 385 ? -35.248 73.772 29.206 1.00 64.78 385 LYS E C 1
ATOM 11601 O O . LYS E 1 385 ? -35.506 73.785 27.992 1.00 62.82 385 LYS E O 1
ATOM 11607 N N . ILE E 1 386 ? -34.106 74.269 29.700 1.00 61.04 386 ILE E N 1
ATOM 11608 C CA . ILE E 1 386 ? -33.096 74.847 28.812 1.00 59.46 386 ILE E CA 1
ATOM 11609 C C . ILE E 1 386 ? -32.635 73.818 27.784 1.00 62.27 386 ILE E C 1
ATOM 11610 O O . ILE E 1 386 ? -32.670 74.068 26.571 1.00 64.27 386 ILE E O 1
ATOM 11615 N N . TYR E 1 387 ? -32.184 72.648 28.250 1.00 61.07 387 TYR E N 1
ATOM 11616 C CA . TYR E 1 387 ? -31.740 71.620 27.313 1.00 61.43 387 TYR E CA 1
ATOM 11617 C C . TYR E 1 387 ? -32.872 71.216 26.368 1.00 68.13 387 TYR E C 1
ATOM 11618 O O . TYR E 1 387 ? -32.639 70.970 25.177 1.00 70.58 387 TYR E O 1
ATOM 11627 N N . ASN E 1 388 ? -34.108 71.137 26.872 1.00 66.43 388 ASN E N 1
ATOM 11628 C CA . ASN E 1 388 ? -35.218 70.814 25.981 1.00 67.31 388 ASN E CA 1
ATOM 11629 C C . ASN E 1 388 ? -35.336 71.855 24.884 1.00 64.11 388 ASN E C 1
ATOM 11630 O O . ASN E 1 388 ? -35.428 71.520 23.697 1.00 64.63 388 ASN E O 1
ATOM 11635 N N . GLU E 1 389 ? -35.300 73.131 25.263 1.00 67.04 389 GLU E N 1
ATOM 11636 C CA . GLU E 1 389 ? -35.397 74.188 24.266 1.00 71.85 389 GLU E CA 1
ATOM 11637 C C . GLU E 1 389 ? -34.231 74.127 23.285 1.00 69.04 389 GLU E C 1
ATOM 11638 O O . GLU E 1 389 ? -34.417 74.326 22.078 1.00 68.92 389 GLU E O 1
ATOM 11644 N N . TRP E 1 390 ? -33.021 73.844 23.778 1.00 66.53 390 TRP E N 1
ATOM 11645 C CA . TRP E 1 390 ? -31.879 73.717 22.875 1.00 67.98 390 TRP E CA 1
ATOM 11646 C C . TRP E 1 390 ? -32.084 72.581 21.888 1.00 68.49 390 TRP E C 1
ATOM 11647 O O . TRP E 1 390 ? -31.740 72.706 20.707 1.00 70.62 390 TRP E O 1
ATOM 11658 N N . LYS E 1 391 ? -32.615 71.447 22.357 1.00 71.47 391 LYS E N 1
ATOM 11659 C CA . LYS E 1 391 ? -32.925 70.362 21.435 1.00 69.52 391 LYS E CA 1
ATOM 11660 C C . LYS E 1 391 ? -33.936 70.829 20.400 1.00 72.29 391 LYS E C 1
ATOM 11661 O O . LYS E 1 391 ? -33.757 70.604 19.197 1.00 73.56 391 LYS E O 1
ATOM 11667 N N . LYS E 1 392 ? -34.978 71.533 20.853 1.00 70.61 392 LYS E N 1
ATOM 11668 C CA . LYS E 1 392 ? -35.984 72.077 19.945 1.00 73.11 392 LYS E CA 1
ATOM 11669 C C . LYS E 1 392 ? -35.357 73.019 18.918 1.00 76.55 392 LYS E C 1
ATOM 11670 O O . LYS E 1 392 ? -35.561 72.856 17.709 1.00 75.10 392 LYS E O 1
ATOM 11676 N N . LEU E 1 393 ? -34.585 74.022 19.381 1.00 70.99 393 LEU E N 1
ATOM 11677 C CA . LEU E 1 393 ? -33.887 74.953 18.486 1.00 66.14 393 LEU E CA 1
ATOM 11678 C C . LEU E 1 393 ? -32.801 74.300 17.624 1.00 68.44 393 LEU E C 1
ATOM 11679 O O . LEU E 1 393 ? -32.103 75.073 16.966 1.00 66.55 393 LEU E O 1
ATOM 11684 N N . GLY E 1 394 ? -32.601 72.986 17.617 1.00 69.08 394 GLY E N 1
ATOM 11685 C CA . GLY E 1 394 ? -31.617 72.363 16.759 1.00 74.25 394 GLY E CA 1
ATOM 11686 C C . GLY E 1 394 ? -30.257 72.078 17.364 1.00 74.52 394 GLY E C 1
ATOM 11687 O O . GLY E 1 394 ? -29.269 72.021 16.617 1.00 71.78 394 GLY E O 1
ATOM 11688 N N . TYR E 1 395 ? -30.172 71.877 18.682 1.00 72.27 395 TYR E N 1
ATOM 11689 C CA . TYR E 1 395 ? -28.884 71.576 19.305 1.00 72.33 395 TYR E CA 1
ATOM 11690 C C . TYR E 1 395 ? -28.144 70.467 18.558 1.00 70.10 395 TYR E C 1
ATOM 11691 O O . TYR E 1 395 ? -26.968 70.617 18.205 1.00 71.13 395 TYR E O 1
ATOM 11700 N N . GLU E 1 396 ? -28.824 69.354 18.279 1.00 67.76 396 GLU E N 1
ATOM 11701 C CA . GLU E 1 396 ? -28.149 68.209 17.681 1.00 69.76 396 GLU E CA 1
ATOM 11702 C C . GLU E 1 396 ? -28.135 68.211 16.160 1.00 72.26 396 GLU E C 1
ATOM 11703 O O . GLU E 1 396 ? -27.316 67.497 15.566 1.00 73.86 396 GLU E O 1
ATOM 11709 N N . ASP E 1 397 ? -29.011 68.978 15.514 1.00 75.93 397 ASP E N 1
ATOM 11710 C CA . ASP E 1 397 ? -29.128 68.929 14.059 1.00 73.45 397 ASP E CA 1
ATOM 11711 C C . ASP E 1 397 ? -28.031 69.745 13.381 1.00 74.56 397 ASP E C 1
ATOM 11712 O O . ASP E 1 397 ? -28.007 70.978 13.492 1.00 73.27 397 ASP E O 1
ATOM 11717 N N . PRO E 1 398 ? -27.118 69.095 12.654 1.00 75.33 398 PRO E N 1
ATOM 11718 C CA . PRO E 1 398 ? -26.024 69.837 12.003 1.00 72.80 398 PRO E CA 1
ATOM 11719 C C . PRO E 1 398 ? -26.487 70.758 10.901 1.00 77.17 398 PRO E C 1
ATOM 11720 O O . PRO E 1 398 ? -25.678 71.553 10.405 1.00 83.02 398 PRO E O 1
ATOM 11724 N N . LYS E 1 399 ? -27.746 70.668 10.485 1.00 81.11 399 LYS E N 1
ATOM 11725 C CA . LYS E 1 399 ? -28.287 71.567 9.478 1.00 80.05 399 LYS E CA 1
ATOM 11726 C C . LYS E 1 399 ? -28.932 72.799 10.095 1.00 79.52 399 LYS E C 1
ATOM 11727 O O . LYS E 1 399 ? -29.420 73.660 9.358 1.00 80.65 399 LYS E O 1
ATOM 11733 N N . SER E 1 400 ? -28.917 72.914 11.424 1.00 78.91 400 SER E N 1
ATOM 11734 C CA . SER E 1 400 ? -29.627 73.983 12.113 1.00 79.14 400 SER E CA 1
ATOM 11735 C C . SER E 1 400 ? -28.828 75.275 12.195 1.00 81.48 400 SER E C 1
ATOM 11736 O O . SER E 1 400 ? -29.411 76.329 12.487 1.00 77.67 400 SER E O 1
ATOM 11739 N N . GLY E 1 401 ? -27.515 75.215 11.963 1.00 82.12 401 GLY E N 1
ATOM 11740 C CA . GLY E 1 401 ? -26.644 76.362 12.138 1.00 75.38 401 GLY E CA 1
ATOM 11741 C C . GLY E 1 401 ? -26.764 76.968 13.519 1.00 81.49 401 GLY E C 1
ATOM 11742 O O . GLY E 1 401 ? -26.472 78.154 13.713 1.00 85.41 401 GLY E O 1
ATOM 11743 N N . PHE E 1 402 ? -27.187 76.158 14.489 1.00 78.73 402 PHE E N 1
ATOM 11744 C CA . PHE E 1 402 ? -27.444 76.607 15.854 1.00 76.49 402 PHE E CA 1
ATOM 11745 C C . PHE E 1 402 ? -26.261 76.268 16.754 1.00 75.96 402 PHE E C 1
ATOM 11746 O O . PHE E 1 402 ? -25.821 75.114 16.796 1.00 76.57 402 PHE E O 1
ATOM 11754 N N . ILE E 1 403 ? -25.749 77.275 17.457 1.00 72.90 403 ILE E N 1
ATOM 11755 C CA . ILE E 1 403 ? -24.742 77.113 18.497 1.00 70.43 403 ILE E CA 1
ATOM 11756 C C . ILE E 1 403 ? -25.341 77.639 19.798 1.00 70.47 403 ILE E C 1
ATOM 11757 O O . ILE E 1 403 ? -25.693 78.821 19.884 1.00 68.76 403 ILE E O 1
ATOM 11762 N N . PRO E 1 404 ? -25.462 76.818 20.845 1.00 66.99 404 PRO E N 1
ATOM 11763 C CA . PRO E 1 404 ? -26.188 77.270 22.042 1.00 66.87 404 PRO E CA 1
ATOM 11764 C C . PRO E 1 404 ? -25.464 78.365 22.812 1.00 65.70 404 PRO E C 1
ATOM 11765 O O . PRO E 1 404 ? -26.094 79.031 23.649 1.00 63.61 404 PRO E O 1
ATOM 11769 N N . TYR E 1 405 ? -24.167 78.579 22.566 1.00 63.15 405 TYR E N 1
ATOM 11770 C CA . TYR E 1 405 ? -23.507 79.738 23.160 1.00 64.56 405 TYR E CA 1
ATOM 11771 C C . TYR E 1 405 ? -24.057 81.033 22.571 1.00 64.89 405 TYR E C 1
ATOM 11772 O O . TYR E 1 405 ? -24.208 82.031 23.286 1.00 61.94 405 TYR E O 1
ATOM 11781 N N . ALA E 1 406 ? -24.386 81.023 21.273 1.00 68.07 406 ALA E N 1
ATOM 11782 C CA . ALA E 1 406 ? -24.998 82.191 20.641 1.00 65.36 406 ALA E CA 1
ATOM 11783 C C . ALA E 1 406 ? -26.364 82.494 21.248 1.00 65.63 406 ALA E C 1
ATOM 11784 O O . ALA E 1 406 ? -26.653 83.637 21.616 1.00 66.76 406 ALA E O 1
ATOM 11786 N N . TRP E 1 407 ? -27.226 81.482 21.349 1.00 65.60 407 TRP E N 1
ATOM 11787 C CA . TRP E 1 407 ? -28.482 81.650 22.074 1.00 62.71 407 TRP E CA 1
ATOM 11788 C C . TRP E 1 407 ? -28.238 82.249 23.451 1.00 64.51 407 TRP E C 1
ATOM 11789 O O . TRP E 1 407 ? -29.026 83.069 23.932 1.00 66.54 407 TRP E O 1
ATOM 11800 N N . LEU E 1 408 ? -27.138 81.857 24.097 1.00 66.06 408 LEU E N 1
ATOM 11801 C CA . LEU E 1 408 ? -26.785 82.408 25.402 1.00 68.53 408 LEU E CA 1
ATOM 11802 C C . LEU E 1 408 ? -26.557 83.915 25.328 1.00 65.04 408 LEU E C 1
ATOM 11803 O O . LEU E 1 408 ? -27.251 84.698 25.986 1.00 61.98 408 LEU E O 1
ATOM 11808 N N . LEU E 1 409 ? -25.564 84.341 24.551 1.00 60.65 409 LEU E N 1
ATOM 11809 C CA . LEU E 1 409 ? -25.365 85.773 24.365 1.00 65.95 409 LEU E CA 1
ATOM 11810 C C . LEU E 1 409 ? -26.656 86.460 23.927 1.00 68.20 409 LEU E C 1
ATOM 11811 O O . LEU E 1 409 ? -27.031 87.509 24.469 1.00 61.54 409 LEU E O 1
ATOM 11816 N N . ALA E 1 410 ? -27.363 85.865 22.959 1.00 68.10 410 ALA E N 1
ATOM 11817 C CA . ALA E 1 410 ? -28.533 86.491 22.352 1.00 64.82 410 ALA E CA 1
ATOM 11818 C C . ALA E 1 410 ? -29.709 86.619 23.308 1.00 67.24 410 ALA E C 1
ATOM 11819 O O . ALA E 1 410 ? -30.704 87.256 22.949 1.00 73.28 410 ALA E O 1
ATOM 11821 N N . ASN E 1 411 ? -29.625 86.034 24.499 1.00 67.57 411 ASN E N 1
ATOM 11822 C CA . ASN E 1 411 ? -30.619 86.209 25.548 1.00 62.12 411 ASN E CA 1
ATOM 11823 C C . ASN E 1 411 ? -29.995 86.795 26.811 1.00 63.54 411 ASN E C 1
ATOM 11824 O O . ASN E 1 411 ? -30.495 86.565 27.915 1.00 67.37 411 ASN E O 1
ATOM 11829 N N . GLY E 1 412 ? -28.889 87.528 26.672 1.00 63.01 412 GLY E N 1
ATOM 11830 C CA . GLY E 1 412 ? -28.250 88.152 27.820 1.00 61.74 412 GLY E CA 1
ATOM 11831 C C . GLY E 1 412 ? -27.600 87.206 28.812 1.00 64.43 412 GLY E C 1
ATOM 11832 O O . GLY E 1 412 ? -27.424 87.570 29.975 1.00 61.06 412 GLY E O 1
ATOM 11833 N N . HIS E 1 413 ? -27.233 85.998 28.390 1.00 63.19 413 HIS E N 1
ATOM 11834 C CA . HIS E 1 413 ? -26.656 85.002 29.293 1.00 64.76 413 HIS E CA 1
ATOM 11835 C C . HIS E 1 413 ? -25.158 84.857 29.023 1.00 63.96 413 HIS E C 1
ATOM 11836 O O . HIS E 1 413 ? -24.672 83.837 28.530 1.00 60.88 413 HIS E O 1
ATOM 11843 N N . ASP E 1 414 ? -24.422 85.915 29.351 1.00 62.56 414 ASP E N 1
ATOM 11844 C CA . ASP E 1 414 ? -22.992 85.918 29.082 1.00 63.35 414 ASP E CA 1
ATOM 11845 C C . ASP E 1 414 ? -22.292 84.846 29.904 1.00 59.90 414 ASP E C 1
ATOM 11846 O O . ASP E 1 414 ? -22.768 84.436 30.967 1.00 57.33 414 ASP E O 1
ATOM 11851 N N . VAL E 1 415 ? -21.148 84.398 29.393 1.00 52.89 415 VAL E N 1
ATOM 11852 C CA . VAL E 1 415 ? -20.257 83.482 30.091 1.00 50.87 415 VAL E CA 1
ATOM 11853 C C . VAL E 1 415 ? -19.007 84.247 30.502 1.00 49.25 415 VAL E C 1
ATOM 11854 O O . VAL E 1 415 ? -18.374 84.893 29.662 1.00 53.67 415 VAL E O 1
ATOM 11858 N N . TYR E 1 416 ? -18.628 84.147 31.774 1.00 45.30 416 TYR E N 1
ATOM 11859 C CA . TYR E 1 416 ? -17.362 84.688 32.255 1.00 44.46 416 TYR E CA 1
ATOM 11860 C C . TYR E 1 416 ? -16.393 83.569 32.653 1.00 44.37 416 TYR E C 1
ATOM 11861 O O . TYR E 1 416 ? -16.772 82.407 32.812 1.00 45.32 416 TYR E O 1
ATOM 11870 N N . ILE E 1 417 ? -15.125 83.950 32.832 1.00 44.78 417 ILE E N 1
ATOM 11871 C CA . ILE E 1 417 ? -14.029 83.061 33.211 1.00 37.34 417 ILE E CA 1
ATOM 11872 C C . ILE E 1 417 ? -13.340 83.640 34.450 1.00 38.24 417 ILE E C 1
ATOM 11873 O O . ILE E 1 417 ? -12.734 84.714 34.379 1.00 36.06 417 ILE E O 1
ATOM 11878 N N . ASP E 1 418 ? -13.408 82.925 35.574 1.00 38.04 418 ASP E N 1
ATOM 11879 C CA . ASP E 1 418 ? -12.672 83.321 36.777 1.00 35.65 418 ASP E CA 1
ATOM 11880 C C . ASP E 1 418 ? -11.193 83.558 36.486 1.00 35.90 418 ASP E C 1
ATOM 11881 O O . ASP E 1 418 ? -10.473 82.636 36.102 1.00 38.84 418 ASP E O 1
ATOM 11886 N N . ARG E 1 419 ? -10.724 84.790 36.681 1.00 37.88 419 ARG E N 1
ATOM 11887 C CA . ARG E 1 419 ? -9.316 85.087 36.422 1.00 38.01 419 ARG E CA 1
ATOM 11888 C C . ARG E 1 419 ? -8.382 84.142 37.170 1.00 39.09 419 ARG E C 1
ATOM 11889 O O . ARG E 1 419 ? -7.288 83.843 36.687 1.00 37.62 419 ARG E O 1
ATOM 11897 N N . VAL E 1 420 ? -8.788 83.651 38.339 1.00 41.68 420 VAL E N 1
ATOM 11898 C CA . VAL E 1 420 ? -7.897 82.826 39.154 1.00 42.62 420 VAL E CA 1
ATOM 11899 C C . VAL E 1 420 ? -8.051 81.343 38.831 1.00 39.02 420 VAL E C 1
ATOM 11900 O O . VAL E 1 420 ? -7.082 80.688 38.433 1.00 38.37 420 VAL E O 1
ATOM 11904 N N . SER E 1 421 ? -9.257 80.796 39.010 1.00 40.52 421 SER E N 1
ATOM 11905 C CA . SER E 1 421 ? -9.451 79.354 38.871 1.00 38.26 421 SER E CA 1
ATOM 11906 C C . SER E 1 421 ? -9.614 78.912 37.431 1.00 38.68 421 SER E C 1
ATOM 11907 O O . SER E 1 421 ? -9.336 77.747 37.122 1.00 41.29 421 SER E O 1
ATOM 11910 N N . GLN E 1 422 ? -10.085 79.797 36.556 1.00 35.47 422 GLN E N 1
ATOM 11911 C CA . GLN E 1 422 ? -10.400 79.545 35.149 1.00 38.13 422 GLN E CA 1
ATOM 11912 C C . GLN E 1 422 ? -11.757 78.851 34.989 1.00 41.49 422 GLN E C 1
ATOM 11913 O O . GLN E 1 422 ? -12.111 78.481 33.853 1.00 41.10 422 GLN E O 1
ATOM 11919 N N . VAL E 1 423 ? -12.523 78.656 36.057 1.00 38.75 423 VAL E N 1
ATOM 11920 C CA . VAL E 1 423 ? -13.788 77.923 35.944 1.00 41.63 423 VAL E CA 1
ATOM 11921 C C . VAL E 1 423 ? -14.841 78.841 35.334 1.00 40.30 423 VAL E C 1
ATOM 11922 O O . VAL E 1 423 ? -15.006 79.980 35.791 1.00 39.81 423 VAL E O 1
ATOM 11926 N N . PRO E 1 424 ? -15.566 78.396 34.315 1.00 42.04 424 PRO E N 1
ATOM 11927 C CA . PRO E 1 424 ? -16.628 79.229 33.739 1.00 37.11 424 PRO E CA 1
ATOM 11928 C C . PRO E 1 424 ? -17.717 79.553 34.753 1.00 41.08 424 PRO E C 1
ATOM 11929 O O . PRO E 1 424 ? -17.997 78.789 35.684 1.00 44.07 424 PRO E O 1
ATOM 11933 N N . PHE E 1 425 ? -18.353 80.705 34.546 1.00 47.82 425 PHE E N 1
ATOM 11934 C CA . PHE E 1 425 ? -19.411 81.195 35.421 1.00 44.86 425 PHE E CA 1
ATOM 11935 C C . PHE E 1 425 ? -20.470 81.847 34.556 1.00 50.06 425 PHE E C 1
ATOM 11936 O O . PHE E 1 425 ? -20.136 82.656 33.684 1.00 51.37 425 PHE E O 1
ATOM 11944 N N . ILE E 1 426 ? -21.729 81.483 34.778 1.00 53.03 426 ILE E N 1
ATOM 11945 C CA . ILE E 1 426 ? -22.849 82.082 34.051 1.00 49.62 426 ILE E CA 1
ATOM 11946 C C . ILE E 1 426 ? -23.815 82.684 35.068 1.00 51.58 426 ILE E C 1
ATOM 11947 O O . ILE E 1 426 ? -24.756 81.999 35.497 1.00 47.58 426 ILE E O 1
ATOM 11952 N N . PRO E 1 427 ? -23.640 83.955 35.467 1.00 55.80 427 PRO E N 1
ATOM 11953 C CA . PRO E 1 427 ? -24.429 84.482 36.605 1.00 55.23 427 PRO E CA 1
ATOM 11954 C C . PRO E 1 427 ? -25.942 84.465 36.394 1.00 53.17 427 PRO E C 1
ATOM 11955 O O . PRO E 1 427 ? -26.694 84.221 37.349 1.00 46.60 427 PRO E O 1
ATOM 11959 N N . SER E 1 428 ? -26.416 84.705 35.170 1.00 52.20 428 SER E N 1
ATOM 11960 C CA . SER E 1 428 ? -27.859 84.734 34.951 1.00 57.34 428 SER E CA 1
ATOM 11961 C C . SER E 1 428 ? -28.500 83.355 35.124 1.00 63.14 428 SER E C 1
ATOM 11962 O O . SER E 1 428 ? -29.648 83.265 35.585 1.00 63.25 428 SER E O 1
ATOM 11965 N N . LEU E 1 429 ? -27.789 82.275 34.779 1.00 59.09 429 LEU E N 1
ATOM 11966 C CA . LEU E 1 429 ? -28.346 80.930 34.865 1.00 56.51 429 LEU E CA 1
ATOM 11967 C C . LEU E 1 429 ? -27.837 80.138 36.061 1.00 57.43 429 LEU E C 1
ATOM 11968 O O . LEU E 1 429 ? -28.361 79.053 36.325 1.00 59.52 429 LEU E O 1
ATOM 11973 N N . ALA E 1 430 ? -26.850 80.647 36.799 1.00 55.26 430 ALA E N 1
ATOM 11974 C CA . ALA E 1 430 ? -26.221 79.874 37.866 1.00 53.11 430 ALA E CA 1
ATOM 11975 C C . ALA E 1 430 ? -27.138 79.775 39.077 1.00 50.87 430 ALA E C 1
ATOM 11976 O O . ALA E 1 430 ? -27.639 80.790 39.569 1.00 57.41 430 ALA E O 1
ATOM 11978 N N . LYS E 1 431 ? -27.367 78.551 39.549 1.00 46.62 431 LYS E N 1
ATOM 11979 C CA . LYS E 1 431 ? -28.026 78.319 40.830 1.00 48.02 431 LYS E CA 1
ATOM 11980 C C . LYS E 1 431 ? -27.030 78.111 41.967 1.00 48.49 431 LYS E C 1
ATOM 11981 O O . LYS E 1 431 ? -27.437 77.818 43.096 1.00 45.05 431 LYS E O 1
ATOM 11987 N N . GLY E 1 432 ? -25.739 78.236 41.698 1.00 50.91 432 GLY E N 1
ATOM 11988 C CA . GLY E 1 432 ? -24.736 78.018 42.715 1.00 51.33 432 GLY E CA 1
ATOM 11989 C C . GLY E 1 432 ? -24.575 79.230 43.605 1.00 53.28 432 GLY E C 1
ATOM 11990 O O . GLY E 1 432 ? -25.440 80.106 43.671 1.00 57.58 432 GLY E O 1
ATOM 11991 N N . SER E 1 433 ? -23.427 79.284 44.286 1.00 50.27 433 SER E N 1
ATOM 11992 C CA . SER E 1 433 ? -23.157 80.270 45.321 1.00 48.93 433 SER E CA 1
ATOM 11993 C C . SER E 1 433 ? -22.128 81.312 44.908 1.00 54.94 433 SER E C 1
ATOM 11994 O O . SER E 1 433 ? -21.689 82.098 45.753 1.00 59.72 433 SER E O 1
ATOM 11997 N N . GLY E 1 434 ? -21.712 81.334 43.649 1.00 58.29 434 GLY E N 1
ATOM 11998 C CA . GLY E 1 434 ? -20.711 82.285 43.187 1.00 56.11 434 GLY E CA 1
ATOM 11999 C C . GLY E 1 434 ? -21.350 83.540 42.622 1.00 53.16 434 GLY E C 1
ATOM 12000 O O . GLY E 1 434 ? -22.413 83.481 42.008 1.00 56.16 434 GLY E O 1
ATOM 12001 N N . SER E 1 435 ? -20.679 84.679 42.829 1.00 56.42 435 SER E N 1
ATOM 12002 C CA . SER E 1 435 ? -21.134 85.979 42.349 1.00 46.30 435 SER E CA 1
ATOM 12003 C C . SER E 1 435 ? -20.013 86.692 41.606 1.00 46.67 435 SER E C 1
ATOM 12004 O O . SER E 1 435 ? -18.839 86.598 41.974 1.00 47.81 435 SER E O 1
ATOM 12007 N N . LEU E 1 436 ? -20.395 87.449 40.580 1.00 50.28 436 LEU E N 1
ATOM 12008 C CA . LEU E 1 436 ? -19.431 88.149 39.742 1.00 46.79 436 LEU E CA 1
ATOM 12009 C C . LEU E 1 436 ? -18.870 89.376 40.458 1.00 45.94 436 LEU E C 1
ATOM 12010 O O . LEU E 1 436 ? -19.618 90.191 41.006 1.00 45.26 436 LEU E O 1
ATOM 12015 N N . ARG E 1 437 ? -17.546 89.494 40.469 1.00 43.20 437 ARG E N 1
ATOM 12016 C CA . ARG E 1 437 ? -16.867 90.750 40.763 1.00 44.64 437 ARG E CA 1
ATOM 12017 C C . ARG E 1 437 ? -16.035 91.119 39.536 1.00 46.57 437 ARG E C 1
ATOM 12018 O O . ARG E 1 437 ? -15.140 90.358 39.137 1.00 42.89 437 ARG E O 1
ATOM 12026 N N . VAL E 1 438 ? -16.343 92.267 38.922 1.00 42.50 438 VAL E N 1
ATOM 12027 C CA . VAL E 1 438 ? -15.575 92.791 37.795 1.00 45.07 438 VAL E CA 1
ATOM 12028 C C . VAL E 1 438 ? -14.808 94.008 38.290 1.00 44.49 438 VAL E C 1
ATOM 12029 O O . VAL E 1 438 ? -15.413 95.024 38.648 1.00 48.11 438 VAL E O 1
ATOM 12033 N N . HIS E 1 439 ? -13.484 93.905 38.321 1.00 38.98 439 HIS E N 1
ATOM 12034 C CA . HIS E 1 439 ? -12.598 94.989 38.713 1.00 45.85 439 HIS E CA 1
ATOM 12035 C C . HIS E 1 439 ? -11.785 95.464 37.518 1.00 49.91 439 HIS E C 1
ATOM 12036 O O . HIS E 1 439 ? -11.577 94.741 36.537 1.00 48.91 439 HIS E O 1
ATOM 12043 N N . GLU E 1 440 ? -11.283 96.686 37.632 1.00 50.93 440 GLU E N 1
ATOM 12044 C CA . GLU E 1 440 ? -10.377 97.251 36.642 1.00 53.94 440 GLU E CA 1
ATOM 12045 C C . GLU E 1 440 ? -9.099 97.657 37.358 1.00 53.32 440 GLU E C 1
ATOM 12046 O O . GLU E 1 440 ? -9.145 98.400 38.345 1.00 54.83 440 GLU E O 1
ATOM 12052 N N . PHE E 1 441 ? -7.967 97.146 36.892 1.00 47.89 441 PHE E N 1
ATOM 12053 C CA . PHE E 1 441 ? -6.685 97.489 37.488 1.00 47.69 441 PHE E CA 1
ATOM 12054 C C . PHE E 1 441 ? -5.719 97.841 36.383 1.00 47.38 441 PHE E C 1
ATOM 12055 O O . PHE E 1 441 ? -5.638 97.122 35.383 1.00 44.39 441 PHE E O 1
ATOM 12063 N N . ASN E 1 442 ? -5.009 98.956 36.556 1.00 50.67 442 ASN E N 1
ATOM 12064 C CA . ASN E 1 442 ? -3.959 99.376 35.631 1.00 43.72 442 ASN E CA 1
ATOM 12065 C C . ASN E 1 442 ? -4.343 99.079 34.187 1.00 46.09 442 ASN E C 1
ATOM 12066 O O . ASN E 1 442 ? -3.587 98.478 33.426 1.00 45.07 442 ASN E O 1
ATOM 12071 N N . GLY E 1 443 ? -5.567 99.466 33.827 1.00 48.26 443 GLY E N 1
ATOM 12072 C CA . GLY E 1 443 ? -5.994 99.432 32.444 1.00 45.46 443 GLY E CA 1
ATOM 12073 C C . GLY E 1 443 ? -6.438 98.094 31.914 1.00 50.70 443 GLY E C 1
ATOM 12074 O O . GLY E 1 443 ? -6.415 97.894 30.696 1.00 49.65 443 GLY E O 1
ATOM 12075 N N . LYS E 1 444 ? -6.845 97.170 32.784 1.00 52.39 444 LYS E N 1
ATOM 12076 C CA . LYS E 1 444 ? -7.301 95.843 32.374 1.00 48.45 444 LYS E CA 1
ATOM 12077 C C . LYS E 1 444 ? -8.453 95.416 33.269 1.00 47.44 444 LYS E C 1
ATOM 12078 O O . LYS E 1 444 ? -8.383 95.568 34.492 1.00 48.37 444 LYS E O 1
ATOM 12084 N N . LYS E 1 445 ? -9.518 94.898 32.663 1.00 45.65 445 LYS E N 1
ATOM 12085 C CA . LYS E 1 445 ? -10.695 94.474 33.412 1.00 46.86 445 LYS E CA 1
ATOM 12086 C C . LYS E 1 445 ? -10.594 92.981 33.716 1.00 47.26 445 LYS E C 1
ATOM 12087 O O . LYS E 1 445 ? -10.210 92.189 32.852 1.00 44.18 445 LYS E O 1
ATOM 12093 N N . HIS E 1 446 ? -10.923 92.612 34.953 1.00 46.11 446 HIS E N 1
ATOM 12094 C CA . HIS E 1 446 ? -10.822 91.249 35.452 1.00 42.23 446 HIS E CA 1
ATOM 12095 C C . HIS E 1 446 ? -12.161 90.805 36.021 1.00 43.79 446 HIS E C 1
ATOM 12096 O O . HIS E 1 446 ? -12.857 91.596 36.660 1.00 45.36 446 HIS E O 1
ATOM 12103 N N . SER E 1 447 ? -12.519 89.536 35.810 1.00 44.43 447 SER E N 1
ATOM 12104 C CA . SER E 1 447 ? -13.715 88.955 36.416 1.00 44.15 447 SER E CA 1
ATOM 12105 C C . SER E 1 447 ? -13.331 87.867 37.413 1.00 41.57 447 SER E C 1
ATOM 12106 O O . SER E 1 447 ? -12.590 86.939 37.076 1.00 36.70 447 SER E O 1
ATOM 12109 N N . LEU E 1 448 ? -13.846 87.990 38.634 1.00 43.62 448 LEU E N 1
ATOM 12110 C CA . LEU E 1 448 ? -13.675 87.017 39.700 1.00 38.75 448 LEU E CA 1
ATOM 12111 C C . LEU E 1 448 ? -15.048 86.553 40.162 1.00 43.80 448 LEU E C 1
ATOM 12112 O O . LEU E 1 448 ? -16.040 87.283 40.036 1.00 42.89 448 LEU E O 1
ATOM 12117 N N . THR E 1 449 ? -15.117 85.321 40.694 1.00 42.53 449 THR E N 1
ATOM 12118 C CA . THR E 1 449 ? -16.421 84.703 40.894 1.00 36.45 449 THR E CA 1
ATOM 12119 C C . THR E 1 449 ? -16.673 84.164 42.299 1.00 39.69 449 THR E C 1
ATOM 12120 O O . THR E 1 449 ? -17.697 83.500 42.501 1.00 43.27 449 THR E O 1
ATOM 12124 N N . ASP E 1 450 ? -15.801 84.421 43.277 1.00 32.82 450 ASP E N 1
ATOM 12125 C CA . ASP E 1 450 ? -16.105 84.039 44.655 1.00 34.77 450 ASP E CA 1
ATOM 12126 C C . ASP E 1 450 ? -15.183 84.803 45.608 1.00 37.49 450 ASP E C 1
ATOM 12127 O O . ASP E 1 450 ? -14.277 85.523 45.185 1.00 43.10 450 ASP E O 1
ATOM 12132 N N . ASP E 1 451 ? -15.414 84.633 46.913 1.00 36.84 451 ASP E N 1
ATOM 12133 C CA . ASP E 1 451 ? -14.701 85.448 47.888 1.00 37.04 451 ASP E CA 1
ATOM 12134 C C . ASP E 1 451 ? -13.268 85.012 48.125 1.00 40.81 451 ASP E C 1
ATOM 12135 O O . ASP E 1 451 ? -12.470 85.807 48.645 1.00 40.10 451 ASP E O 1
ATOM 12140 N N . TRP E 1 452 ? -12.929 83.769 47.785 1.00 40.02 452 TRP E N 1
ATOM 12141 C CA . TRP E 1 452 ? -11.600 83.244 48.068 1.00 36.46 452 TRP E CA 1
ATOM 12142 C C . TRP E 1 452 ? -10.660 83.460 46.886 1.00 38.76 452 TRP E C 1
ATOM 12143 O O . TRP E 1 452 ? -9.521 83.907 47.064 1.00 35.40 452 TRP E O 1
ATOM 12154 N N . GLY E 1 453 ? -11.133 83.167 45.672 1.00 38.53 453 GLY E N 1
ATOM 12155 C CA . GLY E 1 453 ? -10.413 83.608 44.491 1.00 36.71 453 GLY E CA 1
ATOM 12156 C C . GLY E 1 453 ? -10.135 85.102 44.491 1.00 38.88 453 GLY E C 1
ATOM 12157 O O . GLY E 1 453 ? -9.014 85.536 44.214 1.00 37.67 453 GLY E O 1
ATOM 12158 N N . GLU E 1 454 ? -11.143 85.921 44.816 1.00 37.16 454 GLU E N 1
ATOM 12159 C CA . GLU E 1 454 ? -10.927 87.363 44.713 1.00 37.66 454 GLU E CA 1
ATOM 12160 C C . GLU E 1 454 ? -9.842 87.832 45.677 1.00 35.37 454 GLU E C 1
ATOM 12161 O O . GLU E 1 454 ? -9.034 88.703 45.337 1.00 37.62 454 GLU E O 1
ATOM 12167 N N . ARG E 1 455 ? -9.790 87.268 46.882 1.00 37.06 455 ARG E N 1
ATOM 12168 C CA . ARG E 1 455 ? -8.677 87.613 47.760 1.00 35.32 455 ARG E CA 1
ATOM 12169 C C . ARG E 1 455 ? -7.348 87.150 47.167 1.00 33.69 455 ARG E C 1
ATOM 12170 O O . ARG E 1 455 ? -6.350 87.868 47.222 1.00 31.87 455 ARG E O 1
ATOM 12178 N N . MET E 1 456 ? -7.316 85.961 46.570 1.00 40.73 456 MET E N 1
ATOM 12179 C CA . MET E 1 456 ? -6.072 85.492 45.959 1.00 40.42 456 MET E CA 1
ATOM 12180 C C . MET E 1 456 ? -5.556 86.476 44.905 1.00 39.43 456 MET E C 1
ATOM 12181 O O . MET E 1 456 ? -4.358 86.793 44.869 1.00 37.55 456 MET E O 1
ATOM 12186 N N . TRP E 1 457 ? -6.452 86.979 44.051 1.00 34.25 457 TRP E N 1
ATOM 12187 C CA . TRP E 1 457 ? -6.048 87.867 42.973 1.00 37.54 457 TRP E CA 1
ATOM 12188 C C . TRP E 1 457 ? -5.728 89.268 43.493 1.00 41.42 457 TRP E C 1
ATOM 12189 O O . TRP E 1 457 ? -4.786 89.916 43.013 1.00 38.71 457 TRP E O 1
ATOM 12200 N N . LEU E 1 458 ? -6.496 89.751 44.476 1.00 40.02 458 LEU E N 1
ATOM 12201 C CA . LEU E 1 458 ? -6.184 91.041 45.083 1.00 37.69 458 LEU E CA 1
ATOM 12202 C C . LEU E 1 458 ? -4.848 90.997 45.814 1.00 35.19 458 LEU E C 1
ATOM 12203 O O . LEU E 1 458 ? -4.078 91.962 45.771 1.00 38.58 458 LEU E O 1
ATOM 12208 N N . SER E 1 459 ? -4.560 89.893 46.498 1.00 33.35 459 SER E N 1
ATOM 12209 C CA . SER E 1 459 ? -3.323 89.799 47.259 1.00 33.50 459 SER E CA 1
ATOM 12210 C C . SER E 1 459 ? -2.116 89.587 46.361 1.00 36.54 459 SER E C 1
ATOM 12211 O O . SER E 1 459 ? -0.995 89.935 46.754 1.00 31.08 459 SER E O 1
ATOM 12214 N N . GLU E 1 460 ? -2.323 88.996 45.166 1.00 37.48 460 GLU E N 1
ATOM 12215 C CA . GLU E 1 460 ? -1.246 88.376 44.392 1.00 38.03 460 GLU E CA 1
ATOM 12216 C C . GLU E 1 460 ? -1.494 88.497 42.892 1.00 37.78 460 GLU E C 1
ATOM 12217 O O . GLU E 1 460 ? -1.437 87.497 42.166 1.00 37.37 460 GLU E O 1
ATOM 12223 N N . PRO E 1 461 ? -1.731 89.707 42.389 1.00 38.44 461 PRO E N 1
ATOM 12224 C CA . PRO E 1 461 ? -2.021 89.865 40.950 1.00 38.31 461 PRO E CA 1
ATOM 12225 C C . PRO E 1 461 ? -1.020 89.193 40.025 1.00 38.55 461 PRO E C 1
ATOM 12226 O O . PRO E 1 461 ? -1.412 88.716 38.952 1.00 34.65 461 PRO E O 1
ATOM 12230 N N . GLU E 1 462 ? 0.264 89.143 40.398 1.00 35.15 462 GLU E N 1
ATOM 12231 C CA . GLU E 1 462 ? 1.286 88.693 39.466 1.00 34.16 462 GLU E CA 1
ATOM 12232 C C . GLU E 1 462 ? 1.388 87.174 39.387 1.00 41.52 462 GLU E C 1
ATOM 12233 O O . GLU E 1 462 ? 2.110 86.654 38.516 1.00 39.36 462 GLU E O 1
ATOM 12239 N N . ARG E 1 463 ? 0.694 86.455 40.277 1.00 39.93 463 ARG E N 1
ATOM 12240 C CA . ARG E 1 463 ? 0.568 85.015 40.147 1.00 35.06 463 ARG E CA 1
ATOM 12241 C C . ARG E 1 463 ? -0.529 84.642 39.179 1.00 36.49 463 ARG E C 1
ATOM 12242 O O . ARG E 1 463 ? -0.544 83.512 38.680 1.00 38.69 463 ARG E O 1
ATOM 12250 N N . TYR E 1 464 ? -1.446 85.563 38.906 1.00 35.98 464 TYR E N 1
ATOM 12251 C CA . TYR E 1 464 ? -2.688 85.235 38.219 1.00 35.48 464 TYR E CA 1
ATOM 12252 C C . TYR E 1 464 ? -2.889 86.179 37.027 1.00 36.05 464 TYR E C 1
ATOM 12253 O O . TYR E 1 464 ? -3.670 87.135 37.073 1.00 45.86 464 TYR E O 1
ATOM 12262 N N . GLU E 1 465 ? -2.190 85.884 35.936 1.00 32.98 465 GLU E N 1
ATOM 12263 C CA . GLU E 1 465 ? -2.337 86.612 34.685 1.00 30.82 465 GLU E CA 1
ATOM 12264 C C . GLU E 1 465 ? -2.797 85.709 33.548 1.00 35.31 465 GLU E C 1
ATOM 12265 O O . GLU E 1 465 ? -2.584 86.030 32.378 1.00 36.78 465 GLU E O 1
ATOM 12271 N N . CYS E 1 466 ? -3.417 84.580 33.849 1.00 37.86 466 CYS E N 1
ATOM 12272 C CA . CYS E 1 466 ? -3.723 83.651 32.777 1.00 39.08 466 CYS E CA 1
ATOM 12273 C C . CYS E 1 466 ? -4.758 84.263 31.840 1.00 39.62 466 CYS E C 1
ATOM 12274 O O . CYS E 1 466 ? -5.822 84.709 32.278 1.00 42.83 466 CYS E O 1
ATOM 12277 N N . HIS E 1 467 ? -4.440 84.290 30.550 1.00 41.11 467 HIS E N 1
ATOM 12278 C CA . HIS E 1 467 ? -5.401 84.728 29.548 1.00 45.81 467 HIS E CA 1
ATOM 12279 C C . HIS E 1 467 ? -6.534 83.723 29.450 1.00 46.15 467 HIS E C 1
ATOM 12280 O O . HIS E 1 467 ? -6.290 82.517 29.359 1.00 46.24 467 HIS E O 1
ATOM 12287 N N . ASN E 1 468 ? -7.768 84.211 29.438 1.00 44.66 468 ASN E N 1
ATOM 12288 C CA . ASN E 1 468 ? -8.869 83.317 29.123 1.00 46.68 468 ASN E CA 1
ATOM 12289 C C . ASN E 1 468 ? -9.135 83.334 27.612 1.00 52.62 468 ASN E C 1
ATOM 12290 O O . ASN E 1 468 ? -8.619 84.176 26.869 1.00 52.53 468 ASN E O 1
ATOM 12295 N N . LEU E 1 469 ? -9.952 82.381 27.153 1.00 51.05 469 LEU E N 1
ATOM 12296 C CA . LEU E 1 469 ? -10.124 82.209 25.713 1.00 55.09 469 LEU E CA 1
ATOM 12297 C C . LEU E 1 469 ? -10.841 83.390 25.060 1.00 54.24 469 LEU E C 1
ATOM 12298 O O . LEU E 1 469 ? -10.560 83.722 23.902 1.00 53.73 469 LEU E O 1
ATOM 12303 N N . PHE E 1 470 ? -11.766 84.038 25.763 1.00 53.38 470 PHE E N 1
ATOM 12304 C CA . PHE E 1 470 ? -12.385 85.223 25.179 1.00 53.18 470 PHE E CA 1
ATOM 12305 C C . PHE E 1 470 ? -11.344 86.278 24.818 1.00 55.60 470 PHE E C 1
ATOM 12306 O O . PHE E 1 470 ? -11.538 87.045 23.869 1.00 53.89 470 PHE E O 1
ATOM 12314 N N . GLU E 1 471 ? -10.233 86.325 25.553 1.00 54.91 471 GLU E N 1
ATOM 12315 C CA . GLU E 1 471 ? -9.172 87.267 25.233 1.00 49.73 471 GLU E CA 1
ATOM 12316 C C . GLU E 1 471 ? -8.316 86.787 24.068 1.00 49.92 471 GLU E C 1
ATOM 12317 O O . GLU E 1 471 ? -7.891 87.597 23.241 1.00 61.10 471 GLU E O 1
ATOM 12323 N N . GLN E 1 472 ? -8.047 85.486 23.976 1.00 55.03 472 GLN E N 1
ATOM 12324 C CA . GLN E 1 472 ? -7.182 84.995 22.903 1.00 59.27 472 GLN E CA 1
ATOM 12325 C C . GLN E 1 472 ? -7.912 84.949 21.561 1.00 58.61 472 GLN E C 1
ATOM 12326 O O . GLN E 1 472 ? -7.287 85.126 20.505 1.00 59.10 472 GLN E O 1
ATOM 12332 N N . TYR E 1 473 ? -9.225 84.712 21.584 1.00 56.51 473 TYR E N 1
ATOM 12333 C CA . TYR E 1 473 ? -10.020 84.489 20.383 1.00 61.25 473 TYR E CA 1
ATOM 12334 C C . TYR E 1 473 ? -10.961 85.652 20.081 1.00 65.31 473 TYR E C 1
ATOM 12335 O O . TYR E 1 473 ? -11.926 85.477 19.324 1.00 63.28 473 TYR E O 1
ATOM 12344 N N . GLU E 1 474 ? -10.712 86.828 20.664 1.00 64.33 474 GLU E N 1
ATOM 12345 C CA . GLU E 1 474 ? -11.696 87.909 20.617 1.00 67.35 474 GLU E CA 1
ATOM 12346 C C . GLU E 1 474 ? -12.090 88.241 19.187 1.00 65.29 474 GLU E C 1
ATOM 12347 O O . GLU E 1 474 ? -11.233 88.422 18.319 1.00 63.69 474 GLU E O 1
ATOM 12353 N N . GLY E 1 475 ? -13.394 88.335 18.954 1.00 64.01 475 GLY E N 1
ATOM 12354 C CA . GLY E 1 475 ? -13.872 88.726 17.637 1.00 64.99 475 GLY E CA 1
ATOM 12355 C C . GLY E 1 475 ? -13.306 87.872 16.530 1.00 67.33 475 GLY E C 1
ATOM 12356 O O . GLY E 1 475 ? -12.839 88.396 15.511 1.00 67.46 475 GLY E O 1
ATOM 12357 N N . ARG E 1 476 ? -13.293 86.558 16.731 1.00 67.61 476 ARG E N 1
ATOM 12358 C CA . ARG E 1 476 ? -12.981 85.596 15.693 1.00 62.62 476 ARG E CA 1
ATOM 12359 C C . ARG E 1 476 ? -14.188 84.697 15.507 1.00 63.62 476 ARG E C 1
ATOM 12360 O O . ARG E 1 476 ? -14.998 84.526 16.424 1.00 63.38 476 ARG E O 1
ATOM 12368 N N . GLU E 1 477 ? -14.331 84.152 14.305 1.00 65.60 477 GLU E N 1
ATOM 12369 C CA . GLU E 1 477 ? -15.422 83.222 14.077 1.00 68.58 477 GLU E CA 1
ATOM 12370 C C . GLU E 1 477 ? -15.082 81.879 14.707 1.00 67.52 477 GLU E C 1
ATOM 12371 O O . GLU E 1 477 ? -13.918 81.456 14.742 1.00 65.99 477 GLU E O 1
ATOM 12377 N N . LEU E 1 478 ? -16.122 81.223 15.226 1.00 64.20 478 LEU E N 1
ATOM 12378 C CA . LEU E 1 478 ? -15.961 79.955 15.926 1.00 63.96 478 LEU E CA 1
ATOM 12379 C C . LEU E 1 478 ? -15.224 78.925 15.072 1.00 66.20 478 LEU E C 1
ATOM 12380 O O . LEU E 1 478 ? -14.312 78.241 15.550 1.00 63.65 478 LEU E O 1
ATOM 12385 N N . SER E 1 479 ? -15.595 78.817 13.792 1.00 65.50 479 SER E N 1
ATOM 12386 C CA . SER E 1 479 ? -15.067 77.745 12.954 1.00 65.88 479 SER E CA 1
ATOM 12387 C C . SER E 1 479 ? -13.575 77.907 12.697 1.00 67.15 479 SER E C 1
ATOM 12388 O O . SER E 1 479 ? -12.846 76.913 12.621 1.00 72.82 479 SER E O 1
ATOM 12391 N N . GLU E 1 480 ? -13.094 79.136 12.537 1.00 67.32 480 GLU E N 1
ATOM 12392 C CA . GLU E 1 480 ? -11.664 79.305 12.303 1.00 68.61 480 GLU E CA 1
ATOM 12393 C C . GLU E 1 480 ? -10.853 78.972 13.546 1.00 65.38 480 GLU E C 1
ATOM 12394 O O . GLU E 1 480 ? -9.715 78.510 13.430 1.00 67.40 480 GLU E O 1
ATOM 12400 N N . VAL E 1 481 ? -11.411 79.204 14.737 1.00 66.22 481 VAL E N 1
ATOM 12401 C CA . VAL E 1 481 ? -10.709 78.849 15.967 1.00 63.46 481 VAL E CA 1
ATOM 12402 C C . VAL E 1 481 ? -10.586 77.336 16.086 1.00 66.65 481 VAL E C 1
ATOM 12403 O O . VAL E 1 481 ? -9.507 76.805 16.371 1.00 66.63 481 VAL E O 1
ATOM 12407 N N . ILE E 1 482 ? -11.690 76.619 15.860 1.00 65.49 482 ILE E N 1
ATOM 12408 C CA . ILE E 1 482 ? -11.647 75.159 15.829 1.00 60.54 482 ILE E CA 1
ATOM 12409 C C . ILE E 1 482 ? -10.600 74.674 14.825 1.00 65.57 482 ILE E C 1
ATOM 12410 O O . ILE E 1 482 ? -9.685 73.916 15.168 1.00 69.80 482 ILE E O 1
ATOM 12415 N N . ALA E 1 483 ? -10.718 75.115 13.570 1.00 66.92 483 ALA E N 1
ATOM 12416 C CA . ALA E 1 483 ? -9.872 74.594 12.495 1.00 64.94 483 ALA E CA 1
ATOM 12417 C C . ALA E 1 483 ? -8.397 74.850 12.768 1.00 65.86 483 ALA E C 1
ATOM 12418 O O . ALA E 1 483 ? -7.563 73.951 12.620 1.00 69.71 483 ALA E O 1
ATOM 12420 N N . GLU E 1 484 ? -8.048 76.079 13.150 1.00 66.31 484 GLU E N 1
ATOM 12421 C CA . GLU E 1 484 ? -6.662 76.354 13.515 1.00 68.51 484 GLU E CA 1
ATOM 12422 C C . GLU E 1 484 ? -6.166 75.387 14.589 1.00 72.01 484 GLU E C 1
ATOM 12423 O O . GLU E 1 484 ? -4.998 74.983 14.582 1.00 73.55 484 GLU E O 1
ATOM 12429 N N . GLY E 1 485 ? -7.045 75.001 15.518 1.00 71.23 485 GLY E N 1
ATOM 12430 C CA . GLY E 1 485 ? -6.704 74.101 16.601 1.00 73.29 485 GLY E CA 1
ATOM 12431 C C . GLY E 1 485 ? -6.559 72.640 16.225 1.00 81.80 485 GLY E C 1
ATOM 12432 O O . GLY E 1 485 ? -6.176 71.828 17.074 1.00 81.34 485 GLY E O 1
ATOM 12433 N N . HIS E 1 486 ? -6.849 72.288 14.970 1.00 80.93 486 HIS E N 1
ATOM 12434 C CA . HIS E 1 486 ? -6.803 70.917 14.467 1.00 77.09 486 HIS E CA 1
ATOM 12435 C C . HIS E 1 486 ? -7.928 70.048 15.023 1.00 70.80 486 HIS E C 1
ATOM 12436 O O . HIS E 1 486 ? -7.836 68.826 14.988 1.00 73.78 486 HIS E O 1
ATOM 12443 N N . GLY E 1 487 ? -9.002 70.647 15.522 1.00 70.15 487 GLY E N 1
ATOM 12444 C CA . GLY E 1 487 ? -10.097 69.857 16.045 1.00 70.68 487 GLY E CA 1
ATOM 12445 C C . GLY E 1 487 ? -11.016 69.269 14.992 1.00 67.10 487 GLY E C 1
ATOM 12446 O O . GLY E 1 487 ? -12.243 69.296 15.145 1.00 61.05 487 GLY E O 1
ATOM 12447 N N . VAL E 1 488 ? -10.434 68.733 13.920 1.00 69.35 488 VAL E N 1
ATOM 12448 C CA . VAL E 1 488 ? -11.187 68.116 12.833 1.00 73.79 488 VAL E CA 1
ATOM 12449 C C . VAL E 1 488 ? -10.580 66.756 12.548 1.00 67.21 488 VAL E C 1
ATOM 12450 O O . VAL E 1 488 ? -9.358 66.592 12.602 1.00 66.97 488 VAL E O 1
ATOM 12454 N N . ARG E 1 489 ? -11.433 65.789 12.221 1.00 73.37 489 ARG E N 1
ATOM 12455 C CA . ARG E 1 489 ? -10.967 64.425 12.030 1.00 76.95 489 ARG E CA 1
ATOM 12456 C C . ARG E 1 489 ? -10.067 64.341 10.805 1.00 78.13 489 ARG E C 1
ATOM 12457 O O . ARG E 1 489 ? -9.900 65.304 10.052 1.00 78.60 489 ARG E O 1
ATOM 12465 N N . SER E 1 490 ? -9.467 63.163 10.619 1.00 81.64 490 SER E N 1
ATOM 12466 C CA . SER E 1 490 ? -8.643 62.939 9.435 1.00 85.51 490 SER E CA 1
ATOM 12467 C C . SER E 1 490 ? -9.381 63.338 8.166 1.00 86.90 490 SER E C 1
ATOM 12468 O O . SER E 1 490 ? -8.760 63.801 7.201 1.00 82.28 490 SER E O 1
ATOM 12471 N N . ASP E 1 491 ? -10.699 63.140 8.147 1.00 88.81 491 ASP E N 1
ATOM 12472 C CA . ASP E 1 491 ? -11.590 63.738 7.161 1.00 84.26 491 ASP E CA 1
ATOM 12473 C C . ASP E 1 491 ? -11.039 65.067 6.653 1.00 87.75 491 ASP E C 1
ATOM 12474 O O . ASP E 1 491 ? -10.762 65.221 5.458 1.00 84.14 491 ASP E O 1
ATOM 12479 N N . GLY E 1 492 ? -10.857 66.026 7.559 1.00 89.03 492 GLY E N 1
ATOM 12480 C CA . GLY E 1 492 ? -10.469 67.378 7.216 1.00 83.47 492 GLY E CA 1
ATOM 12481 C C . GLY E 1 492 ? -11.582 68.394 7.371 1.00 82.43 492 GLY E C 1
ATOM 12482 O O . GLY E 1 492 ? -11.307 69.601 7.386 1.00 76.80 492 GLY E O 1
ATOM 12483 N N . LYS E 1 493 ? -12.827 67.940 7.494 1.00 82.58 493 LYS E N 1
ATOM 12484 C CA . LYS E 1 493 ? -13.962 68.832 7.654 1.00 81.61 493 LYS E CA 1
ATOM 12485 C C . LYS E 1 493 ? -14.861 68.484 8.830 1.00 83.01 493 LYS E C 1
ATOM 12486 O O . LYS E 1 493 ? -15.559 69.379 9.327 1.00 78.54 493 LYS E O 1
ATOM 12492 N N . THR E 1 494 ? -14.869 67.228 9.292 1.00 85.99 494 THR E N 1
ATOM 12493 C CA . THR E 1 494 ? -15.745 66.784 10.372 1.00 80.03 494 THR E CA 1
ATOM 12494 C C . THR E 1 494 ? -15.091 67.036 11.726 1.00 75.61 494 THR E C 1
ATOM 12495 O O . THR E 1 494 ? -13.925 66.675 11.941 1.00 70.84 494 THR E O 1
ATOM 12499 N N . LEU E 1 495 ? -15.854 67.637 12.639 1.00 73.17 495 LEU E N 1
ATOM 12500 C CA . LEU E 1 495 ? -15.332 68.022 13.944 1.00 73.25 495 LEU E CA 1
ATOM 12501 C C . LEU E 1 495 ? -15.183 66.813 14.867 1.00 72.55 495 LEU E C 1
ATOM 12502 O O . LEU E 1 495 ? -16.071 65.956 14.950 1.00 72.63 495 LEU E O 1
ATOM 12507 N N . ILE E 1 496 ? -14.050 66.758 15.574 1.00 68.02 496 ILE E N 1
ATOM 12508 C CA . ILE E 1 496 ? -13.908 65.849 16.711 1.00 61.82 496 ILE E CA 1
ATOM 12509 C C . ILE E 1 496 ? -15.069 66.038 17.684 1.00 57.18 496 ILE E C 1
ATOM 12510 O O . ILE E 1 496 ? -15.764 65.086 18.050 1.00 60.16 496 ILE E O 1
ATOM 12515 N N . ALA E 1 497 ? -15.304 67.275 18.103 1.00 61.75 497 ALA E N 1
ATOM 12516 C CA . ALA E 1 497 ? -16.424 67.570 18.983 1.00 61.13 497 ALA E CA 1
ATOM 12517 C C . ALA E 1 497 ? -17.748 67.307 18.277 1.00 61.55 497 ALA E C 1
ATOM 12518 O O . ALA E 1 497 ? -17.885 67.506 17.069 1.00 63.42 497 ALA E O 1
ATOM 12520 N N . GLN E 1 498 ? -18.741 66.872 19.048 1.00 58.73 498 GLN E N 1
ATOM 12521 C CA . GLN E 1 498 ? -20.045 66.631 18.468 1.00 60.29 498 GLN E CA 1
ATOM 12522 C C . GLN E 1 498 ? -21.125 66.819 19.519 1.00 61.01 498 GLN E C 1
ATOM 12523 O O . GLN E 1 498 ? -20.919 66.443 20.679 1.00 61.37 498 GLN E O 1
ATOM 12529 N N . PRO E 1 499 ? -22.275 67.382 19.151 1.00 65.93 499 PRO E N 1
ATOM 12530 C CA . PRO E 1 499 ? -23.379 67.535 20.106 1.00 62.90 499 PRO E CA 1
ATOM 12531 C C . PRO E 1 499 ? -24.197 66.273 20.333 1.00 61.73 499 PRO E C 1
ATOM 12532 O O . PRO E 1 499 ? -25.275 66.356 20.926 1.00 61.32 499 PRO E O 1
ATOM 12536 N N . HIS E 1 500 ? -23.730 65.117 19.868 1.00 63.21 500 HIS E N 1
ATOM 12537 C CA . HIS E 1 500 ? -24.445 63.861 20.056 1.00 65.47 500 HIS E CA 1
ATOM 12538 C C . HIS E 1 500 ? -23.447 62.730 19.877 1.00 60.77 500 HIS E C 1
ATOM 12539 O O . HIS E 1 500 ? -22.335 62.928 19.384 1.00 63.51 500 HIS E O 1
ATOM 12546 N N . VAL E 1 501 ? -23.868 61.527 20.252 1.00 65.85 501 VAL E N 1
ATOM 12547 C CA . VAL E 1 501 ? -22.976 60.375 20.238 1.00 67.86 501 VAL E CA 1
ATOM 12548 C C . VAL E 1 501 ? -23.369 59.333 19.199 1.00 70.49 501 VAL E C 1
ATOM 12549 O O . VAL E 1 501 ? -22.687 58.303 19.090 1.00 72.20 501 VAL E O 1
ATOM 12553 N N . ARG E 1 502 ? -24.427 59.567 18.421 1.00 71.13 502 ARG E N 1
ATOM 12554 C CA . ARG E 1 502 ? -24.773 58.659 17.333 1.00 76.92 502 ARG E CA 1
ATOM 12555 C C . ARG E 1 502 ? -23.860 58.898 16.126 1.00 81.46 502 ARG E C 1
ATOM 12556 O O . ARG E 1 502 ? -23.252 59.966 15.967 1.00 74.17 502 ARG E O 1
ATOM 12564 N N . GLY E 1 503 ? -23.762 57.877 15.272 1.00 82.91 503 GLY E N 1
ATOM 12565 C CA . GLY E 1 503 ? -22.826 57.907 14.162 1.00 81.63 503 GLY E CA 1
ATOM 12566 C C . GLY E 1 503 ? -23.405 58.529 12.910 1.00 83.27 503 GLY E C 1
ATOM 12567 O O . GLY E 1 503 ? -22.848 58.392 11.815 1.00 81.60 503 GLY E O 1
ATOM 12568 N N . ASP E 1 504 ? -24.517 59.238 13.082 1.00 84.36 504 ASP E N 1
ATOM 12569 C CA . ASP E 1 504 ? -25.284 59.842 12.006 1.00 87.17 504 ASP E CA 1
ATOM 12570 C C . ASP E 1 504 ? -25.321 61.361 12.177 1.00 84.48 504 ASP E C 1
ATOM 12571 O O . ASP E 1 504 ? -25.356 61.869 13.301 1.00 84.03 504 ASP E O 1
ATOM 12576 N N . ASN E 1 505 ? -25.311 62.092 11.059 1.00 81.33 505 ASN E N 1
ATOM 12577 C CA . ASN E 1 505 ? -25.506 63.548 11.066 1.00 81.81 505 ASN E CA 1
ATOM 12578 C C . ASN E 1 505 ? -24.413 64.276 11.853 1.00 74.49 505 ASN E C 1
ATOM 12579 O O . ASN E 1 505 ? -24.679 64.969 12.834 1.00 73.94 505 ASN E O 1
ATOM 12584 N N . LEU E 1 506 ? -23.179 64.142 11.383 1.00 69.99 506 LEU E N 1
ATOM 12585 C CA . LEU E 1 506 ? -22.031 64.713 12.071 1.00 67.87 506 LEU E CA 1
ATOM 12586 C C . LEU E 1 506 ? -21.752 66.134 11.591 1.00 69.68 506 LEU E C 1
ATOM 12587 O O . LEU E 1 506 ? -21.921 66.460 10.414 1.00 71.97 506 LEU E O 1
ATOM 12592 N N . TRP E 1 507 ? -21.308 66.977 12.523 1.00 71.69 507 TRP E N 1
ATOM 12593 C CA . TRP E 1 507 ? -21.049 68.390 12.245 1.00 71.18 507 TRP E CA 1
ATOM 12594 C C . TRP E 1 507 ? -19.666 68.607 11.627 1.00 71.12 507 TRP E C 1
ATOM 12595 O O . TRP E 1 507 ? -18.664 68.053 12.093 1.00 74.33 507 TRP E O 1
ATOM 12606 N N . THR E 1 508 ? -19.614 69.439 10.587 1.00 73.41 508 THR E N 1
ATOM 12607 C CA . THR E 1 508 ? -18.370 69.856 9.951 1.00 75.79 508 THR E CA 1
ATOM 12608 C C . THR E 1 508 ? -18.140 71.349 10.157 1.00 78.02 508 THR E C 1
ATOM 12609 O O . THR E 1 508 ? -19.037 72.096 10.559 1.00 72.23 508 THR E O 1
ATOM 12613 N N . LEU E 1 509 ? -16.907 71.778 9.855 1.00 78.42 509 LEU E N 1
ATOM 12614 C CA . LEU E 1 509 ? -16.556 73.191 9.974 1.00 76.30 509 LEU E CA 1
ATOM 12615 C C . LEU E 1 509 ? -17.598 74.080 9.303 1.00 81.52 509 LEU E C 1
ATOM 12616 O O . LEU E 1 509 ? -17.975 75.130 9.842 1.00 77.21 509 LEU E O 1
ATOM 12621 N N . GLU E 1 510 ? -18.083 73.668 8.128 1.00 83.70 510 GLU E N 1
ATOM 12622 C CA . GLU E 1 510 ? -19.081 74.459 7.418 1.00 80.87 510 GLU E CA 1
ATOM 12623 C C . GLU E 1 510 ? -20.322 74.675 8.273 1.00 80.80 510 GLU E C 1
ATOM 12624 O O . GLU E 1 510 ? -20.876 75.780 8.307 1.00 82.32 510 GLU E O 1
ATOM 12630 N N . ASP E 1 511 ? -20.766 73.633 8.982 1.00 81.25 511 ASP E N 1
ATOM 12631 C CA . ASP E 1 511 ? -21.987 73.742 9.778 1.00 78.33 511 ASP E CA 1
ATOM 12632 C C . ASP E 1 511 ? -21.812 74.721 10.934 1.00 76.52 511 ASP E C 1
ATOM 12633 O O . ASP E 1 511 ? -22.755 75.441 11.293 1.00 78.06 511 ASP E O 1
ATOM 12638 N N . ILE E 1 512 ? -20.617 74.758 11.533 1.00 72.73 512 ILE E N 1
ATOM 12639 C CA . ILE E 1 512 ? -20.330 75.753 12.558 1.00 70.62 512 ILE E CA 1
ATOM 12640 C C . ILE E 1 512 ? -20.274 77.141 11.940 1.00 77.08 512 ILE E C 1
ATOM 12641 O O . ILE E 1 512 ? -20.810 78.106 12.497 1.00 80.75 512 ILE E O 1
ATOM 12646 N N . LYS E 1 513 ? -19.632 77.262 10.774 1.00 76.05 513 LYS E N 1
ATOM 12647 C CA . LYS E 1 513 ? -19.481 78.566 10.138 1.00 76.82 513 LYS E CA 1
ATOM 12648 C C . LYS E 1 513 ? -20.836 79.166 9.785 1.00 80.49 513 LYS E C 1
ATOM 12649 O O . LYS E 1 513 ? -21.027 80.385 9.893 1.00 74.35 513 LYS E O 1
ATOM 12655 N N . ARG E 1 514 ? -21.789 78.322 9.358 1.00 82.68 514 ARG E N 1
ATOM 12656 C CA . ARG E 1 514 ? -23.146 78.790 9.083 1.00 78.30 514 ARG E CA 1
ATOM 12657 C C . ARG E 1 514 ? -23.699 79.600 10.247 1.00 76.75 514 ARG E C 1
ATOM 12658 O O . ARG E 1 514 ? -24.382 80.610 10.042 1.00 73.46 514 ARG E O 1
ATOM 12666 N N . ALA E 1 515 ? -23.406 79.172 11.479 1.00 78.85 515 ALA E N 1
ATOM 12667 C CA . ALA E 1 515 ? -23.895 79.863 12.666 1.00 79.55 515 ALA E CA 1
ATOM 12668 C C . ALA E 1 515 ? -23.381 81.295 12.763 1.00 75.65 515 ALA E C 1
ATOM 12669 O O . ALA E 1 515 ? -24.013 82.131 13.423 1.00 72.50 515 ALA E O 1
ATOM 12671 N N . GLY E 1 516 ? -22.258 81.601 12.119 1.00 74.89 516 GLY E N 1
ATOM 12672 C CA . GLY E 1 516 ? -21.704 82.939 12.198 1.00 72.47 516 GLY E CA 1
ATOM 12673 C C . GLY E 1 516 ? -21.444 83.349 13.630 1.00 69.46 516 GLY E C 1
ATOM 12674 O O . GLY E 1 516 ? -21.934 84.380 14.089 1.00 71.73 516 GLY E O 1
ATOM 12675 N N . CYS E 1 517 ? -20.684 82.531 14.350 1.00 74.66 517 CYS E N 1
ATOM 12676 C CA . CYS E 1 517 ? -20.405 82.762 15.757 1.00 64.84 517 CYS E CA 1
ATOM 12677 C C . CYS E 1 517 ? -19.039 83.418 15.892 1.00 65.73 517 CYS E C 1
ATOM 12678 O O . CYS E 1 517 ? -18.048 82.929 15.336 1.00 62.29 517 CYS E O 1
ATOM 12681 N N . VAL E 1 518 ? -18.998 84.531 16.621 1.00 63.02 518 VAL E N 1
ATOM 12682 C CA . VAL E 1 518 ? -17.794 85.327 16.801 1.00 62.99 518 VAL E CA 1
ATOM 12683 C C . VAL E 1 518 ? -17.655 85.632 18.282 1.00 65.64 518 VAL E C 1
ATOM 12684 O O . VAL E 1 518 ? -18.630 86.036 18.928 1.00 63.75 518 VAL E O 1
ATOM 12688 N N . PHE E 1 519 ? -16.451 85.449 18.815 1.00 65.17 519 PHE E N 1
ATOM 12689 C CA . PHE E 1 519 ? -16.248 85.606 20.251 1.00 66.21 519 PHE E CA 1
ATOM 12690 C C . PHE E 1 519 ? -16.324 87.079 20.648 1.00 63.86 519 PHE E C 1
ATOM 12691 O O . PHE E 1 519 ? -15.656 87.923 20.030 1.00 60.25 519 PHE E O 1
ATOM 12699 N N . PRO E 1 520 ? -17.103 87.424 21.681 1.00 59.30 520 PRO E N 1
ATOM 12700 C CA . PRO E 1 520 ? -17.089 88.795 22.202 1.00 59.49 520 PRO E CA 1
ATOM 12701 C C . PRO E 1 520 ? -16.025 89.012 23.266 1.00 65.07 520 PRO E C 1
ATOM 12702 O O . PRO E 1 520 ? -15.245 88.105 23.577 1.00 66.19 520 PRO E O 1
ATOM 12706 N N . ASN E 1 521 ? -15.984 90.229 23.827 1.00 68.41 521 ASN E N 1
ATOM 12707 C CA . ASN E 1 521 ? -15.324 90.501 25.097 1.00 62.55 521 ASN E CA 1
ATOM 12708 C C . ASN E 1 521 ? -16.409 90.644 26.156 1.00 63.39 521 ASN E C 1
ATOM 12709 O O . ASN E 1 521 ? -17.085 91.685 26.206 1.00 57.55 521 ASN E O 1
ATOM 12714 N N . PRO E 1 522 ? -16.615 89.647 27.023 1.00 64.30 522 PRO E N 1
ATOM 12715 C CA . PRO E 1 522 ? -17.739 89.725 27.973 1.00 54.23 522 PRO E CA 1
ATOM 12716 C C . PRO E 1 522 ? -17.613 90.854 28.967 1.00 53.82 522 PRO E C 1
ATOM 12717 O O . PRO E 1 522 ? -18.608 91.195 29.610 1.00 58.53 522 PRO E O 1
ATOM 12721 N N . LEU E 1 523 ? -16.433 91.447 29.131 1.00 53.31 523 LEU E N 1
ATOM 12722 C CA . LEU E 1 523 ? -16.264 92.560 30.056 1.00 54.84 523 LEU E CA 1
ATOM 12723 C C . LEU E 1 523 ? -16.321 93.920 29.353 1.00 58.39 523 LEU E C 1
ATOM 12724 O O . LEU E 1 523 ? -15.932 94.940 29.940 1.00 53.59 523 LEU E O 1
ATOM 12729 N N . ALA E 1 524 ? -16.809 93.961 28.110 1.00 59.47 524 ALA E N 1
ATOM 12730 C CA . ALA E 1 524 ? -16.871 95.236 27.405 1.00 57.54 524 ALA E CA 1
ATOM 12731 C C . ALA E 1 524 ? -17.914 96.172 28.021 1.00 58.09 524 ALA E C 1
ATOM 12732 O O . ALA E 1 524 ? -17.709 97.390 28.035 1.00 52.89 524 ALA E O 1
ATOM 12734 N N . LYS E 1 525 ? -19.000 95.620 28.580 1.00 54.08 525 LYS E N 1
ATOM 12735 C CA . LYS E 1 525 ? -20.129 96.388 29.103 1.00 54.65 525 LYS E CA 1
ATOM 12736 C C . LYS E 1 525 ? -19.851 97.090 30.433 1.00 60.27 525 LYS E C 1
ATOM 12737 O O . LYS E 1 525 ? -20.694 97.878 30.875 1.00 60.14 525 LYS E O 1
ATOM 12743 N N . PHE E 1 526 ? -18.726 96.826 31.092 1.00 61.89 526 PHE E N 1
ATOM 12744 C CA . PHE E 1 526 ? -18.492 97.396 32.422 1.00 54.89 526 PHE E CA 1
ATOM 12745 C C . PHE E 1 526 ? -17.495 98.526 32.327 1.00 53.08 526 PHE E C 1
ATOM 12746 O O . PHE E 1 526 ? -16.530 98.426 31.565 1.00 56.70 526 PHE E O 1
ATOM 12754 N N . CYS F 2 57 ? 6.827 61.422 25.968 1.00 81.98 57 CYS F N 1
ATOM 12755 C CA . CYS F 2 57 ? 7.665 62.245 25.097 1.00 88.72 57 CYS F CA 1
ATOM 12756 C C . CYS F 2 57 ? 7.184 63.703 24.950 1.00 84.38 57 CYS F C 1
ATOM 12757 O O . CYS F 2 57 ? 8.008 64.624 24.875 1.00 81.44 57 CYS F O 1
ATOM 12760 N N . TYR F 2 58 ? 5.861 63.910 24.901 1.00 84.61 58 TYR F N 1
ATOM 12761 C CA . TYR F 2 58 ? 5.266 65.245 24.753 1.00 76.58 58 TYR F CA 1
ATOM 12762 C C . TYR F 2 58 ? 4.043 65.388 25.659 1.00 75.42 58 TYR F C 1
ATOM 12763 O O . TYR F 2 58 ? 2.931 65.645 25.209 1.00 80.86 58 TYR F O 1
ATOM 12772 N N . ALA F 2 59 ? 4.253 65.227 26.967 1.00 72.59 59 ALA F N 1
ATOM 12773 C CA . ALA F 2 59 ? 3.220 65.460 27.975 1.00 68.55 59 ALA F CA 1
ATOM 12774 C C . ALA F 2 59 ? 3.261 66.860 28.597 1.00 65.59 59 ALA F C 1
ATOM 12775 O O . ALA F 2 59 ? 2.207 67.382 28.981 1.00 63.68 59 ALA F O 1
ATOM 12777 N N . GLN F 2 60 ? 4.442 67.479 28.701 1.00 57.88 60 GLN F N 1
ATOM 12778 C CA . GLN F 2 60 ? 4.585 68.748 29.421 1.00 66.16 60 GLN F CA 1
ATOM 12779 C C . GLN F 2 60 ? 3.786 69.862 28.748 1.00 64.99 60 GLN F C 1
ATOM 12780 O O . GLN F 2 60 ? 3.990 70.131 27.554 1.00 63.27 60 GLN F O 1
ATOM 12786 N N . PRO F 2 61 ? 2.907 70.554 29.480 1.00 61.63 61 PRO F N 1
ATOM 12787 C CA . PRO F 2 61 ? 1.990 71.543 28.883 1.00 58.67 61 PRO F CA 1
ATOM 12788 C C . PRO F 2 61 ? 2.668 72.878 28.583 1.00 58.68 61 PRO F C 1
ATOM 12789 O O . PRO F 2 61 ? 2.312 73.918 29.135 1.00 59.64 61 PRO F O 1
ATOM 12793 N N . ASN F 2 62 ? 3.664 72.855 27.666 1.00 62.15 62 ASN F N 1
ATOM 12794 C CA . ASN F 2 62 ? 4.528 74.010 27.388 1.00 60.22 62 ASN F CA 1
ATOM 12795 C C . ASN F 2 62 ? 3.908 74.907 26.328 1.00 58.64 62 ASN F C 1
ATOM 12796 O O . ASN F 2 62 ? 3.455 74.407 25.289 1.00 58.08 62 ASN F O 1
ATOM 12801 N N . PRO F 2 63 ? 3.883 76.221 26.554 1.00 58.88 63 PRO F N 1
ATOM 12802 C CA . PRO F 2 63 ? 3.334 77.148 25.560 1.00 56.06 63 PRO F CA 1
ATOM 12803 C C . PRO F 2 63 ? 4.335 77.459 24.452 1.00 56.38 63 PRO F C 1
ATOM 12804 O O . PRO F 2 63 ? 5.498 77.052 24.471 1.00 52.23 63 PRO F O 1
ATOM 12808 N N . ASP F 2 64 ? 3.860 78.231 23.478 1.00 57.27 64 ASP F N 1
ATOM 12809 C CA . ASP F 2 64 ? 4.687 78.543 22.322 1.00 61.38 64 ASP F CA 1
ATOM 12810 C C . ASP F 2 64 ? 5.841 79.490 22.652 1.00 57.86 64 ASP F C 1
ATOM 12811 O O . ASP F 2 64 ? 6.779 79.609 21.853 1.00 54.96 64 ASP F O 1
ATOM 12816 N N . TRP F 2 65 ? 5.822 80.148 23.807 1.00 54.50 65 TRP F N 1
ATOM 12817 C CA . TRP F 2 65 ? 6.939 81.007 24.172 1.00 52.80 65 TRP F CA 1
ATOM 12818 C C . TRP F 2 65 ? 8.058 80.244 24.875 1.00 54.73 65 TRP F C 1
ATOM 12819 O O . TRP F 2 65 ? 8.950 80.867 25.469 1.00 53.47 65 TRP F O 1
ATOM 12830 N N . ILE F 2 66 ? 8.017 78.913 24.820 1.00 58.87 66 ILE F N 1
ATOM 12831 C CA . ILE F 2 66 ? 9.116 78.033 25.206 1.00 55.44 66 ILE F CA 1
ATOM 12832 C C . ILE F 2 66 ? 9.367 77.098 24.033 1.00 53.48 66 ILE F C 1
ATOM 12833 O O . ILE F 2 66 ? 8.429 76.481 23.517 1.00 54.56 66 ILE F O 1
ATOM 12838 N N . ALA F 2 67 ? 10.621 77.012 23.598 1.00 56.77 67 ALA F N 1
ATOM 12839 C CA . ALA F 2 67 ? 10.949 76.306 22.364 1.00 54.10 67 ALA F CA 1
ATOM 12840 C C . ALA F 2 67 ? 10.446 74.859 22.357 1.00 53.41 67 ALA F C 1
ATOM 12841 O O . ALA F 2 67 ? 10.963 73.991 23.073 1.00 52.79 67 ALA F O 1
ATOM 12843 N N . GLY F 2 68 ? 9.441 74.588 21.522 1.00 55.46 68 GLY F N 1
ATOM 12844 C CA . GLY F 2 68 ? 8.799 73.294 21.442 1.00 57.88 68 GLY F CA 1
ATOM 12845 C C . GLY F 2 68 ? 7.351 73.304 21.894 1.00 55.79 68 GLY F C 1
ATOM 12846 O O . GLY F 2 68 ? 6.563 72.485 21.422 1.00 58.55 68 GLY F O 1
ATOM 12847 N N . GLY F 2 69 ? 6.985 74.228 22.780 1.00 57.16 69 GLY F N 1
ATOM 12848 C CA . GLY F 2 69 ? 5.639 74.246 23.315 1.00 59.51 69 GLY F CA 1
ATOM 12849 C C . GLY F 2 69 ? 4.585 74.477 22.247 1.00 63.02 69 GLY F C 1
ATOM 12850 O O . GLY F 2 69 ? 4.788 75.215 21.280 1.00 59.75 69 GLY F O 1
ATOM 12851 N N . LEU F 2 70 ? 3.430 73.824 22.448 1.00 67.10 70 LEU F N 1
ATOM 12852 C CA . LEU F 2 70 ? 2.291 73.886 21.542 1.00 68.03 70 LEU F CA 1
ATOM 12853 C C . LEU F 2 70 ? 1.059 74.531 22.149 1.00 65.19 70 LEU F C 1
ATOM 12854 O O . LEU F 2 70 ? 0.092 74.763 21.419 1.00 68.52 70 LEU F O 1
ATOM 12859 N N . ASP F 2 71 ? 1.045 74.789 23.452 1.00 62.66 71 ASP F N 1
ATOM 12860 C CA . ASP F 2 71 ? -0.075 75.472 24.077 1.00 66.95 71 ASP F CA 1
ATOM 12861 C C . ASP F 2 71 ? 0.040 76.983 23.846 1.00 64.73 71 ASP F C 1
ATOM 12862 O O . ASP F 2 71 ? 0.974 77.477 23.202 1.00 58.89 71 ASP F O 1
ATOM 12867 N N . TRP F 2 72 ? -0.930 77.725 24.383 1.00 64.10 72 TRP F N 1
ATOM 12868 C CA . TRP F 2 72 ? -0.969 79.179 24.286 1.00 66.81 72 TRP F CA 1
ATOM 12869 C C . TRP F 2 72 ? -1.350 79.766 25.641 1.00 64.23 72 TRP F C 1
ATOM 12870 O O . TRP F 2 72 ? -1.972 79.105 26.479 1.00 64.67 72 TRP F O 1
ATOM 12881 N N . GLY F 2 73 ? -0.971 81.022 25.850 1.00 57.00 73 GLY F N 1
ATOM 12882 C CA . GLY F 2 73 ? -1.353 81.748 27.040 1.00 51.08 73 GLY F CA 1
ATOM 12883 C C . GLY F 2 73 ? -0.313 81.681 28.145 1.00 51.91 73 GLY F C 1
ATOM 12884 O O . GLY F 2 73 ? 0.665 80.925 28.101 1.00 51.06 73 GLY F O 1
ATOM 12885 N N . ASP F 2 74 ? -0.530 82.518 29.151 1.00 46.82 74 ASP F N 1
ATOM 12886 C CA . ASP F 2 74 ? 0.284 82.464 30.348 1.00 46.71 74 ASP F CA 1
ATOM 12887 C C . ASP F 2 74 ? -0.128 81.260 31.186 1.00 46.58 74 ASP F C 1
ATOM 12888 O O . ASP F 2 74 ? -1.207 80.682 31.014 1.00 46.85 74 ASP F O 1
ATOM 12893 N N . TRP F 2 75 ? 0.749 80.881 32.104 1.00 44.59 75 TRP F N 1
ATOM 12894 C CA . TRP F 2 75 ? 0.412 79.835 33.050 1.00 43.03 75 TRP F CA 1
ATOM 12895 C C . TRP F 2 75 ? -0.818 80.209 33.879 1.00 44.52 75 TRP F C 1
ATOM 12896 O O . TRP F 2 75 ? -1.132 81.381 34.119 1.00 45.28 75 TRP F O 1
ATOM 12907 N N . THR F 2 76 ? -1.499 79.173 34.339 1.00 42.88 76 THR F N 1
ATOM 12908 C CA . THR F 2 76 ? -2.710 79.324 35.131 1.00 37.33 76 THR F CA 1
ATOM 12909 C C . THR F 2 76 ? -2.448 79.947 36.508 1.00 37.72 76 THR F C 1
ATOM 12910 O O . THR F 2 76 ? -3.356 80.541 37.101 1.00 39.05 76 THR F O 1
ATOM 12914 N N . GLN F 2 77 ? -1.226 79.809 37.035 1.00 39.41 77 GLN F N 1
ATOM 12915 C CA . GLN F 2 77 ? -0.837 80.187 38.396 1.00 35.32 77 GLN F CA 1
ATOM 12916 C C . GLN F 2 77 ? 0.682 80.152 38.474 1.00 35.74 77 GLN F C 1
ATOM 12917 O O . GLN F 2 77 ? 1.295 79.148 38.104 1.00 41.47 77 GLN F O 1
ATOM 12923 N N . LYS F 2 78 ? 1.308 81.213 38.950 1.00 33.00 78 LYS F N 1
ATOM 12924 C CA . LYS F 2 78 ? 2.758 81.266 39.007 1.00 33.90 78 LYS F CA 1
ATOM 12925 C C . LYS F 2 78 ? 3.235 81.425 40.447 1.00 33.19 78 LYS F C 1
ATOM 12926 O O . LYS F 2 78 ? 2.445 81.541 41.388 1.00 29.61 78 LYS F O 1
ATOM 12932 N N . PHE F 2 79 ? 4.555 81.408 40.605 1.00 34.94 79 PHE F N 1
ATOM 12933 C CA . PHE F 2 79 ? 5.177 81.776 41.870 1.00 33.29 79 PHE F CA 1
ATOM 12934 C C . PHE F 2 79 ? 4.824 83.218 42.262 1.00 35.49 79 PHE F C 1
ATOM 12935 O O . PHE F 2 79 ? 4.597 84.087 41.412 1.00 35.62 79 PHE F O 1
ATOM 12943 N N . HIS F 2 80 ? 4.761 83.473 43.572 1.00 37.36 80 HIS F N 1
ATOM 12944 C CA . HIS F 2 80 ? 4.900 84.843 44.050 1.00 33.25 80 HIS F CA 1
ATOM 12945 C C . HIS F 2 80 ? 6.105 85.469 43.362 1.00 37.75 80 HIS F C 1
ATOM 12946 O O . HIS F 2 80 ? 7.158 84.834 43.225 1.00 40.01 80 HIS F O 1
ATOM 12953 N N . GLY F 2 81 ? 5.950 86.713 42.924 1.00 31.51 81 GLY F N 1
ATOM 12954 C CA . GLY F 2 81 ? 6.958 87.379 42.156 1.00 36.22 81 GLY F CA 1
ATOM 12955 C C . GLY F 2 81 ? 6.735 87.292 40.660 1.00 37.38 81 GLY F C 1
ATOM 12956 O O . GLY F 2 81 ? 7.050 88.243 39.943 1.00 33.75 81 GLY F O 1
ATOM 12957 N N . GLY F 2 82 ? 6.215 86.170 40.171 1.00 33.45 82 GLY F N 1
ATOM 12958 C CA . GLY F 2 82 ? 5.955 86.023 38.750 1.00 32.78 82 GLY F CA 1
ATOM 12959 C C . GLY F 2 82 ? 6.754 84.943 38.039 1.00 37.74 82 GLY F C 1
ATOM 12960 O O . GLY F 2 82 ? 6.547 84.758 36.828 1.00 36.74 82 GLY F O 1
ATOM 12961 N N . ARG F 2 83 ? 7.671 84.235 38.712 1.00 33.47 83 ARG F N 1
ATOM 12962 C CA . ARG F 2 83 ? 8.341 83.096 38.105 1.00 32.64 83 ARG F CA 1
ATOM 12963 C C . ARG F 2 83 ? 7.317 82.168 37.447 1.00 36.53 83 ARG F C 1
ATOM 12964 O O . ARG F 2 83 ? 6.341 81.758 38.103 1.00 36.46 83 ARG F O 1
ATOM 12972 N N . PRO F 2 84 ? 7.502 81.808 36.178 1.00 32.45 84 PRO F N 1
ATOM 12973 C CA . PRO F 2 84 ? 6.531 80.934 35.507 1.00 33.03 84 PRO F CA 1
ATOM 12974 C C . PRO F 2 84 ? 6.656 79.503 35.989 1.00 33.00 84 PRO F C 1
ATOM 12975 O O . PRO F 2 84 ? 7.656 79.111 36.583 1.00 35.42 84 PRO F O 1
ATOM 12979 N N . SER F 2 85 ? 5.602 78.722 35.760 1.00 35.01 85 SER F N 1
ATOM 12980 C CA . SER F 2 85 ? 5.678 77.298 36.082 1.00 39.48 85 SER F CA 1
ATOM 12981 C C . SER F 2 85 ? 6.948 76.670 35.504 1.00 39.14 85 SER F C 1
ATOM 12982 O O . SER F 2 85 ? 7.723 76.025 36.217 1.00 38.11 85 SER F O 1
ATOM 12985 N N . TRP F 2 86 ? 7.169 76.843 34.204 1.00 38.58 86 TRP F N 1
ATOM 12986 C CA . TRP F 2 86 ? 8.436 76.539 33.563 1.00 35.62 86 TRP F CA 1
ATOM 12987 C C . TRP F 2 86 ? 8.799 77.732 32.694 1.00 42.90 86 TRP F C 1
ATOM 12988 O O . TRP F 2 86 ? 7.918 78.390 32.139 1.00 46.37 86 TRP F O 1
ATOM 12999 N N . GLY F 2 87 ? 10.087 78.023 32.571 1.00 39.87 87 GLY F N 1
ATOM 13000 C CA . GLY F 2 87 ? 10.449 79.175 31.775 1.00 35.75 87 GLY F CA 1
ATOM 13001 C C . GLY F 2 87 ? 11.889 79.178 31.317 1.00 42.13 87 GLY F C 1
ATOM 13002 O O . GLY F 2 87 ? 12.747 78.483 31.872 1.00 36.54 87 GLY F O 1
ATOM 13003 N N . ASN F 2 88 ? 12.154 80.013 30.303 1.00 44.46 88 ASN F N 1
ATOM 13004 C CA . ASN F 2 88 ? 13.485 80.073 29.714 1.00 38.54 88 ASN F CA 1
ATOM 13005 C C . ASN F 2 88 ? 14.536 80.553 30.713 1.00 31.79 88 ASN F C 1
ATOM 13006 O O . ASN F 2 88 ? 15.706 80.187 30.583 1.00 35.91 88 ASN F O 1
ATOM 13011 N N . GLU F 2 89 ? 14.143 81.308 31.737 1.00 32.47 89 GLU F N 1
ATOM 13012 C CA . GLU F 2 89 ? 15.095 81.795 32.732 1.00 37.27 89 GLU F CA 1
ATOM 13013 C C . GLU F 2 89 ? 15.756 80.687 33.532 1.00 40.37 89 GLU F C 1
ATOM 13014 O O . GLU F 2 89 ? 16.633 80.979 34.360 1.00 38.67 89 GLU F O 1
ATOM 13020 N N . SER F 2 90 ? 15.322 79.442 33.346 1.00 38.39 90 SER F N 1
ATOM 13021 C CA . SER F 2 90 ? 15.818 78.316 34.116 1.00 37.60 90 SER F CA 1
ATOM 13022 C C . SER F 2 90 ? 17.169 77.822 33.626 1.00 40.95 90 SER F C 1
ATOM 13023 O O . SER F 2 90 ? 17.819 77.046 34.341 1.00 43.63 90 SER F O 1
ATOM 13026 N N . THR F 2 91 ? 17.598 78.251 32.435 1.00 41.88 91 THR F N 1
ATOM 13027 C CA . THR F 2 91 ? 18.859 77.800 31.854 1.00 44.72 91 THR F CA 1
ATOM 13028 C C . THR F 2 91 ? 19.416 78.857 30.902 1.00 42.39 91 THR F C 1
ATOM 13029 O O . THR F 2 91 ? 18.669 79.615 30.269 1.00 40.73 91 THR F O 1
ATOM 13033 N N . GLU F 2 92 ? 20.741 78.876 30.792 1.00 39.05 92 GLU F N 1
ATOM 13034 C CA . GLU F 2 92 ? 21.426 79.738 29.843 1.00 42.46 92 GLU F CA 1
ATOM 13035 C C . GLU F 2 92 ? 21.514 79.144 28.434 1.00 42.35 92 GLU F C 1
ATOM 13036 O O . GLU F 2 92 ? 21.892 79.854 27.502 1.00 43.96 92 GLU F O 1
ATOM 13042 N N . LEU F 2 93 ? 21.166 77.879 28.238 1.00 43.67 93 LEU F N 1
ATOM 13043 C CA . LEU F 2 93 ? 21.237 77.297 26.907 1.00 41.00 93 LEU F CA 1
ATOM 13044 C C . LEU F 2 93 ? 19.943 77.571 26.160 1.00 38.49 93 LEU F C 1
ATOM 13045 O O . LEU F 2 93 ? 18.908 77.855 26.760 1.00 43.33 93 LEU F O 1
ATOM 13050 N N . ARG F 2 94 ? 20.010 77.510 24.834 1.00 36.88 94 ARG F N 1
ATOM 13051 C CA . ARG F 2 94 ? 18.847 77.814 24.008 1.00 38.45 94 ARG F CA 1
ATOM 13052 C C . ARG F 2 94 ? 18.752 76.787 22.902 1.00 38.22 94 ARG F C 1
ATOM 13053 O O . ARG F 2 94 ? 19.743 76.151 22.535 1.00 40.18 94 ARG F O 1
ATOM 13061 N N . THR F 2 95 ? 17.550 76.657 22.349 1.00 30.48 95 THR F N 1
ATOM 13062 C CA . THR F 2 95 ? 17.310 75.643 21.338 1.00 41.92 95 THR F CA 1
ATOM 13063 C C . THR F 2 95 ? 16.034 75.989 20.601 1.00 39.15 95 THR F C 1
ATOM 13064 O O . THR F 2 95 ? 15.196 76.735 21.101 1.00 41.70 95 THR F O 1
ATOM 13068 N N . THR F 2 96 ? 15.897 75.425 19.405 1.00 37.91 96 THR F N 1
ATOM 13069 C CA . THR F 2 96 ? 14.656 75.527 18.658 1.00 40.98 96 THR F CA 1
ATOM 13070 C C . THR F 2 96 ? 13.624 74.491 19.087 1.00 51.85 96 THR F C 1
ATOM 13071 O O . THR F 2 96 ? 12.453 74.634 18.723 1.00 53.58 96 THR F O 1
ATOM 13075 N N . ASP F 2 97 ? 14.016 73.461 19.847 1.00 52.36 97 ASP F N 1
ATOM 13076 C CA . ASP F 2 97 ? 13.066 72.430 20.266 1.00 51.91 97 ASP F CA 1
ATOM 13077 C C . ASP F 2 97 ? 13.584 71.716 21.510 1.00 51.37 97 ASP F C 1
ATOM 13078 O O . ASP F 2 97 ? 14.473 70.869 21.400 1.00 53.35 97 ASP F O 1
ATOM 13083 N N . TRP F 2 98 ? 13.006 72.018 22.680 1.00 46.97 98 TRP F N 1
ATOM 13084 C CA . TRP F 2 98 ? 13.442 71.349 23.903 1.00 44.80 98 TRP F CA 1
ATOM 13085 C C . TRP F 2 98 ? 13.047 69.883 23.958 1.00 51.97 98 TRP F C 1
ATOM 13086 O O . TRP F 2 98 ? 13.552 69.158 24.819 1.00 55.83 98 TRP F O 1
ATOM 13097 N N . TYR F 2 99 ? 12.163 69.427 23.081 1.00 55.38 99 TYR F N 1
ATOM 13098 C CA . TYR F 2 99 ? 11.726 68.040 23.080 1.00 57.38 99 TYR F CA 1
ATOM 13099 C C . TYR F 2 99 ? 12.586 67.135 22.194 1.00 60.30 99 TYR F C 1
ATOM 13100 O O . TYR F 2 99 ? 12.252 65.958 22.022 1.00 58.86 99 TYR F O 1
ATOM 13109 N N . ARG F 2 100 ? 13.688 67.643 21.640 1.00 57.69 100 ARG F N 1
ATOM 13110 C CA . ARG F 2 100 ? 14.441 66.866 20.660 1.00 53.71 100 ARG F CA 1
ATOM 13111 C C . ARG F 2 100 ? 15.175 65.689 21.304 1.00 55.88 100 ARG F C 1
ATOM 13112 O O . ARG F 2 100 ? 15.380 64.654 20.655 1.00 54.16 100 ARG F O 1
ATOM 13120 N N . HIS F 2 101 ? 15.562 65.818 22.570 1.00 53.47 101 HIS F N 1
ATOM 13121 C CA . HIS F 2 101 ? 16.347 64.781 23.232 1.00 50.04 101 HIS F CA 1
ATOM 13122 C C . HIS F 2 101 ? 15.635 63.433 23.213 1.00 56.31 101 HIS F C 1
ATOM 13123 O O . HIS F 2 101 ? 14.424 63.340 23.442 1.00 55.47 101 HIS F O 1
ATOM 13130 N N . ARG F 2 102 ? 16.409 62.384 22.932 1.00 62.35 102 ARG F N 1
ATOM 13131 C CA . ARG F 2 102 ? 15.959 60.998 22.989 1.00 55.03 102 ARG F CA 1
ATOM 13132 C C . ARG F 2 102 ? 17.032 60.189 23.698 1.00 60.00 102 ARG F C 1
ATOM 13133 O O . ARG F 2 102 ? 18.191 60.187 23.273 1.00 55.88 102 ARG F O 1
ATOM 13141 N N . ASP F 2 103 ? 16.658 59.521 24.779 1.00 63.68 103 ASP F N 1
ATOM 13142 C CA . ASP F 2 103 ? 17.596 58.619 25.421 1.00 67.77 103 ASP F CA 1
ATOM 13143 C C . ASP F 2 103 ? 18.044 57.574 24.401 1.00 70.29 103 ASP F C 1
ATOM 13144 O O . ASP F 2 103 ? 17.193 56.867 23.835 1.00 71.03 103 ASP F O 1
ATOM 13149 N N . PRO F 2 104 ? 19.344 57.458 24.111 1.00 68.24 104 PRO F N 1
ATOM 13150 C CA . PRO F 2 104 ? 19.788 56.431 23.157 1.00 72.03 104 PRO F CA 1
ATOM 13151 C C . PRO F 2 104 ? 19.503 55.005 23.628 1.00 77.00 104 PRO F C 1
ATOM 13152 O O . PRO F 2 104 ? 19.556 54.075 22.809 1.00 69.25 104 PRO F O 1
ATOM 13156 N N . ALA F 2 105 ? 19.195 54.811 24.912 1.00 73.74 105 ALA F N 1
ATOM 13157 C CA . ALA F 2 105 ? 18.854 53.510 25.465 1.00 71.22 105 ALA F CA 1
ATOM 13158 C C . ALA F 2 105 ? 17.353 53.248 25.470 1.00 76.88 105 ALA F C 1
ATOM 13159 O O . ALA F 2 105 ? 16.928 52.150 25.853 1.00 73.75 105 ALA F O 1
ATOM 13161 N N . ARG F 2 106 ? 16.541 54.221 25.056 1.00 75.65 106 ARG F N 1
ATOM 13162 C CA . ARG F 2 106 ? 15.086 54.087 25.050 1.00 77.53 106 ARG F CA 1
ATOM 13163 C C . ARG F 2 106 ? 14.535 53.760 26.442 1.00 76.19 106 ARG F C 1
ATOM 13164 O O . ARG F 2 106 ? 13.428 53.220 26.565 1.00 70.46 106 ARG F O 1
ATOM 13172 N N . ARG F 2 107 ? 15.297 54.083 27.496 1.00 77.62 107 ARG F N 1
ATOM 13173 C CA . ARG F 2 107 ? 14.934 53.766 28.877 1.00 73.34 107 ARG F CA 1
ATOM 13174 C C . ARG F 2 107 ? 13.650 54.464 29.304 1.00 72.34 107 ARG F C 1
ATOM 13175 O O . ARG F 2 107 ? 13.660 55.666 29.601 1.00 73.87 107 ARG F O 1
ATOM 13183 N N . TRP F 2 108 ? 12.552 53.734 29.361 1.00 66.42 108 TRP F N 1
ATOM 13184 C CA . TRP F 2 108 ? 11.395 54.223 30.083 1.00 68.88 108 TRP F CA 1
ATOM 13185 C C . TRP F 2 108 ? 11.150 53.299 31.272 1.00 65.67 108 TRP F C 1
ATOM 13186 O O . TRP F 2 108 ? 11.862 52.314 31.475 1.00 62.42 108 TRP F O 1
ATOM 13197 N N . HIS F 2 109 ? 10.153 53.658 32.083 1.00 65.15 109 HIS F N 1
ATOM 13198 C CA . HIS F 2 109 ? 9.976 53.020 33.384 1.00 64.50 109 HIS F CA 1
ATOM 13199 C C . HIS F 2 109 ? 10.071 51.495 33.267 1.00 63.63 109 HIS F C 1
ATOM 13200 O O . HIS F 2 109 ? 10.925 50.874 33.907 1.00 57.37 109 HIS F O 1
ATOM 13207 N N . ALA F 2 110 ? 9.232 50.884 32.406 1.00 66.61 110 ALA F N 1
ATOM 13208 C CA . ALA F 2 110 ? 9.167 49.422 32.312 1.00 65.62 110 ALA F CA 1
ATOM 13209 C C . ALA F 2 110 ? 10.525 48.789 32.012 1.00 58.16 110 ALA F C 1
ATOM 13210 O O . ALA F 2 110 ? 10.913 47.842 32.726 1.00 53.01 110 ALA F O 1
ATOM 13212 N N . PRO F 2 111 ? 11.296 49.236 31.006 1.00 61.87 111 PRO F N 1
ATOM 13213 C CA . PRO F 2 111 ? 12.661 48.685 30.865 1.00 54.87 111 PRO F CA 1
ATOM 13214 C C . PRO F 2 111 ? 13.619 49.121 31.963 1.00 49.60 111 PRO F C 1
ATOM 13215 O O . PRO F 2 111 ? 14.392 48.290 32.457 1.00 46.82 111 PRO F O 1
ATOM 13219 N N . TYR F 2 112 ? 13.602 50.399 32.355 1.00 51.11 112 TYR F N 1
ATOM 13220 C CA . TYR F 2 112 ? 14.521 50.864 33.393 1.00 50.94 112 TYR F CA 1
ATOM 13221 C C . TYR F 2 112 ? 14.323 50.092 34.695 1.00 45.31 112 TYR F C 1
ATOM 13222 O O . TYR F 2 112 ? 15.301 49.658 35.326 1.00 44.88 112 TYR F O 1
ATOM 13231 N N . VAL F 2 113 ? 13.068 49.910 35.112 1.00 41.75 113 VAL F N 1
ATOM 13232 C CA . VAL F 2 113 ? 12.787 49.192 36.351 1.00 37.40 113 VAL F CA 1
ATOM 13233 C C . VAL F 2 113 ? 13.081 47.697 36.185 1.00 40.42 113 VAL F C 1
ATOM 13234 O O . VAL F 2 113 ? 13.655 47.056 37.077 1.00 33.23 113 VAL F O 1
ATOM 13238 N N . LYS F 2 114 ? 12.714 47.124 35.033 1.00 38.85 114 LYS F N 1
ATOM 13239 C CA . LYS F 2 114 ? 13.026 45.728 34.743 1.00 34.33 114 LYS F CA 1
ATOM 13240 C C . LYS F 2 114 ? 14.515 45.435 34.925 1.00 39.41 114 LYS F C 1
ATOM 13241 O O . LYS F 2 114 ? 14.902 44.558 35.708 1.00 34.39 114 LYS F O 1
ATOM 13247 N N . ASP F 2 115 ? 15.371 46.179 34.214 1.00 41.43 115 ASP F N 1
ATOM 13248 C CA . ASP F 2 115 ? 16.807 45.949 34.321 1.00 36.70 115 ASP F CA 1
ATOM 13249 C C . ASP F 2 115 ? 17.284 46.072 35.764 1.00 33.22 115 ASP F C 1
ATOM 13250 O O . ASP F 2 115 ? 18.038 45.219 36.247 1.00 33.46 115 ASP F O 1
ATOM 13255 N N . LYS F 2 116 ? 16.864 47.119 36.475 1.00 32.05 116 LYS F N 1
ATOM 13256 C CA . LYS F 2 116 ? 17.405 47.290 37.817 1.00 32.06 116 LYS F CA 1
ATOM 13257 C C . LYS F 2 116 ? 16.974 46.148 38.724 1.00 32.74 116 LYS F C 1
ATOM 13258 O O . LYS F 2 116 ? 17.719 45.754 39.632 1.00 31.29 116 LYS F O 1
ATOM 13264 N N . SER F 2 117 ? 15.794 45.586 38.455 1.00 34.13 117 SER F N 1
ATOM 13265 C CA . SER F 2 117 ? 15.290 44.455 39.222 1.00 29.99 117 SER F CA 1
ATOM 13266 C C . SER F 2 117 ? 16.166 43.237 39.013 1.00 33.06 117 SER F C 1
ATOM 13267 O O . SER F 2 117 ? 16.501 42.520 39.967 1.00 29.61 117 SER F O 1
ATOM 13270 N N . GLU F 2 118 ? 16.512 42.967 37.752 1.00 33.69 118 GLU F N 1
ATOM 13271 C CA . GLU F 2 118 ? 17.420 41.872 37.447 1.00 32.29 118 GLU F CA 1
ATOM 13272 C C . GLU F 2 118 ? 18.698 42.006 38.255 1.00 30.37 118 GLU F C 1
ATOM 13273 O O . GLU F 2 118 ? 19.160 41.051 38.890 1.00 34.07 118 GLU F O 1
ATOM 13279 N N . GLU F 2 119 ? 19.286 43.185 38.241 1.00 29.26 119 GLU F N 1
ATOM 13280 C CA . GLU F 2 119 ? 20.533 43.361 38.966 1.00 31.82 119 GLU F CA 1
ATOM 13281 C C . GLU F 2 119 ? 20.304 43.238 40.467 1.00 33.00 119 GLU F C 1
ATOM 13282 O O . GLU F 2 119 ? 21.162 42.712 41.187 1.00 33.20 119 GLU F O 1
ATOM 13288 N N . ALA F 2 120 ? 19.125 43.645 40.944 1.00 30.53 120 ALA F N 1
ATOM 13289 C CA . ALA F 2 120 ? 18.814 43.494 42.362 1.00 28.92 120 ALA F CA 1
ATOM 13290 C C . ALA F 2 120 ? 18.745 42.022 42.764 1.00 33.00 120 ALA F C 1
ATOM 13291 O O . ALA F 2 120 ? 19.343 41.615 43.763 1.00 35.03 120 ALA F O 1
ATOM 13293 N N . ARG F 2 121 ? 17.996 41.207 42.017 1.00 29.53 121 ARG F N 1
ATOM 13294 C CA . ARG F 2 121 ? 17.850 39.816 42.416 1.00 29.12 121 ARG F CA 1
ATOM 13295 C C . ARG F 2 121 ? 19.160 39.060 42.232 1.00 33.75 121 ARG F C 1
ATOM 13296 O O . ARG F 2 121 ? 19.580 38.297 43.113 1.00 31.73 121 ARG F O 1
ATOM 13304 N N . TYR F 2 122 ? 19.844 39.281 41.113 1.00 30.42 122 TYR F N 1
ATOM 13305 C CA . TYR F 2 122 ? 21.118 38.605 40.938 1.00 29.69 122 TYR F CA 1
ATOM 13306 C C . TYR F 2 122 ? 22.084 38.977 42.071 1.00 33.11 122 TYR F C 1
ATOM 13307 O O . TYR F 2 122 ? 22.711 38.092 42.671 1.00 30.62 122 TYR F O 1
ATOM 13316 N N . THR F 2 123 ? 22.160 40.272 42.434 1.00 33.21 123 THR F N 1
ATOM 13317 C CA . THR F 2 123 ? 23.046 40.683 43.526 1.00 29.53 123 THR F CA 1
ATOM 13318 C C . THR F 2 123 ? 22.834 39.825 44.776 1.00 35.59 123 THR F C 1
ATOM 13319 O O . THR F 2 123 ? 23.803 39.397 45.413 1.00 37.92 123 THR F O 1
ATOM 13323 N N . GLN F 2 124 ? 21.589 39.541 45.147 1.00 31.04 124 GLN F N 1
ATOM 13324 C CA . GLN F 2 124 ? 21.416 38.770 46.371 1.00 30.82 124 GLN F CA 1
ATOM 13325 C C . GLN F 2 124 ? 21.827 37.314 46.174 1.00 37.46 124 GLN F C 1
ATOM 13326 O O . GLN F 2 124 ? 22.457 36.718 47.055 1.00 41.14 124 GLN F O 1
ATOM 13332 N N . ARG F 2 125 ? 21.484 36.720 45.029 1.00 37.49 125 ARG F N 1
ATOM 13333 C CA . ARG F 2 125 ? 21.934 35.364 44.753 1.00 29.04 125 ARG F CA 1
ATOM 13334 C C . ARG F 2 125 ? 23.450 35.297 44.768 1.00 35.25 125 ARG F C 1
ATOM 13335 O O . ARG F 2 125 ? 24.034 34.348 45.304 1.00 34.93 125 ARG F O 1
ATOM 13343 N N . PHE F 2 126 ? 24.108 36.302 44.188 1.00 36.71 126 PHE F N 1
ATOM 13344 C CA . PHE F 2 126 ? 25.565 36.278 44.179 1.00 36.62 126 PHE F CA 1
ATOM 13345 C C . PHE F 2 126 ? 26.126 36.450 45.583 1.00 39.38 126 PHE F C 1
ATOM 13346 O O . PHE F 2 126 ? 27.175 35.878 45.901 1.00 39.97 126 PHE F O 1
ATOM 13354 N N . LEU F 2 127 ? 25.448 37.212 46.444 1.00 36.17 127 LEU F N 1
ATOM 13355 C CA . LEU F 2 127 ? 25.991 37.392 47.779 1.00 34.46 127 LEU F CA 1
ATOM 13356 C C . LEU F 2 127 ? 25.839 36.113 48.585 1.00 35.50 127 LEU F C 1
ATOM 13357 O O . LEU F 2 127 ? 26.779 35.686 49.261 1.00 37.96 127 LEU F O 1
ATOM 13362 N N . ALA F 2 128 ? 24.670 35.476 48.505 1.00 38.34 128 ALA F N 1
ATOM 13363 C CA . ALA F 2 128 ? 24.458 34.210 49.203 1.00 35.68 128 ALA F CA 1
ATOM 13364 C C . ALA F 2 128 ? 25.502 33.183 48.795 1.00 35.81 128 ALA F C 1
ATOM 13365 O O . ALA F 2 128 ? 26.014 32.439 49.640 1.00 38.57 128 ALA F O 1
ATOM 13367 N N . ALA F 2 129 ? 25.835 33.132 47.500 1.00 32.49 129 ALA F N 1
ATOM 13368 C CA . ALA F 2 129 ? 26.826 32.166 47.033 1.00 35.25 129 ALA F CA 1
ATOM 13369 C C . ALA F 2 129 ? 28.236 32.582 47.424 1.00 38.34 129 ALA F C 1
ATOM 13370 O O . ALA F 2 129 ? 29.067 31.719 47.713 1.00 40.88 129 ALA F O 1
ATOM 13372 N N . TYR F 2 130 ? 28.511 33.893 47.468 1.00 35.83 130 TYR F N 1
ATOM 13373 C CA . TYR F 2 130 ? 29.845 34.381 47.822 1.00 35.44 130 TYR F CA 1
ATOM 13374 C C . TYR F 2 130 ? 30.180 34.098 49.280 1.00 37.96 130 TYR F C 1
ATOM 13375 O O . TYR F 2 130 ? 31.287 33.650 49.592 1.00 40.32 130 TYR F O 1
ATOM 13384 N N . SER F 2 131 ? 29.266 34.407 50.201 1.00 36.76 131 SER F N 1
ATOM 13385 C CA . SER F 2 131 ? 29.535 34.059 51.590 1.00 36.34 131 SER F CA 1
ATOM 13386 C C . SER F 2 131 ? 29.650 32.551 51.754 1.00 40.68 131 SER F C 1
ATOM 13387 O O . SER F 2 131 ? 30.408 32.079 52.606 1.00 42.05 131 SER F O 1
ATOM 13390 N N . SER F 2 132 ? 28.905 31.775 50.958 1.00 39.65 132 SER F N 1
ATOM 13391 C CA . SER F 2 132 ? 29.022 30.322 51.060 1.00 41.33 132 SER F CA 1
ATOM 13392 C C . SER F 2 132 ? 30.392 29.860 50.613 1.00 42.79 132 SER F C 1
ATOM 13393 O O . SER F 2 132 ? 30.961 28.942 51.206 1.00 43.13 132 SER F O 1
ATOM 13396 N N . GLU F 2 133 ? 30.943 30.501 49.579 1.00 38.04 133 GLU F N 1
ATOM 13397 C CA . GLU F 2 133 ? 32.241 30.097 49.054 1.00 39.24 133 GLU F CA 1
ATOM 13398 C C . GLU F 2 133 ? 33.374 30.367 50.036 1.00 44.41 133 GLU F C 1
ATOM 13399 O O . GLU F 2 133 ? 34.396 29.669 50.008 1.00 51.23 133 GLU F O 1
ATOM 13405 N N . GLY F 2 134 ? 33.222 31.371 50.895 1.00 42.80 134 GLY F N 1
ATOM 13406 C CA . GLY F 2 134 ? 34.321 31.829 51.715 1.00 42.09 134 GLY F CA 1
ATOM 13407 C C . GLY F 2 134 ? 35.377 32.627 50.983 1.00 43.65 134 GLY F C 1
ATOM 13408 O O . GLY F 2 134 ? 36.475 32.814 51.514 1.00 45.50 134 GLY F O 1
ATOM 13409 N N . SER F 2 135 ? 35.082 33.131 49.788 1.00 41.37 135 SER F N 1
ATOM 13410 C CA . SER F 2 135 ? 36.126 33.777 48.995 1.00 42.12 135 SER F CA 1
ATOM 13411 C C . SER F 2 135 ? 36.648 35.075 49.604 1.00 44.93 135 SER F C 1
ATOM 13412 O O . SER F 2 135 ? 37.564 35.679 49.027 1.00 47.52 135 SER F O 1
ATOM 13415 N N . ILE F 2 136 ? 36.093 35.530 50.731 1.00 43.97 136 ILE F N 1
ATOM 13416 C CA . ILE F 2 136 ? 36.560 36.768 51.354 1.00 45.16 136 ILE F CA 1
ATOM 13417 C C . ILE F 2 136 ? 37.871 36.491 52.083 1.00 44.38 136 ILE F C 1
ATOM 13418 O O . ILE F 2 136 ? 38.535 37.414 52.578 1.00 46.98 136 ILE F O 1
ATOM 13423 N N . ARG F 2 137 ? 38.242 35.208 52.141 1.00 45.31 137 ARG F N 1
ATOM 13424 C CA . ARG F 2 137 ? 39.398 34.764 52.908 1.00 43.66 137 ARG F CA 1
ATOM 13425 C C . ARG F 2 137 ? 40.714 35.237 52.300 1.00 47.74 137 ARG F C 1
ATOM 13426 O O . ARG F 2 137 ? 41.660 35.518 53.039 1.00 56.06 137 ARG F O 1
ATOM 13434 N N . THR F 2 138 ? 40.790 35.383 50.981 1.00 46.26 138 THR F N 1
ATOM 13435 C CA . THR F 2 138 ? 42.025 35.836 50.352 1.00 46.30 138 THR F CA 1
ATOM 13436 C C . THR F 2 138 ? 42.085 37.339 50.127 1.00 47.49 138 THR F C 1
ATOM 13437 O O . THR F 2 138 ? 43.064 37.815 49.542 1.00 50.55 138 THR F O 1
ATOM 13441 N N . ILE F 2 139 ? 41.067 38.101 50.526 1.00 45.42 139 ILE F N 1
ATOM 13442 C CA . ILE F 2 139 ? 41.176 39.549 50.401 1.00 50.67 139 ILE F CA 1
ATOM 13443 C C . ILE F 2 139 ? 42.398 40.003 51.179 1.00 50.45 139 ILE F C 1
ATOM 13444 O O . ILE F 2 139 ? 42.681 39.490 52.268 1.00 53.63 139 ILE F O 1
ATOM 13449 N N . ASP F 2 140 ? 43.143 40.954 50.626 1.00 45.76 140 ASP F N 1
ATOM 13450 C CA . ASP F 2 140 ? 44.249 41.541 51.379 1.00 49.76 140 ASP F CA 1
ATOM 13451 C C . ASP F 2 140 ? 43.698 42.388 52.532 1.00 53.23 140 ASP F C 1
ATOM 13452 O O . ASP F 2 140 ? 42.880 43.290 52.313 1.00 55.45 140 ASP F O 1
ATOM 13457 N N . ALA F 2 141 ? 44.142 42.101 53.762 1.00 50.94 141 ALA F N 1
ATOM 13458 C CA . ALA F 2 141 ? 43.455 42.639 54.940 1.00 54.03 141 ALA F CA 1
ATOM 13459 C C . ALA F 2 141 ? 43.658 44.138 55.097 1.00 55.12 141 ALA F C 1
ATOM 13460 O O . ALA F 2 141 ? 42.790 44.828 55.639 1.00 59.39 141 ALA F O 1
ATOM 13462 N N . TYR F 2 142 ? 44.792 44.662 54.659 1.00 52.52 142 TYR F N 1
ATOM 13463 C CA . TYR F 2 142 ? 45.004 46.097 54.770 1.00 56.34 142 TYR F CA 1
ATOM 13464 C C . TYR F 2 142 ? 44.096 46.855 53.807 1.00 56.85 142 TYR F C 1
ATOM 13465 O O . TYR F 2 142 ? 43.325 47.729 54.225 1.00 56.49 142 TYR F O 1
ATOM 13474 N N . TRP F 2 143 ? 44.173 46.534 52.514 1.00 56.28 143 TRP F N 1
ATOM 13475 C CA . TRP F 2 143 ? 43.219 47.036 51.527 1.00 54.45 143 TRP F CA 1
ATOM 13476 C C . TRP F 2 143 ? 41.785 46.989 52.045 1.00 53.13 143 TRP F C 1
ATOM 13477 O O . TRP F 2 143 ? 41.014 47.930 51.841 1.00 56.43 143 TRP F O 1
ATOM 13488 N N . ARG F 2 144 ? 41.419 45.896 52.709 1.00 50.50 144 ARG F N 1
ATOM 13489 C CA . ARG F 2 144 ? 40.036 45.716 53.136 1.00 54.94 144 ARG F CA 1
ATOM 13490 C C . ARG F 2 144 ? 39.669 46.660 54.271 1.00 57.38 144 ARG F C 1
ATOM 13491 O O . ARG F 2 144 ? 38.578 47.243 54.273 1.00 58.88 144 ARG F O 1
ATOM 13499 N N . ASP F 2 145 ? 40.552 46.798 55.264 1.00 56.30 145 ASP F N 1
ATOM 13500 C CA . ASP F 2 145 ? 40.239 47.568 56.463 1.00 54.39 145 ASP F CA 1
ATOM 13501 C C . ASP F 2 145 ? 40.649 49.025 56.347 1.00 52.09 145 ASP F C 1
ATOM 13502 O O . ASP F 2 145 ? 39.952 49.903 56.865 1.00 52.41 145 ASP F O 1
ATOM 13507 N N . GLU F 2 146 ? 41.766 49.292 55.676 1.00 52.59 146 GLU F N 1
ATOM 13508 C CA . GLU F 2 146 ? 42.366 50.619 55.638 1.00 54.02 146 GLU F CA 1
ATOM 13509 C C . GLU F 2 146 ? 41.973 51.426 54.413 1.00 54.40 146 GLU F C 1
ATOM 13510 O O . GLU F 2 146 ? 41.885 52.656 54.496 1.00 53.92 146 GLU F O 1
ATOM 13516 N N . ILE F 2 147 ? 41.771 50.784 53.269 1.00 51.05 147 ILE F N 1
ATOM 13517 C CA . ILE F 2 147 ? 41.454 51.483 52.035 1.00 51.50 147 ILE F CA 1
ATOM 13518 C C . ILE F 2 147 ? 40.005 51.249 51.607 1.00 51.73 147 ILE F C 1
ATOM 13519 O O . ILE F 2 147 ? 39.273 52.199 51.333 1.00 50.94 147 ILE F O 1
ATOM 13524 N N . LEU F 2 148 ? 39.572 49.990 51.531 1.00 54.80 148 LEU F N 1
ATOM 13525 C CA . LEU F 2 148 ? 38.209 49.741 51.068 1.00 49.11 148 LEU F CA 1
ATOM 13526 C C . LEU F 2 148 ? 37.204 50.210 52.100 1.00 46.07 148 LEU F C 1
ATOM 13527 O O . LEU F 2 148 ? 36.407 51.118 51.833 1.00 49.30 148 LEU F O 1
ATOM 13532 N N . ASN F 2 149 ? 37.234 49.626 53.300 1.00 42.94 149 ASN F N 1
ATOM 13533 C CA . ASN F 2 149 ? 36.208 49.990 54.270 1.00 44.78 149 ASN F CA 1
ATOM 13534 C C . ASN F 2 149 ? 36.059 51.495 54.395 1.00 49.02 149 ASN F C 1
ATOM 13535 O O . ASN F 2 149 ? 34.934 52.001 54.414 1.00 50.58 149 ASN F O 1
ATOM 13540 N N . LYS F 2 150 ? 37.181 52.227 54.439 1.00 50.88 150 LYS F N 1
ATOM 13541 C CA . LYS F 2 150 ? 37.202 53.657 54.767 1.00 51.01 150 LYS F CA 1
ATOM 13542 C C . LYS F 2 150 ? 37.011 54.558 53.551 1.00 49.57 150 LYS F C 1
ATOM 13543 O O . LYS F 2 150 ? 36.109 55.399 53.540 1.00 51.09 150 LYS F O 1
ATOM 13549 N N . TYR F 2 151 ? 37.878 54.431 52.545 1.00 46.95 151 TYR F N 1
ATOM 13550 C CA . TYR F 2 151 ? 37.868 55.384 51.439 1.00 45.22 151 TYR F CA 1
ATOM 13551 C C . TYR F 2 151 ? 36.893 55.010 50.334 1.00 46.46 151 TYR F C 1
ATOM 13552 O O . TYR F 2 151 ? 36.339 55.908 49.690 1.00 45.86 151 TYR F O 1
ATOM 13561 N N . TYR F 2 152 ? 36.562 53.751 50.181 1.00 48.21 152 TYR F N 1
ATOM 13562 C CA . TYR F 2 152 ? 35.538 53.381 49.240 1.00 46.74 152 TYR F CA 1
ATOM 13563 C C . TYR F 2 152 ? 34.233 53.758 49.902 1.00 47.65 152 TYR F C 1
ATOM 13564 O O . TYR F 2 152 ? 33.322 54.192 49.272 1.00 45.88 152 TYR F O 1
ATOM 13573 N N . GLY F 2 153 ? 34.103 53.801 51.215 1.00 47.66 153 GLY F N 1
ATOM 13574 C CA . GLY F 2 153 ? 32.857 54.292 51.836 1.00 46.72 153 GLY F CA 1
ATOM 13575 C C . GLY F 2 153 ? 32.601 55.795 51.703 1.00 45.67 153 GLY F C 1
ATOM 13576 O O . GLY F 2 153 ? 31.532 56.354 51.342 1.00 44.27 153 GLY F O 1
ATOM 13577 N N . ALA F 2 154 ? 33.689 56.536 51.792 1.00 45.52 154 ALA F N 1
ATOM 13578 C CA . ALA F 2 154 ? 33.641 57.981 51.611 1.00 45.84 154 ALA F CA 1
ATOM 13579 C C . ALA F 2 154 ? 33.128 58.414 50.225 1.00 43.87 154 ALA F C 1
ATOM 13580 O O . ALA F 2 154 ? 32.468 59.427 50.048 1.00 41.05 154 ALA F O 1
ATOM 13582 N N . LEU F 2 155 ? 33.404 57.589 49.229 1.00 43.13 155 LEU F N 1
ATOM 13583 C CA . LEU F 2 155 ? 32.890 57.683 47.909 1.00 42.23 155 LEU F CA 1
ATOM 13584 C C . LEU F 2 155 ? 31.360 57.502 47.876 1.00 39.83 155 LEU F C 1
ATOM 13585 O O . LEU F 2 155 ? 30.750 57.997 47.007 1.00 39.06 155 LEU F O 1
ATOM 13590 N N . LEU F 2 156 ? 30.728 56.835 48.837 1.00 34.78 156 LEU F N 1
ATOM 13591 C CA . LEU F 2 156 ? 29.285 56.791 48.903 1.00 39.46 156 LEU F CA 1
ATOM 13592 C C . LEU F 2 156 ? 28.857 58.192 49.114 1.00 40.15 156 LEU F C 1
ATOM 13593 O O . LEU F 2 156 ? 27.966 58.626 48.470 1.00 41.28 156 LEU F O 1
ATOM 13598 N N . TYR F 2 157 ? 29.466 58.908 50.044 1.00 41.55 157 TYR F N 1
ATOM 13599 C CA . TYR F 2 157 ? 29.073 60.356 50.111 1.00 41.13 157 TYR F CA 1
ATOM 13600 C C . TYR F 2 157 ? 29.236 61.121 48.780 1.00 43.90 157 TYR F C 1
ATOM 13601 O O . TYR F 2 157 ? 28.374 61.894 48.385 1.00 43.83 157 TYR F O 1
ATOM 13610 N N . ASN F 2 158 ? 30.328 60.883 48.079 1.00 40.01 158 ASN F N 1
ATOM 13611 C CA . ASN F 2 158 ? 30.428 61.487 46.756 1.00 35.92 158 ASN F CA 1
ATOM 13612 C C . ASN F 2 158 ? 29.273 61.155 45.809 1.00 39.98 158 ASN F C 1
ATOM 13613 O O . ASN F 2 158 ? 28.708 61.996 45.207 1.00 45.29 158 ASN F O 1
ATOM 13618 N N . GLU F 2 159 ? 28.883 59.908 45.698 1.00 42.99 159 GLU F N 1
ATOM 13619 C CA . GLU F 2 159 ? 27.790 59.561 44.804 1.00 41.78 159 GLU F CA 1
ATOM 13620 C C . GLU F 2 159 ? 26.460 60.052 45.301 1.00 40.73 159 GLU F C 1
ATOM 13621 O O . GLU F 2 159 ? 25.595 60.317 44.543 1.00 40.71 159 GLU F O 1
ATOM 13627 N N . TYR F 2 160 ? 26.304 60.172 46.596 1.00 35.04 160 TYR F N 1
ATOM 13628 C CA . TYR F 2 160 ? 25.094 60.666 47.123 1.00 37.18 160 TYR F CA 1
ATOM 13629 C C . TYR F 2 160 ? 24.931 62.098 46.734 1.00 40.79 160 TYR F C 1
ATOM 13630 O O . TYR F 2 160 ? 23.868 62.499 46.402 1.00 41.96 160 TYR F O 1
ATOM 13639 N N . GLY F 2 161 ? 25.985 62.879 46.782 1.00 36.71 161 GLY F N 1
ATOM 13640 C CA . GLY F 2 161 ? 25.834 64.251 46.418 1.00 35.58 161 GLY F CA 1
ATOM 13641 C C . GLY F 2 161 ? 25.455 64.474 44.991 1.00 38.91 161 GLY F C 1
ATOM 13642 O O . GLY F 2 161 ? 24.791 65.404 44.666 1.00 39.77 161 GLY F O 1
ATOM 13643 N N . LEU F 2 162 ? 25.926 63.625 44.119 1.00 37.90 162 LEU F N 1
ATOM 13644 C CA . LEU F 2 162 ? 25.626 63.737 42.698 1.00 35.65 162 LEU F CA 1
ATOM 13645 C C . LEU F 2 162 ? 24.181 63.373 42.431 1.00 36.17 162 LEU F C 1
ATOM 13646 O O . LEU F 2 162 ? 23.554 63.947 41.532 1.00 35.83 162 LEU F O 1
ATOM 13651 N N . PHE F 2 163 ? 23.623 62.451 43.223 1.00 35.72 163 PHE F N 1
ATOM 13652 C CA . PHE F 2 163 ? 22.214 62.114 43.051 1.00 35.88 163 PHE F CA 1
ATOM 13653 C C . PHE F 2 163 ? 21.318 63.297 43.414 1.00 34.68 163 PHE F C 1
ATOM 13654 O O . PHE F 2 163 ? 20.334 63.580 42.713 1.00 34.07 163 PHE F O 1
ATOM 13662 N N . ASN F 2 164 ? 21.639 63.994 44.508 1.00 31.98 164 ASN F N 1
ATOM 13663 C CA . ASN F 2 164 ? 20.805 65.107 44.953 1.00 33.23 164 ASN F CA 1
ATOM 13664 C C . ASN F 2 164 ? 20.912 66.326 44.054 1.00 36.01 164 ASN F C 1
ATOM 13665 O O . ASN F 2 164 ? 20.024 67.183 44.103 1.00 36.77 164 ASN F O 1
ATOM 13670 N N . ALA F 2 165 ? 21.968 66.439 43.241 1.00 35.97 165 ALA F N 1
ATOM 13671 C CA . ALA F 2 165 ? 21.990 67.526 42.269 1.00 35.98 165 ALA F CA 1
ATOM 13672 C C . ALA F 2 165 ? 20.834 67.414 41.287 1.00 35.75 165 ALA F C 1
ATOM 13673 O O . ALA F 2 165 ? 20.415 68.424 40.706 1.00 38.49 165 ALA F O 1
ATOM 13675 N N . HIS F 2 166 ? 20.304 66.215 41.093 1.00 29.94 166 HIS F N 1
ATOM 13676 C CA . HIS F 2 166 ? 19.238 66.057 40.121 1.00 32.04 166 HIS F CA 1
ATOM 13677 C C . HIS F 2 166 ? 17.899 66.605 40.622 1.00 35.48 166 HIS F C 1
ATOM 13678 O O . HIS F 2 166 ? 17.013 66.870 39.800 1.00 37.98 166 HIS F O 1
ATOM 13685 N N . SER F 2 167 ? 17.729 66.814 41.933 1.00 30.67 167 SER F N 1
ATOM 13686 C CA . SER F 2 167 ? 16.407 67.174 42.445 1.00 35.19 167 SER F CA 1
ATOM 13687 C C . SER F 2 167 ? 15.890 68.461 41.801 1.00 39.07 167 SER F C 1
ATOM 13688 O O . SER F 2 167 ? 14.746 68.519 41.329 1.00 38.92 167 SER F O 1
ATOM 13691 N N . SER F 2 168 ? 16.712 69.511 41.762 1.00 36.44 168 SER F N 1
ATOM 13692 C CA . SER F 2 168 ? 16.223 70.726 41.115 1.00 38.02 168 SER F CA 1
ATOM 13693 C C . SER F 2 168 ? 16.144 70.541 39.601 1.00 39.52 168 SER F C 1
ATOM 13694 O O . SER F 2 168 ? 15.333 71.201 38.933 1.00 39.84 168 SER F O 1
ATOM 13697 N N . VAL F 2 169 ? 16.945 69.630 39.048 1.00 37.61 169 VAL F N 1
ATOM 13698 C CA . VAL F 2 169 ? 16.874 69.354 37.616 1.00 36.32 169 VAL F CA 1
ATOM 13699 C C . VAL F 2 169 ? 15.495 68.811 37.259 1.00 36.48 169 VAL F C 1
ATOM 13700 O O . VAL F 2 169 ? 14.835 69.304 36.333 1.00 35.94 169 VAL F O 1
ATOM 13704 N N . GLY F 2 170 ? 15.033 67.800 38.010 1.00 34.50 170 GLY F N 1
ATOM 13705 C CA . GLY F 2 170 ? 13.727 67.196 37.796 1.00 30.75 170 GLY F CA 1
ATOM 13706 C C . GLY F 2 170 ? 12.560 68.156 37.979 1.00 36.94 170 GLY F C 1
ATOM 13707 O O . GLY F 2 170 ? 11.502 67.955 37.375 1.00 37.14 170 GLY F O 1
ATOM 13708 N N . ARG F 2 171 ? 12.729 69.206 38.789 1.00 36.03 171 ARG F N 1
ATOM 13709 C CA . ARG F 2 171 ? 11.709 70.251 38.844 1.00 37.49 171 ARG F CA 1
ATOM 13710 C C . ARG F 2 171 ? 11.796 71.222 37.667 1.00 36.47 171 ARG F C 1
ATOM 13711 O O . ARG F 2 171 ? 10.759 71.578 37.102 1.00 41.57 171 ARG F O 1
ATOM 13719 N N . ASP F 2 172 ? 13.001 71.665 37.272 1.00 31.99 172 ASP F N 1
ATOM 13720 C CA . ASP F 2 172 ? 13.084 72.830 36.386 1.00 30.98 172 ASP F CA 1
ATOM 13721 C C . ASP F 2 172 ? 13.181 72.503 34.906 1.00 34.47 172 ASP F C 1
ATOM 13722 O O . ASP F 2 172 ? 12.769 73.329 34.092 1.00 37.92 172 ASP F O 1
ATOM 13727 N N . CYS F 2 173 ? 13.725 71.350 34.514 1.00 36.92 173 CYS F N 1
ATOM 13728 C CA . CYS F 2 173 ? 14.037 71.148 33.100 1.00 36.37 173 CYS F CA 1
ATOM 13729 C C . CYS F 2 173 ? 12.763 71.162 32.253 1.00 37.85 173 CYS F C 1
ATOM 13730 O O . CYS F 2 173 ? 11.647 71.007 32.754 1.00 37.98 173 CYS F O 1
ATOM 13733 N N . LEU F 2 174 ? 12.943 71.326 30.944 1.00 36.32 174 LEU F N 1
ATOM 13734 C CA . LEU F 2 174 ? 11.871 71.796 30.082 1.00 37.89 174 LEU F CA 1
ATOM 13735 C C . LEU F 2 174 ? 11.337 70.743 29.130 1.00 42.11 174 LEU F C 1
ATOM 13736 O O . LEU F 2 174 ? 10.627 71.089 28.187 1.00 45.76 174 LEU F O 1
ATOM 13741 N N . SER F 2 175 ? 11.654 69.473 29.325 1.00 41.46 175 SER F N 1
ATOM 13742 C CA . SER F 2 175 ? 11.059 68.481 28.452 1.00 41.76 175 SER F CA 1
ATOM 13743 C C . SER F 2 175 ? 10.921 67.185 29.227 1.00 42.85 175 SER F C 1
ATOM 13744 O O . SER F 2 175 ? 11.613 66.959 30.221 1.00 41.05 175 SER F O 1
ATOM 13747 N N . ASP F 2 176 ? 9.989 66.348 28.773 1.00 41.77 176 ASP F N 1
ATOM 13748 C CA . ASP F 2 176 ? 9.697 65.129 29.506 1.00 44.85 176 ASP F CA 1
ATOM 13749 C C . ASP F 2 176 ? 10.835 64.129 29.380 1.00 46.53 176 ASP F C 1
ATOM 13750 O O . ASP F 2 176 ? 11.208 63.478 30.362 1.00 38.86 176 ASP F O 1
ATOM 13755 N N . THR F 2 177 ? 11.399 63.980 28.182 1.00 45.00 177 THR F N 1
ATOM 13756 C CA . THR F 2 177 ? 12.468 63.004 28.054 1.00 43.62 177 THR F CA 1
ATOM 13757 C C . THR F 2 177 ? 13.699 63.439 28.843 1.00 42.94 177 THR F C 1
ATOM 13758 O O . THR F 2 177 ? 14.430 62.586 29.358 1.00 45.20 177 THR F O 1
ATOM 13762 N N . ILE F 2 178 ? 13.928 64.748 28.990 1.00 38.61 178 ILE F N 1
ATOM 13763 C CA . ILE F 2 178 ? 15.057 65.203 29.798 1.00 38.66 178 ILE F CA 1
ATOM 13764 C C . ILE F 2 178 ? 14.766 64.980 31.279 1.00 35.63 178 ILE F C 1
ATOM 13765 O O . ILE F 2 178 ? 15.651 64.596 32.051 1.00 39.20 178 ILE F O 1
ATOM 13770 N N . ARG F 2 179 ? 13.519 65.191 31.696 1.00 34.64 179 ARG F N 1
ATOM 13771 C CA . ARG F 2 179 ? 13.131 64.881 33.068 1.00 39.33 179 ARG F CA 1
ATOM 13772 C C . ARG F 2 179 ? 13.279 63.387 33.366 1.00 35.96 179 ARG F C 1
ATOM 13773 O O . ARG F 2 179 ? 13.733 63.004 34.449 1.00 36.20 179 ARG F O 1
ATOM 13781 N N . GLN F 2 180 ? 12.912 62.539 32.404 1.00 39.40 180 GLN F N 1
ATOM 13782 C CA . GLN F 2 180 ? 13.037 61.091 32.543 1.00 38.40 180 GLN F CA 1
ATOM 13783 C C . GLN F 2 180 ? 14.503 60.651 32.642 1.00 37.80 180 GLN F C 1
ATOM 13784 O O . GLN F 2 180 ? 14.882 59.933 33.576 1.00 37.08 180 GLN F O 1
ATOM 13790 N N . SER F 2 181 ? 15.344 61.063 31.684 1.00 32.14 181 SER F N 1
ATOM 13791 C CA . SER F 2 181 ? 16.772 60.742 31.769 1.00 35.52 181 SER F CA 1
ATOM 13792 C C . SER F 2 181 ? 17.385 61.287 33.060 1.00 35.57 181 SER F C 1
ATOM 13793 O O . SER F 2 181 ? 18.187 60.616 33.718 1.00 32.52 181 SER F O 1
ATOM 13796 N N . ALA F 2 182 ? 17.046 62.522 33.423 1.00 36.29 182 ALA F N 1
ATOM 13797 C CA . ALA F 2 182 ? 17.634 63.111 34.620 1.00 34.09 182 ALA F CA 1
ATOM 13798 C C . ALA F 2 182 ? 17.343 62.251 35.843 1.00 38.61 182 ALA F C 1
ATOM 13799 O O . ALA F 2 182 ? 18.248 61.948 36.638 1.00 34.30 182 ALA F O 1
ATOM 13801 N N . THR F 2 183 ? 16.076 61.833 35.993 1.00 34.68 183 THR F N 1
ATOM 13802 C CA . THR F 2 183 ? 15.656 61.097 37.178 1.00 31.34 183 THR F CA 1
ATOM 13803 C C . THR F 2 183 ? 16.365 59.743 37.265 1.00 38.31 183 THR F C 1
ATOM 13804 O O . THR F 2 183 ? 16.924 59.398 38.314 1.00 35.91 183 THR F O 1
ATOM 13808 N N . PHE F 2 184 ? 16.364 58.960 36.168 1.00 36.47 184 PHE F N 1
ATOM 13809 C CA . PHE F 2 184 ? 17.087 57.687 36.166 1.00 34.60 184 PHE F CA 1
ATOM 13810 C C . PHE F 2 184 ? 18.584 57.888 36.367 1.00 37.86 184 PHE F C 1
ATOM 13811 O O . PHE F 2 184 ? 19.248 57.070 37.022 1.00 32.00 184 PHE F O 1
ATOM 13819 N N . ALA F 2 185 ? 19.138 58.967 35.814 1.00 37.19 185 ALA F N 1
ATOM 13820 C CA . ALA F 2 185 ? 20.529 59.288 36.099 1.00 34.22 185 ALA F CA 1
ATOM 13821 C C . ALA F 2 185 ? 20.740 59.496 37.593 1.00 34.92 185 ALA F C 1
ATOM 13822 O O . ALA F 2 185 ? 21.710 58.994 38.173 1.00 34.98 185 ALA F O 1
ATOM 13824 N N . GLY F 2 186 ? 19.815 60.200 38.242 1.00 34.47 186 GLY F N 1
ATOM 13825 C CA . GLY F 2 186 ? 19.963 60.443 39.661 1.00 34.65 186 GLY F CA 1
ATOM 13826 C C . GLY F 2 186 ? 19.614 59.240 40.513 1.00 37.65 186 GLY F C 1
ATOM 13827 O O . GLY F 2 186 ? 20.160 59.071 41.610 1.00 39.30 186 GLY F O 1
ATOM 13828 N N . LEU F 2 187 ? 18.693 58.394 40.043 1.00 34.45 187 LEU F N 1
ATOM 13829 C CA . LEU F 2 187 ? 18.374 57.204 40.813 1.00 31.74 187 LEU F CA 1
ATOM 13830 C C . LEU F 2 187 ? 19.550 56.231 40.797 1.00 34.64 187 LEU F C 1
ATOM 13831 O O . LEU F 2 187 ? 19.909 55.658 41.835 1.00 33.38 187 LEU F O 1
ATOM 13836 N N . ASP F 2 188 ? 20.202 56.068 39.646 1.00 33.27 188 ASP F N 1
ATOM 13837 C CA . ASP F 2 188 ? 21.391 55.222 39.631 1.00 33.89 188 ASP F CA 1
ATOM 13838 C C . ASP F 2 188 ? 22.444 55.718 40.616 1.00 33.36 188 ASP F C 1
ATOM 13839 O O . ASP F 2 188 ? 23.145 54.909 41.233 1.00 34.43 188 ASP F O 1
ATOM 13844 N N . LYS F 2 189 ? 22.564 57.030 40.805 1.00 34.56 189 LYS F N 1
ATOM 13845 C CA . LYS F 2 189 ? 23.638 57.521 41.666 1.00 34.72 189 LYS F CA 1
ATOM 13846 C C . LYS F 2 189 ? 23.350 57.207 43.124 1.00 33.47 189 LYS F C 1
ATOM 13847 O O . LYS F 2 189 ? 24.257 56.843 43.882 1.00 34.43 189 LYS F O 1
ATOM 13853 N N . VAL F 2 190 ? 22.094 57.339 43.541 1.00 32.20 190 VAL F N 1
ATOM 13854 C CA . VAL F 2 190 ? 21.777 56.914 44.894 1.00 33.80 190 VAL F CA 1
ATOM 13855 C C . VAL F 2 190 ? 21.892 55.394 44.983 1.00 36.87 190 VAL F C 1
ATOM 13856 O O . VAL F 2 190 ? 22.234 54.849 46.043 1.00 35.43 190 VAL F O 1
ATOM 13860 N N . ASP F 2 191 ? 21.638 54.685 43.873 1.00 33.36 191 ASP F N 1
ATOM 13861 C CA . ASP F 2 191 ? 21.934 53.257 43.827 1.00 31.49 191 ASP F CA 1
ATOM 13862 C C . ASP F 2 191 ? 23.402 53.009 44.155 1.00 34.68 191 ASP F C 1
ATOM 13863 O O . ASP F 2 191 ? 23.728 52.216 45.051 1.00 35.17 191 ASP F O 1
ATOM 13868 N N . ASN F 2 192 ? 24.299 53.692 43.435 1.00 34.14 192 ASN F N 1
ATOM 13869 C CA . ASN F 2 192 ? 25.734 53.611 43.709 1.00 37.28 192 ASN F CA 1
ATOM 13870 C C . ASN F 2 192 ? 26.022 53.763 45.196 1.00 36.44 192 ASN F C 1
ATOM 13871 O O . ASN F 2 192 ? 26.719 52.933 45.798 1.00 35.91 192 ASN F O 1
ATOM 13876 N N . ALA F 2 193 ? 25.480 54.819 45.808 1.00 32.28 193 ALA F N 1
ATOM 13877 C CA . ALA F 2 193 ? 25.732 55.054 47.224 1.00 34.58 193 ALA F CA 1
ATOM 13878 C C . ALA F 2 193 ? 25.225 53.890 48.063 1.00 36.35 193 ALA F C 1
ATOM 13879 O O . ALA F 2 193 ? 25.946 53.365 48.920 1.00 31.53 193 ALA F O 1
ATOM 13881 N N . GLN F 2 194 ? 23.970 53.480 47.832 1.00 36.80 194 GLN F N 1
ATOM 13882 C CA . GLN F 2 194 ? 23.394 52.387 48.603 1.00 32.26 194 GLN F CA 1
ATOM 13883 C C . GLN F 2 194 ? 24.167 51.099 48.377 1.00 37.75 194 GLN F C 1
ATOM 13884 O O . GLN F 2 194 ? 24.362 50.310 49.314 1.00 34.38 194 GLN F O 1
ATOM 13890 N N . MET F 2 195 ? 24.653 50.891 47.152 1.00 39.03 195 MET F N 1
ATOM 13891 C CA . MET F 2 195 ? 25.381 49.666 46.860 1.00 36.16 195 MET F CA 1
ATOM 13892 C C . MET F 2 195 ? 26.711 49.620 47.603 1.00 34.30 195 MET F C 1
ATOM 13893 O O . MET F 2 195 ? 27.063 48.584 48.168 1.00 40.19 195 MET F O 1
ATOM 13898 N N . ILE F 2 196 ? 27.458 50.726 47.642 1.00 37.22 196 ILE F N 1
ATOM 13899 C CA . ILE F 2 196 ? 28.696 50.730 48.419 1.00 31.34 196 ILE F CA 1
ATOM 13900 C C . ILE F 2 196 ? 28.397 50.345 49.859 1.00 37.45 196 ILE F C 1
ATOM 13901 O O . ILE F 2 196 ? 29.078 49.503 50.455 1.00 39.95 196 ILE F O 1
ATOM 13906 N N . GLN F 2 197 ? 27.340 50.925 50.428 1.00 35.30 197 GLN F N 1
ATOM 13907 C CA . GLN F 2 197 ? 26.995 50.612 51.807 1.00 34.92 197 GLN F CA 1
ATOM 13908 C C . GLN F 2 197 ? 26.578 49.152 51.948 1.00 40.05 197 GLN F C 1
ATOM 13909 O O . GLN F 2 197 ? 26.877 48.507 52.962 1.00 42.05 197 GLN F O 1
ATOM 13915 N N . MET F 2 198 ? 25.890 48.610 50.934 1.00 37.84 198 MET F N 1
ATOM 13916 C CA . MET F 2 198 ? 25.526 47.199 50.962 1.00 33.38 198 MET F CA 1
ATOM 13917 C C . MET F 2 198 ? 26.759 46.321 51.002 1.00 35.40 198 MET F C 1
ATOM 13918 O O . MET F 2 198 ? 26.795 45.321 51.730 1.00 33.72 198 MET F O 1
ATOM 13923 N N . GLU F 2 199 ? 27.775 46.662 50.206 1.00 36.01 199 GLU F N 1
ATOM 13924 C CA . GLU F 2 199 ? 29.015 45.895 50.256 1.00 40.81 199 GLU F CA 1
ATOM 13925 C C . GLU F 2 199 ? 29.592 45.904 51.662 1.00 38.05 199 GLU F C 1
ATOM 13926 O O . GLU F 2 199 ? 29.892 44.851 52.229 1.00 39.13 199 GLU F O 1
ATOM 13932 N N . ARG F 2 200 ? 29.752 47.093 52.238 1.00 41.00 200 ARG F N 1
ATOM 13933 C CA . ARG F 2 200 ? 30.351 47.188 53.561 1.00 39.57 200 ARG F CA 1
ATOM 13934 C C . ARG F 2 200 ? 29.565 46.365 54.579 1.00 40.23 200 ARG F C 1
ATOM 13935 O O . ARG F 2 200 ? 30.160 45.627 55.376 1.00 40.75 200 ARG F O 1
ATOM 13943 N N . LEU F 2 201 ? 28.229 46.442 54.553 1.00 37.51 201 LEU F N 1
ATOM 13944 C CA . LEU F 2 201 ? 27.446 45.653 55.510 1.00 36.93 201 LEU F CA 1
ATOM 13945 C C . LEU F 2 201 ? 27.607 44.156 55.276 1.00 41.49 201 LEU F C 1
ATOM 13946 O O . LEU F 2 201 ? 27.454 43.359 56.217 1.00 43.93 201 LEU F O 1
ATOM 13951 N N . PHE F 2 202 ? 27.863 43.753 54.026 1.00 36.82 202 PHE F N 1
ATOM 13952 C CA . PHE F 2 202 ? 28.089 42.347 53.715 1.00 36.96 202 PHE F CA 1
ATOM 13953 C C . PHE F 2 202 ? 29.421 41.878 54.289 1.00 41.30 202 PHE F C 1
ATOM 13954 O O . PHE F 2 202 ? 29.473 40.889 55.037 1.00 40.30 202 PHE F O 1
ATOM 13962 N N . ILE F 2 203 ? 30.510 42.590 53.961 1.00 36.71 203 ILE F N 1
ATOM 13963 C CA . ILE F 2 203 ? 31.815 42.261 54.532 1.00 37.88 203 ILE F CA 1
ATOM 13964 C C . ILE F 2 203 ? 31.732 42.217 56.050 1.00 43.29 203 ILE F C 1
ATOM 13965 O O . ILE F 2 203 ? 32.278 41.312 56.693 1.00 46.31 203 ILE F O 1
ATOM 13970 N N . ALA F 2 204 ? 31.019 43.174 56.645 1.00 40.70 204 ALA F N 1
ATOM 13971 C CA . ALA F 2 204 ? 30.820 43.158 58.087 1.00 42.44 204 ALA F CA 1
ATOM 13972 C C . ALA F 2 204 ? 30.246 41.834 58.567 1.00 44.21 204 ALA F C 1
ATOM 13973 O O . ALA F 2 204 ? 30.479 41.438 59.715 1.00 44.91 204 ALA F O 1
ATOM 13975 N N . LYS F 2 205 ? 29.467 41.146 57.727 1.00 47.74 205 LYS F N 1
ATOM 13976 C CA . LYS F 2 205 ? 28.854 39.897 58.170 1.00 44.74 205 LYS F CA 1
ATOM 13977 C C . LYS F 2 205 ? 29.816 38.717 58.086 1.00 42.52 205 LYS F C 1
ATOM 13978 O O . LYS F 2 205 ? 29.554 37.688 58.712 1.00 40.85 205 LYS F O 1
ATOM 13984 N N . LEU F 2 206 ? 30.909 38.843 57.328 1.00 41.63 206 LEU F N 1
ATOM 13985 C CA . LEU F 2 206 ? 31.873 37.761 57.151 1.00 45.70 206 LEU F CA 1
ATOM 13986 C C . LEU F 2 206 ? 33.094 37.905 58.038 1.00 47.25 206 LEU F C 1
ATOM 13987 O O . LEU F 2 206 ? 33.778 36.909 58.298 1.00 49.82 206 LEU F O 1
ATOM 13992 N N . VAL F 2 207 ? 33.375 39.115 58.501 1.00 49.87 207 VAL F N 1
ATOM 13993 C CA . VAL F 2 207 ? 34.678 39.463 59.058 1.00 51.25 207 VAL F CA 1
ATOM 13994 C C . VAL F 2 207 ? 34.456 40.095 60.426 1.00 56.32 207 VAL F C 1
ATOM 13995 O O . VAL F 2 207 ? 34.133 41.295 60.514 1.00 54.90 207 VAL F O 1
ATOM 13999 N N . PRO F 2 208 ? 34.645 39.349 61.513 1.00 52.35 208 PRO F N 1
ATOM 14000 C CA . PRO F 2 208 ? 34.293 39.880 62.833 1.00 51.29 208 PRO F CA 1
ATOM 14001 C C . PRO F 2 208 ? 35.179 41.064 63.179 1.00 54.55 208 PRO F C 1
ATOM 14002 O O . PRO F 2 208 ? 36.383 41.063 62.905 1.00 55.05 208 PRO F O 1
ATOM 14006 N N . GLY F 2 209 ? 34.564 42.093 63.762 1.00 55.15 209 GLY F N 1
ATOM 14007 C CA . GLY F 2 209 ? 35.256 43.325 64.069 1.00 47.83 209 GLY F CA 1
ATOM 14008 C C . GLY F 2 209 ? 35.243 44.348 62.959 1.00 51.92 209 GLY F C 1
ATOM 14009 O O . GLY F 2 209 ? 35.654 45.496 63.183 1.00 57.33 209 GLY F O 1
ATOM 14010 N N . PHE F 2 210 ? 34.793 43.970 61.767 1.00 57.87 210 PHE F N 1
ATOM 14011 C CA . PHE F 2 210 ? 34.666 44.899 60.648 1.00 55.61 210 PHE F CA 1
ATOM 14012 C C . PHE F 2 210 ? 33.451 45.789 60.877 1.00 53.34 210 PHE F C 1
ATOM 14013 O O . PHE F 2 210 ? 32.318 45.292 60.918 1.00 52.98 210 PHE F O 1
ATOM 14021 N N . ASP F 2 211 ? 33.690 47.096 61.050 1.00 53.00 211 ASP F N 1
ATOM 14022 C CA . ASP F 2 211 ? 32.646 48.062 61.400 1.00 56.92 211 ASP F CA 1
ATOM 14023 C C . ASP F 2 211 ? 32.098 48.708 60.128 1.00 54.00 211 ASP F C 1
ATOM 14024 O O . ASP F 2 211 ? 32.792 49.487 59.455 1.00 47.56 211 ASP F O 1
ATOM 14029 N N . ALA F 2 212 ? 30.847 48.383 59.806 1.00 50.22 212 ALA F N 1
ATOM 14030 C CA . ALA F 2 212 ? 30.191 48.873 58.608 1.00 48.52 212 ALA F CA 1
ATOM 14031 C C . ALA F 2 212 ? 29.351 50.114 58.873 1.00 50.74 212 ALA F C 1
ATOM 14032 O O . ALA F 2 212 ? 28.557 50.505 58.013 1.00 49.84 212 ALA F O 1
ATOM 14034 N N . SER F 2 213 ? 29.504 50.735 60.043 1.00 51.07 213 SER F N 1
ATOM 14035 C CA . SER F 2 213 ? 28.911 52.044 60.289 1.00 48.15 213 SER F CA 1
ATOM 14036 C C . SER F 2 213 ? 29.531 53.079 59.357 1.00 43.19 213 SER F C 1
ATOM 14037 O O . SER F 2 213 ? 30.663 52.925 58.899 1.00 39.11 213 SER F O 1
ATOM 14040 N N . THR F 2 214 ? 28.765 54.133 59.055 1.00 42.18 214 THR F N 1
ATOM 14041 C CA . THR F 2 214 ? 29.208 55.177 58.129 1.00 44.79 214 THR F CA 1
ATOM 14042 C C . THR F 2 214 ? 29.988 56.305 58.810 1.00 47.12 214 THR F C 1
ATOM 14043 O O . THR F 2 214 ? 30.525 57.178 58.106 1.00 43.28 214 THR F O 1
ATOM 14047 N N . ASP F 2 215 ? 30.063 56.297 60.150 1.00 47.82 215 ASP F N 1
ATOM 14048 C CA . ASP F 2 215 ? 30.754 57.337 60.912 1.00 43.86 215 ASP F CA 1
ATOM 14049 C C . ASP F 2 215 ? 32.136 57.639 60.340 1.00 46.93 215 ASP F C 1
ATOM 14050 O O . ASP F 2 215 ? 32.426 58.778 59.959 1.00 44.96 215 ASP F O 1
ATOM 14055 N N . VAL F 2 216 ? 33.013 56.627 6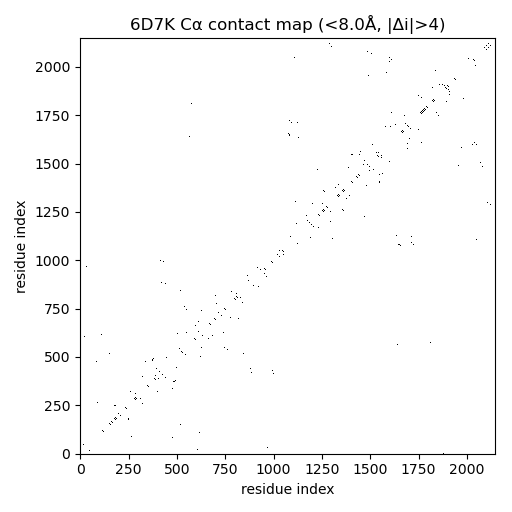0.282 1.00 45.30 216 VAL F N 1
ATOM 14056 C CA . VAL F 2 216 ? 34.358 56.857 59.750 1.00 44.37 216 VAL F CA 1
ATOM 14057 C C . VAL F 2 216 ? 34.310 57.327 58.306 1.00 44.47 216 VAL F C 1
ATOM 14058 O O . VAL F 2 216 ? 34.950 58.350 57.992 1.00 43.32 216 VAL F O 1
ATOM 14062 N N . PRO F 2 217 ? 33.606 56.662 57.383 1.00 47.29 217 PRO F N 1
ATOM 14063 C CA . PRO F 2 217 ? 33.579 57.169 55.997 1.00 47.62 217 PRO F CA 1
ATOM 14064 C C . PRO F 2 217 ? 33.080 58.602 55.906 1.00 46.14 217 PRO F C 1
ATOM 14065 O O . PRO F 2 217 ? 33.578 59.386 55.083 1.00 44.72 217 PRO F O 1
ATOM 14069 N N . LYS F 2 218 ? 32.119 58.981 56.750 1.00 46.98 218 LYS F N 1
ATOM 14070 C CA . LYS F 2 218 ? 31.616 60.350 56.704 1.00 45.23 218 LYS F CA 1
ATOM 14071 C C . LYS F 2 218 ? 32.653 61.335 57.228 1.00 45.54 218 LYS F C 1
ATOM 14072 O O . LYS F 2 218 ? 32.896 62.377 56.610 1.00 46.90 218 LYS F O 1
ATOM 14078 N N . LYS F 2 219 ? 33.272 61.030 58.374 1.00 46.82 219 LYS F N 1
ATOM 14079 C CA . LYS F 2 219 ? 34.390 61.853 58.837 1.00 51.06 219 LYS F CA 1
ATOM 14080 C C . LYS F 2 219 ? 35.459 61.993 57.752 1.00 45.85 219 LYS F C 1
ATOM 14081 O O . LYS F 2 219 ? 35.976 63.088 57.517 1.00 51.62 219 LYS F O 1
ATOM 14087 N N . ILE F 2 220 ? 35.780 60.907 57.054 1.00 42.17 220 ILE F N 1
ATOM 14088 C CA . ILE F 2 220 ? 36.771 60.998 55.988 1.00 43.71 220 ILE F CA 1
ATOM 14089 C C . ILE F 2 220 ? 36.271 61.869 54.839 1.00 44.11 220 ILE F C 1
ATOM 14090 O O . ILE F 2 220 ? 37.038 62.648 54.269 1.00 45.20 220 ILE F O 1
ATOM 14095 N N . TRP F 2 221 ? 34.997 61.732 54.448 1.00 46.28 221 TRP F N 1
ATOM 14096 C CA . TRP F 2 221 ? 34.505 62.544 53.334 1.00 45.08 221 TRP F CA 1
ATOM 14097 C C . TRP F 2 221 ? 34.390 64.022 53.705 1.00 43.88 221 TRP F C 1
ATOM 14098 O O . TRP F 2 221 ? 34.483 64.886 52.824 1.00 42.03 221 TRP F O 1
ATOM 14109 N N . THR F 2 222 ? 34.232 64.345 54.990 1.00 44.44 222 THR F N 1
ATOM 14110 C CA . THR F 2 222 ? 34.014 65.730 55.380 1.00 44.27 222 THR F CA 1
ATOM 14111 C C . THR F 2 222 ? 35.271 66.455 55.847 1.00 49.18 222 THR F C 1
ATOM 14112 O O . THR F 2 222 ? 35.276 67.687 55.893 1.00 54.41 222 THR F O 1
ATOM 14116 N N . THR F 2 223 ? 36.335 65.746 56.188 1.00 51.53 223 THR F N 1
ATOM 14117 C CA . THR F 2 223 ? 37.464 66.404 56.831 1.00 53.01 223 THR F CA 1
ATOM 14118 C C . THR F 2 223 ? 38.806 66.008 56.220 1.00 57.94 223 THR F C 1
ATOM 14119 O O . THR F 2 223 ? 39.762 66.788 56.289 1.00 61.86 223 THR F O 1
ATOM 14123 N N . ASP F 2 224 ? 38.893 64.812 55.633 1.00 55.30 224 ASP F N 1
ATOM 14124 C CA . ASP F 2 224 ? 40.160 64.287 55.109 1.00 54.12 224 ASP F CA 1
ATOM 14125 C C . ASP F 2 224 ? 40.542 64.975 53.806 1.00 54.67 224 ASP F C 1
ATOM 14126 O O . ASP F 2 224 ? 39.777 64.911 52.831 1.00 54.65 224 ASP F O 1
ATOM 14131 N N . PRO F 2 225 ? 41.722 65.601 53.731 1.00 55.19 225 PRO F N 1
ATOM 14132 C CA . PRO F 2 225 ? 42.092 66.371 52.532 1.00 50.08 225 PRO F CA 1
ATOM 14133 C C . PRO F 2 225 ? 42.000 65.613 51.229 1.00 46.06 225 PRO F C 1
ATOM 14134 O O . PRO F 2 225 ? 41.765 66.249 50.194 1.00 50.86 225 PRO F O 1
ATOM 14138 N N . ILE F 2 226 ? 42.212 64.290 51.234 1.00 50.12 226 ILE F N 1
ATOM 14139 C CA . ILE F 2 226 ? 42.114 63.494 50.008 1.00 48.85 226 ILE F CA 1
ATOM 14140 C C . ILE F 2 226 ? 40.814 63.790 49.262 1.00 50.64 226 ILE F C 1
ATOM 14141 O O . ILE F 2 226 ? 40.792 63.893 48.026 1.00 50.11 226 ILE F O 1
ATOM 14146 N N . TYR F 2 227 ? 39.717 63.952 49.997 1.00 41.24 227 TYR F N 1
ATOM 14147 C CA . TYR F 2 227 ? 38.409 64.170 49.406 1.00 47.73 227 TYR F CA 1
ATOM 14148 C C . TYR F 2 227 ? 37.917 65.612 49.538 1.00 52.56 227 TYR F C 1
ATOM 14149 O O . TYR F 2 227 ? 36.759 65.888 49.210 1.00 51.38 227 TYR F O 1
ATOM 14158 N N . ALA F 2 228 ? 38.755 66.536 50.012 1.00 49.65 228 ALA F N 1
ATOM 14159 C CA . ALA F 2 228 ? 38.308 67.919 50.151 1.00 51.20 228 ALA F CA 1
ATOM 14160 C C . ALA F 2 228 ? 37.919 68.516 48.798 1.00 47.16 228 ALA F C 1
ATOM 14161 O O . ALA F 2 228 ? 36.881 69.176 48.670 1.00 42.96 228 ALA F O 1
ATOM 14163 N N . GLY F 2 229 ? 38.747 68.299 47.775 1.00 48.65 229 GLY F N 1
ATOM 14164 C CA . GLY F 2 229 ? 38.468 68.890 46.476 1.00 44.45 229 GLY F CA 1
ATOM 14165 C C . GLY F 2 229 ? 37.269 68.249 45.807 1.00 51.27 229 GLY F C 1
ATOM 14166 O O . GLY F 2 229 ? 36.468 68.933 45.153 1.00 48.22 229 GLY F O 1
ATOM 14167 N N . ALA F 2 230 ? 37.128 66.927 45.959 1.00 45.14 230 ALA F N 1
ATOM 14168 C CA . ALA F 2 230 ? 35.902 66.256 45.541 1.00 42.52 230 ALA F CA 1
ATOM 14169 C C . ALA F 2 230 ? 34.685 66.855 46.246 1.00 43.50 230 ALA F C 1
ATOM 14170 O O . ALA F 2 230 ? 33.785 67.411 45.599 1.00 39.23 230 ALA F O 1
ATOM 14172 N N . ARG F 2 231 ? 34.646 66.761 47.582 1.00 39.95 231 ARG F N 1
ATOM 14173 C CA . ARG F 2 231 ? 33.519 67.313 48.332 1.00 40.34 231 ARG F CA 1
ATOM 14174 C C . ARG F 2 231 ? 33.207 68.746 47.896 1.00 48.09 231 ARG F C 1
ATOM 14175 O O . ARG F 2 231 ? 32.035 69.137 47.809 1.00 44.94 231 ARG F O 1
ATOM 14183 N N . GLY F 2 232 ? 34.240 69.534 47.584 1.00 44.53 232 GLY F N 1
ATOM 14184 C CA . GLY F 2 232 ? 33.995 70.868 47.073 1.00 35.71 232 GLY F CA 1
ATOM 14185 C C . GLY F 2 232 ? 33.324 70.860 45.716 1.00 39.25 232 GLY F C 1
ATOM 14186 O O . GLY F 2 232 ? 32.377 71.608 45.482 1.00 48.74 232 GLY F O 1
ATOM 14187 N N . ALA F 2 233 ? 33.811 70.027 44.798 1.00 42.32 233 ALA F N 1
ATOM 14188 C CA . ALA F 2 233 ? 33.183 69.947 43.484 1.00 41.87 233 ALA F CA 1
ATOM 14189 C C . ALA F 2 233 ? 31.706 69.578 43.606 1.00 45.04 233 ALA F C 1
ATOM 14190 O O . ALA F 2 233 ? 30.838 70.240 43.021 1.00 47.16 233 ALA F O 1
ATOM 14192 N N . VAL F 2 234 ? 31.398 68.542 44.392 1.00 43.46 234 VAL F N 1
ATOM 14193 C CA . VAL F 2 234 ? 30.031 68.034 44.465 1.00 40.28 234 VAL F CA 1
ATOM 14194 C C . VAL F 2 234 ? 29.113 69.057 45.114 1.00 44.21 234 VAL F C 1
ATOM 14195 O O . VAL F 2 234 ? 27.967 69.251 44.678 1.00 39.50 234 VAL F O 1
ATOM 14199 N N . GLU F 2 235 ? 29.608 69.733 46.159 1.00 40.20 235 GLU F N 1
ATOM 14200 C CA . GLU F 2 235 ? 28.814 70.736 46.861 1.00 42.21 235 GLU F CA 1
ATOM 14201 C C . GLU F 2 235 ? 28.454 71.918 45.957 1.00 42.88 235 GLU F C 1
ATOM 14202 O O . GLU F 2 235 ? 27.368 72.501 46.101 1.00 43.45 235 GLU F O 1
ATOM 14208 N N . GLU F 2 236 ? 29.336 72.276 45.016 1.00 40.99 236 GLU F N 1
ATOM 14209 C CA . GLU F 2 236 ? 29.005 73.334 44.059 1.00 42.98 236 GLU F CA 1
ATOM 14210 C C . GLU F 2 236 ? 28.046 72.842 42.972 1.00 43.60 236 GLU F C 1
ATOM 14211 O O . GLU F 2 236 ? 27.149 73.581 42.549 1.00 41.35 236 GLU F O 1
ATOM 14217 N N . ILE F 2 237 ? 28.229 71.608 42.485 1.00 45.30 237 ILE F N 1
ATOM 14218 C CA . ILE F 2 237 ? 27.329 71.115 41.449 1.00 42.59 237 ILE F CA 1
ATOM 14219 C C . ILE F 2 237 ? 25.932 70.898 42.008 1.00 42.60 237 ILE F C 1
ATOM 14220 O O . ILE F 2 237 ? 24.936 71.078 41.295 1.00 38.86 237 ILE F O 1
ATOM 14225 N N . TRP F 2 238 ? 25.829 70.495 43.277 1.00 40.89 238 TRP F N 1
ATOM 14226 C CA . TRP F 2 238 ? 24.526 70.205 43.871 1.00 37.01 238 TRP F CA 1
ATOM 14227 C C . TRP F 2 238 ? 23.820 71.484 44.307 1.00 42.25 238 TRP F C 1
ATOM 14228 O O . TRP F 2 238 ? 22.743 71.820 43.800 1.00 41.89 238 TRP F O 1
ATOM 14239 N N . GLN F 2 239 ? 24.403 72.191 45.276 1.00 42.63 239 GLN F N 1
ATOM 14240 C CA . GLN F 2 239 ? 23.703 73.251 45.989 1.00 40.17 239 GLN F CA 1
ATOM 14241 C C . GLN F 2 239 ? 24.188 74.636 45.618 1.00 41.80 239 GLN F C 1
ATOM 14242 O O . GLN F 2 239 ? 23.829 75.598 46.298 1.00 49.34 239 GLN F O 1
ATOM 14248 N N . GLY F 2 240 ? 25.002 74.763 44.571 1.00 44.40 240 GLY F N 1
ATOM 14249 C CA . GLY F 2 240 ? 25.638 76.024 44.257 1.00 37.99 240 GLY F CA 1
ATOM 14250 C C . GLY F 2 240 ? 25.181 76.663 42.965 1.00 39.24 240 GLY F C 1
ATOM 14251 O O . GLY F 2 240 ? 25.485 77.831 42.706 1.00 45.45 240 GLY F O 1
ATOM 14252 N N . ILE F 2 241 ? 24.460 75.920 42.133 1.00 38.67 241 ILE F N 1
ATOM 14253 C CA . ILE F 2 241 ? 23.936 76.447 40.880 1.00 42.44 241 ILE F CA 1
ATOM 14254 C C . ILE F 2 241 ? 22.494 75.979 40.723 1.00 41.34 241 ILE F C 1
ATOM 14255 O O . ILE F 2 241 ? 21.995 75.147 41.486 1.00 38.72 241 ILE F O 1
ATOM 14260 N N . GLN F 2 242 ? 21.827 76.516 39.705 1.00 36.21 242 GLN F N 1
ATOM 14261 C CA . GLN F 2 242 ? 20.491 76.025 39.399 1.00 40.07 242 GLN F CA 1
ATOM 14262 C C . GLN F 2 242 ? 20.219 75.880 37.913 1.00 41.04 242 GLN F C 1
ATOM 14263 O O . GLN F 2 242 ? 19.212 75.256 37.555 1.00 40.66 242 GLN F O 1
ATOM 14269 N N . ASP F 2 243 ? 21.064 76.420 37.039 1.00 37.75 243 ASP F N 1
ATOM 14270 C CA . ASP F 2 243 ? 20.938 76.108 35.625 1.00 41.70 243 ASP F CA 1
ATOM 14271 C C . ASP F 2 243 ? 20.918 74.595 35.471 1.00 42.43 243 ASP F C 1
ATOM 14272 O O . ASP F 2 243 ? 21.884 73.917 35.826 1.00 43.48 243 ASP F O 1
ATOM 14277 N N . TRP F 2 244 ? 19.808 74.047 34.981 1.00 40.70 244 TRP F N 1
ATOM 14278 C CA . TRP F 2 244 ? 19.712 72.592 35.006 1.00 40.84 244 TRP F CA 1
ATOM 14279 C C . TRP F 2 244 ? 20.562 71.925 33.934 1.00 42.43 244 TRP F C 1
ATOM 14280 O O . TRP F 2 244 ? 20.987 70.772 34.120 1.00 38.45 244 TRP F O 1
ATOM 14291 N N . ASN F 2 245 ? 20.837 72.621 32.822 1.00 44.31 245 ASN F N 1
ATOM 14292 C CA . ASN F 2 245 ? 21.793 72.084 31.854 1.00 41.50 245 ASN F CA 1
ATOM 14293 C C . ASN F 2 245 ? 23.200 72.121 32.421 1.00 39.85 245 ASN F C 1
ATOM 14294 O O . ASN F 2 245 ? 24.003 71.223 32.146 1.00 41.88 245 ASN F O 1
ATOM 14299 N N . GLU F 2 246 ? 23.512 73.152 33.220 1.00 42.27 246 GLU F N 1
ATOM 14300 C CA . GLU F 2 246 ? 24.833 73.241 33.837 1.00 41.44 246 GLU F CA 1
ATOM 14301 C C . GLU F 2 246 ? 25.009 72.159 34.891 1.00 44.06 246 GLU F C 1
ATOM 14302 O O . GLU F 2 246 ? 26.112 71.622 35.054 1.00 47.44 246 GLU F O 1
ATOM 14308 N N . ILE F 2 247 ? 23.941 71.807 35.614 1.00 41.40 247 ILE F N 1
ATOM 14309 C CA . ILE F 2 247 ? 24.081 70.738 36.595 1.00 38.54 247 ILE F CA 1
ATOM 14310 C C . ILE F 2 247 ? 24.391 69.430 35.888 1.00 40.59 247 ILE F C 1
ATOM 14311 O O . ILE F 2 247 ? 25.357 68.739 36.226 1.00 43.78 247 ILE F O 1
ATOM 14316 N N . LEU F 2 248 ? 23.592 69.086 34.874 1.00 38.60 248 LEU F N 1
ATOM 14317 C CA . LEU F 2 248 ? 23.805 67.832 34.156 1.00 38.97 248 LEU F CA 1
ATOM 14318 C C . LEU F 2 248 ? 25.158 67.812 33.450 1.00 43.85 248 LEU F C 1
ATOM 14319 O O . LEU F 2 248 ? 25.859 66.789 33.470 1.00 43.01 248 LEU F O 1
ATOM 14324 N N . TRP F 2 249 ? 25.543 68.923 32.804 1.00 42.25 249 TRP F N 1
ATOM 14325 C CA . TRP F 2 249 ? 26.789 68.907 32.039 1.00 41.14 249 TRP F CA 1
ATOM 14326 C C . TRP F 2 249 ? 28.009 68.875 32.960 1.00 40.53 249 TRP F C 1
ATOM 14327 O O . TRP F 2 249 ? 28.932 68.087 32.745 1.00 43.26 249 TRP F O 1
ATOM 14338 N N . ALA F 2 250 ? 28.033 69.709 33.994 1.00 39.36 250 ALA F N 1
ATOM 14339 C CA . ALA F 2 250 ? 29.156 69.665 34.925 1.00 42.33 250 ALA F CA 1
ATOM 14340 C C . ALA F 2 250 ? 29.211 68.352 35.707 1.00 42.19 250 ALA F C 1
ATOM 14341 O O . ALA F 2 250 ? 30.301 67.877 36.039 1.00 44.63 250 ALA F O 1
ATOM 14343 N N . GLY F 2 251 ? 28.068 67.760 36.027 1.00 36.88 251 GLY F N 1
ATOM 14344 C CA . GLY F 2 251 ? 28.087 66.634 36.933 1.00 37.99 251 GLY F CA 1
ATOM 14345 C C . GLY F 2 251 ? 28.480 65.324 36.279 1.00 43.07 251 GLY F C 1
ATOM 14346 O O . GLY F 2 251 ? 29.298 64.574 36.823 1.00 43.58 251 GLY F O 1
ATOM 14347 N N . HIS F 2 252 ? 27.903 65.040 35.108 1.00 39.30 252 HIS F N 1
ATOM 14348 C CA . HIS F 2 252 ? 28.200 63.814 34.380 1.00 37.47 252 HIS F CA 1
ATOM 14349 C C . HIS F 2 252 ? 29.319 64.000 33.358 1.00 42.80 252 HIS F C 1
ATOM 14350 O O . HIS F 2 252 ? 30.253 63.194 33.314 1.00 45.00 252 HIS F O 1
ATOM 14357 N N . ALA F 2 253 ? 29.251 65.058 32.534 1.00 42.97 253 ALA F N 1
ATOM 14358 C CA . ALA F 2 253 ? 30.170 65.194 31.406 1.00 42.81 253 ALA F CA 1
ATOM 14359 C C . ALA F 2 253 ? 31.546 65.734 31.790 1.00 42.78 253 ALA F C 1
ATOM 14360 O O . ALA F 2 253 ? 32.493 65.575 31.014 1.00 42.20 253 ALA F O 1
ATOM 14362 N N . VAL F 2 254 ? 31.692 66.379 32.942 1.00 39.75 254 VAL F N 1
ATOM 14363 C CA . VAL F 2 254 ? 33.001 66.906 33.300 1.00 40.37 254 VAL F CA 1
ATOM 14364 C C . VAL F 2 254 ? 33.478 66.265 34.597 1.00 40.42 254 VAL F C 1
ATOM 14365 O O . VAL F 2 254 ? 34.433 65.482 34.604 1.00 39.90 254 VAL F O 1
ATOM 14369 N N . TYR F 2 255 ? 32.834 66.605 35.708 1.00 38.81 255 TYR F N 1
ATOM 14370 C CA . TYR F 2 255 ? 33.283 66.081 36.993 1.00 41.62 255 TYR F CA 1
ATOM 14371 C C . TYR F 2 255 ? 33.257 64.554 37.009 1.00 43.72 255 TYR F C 1
ATOM 14372 O O . TYR F 2 255 ? 34.273 63.911 37.309 1.00 44.35 255 TYR F O 1
ATOM 14381 N N . ASP F 2 256 ? 32.105 63.949 36.682 1.00 38.08 256 ASP F N 1
ATOM 14382 C CA . ASP F 2 256 ? 31.993 62.508 36.887 1.00 42.88 256 ASP F CA 1
ATOM 14383 C C . ASP F 2 256 ? 32.797 61.721 35.860 1.00 39.15 256 ASP F C 1
ATOM 14384 O O . ASP F 2 256 ? 33.262 60.616 36.162 1.00 38.47 256 ASP F O 1
ATOM 14389 N N . ALA F 2 257 ? 32.984 62.266 34.659 1.00 37.65 257 ALA F N 1
ATOM 14390 C CA . ALA F 2 257 ? 33.742 61.561 33.638 1.00 36.58 257 ALA F CA 1
ATOM 14391 C C . ALA F 2 257 ? 35.253 61.665 33.846 1.00 40.10 257 ALA F C 1
ATOM 14392 O O . ALA F 2 257 ? 36.012 60.979 33.149 1.00 39.58 257 ALA F O 1
ATOM 14394 N N . THR F 2 258 ? 35.711 62.492 34.783 1.00 39.88 258 THR F N 1
ATOM 14395 C CA . THR F 2 258 ? 37.132 62.594 35.095 1.00 42.93 258 THR F CA 1
ATOM 14396 C C . THR F 2 258 ? 37.400 62.093 36.510 1.00 46.71 258 THR F C 1
ATOM 14397 O O . THR F 2 258 ? 37.953 60.999 36.677 1.00 49.48 258 THR F O 1
ATOM 14401 N N . PHE F 2 259 ? 37.015 62.847 37.545 1.00 43.10 259 PHE F N 1
ATOM 14402 C CA . PHE F 2 259 ? 37.267 62.355 38.898 1.00 45.39 259 PHE F CA 1
ATOM 14403 C C . PHE F 2 259 ? 36.500 61.068 39.173 1.00 45.17 259 PHE F C 1
ATOM 14404 O O . PHE F 2 259 ? 37.072 60.084 39.656 1.00 48.15 259 PHE F O 1
ATOM 14412 N N . GLY F 2 260 ? 35.192 61.066 38.898 1.00 47.73 260 GLY F N 1
ATOM 14413 C CA . GLY F 2 260 ? 34.383 59.895 39.207 1.00 44.48 260 GLY F CA 1
ATOM 14414 C C . GLY F 2 260 ? 34.894 58.640 38.530 1.00 41.72 260 GLY F C 1
ATOM 14415 O O . GLY F 2 260 ? 34.999 57.579 39.154 1.00 43.06 260 GLY F O 1
ATOM 14416 N N . GLN F 2 261 ? 35.232 58.744 37.248 1.00 39.24 261 GLN F N 1
ATOM 14417 C CA . GLN F 2 261 ? 35.818 57.605 36.561 1.00 40.47 261 GLN F CA 1
ATOM 14418 C C . GLN F 2 261 ? 37.176 57.237 37.162 1.00 45.28 261 GLN F C 1
ATOM 14419 O O . GLN F 2 261 ? 37.531 56.054 37.231 1.00 41.58 261 GLN F O 1
ATOM 14425 N N . PHE F 2 262 ? 37.954 58.224 37.621 1.00 45.81 262 PHE F N 1
ATOM 14426 C CA . PHE F 2 262 ? 39.227 57.861 38.232 1.00 44.36 262 PHE F CA 1
ATOM 14427 C C . PHE F 2 262 ? 38.998 57.072 39.519 1.00 47.27 262 PHE F C 1
ATOM 14428 O O . PHE F 2 262 ? 39.571 55.990 39.711 1.00 46.57 262 PHE F O 1
ATOM 14436 N N . ALA F 2 263 ? 38.121 57.575 40.394 1.00 44.82 263 ALA F N 1
ATOM 14437 C CA . ALA F 2 263 ? 37.960 56.971 41.715 1.00 44.95 263 ALA F CA 1
ATOM 14438 C C . ALA F 2 263 ? 37.315 55.595 41.630 1.00 44.97 263 ALA F C 1
ATOM 14439 O O . ALA F 2 263 ? 37.755 54.653 42.307 1.00 43.49 263 ALA F O 1
ATOM 14441 N N . ARG F 2 264 ? 36.262 55.458 40.818 1.00 45.30 264 ARG F N 1
ATOM 14442 C CA . ARG F 2 264 ? 35.592 54.166 40.702 1.00 42.85 264 ARG F CA 1
ATOM 14443 C C . ARG F 2 264 ? 36.421 53.179 39.880 1.00 45.25 264 ARG F C 1
ATOM 14444 O O . ARG F 2 264 ? 36.768 52.091 40.364 1.00 44.01 264 ARG F O 1
ATOM 14452 N N . ARG F 2 265 ? 36.767 53.548 38.639 1.00 42.39 265 ARG F N 1
ATOM 14453 C CA . ARG F 2 265 ? 37.415 52.613 37.720 1.00 41.54 265 ARG F CA 1
ATOM 14454 C C . ARG F 2 265 ? 38.913 52.478 37.976 1.00 45.24 265 ARG F C 1
ATOM 14455 O O . ARG F 2 265 ? 39.410 51.370 38.197 1.00 47.50 265 ARG F O 1
ATOM 14463 N N . GLU F 2 266 ? 39.654 53.593 37.938 1.00 45.31 266 GLU F N 1
ATOM 14464 C CA . GLU F 2 266 ? 41.112 53.525 38.043 1.00 44.04 266 GLU F CA 1
ATOM 14465 C C . GLU F 2 266 ? 41.600 53.160 39.444 1.00 42.84 266 GLU F C 1
ATOM 14466 O O . GLU F 2 266 ? 42.648 52.523 39.581 1.00 42.92 266 GLU F O 1
ATOM 14472 N N . PHE F 2 267 ? 40.887 53.541 40.495 1.00 43.51 267 PHE F N 1
ATOM 14473 C CA . PHE F 2 267 ? 41.425 53.265 41.828 1.00 44.09 267 PHE F CA 1
ATOM 14474 C C . PHE F 2 267 ? 40.811 52.018 42.472 1.00 43.78 267 PHE F C 1
ATOM 14475 O O . PHE F 2 267 ? 41.495 50.994 42.606 1.00 47.06 267 PHE F O 1
ATOM 14483 N N . PHE F 2 268 ? 39.527 52.076 42.856 1.00 43.34 268 PHE F N 1
ATOM 14484 C CA . PHE F 2 268 ? 38.942 50.980 43.639 1.00 46.17 268 PHE F CA 1
ATOM 14485 C C . PHE F 2 268 ? 38.732 49.706 42.813 1.00 44.29 268 PHE F C 1
ATOM 14486 O O . PHE F 2 268 ? 39.005 48.603 43.299 1.00 45.18 268 PHE F O 1
ATOM 14494 N N . GLN F 2 269 ? 38.254 49.825 41.572 1.00 41.40 269 GLN F N 1
ATOM 14495 C CA . GLN F 2 269 ? 38.091 48.642 40.738 1.00 38.78 269 GLN F CA 1
ATOM 14496 C C . GLN F 2 269 ? 39.435 48.110 40.266 1.00 45.93 269 GLN F C 1
ATOM 14497 O O . GLN F 2 269 ? 39.709 46.907 40.361 1.00 43.04 269 GLN F O 1
ATOM 14503 N N . ARG F 2 270 ? 40.280 48.985 39.723 1.00 47.52 270 ARG F N 1
ATOM 14504 C CA . ARG F 2 270 ? 41.594 48.530 39.280 1.00 49.49 270 ARG F CA 1
ATOM 14505 C C . ARG F 2 270 ? 42.373 47.928 40.446 1.00 49.17 270 ARG F C 1
ATOM 14506 O O . ARG F 2 270 ? 42.859 46.797 40.358 1.00 49.09 270 ARG F O 1
ATOM 14514 N N . LEU F 2 271 ? 42.472 48.656 41.566 1.00 44.87 271 LEU F N 1
ATOM 14515 C CA . LEU F 2 271 ? 43.319 48.181 42.657 1.00 46.89 271 LEU F CA 1
ATOM 14516 C C . LEU F 2 271 ? 42.767 46.921 43.304 1.00 48.34 271 LEU F C 1
ATOM 14517 O O . LEU F 2 271 ? 43.541 46.113 43.828 1.00 52.66 271 LEU F O 1
ATOM 14522 N N . ALA F 2 272 ? 41.444 46.733 43.301 1.00 49.10 272 ALA F N 1
ATOM 14523 C CA . ALA F 2 272 ? 40.896 45.503 43.866 1.00 48.21 272 ALA F CA 1
ATOM 14524 C C . ALA F 2 272 ? 41.385 44.293 43.087 1.00 45.70 272 ALA F C 1
ATOM 14525 O O . ALA F 2 272 ? 41.488 43.187 43.630 1.00 45.38 272 ALA F O 1
ATOM 14527 N N . THR F 2 273 ? 41.720 44.506 41.829 1.00 44.75 273 THR F N 1
ATOM 14528 C CA . THR F 2 273 ? 42.176 43.503 40.891 1.00 46.03 273 THR F CA 1
ATOM 14529 C C . THR F 2 273 ? 43.694 43.271 40.965 1.00 51.70 273 THR F C 1
ATOM 14530 O O . THR F 2 273 ? 44.228 42.470 40.181 1.00 47.51 273 THR F O 1
ATOM 14534 N N . VAL F 2 274 ? 44.393 43.953 41.878 1.00 50.74 274 VAL F N 1
ATOM 14535 C CA . VAL F 2 274 ? 45.786 43.644 42.195 1.00 51.50 274 VAL F CA 1
ATOM 14536 C C . VAL F 2 274 ? 45.983 43.294 43.662 1.00 50.89 274 VAL F C 1
ATOM 14537 O O . VAL F 2 274 ? 47.055 42.786 44.022 1.00 51.91 274 VAL F O 1
ATOM 14541 N N . TYR F 2 275 ? 44.991 43.527 44.520 1.00 49.50 275 TYR F N 1
ATOM 14542 C CA . TYR F 2 275 ? 45.083 43.175 45.931 1.00 47.89 275 TYR F CA 1
ATOM 14543 C C . TYR F 2 275 ? 44.237 41.959 46.282 1.00 44.88 275 TYR F C 1
ATOM 14544 O O . TYR F 2 275 ? 43.935 41.748 47.458 1.00 48.91 275 TYR F O 1
ATOM 14553 N N . GLY F 2 276 ? 43.848 41.157 45.290 1.00 46.13 276 GLY F N 1
ATOM 14554 C CA . GLY F 2 276 ? 43.033 39.981 45.548 1.00 43.71 276 GLY F CA 1
ATOM 14555 C C . GLY F 2 276 ? 41.684 40.267 46.167 1.00 47.37 276 GLY F C 1
ATOM 14556 O O . GLY F 2 276 ? 41.240 39.513 47.043 1.00 48.97 276 GLY F O 1
ATOM 14557 N N . ASP F 2 277 ? 41.030 41.362 45.760 1.00 47.96 277 ASP F N 1
ATOM 14558 C CA . ASP F 2 277 ? 39.680 41.715 46.210 1.00 45.19 277 ASP F CA 1
ATOM 14559 C C . ASP F 2 277 ? 38.711 41.133 45.190 1.00 45.29 277 ASP F C 1
ATOM 14560 O O . ASP F 2 277 ? 38.569 41.664 44.082 1.00 47.96 277 ASP F O 1
ATOM 14565 N N . THR F 2 278 ? 38.060 40.027 45.546 1.00 36.89 278 THR F N 1
ATOM 14566 C CA . THR F 2 278 ? 37.156 39.327 44.638 1.00 42.24 278 THR F CA 1
ATOM 14567 C C . THR F 2 278 ? 35.724 39.817 44.755 1.00 43.87 278 THR F C 1
ATOM 14568 O O . THR F 2 278 ? 34.855 39.340 44.011 1.00 43.03 278 THR F O 1
ATOM 14572 N N . LEU F 2 279 ? 35.471 40.751 45.674 1.00 43.00 279 LEU F N 1
ATOM 14573 C CA . LEU F 2 279 ? 34.136 41.191 46.050 1.00 38.27 279 LEU F CA 1
ATOM 14574 C C . LEU F 2 279 ? 33.765 42.527 45.438 1.00 42.94 279 LEU F C 1
ATOM 14575 O O . LEU F 2 279 ? 32.677 42.671 44.862 1.00 41.96 279 LEU F O 1
ATOM 14580 N N . THR F 2 280 ? 34.667 43.502 45.546 1.00 42.09 280 THR F N 1
ATOM 14581 C CA . THR F 2 280 ? 34.370 44.847 45.081 1.00 39.12 280 THR F CA 1
ATOM 14582 C C . THR F 2 280 ? 34.156 44.951 43.573 1.00 40.35 280 THR F C 1
ATOM 14583 O O . THR F 2 280 ? 33.449 45.886 43.148 1.00 42.75 280 THR F O 1
ATOM 14587 N N . PRO F 2 281 ? 34.742 44.103 42.724 1.00 36.93 281 PRO F N 1
ATOM 14588 C CA . PRO F 2 281 ? 34.448 44.230 41.290 1.00 37.54 281 PRO F CA 1
ATOM 14589 C C . PRO F 2 281 ? 32.995 43.916 40.965 1.00 38.48 281 PRO F C 1
ATOM 14590 O O . PRO F 2 281 ? 32.428 44.506 40.034 1.00 36.00 281 PRO F O 1
ATOM 14594 N N . PHE F 2 282 ? 32.362 43.006 41.714 1.00 37.54 282 PHE F N 1
ATOM 14595 C CA . PHE F 2 282 ? 30.941 42.781 41.491 1.00 36.14 282 PHE F CA 1
ATOM 14596 C C . PHE F 2 282 ? 30.145 44.073 41.667 1.00 42.83 282 PHE F C 1
ATOM 14597 O O . PHE F 2 282 ? 29.098 44.253 41.028 1.00 43.85 282 PHE F O 1
ATOM 14605 N N . PHE F 2 283 ? 30.624 44.989 42.518 1.00 39.29 283 PHE F N 1
ATOM 14606 C CA . PHE F 2 283 ? 29.890 46.217 42.778 1.00 36.80 283 PHE F CA 1
ATOM 14607 C C . PHE F 2 283 ? 30.281 47.337 41.826 1.00 40.27 283 PHE F C 1
ATOM 14608 O O . PHE F 2 283 ? 29.402 48.035 41.311 1.00 42.80 283 PHE F O 1
ATOM 14616 N N . THR F 2 284 ? 31.577 47.530 41.561 1.00 36.16 284 THR F N 1
ATOM 14617 C CA . THR F 2 284 ? 31.914 48.583 40.614 1.00 32.70 284 THR F CA 1
ATOM 14618 C C . THR F 2 284 ? 31.446 48.241 39.212 1.00 34.41 284 THR F C 1
ATOM 14619 O O . THR F 2 284 ? 31.315 49.134 38.366 1.00 37.96 284 THR F O 1
ATOM 14623 N N . ALA F 2 285 ? 31.192 46.968 38.934 1.00 36.50 285 ALA F N 1
ATOM 14624 C CA . ALA F 2 285 ? 30.645 46.644 37.634 1.00 33.71 285 ALA F CA 1
ATOM 14625 C C . ALA F 2 285 ? 29.300 47.336 37.427 1.00 35.41 285 ALA F C 1
ATOM 14626 O O . ALA F 2 285 ? 28.983 47.753 36.307 1.00 32.03 285 ALA F O 1
ATOM 14628 N N . GLN F 2 286 ? 28.521 47.516 38.501 1.00 35.22 286 GLN F N 1
ATOM 14629 C CA . GLN F 2 286 ? 27.206 48.145 38.365 1.00 33.38 286 GLN F CA 1
ATOM 14630 C C . GLN F 2 286 ? 27.330 49.652 38.218 1.00 36.67 286 GLN F C 1
ATOM 14631 O O . GLN F 2 286 ? 26.673 50.250 37.355 1.00 37.66 286 GLN F O 1
ATOM 14637 N N . SER F 2 287 ? 28.180 50.280 39.035 1.00 37.11 287 SER F N 1
ATOM 14638 C CA . SER F 2 287 ? 28.409 51.716 38.893 1.00 36.64 287 SER F CA 1
ATOM 14639 C C . SER F 2 287 ? 28.932 52.046 37.503 1.00 36.27 287 SER F C 1
ATOM 14640 O O . SER F 2 287 ? 28.511 53.031 36.885 1.00 37.28 287 SER F O 1
ATOM 14643 N N . GLN F 2 288 ? 29.832 51.213 36.985 1.00 38.27 288 GLN F N 1
ATOM 14644 C CA . GLN F 2 288 ? 30.427 51.483 35.682 1.00 38.77 288 GLN F CA 1
ATOM 14645 C C . GLN F 2 288 ? 29.419 51.280 34.566 1.00 38.44 288 GLN F C 1
ATOM 14646 O O . GLN F 2 288 ? 29.378 52.059 33.602 1.00 38.68 288 GLN F O 1
ATOM 14652 N N . THR F 2 289 ? 28.576 50.256 34.689 1.00 36.43 289 THR F N 1
ATOM 14653 C CA . THR F 2 289 ? 27.497 50.101 33.725 1.00 36.79 289 THR F CA 1
ATOM 14654 C C . THR F 2 289 ? 26.552 51.297 33.776 1.00 36.86 289 THR F C 1
ATOM 14655 O O . THR F 2 289 ? 26.184 51.857 32.732 1.00 36.33 289 THR F O 1
ATOM 14659 N N . TYR F 2 290 ? 26.193 51.742 34.982 1.00 35.08 290 TYR F N 1
ATOM 14660 C CA . TYR F 2 290 ? 25.302 52.894 35.085 1.00 38.15 290 TYR F CA 1
ATOM 14661 C C . TYR F 2 290 ? 25.962 54.147 34.527 1.00 40.25 290 TYR F C 1
ATOM 14662 O O . TYR F 2 290 ? 25.298 54.972 33.885 1.00 40.92 290 TYR F O 1
ATOM 14671 N N . PHE F 2 291 ? 27.271 54.318 34.748 1.00 38.18 291 PHE F N 1
ATOM 14672 C CA . PHE F 2 291 ? 27.923 55.486 34.164 1.00 37.42 291 PHE F CA 1
ATOM 14673 C C . PHE F 2 291 ? 27.789 55.493 32.639 1.00 38.59 291 PHE F C 1
ATOM 14674 O O . PHE F 2 291 ? 27.439 56.519 32.046 1.00 40.19 291 PHE F O 1
ATOM 14682 N N . GLN F 2 292 ? 28.073 54.355 31.984 1.00 39.35 292 GLN F N 1
ATOM 14683 C CA . GLN F 2 292 ? 28.049 54.319 30.521 1.00 36.22 292 GLN F CA 1
ATOM 14684 C C . GLN F 2 292 ? 26.641 54.523 29.973 1.00 39.92 292 GLN F C 1
ATOM 14685 O O . GLN F 2 292 ? 26.471 55.199 28.951 1.00 38.00 292 GLN F O 1
ATOM 14691 N N . THR F 2 293 ? 25.618 53.929 30.620 1.00 41.38 293 THR F N 1
ATOM 14692 C CA . THR F 2 293 ? 24.239 54.160 30.182 1.00 40.06 293 THR F CA 1
ATOM 14693 C C . THR F 2 293 ? 23.885 55.636 30.264 1.00 39.36 293 THR F C 1
ATOM 14694 O O . THR F 2 293 ? 23.234 56.179 29.368 1.00 40.91 293 THR F O 1
ATOM 14698 N N . THR F 2 294 ? 24.290 56.292 31.346 1.00 40.50 294 THR F N 1
ATOM 14699 C CA . THR F 2 294 ? 23.985 57.703 31.521 1.00 40.08 294 THR F CA 1
ATOM 14700 C C . THR F 2 294 ? 24.793 58.560 30.553 1.00 46.20 294 THR F C 1
ATOM 14701 O O . THR F 2 294 ? 24.279 59.545 29.998 1.00 45.96 294 THR F O 1
ATOM 14705 N N . ARG F 2 295 ? 26.062 58.205 30.335 1.00 44.58 295 ARG F N 1
ATOM 14706 C CA . ARG F 2 295 ? 26.837 58.957 29.361 1.00 45.08 295 ARG F CA 1
ATOM 14707 C C . ARG F 2 295 ? 26.127 58.965 28.020 1.00 46.69 295 ARG F C 1
ATOM 14708 O O . ARG F 2 295 ? 26.115 59.982 27.325 1.00 46.77 295 ARG F O 1
ATOM 14716 N N . GLY F 2 296 ? 25.506 57.840 27.654 1.00 47.26 296 GLY F N 1
ATOM 14717 C CA . GLY F 2 296 ? 24.805 57.776 26.383 1.00 46.91 296 GLY F CA 1
ATOM 14718 C C . GLY F 2 296 ? 23.814 58.907 26.206 1.00 50.04 296 GLY F C 1
ATOM 14719 O O . GLY F 2 296 ? 23.779 59.559 25.158 1.00 48.53 296 GLY F O 1
ATOM 14720 N N . ALA F 2 297 ? 22.999 59.164 27.243 1.00 51.82 297 ALA F N 1
ATOM 14721 C CA . ALA F 2 297 ? 21.932 60.160 27.164 1.00 52.85 297 ALA F CA 1
ATOM 14722 C C . ALA F 2 297 ? 22.475 61.576 27.306 1.00 48.17 297 ALA F C 1
ATOM 14723 O O . ALA F 2 297 ? 22.006 62.487 26.622 1.00 43.64 297 ALA F O 1
ATOM 14725 N N . ILE F 2 298 ? 23.459 61.773 28.192 1.00 46.66 298 ILE F N 1
ATOM 14726 C CA . ILE F 2 298 ? 24.116 63.070 28.310 1.00 45.72 298 ILE F CA 1
ATOM 14727 C C . ILE F 2 298 ? 24.693 63.501 26.963 1.00 50.59 298 ILE F C 1
ATOM 14728 O O . ILE F 2 298 ? 24.516 64.652 26.533 1.00 50.83 298 ILE F O 1
ATOM 14733 N N . GLU F 2 299 ? 25.361 62.571 26.264 1.00 47.87 299 GLU F N 1
ATOM 14734 C CA . GLU F 2 299 ? 25.923 62.849 24.939 1.00 49.80 299 GLU F CA 1
ATOM 14735 C C . GLU F 2 299 ? 24.848 63.318 23.956 1.00 50.18 299 GLU F C 1
ATOM 14736 O O . GLU F 2 299 ? 25.027 64.319 23.253 1.00 50.12 299 GLU F O 1
ATOM 14742 N N . ASP F 2 300 ? 23.727 62.598 23.875 1.00 48.18 300 ASP F N 1
ATOM 14743 C CA . ASP F 2 300 ? 22.685 62.994 22.932 1.00 46.54 300 ASP F CA 1
ATOM 14744 C C . ASP F 2 300 ? 22.157 64.386 23.253 1.00 52.66 300 ASP F C 1
ATOM 14745 O O . ASP F 2 300 ? 21.869 65.180 22.346 1.00 53.65 300 ASP F O 1
ATOM 14750 N N . LEU F 2 301 ? 22.015 64.706 24.538 1.00 49.02 301 LEU F N 1
ATOM 14751 C CA . LEU F 2 301 ? 21.408 65.982 24.882 1.00 49.34 301 LEU F CA 1
ATOM 14752 C C . LEU F 2 301 ? 22.373 67.132 24.603 1.00 50.36 301 LEU F C 1
ATOM 14753 O O . LEU F 2 301 ? 22.010 68.106 23.937 1.00 51.05 301 LEU F O 1
ATOM 14758 N N . PHE F 2 302 ? 23.616 67.032 25.073 1.00 50.71 302 PHE F N 1
ATOM 14759 C CA . PHE F 2 302 ? 24.506 68.184 24.959 1.00 51.04 302 PHE F CA 1
ATOM 14760 C C . PHE F 2 302 ? 25.276 68.236 23.646 1.00 48.64 302 PHE F C 1
ATOM 14761 O O . PHE F 2 302 ? 25.594 69.333 23.182 1.00 47.07 302 PHE F O 1
ATOM 14769 N N . VAL F 2 303 ? 25.535 67.102 23.000 1.00 47.43 303 VAL F N 1
ATOM 14770 C CA . VAL F 2 303 ? 26.290 67.141 21.757 1.00 44.18 303 VAL F CA 1
ATOM 14771 C C . VAL F 2 303 ? 25.359 67.197 20.559 1.00 50.61 303 VAL F C 1
ATOM 14772 O O . VAL F 2 303 ? 25.417 68.142 19.766 1.00 57.67 303 VAL F O 1
ATOM 14776 N N . TYR F 2 304 ? 24.493 66.197 20.405 1.00 47.26 304 TYR F N 1
ATOM 14777 C CA . TYR F 2 304 ? 23.655 66.167 19.212 1.00 47.42 304 TYR F CA 1
ATOM 14778 C C . TYR F 2 304 ? 22.553 67.226 19.258 1.00 53.94 304 TYR F C 1
ATOM 14779 O O . TYR F 2 304 ? 22.267 67.870 18.240 1.00 60.11 304 TYR F O 1
ATOM 14788 N N . CYS F 2 305 ? 21.925 67.432 20.417 1.00 50.39 305 CYS F N 1
ATOM 14789 C CA . CYS F 2 305 ? 20.717 68.252 20.465 1.00 50.34 305 CYS F CA 1
ATOM 14790 C C . CYS F 2 305 ? 20.996 69.728 20.704 1.00 48.94 305 CYS F C 1
ATOM 14791 O O . CYS F 2 305 ? 20.228 70.577 20.230 1.00 45.81 305 CYS F O 1
ATOM 14794 N N . LEU F 2 306 ? 22.063 70.055 21.435 1.00 45.57 306 LEU F N 1
ATOM 14795 C CA . LEU F 2 306 ? 22.280 71.405 21.935 1.00 47.23 306 LEU F CA 1
ATOM 14796 C C . LEU F 2 306 ? 23.510 72.070 21.331 1.00 52.22 306 LEU F C 1
ATOM 14797 O O . LEU F 2 306 ? 23.410 73.168 20.769 1.00 49.34 306 LEU F O 1
ATOM 14802 N N . ALA F 2 307 ? 24.681 71.444 21.447 1.00 52.78 307 ALA F N 1
ATOM 14803 C CA . ALA F 2 307 ? 25.861 72.014 20.813 1.00 49.69 307 ALA F CA 1
ATOM 14804 C C . ALA F 2 307 ? 25.793 71.953 19.293 1.00 54.12 307 ALA F C 1
ATOM 14805 O O . ALA F 2 307 ? 26.643 72.549 18.626 1.00 53.47 307 ALA F O 1
ATOM 14807 N N . ASN F 2 308 ? 24.812 71.254 18.731 1.00 54.22 308 ASN F N 1
ATOM 14808 C CA . ASN F 2 308 ? 24.572 71.251 17.295 1.00 50.12 308 ASN F CA 1
ATOM 14809 C C . ASN F 2 308 ? 23.160 71.725 16.969 1.00 57.92 308 ASN F C 1
ATOM 14810 O O . ASN F 2 308 ? 22.576 71.304 15.966 1.00 62.02 308 ASN F O 1
ATOM 14815 N N . ASP F 2 309 ? 22.580 72.583 17.806 1.00 53.58 309 ASP F N 1
ATOM 14816 C CA . ASP F 2 309 ? 21.261 73.100 17.483 1.00 48.43 309 ASP F CA 1
ATOM 14817 C C . ASP F 2 309 ? 21.362 73.878 16.180 1.00 52.08 309 ASP F C 1
ATOM 14818 O O . ASP F 2 309 ? 22.293 74.677 16.016 1.00 50.67 309 ASP F O 1
ATOM 14823 N N . PRO F 2 310 ? 20.433 73.683 15.240 1.00 53.05 310 PRO F N 1
ATOM 14824 C CA . PRO F 2 310 ? 20.549 74.342 13.927 1.00 51.71 310 PRO F CA 1
ATOM 14825 C C . PRO F 2 310 ? 20.608 75.851 13.990 1.00 47.87 310 PRO F C 1
ATOM 14826 O O . PRO F 2 310 ? 20.810 76.490 12.954 1.00 55.00 310 PRO F O 1
ATOM 14830 N N . GLU F 2 311 ? 20.453 76.448 15.156 1.00 50.80 311 GLU F N 1
ATOM 14831 C CA . GLU F 2 311 ? 20.412 77.898 15.214 1.00 48.95 311 GLU F CA 1
ATOM 14832 C C . GLU F 2 311 ? 21.214 78.414 16.394 1.00 46.04 311 GLU F C 1
ATOM 14833 O O . GLU F 2 311 ? 21.790 79.495 16.309 1.00 54.11 311 GLU F O 1
ATOM 14839 N N . PHE F 2 312 ? 21.300 77.649 17.479 1.00 47.93 312 PHE F N 1
ATOM 14840 C CA . PHE F 2 312 ? 21.983 78.118 18.676 1.00 47.46 312 PHE F CA 1
ATOM 14841 C C . PHE F 2 312 ? 23.220 77.298 19.026 1.00 46.29 312 PHE F C 1
ATOM 14842 O O . PHE F 2 312 ? 23.790 77.485 20.109 1.00 41.35 312 PHE F O 1
ATOM 14850 N N . GLY F 2 313 ? 23.661 76.411 18.133 1.00 48.85 313 GLY F N 1
ATOM 14851 C CA . GLY F 2 313 ? 24.874 75.632 18.336 1.00 47.11 313 GLY F CA 1
ATOM 14852 C C . GLY F 2 313 ? 26.061 76.417 18.861 1.00 50.63 313 GLY F C 1
ATOM 14853 O O . GLY F 2 313 ? 26.541 76.163 19.974 1.00 51.27 313 GLY F O 1
ATOM 14854 N N . ALA F 2 314 ? 26.545 77.380 18.070 1.00 50.34 314 ALA F N 1
ATOM 14855 C CA . ALA F 2 314 ? 27.691 78.180 18.503 1.00 52.33 314 ALA F CA 1
ATOM 14856 C C . ALA F 2 314 ? 27.405 78.876 19.832 1.00 49.60 314 ALA F C 1
ATOM 14857 O O . ALA F 2 314 ? 28.276 78.956 20.712 1.00 49.01 314 ALA F O 1
ATOM 14859 N N . HIS F 2 315 ? 26.186 79.382 19.997 1.00 46.07 315 HIS F N 1
ATOM 14860 C CA . HIS F 2 315 ? 25.772 79.929 21.281 1.00 48.14 315 HIS F CA 1
ATOM 14861 C C . HIS F 2 315 ? 26.003 78.917 22.397 1.00 49.01 315 HIS F C 1
ATOM 14862 O O . HIS F 2 315 ? 26.705 79.203 23.379 1.00 47.51 315 HIS F O 1
ATOM 14869 N N . ASN F 2 316 ? 25.431 77.708 22.243 1.00 49.31 316 ASN F N 1
ATOM 14870 C CA . ASN F 2 316 ? 25.487 76.703 23.308 1.00 47.39 316 ASN F CA 1
ATOM 14871 C C . ASN F 2 316 ? 26.913 76.233 23.562 1.00 44.08 316 ASN F C 1
ATOM 14872 O O . ASN F 2 316 ? 27.295 75.967 24.710 1.00 40.44 316 ASN F O 1
ATOM 14877 N N . ARG F 2 317 ? 27.719 76.126 22.505 1.00 42.29 317 ARG F N 1
ATOM 14878 C CA . ARG F 2 317 ? 29.104 75.725 22.706 1.00 42.11 317 ARG F CA 1
ATOM 14879 C C . ARG F 2 317 ? 29.851 76.737 23.570 1.00 44.25 317 ARG F C 1
ATOM 14880 O O . ARG F 2 317 ? 30.598 76.349 24.477 1.00 45.44 317 ARG F O 1
ATOM 14888 N N . THR F 2 318 ? 29.621 78.040 23.346 1.00 47.16 318 THR F N 1
ATOM 14889 C CA . THR F 2 318 ? 30.239 79.070 24.188 1.00 44.53 318 THR F CA 1
ATOM 14890 C C . THR F 2 318 ? 30.011 78.789 25.673 1.00 42.69 318 THR F C 1
ATOM 14891 O O . THR F 2 318 ? 30.960 78.710 26.466 1.00 43.06 318 THR F O 1
ATOM 14895 N N . PHE F 2 319 ? 28.747 78.650 26.070 1.00 44.89 319 PHE F N 1
ATOM 14896 C CA . PHE F 2 319 ? 28.451 78.308 27.458 1.00 44.91 319 PHE F CA 1
ATOM 14897 C C . PHE F 2 319 ? 29.025 76.943 27.839 1.00 45.00 319 PHE F C 1
ATOM 14898 O O . PHE F 2 319 ? 29.567 76.781 28.943 1.00 46.80 319 PHE F O 1
ATOM 14906 N N . LEU F 2 320 ? 28.923 75.944 26.953 1.00 35.82 320 LEU F N 1
ATOM 14907 C CA . LEU F 2 320 ? 29.508 74.646 27.291 1.00 41.94 320 LEU F CA 1
ATOM 14908 C C . LEU F 2 320 ? 31.004 74.765 27.548 1.00 45.99 320 LEU F C 1
ATOM 14909 O O . LEU F 2 320 ? 31.522 74.195 28.515 1.00 44.63 320 LEU F O 1
ATOM 14914 N N . ASN F 2 321 ? 31.717 75.521 26.707 1.00 45.30 321 ASN F N 1
ATOM 14915 C CA . ASN F 2 321 ? 33.161 75.627 26.890 1.00 46.95 321 ASN F CA 1
ATOM 14916 C C . ASN F 2 321 ? 33.503 76.342 28.184 1.00 47.06 321 ASN F C 1
ATOM 14917 O O . ASN F 2 321 ? 34.353 75.873 28.953 1.00 44.20 321 ASN F O 1
ATOM 14922 N N . ALA F 2 322 ? 32.844 77.479 28.441 1.00 44.02 322 ALA F N 1
ATOM 14923 C CA . ALA F 2 322 ? 33.022 78.179 29.709 1.00 43.38 322 ALA F CA 1
ATOM 14924 C C . ALA F 2 322 ? 32.813 77.236 30.879 1.00 46.86 322 ALA F C 1
ATOM 14925 O O . ALA F 2 322 ? 33.691 77.086 31.734 1.00 49.35 322 ALA F O 1
ATOM 14927 N N . TRP F 2 323 ? 31.641 76.592 30.929 1.00 46.52 323 TRP F N 1
ATOM 14928 C CA . TRP F 2 323 ? 31.365 75.606 31.967 1.00 46.60 323 TRP F CA 1
ATOM 14929 C C . TRP F 2 323 ? 32.507 74.604 32.083 1.00 45.15 323 TRP F C 1
ATOM 14930 O O . TRP F 2 323 ? 33.056 74.385 33.170 1.00 45.47 323 TRP F O 1
ATOM 14941 N N . THR F 2 324 ? 32.876 73.981 30.962 1.00 45.09 324 THR F N 1
ATOM 14942 C CA . THR F 2 324 ? 33.882 72.926 31.003 1.00 47.36 324 THR F CA 1
ATOM 14943 C C . THR F 2 324 ? 35.185 73.443 31.593 1.00 50.35 324 THR F C 1
ATOM 14944 O O . THR F 2 324 ? 35.821 72.772 32.417 1.00 46.65 324 THR F O 1
ATOM 14948 N N . GLU F 2 325 ? 35.584 74.650 31.186 1.00 50.65 325 GLU F N 1
ATOM 14949 C CA . GLU F 2 325 ? 36.746 75.296 31.773 1.00 52.63 325 GLU F CA 1
ATOM 14950 C C . GLU F 2 325 ? 36.635 75.353 33.290 1.00 51.75 325 GLU F C 1
ATOM 14951 O O . GLU F 2 325 ? 37.539 74.907 34.005 1.00 57.95 325 GLU F O 1
ATOM 14957 N N . HIS F 2 326 ? 35.528 75.899 33.804 1.00 44.87 326 HIS F N 1
ATOM 14958 C CA . HIS F 2 326 ? 35.403 76.044 35.250 1.00 45.07 326 HIS F CA 1
ATOM 14959 C C . HIS F 2 326 ? 35.473 74.694 35.956 1.00 49.29 326 HIS F C 1
ATOM 14960 O O . HIS F 2 326 ? 36.203 74.533 36.942 1.00 45.23 326 HIS F O 1
ATOM 14967 N N . TYR F 2 327 ? 34.708 73.710 35.476 1.00 50.83 327 TYR F N 1
ATOM 14968 C CA . TYR F 2 327 ? 34.617 72.454 36.208 1.00 46.23 327 TYR F CA 1
ATOM 14969 C C . TYR F 2 327 ? 35.750 71.500 35.878 1.00 47.43 327 TYR F C 1
ATOM 14970 O O . TYR F 2 327 ? 35.977 70.542 36.629 1.00 47.00 327 TYR F O 1
ATOM 14979 N N . LEU F 2 328 ? 36.479 71.734 34.790 1.00 48.51 328 LEU F N 1
ATOM 14980 C CA . LEU F 2 328 ? 37.705 70.969 34.600 1.00 46.01 328 LEU F CA 1
ATOM 14981 C C . LEU F 2 328 ? 38.728 71.326 35.667 1.00 44.95 328 LEU F C 1
ATOM 14982 O O . LEU F 2 328 ? 39.404 70.446 36.204 1.00 43.96 328 LEU F O 1
ATOM 14987 N N . ALA F 2 329 ? 38.833 72.614 36.004 1.00 46.12 329 ALA F N 1
ATOM 14988 C CA . ALA F 2 329 ? 39.698 73.027 37.101 1.00 45.83 329 ALA F CA 1
ATOM 14989 C C . ALA F 2 329 ? 39.266 72.374 38.409 1.00 47.70 329 ALA F C 1
ATOM 14990 O O . ALA F 2 329 ? 40.082 71.763 39.111 1.00 49.87 329 ALA F O 1
ATOM 14992 N N . ARG F 2 330 ? 37.980 72.501 38.761 1.00 52.60 330 ARG F N 1
ATOM 14993 C CA . ARG F 2 330 ? 37.482 71.859 39.978 1.00 48.49 330 ARG F CA 1
ATOM 14994 C C . ARG F 2 330 ? 37.793 70.367 39.966 1.00 48.08 330 ARG F C 1
ATOM 14995 O O . ARG F 2 330 ? 38.155 69.794 41.002 1.00 46.71 330 ARG F O 1
ATOM 15003 N N . SER F 2 331 ? 37.673 69.724 38.792 1.00 48.61 331 SER F N 1
ATOM 15004 C CA . SER F 2 331 ? 37.963 68.291 38.681 1.00 50.74 331 SER F CA 1
ATOM 15005 C C . SER F 2 331 ? 39.432 68.001 38.964 1.00 49.02 331 SER F C 1
ATOM 15006 O O . SER F 2 331 ? 39.765 67.090 39.737 1.00 38.64 331 SER F O 1
ATOM 15009 N N . VAL F 2 332 ? 40.324 68.779 38.339 1.00 51.79 332 VAL F N 1
ATOM 15010 C CA . VAL F 2 332 ? 41.758 68.613 38.546 1.00 48.77 332 VAL F CA 1
ATOM 15011 C C . VAL F 2 332 ? 42.100 68.733 40.029 1.00 46.59 332 VAL F C 1
ATOM 15012 O O . VAL F 2 332 ? 42.886 67.942 40.568 1.00 50.55 332 VAL F O 1
ATOM 15016 N N . THR F 2 333 ? 41.505 69.706 40.718 1.00 45.13 333 THR F N 1
ATOM 15017 C CA . THR F 2 333 ? 41.760 69.854 42.148 1.00 45.96 333 THR F CA 1
ATOM 15018 C C . THR F 2 333 ? 41.382 68.592 42.899 1.00 48.83 333 THR F C 1
ATOM 15019 O O . THR F 2 333 ? 42.180 68.058 43.682 1.00 54.56 333 THR F O 1
ATOM 15023 N N . ALA F 2 334 ? 40.143 68.125 42.697 1.00 49.16 334 ALA F N 1
ATOM 15024 C CA . ALA F 2 334 ? 39.655 66.928 43.376 1.00 49.13 334 ALA F CA 1
ATOM 15025 C C . ALA F 2 334 ? 40.610 65.760 43.170 1.00 47.40 334 ALA F C 1
ATOM 15026 O O . ALA F 2 334 ? 40.991 65.075 44.126 1.00 52.28 334 ALA F O 1
ATOM 15028 N N . LEU F 2 335 ? 41.010 65.528 41.917 1.00 44.51 335 LEU F N 1
ATOM 15029 C CA . LEU F 2 335 ? 41.984 64.488 41.618 1.00 48.37 335 LEU F CA 1
ATOM 15030 C C . LEU F 2 335 ? 43.283 64.715 42.388 1.00 54.81 335 LEU F C 1
ATOM 15031 O O . LEU F 2 335 ? 43.744 63.828 43.123 1.00 46.03 335 LEU F O 1
ATOM 15036 N N . LYS F 2 336 ? 43.872 65.917 42.256 1.00 56.67 336 LYS F N 1
ATOM 15037 C CA . LYS F 2 336 ? 45.149 66.202 42.914 1.00 55.50 336 LYS F CA 1
ATOM 15038 C C . LYS F 2 336 ? 45.075 65.938 44.410 1.00 54.23 336 LYS F C 1
ATOM 15039 O O . LYS F 2 336 ? 46.007 65.373 44.998 1.00 55.74 336 LYS F O 1
ATOM 15045 N N . ASP F 2 337 ? 43.973 66.332 45.048 1.00 49.79 337 ASP F N 1
ATOM 15046 C CA . ASP F 2 337 ? 43.796 65.957 46.445 1.00 55.85 337 ASP F CA 1
ATOM 15047 C C . ASP F 2 337 ? 43.641 64.447 46.577 1.00 55.15 337 ASP F C 1
ATOM 15048 O O . ASP F 2 337 ? 44.152 63.842 47.529 1.00 51.85 337 ASP F O 1
ATOM 15053 N N . PHE F 2 338 ? 42.951 63.818 45.617 1.00 50.12 338 PHE F N 1
ATOM 15054 C CA . PHE F 2 338 ? 42.574 62.422 45.785 1.00 56.38 338 PHE F CA 1
ATOM 15055 C C . PHE F 2 338 ? 43.774 61.500 45.621 1.00 55.85 338 PHE F C 1
ATOM 15056 O O . PHE F 2 338 ? 43.878 60.480 46.313 1.00 50.51 338 PHE F O 1
ATOM 15064 N N . VAL F 2 339 ? 44.679 61.842 44.701 1.00 56.62 339 VAL F N 1
ATOM 15065 C CA . VAL F 2 339 ? 45.862 61.046 44.416 1.00 55.97 339 VAL F CA 1
ATOM 15066 C C . VAL F 2 339 ? 46.804 60.918 45.612 1.00 54.62 339 VAL F C 1
ATOM 15067 O O . VAL F 2 339 ? 47.686 60.062 45.600 1.00 57.67 339 VAL F O 1
ATOM 15071 N N . GLY F 2 340 ? 46.633 61.733 46.652 1.00 50.93 340 GLY F N 1
ATOM 15072 C CA . GLY F 2 340 ? 47.383 61.519 47.874 1.00 52.84 340 GLY F CA 1
ATOM 15073 C C . GLY F 2 340 ? 47.058 60.218 48.582 1.00 60.33 340 GLY F C 1
ATOM 15074 O O . GLY F 2 340 ? 47.779 59.834 49.517 1.00 61.24 340 GLY F O 1
ATOM 15075 N N . ILE F 2 341 ? 45.995 59.529 48.158 1.00 59.21 341 ILE F N 1
ATOM 15076 C CA . ILE F 2 341 ? 45.611 58.286 48.818 1.00 51.78 341 ILE F CA 1
ATOM 15077 C C . ILE F 2 341 ? 46.656 57.213 48.572 1.00 52.43 341 ILE F C 1
ATOM 15078 O O . ILE F 2 341 ? 46.847 56.325 49.409 1.00 54.33 341 ILE F O 1
ATOM 15083 N N . TYR F 2 342 ? 47.376 57.291 47.452 1.00 50.05 342 TYR F N 1
ATOM 15084 C CA . TYR F 2 342 ? 48.408 56.300 47.159 1.00 52.58 342 TYR F CA 1
ATOM 15085 C C . TYR F 2 342 ? 49.513 56.261 48.215 1.00 59.17 342 TYR F C 1
ATOM 15086 O O . TYR F 2 342 ? 50.219 55.250 48.319 1.00 54.73 342 TYR F O 1
ATOM 15095 N N . ALA F 2 343 ? 49.681 57.330 49.002 1.00 60.92 343 ALA F N 1
ATOM 15096 C CA . ALA F 2 343 ? 50.642 57.285 50.096 1.00 55.53 343 ALA F CA 1
ATOM 15097 C C . ALA F 2 343 ? 50.308 56.201 51.105 1.00 54.50 343 ALA F C 1
ATOM 15098 O O . ALA F 2 343 ? 51.198 55.756 51.829 1.00 60.34 343 ALA F O 1
ATOM 15100 N N . LYS F 2 344 ? 49.094 55.733 51.116 1.00 56.30 344 LYS F N 1
ATOM 15101 C CA . LYS F 2 344 ? 48.721 54.745 52.090 1.00 59.79 344 LYS F CA 1
ATOM 15102 C C . LYS F 2 344 ? 48.573 53.353 51.553 1.00 56.07 344 LYS F C 1
ATOM 15103 O O . LYS F 2 344 ? 48.161 52.474 52.243 1.00 56.17 344 LYS F O 1
ATOM 15109 N N . VAL F 2 345 ? 49.019 53.158 50.345 1.00 56.20 345 VAL F N 1
ATOM 15110 C CA . VAL F 2 345 ? 48.890 51.924 49.638 1.00 57.08 345 VAL F CA 1
ATOM 15111 C C . VAL F 2 345 ? 50.172 51.136 49.355 1.00 66.12 345 VAL F C 1
ATOM 15112 O O . VAL F 2 345 ? 51.164 51.688 48.979 1.00 68.67 345 VAL F O 1
ATOM 15116 N N . GLU F 2 346 ? 50.137 49.822 49.492 1.00 65.64 346 GLU F N 1
ATOM 15117 C CA . GLU F 2 346 ? 51.293 48.997 49.211 1.00 63.15 346 GLU F CA 1
ATOM 15118 C C . GLU F 2 346 ? 51.689 49.142 47.783 1.00 65.03 346 GLU F C 1
ATOM 15119 O O . GLU F 2 346 ? 50.883 49.178 46.916 1.00 67.70 346 GLU F O 1
ATOM 15125 N N . LYS F 2 347 ? 52.967 49.214 47.522 1.00 70.30 347 LYS F N 1
ATOM 15126 C CA . LYS F 2 347 ? 53.411 49.427 46.167 1.00 71.41 347 LYS F CA 1
ATOM 15127 C C . LYS F 2 347 ? 53.325 48.253 45.241 1.00 70.34 347 LYS F C 1
ATOM 15128 O O . LYS F 2 347 ? 53.546 47.142 45.625 1.00 62.09 347 LYS F O 1
ATOM 15134 N N . VAL F 2 348 ? 52.927 48.545 44.016 1.00 72.23 348 VAL F N 1
ATOM 15135 C CA . VAL F 2 348 ? 52.795 47.597 42.938 1.00 64.14 348 VAL F CA 1
ATOM 15136 C C . VAL F 2 348 ? 53.326 48.347 41.765 1.00 66.77 348 VAL F C 1
ATOM 15137 O O . VAL F 2 348 ? 52.944 49.442 41.540 1.00 69.91 348 VAL F O 1
ATOM 15141 N N . ALA F 2 349 ? 54.135 47.711 40.960 1.00 65.09 349 ALA F N 1
ATOM 15142 C CA . ALA F 2 349 ? 54.803 48.359 39.870 1.00 66.39 349 ALA F CA 1
ATOM 15143 C C . ALA F 2 349 ? 54.098 49.031 38.724 1.00 67.20 349 ALA F C 1
ATOM 15144 O O . ALA F 2 349 ? 54.548 50.047 38.304 1.00 75.38 349 ALA F O 1
ATOM 15146 N N . GLY F 2 350 ? 53.074 48.475 38.139 1.00 63.62 350 GLY F N 1
ATOM 15147 C CA . GLY F 2 350 ? 52.457 49.164 37.020 1.00 62.38 350 GLY F CA 1
ATOM 15148 C C . GLY F 2 350 ? 51.239 49.928 37.402 1.00 58.03 350 GLY F C 1
ATOM 15149 O O . GLY F 2 350 ? 50.645 50.551 36.582 1.00 50.71 350 GLY F O 1
ATOM 15150 N N . ALA F 2 351 ? 50.903 49.863 38.672 1.00 60.63 351 ALA F N 1
ATOM 15151 C CA . ALA F 2 351 ? 49.699 50.439 39.157 1.00 64.18 351 ALA F CA 1
ATOM 15152 C C . ALA F 2 351 ? 49.697 51.495 40.219 1.00 62.10 351 ALA F C 1
ATOM 15153 O O . ALA F 2 351 ? 49.082 52.501 40.067 1.00 62.21 351 ALA F O 1
ATOM 15155 N N . THR F 2 352 ? 50.382 51.233 41.302 1.00 66.54 352 THR F N 1
ATOM 15156 C CA . THR F 2 352 ? 50.367 52.080 42.460 1.00 62.99 352 THR F CA 1
ATOM 15157 C C . THR F 2 352 ? 51.504 53.051 42.558 1.00 71.67 352 THR F C 1
ATOM 15158 O O . THR F 2 352 ? 51.808 53.540 43.614 1.00 76.24 352 THR F O 1
ATOM 15160 N N . ASP F 2 353 ? 52.198 53.274 41.480 1.00 66.65 353 ASP F N 1
ATOM 15161 C CA . ASP F 2 353 ? 53.259 54.235 41.528 1.00 68.63 353 ASP F CA 1
ATOM 15162 C C . ASP F 2 353 ? 53.139 55.219 40.434 1.00 66.54 353 ASP F C 1
ATOM 15163 O O . ASP F 2 353 ? 52.303 55.100 39.598 1.00 66.47 353 ASP F O 1
ATOM 15168 N N . ARG F 2 354 ? 54.059 56.145 40.385 1.00 66.93 354 ARG F N 1
ATOM 15169 C CA . ARG F 2 354 ? 53.954 57.226 39.463 1.00 68.26 354 ARG F CA 1
ATOM 15170 C C . ARG F 2 354 ? 53.828 56.876 38.028 1.00 61.99 354 ARG F C 1
ATOM 15171 O O . ARG F 2 354 ? 53.145 57.551 37.327 1.00 61.59 354 ARG F O 1
ATOM 15179 N N . ALA F 2 355 ? 54.504 55.862 37.560 1.00 58.86 355 ALA F N 1
ATOM 15180 C CA . ALA F 2 355 ? 54.365 55.538 36.170 1.00 61.00 355 ALA F CA 1
ATOM 15181 C C . ALA F 2 355 ? 52.952 55.116 35.871 1.00 63.36 355 ALA F C 1
ATOM 15182 O O . ALA F 2 355 ? 52.365 55.522 34.902 1.00 58.38 355 ALA F O 1
ATOM 15184 N N . GLY F 2 356 ? 52.423 54.260 36.715 1.00 59.45 356 GLY F N 1
ATOM 15185 C CA . GLY F 2 356 ? 51.099 53.764 36.540 1.00 59.54 356 GLY F CA 1
ATOM 15186 C C . GLY F 2 356 ? 50.017 54.776 36.722 1.00 60.91 356 GLY F C 1
ATOM 15187 O O . GLY F 2 356 ? 49.086 54.828 35.986 1.00 54.74 356 GLY F O 1
ATOM 15188 N N . VAL F 2 357 ? 50.163 55.595 37.730 1.00 57.81 357 VAL F N 1
ATOM 15189 C CA . VAL F 2 357 ? 49.196 56.591 38.009 1.00 54.84 357 VAL F CA 1
ATOM 15190 C C . VAL F 2 357 ? 49.101 57.569 36.884 1.00 56.48 357 VAL F C 1
ATOM 15191 O O . VAL F 2 357 ? 48.073 58.131 36.648 1.00 57.87 357 VAL F O 1
ATOM 15195 N N . SER F 2 358 ? 50.207 57.812 36.225 1.00 56.81 358 SER F N 1
ATOM 15196 C CA . SER F 2 358 ? 50.269 58.698 35.118 1.00 55.89 358 SER F CA 1
ATOM 15197 C C . SER F 2 358 ? 49.527 58.038 33.984 1.00 50.88 358 SER F C 1
ATOM 15198 O O . SER F 2 358 ? 48.841 58.680 33.263 1.00 50.56 358 SER F O 1
ATOM 15201 N N . GLU F 2 359 ? 49.658 56.742 33.828 1.00 49.13 359 GLU F N 1
ATOM 15202 C CA . GLU F 2 359 ? 48.956 56.046 32.768 1.00 54.94 359 GLU F CA 1
ATOM 15203 C C . GLU F 2 359 ? 47.435 56.074 32.971 1.00 51.78 359 GLU F C 1
ATOM 15204 O O . GLU F 2 359 ? 46.696 56.348 32.083 1.00 46.56 359 GLU F O 1
ATOM 15210 N N . ALA F 2 360 ? 47.001 55.752 34.160 1.00 43.66 360 ALA F N 1
ATOM 15211 C CA . ALA F 2 360 ? 45.605 55.875 34.550 1.00 47.33 360 ALA F CA 1
ATOM 15212 C C . ALA F 2 360 ? 45.072 57.263 34.223 1.00 49.47 360 ALA F C 1
ATOM 15213 O O . ALA F 2 360 ? 44.073 57.412 33.506 1.00 44.73 360 ALA F O 1
ATOM 15215 N N . LEU F 2 361 ? 45.735 58.298 34.747 1.00 52.23 361 LEU F N 1
ATOM 15216 C CA . LEU F 2 361 ? 45.332 59.663 34.445 1.00 46.01 361 LEU F CA 1
ATOM 15217 C C . LEU F 2 361 ? 45.329 59.916 32.948 1.00 47.88 361 LEU F C 1
ATOM 15218 O O . LEU F 2 361 ? 44.440 60.601 32.425 1.00 48.35 361 LEU F O 1
ATOM 15223 N N . GLN F 2 362 ? 46.316 59.379 32.234 1.00 47.45 362 GLN F N 1
ATOM 15224 C CA . GLN F 2 362 ? 46.315 59.582 30.794 1.00 48.36 362 GLN F CA 1
ATOM 15225 C C . GLN F 2 362 ? 45.066 58.995 30.161 1.00 45.48 362 GLN F C 1
ATOM 15226 O O . GLN F 2 362 ? 44.553 59.541 29.181 1.00 47.13 362 GLN F O 1
ATOM 15232 N N . ARG F 2 363 ? 44.539 57.906 30.729 1.00 46.51 363 ARG F N 1
ATOM 15233 C CA . ARG F 2 363 ? 43.326 57.302 30.184 1.00 46.93 363 ARG F CA 1
ATOM 15234 C C . ARG F 2 363 ? 42.099 58.178 30.455 1.00 42.55 363 ARG F C 1
ATOM 15235 O O . ARG F 2 363 ? 41.335 58.499 29.532 1.00 41.92 363 ARG F O 1
ATOM 15243 N N . VAL F 2 364 ? 41.902 58.594 31.711 1.00 37.29 364 VAL F N 1
ATOM 15244 C CA . VAL F 2 364 ? 40.778 59.476 32.033 1.00 42.22 364 VAL F CA 1
ATOM 15245 C C . VAL F 2 364 ? 40.760 60.680 31.091 1.00 44.30 364 VAL F C 1
ATOM 15246 O O . VAL F 2 364 ? 39.808 60.882 30.326 1.00 45.85 364 VAL F O 1
ATOM 15250 N N . PHE F 2 365 ? 41.819 61.499 31.123 1.00 44.61 365 PHE F N 1
ATOM 15251 C CA . PHE F 2 365 ? 41.786 62.757 30.371 1.00 48.49 365 PHE F CA 1
ATOM 15252 C C . PHE F 2 365 ? 41.773 62.506 28.869 1.00 45.68 365 PHE F C 1
ATOM 15253 O O . PHE F 2 365 ? 41.107 63.227 28.117 1.00 39.95 365 PHE F O 1
ATOM 15261 N N . GLY F 2 366 ? 42.518 61.498 28.412 1.00 44.28 366 GLY F N 1
ATOM 15262 C CA . GLY F 2 366 ? 42.519 61.188 26.993 1.00 43.92 366 GLY F CA 1
ATOM 15263 C C . GLY F 2 366 ? 41.153 60.744 26.509 1.00 48.04 366 GLY F C 1
ATOM 15264 O O . GLY F 2 366 ? 40.614 61.295 25.541 1.00 47.68 366 GLY F O 1
ATOM 15265 N N . ASP F 2 367 ? 40.576 59.732 27.176 1.00 45.04 367 ASP F N 1
ATOM 15266 C CA . ASP F 2 367 ? 39.218 59.308 26.855 1.00 45.78 367 ASP F CA 1
ATOM 15267 C C . ASP F 2 367 ? 38.256 60.483 26.923 1.00 44.60 367 ASP F C 1
ATOM 15268 O O . ASP F 2 367 ? 37.476 60.713 25.995 1.00 47.17 367 ASP F O 1
ATOM 15273 N N . TRP F 2 368 ? 38.314 61.256 28.010 1.00 39.14 368 TRP F N 1
ATOM 15274 C CA . TRP F 2 368 ? 37.417 62.393 28.134 1.00 42.45 368 TRP F CA 1
ATOM 15275 C C . TRP F 2 368 ? 37.572 63.358 26.964 1.00 49.89 368 TRP F C 1
ATOM 15276 O O . TRP F 2 368 ? 36.591 63.966 26.512 1.00 52.00 368 TRP F O 1
ATOM 15287 N N . LYS F 2 369 ? 38.796 63.527 26.470 1.00 48.17 369 LYS F N 1
ATOM 15288 C CA . LYS F 2 369 ? 39.000 64.434 25.348 1.00 50.39 369 LYS F CA 1
ATOM 15289 C C . LYS F 2 369 ? 38.262 63.938 24.114 1.00 50.55 369 LYS F C 1
ATOM 15290 O O . LYS F 2 369 ? 37.575 64.706 23.432 1.00 56.23 369 LYS F O 1
ATOM 15296 N N . VAL F 2 370 ? 38.384 62.648 23.817 1.00 49.71 370 VAL F N 1
ATOM 15297 C CA . VAL F 2 370 ? 37.754 62.110 22.619 1.00 50.83 370 VAL F CA 1
ATOM 15298 C C . VAL F 2 370 ? 36.239 62.027 22.792 1.00 51.53 370 VAL F C 1
ATOM 15299 O O . VAL F 2 370 ? 35.488 62.221 21.828 1.00 52.63 370 VAL F O 1
ATOM 15303 N N . ASP F 2 371 ? 35.758 61.771 24.012 1.00 50.05 371 ASP F N 1
ATOM 15304 C CA . ASP F 2 371 ? 34.330 61.549 24.219 1.00 51.09 371 ASP F CA 1
ATOM 15305 C C . ASP F 2 371 ? 33.541 62.815 24.486 1.00 52.20 371 ASP F C 1
ATOM 15306 O O . ASP F 2 371 ? 32.354 62.858 24.162 1.00 56.88 371 ASP F O 1
ATOM 15311 N N . TYR F 2 372 ? 34.150 63.834 25.087 1.00 49.99 372 TYR F N 1
ATOM 15312 C CA . TYR F 2 372 ? 33.416 65.060 25.370 1.00 54.99 372 TYR F CA 1
ATOM 15313 C C . TYR F 2 372 ? 34.107 66.300 24.794 1.00 54.51 372 TYR F C 1
ATOM 15314 O O . TYR F 2 372 ? 33.487 67.069 24.047 1.00 47.44 372 TYR F O 1
ATOM 15323 N N . ALA F 2 373 ? 35.394 66.483 25.128 1.00 55.76 373 ALA F N 1
ATOM 15324 C CA . ALA F 2 373 ? 36.080 67.756 24.885 1.00 53.28 373 ALA F CA 1
ATOM 15325 C C . ALA F 2 373 ? 36.125 68.096 23.401 1.00 54.63 373 ALA F C 1
ATOM 15326 O O . ALA F 2 373 ? 35.745 69.202 22.995 1.00 55.84 373 ALA F O 1
ATOM 15328 N N . ASP F 2 374 ? 36.579 67.153 22.574 1.00 51.03 374 ASP F N 1
ATOM 15329 C CA . ASP F 2 374 ? 36.685 67.405 21.141 1.00 53.38 374 ASP F CA 1
ATOM 15330 C C . ASP F 2 374 ? 35.328 67.545 20.463 1.00 57.50 374 ASP F C 1
ATOM 15331 O O . ASP F 2 374 ? 35.258 68.122 19.375 1.00 58.86 374 ASP F O 1
ATOM 15336 N N . LYS F 2 375 ? 34.252 67.034 21.068 1.00 59.96 375 LYS F N 1
ATOM 15337 C CA . LYS F 2 375 ? 32.934 67.139 20.443 1.00 55.09 375 LYS F CA 1
ATOM 15338 C C . LYS F 2 375 ? 32.355 68.546 20.553 1.00 58.17 375 LYS F C 1
ATOM 15339 O O . LYS F 2 375 ? 31.556 68.952 19.701 1.00 48.82 375 LYS F O 1
ATOM 15345 N N . ILE F 2 376 ? 32.737 69.301 21.584 1.00 54.89 376 ILE F N 1
ATOM 15346 C CA . ILE F 2 376 ? 32.296 70.682 21.749 1.00 55.49 376 ILE F CA 1
ATOM 15347 C C . ILE F 2 376 ? 33.417 71.673 21.448 1.00 58.66 376 ILE F C 1
ATOM 15348 O O . ILE F 2 376 ? 33.298 72.855 21.774 1.00 52.92 376 ILE F O 1
ATOM 15353 N N . GLY F 2 377 ? 34.512 71.218 20.845 1.00 58.49 377 GLY F N 1
ATOM 15354 C CA . GLY F 2 377 ? 35.591 72.126 20.531 1.00 58.38 377 GLY F CA 1
ATOM 15355 C C . GLY F 2 377 ? 36.339 72.672 21.724 1.00 55.40 377 GLY F C 1
ATOM 15356 O O . GLY F 2 377 ? 36.969 73.724 21.614 1.00 55.14 377 GLY F O 1
ATOM 15357 N N . PHE F 2 378 ? 36.293 71.994 22.865 1.00 53.99 378 PHE F N 1
ATOM 15358 C CA . PHE F 2 378 ? 37.058 72.420 24.029 1.00 52.16 378 PHE F CA 1
ATOM 15359 C C . PHE F 2 378 ? 38.472 71.854 23.962 1.00 53.93 378 PHE F C 1
ATOM 15360 O O . PHE F 2 378 ? 38.659 70.647 23.777 1.00 54.76 378 PHE F O 1
ATOM 15368 N N . ASN F 2 379 ? 39.462 72.729 24.135 1.00 57.83 379 ASN F N 1
ATOM 15369 C CA . ASN F 2 379 ? 40.867 72.371 24.009 1.00 52.11 379 ASN F CA 1
ATOM 15370 C C . ASN F 2 379 ? 41.443 71.970 25.358 1.00 46.19 379 ASN F C 1
ATOM 15371 O O . ASN F 2 379 ? 41.325 72.707 26.339 1.00 48.60 379 ASN F O 1
ATOM 15376 N N . ILE F 2 380 ? 42.052 70.794 25.402 1.00 53.60 380 ILE F N 1
ATOM 15377 C CA . ILE F 2 380 ? 42.668 70.267 26.611 1.00 53.27 380 ILE F CA 1
ATOM 15378 C C . ILE F 2 380 ? 44.035 69.728 26.237 1.00 55.87 380 ILE F C 1
ATOM 15379 O O . ILE F 2 380 ? 44.202 69.128 25.168 1.00 55.24 380 ILE F O 1
ATOM 15384 N N . ASP F 2 381 ? 45.009 69.941 27.109 1.00 55.32 381 ASP F N 1
ATOM 15385 C CA . ASP F 2 381 ? 46.327 69.350 26.952 1.00 57.22 381 ASP F CA 1
ATOM 15386 C C . ASP F 2 381 ? 46.402 68.244 27.987 1.00 58.58 381 ASP F C 1
ATOM 15387 O O . ASP F 2 381 ? 46.654 68.496 29.172 1.00 53.90 381 ASP F O 1
ATOM 15392 N N . VAL F 2 382 ? 46.142 67.016 27.535 1.00 58.39 382 VAL F N 1
ATOM 15393 C CA . VAL F 2 382 ? 46.097 65.897 28.466 1.00 55.76 382 VAL F CA 1
ATOM 15394 C C . VAL F 2 382 ? 47.355 65.888 29.310 1.00 56.34 382 VAL F C 1
ATOM 15395 O O . VAL F 2 382 ? 47.303 65.772 30.542 1.00 55.47 382 VAL F O 1
ATOM 15399 N N . ASP F 2 383 ? 48.504 66.055 28.656 1.00 58.96 383 ASP F N 1
ATOM 15400 C CA . ASP F 2 383 ? 49.775 66.010 29.366 1.00 60.07 383 ASP F CA 1
ATOM 15401 C C . ASP F 2 383 ? 49.806 67.023 30.506 1.00 61.14 383 ASP F C 1
ATOM 15402 O O . ASP F 2 383 ? 50.184 66.691 31.638 1.00 55.48 383 ASP F O 1
ATOM 15407 N N . GLN F 2 384 ? 49.386 68.262 30.233 1.00 60.23 384 GLN F N 1
ATOM 15408 C CA . GLN F 2 384 ? 49.370 69.276 31.280 1.00 57.59 384 GLN F CA 1
ATOM 15409 C C . GLN F 2 384 ? 48.414 68.887 32.403 1.00 59.69 384 GLN F C 1
ATOM 15410 O O . GLN F 2 384 ? 48.771 68.939 33.588 1.00 56.65 384 GLN F O 1
ATOM 15416 N N . LYS F 2 385 ? 47.189 68.495 32.048 1.00 56.57 385 LYS F N 1
ATOM 15417 C CA . LYS F 2 385 ? 46.234 68.093 33.073 1.00 55.43 385 LYS F CA 1
ATOM 15418 C C . LYS F 2 385 ? 46.793 66.957 33.916 1.00 53.93 385 LYS F C 1
ATOM 15419 O O . LYS F 2 385 ? 46.659 66.961 35.149 1.00 54.91 385 LYS F O 1
ATOM 15425 N N . VAL F 2 386 ? 47.431 65.978 33.269 1.00 52.45 386 VAL F N 1
ATOM 15426 C CA . VAL F 2 386 ? 48.035 64.874 34.008 1.00 55.90 386 VAL F CA 1
ATOM 15427 C C . VAL F 2 386 ? 49.095 65.393 34.974 1.00 56.38 386 VAL F C 1
ATOM 15428 O O . VAL F 2 386 ? 49.141 64.998 36.146 1.00 53.86 386 VAL F O 1
ATOM 15432 N N . ASP F 2 387 ? 49.968 66.283 34.491 1.00 58.12 387 ASP F N 1
ATOM 15433 C CA . ASP F 2 387 ? 50.982 66.879 35.357 1.00 58.79 387 ASP F CA 1
ATOM 15434 C C . ASP F 2 387 ? 50.333 67.635 36.510 1.00 60.55 387 ASP F C 1
ATOM 15435 O O . ASP F 2 387 ? 50.732 67.485 37.675 1.00 58.32 387 ASP F O 1
ATOM 15440 N N . ALA F 2 388 ? 49.320 68.456 36.197 1.00 55.49 388 ALA F N 1
ATOM 15441 C CA . ALA F 2 388 ? 48.640 69.228 37.228 1.00 54.27 388 ALA F CA 1
ATOM 15442 C C . ALA F 2 388 ? 48.171 68.344 38.369 1.00 58.98 388 ALA F C 1
ATOM 15443 O O . ALA F 2 388 ? 48.258 68.732 39.537 1.00 61.61 388 ALA F O 1
ATOM 15445 N N . VAL F 2 389 ? 47.665 67.153 38.053 1.00 57.24 389 VAL F N 1
ATOM 15446 C CA . VAL F 2 389 ? 47.188 66.255 39.095 1.00 57.48 389 VAL F CA 1
ATOM 15447 C C . VAL F 2 389 ? 48.352 65.552 39.789 1.00 62.39 389 VAL F C 1
ATOM 15448 O O . VAL F 2 389 ? 48.322 65.326 41.007 1.00 59.17 389 VAL F O 1
ATOM 15452 N N . LEU F 2 390 ? 49.386 65.176 39.027 1.00 62.77 390 LEU F N 1
ATOM 15453 C CA . LEU F 2 390 ? 50.492 64.423 39.611 1.00 63.85 390 LEU F CA 1
ATOM 15454 C C . LEU F 2 390 ? 51.281 65.259 40.612 1.00 69.42 390 LEU F C 1
ATOM 15455 O O . LEU F 2 390 ? 51.916 64.695 41.518 1.00 68.95 390 LEU F O 1
ATOM 15460 N N . ALA F 2 391 ? 51.247 66.595 40.477 1.00 62.26 391 ALA F N 1
ATOM 15461 C CA . ALA F 2 391 ? 51.811 67.460 41.509 1.00 63.89 391 ALA F CA 1
ATOM 15462 C C . ALA F 2 391 ? 51.364 67.055 42.911 1.00 67.78 391 ALA F C 1
ATOM 15463 O O . ALA F 2 391 ? 52.051 67.355 43.892 1.00 69.22 391 ALA F O 1
ATOM 15465 N N . GLY F 2 392 ? 50.226 66.380 43.029 1.00 68.61 392 GLY F N 1
ATOM 15466 C CA . GLY F 2 392 ? 49.734 65.897 44.299 1.00 65.48 392 GLY F CA 1
ATOM 15467 C C . GLY F 2 392 ? 50.151 64.491 44.662 1.00 68.64 392 GLY F C 1
ATOM 15468 O O . GLY F 2 392 ? 49.780 64.006 45.739 1.00 56.89 392 GLY F O 1
ATOM 15469 N N . PHE F 2 393 ? 50.940 63.830 43.807 1.00 72.17 393 PHE F N 1
ATOM 15470 C CA . PHE F 2 393 ? 51.192 62.405 43.997 1.00 77.12 393 PHE F CA 1
ATOM 15471 C C . PHE F 2 393 ? 51.876 62.116 45.326 1.00 81.75 393 PHE F C 1
ATOM 15472 O O . PHE F 2 393 ? 51.684 61.038 45.899 1.00 87.41 393 PHE F O 1
ATOM 15480 N N . LYS F 2 394 ? 52.671 63.052 45.826 1.00 84.95 394 LYS F N 1
ATOM 15481 C CA . LYS F 2 394 ? 53.329 62.942 47.127 1.00 88.69 394 LYS F CA 1
ATOM 15482 C C . LYS F 2 394 ? 54.039 61.591 47.294 1.00 84.97 394 LYS F C 1
ATOM 15483 O O . LYS F 2 394 ? 53.747 60.797 48.188 1.00 87.12 394 LYS F O 1
ATOM 15489 N N . ASN F 2 395 ? 55.017 61.368 46.420 1.00 86.18 395 ASN F N 1
ATOM 15490 C CA . ASN F 2 395 ? 55.982 60.283 46.561 1.00 86.99 395 ASN F CA 1
ATOM 15491 C C . ASN F 2 395 ? 57.215 60.576 45.709 1.00 80.99 395 ASN F C 1
ATOM 15492 O O . ASN F 2 395 ? 57.149 60.545 44.476 1.00 72.11 395 ASN F O 1
ATOM 15497 N N . LYS G 3 3 ? -11.171 92.401 17.073 1.00 92.34 3 LYS G N 1
ATOM 15498 C CA . LYS G 3 3 ? -10.634 91.479 16.074 1.00 94.81 3 LYS G CA 1
ATOM 15499 C C . LYS G 3 3 ? -9.254 90.958 16.487 1.00 96.96 3 LYS G C 1
ATOM 15500 O O . LYS G 3 3 ? -8.563 91.574 17.305 1.00 101.18 3 LYS G O 1
ATOM 15506 N N . ARG G 3 4 ? -8.849 89.825 15.918 1.00 89.72 4 ARG G N 1
ATOM 15507 C CA . ARG G 3 4 ? -7.623 89.167 16.339 1.00 88.73 4 ARG G CA 1
ATOM 15508 C C . ARG G 3 4 ? -7.003 88.453 15.143 1.00 90.03 4 ARG G C 1
ATOM 15509 O O . ARG G 3 4 ? -7.633 88.284 14.094 1.00 89.47 4 ARG G O 1
ATOM 15517 N N . GLU G 3 5 ? -5.753 88.039 15.318 1.00 86.48 5 GLU G N 1
ATOM 15518 C CA . GLU G 3 5 ? -4.971 87.271 14.363 1.00 83.15 5 GLU G CA 1
ATOM 15519 C C . GLU G 3 5 ? -4.754 85.852 14.881 1.00 81.91 5 GLU G C 1
ATOM 15520 O O . GLU G 3 5 ? -5.104 85.533 16.023 1.00 80.07 5 GLU G O 1
ATOM 15526 N N . PRO G 3 6 ? -4.180 84.958 14.056 1.00 80.92 6 PRO G N 1
ATOM 15527 C CA . PRO G 3 6 ? -3.816 83.626 14.558 1.00 81.27 6 PRO G CA 1
ATOM 15528 C C . PRO G 3 6 ? -2.991 83.684 15.837 1.00 79.98 6 PRO G C 1
ATOM 15529 O O . PRO G 3 6 ? -2.448 84.739 16.201 1.00 72.71 6 PRO G O 1
ATOM 15533 N N . ILE G 3 7 ? -2.894 82.538 16.518 1.00 75.28 7 ILE G N 1
ATOM 15534 C CA . ILE G 3 7 ? -2.279 82.482 17.841 1.00 72.45 7 ILE G CA 1
ATOM 15535 C C . ILE G 3 7 ? -0.753 82.522 17.745 1.00 71.77 7 ILE G C 1
ATOM 15536 O O . ILE G 3 7 ? -0.094 83.305 18.443 1.00 64.98 7 ILE G O 1
ATOM 15541 N N . HIS G 3 8 ? -0.163 81.692 16.881 1.00 72.18 8 HIS G N 1
ATOM 15542 C CA . HIS G 3 8 ? 1.280 81.466 16.927 1.00 73.68 8 HIS G CA 1
ATOM 15543 C C . HIS G 3 8 ? 2.059 82.227 15.860 1.00 72.30 8 HIS G C 1
ATOM 15544 O O . HIS G 3 8 ? 3.235 82.550 16.075 1.00 63.82 8 HIS G O 1
ATOM 15551 N N . GLU G 3 9 ? 1.434 82.522 14.724 1.00 75.58 9 GLU G N 1
ATOM 15552 C CA . GLU G 3 9 ? 2.042 83.310 13.660 1.00 75.17 9 GLU G CA 1
ATOM 15553 C C . GLU G 3 9 ? 1.080 84.435 13.313 1.00 73.68 9 GLU G C 1
ATOM 15554 O O . GLU G 3 9 ? -0.042 84.172 12.863 1.00 73.16 9 GLU G O 1
ATOM 15560 N N . ASN G 3 10 ? 1.501 85.679 13.548 1.00 70.92 10 ASN G N 1
ATOM 15561 C CA . ASN G 3 10 ? 0.699 86.840 13.178 1.00 73.95 10 ASN G CA 1
ATOM 15562 C C . ASN G 3 10 ? 1.627 88.015 12.862 1.00 73.62 10 ASN G C 1
ATOM 15563 O O . ASN G 3 10 ? 2.855 87.921 12.974 1.00 68.66 10 ASN G O 1
ATOM 15568 N N . SER G 3 11 ? 1.021 89.132 12.449 1.00 75.42 11 SER G N 1
ATOM 15569 C CA . SER G 3 11 ? 1.798 90.256 11.931 1.00 71.69 11 SER G CA 1
ATOM 15570 C C . SER G 3 11 ? 2.555 90.981 13.037 1.00 68.78 11 SER G C 1
ATOM 15571 O O . SER G 3 11 ? 3.665 91.474 12.817 1.00 68.70 11 SER G O 1
ATOM 15574 N N . THR G 3 12 ? 1.967 91.075 14.226 1.00 67.11 12 THR G N 1
ATOM 15575 C CA . THR G 3 12 ? 2.673 91.690 15.340 1.00 64.62 12 THR G CA 1
ATOM 15576 C C . THR G 3 12 ? 3.992 90.983 15.593 1.00 63.81 12 THR G C 1
ATOM 15577 O O . THR G 3 12 ? 5.055 91.614 15.636 1.00 60.77 12 THR G O 1
ATOM 15581 N N . ARG G 3 13 ? 3.933 89.659 15.776 1.00 68.11 13 ARG G N 1
ATOM 15582 C CA . ARG G 3 13 ? 5.137 88.884 16.050 1.00 66.51 13 ARG G CA 1
ATOM 15583 C C . ARG G 3 13 ? 6.129 89.000 14.900 1.00 69.97 13 ARG G C 1
ATOM 15584 O O . ARG G 3 13 ? 7.339 89.127 15.123 1.00 68.97 13 ARG G O 1
ATOM 15592 N N . THR G 3 14 ? 5.631 88.992 13.661 1.00 71.18 14 THR G N 1
ATOM 15593 C CA . THR G 3 14 ? 6.512 89.157 12.511 1.00 70.67 14 THR G CA 1
ATOM 15594 C C . THR G 3 14 ? 7.265 90.479 12.578 1.00 68.99 14 THR G C 1
ATOM 15595 O O . THR G 3 14 ? 8.501 90.501 12.558 1.00 70.46 14 THR G O 1
ATOM 15599 N N . GLU G 3 15 ? 6.537 91.600 12.650 1.00 68.92 15 GLU G N 1
ATOM 15600 C CA . GLU G 3 15 ? 7.211 92.897 12.613 1.00 73.26 15 GLU G CA 1
ATOM 15601 C C . GLU G 3 15 ? 8.158 93.051 13.795 1.00 72.55 15 GLU G C 1
ATOM 15602 O O . GLU G 3 15 ? 9.254 93.613 13.653 1.00 67.07 15 GLU G O 1
ATOM 15608 N N . TRP G 3 16 ? 7.756 92.540 14.966 1.00 66.41 16 TRP G N 1
ATOM 15609 C CA . TRP G 3 16 ? 8.618 92.614 16.136 1.00 59.77 16 TRP G CA 1
ATOM 15610 C C . TRP G 3 16 ? 9.891 91.803 15.941 1.00 63.54 16 TRP G C 1
ATOM 15611 O O . TRP G 3 16 ? 10.983 92.256 16.301 1.00 64.66 16 TRP G O 1
ATOM 15622 N N . GLU G 3 17 ? 9.781 90.599 15.377 1.00 67.27 17 GLU G N 1
ATOM 15623 C CA . GLU G 3 17 ? 10.998 89.874 15.032 1.00 70.25 17 GLU G CA 1
ATOM 15624 C C . GLU G 3 17 ? 11.834 90.680 14.058 1.00 69.17 17 GLU G C 1
ATOM 15625 O O . GLU G 3 17 ? 13.065 90.571 14.056 1.00 66.56 17 GLU G O 1
ATOM 15631 N N . GLY G 3 18 ? 11.174 91.515 13.251 1.00 70.94 18 GLY G N 1
ATOM 15632 C CA . GLY G 3 18 ? 11.893 92.355 12.311 1.00 70.93 18 GLY G CA 1
ATOM 15633 C C . GLY G 3 18 ? 12.820 93.327 13.007 1.00 67.56 18 GLY G C 1
ATOM 15634 O O . GLY G 3 18 ? 14.028 93.339 12.757 1.00 68.62 18 GLY G O 1
ATOM 15635 N N . LYS G 3 19 ? 12.270 94.155 13.898 1.00 66.86 19 LYS G N 1
ATOM 15636 C CA . LYS G 3 19 ? 13.138 95.067 14.625 1.00 61.72 19 LYS G CA 1
ATOM 15637 C C . LYS G 3 19 ? 14.026 94.350 15.628 1.00 65.04 19 LYS G C 1
ATOM 15638 O O . LYS G 3 19 ? 15.013 94.935 16.081 1.00 67.74 19 LYS G O 1
ATOM 15644 N N . ILE G 3 20 ? 13.727 93.098 15.971 1.00 67.72 20 ILE G N 1
ATOM 15645 C CA . ILE G 3 20 ? 14.593 92.376 16.897 1.00 64.92 20 ILE G CA 1
ATOM 15646 C C . ILE G 3 20 ? 15.850 91.880 16.188 1.00 65.07 20 ILE G C 1
ATOM 15647 O O . ILE G 3 20 ? 16.949 91.921 16.753 1.00 61.27 20 ILE G O 1
ATOM 15652 N N . ALA G 3 21 ? 15.714 91.416 14.942 1.00 63.23 21 ALA G N 1
ATOM 15653 C CA . ALA G 3 21 ? 16.881 90.970 14.191 1.00 61.20 21 ALA G CA 1
ATOM 15654 C C . ALA G 3 21 ? 17.953 92.043 14.146 1.00 65.52 21 ALA G C 1
ATOM 15655 O O . ALA G 3 21 ? 19.149 91.736 14.207 1.00 66.33 21 ALA G O 1
ATOM 15657 N N . LYS G 3 22 ? 17.544 93.312 14.066 1.00 66.34 22 LYS G N 1
ATOM 15658 C CA . LYS G 3 22 ? 18.473 94.404 13.810 1.00 63.69 22 LYS G CA 1
ATOM 15659 C C . LYS G 3 22 ? 19.235 94.878 15.043 1.00 60.05 22 LYS G C 1
ATOM 15660 O O . LYS G 3 22 ? 20.190 95.643 14.888 1.00 69.37 22 LYS G O 1
ATOM 15666 N N . LEU G 3 23 ? 18.861 94.458 16.249 1.00 58.36 23 LEU G N 1
ATOM 15667 C CA . LEU G 3 23 ? 19.717 94.706 17.407 1.00 60.88 23 LEU G CA 1
ATOM 15668 C C . LEU G 3 23 ? 21.101 94.117 17.154 1.00 63.01 23 LEU G C 1
ATOM 15669 O O . LEU G 3 23 ? 21.227 92.949 16.774 1.00 64.10 23 LEU G O 1
ATOM 15674 N N . ASN G 3 24 ? 22.147 94.924 17.364 1.00 59.16 24 ASN G N 1
ATOM 15675 C CA . ASN G 3 24 ? 23.494 94.519 16.982 1.00 62.32 24 ASN G CA 1
ATOM 15676 C C . ASN G 3 24 ? 24.528 94.642 18.096 1.00 60.89 24 ASN G C 1
ATOM 15677 O O . ASN G 3 24 ? 25.719 94.416 17.841 1.00 61.73 24 ASN G O 1
ATOM 15682 N N . SER G 3 25 ? 24.117 94.976 19.317 1.00 58.73 25 SER G N 1
ATOM 15683 C CA . SER G 3 25 ? 25.045 95.147 20.422 1.00 55.24 25 SER G CA 1
ATOM 15684 C C . SER G 3 25 ? 24.381 94.698 21.718 1.00 52.37 25 SER G C 1
ATOM 15685 O O . SER G 3 25 ? 23.152 94.728 21.865 1.00 48.11 25 SER G O 1
ATOM 15688 N N . VAL G 3 26 ? 25.214 94.308 22.679 1.00 50.27 26 VAL G N 1
ATOM 15689 C CA . VAL G 3 26 ? 24.678 93.911 23.973 1.00 49.05 26 VAL G CA 1
ATOM 15690 C C . VAL G 3 26 ? 23.938 95.074 24.626 1.00 51.25 26 VAL G C 1
ATOM 15691 O O . VAL G 3 26 ? 22.872 94.886 25.221 1.00 52.19 26 VAL G O 1
ATOM 15695 N N . ASP G 3 27 ? 24.471 96.297 24.505 1.00 57.81 27 ASP G N 1
ATOM 15696 C CA . ASP G 3 27 ? 23.839 97.449 25.148 1.00 54.11 27 ASP G CA 1
ATOM 15697 C C . ASP G 3 27 ? 22.524 97.808 24.480 1.00 51.16 27 ASP G C 1
ATOM 15698 O O . ASP G 3 27 ? 21.526 98.059 25.160 1.00 50.98 27 ASP G O 1
ATOM 15703 N N . GLN G 3 28 ? 22.495 97.849 23.153 1.00 49.50 28 GLN G N 1
ATOM 15704 C CA . GLN G 3 28 ? 21.221 98.062 22.486 1.00 50.67 28 GLN G CA 1
ATOM 15705 C C . GLN G 3 28 ? 20.216 96.988 22.892 1.00 53.98 28 GLN G C 1
ATOM 15706 O O . GLN G 3 28 ? 19.074 97.299 23.251 1.00 51.99 28 GLN G O 1
ATOM 15712 N N . ALA G 3 29 ? 20.628 95.710 22.872 1.00 55.42 29 ALA G N 1
ATOM 15713 C CA . ALA G 3 29 ? 19.677 94.639 23.178 1.00 54.43 29 ALA G CA 1
ATOM 15714 C C . ALA G 3 29 ? 19.226 94.696 24.638 1.00 46.32 29 ALA G C 1
ATOM 15715 O O . ALA G 3 29 ? 18.027 94.614 24.930 1.00 41.88 29 ALA G O 1
ATOM 15717 N N . THR G 3 30 ? 20.170 94.854 25.569 1.00 42.56 30 THR G N 1
ATOM 15718 C CA . THR G 3 30 ? 19.798 95.048 26.966 1.00 44.90 30 THR G CA 1
ATOM 15719 C C . THR G 3 30 ? 18.719 96.123 27.108 1.00 47.53 30 THR G C 1
ATOM 15720 O O . THR G 3 30 ? 17.619 95.853 27.602 1.00 47.35 30 THR G O 1
ATOM 15724 N N . LYS G 3 31 ? 19.002 97.354 26.666 1.00 46.45 31 LYS G N 1
ATOM 15725 C CA . LYS G 3 31 ? 18.003 98.406 26.845 1.00 49.79 31 LYS G CA 1
ATOM 15726 C C . LYS G 3 31 ? 16.696 98.057 26.138 1.00 45.25 31 LYS G C 1
ATOM 15727 O O . LYS G 3 31 ? 15.616 98.418 26.620 1.00 43.51 31 LYS G O 1
ATOM 15733 N N . PHE G 3 32 ? 16.766 97.332 25.018 1.00 44.29 32 PHE G N 1
ATOM 15734 C CA . PHE G 3 32 ? 15.553 96.887 24.336 1.00 42.17 32 PHE G CA 1
ATOM 15735 C C . PHE G 3 32 ? 14.735 95.968 25.233 1.00 46.70 32 PHE G C 1
ATOM 15736 O O . PHE G 3 32 ? 13.524 96.158 25.404 1.00 45.20 32 PHE G O 1
ATOM 15744 N N . ILE G 3 33 ? 15.383 94.971 25.835 1.00 45.41 33 ILE G N 1
ATOM 15745 C CA . ILE G 3 33 ? 14.613 93.994 26.594 1.00 45.90 33 ILE G CA 1
ATOM 15746 C C . ILE G 3 33 ? 14.074 94.618 27.879 1.00 44.81 33 ILE G C 1
ATOM 15747 O O . ILE G 3 33 ? 12.950 94.321 28.293 1.00 47.69 33 ILE G O 1
ATOM 15752 N N . GLN G 3 34 ? 14.834 95.518 28.510 1.00 43.65 34 GLN G N 1
ATOM 15753 C CA . GLN G 3 34 ? 14.349 96.121 29.747 1.00 41.31 34 GLN G CA 1
ATOM 15754 C C . GLN G 3 34 ? 13.140 97.011 29.489 1.00 44.91 34 GLN G C 1
ATOM 15755 O O . GLN G 3 34 ? 12.148 96.933 30.220 1.00 50.18 34 GLN G O 1
ATOM 15761 N N . ASP G 3 35 ? 13.156 97.794 28.447 1.00 41.30 35 ASP G N 1
ATOM 15762 C CA . ASP G 3 35 ? 12.011 98.566 28.124 1.00 43.12 35 ASP G CA 1
ATOM 15763 C C . ASP G 3 35 ? 10.845 97.673 27.769 1.00 44.61 35 ASP G C 1
ATOM 15764 O O . ASP G 3 35 ? 9.750 97.897 28.159 1.00 43.95 35 ASP G O 1
ATOM 15769 N N . PHE G 3 36 ? 11.082 96.639 27.007 1.00 47.10 36 PHE G N 1
ATOM 15770 C CA . PHE G 3 36 ? 10.009 95.780 26.604 1.00 44.57 36 PHE G CA 1
ATOM 15771 C C . PHE G 3 36 ? 9.355 95.087 27.766 1.00 43.85 36 PHE G C 1
ATOM 15772 O O . PHE G 3 36 ? 8.184 94.978 27.822 1.00 40.30 36 PHE G O 1
ATOM 15780 N N . ARG G 3 37 ? 10.129 94.619 28.703 1.00 39.63 37 ARG G N 1
ATOM 15781 C CA . ARG G 3 37 ? 9.562 93.979 29.836 1.00 41.81 37 ARG G CA 1
ATOM 15782 C C . ARG G 3 37 ? 8.770 94.926 30.671 1.00 46.12 37 ARG G C 1
ATOM 15783 O O . ARG G 3 37 ? 7.748 94.602 31.178 1.00 43.89 37 ARG G O 1
ATOM 15791 N N . VAL G 3 38 ? 9.273 96.118 30.833 1.00 49.57 38 VAL G N 1
ATOM 15792 C CA . VAL G 3 38 ? 8.599 97.110 31.592 1.00 44.24 38 VAL G CA 1
ATOM 15793 C C . VAL G 3 38 ? 7.312 97.553 30.967 1.00 44.18 38 VAL G C 1
ATOM 15794 O O . VAL G 3 38 ? 6.367 97.870 31.633 1.00 42.66 38 VAL G O 1
ATOM 15798 N N . ALA G 3 39 ? 7.324 97.660 29.674 1.00 43.26 39 ALA G N 1
ATOM 15799 C CA . ALA G 3 39 ? 6.147 98.033 28.961 1.00 44.63 39 ALA G CA 1
ATOM 15800 C C . ALA G 3 39 ? 5.052 97.033 28.902 1.00 47.21 39 ALA G C 1
ATOM 15801 O O . ALA G 3 39 ? 3.914 97.357 28.908 1.00 42.87 39 ALA G O 1
ATOM 15803 N N . TYR G 3 40 ? 5.425 95.794 28.734 1.00 42.06 40 TYR G N 1
ATOM 15804 C CA . TYR G 3 40 ? 4.443 94.782 28.528 1.00 47.80 40 TYR G CA 1
ATOM 15805 C C . TYR G 3 40 ? 4.232 93.629 29.455 1.00 46.23 40 TYR G C 1
ATOM 15806 O O . TYR G 3 40 ? 3.353 92.881 29.241 1.00 44.14 40 TYR G O 1
ATOM 15815 N N . SER G 3 41 ? 4.986 93.512 30.514 1.00 44.78 41 SER G N 1
ATOM 15816 C CA . SER G 3 41 ? 4.814 92.394 31.415 1.00 45.98 41 SER G CA 1
ATOM 15817 C C . SER G 3 41 ? 4.512 92.872 32.786 1.00 50.05 41 SER G C 1
ATOM 15818 O O . SER G 3 41 ? 4.826 93.967 33.100 1.00 61.41 41 SER G O 1
ATOM 15821 N N . SER G 3 42 ? 3.871 92.019 33.554 1.00 43.12 42 SER G N 1
ATOM 15822 C CA . SER G 3 42 ? 3.409 92.158 34.931 1.00 43.41 42 SER G CA 1
ATOM 15823 C C . SER G 3 42 ? 2.092 92.872 35.073 1.00 44.32 42 SER G C 1
ATOM 15824 O O . SER G 3 42 ? 1.488 93.203 34.108 1.00 44.28 42 SER G O 1
ATOM 15827 N N . PRO G 3 43 ? 1.609 93.013 36.284 1.00 45.13 43 PRO G N 1
ATOM 15828 C CA . PRO G 3 43 ? 0.363 93.717 36.437 1.00 45.04 43 PRO G CA 1
ATOM 15829 C C . PRO G 3 43 ? 0.612 95.166 36.481 1.00 44.51 43 PRO G C 1
ATOM 15830 O O . PRO G 3 43 ? -0.279 95.910 36.333 1.00 45.54 43 PRO G O 1
ATOM 15834 N N . PHE G 3 44 ? 1.839 95.556 36.661 1.00 44.01 44 PHE G N 1
ATOM 15835 C CA . PHE G 3 44 ? 2.209 96.922 36.657 1.00 45.11 44 PHE G CA 1
ATOM 15836 C C . PHE G 3 44 ? 2.717 97.328 35.301 1.00 44.45 44 PHE G C 1
ATOM 15837 O O . PHE G 3 44 ? 3.283 98.352 35.143 1.00 43.18 44 PHE G O 1
ATOM 15845 N N . ARG G 3 45 ? 2.456 96.533 34.293 1.00 41.90 45 ARG G N 1
ATOM 15846 C CA . ARG G 3 45 ? 2.862 96.823 32.966 1.00 45.76 45 ARG G CA 1
ATOM 15847 C C . ARG G 3 45 ? 2.255 98.087 32.431 1.00 47.01 45 ARG G C 1
ATOM 15848 O O . ARG G 3 45 ? 1.182 98.472 32.753 1.00 44.13 45 ARG G O 1
ATOM 15856 N N . LYS G 3 46 ? 3.005 98.763 31.609 1.00 51.20 46 LYS G N 1
ATOM 15857 C CA . LYS G 3 46 ? 2.565 99.998 31.033 1.00 46.32 46 LYS G CA 1
ATOM 15858 C C . LYS G 3 46 ? 1.404 99.868 30.108 1.00 44.41 46 LYS G C 1
ATOM 15859 O O . LYS G 3 46 ? 0.617 100.740 30.037 1.00 37.66 46 LYS G O 1
ATOM 15865 N N . SER G 3 47 ? 1.370 98.804 29.339 1.00 42.27 47 SER G N 1
ATOM 15866 C CA . SER G 3 47 ? 0.326 98.592 28.392 1.00 45.33 47 SER G CA 1
ATOM 15867 C C . SER G 3 47 ? -0.069 97.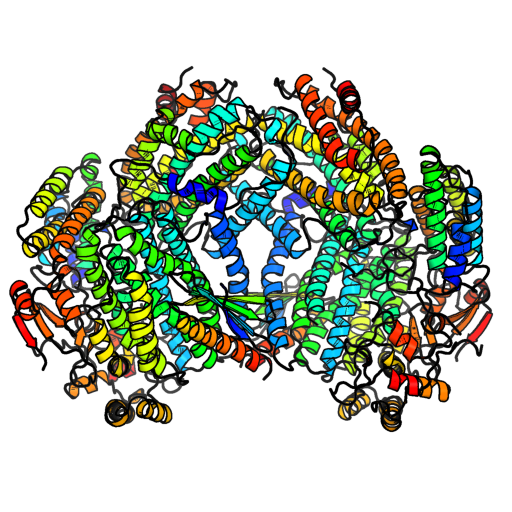148 28.152 1.00 48.49 47 SER G C 1
ATOM 15868 O O . SER G 3 47 ? 0.771 96.316 28.012 1.00 47.91 47 SER G O 1
ATOM 15871 N N . TYR G 3 48 ? -1.354 96.849 28.133 1.00 46.87 48 TYR G N 1
ATOM 15872 C CA . TYR G 3 48 ? -1.832 95.518 27.767 1.00 47.09 48 TYR G CA 1
ATOM 15873 C C . TYR G 3 48 ? -2.014 95.361 26.265 1.00 48.54 48 TYR G C 1
ATOM 15874 O O . TYR G 3 48 ? -2.713 94.440 25.822 1.00 42.27 48 TYR G O 1
ATOM 15883 N N . ASP G 3 49 ? -1.389 96.241 25.476 1.00 51.80 49 ASP G N 1
ATOM 15884 C CA . ASP G 3 49 ? -1.590 96.219 24.031 1.00 53.99 49 ASP G CA 1
ATOM 15885 C C . ASP G 3 49 ? -1.131 94.897 23.428 1.00 51.87 49 ASP G C 1
ATOM 15886 O O . ASP G 3 49 ? -1.808 94.334 22.562 1.00 51.04 49 ASP G O 1
ATOM 15891 N N . LEU G 3 50 ? 0.024 94.397 23.866 1.00 54.00 50 LEU G N 1
ATOM 15892 C CA . LEU G 3 50 ? 0.629 93.178 23.347 1.00 54.15 50 LEU G CA 1
ATOM 15893 C C . LEU G 3 50 ? 0.349 91.962 24.231 1.00 52.89 50 LEU G C 1
ATOM 15894 O O . LEU G 3 50 ? 1.115 90.994 24.197 1.00 49.39 50 LEU G O 1
ATOM 15899 N N . ASP G 3 51 ? -0.725 92.003 25.027 1.00 51.83 51 ASP G N 1
ATOM 15900 C CA . ASP G 3 51 ? -1.016 90.930 25.976 1.00 51.78 51 ASP G CA 1
ATOM 15901 C C . ASP G 3 51 ? -0.814 89.549 25.361 1.00 52.78 51 ASP G C 1
ATOM 15902 O O . ASP G 3 51 ? -0.113 88.696 25.919 1.00 54.05 51 ASP G O 1
ATOM 15907 N N . VAL G 3 52 ? -1.428 89.323 24.200 1.00 50.92 52 VAL G N 1
ATOM 15908 C CA . VAL G 3 52 ? -1.433 88.023 23.553 1.00 47.31 52 VAL G CA 1
ATOM 15909 C C . VAL G 3 52 ? -0.099 87.676 22.912 1.00 49.33 52 VAL G C 1
ATOM 15910 O O . VAL G 3 52 ? 0.122 86.511 22.569 1.00 55.30 52 VAL G O 1
ATOM 15914 N N . ASP G 3 53 ? 0.806 88.640 22.727 1.00 46.96 53 ASP G N 1
ATOM 15915 C CA . ASP G 3 53 ? 2.021 88.386 21.963 1.00 45.82 53 ASP G CA 1
ATOM 15916 C C . ASP G 3 53 ? 3.324 88.686 22.691 1.00 40.47 53 ASP G C 1
ATOM 15917 O O . ASP G 3 53 ? 4.389 88.328 22.178 1.00 42.47 53 ASP G O 1
ATOM 15922 N N . TYR G 3 54 ? 3.295 89.298 23.867 1.00 39.25 54 TYR G N 1
ATOM 15923 C CA . TYR G 3 54 ? 4.571 89.716 24.435 1.00 51.34 54 TYR G CA 1
ATOM 15924 C C . TYR G 3 54 ? 5.412 88.524 24.900 1.00 49.74 54 TYR G C 1
ATOM 15925 O O . TYR G 3 54 ? 6.651 88.597 24.885 1.00 43.83 54 TYR G O 1
ATOM 15934 N N . GLN G 3 55 ? 4.768 87.419 25.297 1.00 51.79 55 GLN G N 1
ATOM 15935 C CA . GLN G 3 55 ? 5.518 86.276 25.806 1.00 49.44 55 GLN G CA 1
ATOM 15936 C C . GLN G 3 55 ? 6.370 85.656 24.713 1.00 44.16 55 GLN G C 1
ATOM 15937 O O . GLN G 3 55 ? 7.574 85.448 24.900 1.00 47.38 55 GLN G O 1
ATOM 15943 N N . TYR G 3 56 ? 5.773 85.397 23.548 1.00 39.61 56 TYR G N 1
ATOM 15944 C CA . TYR G 3 56 ? 6.559 84.966 22.398 1.00 45.23 56 TYR G CA 1
ATOM 15945 C C . TYR G 3 56 ? 7.648 85.974 22.056 1.00 51.15 56 TYR G C 1
ATOM 15946 O O . TYR G 3 56 ? 8.808 85.601 21.842 1.00 49.00 56 TYR G O 1
ATOM 15955 N N . ILE G 3 57 ? 7.286 87.266 21.984 1.00 53.12 57 ILE G N 1
ATOM 15956 C CA . ILE G 3 57 ? 8.236 88.290 21.555 1.00 44.80 57 ILE G CA 1
ATOM 15957 C C . ILE G 3 57 ? 9.377 88.400 22.549 1.00 44.23 57 ILE G C 1
ATOM 15958 O O . ILE G 3 57 ? 10.545 88.527 22.163 1.00 44.38 57 ILE G O 1
ATOM 15963 N N . GLU G 3 58 ? 9.062 88.375 23.843 1.00 41.45 58 GLU G N 1
ATOM 15964 C CA . GLU G 3 58 ? 10.123 88.368 24.839 1.00 43.80 58 GLU G CA 1
ATOM 15965 C C . GLU G 3 58 ? 11.121 87.264 24.541 1.00 47.10 58 GLU G C 1
ATOM 15966 O O . GLU G 3 58 ? 12.336 87.466 24.608 1.00 47.03 58 GLU G O 1
ATOM 15972 N N . ARG G 3 59 ? 10.621 86.079 24.213 1.00 47.47 59 ARG G N 1
ATOM 15973 C CA . ARG G 3 59 ? 11.527 84.990 23.882 1.00 53.45 59 ARG G CA 1
ATOM 15974 C C . ARG G 3 59 ? 12.491 85.430 22.794 1.00 48.92 59 ARG G C 1
ATOM 15975 O O . ARG G 3 59 ? 13.715 85.292 22.935 1.00 49.12 59 ARG G O 1
ATOM 15983 N N . LYS G 3 60 ? 11.952 85.996 21.709 1.00 45.93 60 LYS G N 1
ATOM 15984 C CA . LYS G 3 60 ? 12.794 86.339 20.567 1.00 49.77 60 LYS G CA 1
ATOM 15985 C C . LYS G 3 60 ? 13.874 87.348 20.959 1.00 46.63 60 LYS G C 1
ATOM 15986 O O . LYS G 3 60 ? 15.036 87.211 20.552 1.00 47.38 60 LYS G O 1
ATOM 15992 N N . ILE G 3 61 ? 13.517 88.349 21.773 1.00 44.28 61 ILE G N 1
ATOM 15993 C CA . ILE G 3 61 ? 14.517 89.281 22.299 1.00 47.13 61 ILE G CA 1
ATOM 15994 C C . ILE G 3 61 ? 15.553 88.524 23.125 1.00 47.02 61 ILE G C 1
ATOM 15995 O O . ILE G 3 61 ? 16.764 88.629 22.889 1.00 45.06 61 ILE G O 1
ATOM 16000 N N . GLU G 3 62 ? 15.086 87.730 24.097 1.00 50.97 62 GLU G N 1
ATOM 16001 C CA . GLU G 3 62 ? 15.987 86.909 24.908 1.00 49.75 62 GLU G CA 1
ATOM 16002 C C . GLU G 3 62 ? 17.001 86.166 24.049 1.00 49.56 62 GLU G C 1
ATOM 16003 O O . GLU G 3 62 ? 18.194 86.110 24.382 1.00 44.77 62 GLU G O 1
ATOM 16009 N N . GLU G 3 63 ? 16.533 85.566 22.949 1.00 51.20 63 GLU G N 1
ATOM 16010 C CA . GLU G 3 63 ? 17.423 84.814 22.070 1.00 49.43 63 GLU G CA 1
ATOM 16011 C C . GLU G 3 63 ? 18.451 85.741 21.441 1.00 47.03 63 GLU G C 1
ATOM 16012 O O . GLU G 3 63 ? 19.659 85.468 21.483 1.00 45.58 63 GLU G O 1
ATOM 16018 N N . ARG G 3 64 ? 17.990 86.869 20.889 1.00 50.45 64 ARG G N 1
ATOM 16019 C CA . ARG G 3 64 ? 18.902 87.804 20.240 1.00 48.16 64 ARG G CA 1
ATOM 16020 C C . ARG G 3 64 ? 19.926 88.344 21.233 1.00 46.36 64 ARG G C 1
ATOM 16021 O O . ARG G 3 64 ? 21.132 88.300 20.984 1.00 43.00 64 ARG G O 1
ATOM 16029 N N . LEU G 3 65 ? 19.460 88.828 22.384 1.00 48.62 65 LEU G N 1
ATOM 16030 C CA . LEU G 3 65 ? 20.382 89.288 23.417 1.00 44.99 65 LEU G CA 1
ATOM 16031 C C . LEU G 3 65 ? 21.398 88.216 23.789 1.00 47.92 65 LEU G C 1
ATOM 16032 O O . LEU G 3 65 ? 22.585 88.515 23.976 1.00 49.47 65 LEU G O 1
ATOM 16037 N N . SER G 3 66 ? 20.955 86.959 23.922 1.00 49.84 66 SER G N 1
ATOM 16038 C CA . SER G 3 66 ? 21.851 85.932 24.438 1.00 42.59 66 SER G CA 1
ATOM 16039 C C . SER G 3 66 ? 22.935 85.607 23.424 1.00 46.70 66 SER G C 1
ATOM 16040 O O . SER G 3 66 ? 24.114 85.498 23.781 1.00 51.32 66 SER G O 1
ATOM 16043 N N . VAL G 3 67 ? 22.565 85.479 22.149 1.00 46.78 67 VAL G N 1
ATOM 16044 C CA . VAL G 3 67 ? 23.574 85.287 21.105 1.00 54.31 67 VAL G CA 1
ATOM 16045 C C . VAL G 3 67 ? 24.568 86.452 21.093 1.00 51.89 67 VAL G C 1
ATOM 16046 O O . VAL G 3 67 ? 25.787 86.247 21.040 1.00 49.42 67 VAL G O 1
ATOM 16050 N N . LEU G 3 68 ? 24.071 87.692 21.155 1.00 47.58 68 LEU G N 1
ATOM 16051 C CA . LEU G 3 68 ? 24.997 88.814 21.246 1.00 49.65 68 LEU G CA 1
ATOM 16052 C C . LEU G 3 68 ? 25.905 88.675 22.455 1.00 51.83 68 LEU G C 1
ATOM 16053 O O . LEU G 3 68 ? 27.069 89.091 22.411 1.00 56.01 68 LEU G O 1
ATOM 16058 N N . LYS G 3 69 ? 25.403 88.092 23.543 1.00 48.21 69 LYS G N 1
ATOM 16059 C CA . LYS G 3 69 ? 26.236 87.965 24.732 1.00 49.46 69 LYS G CA 1
ATOM 16060 C C . LYS G 3 69 ? 27.413 87.039 24.470 1.00 53.62 69 LYS G C 1
ATOM 16061 O O . LYS G 3 69 ? 28.544 87.327 24.883 1.00 52.71 69 LYS G O 1
ATOM 16067 N N . THR G 3 70 ? 27.159 85.915 23.785 1.00 52.59 70 THR G N 1
ATOM 16068 C CA . THR G 3 70 ? 28.204 84.953 23.453 1.00 50.31 70 THR G CA 1
ATOM 16069 C C . THR G 3 70 ? 29.129 85.461 22.356 1.00 54.52 70 THR G C 1
ATOM 16070 O O . THR G 3 70 ? 30.277 85.011 22.279 1.00 53.27 70 THR G O 1
ATOM 16074 N N . GLU G 3 71 ? 28.652 86.375 21.504 1.00 54.90 71 GLU G N 1
ATOM 16075 C CA . GLU G 3 71 ? 29.443 86.860 20.378 1.00 53.81 71 GLU G CA 1
ATOM 16076 C C . GLU G 3 71 ? 30.458 87.919 20.796 1.00 54.87 71 GLU G C 1
ATOM 16077 O O . GLU G 3 71 ? 31.553 87.984 20.231 1.00 59.81 71 GLU G O 1
ATOM 16083 N N . LYS G 3 72 ? 30.129 88.748 21.777 1.00 53.57 72 LYS G N 1
ATOM 16084 C CA . LYS G 3 72 ? 30.891 89.963 22.011 1.00 57.72 72 LYS G CA 1
ATOM 16085 C C . LYS G 3 72 ? 31.462 90.101 23.409 1.00 59.25 72 LYS G C 1
ATOM 16086 O O . LYS G 3 72 ? 32.232 91.038 23.644 1.00 61.17 72 LYS G O 1
ATOM 16092 N N . LEU G 3 73 ? 31.107 89.224 24.341 1.00 59.71 73 LEU G N 1
ATOM 16093 C CA . LEU G 3 73 ? 31.468 89.378 25.741 1.00 58.63 73 LEU G CA 1
ATOM 16094 C C . LEU G 3 73 ? 32.473 88.306 26.143 1.00 60.08 73 LEU G C 1
ATOM 16095 O O . LEU G 3 73 ? 32.606 87.267 25.489 1.00 56.90 73 LEU G O 1
ATOM 16100 N N . SER G 3 74 ? 33.198 88.571 27.222 1.00 57.68 74 SER G N 1
ATOM 16101 C CA . SER G 3 74 ? 34.181 87.599 27.675 1.00 63.15 74 SER G CA 1
ATOM 16102 C C . SER G 3 74 ? 33.545 86.610 28.639 1.00 59.54 74 SER G C 1
ATOM 16103 O O . SER G 3 74 ? 32.477 86.855 29.202 1.00 66.06 74 SER G O 1
ATOM 16106 N N . VAL G 3 75 ? 34.226 85.486 28.843 1.00 56.22 75 VAL G N 1
ATOM 16107 C CA . VAL G 3 75 ? 33.717 84.508 29.794 1.00 56.51 75 VAL G CA 1
ATOM 16108 C C . VAL G 3 75 ? 33.519 85.152 31.160 1.00 60.62 75 VAL G C 1
ATOM 16109 O O . VAL G 3 75 ? 32.487 84.947 31.813 1.00 62.77 75 VAL G O 1
ATOM 16113 N N . ALA G 3 76 ? 34.484 85.962 31.607 1.00 59.19 76 ALA G N 1
ATOM 16114 C CA . ALA G 3 76 ? 34.347 86.595 32.917 1.00 59.88 76 ALA G CA 1
ATOM 16115 C C . ALA G 3 76 ? 33.097 87.476 32.995 1.00 63.46 76 ALA G C 1
ATOM 16116 O O . ALA G 3 76 ? 32.437 87.531 34.043 1.00 61.11 76 ALA G O 1
ATOM 16118 N N . ASP G 3 77 ? 32.756 88.179 31.902 1.00 59.45 77 ASP G N 1
ATOM 16119 C CA . ASP G 3 77 ? 31.520 88.968 31.896 1.00 63.48 77 ASP G CA 1
ATOM 16120 C C . ASP G 3 77 ? 30.285 88.065 31.863 1.00 60.27 77 ASP G C 1
ATOM 16121 O O . ASP G 3 77 ? 29.271 88.366 32.507 1.00 54.87 77 ASP G O 1
ATOM 16126 N N . LEU G 3 78 ? 30.337 86.970 31.093 1.00 57.15 78 LEU G N 1
ATOM 16127 C CA . LEU G 3 78 ? 29.242 86.007 31.117 1.00 56.56 78 LEU G CA 1
ATOM 16128 C C . LEU G 3 78 ? 28.977 85.500 32.527 1.00 55.13 78 LEU G C 1
ATOM 16129 O O . LEU G 3 78 ? 27.824 85.255 32.891 1.00 50.94 78 LEU G O 1
ATOM 16134 N N . VAL G 3 79 ? 30.018 85.370 33.340 1.00 54.52 79 VAL G N 1
ATOM 16135 C CA . VAL G 3 79 ? 29.898 84.705 34.632 1.00 52.75 79 VAL G CA 1
ATOM 16136 C C . VAL G 3 79 ? 29.553 85.681 35.744 1.00 54.68 79 VAL G C 1
ATOM 16137 O O . VAL G 3 79 ? 28.831 85.328 36.678 1.00 53.80 79 VAL G O 1
ATOM 16141 N N . THR G 3 80 ? 30.074 86.906 35.684 1.00 56.15 80 THR G N 1
ATOM 16142 C CA . THR G 3 80 ? 30.110 87.767 36.857 1.00 57.42 80 THR G CA 1
ATOM 16143 C C . THR G 3 80 ? 29.396 89.103 36.696 1.00 54.23 80 THR G C 1
ATOM 16144 O O . THR G 3 80 ? 29.216 89.800 37.700 1.00 50.60 80 THR G O 1
ATOM 16148 N N . LYS G 3 81 ? 28.967 89.473 35.489 1.00 50.34 81 LYS G N 1
ATOM 16149 C CA . LYS G 3 81 ? 28.393 90.786 35.234 1.00 54.02 81 LYS G CA 1
ATOM 16150 C C . LYS G 3 81 ? 27.019 90.673 34.586 1.00 52.82 81 LYS G C 1
ATOM 16151 O O . LYS G 3 81 ? 26.782 89.786 33.758 1.00 52.34 81 LYS G O 1
ATOM 16157 N N . ALA G 3 82 ? 26.112 91.574 34.959 1.00 47.90 82 ALA G N 1
ATOM 16158 C CA . ALA G 3 82 ? 24.874 91.682 34.196 1.00 49.96 82 ALA G CA 1
ATOM 16159 C C . ALA G 3 82 ? 25.148 92.422 32.888 1.00 47.94 82 ALA G C 1
ATOM 16160 O O . ALA G 3 82 ? 26.172 93.089 32.730 1.00 49.89 82 ALA G O 1
ATOM 16162 N N . THR G 3 83 ? 24.238 92.282 31.930 1.00 41.46 83 THR G N 1
ATOM 16163 C CA . THR G 3 83 ? 24.484 92.958 30.662 1.00 45.42 83 THR G CA 1
ATOM 16164 C C . THR G 3 83 ? 24.351 94.476 30.758 1.00 49.16 83 THR G C 1
ATOM 16165 O O . THR G 3 83 ? 24.600 95.157 29.760 1.00 46.97 83 THR G O 1
ATOM 16169 N N . THR G 3 84 ? 23.959 95.012 31.919 1.00 48.66 84 THR G N 1
ATOM 16170 C CA . THR G 3 84 ? 23.987 96.445 32.181 1.00 47.41 84 THR G CA 1
ATOM 16171 C C . THR G 3 84 ? 25.385 96.966 32.486 1.00 51.97 84 THR G C 1
ATOM 16172 O O . THR G 3 84 ? 25.565 98.186 32.593 1.00 52.61 84 THR G O 1
ATOM 16176 N N . GLY G 3 85 ? 26.367 96.082 32.635 1.00 50.16 85 GLY G N 1
ATOM 16177 C CA . GLY G 3 85 ? 27.690 96.449 33.080 1.00 46.65 85 GLY G CA 1
ATOM 16178 C C . GLY G 3 85 ? 27.943 96.201 34.548 1.00 48.63 85 GLY G C 1
ATOM 16179 O O . GLY G 3 85 ? 29.105 96.234 34.976 1.00 52.24 85 GLY G O 1
ATOM 16180 N N . GLU G 3 86 ? 26.900 95.933 35.325 1.00 45.49 86 GLU G N 1
ATOM 16181 C CA . GLU G 3 86 ? 27.064 95.849 36.763 1.00 49.17 86 GLU G CA 1
ATOM 16182 C C . GLU G 3 86 ? 27.596 94.487 37.185 1.00 48.50 86 GLU G C 1
ATOM 16183 O O . GLU G 3 86 ? 27.467 93.479 36.484 1.00 50.52 86 GLU G O 1
ATOM 16189 N N . ASP G 3 87 ? 28.215 94.487 38.355 1.00 49.45 87 ASP G N 1
ATOM 16190 C CA . ASP G 3 87 ? 28.634 93.262 39.020 1.00 51.52 87 ASP G CA 1
ATOM 16191 C C . ASP G 3 87 ? 27.392 92.508 39.509 1.00 54.16 87 ASP G C 1
ATOM 16192 O O . ASP G 3 87 ? 26.618 93.032 40.327 1.00 50.50 87 ASP G O 1
ATOM 16197 N N . ALA G 3 88 ? 27.180 91.295 38.976 1.00 51.36 88 ALA G N 1
ATOM 16198 C CA . ALA G 3 88 ? 25.963 90.543 39.283 1.00 46.01 88 ALA G CA 1
ATOM 16199 C C . ALA G 3 88 ? 25.806 90.315 40.782 1.00 41.71 88 ALA G C 1
ATOM 16200 O O . ALA G 3 88 ? 24.701 90.442 41.322 1.00 40.10 88 ALA G O 1
ATOM 16202 N N . ALA G 3 89 ? 26.898 89.984 41.473 1.00 44.46 89 ALA G N 1
ATOM 16203 C CA . ALA G 3 89 ? 26.827 89.823 42.922 1.00 43.94 89 ALA G CA 1
ATOM 16204 C C . ALA G 3 89 ? 26.325 91.097 43.581 1.00 48.83 89 ALA G C 1
ATOM 16205 O O . ALA G 3 89 ? 25.459 91.050 44.465 1.00 51.33 89 ALA G O 1
ATOM 16207 N N . ALA G 3 90 ? 26.848 92.253 43.148 1.00 43.70 90 ALA G N 1
ATOM 16208 C CA . ALA G 3 90 ? 26.408 93.530 43.710 1.00 46.33 90 ALA G CA 1
ATOM 16209 C C . ALA G 3 90 ? 24.920 93.769 43.467 1.00 46.00 90 ALA G C 1
ATOM 16210 O O . ALA G 3 90 ? 24.222 94.299 44.341 1.00 46.57 90 ALA G O 1
ATOM 16212 N N . VAL G 3 91 ? 24.412 93.384 42.290 1.00 41.37 91 VAL G N 1
ATOM 16213 C CA . VAL G 3 91 ? 22.971 93.452 42.050 1.00 37.61 91 VAL G CA 1
ATOM 16214 C C . VAL G 3 91 ? 22.214 92.616 43.078 1.00 44.97 91 VAL G C 1
ATOM 16215 O O . VAL G 3 91 ? 21.248 93.087 43.690 1.00 43.72 91 VAL G O 1
ATOM 16219 N N . GLU G 3 92 ? 22.635 91.355 43.275 1.00 44.18 92 GLU G N 1
ATOM 16220 C CA . GLU G 3 92 ? 21.932 90.470 44.201 1.00 40.69 92 GLU G CA 1
ATOM 16221 C C . GLU G 3 92 ? 21.922 91.044 45.611 1.00 40.85 92 GLU G C 1
ATOM 16222 O O . GLU G 3 92 ? 20.862 91.178 46.234 1.00 45.28 92 GLU G O 1
ATOM 16228 N N . ALA G 3 93 ? 23.093 91.403 46.129 1.00 38.00 93 ALA G N 1
ATOM 16229 C CA . ALA G 3 93 ? 23.140 92.069 47.427 1.00 41.14 93 ALA G CA 1
ATOM 16230 C C . ALA G 3 93 ? 22.196 93.278 47.472 1.00 45.20 93 ALA G C 1
ATOM 16231 O O . ALA G 3 93 ? 21.413 93.432 48.420 1.00 42.94 93 ALA G O 1
ATOM 16233 N N . ALA G 3 94 ? 22.232 94.136 46.437 1.00 39.59 94 ALA G N 1
ATOM 16234 C CA . ALA G 3 94 ? 21.489 95.400 46.512 1.00 47.20 94 ALA G CA 1
ATOM 16235 C C . ALA G 3 94 ? 19.977 95.179 46.480 1.00 48.48 94 ALA G C 1
ATOM 16236 O O . ALA G 3 94 ? 19.226 95.880 47.178 1.00 43.69 94 ALA G O 1
ATOM 16238 N N . TRP G 3 95 ? 19.502 94.221 45.678 1.00 43.94 95 TRP G N 1
ATOM 16239 C CA . TRP G 3 95 ? 18.056 94.029 45.629 1.00 47.44 95 TRP G CA 1
ATOM 16240 C C . TRP G 3 95 ? 17.547 93.208 46.808 1.00 45.36 95 TRP G C 1
ATOM 16241 O O . TRP G 3 95 ? 16.465 93.492 47.337 1.00 42.29 95 TRP G O 1
ATOM 16252 N N . ILE G 3 96 ? 18.316 92.229 47.279 1.00 41.62 96 ILE G N 1
ATOM 16253 C CA . ILE G 3 96 ? 17.920 91.587 48.528 1.00 42.83 96 ILE G CA 1
ATOM 16254 C C . ILE G 3 96 ? 17.863 92.621 49.649 1.00 45.07 96 ILE G C 1
ATOM 16255 O O . ILE G 3 96 ? 16.895 92.668 50.418 1.00 46.30 96 ILE G O 1
ATOM 16260 N N . ALA G 3 97 ? 18.878 93.493 49.735 1.00 47.19 97 ALA G N 1
ATOM 16261 C CA . ALA G 3 97 ? 18.899 94.508 50.788 1.00 46.79 97 ALA G CA 1
ATOM 16262 C C . ALA G 3 97 ? 17.687 95.428 50.694 1.00 45.19 97 ALA G C 1
ATOM 16263 O O . ALA G 3 97 ? 17.063 95.765 51.710 1.00 40.95 97 ALA G O 1
ATOM 16265 N N . LYS G 3 98 ? 17.350 95.857 49.479 1.00 42.34 98 LYS G N 1
ATOM 16266 C CA . LYS G 3 98 ? 16.149 96.656 49.294 1.00 44.28 98 LYS G CA 1
ATOM 16267 C C . LYS G 3 98 ? 14.920 95.898 49.777 1.00 48.72 98 LYS G C 1
ATOM 16268 O O . LYS G 3 98 ? 14.052 96.469 50.454 1.00 48.41 98 LYS G O 1
ATOM 16274 N N . MET G 3 99 ? 14.844 94.596 49.463 1.00 43.88 99 MET G N 1
ATOM 16275 C CA . MET G 3 99 ? 13.649 93.834 49.791 1.00 43.79 99 MET G CA 1
ATOM 16276 C C . MET G 3 99 ? 13.531 93.625 51.293 1.00 48.27 99 MET G C 1
ATOM 16277 O O . MET G 3 99 ? 12.434 93.739 51.857 1.00 51.58 99 MET G O 1
ATOM 16282 N N . LYS G 3 100 ? 14.649 93.334 51.966 1.00 47.30 100 LYS G N 1
ATOM 16283 C CA . LYS G 3 100 ? 14.605 93.180 53.418 1.00 46.26 100 LYS G CA 1
ATOM 16284 C C . LYS G 3 100 ? 14.196 94.466 54.121 1.00 48.11 100 LYS G C 1
ATOM 16285 O O . LYS G 3 100 ? 13.744 94.415 55.270 1.00 49.92 100 LYS G O 1
ATOM 16291 N N . ALA G 3 101 ? 14.354 95.613 53.466 1.00 46.39 101 ALA G N 1
ATOM 16292 C CA . ALA G 3 101 ? 13.993 96.884 54.061 1.00 45.04 101 ALA G CA 1
ATOM 16293 C C . ALA G 3 101 ? 12.569 97.294 53.754 1.00 49.16 101 ALA G C 1
ATOM 16294 O O . ALA G 3 101 ? 12.103 98.291 54.307 1.00 53.06 101 ALA G O 1
ATOM 16296 N N . ALA G 3 102 ? 11.877 96.593 52.864 1.00 46.28 102 ALA G N 1
ATOM 16297 C CA . ALA G 3 102 ? 10.538 97.028 52.514 1.00 47.23 102 ALA G CA 1
ATOM 16298 C C . ALA G 3 102 ? 9.671 97.008 53.759 1.00 52.85 102 ALA G C 1
ATOM 16299 O O . ALA G 3 102 ? 9.702 96.051 54.535 1.00 56.83 102 ALA G O 1
ATOM 16301 N N . GLU G 3 103 ? 8.935 98.089 53.980 1.00 54.81 103 GLU G N 1
ATOM 16302 C CA . GLU G 3 103 ? 8.104 98.176 55.169 1.00 56.78 103 GLU G CA 1
ATOM 16303 C C . GLU G 3 103 ? 6.756 97.488 55.001 1.00 58.76 103 GLU G C 1
ATOM 16304 O O . GLU G 3 103 ? 6.005 97.401 55.976 1.00 59.16 103 GLU G O 1
ATOM 16310 N N . SER G 3 104 ? 6.429 96.997 53.806 1.00 53.21 104 SER G N 1
ATOM 16311 C CA . SER G 3 104 ? 5.092 96.478 53.567 1.00 47.65 104 SER G CA 1
ATOM 16312 C C . SER G 3 104 ? 5.104 95.498 52.398 1.00 48.21 104 SER G C 1
ATOM 16313 O O . SER G 3 104 ? 5.949 95.578 51.497 1.00 44.47 104 SER G O 1
ATOM 16316 N N . LYS G 3 105 ? 4.122 94.581 52.424 1.00 42.00 105 LYS G N 1
ATOM 16317 C CA . LYS G 3 105 ? 3.959 93.608 51.348 1.00 38.88 105 LYS G CA 1
ATOM 16318 C C . LYS G 3 105 ? 3.782 94.277 49.992 1.00 41.08 105 LYS G C 1
ATOM 16319 O O . LYS G 3 105 ? 4.246 93.741 48.979 1.00 42.06 105 LYS G O 1
ATOM 16325 N N . TYR G 3 106 ? 3.125 95.445 49.939 1.00 44.04 106 TYR G N 1
ATOM 16326 C CA . TYR G 3 106 ? 2.985 96.154 48.663 1.00 42.70 106 TYR G CA 1
ATOM 16327 C C . TYR G 3 106 ? 4.293 96.796 48.204 1.00 43.31 106 TYR G C 1
ATOM 16328 O O . TYR G 3 106 ? 4.545 96.891 46.992 1.00 38.84 106 TYR G O 1
ATOM 16337 N N . ALA G 3 107 ? 5.134 97.229 49.148 1.00 43.06 107 ALA G N 1
ATOM 16338 C CA . ALA G 3 107 ? 6.482 97.660 48.792 1.00 41.16 107 ALA G CA 1
ATOM 16339 C C . ALA G 3 107 ? 7.319 96.479 48.329 1.00 42.47 107 ALA G C 1
ATOM 16340 O O . ALA G 3 107 ? 8.116 96.598 47.389 1.00 42.75 107 ALA G O 1
ATOM 16342 N N . ALA G 3 108 ? 7.152 95.327 48.980 1.00 42.83 108 ALA G N 1
ATOM 16343 C CA . ALA G 3 108 ? 7.880 94.130 48.567 1.00 41.57 108 ALA G CA 1
ATOM 16344 C C . ALA G 3 108 ? 7.473 93.691 47.164 1.00 38.70 108 ALA G C 1
ATOM 16345 O O . ALA G 3 108 ? 8.326 93.459 46.301 1.00 36.21 108 ALA G O 1
ATOM 16347 N N . GLU G 3 109 ? 6.169 93.586 46.906 1.00 38.23 109 GLU G N 1
ATOM 16348 C CA . GLU G 3 109 ? 5.751 93.036 45.627 1.00 37.78 109 GLU G CA 1
ATOM 16349 C C . GLU G 3 109 ? 6.301 93.862 44.471 1.00 40.61 109 GLU G C 1
ATOM 16350 O O . GLU G 3 109 ? 6.689 93.298 43.438 1.00 41.50 109 GLU G O 1
ATOM 16356 N N . ARG G 3 110 ? 6.410 95.194 44.653 1.00 41.24 110 ARG G N 1
ATOM 16357 C CA . ARG G 3 110 ? 6.899 96.082 43.593 1.00 39.64 110 ARG G CA 1
ATOM 16358 C C . ARG G 3 110 ? 8.386 95.892 43.351 1.00 42.39 110 ARG G C 1
ATOM 16359 O O . ARG G 3 110 ? 8.846 95.944 42.202 1.00 42.38 110 ARG G O 1
ATOM 16367 N N . ILE G 3 111 ? 9.155 95.741 44.437 1.00 36.28 111 ILE G N 1
ATOM 16368 C CA . ILE G 3 111 ? 10.577 95.452 44.333 1.00 33.92 111 ILE G CA 1
ATOM 16369 C C . ILE G 3 111 ? 10.800 94.130 43.610 1.00 42.56 111 ILE G C 1
ATOM 16370 O O . ILE G 3 111 ? 11.666 94.019 42.732 1.00 42.74 111 ILE G O 1
ATOM 16375 N N . HIS G 3 112 ? 10.028 93.098 43.975 1.00 40.23 112 HIS G N 1
ATOM 16376 C CA . HIS G 3 112 ? 10.220 91.795 43.353 1.00 39.36 112 HIS G CA 1
ATOM 16377 C C . HIS G 3 112 ? 9.841 91.836 41.881 1.00 37.90 112 HIS G C 1
ATOM 16378 O O . HIS G 3 112 ? 10.587 91.342 41.025 1.00 37.63 112 HIS G O 1
ATOM 16385 N N . ILE G 3 113 ? 8.681 92.420 41.569 1.00 37.42 113 ILE G N 1
ATOM 16386 C CA . ILE G 3 113 ? 8.232 92.493 40.181 1.00 39.83 113 ILE G CA 1
ATOM 16387 C C . ILE G 3 113 ? 9.253 93.239 39.318 1.00 41.40 113 ILE G C 1
ATOM 16388 O O . ILE G 3 113 ? 9.589 92.800 38.207 1.00 41.75 113 ILE G O 1
ATOM 16393 N N . GLU G 3 114 ? 9.763 94.378 39.814 1.00 40.34 114 GLU G N 1
ATOM 16394 C CA . GLU G 3 114 ? 10.714 95.175 39.037 1.00 43.44 114 GLU G CA 1
ATOM 16395 C C . GLU G 3 114 ? 12.036 94.432 38.846 1.00 43.12 114 GLU G C 1
ATOM 16396 O O . GLU G 3 114 ? 12.589 94.416 37.737 1.00 41.27 114 GLU G O 1
ATOM 16402 N N . PHE G 3 115 ? 12.553 93.800 39.911 1.00 42.78 115 PHE G N 1
ATOM 16403 C CA . PHE G 3 115 ? 13.803 93.059 39.776 1.00 43.94 115 PHE G CA 1
ATOM 16404 C C . PHE G 3 115 ? 13.712 92.034 38.657 1.00 40.54 115 PHE G C 1
ATOM 16405 O O . PHE G 3 115 ? 14.670 91.854 37.899 1.00 43.91 115 PHE G O 1
ATOM 16413 N N . ARG G 3 116 ? 12.581 91.332 38.549 1.00 33.10 116 ARG G N 1
ATOM 16414 C CA . ARG G 3 116 ? 12.425 90.407 37.431 1.00 43.03 116 ARG G CA 1
ATOM 16415 C C . ARG G 3 116 ? 12.346 91.166 36.111 1.00 42.85 116 ARG G C 1
ATOM 16416 O O . ARG G 3 116 ? 12.938 90.746 35.106 1.00 40.68 116 ARG G O 1
ATOM 16424 N N . GLN G 3 117 ? 11.632 92.297 36.103 1.00 44.85 117 GLN G N 1
ATOM 16425 C CA . GLN G 3 117 ? 11.496 93.095 34.886 1.00 39.64 117 GLN G CA 1
ATOM 16426 C C . GLN G 3 117 ? 12.852 93.560 34.365 1.00 36.92 117 GLN G C 1
ATOM 16427 O O . GLN G 3 117 ? 13.088 93.580 33.152 1.00 34.64 117 GLN G O 1
ATOM 16433 N N . LEU G 3 118 ? 13.763 93.920 35.264 1.00 37.06 118 LEU G N 1
ATOM 16434 C CA . LEU G 3 118 ? 15.030 94.488 34.828 1.00 41.13 118 LEU G CA 1
ATOM 16435 C C . LEU G 3 118 ? 16.106 93.438 34.613 1.00 41.38 118 LEU G C 1
ATOM 16436 O O . LEU G 3 118 ? 16.905 93.558 33.676 1.00 42.02 118 LEU G O 1
ATOM 16441 N N . TYR G 3 119 ? 16.136 92.401 35.447 1.00 38.70 119 TYR G N 1
ATOM 16442 C CA . TYR G 3 119 ? 17.294 91.528 35.510 1.00 40.38 119 TYR G CA 1
ATOM 16443 C C . TYR G 3 119 ? 17.028 90.082 35.116 1.00 42.60 119 TYR G C 1
ATOM 16444 O O . TYR G 3 119 ? 17.959 89.269 35.160 1.00 44.43 119 TYR G O 1
ATOM 16453 N N . LYS G 3 120 ? 15.808 89.738 34.719 1.00 43.80 120 LYS G N 1
ATOM 16454 C CA . LYS G 3 120 ? 15.547 88.394 34.227 1.00 43.12 120 LYS G CA 1
ATOM 16455 C C . LYS G 3 120 ? 16.581 88.035 33.165 1.00 43.59 120 LYS G C 1
ATOM 16456 O O . LYS G 3 120 ? 16.935 88.883 32.337 1.00 44.61 120 LYS G O 1
ATOM 16462 N N . PRO G 3 121 ? 17.108 86.817 33.171 1.00 47.60 121 PRO G N 1
ATOM 16463 C CA . PRO G 3 121 ? 18.031 86.400 32.101 1.00 45.17 121 PRO G CA 1
ATOM 16464 C C . PRO G 3 121 ? 17.428 86.671 30.734 1.00 44.90 121 PRO G C 1
ATOM 16465 O O . PRO G 3 121 ? 16.206 86.545 30.558 1.00 46.06 121 PRO G O 1
ATOM 16469 N N . PRO G 3 122 ? 18.256 87.014 29.722 1.00 41.95 122 PRO G N 1
ATOM 16470 C CA . PRO G 3 122 ? 19.722 86.972 29.849 1.00 44.74 122 PRO G CA 1
ATOM 16471 C C . PRO G 3 122 ? 20.409 88.223 30.363 1.00 45.71 122 PRO G C 1
ATOM 16472 O O . PRO G 3 122 ? 21.590 88.387 30.052 1.00 47.86 122 PRO G O 1
ATOM 16476 N N . VAL G 3 123 ? 19.736 89.063 31.150 1.00 45.87 123 VAL G N 1
ATOM 16477 C CA . VAL G 3 123 ? 20.393 90.256 31.681 1.00 40.56 123 VAL G CA 1
ATOM 16478 C C . VAL G 3 123 ? 21.273 89.900 32.878 1.00 43.62 123 VAL G C 1
ATOM 16479 O O . VAL G 3 123 ? 22.472 90.198 32.889 1.00 47.91 123 VAL G O 1
ATOM 16483 N N . LEU G 3 124 ? 20.663 89.223 33.970 1.00 44.58 124 LEU G N 1
ATOM 16484 C CA . LEU G 3 124 ? 21.511 88.668 35.020 1.00 43.78 124 LEU G CA 1
ATOM 16485 C C . LEU G 3 124 ? 21.959 87.247 34.661 1.00 42.20 124 LEU G C 1
ATOM 16486 O O . LEU G 3 124 ? 21.265 86.529 33.938 1.00 41.58 124 LEU G O 1
ATOM 16491 N N . PRO G 3 125 ? 23.130 86.813 35.117 1.00 41.28 125 PRO G N 1
ATOM 16492 C CA . PRO G 3 125 ? 23.484 85.395 34.969 1.00 42.12 125 PRO G CA 1
ATOM 16493 C C . PRO G 3 125 ? 22.472 84.509 35.695 1.00 43.17 125 PRO G C 1
ATOM 16494 O O . PRO G 3 125 ? 22.113 84.766 36.850 1.00 40.63 125 PRO G O 1
ATOM 16498 N N . VAL G 3 126 ? 22.042 83.439 35.009 1.00 41.76 126 VAL G N 1
ATOM 16499 C CA . VAL G 3 126 ? 20.907 82.624 35.457 1.00 40.23 126 VAL G CA 1
ATOM 16500 C C . VAL G 3 126 ? 21.045 82.233 36.920 1.00 38.04 126 VAL G C 1
ATOM 16501 O O . VAL G 3 126 ? 20.092 82.337 37.699 1.00 38.57 126 VAL G O 1
ATOM 16505 N N . ASN G 3 127 ? 22.211 81.725 37.306 1.00 38.10 127 ASN G N 1
ATOM 16506 C CA . ASN G 3 127 ? 22.383 81.289 38.685 1.00 36.63 127 ASN G CA 1
ATOM 16507 C C . ASN G 3 127 ? 22.187 82.452 39.653 1.00 39.29 127 ASN G C 1
ATOM 16508 O O . ASN G 3 127 ? 21.494 82.320 40.673 1.00 39.16 127 ASN G O 1
ATOM 16513 N N . VAL G 3 128 ? 22.765 83.617 39.345 1.00 37.69 128 VAL G N 1
ATOM 16514 C CA . VAL G 3 128 ? 22.546 84.758 40.229 1.00 39.31 128 VAL G CA 1
ATOM 16515 C C . VAL G 3 128 ? 21.068 85.133 40.236 1.00 38.72 128 VAL G C 1
ATOM 16516 O O . VAL G 3 128 ? 20.489 85.416 41.290 1.00 38.32 128 VAL G O 1
ATOM 16520 N N . PHE G 3 129 ? 20.422 85.094 39.066 1.00 39.37 129 PHE G N 1
ATOM 16521 C CA . PHE G 3 129 ? 19.008 85.446 38.995 1.00 37.39 129 PHE G CA 1
ATOM 16522 C C . PHE G 3 129 ? 18.150 84.514 39.852 1.00 35.31 129 PHE G C 1
ATOM 16523 O O . PHE G 3 129 ? 17.325 84.977 40.647 1.00 34.52 129 PHE G O 1
ATOM 16531 N N . LEU G 3 130 ? 18.331 83.189 39.711 1.00 40.03 130 LEU G N 1
ATOM 16532 C CA . LEU G 3 130 ? 17.402 82.248 40.344 1.00 35.07 130 LEU G CA 1
ATOM 16533 C C . LEU G 3 130 ? 17.495 82.287 41.872 1.00 37.75 130 LEU G C 1
ATOM 16534 O O . LEU G 3 130 ? 16.464 82.224 42.554 1.00 38.30 130 LEU G O 1
ATOM 16539 N N . ARG G 3 131 ? 18.700 82.444 42.439 1.00 40.20 131 ARG G N 1
ATOM 16540 C CA . ARG G 3 131 ? 18.784 82.523 43.899 1.00 40.15 131 ARG G CA 1
ATOM 16541 C C . ARG G 3 131 ? 18.308 83.874 44.428 1.00 37.40 131 ARG G C 1
ATOM 16542 O O . ARG G 3 131 ? 17.811 83.955 45.559 1.00 39.95 131 ARG G O 1
ATOM 16550 N N . THR G 3 132 ? 18.469 84.947 43.654 1.00 38.24 132 THR G N 1
ATOM 16551 C CA . THR G 3 132 ? 17.906 86.227 44.068 1.00 35.16 132 THR G CA 1
ATOM 16552 C C . THR G 3 132 ? 16.393 86.173 44.007 1.00 35.24 132 THR G C 1
ATOM 16553 O O . THR G 3 132 ? 15.709 86.508 44.984 1.00 34.84 132 THR G O 1
ATOM 16557 N N . ASP G 3 133 ? 15.854 85.722 42.871 1.00 32.50 133 ASP G N 1
ATOM 16558 C CA . ASP G 3 133 ? 14.408 85.562 42.754 1.00 33.96 133 ASP G CA 1
ATOM 16559 C C . ASP G 3 133 ? 13.845 84.798 43.940 1.00 35.62 133 ASP G C 1
ATOM 16560 O O . ASP G 3 133 ? 12.805 85.169 44.498 1.00 36.08 133 ASP G O 1
ATOM 16565 N N . ALA G 3 134 ? 14.529 83.716 44.329 1.00 39.98 134 ALA G N 1
ATOM 16566 C CA . ALA G 3 134 ? 14.043 82.827 45.380 1.00 38.17 134 ALA G CA 1
ATOM 16567 C C . ALA G 3 134 ? 14.069 83.515 46.741 1.00 35.74 134 ALA G C 1
ATOM 16568 O O . ALA G 3 134 ? 13.103 83.441 47.511 1.00 34.31 134 ALA G O 1
ATOM 16570 N N . ALA G 3 135 ? 15.172 84.193 47.052 1.00 36.09 135 ALA G N 1
ATOM 16571 C CA . ALA G 3 135 ? 15.261 84.897 48.324 1.00 37.37 135 ALA G CA 1
ATOM 16572 C C . ALA G 3 135 ? 14.225 86.016 48.412 1.00 38.24 135 ALA G C 1
ATOM 16573 O O . ALA G 3 135 ? 13.656 86.239 49.482 1.00 40.90 135 ALA G O 1
ATOM 16575 N N . LEU G 3 136 ? 13.928 86.695 47.290 1.00 30.38 136 LEU G N 1
ATOM 16576 C CA . LEU G 3 136 ? 12.861 87.703 47.303 1.00 37.66 136 LEU G CA 1
ATOM 16577 C C . LEU G 3 136 ? 11.491 87.057 47.495 1.00 39.22 136 LEU G C 1
ATOM 16578 O O . LEU G 3 136 ? 10.652 87.571 48.253 1.00 37.02 136 LEU G O 1
ATOM 16583 N N . GLY G 3 137 ? 11.233 85.949 46.794 1.00 35.12 137 GLY G N 1
ATOM 16584 C CA . GLY G 3 137 ? 9.975 85.242 46.987 1.00 36.42 137 GLY G CA 1
ATOM 16585 C C . GLY G 3 137 ? 9.728 84.862 48.436 1.00 34.82 137 GLY G C 1
ATOM 16586 O O . GLY G 3 137 ? 8.601 84.965 48.934 1.00 35.14 137 GLY G O 1
ATOM 16587 N N . THR G 3 138 ? 10.774 84.413 49.132 1.00 34.40 138 THR G N 1
ATOM 16588 C CA . THR G 3 138 ? 10.639 84.097 50.548 1.00 36.80 138 THR G CA 1
ATOM 16589 C C . THR G 3 138 ? 10.076 85.284 51.312 1.00 35.54 138 THR G C 1
ATOM 16590 O O . THR G 3 138 ? 9.036 85.187 51.971 1.00 38.90 138 THR G O 1
ATOM 16594 N N . ILE G 3 139 ? 10.764 86.420 51.238 1.00 37.94 139 ILE G N 1
ATOM 16595 C CA . ILE G 3 139 ? 10.325 87.594 51.986 1.00 40.28 139 ILE G CA 1
ATOM 16596 C C . ILE G 3 139 ? 8.910 87.989 51.574 1.00 37.31 139 ILE G C 1
ATOM 16597 O O . ILE G 3 139 ? 8.056 88.269 52.422 1.00 38.21 139 ILE G O 1
ATOM 16602 N N . LEU G 3 140 ? 8.623 87.959 50.268 1.00 35.30 140 LEU G N 1
ATOM 16603 C CA . LEU G 3 140 ? 7.318 88.392 49.783 1.00 34.87 140 LEU G CA 1
ATOM 16604 C C . LEU G 3 140 ? 6.212 87.479 50.291 1.00 42.66 140 LEU G C 1
ATOM 16605 O O . LEU G 3 140 ? 5.101 87.946 50.600 1.00 41.65 140 LEU G O 1
ATOM 16610 N N . MET G 3 141 ? 6.492 86.169 50.391 1.00 39.21 141 MET G N 1
ATOM 16611 C CA . MET G 3 141 ? 5.481 85.264 50.929 1.00 37.53 141 MET G CA 1
ATOM 16612 C C . MET G 3 141 ? 5.358 85.425 52.441 1.00 38.99 141 MET G C 1
ATOM 16613 O O . MET G 3 141 ? 4.244 85.451 52.976 1.00 40.49 141 MET G O 1
ATOM 16618 N N . GLU G 3 142 ? 6.484 85.582 53.141 1.00 36.70 142 GLU G N 1
A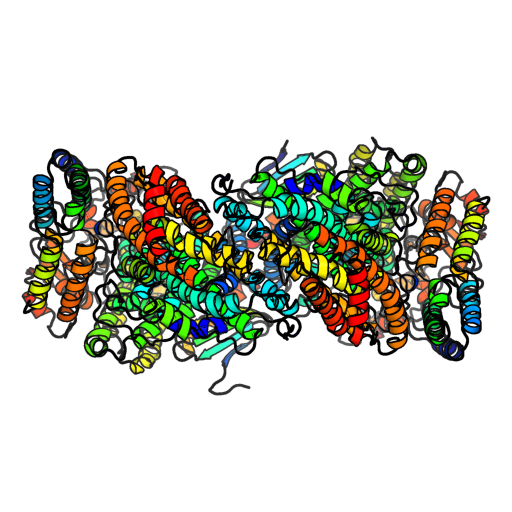TOM 16619 C CA . GLU G 3 142 ? 6.427 85.793 54.585 1.00 39.06 142 GLU G CA 1
ATOM 16620 C C . GLU G 3 142 ? 5.601 87.022 54.946 1.00 42.43 142 GLU G C 1
ATOM 16621 O O . GLU G 3 142 ? 4.909 87.027 55.971 1.00 43.62 142 GLU G O 1
ATOM 16627 N N . LEU G 3 143 ? 5.652 88.077 54.120 1.00 42.08 143 LEU G N 1
ATOM 16628 C CA . LEU G 3 143 ? 4.844 89.257 54.421 1.00 38.97 143 LEU G CA 1
ATOM 16629 C C . LEU G 3 143 ? 3.393 89.075 53.977 1.00 39.75 143 LEU G C 1
ATOM 16630 O O . LEU G 3 143 ? 2.468 89.434 54.710 1.00 37.77 143 LEU G O 1
ATOM 16635 N N . ARG G 3 144 ? 3.169 88.522 52.781 1.00 41.25 144 ARG G N 1
ATOM 16636 C CA . ARG G 3 144 ? 1.808 88.446 52.253 1.00 40.20 144 ARG G CA 1
ATOM 16637 C C . ARG G 3 144 ? 0.952 87.447 53.042 1.00 43.70 144 ARG G C 1
ATOM 16638 O O . ARG G 3 144 ? -0.261 87.645 53.208 1.00 40.29 144 ARG G O 1
ATOM 16646 N N . ASN G 3 145 ? 1.554 86.362 53.518 1.00 38.86 145 ASN G N 1
ATOM 16647 C CA . ASN G 3 145 ? 0.796 85.303 54.156 1.00 39.04 145 ASN G CA 1
ATOM 16648 C C . ASN G 3 145 ? 0.687 85.502 55.660 1.00 40.21 145 ASN G C 1
ATOM 16649 O O . ASN G 3 145 ? 0.266 84.587 56.371 1.00 35.21 145 ASN G O 1
ATOM 16654 N N . THR G 3 146 ? 1.036 86.689 56.147 1.00 42.82 146 THR G N 1
ATOM 16655 C CA . THR G 3 146 ? 0.792 87.085 57.530 1.00 42.59 146 THR G CA 1
ATOM 16656 C C . THR G 3 146 ? -0.617 87.650 57.652 1.00 39.61 146 THR G C 1
ATOM 16657 O O . THR G 3 146 ? -0.966 88.587 56.939 1.00 42.85 146 THR G O 1
ATOM 16661 N N . ASP G 3 147 ? -1.434 87.075 58.534 1.00 44.18 147 ASP G N 1
ATOM 16662 C CA . ASP G 3 147 ? -2.800 87.568 58.748 1.00 43.25 147 ASP G CA 1
ATOM 16663 C C . ASP G 3 147 ? -3.555 87.714 57.432 1.00 39.97 147 ASP G C 1
ATOM 16664 O O . ASP G 3 147 ? -4.310 88.663 57.220 1.00 40.31 147 ASP G O 1
ATOM 16669 N N . TYR G 3 148 ? -3.370 86.734 56.557 1.00 39.36 148 TYR G N 1
ATOM 16670 C CA . TYR G 3 148 ? -3.836 86.803 55.176 1.00 37.31 148 TYR G CA 1
ATOM 16671 C C . TYR G 3 148 ? -5.337 87.073 55.044 1.00 36.86 148 TYR G C 1
ATOM 16672 O O . TYR G 3 148 ? -5.761 87.598 54.005 1.00 37.32 148 TYR G O 1
ATOM 16681 N N . TYR G 3 149 ? -6.165 86.741 56.045 1.00 35.95 149 TYR G N 1
ATOM 16682 C CA . TYR G 3 149 ? -7.602 86.990 55.908 1.00 36.92 149 TYR G CA 1
ATOM 16683 C C . TYR G 3 149 ? -8.108 88.127 56.794 1.00 39.06 149 TYR G C 1
ATOM 16684 O O . TYR G 3 149 ? -9.322 88.278 56.937 1.00 38.59 149 TYR G O 1
ATOM 16693 N N . ALA G 3 150 ? -7.215 88.944 57.367 1.00 36.93 150 ALA G N 1
ATOM 16694 C CA . ALA G 3 150 ? -7.626 89.951 58.343 1.00 42.01 150 ALA G CA 1
ATOM 16695 C C . ALA G 3 150 ? -8.354 91.133 57.692 1.00 43.98 150 ALA G C 1
ATOM 16696 O O . ALA G 3 150 ? -9.413 91.562 58.166 1.00 43.15 150 ALA G O 1
ATOM 16698 N N . THR G 3 151 ? -7.798 91.682 56.634 1.00 35.68 151 THR G N 1
ATOM 16699 C CA . THR G 3 151 ? -8.470 92.740 55.887 1.00 41.35 151 THR G CA 1
ATOM 16700 C C . THR G 3 151 ? -9.761 92.256 55.227 1.00 41.34 151 THR G C 1
ATOM 16701 O O . THR G 3 151 ? -9.715 91.330 54.411 1.00 40.77 151 THR G O 1
ATOM 16705 N N . PRO G 3 152 ? -10.882 92.913 55.454 1.00 41.75 152 PRO G N 1
ATOM 16706 C CA . PRO G 3 152 ? -12.057 92.488 54.730 1.00 40.66 152 PRO G CA 1
ATOM 16707 C C . PRO G 3 152 ? -11.912 92.787 53.261 1.00 44.48 152 PRO G C 1
ATOM 16708 O O . PRO G 3 152 ? -11.114 93.582 52.911 1.00 41.94 152 PRO G O 1
ATOM 16712 N N . LEU G 3 153 ? -12.698 92.151 52.420 1.00 43.23 153 LEU G N 1
ATOM 16713 C CA . LEU G 3 153 ? -12.613 92.306 50.982 1.00 42.96 153 LEU G CA 1
ATOM 16714 C C . LEU G 3 153 ? -12.794 93.697 50.463 1.00 43.44 153 LEU G C 1
ATOM 16715 O O . LEU G 3 153 ? -12.202 94.061 49.524 1.00 46.04 153 LEU G O 1
ATOM 16720 N N . GLU G 3 154 ? -13.643 94.463 51.090 1.00 46.35 154 GLU G N 1
ATOM 16721 C CA . GLU G 3 154 ? -13.916 95.817 50.712 1.00 47.15 154 GLU G CA 1
ATOM 16722 C C . GLU G 3 154 ? -12.728 96.682 50.907 1.00 43.17 154 GLU G C 1
ATOM 16723 O O . GLU G 3 154 ? -12.429 97.491 50.102 1.00 46.96 154 GLU G O 1
ATOM 16729 N N . GLY G 3 155 ? -12.044 96.517 51.998 1.00 40.74 155 GLY G N 1
ATOM 16730 C CA . GLY G 3 155 ? -10.890 97.311 52.230 1.00 41.51 155 GLY G CA 1
ATOM 16731 C C . GLY G 3 155 ? -9.700 96.886 51.443 1.00 46.07 155 GLY G C 1
ATOM 16732 O O . GLY G 3 155 ? -8.840 97.669 51.207 1.00 47.21 155 GLY G O 1
ATOM 16733 N N . LEU G 3 156 ? -9.660 95.627 51.060 1.00 45.50 156 LEU G N 1
ATOM 16734 C CA . LEU G 3 156 ? -8.591 95.058 50.301 1.00 40.08 156 LEU G CA 1
ATOM 16735 C C . LEU G 3 156 ? -8.655 95.570 48.916 1.00 41.96 156 LEU G C 1
ATOM 16736 O O . LEU G 3 156 ? -7.675 95.808 48.315 1.00 42.68 156 LEU G O 1
ATOM 16741 N N . ARG G 3 157 ? -9.840 95.777 48.404 1.00 41.01 157 ARG G N 1
ATOM 16742 C CA . ARG G 3 157 ? -9.995 96.333 47.103 1.00 45.06 157 ARG G CA 1
ATOM 16743 C C . ARG G 3 157 ? -9.382 97.736 47.046 1.00 50.64 157 ARG G C 1
ATOM 16744 O O . ARG G 3 157 ? -8.770 98.099 46.084 1.00 47.60 157 ARG G O 1
ATOM 16752 N N . LYS G 3 158 ? -9.591 98.531 48.076 1.00 47.86 158 LYS G N 1
ATOM 16753 C CA . LYS G 3 158 ? -9.020 99.838 48.185 1.00 46.34 158 LYS G CA 1
ATOM 16754 C C . LYS G 3 158 ? -7.554 99.708 48.331 1.00 44.14 158 LYS G C 1
ATOM 16755 O O . LYS G 3 158 ? -6.819 100.413 47.735 1.00 51.55 158 LYS G O 1
ATOM 16761 N N . GLU G 3 159 ? -7.108 98.825 49.173 1.00 43.17 159 GLU G N 1
ATOM 16762 C CA . GLU G 3 159 ? -5.664 98.647 49.303 1.00 46.26 159 GLU G CA 1
ATOM 16763 C C . GLU G 3 159 ? -5.013 98.346 47.950 1.00 43.82 159 GLU G C 1
ATOM 16764 O O . GLU G 3 159 ? -3.937 98.868 47.632 1.00 37.40 159 GLU G O 1
ATOM 16770 N N . ARG G 3 160 ? -5.644 97.501 47.139 1.00 42.86 160 ARG G N 1
ATOM 16771 C CA . ARG G 3 160 ? -5.053 97.212 45.843 1.00 40.46 160 ARG G CA 1
ATOM 16772 C C . ARG G 3 160 ? -5.121 98.433 44.946 1.00 41.78 160 ARG G C 1
ATOM 16773 O O . ARG G 3 160 ? -4.229 98.642 44.116 1.00 41.49 160 ARG G O 1
ATOM 16781 N N . GLY G 3 161 ? -6.147 99.263 45.120 1.00 44.10 161 GLY G N 1
ATOM 16782 C CA . GLY G 3 161 ? -6.353 100.380 44.230 1.00 42.56 161 GLY G CA 1
ATOM 16783 C C . GLY G 3 161 ? -7.131 99.942 43.017 1.00 40.38 161 GLY G C 1
ATOM 16784 O O . GLY G 3 161 ? -6.789 100.256 41.881 1.00 51.39 161 GLY G O 1
ATOM 16785 N N . VAL G 3 162 ? -8.156 99.217 43.243 1.00 46.10 162 VAL G N 1
ATOM 16786 C CA . VAL G 3 162 ? -8.949 98.650 42.166 1.00 52.56 162 VAL G CA 1
ATOM 16787 C C . VAL G 3 162 ? -10.123 99.582 41.923 1.00 49.95 162 VAL G C 1
ATOM 16788 O O . VAL G 3 162 ? -10.592 100.259 42.846 1.00 42.53 162 VAL G O 1
ATOM 16792 N N . LYS G 3 163 ? -10.580 99.639 40.666 1.00 51.47 163 LYS G N 1
ATOM 16793 C CA . LYS G 3 163 ? -11.785 100.371 40.278 1.00 49.69 163 LYS G CA 1
ATOM 16794 C C . LYS G 3 163 ? -12.899 99.340 40.149 1.00 48.74 163 LYS G C 1
ATOM 16795 O O . LYS G 3 163 ? -13.005 98.643 39.139 1.00 49.52 163 LYS G O 1
ATOM 16801 N N . VAL G 3 164 ? -13.723 99.230 41.186 1.00 47.74 164 VAL G N 1
ATOM 16802 C CA . VAL G 3 164 ? -14.821 98.275 41.176 1.00 48.85 164 VAL G CA 1
ATOM 16803 C C . VAL G 3 164 ? -15.789 98.641 40.060 1.00 50.50 164 VAL G C 1
ATOM 16804 O O . VAL G 3 164 ? -16.535 99.619 40.170 1.00 51.48 164 VAL G O 1
ATOM 16808 N N . LEU G 3 165 ? -15.779 97.866 38.976 1.00 47.56 165 LEU G N 1
ATOM 16809 C CA . LEU G 3 165 ? -16.764 98.064 37.926 1.00 46.45 165 LEU G CA 1
ATOM 16810 C C . LEU G 3 165 ? -18.093 97.391 38.226 1.00 49.08 165 LEU G C 1
ATOM 16811 O O . LEU G 3 165 ? -19.102 97.756 37.623 1.00 49.88 165 LEU G O 1
ATOM 16816 N N . HIS G 3 166 ? -18.131 96.409 39.121 1.00 52.51 166 HIS G N 1
ATOM 16817 C CA . HIS G 3 166 ? -19.389 95.695 39.300 1.00 48.46 166 HIS G CA 1
ATOM 16818 C C . HIS G 3 166 ? -19.292 94.759 40.490 1.00 47.00 166 HIS G C 1
ATOM 16819 O O . HIS G 3 166 ? -18.226 94.203 40.767 1.00 52.55 166 HIS G O 1
ATOM 16826 N N . LEU G 3 167 ? -20.408 94.587 41.183 1.00 46.52 167 LEU G N 1
ATOM 16827 C CA . LEU G 3 167 ? -20.478 93.670 42.323 1.00 47.47 167 LEU G CA 1
ATOM 16828 C C . LEU G 3 167 ? -21.872 93.047 42.317 1.00 47.50 167 LEU G C 1
ATOM 16829 O O . LEU G 3 167 ? -22.820 93.634 42.845 1.00 52.27 167 LEU G O 1
ATOM 16834 N N . GLN G 3 168 ? -22.001 91.879 41.688 1.00 49.65 168 GLN G N 1
ATOM 16835 C CA . GLN G 3 168 ? -23.264 91.144 41.696 1.00 53.83 168 GLN G CA 1
ATOM 16836 C C . GLN G 3 168 ? -23.846 91.064 43.108 1.00 56.45 168 GLN G C 1
ATOM 16837 O O . GLN G 3 168 ? -23.120 90.908 44.094 1.00 55.97 168 GLN G O 1
ATOM 16843 N N . ALA G 3 169 ? -25.169 91.177 43.204 1.00 55.91 169 ALA G N 1
ATOM 16844 C CA . ALA G 3 169 ? -25.856 91.016 44.485 1.00 56.69 169 ALA G CA 1
ATOM 16845 C C . ALA G 3 169 ? -26.582 89.680 44.544 1.00 59.86 169 ALA G C 1
ATOM 16846 O O . ALA G 3 169 ? -26.019 88.673 44.971 1.00 64.39 169 ALA G O 1
ATOM 16848 N N . PRO H 4 10 ? -8.026 36.303 65.864 1.00 52.51 7 PRO H N 1
ATOM 16849 C CA . PRO H 4 10 ? -7.276 37.011 66.922 1.00 58.21 7 PRO H CA 1
ATOM 16850 C C . PRO H 4 10 ? -7.431 38.540 66.859 1.00 51.90 7 PRO H C 1
ATOM 16851 O O . PRO H 4 10 ? -6.429 39.243 66.942 1.00 59.56 7 PRO H O 1
ATOM 16855 N N . THR H 4 11 ? -8.658 39.044 66.719 1.00 51.85 8 THR H N 1
ATOM 16856 C CA . THR H 4 11 ? -8.880 40.467 66.478 1.00 53.76 8 THR H CA 1
ATOM 16857 C C . THR H 4 11 ? -8.831 41.261 67.787 1.00 52.92 8 THR H C 1
ATOM 16858 O O . THR H 4 11 ? -9.418 40.856 68.796 1.00 49.43 8 THR H O 1
ATOM 16862 N N . THR H 4 12 ? -8.124 42.390 67.767 1.00 52.21 9 THR H N 1
ATOM 16863 C CA . THR H 4 12 ? -8.048 43.280 68.923 1.00 56.20 9 THR H CA 1
ATOM 16864 C C . THR H 4 12 ? -8.153 44.721 68.429 1.00 54.01 9 THR H C 1
ATOM 16865 O O . THR H 4 12 ? -8.446 44.978 67.258 1.00 54.19 9 THR H O 1
ATOM 16869 N N . GLU H 4 13 ? -7.914 45.669 69.339 1.00 56.74 10 GLU H N 1
ATOM 16870 C CA . GLU H 4 13 ? -7.900 47.086 68.991 1.00 56.67 10 GLU H CA 1
ATOM 16871 C C . GLU H 4 13 ? -6.627 47.491 68.252 1.00 58.71 10 GLU H C 1
ATOM 16872 O O . GLU H 4 13 ? -6.587 48.575 67.648 1.00 54.98 10 GLU H O 1
ATOM 16878 N N . ALA H 4 14 ? -5.588 46.652 68.301 1.00 54.64 11 ALA H N 1
ATOM 16879 C CA . ALA H 4 14 ? -4.360 46.865 67.549 1.00 54.88 11 ALA H CA 1
ATOM 16880 C C . ALA H 4 14 ? -4.339 46.102 66.230 1.00 51.31 11 ALA H C 1
ATOM 16881 O O . ALA H 4 14 ? -3.449 46.330 65.401 1.00 50.19 11 ALA H O 1
ATOM 16883 N N . SER H 4 15 ? -5.295 45.215 66.012 1.00 49.69 12 SER H N 1
ATOM 16884 C CA . SER H 4 15 ? -5.192 44.284 64.910 1.00 48.41 12 SER H CA 1
ATOM 16885 C C . SER H 4 15 ? -5.755 44.914 63.642 1.00 47.17 12 SER H C 1
ATOM 16886 O O . SER H 4 15 ? -6.214 46.058 63.628 1.00 43.66 12 SER H O 1
ATOM 16889 N N . ARG H 4 16 ? -5.679 44.161 62.554 1.00 42.48 13 ARG H N 1
ATOM 16890 C CA . ARG H 4 16 ? -6.457 44.457 61.375 1.00 36.81 13 ARG H CA 1
ATOM 16891 C C . ARG H 4 16 ? -7.882 43.953 61.571 1.00 41.65 13 ARG H C 1
ATOM 16892 O O . ARG H 4 16 ? -8.167 43.137 62.456 1.00 45.08 13 ARG H O 1
ATOM 16900 N N . ILE H 4 17 ? -8.779 44.427 60.712 1.00 36.00 14 ILE H N 1
ATOM 16901 C CA . ILE H 4 17 ? -10.216 44.268 60.893 1.00 33.82 14 ILE H CA 1
ATOM 16902 C C . ILE H 4 17 ? -10.785 43.694 59.608 1.00 35.30 14 ILE H C 1
ATOM 16903 O O . ILE H 4 17 ? -10.447 44.165 58.520 1.00 38.32 14 ILE H O 1
ATOM 16908 N N . LEU H 4 18 ? -11.638 42.680 59.726 1.00 35.84 15 LEU H N 1
ATOM 16909 C CA . LEU H 4 18 ? -12.265 42.062 58.562 1.00 34.13 15 LEU H CA 1
ATOM 16910 C C . LEU H 4 18 ? -13.502 42.854 58.155 1.00 38.22 15 LEU H C 1
ATOM 16911 O O . LEU H 4 18 ? -14.476 42.915 58.911 1.00 39.03 15 LEU H O 1
ATOM 16916 N N . ILE H 4 19 ? -13.490 43.435 56.956 1.00 37.64 16 ILE H N 1
ATOM 16917 C CA . ILE H 4 19 ? -14.603 44.265 56.511 1.00 35.39 16 ILE H CA 1
ATOM 16918 C C . ILE H 4 19 ? -15.450 43.619 55.414 1.00 34.53 16 ILE H C 1
ATOM 16919 O O . ILE H 4 19 ? -16.558 44.110 55.141 1.00 36.46 16 ILE H O 1
ATOM 16924 N N . HIS H 4 20 ? -14.988 42.539 54.788 1.00 41.13 17 HIS H N 1
ATOM 16925 C CA . HIS H 4 20 ? -15.818 41.818 53.823 1.00 41.91 17 HIS H CA 1
ATOM 16926 C C . HIS H 4 20 ? -15.466 40.342 53.842 1.00 39.33 17 HIS H C 1
ATOM 16927 O O . HIS H 4 20 ? -14.294 39.975 53.942 1.00 41.25 17 HIS H O 1
ATOM 16934 N N . SER H 4 21 ? -16.489 39.501 53.748 1.00 43.57 18 SER H N 1
ATOM 16935 C CA . SER H 4 21 ? -16.293 38.055 53.732 1.00 36.97 18 SER H CA 1
ATOM 16936 C C . SER H 4 21 ? -17.497 37.441 53.057 1.00 37.98 18 SER H C 1
ATOM 16937 O O . SER H 4 21 ? -18.613 37.576 53.555 1.00 41.38 18 SER H O 1
ATOM 16940 N N . ASP H 4 22 ? -17.282 36.806 51.915 1.00 39.66 19 ASP H N 1
ATOM 16941 C CA . ASP H 4 22 ? -18.316 36.006 51.286 1.00 39.95 19 ASP H CA 1
ATOM 16942 C C . ASP H 4 22 ? -17.640 34.754 50.728 1.00 44.40 19 ASP H C 1
ATOM 16943 O O . ASP H 4 22 ? -16.484 34.453 51.056 1.00 43.98 19 ASP H O 1
ATOM 16948 N N . ALA H 4 23 ? -18.367 33.997 49.900 1.00 44.39 20 ALA H N 1
ATOM 16949 C CA . ALA H 4 23 ? -17.853 32.690 49.486 1.00 49.26 20 ALA H CA 1
ATOM 16950 C C . ALA H 4 23 ? -16.480 32.797 48.829 1.00 52.48 20 ALA H C 1
ATOM 16951 O O . ALA H 4 23 ? -15.659 31.882 48.962 1.00 50.93 20 ALA H O 1
ATOM 16953 N N . ARG H 4 24 ? -16.212 33.905 48.131 1.00 48.62 21 ARG H N 1
ATOM 16954 C CA . ARG H 4 24 ? -15.021 34.045 47.316 1.00 48.80 21 ARG H CA 1
ATOM 16955 C C . ARG H 4 24 ? -14.118 35.205 47.703 1.00 47.36 21 ARG H C 1
ATOM 16956 O O . ARG H 4 24 ? -12.910 35.102 47.495 1.00 52.40 21 ARG H O 1
ATOM 16964 N N . TYR H 4 25 ? -14.640 36.298 48.257 1.00 48.63 22 TYR H N 1
ATOM 16965 C CA . TYR H 4 25 ? -13.828 37.484 48.517 1.00 44.47 22 TYR H CA 1
ATOM 16966 C C . TYR H 4 25 ? -13.695 37.759 50.010 1.00 39.01 22 TYR H C 1
ATOM 16967 O O . TYR H 4 25 ? -14.611 37.489 50.784 1.00 38.11 22 TYR H O 1
ATOM 16976 N N . GLU H 4 26 ? -12.528 38.259 50.411 1.00 38.65 23 GLU H N 1
ATOM 16977 C CA . GLU H 4 26 ? -12.316 38.817 51.738 1.00 40.04 23 GLU H CA 1
ATOM 16978 C C . GLU H 4 26 ? -11.621 40.165 51.597 1.00 40.27 23 GLU H C 1
ATOM 16979 O O . GLU H 4 26 ? -10.844 40.370 50.659 1.00 41.86 23 GLU H O 1
ATOM 16985 N N . ALA H 4 27 ? -11.889 41.088 52.528 1.00 34.41 24 ALA H N 1
ATOM 16986 C CA . ALA H 4 27 ? -11.169 42.359 52.545 1.00 34.30 24 ALA H CA 1
ATOM 16987 C C . ALA H 4 27 ? -10.839 42.759 53.974 1.00 35.54 24 ALA H C 1
ATOM 16988 O O . ALA H 4 27 ? -11.690 42.674 54.861 1.00 39.17 24 ALA H O 1
ATOM 16990 N N . PHE H 4 28 ? -9.607 43.190 54.196 1.00 34.31 25 PHE H N 1
ATOM 16991 C CA . PHE H 4 28 ? -9.165 43.629 55.507 1.00 31.10 25 PHE H CA 1
ATOM 16992 C C . PHE H 4 28 ? -8.791 45.102 55.436 1.00 36.41 25 PHE H C 1
ATOM 16993 O O . PHE H 4 28 ? -8.494 45.631 54.362 1.00 41.23 25 PHE H O 1
ATOM 17001 N N . THR H 4 29 ? -8.721 45.722 56.585 1.00 33.51 26 THR H N 1
ATOM 17002 C CA . THR H 4 29 ? -8.298 47.086 56.752 1.00 33.94 26 THR H CA 1
ATOM 17003 C C . THR H 4 29 ? -7.594 47.300 58.074 1.00 33.57 26 THR H C 1
ATOM 17004 O O . THR H 4 29 ? -7.962 46.783 59.041 1.00 36.82 26 THR H O 1
ATOM 17008 N N . VAL H 4 30 ? -6.545 48.077 58.069 1.00 31.83 27 VAL H N 1
ATOM 17009 C CA . VAL H 4 30 ? -5.795 48.363 59.242 1.00 33.97 27 VAL H CA 1
ATOM 17010 C C . VAL H 4 30 ? -5.478 49.836 59.349 1.00 37.60 27 VAL H C 1
ATOM 17011 O O . VAL H 4 30 ? -5.188 50.450 58.407 1.00 33.87 27 VAL H O 1
ATOM 17015 N N . ASP H 4 31 ? -5.576 50.371 60.550 1.00 40.40 28 ASP H N 1
ATOM 17016 C CA . ASP H 4 31 ? -5.322 51.742 60.908 1.00 38.26 28 ASP H CA 1
ATOM 17017 C C . ASP H 4 31 ? -3.853 51.935 61.069 1.00 36.30 28 ASP H C 1
ATOM 17018 O O . ASP H 4 31 ? -3.250 51.331 61.878 1.00 35.52 28 ASP H O 1
ATOM 17023 N N . LEU H 4 32 ? -3.286 52.833 60.308 1.00 32.94 29 LEU H N 1
ATOM 17024 C CA . LEU H 4 32 ? -1.894 53.051 60.389 1.00 34.63 29 LEU H CA 1
ATOM 17025 C C . LEU H 4 32 ? -1.541 54.419 60.845 1.00 41.47 29 LEU H C 1
ATOM 17026 O O . LEU H 4 32 ? -0.441 54.793 60.610 1.00 41.70 29 LEU H O 1
ATOM 17031 N N . ASP H 4 33 ? -2.477 55.089 61.509 1.00 42.95 30 ASP H N 1
ATOM 17032 C CA . ASP H 4 33 ? -2.475 56.463 62.029 1.00 48.99 30 ASP H CA 1
ATOM 17033 C C . ASP H 4 33 ? -2.709 57.473 60.941 1.00 45.75 30 ASP H C 1
ATOM 17034 O O . ASP H 4 33 ? -3.680 58.137 60.930 1.00 51.90 30 ASP H O 1
ATOM 17039 N N . TYR H 4 34 ? -1.773 57.587 60.039 1.00 43.43 31 TYR H N 1
ATOM 17040 C CA . TYR H 4 34 ? -1.848 58.531 58.983 1.00 39.09 31 TYR H CA 1
ATOM 17041 C C . TYR H 4 34 ? -2.784 58.108 57.885 1.00 41.76 31 TYR H C 1
ATOM 17042 O O . TYR H 4 34 ? -3.314 58.922 57.212 1.00 34.50 31 TYR H O 1
ATOM 17051 N N . MET H 4 35 ? -3.024 56.821 57.754 1.00 42.93 32 MET H N 1
ATOM 17052 C CA . MET H 4 35 ? -3.907 56.310 56.743 1.00 38.18 32 MET H CA 1
ATOM 17053 C C . MET H 4 35 ? -4.441 54.963 57.114 1.00 38.43 32 MET H C 1
ATOM 17054 O O . MET H 4 35 ? -4.056 54.418 58.073 1.00 41.65 32 MET H O 1
ATOM 17059 N N . TRP H 4 36 ? -5.360 54.433 56.352 1.00 35.94 33 TRP H N 1
ATOM 17060 C CA . TRP H 4 36 ? -5.851 53.101 56.611 1.00 40.22 33 TRP H CA 1
ATOM 17061 C C . TRP H 4 36 ? -5.509 52.257 55.395 1.00 36.75 33 TRP H C 1
ATOM 17062 O O . TRP H 4 36 ? -5.728 52.663 54.319 1.00 34.82 33 TRP H O 1
ATOM 17073 N N . ARG H 4 37 ? -4.959 51.079 55.586 1.00 29.48 34 ARG H N 1
ATOM 17074 C CA . ARG H 4 37 ? -4.569 50.212 54.509 1.00 29.50 34 ARG H CA 1
ATOM 17075 C C . ARG H 4 37 ? -5.485 49.061 54.310 1.00 33.26 34 ARG H C 1
ATOM 17076 O O . ARG H 4 37 ? -5.716 48.355 55.177 1.00 34.97 34 ARG H O 1
ATOM 17084 N N . TRP H 4 38 ? -5.971 48.832 53.122 1.00 33.33 35 TRP H N 1
ATOM 17085 C CA . TRP H 4 38 ? -6.874 47.716 52.945 1.00 31.22 35 TRP H CA 1
ATOM 17086 C C . TRP H 4 38 ? -6.356 46.804 51.839 1.00 34.62 35 TRP H C 1
ATOM 17087 O O . TRP H 4 38 ? -5.586 47.224 50.973 1.00 35.01 35 TRP H O 1
ATOM 17098 N N . GLU H 4 39 ? -6.773 45.533 51.897 1.00 36.23 36 GLU H N 1
ATOM 17099 C CA . GLU H 4 39 ? -6.446 44.528 50.889 1.00 37.91 36 GLU H CA 1
ATOM 17100 C C . GLU H 4 39 ? -7.667 43.665 50.612 1.00 38.81 36 GLU H C 1
ATOM 17101 O O . GLU H 4 39 ? -8.521 43.466 51.483 1.00 35.88 36 GLU H O 1
ATOM 17107 N N . ILE H 4 40 ? -7.731 43.141 49.394 1.00 35.68 37 ILE H N 1
ATOM 17108 C CA . ILE H 4 40 ? -8.816 42.278 48.953 1.00 34.82 37 ILE H CA 1
ATOM 17109 C C . ILE H 4 40 ? -8.219 40.942 48.536 1.00 35.60 37 ILE H C 1
ATOM 17110 O O . ILE H 4 40 ? -7.207 40.909 47.823 1.00 36.32 37 ILE H O 1
ATOM 17115 N N . LEU H 4 41 ? -8.832 39.842 48.981 1.00 37.18 38 LEU H N 1
ATOM 17116 C CA . LEU H 4 41 ? -8.377 38.501 48.613 1.00 36.21 38 LEU H CA 1
ATOM 17117 C C . LEU H 4 41 ? -9.478 37.789 47.855 1.00 38.15 38 LEU H C 1
ATOM 17118 O O . LEU H 4 41 ? -10.664 37.942 48.169 1.00 40.83 38 LEU H O 1
ATOM 17123 N N . ARG H 4 42 ? -9.081 37.040 46.830 1.00 44.15 39 ARG H N 1
ATOM 17124 C CA . ARG H 4 42 ? -9.992 36.196 46.066 1.00 42.89 39 ARG H CA 1
ATOM 17125 C C . ARG H 4 42 ? -9.558 34.758 46.267 1.00 42.98 39 ARG H C 1
ATOM 17126 O O . ARG H 4 42 ? -8.386 34.431 46.065 1.00 43.17 39 ARG H O 1
ATOM 17134 N N . ASP H 4 43 ? -10.498 33.911 46.679 1.00 49.71 40 ASP H N 1
ATOM 17135 C CA . ASP H 4 43 ? -10.228 32.501 46.964 1.00 50.06 40 ASP H CA 1
ATOM 17136 C C . ASP H 4 43 ? -8.965 32.353 47.812 1.00 49.19 40 ASP H C 1
ATOM 17137 O O . ASP H 4 43 ? -8.167 31.435 47.631 1.00 52.29 40 ASP H O 1
ATOM 17142 N N . GLY H 4 44 ? -8.761 33.285 48.734 1.00 47.64 41 GLY H N 1
ATOM 17143 C CA . GLY H 4 44 ? -7.643 33.213 49.650 1.00 45.81 41 GLY H CA 1
ATOM 17144 C C . GLY H 4 44 ? -6.372 33.873 49.174 1.00 47.02 41 GLY H C 1
ATOM 17145 O O . GLY H 4 44 ? -5.447 34.043 49.977 1.00 49.07 41 GLY H O 1
ATOM 17146 N N . GLU H 4 45 ? -6.295 34.265 47.906 1.00 48.82 42 GLU H N 1
ATOM 17147 C CA . GLU H 4 45 ? -5.083 34.842 47.337 1.00 47.86 42 GLU H CA 1
ATOM 17148 C C . GLU H 4 45 ? -5.190 36.361 47.253 1.00 45.23 42 GLU H C 1
ATOM 17149 O O . GLU H 4 45 ? -6.244 36.908 46.910 1.00 43.71 42 GLU H O 1
ATOM 17151 N N . PHE H 4 46 ? -4.087 37.039 47.571 1.00 46.60 43 PHE H N 1
ATOM 17152 C CA . PHE H 4 46 ? -4.044 38.495 47.519 1.00 37.42 43 PHE H CA 1
ATOM 17153 C C . PHE H 4 46 ? -4.292 38.975 46.099 1.00 38.06 43 PHE H C 1
ATOM 17154 O O . PHE H 4 46 ? -3.691 38.475 45.152 1.00 42.93 43 PHE H O 1
ATOM 17162 N N . VAL H 4 47 ? -5.185 39.945 45.942 1.00 40.88 44 VAL H N 1
ATOM 17163 C CA . VAL H 4 47 ? -5.573 40.428 44.628 1.00 38.78 44 VAL H CA 1
ATOM 17164 C C . VAL H 4 47 ? -5.256 41.909 44.440 1.00 43.23 44 VAL H C 1
ATOM 17165 O O . VAL H 4 47 ? -4.907 42.338 43.334 1.00 41.42 44 VAL H O 1
ATOM 17169 N N . GLN H 4 48 ? -5.362 42.709 45.497 1.00 39.84 45 GLN H N 1
ATOM 17170 C CA . GLN H 4 48 ? -5.415 44.145 45.304 1.00 34.84 45 GLN H CA 1
ATOM 17171 C C . GLN H 4 48 ? -5.259 44.822 46.648 1.00 38.70 45 GLN H C 1
ATOM 17172 O O . GLN H 4 48 ? -5.768 44.329 47.655 1.00 38.64 45 GLN H O 1
ATOM 17178 N N . GLU H 4 49 ? -4.575 45.963 46.637 1.00 37.57 46 GLU H N 1
ATOM 17179 C CA . GLU H 4 49 ? -4.163 46.686 47.824 1.00 36.96 46 GLU H CA 1
ATOM 17180 C C . GLU H 4 49 ? -4.568 48.146 47.663 1.00 38.63 46 GLU H C 1
ATOM 17181 O O . GLU H 4 49 ? -4.560 48.680 46.548 1.00 38.23 46 GLU H O 1
ATOM 17187 N N . GLY H 4 50 ? -4.926 48.795 48.774 1.00 33.27 47 GLY H N 1
ATOM 17188 C CA . GLY H 4 50 ? -5.445 50.148 48.694 1.00 33.05 47 GLY H CA 1
ATOM 17189 C C . GLY H 4 50 ? -5.316 50.896 50.004 1.00 33.16 47 GLY H C 1
ATOM 17190 O O . GLY H 4 50 ? -4.798 50.376 50.997 1.00 34.24 47 GLY H O 1
ATOM 17191 N N . CYS H 4 51 ? -5.785 52.144 49.994 1.00 29.76 48 CYS H N 1
ATOM 17192 C CA . CYS H 4 51 ? -5.807 52.925 51.222 1.00 30.68 48 CYS H CA 1
ATOM 17193 C C . CYS H 4 51 ? -6.949 53.926 51.176 1.00 31.10 48 CYS H C 1
ATOM 17194 O O . CYS H 4 51 ? -7.466 54.269 50.111 1.00 34.11 48 CYS H O 1
ATOM 17197 N N . SER H 4 52 ? -7.352 54.360 52.368 1.00 31.30 49 SER H N 1
ATOM 17198 C CA . SER H 4 52 ? -8.455 55.279 52.576 1.00 29.93 49 SER H CA 1
ATOM 17199 C C . SER H 4 52 ? -8.098 56.203 53.730 1.00 33.32 49 SER H C 1
ATOM 17200 O O . SER H 4 52 ? -7.181 55.927 54.518 1.00 29.77 49 SER H O 1
ATOM 17203 N N . LEU H 4 53 ? -8.873 57.292 53.848 1.00 31.85 50 LEU H N 1
ATOM 17204 C CA . LEU H 4 53 ? -8.717 58.220 54.963 1.00 34.28 50 LEU H CA 1
ATOM 17205 C C . LEU H 4 53 ? -9.261 57.673 56.280 1.00 38.05 50 LEU H C 1
ATOM 17206 O O . LEU H 4 53 ? -8.866 58.160 57.343 1.00 38.97 50 LEU H O 1
ATOM 17211 N N . SER H 4 54 ? -10.141 56.674 56.244 1.00 36.10 51 SER H N 1
ATOM 17212 C CA . SER H 4 54 ? -10.822 56.243 57.457 1.00 34.54 51 SER H CA 1
ATOM 17213 C C . SER H 4 54 ? -11.366 54.838 57.265 1.00 40.45 51 SER H C 1
ATOM 17214 O O . SER H 4 54 ? -11.552 54.380 56.137 1.00 39.27 51 SER H O 1
ATOM 17217 N N . PHE H 4 55 ? -11.653 54.168 58.390 1.00 42.13 52 PHE H N 1
ATOM 17218 C CA . PHE H 4 55 ? -12.387 52.909 58.329 1.00 34.89 52 PHE H CA 1
ATOM 17219 C C . PHE H 4 55 ? -13.598 53.049 57.421 1.00 36.37 52 PHE H C 1
ATOM 17220 O O . PHE H 4 55 ? -13.813 52.224 56.525 1.00 41.17 52 PHE H O 1
ATOM 17228 N N . ASP H 4 56 ? -14.384 54.112 57.616 1.00 35.52 53 ASP H N 1
ATOM 17229 C CA . ASP H 4 56 ? -15.623 54.274 56.857 1.00 36.81 53 ASP H CA 1
ATOM 17230 C C . ASP H 4 56 ? -15.364 54.216 55.355 1.00 37.31 53 ASP H C 1
ATOM 17231 O O . ASP H 4 56 ? -16.072 53.512 54.621 1.00 36.68 53 ASP H O 1
ATOM 17236 N N . SER H 4 57 ? -14.369 54.983 54.867 1.00 36.47 54 SER H N 1
ATOM 17237 C CA . SER H 4 57 ? -14.091 55.034 53.429 1.00 33.40 54 SER H CA 1
ATOM 17238 C C . SER H 4 57 ? -13.319 53.807 52.940 1.00 32.39 54 SER H C 1
ATOM 17239 O O . SER H 4 57 ? -13.366 53.500 51.746 1.00 33.19 54 SER H O 1
ATOM 17242 N N . SER H 4 58 ? -12.620 53.106 53.835 1.00 29.49 55 SER H N 1
ATOM 17243 C CA . SER H 4 58 ? -12.126 51.775 53.519 1.00 30.57 55 SER H CA 1
ATOM 17244 C C . SER H 4 58 ? -13.256 50.877 53.049 1.00 35.99 55 SER H C 1
ATOM 17245 O O . SER H 4 58 ? -13.131 50.176 52.033 1.00 35.50 55 SER H O 1
ATOM 17248 N N . ARG H 4 59 ? -14.369 50.872 53.789 1.00 37.78 56 ARG H N 1
ATOM 17249 C CA . ARG H 4 59 ? -15.486 50.013 53.413 1.00 33.56 56 ARG H CA 1
ATOM 17250 C C . ARG H 4 59 ? -16.047 50.415 52.063 1.00 32.19 56 ARG H C 1
ATOM 17251 O O . ARG H 4 59 ? -16.312 49.565 51.206 1.00 36.20 56 ARG H O 1
ATOM 17259 N N . LYS H 4 60 ? -16.228 51.712 51.852 1.00 38.54 57 LYS H N 1
ATOM 17260 C CA . LYS H 4 60 ? -16.790 52.192 50.596 1.00 36.86 57 LYS H CA 1
ATOM 17261 C C . LYS H 4 60 ? -15.860 51.877 49.435 1.00 33.05 57 LYS H C 1
ATOM 17262 O O . LYS H 4 60 ? -16.313 51.448 48.366 1.00 31.81 57 LYS H O 1
ATOM 17268 N N . ALA H 4 61 ? -14.550 52.052 49.651 1.00 29.86 58 ALA H N 1
ATOM 17269 C CA . ALA H 4 61 ? -13.553 51.746 48.635 1.00 30.40 58 ALA H CA 1
ATOM 17270 C C . ALA H 4 61 ? -13.583 50.271 48.248 1.00 36.75 58 ALA H C 1
ATOM 17271 O O . ALA H 4 61 ? -13.648 49.927 47.060 1.00 33.12 58 ALA H O 1
ATOM 17273 N N . VAL H 4 62 ? -13.511 49.384 49.250 1.00 34.09 59 VAL H N 1
ATOM 17274 C CA . VAL H 4 62 ? -13.536 47.949 48.991 1.00 33.22 59 VAL H CA 1
ATOM 17275 C C . VAL H 4 62 ? -14.829 47.572 48.283 1.00 35.51 59 VAL H C 1
ATOM 17276 O O . VAL H 4 62 ? -14.842 46.673 47.424 1.00 36.25 59 VAL H O 1
ATOM 17280 N N . ALA H 4 63 ? -15.930 48.262 48.599 1.00 32.78 60 ALA H N 1
ATOM 17281 C CA . ALA H 4 63 ? -17.195 47.941 47.940 1.00 33.85 60 ALA H CA 1
ATOM 17282 C C . ALA H 4 63 ? -17.156 48.320 46.456 1.00 35.02 60 ALA H C 1
ATOM 17283 O O . ALA H 4 63 ? -17.662 47.581 45.602 1.00 38.55 60 ALA H O 1
ATOM 17285 N N . HIS H 4 64 ? -16.552 49.457 46.121 1.00 34.60 61 HIS H N 1
ATOM 17286 C CA . HIS H 4 64 ? -16.433 49.829 44.718 1.00 34.99 61 HIS H CA 1
ATOM 17287 C C . HIS H 4 64 ? -15.649 48.771 43.955 1.00 38.00 61 HIS H C 1
ATOM 17288 O O . HIS H 4 64 ? -16.119 48.234 42.946 1.00 42.87 61 HIS H O 1
ATOM 17295 N N . VAL H 4 65 ? -14.437 48.465 44.429 1.00 36.33 62 VAL H N 1
ATOM 17296 C CA . VAL H 4 65 ? -13.563 47.526 43.726 1.00 35.92 62 VAL H CA 1
ATOM 17297 C C . VAL H 4 65 ? -14.213 46.159 43.609 1.00 35.57 62 VAL H C 1
ATOM 17298 O O . VAL H 4 65 ? -14.045 45.469 42.597 1.00 37.52 62 VAL H O 1
ATOM 17302 N N . LEU H 4 66 ? -14.938 45.726 44.653 1.00 38.80 63 LEU H N 1
ATOM 17303 C CA . LEU H 4 66 ? -15.605 44.421 44.602 1.00 37.36 63 LEU H CA 1
ATOM 17304 C C . LEU H 4 66 ? -16.746 44.417 43.590 1.00 37.52 63 LEU H C 1
ATOM 17305 O O . LEU H 4 66 ? -16.926 43.442 42.854 1.00 40.41 63 LEU H O 1
ATOM 17310 N N . SER H 4 67 ? -17.534 45.486 43.536 1.00 35.67 64 SER H N 1
ATOM 17311 C CA . SER H 4 67 ? -18.542 45.562 42.489 1.00 40.04 64 SER H CA 1
ATOM 17312 C C . SER H 4 67 ? -17.907 45.325 41.131 1.00 43.46 64 SER H C 1
ATOM 17313 O O . SER H 4 67 ? -18.510 44.698 40.255 1.00 45.28 64 SER H O 1
ATOM 17316 N N . HIS H 4 68 ? -16.670 45.782 40.955 1.00 41.80 65 HIS H N 1
ATOM 17317 C CA . HIS H 4 68 ? -16.001 45.629 39.673 1.00 42.94 65 HIS H CA 1
ATOM 17318 C C . HIS H 4 68 ? -15.577 44.185 39.474 1.00 43.86 65 HIS H C 1
ATOM 17319 O O . HIS H 4 68 ? -15.877 43.579 38.442 1.00 44.75 65 HIS H O 1
ATOM 17326 N N . PHE H 4 69 ? -14.903 43.611 40.471 1.00 43.26 66 PHE H N 1
ATOM 17327 C CA . PHE H 4 69 ? -14.552 42.196 40.423 1.00 43.18 66 PHE H CA 1
ATOM 17328 C C . PHE H 4 69 ? -15.771 41.316 40.170 1.00 45.12 66 PHE H C 1
ATOM 17329 O O . PHE H 4 69 ? -15.753 40.452 39.288 1.00 50.46 66 PHE H O 1
ATOM 17337 N N . LYS H 4 70 ? -16.846 41.518 40.932 1.00 47.65 67 LYS H N 1
ATOM 17338 C CA . LYS H 4 70 ? -18.011 40.645 40.783 1.00 54.47 67 LYS H CA 1
ATOM 17339 C C . LYS H 4 70 ? -18.634 40.772 39.397 1.00 56.06 67 LYS H C 1
ATOM 17340 O O . LYS H 4 70 ? -19.056 39.770 38.812 1.00 62.15 67 LYS H O 1
ATOM 17346 N N . ARG H 4 71 ? -18.694 41.992 38.855 1.00 52.90 68 ARG H N 1
ATOM 17347 C CA . ARG H 4 71 ? -19.125 42.177 37.472 1.00 54.12 68 ARG H CA 1
ATOM 17348 C C . ARG H 4 71 ? -18.254 41.382 36.506 1.00 58.63 68 ARG H C 1
ATOM 17349 O O . ARG H 4 71 ? -18.760 40.801 35.539 1.00 61.25 68 ARG H O 1
ATOM 17357 N N . GLN H 4 72 ? -16.940 41.359 36.740 1.00 55.01 69 GLN H N 1
ATOM 17358 C CA . GLN H 4 72 ? -16.058 40.548 35.909 1.00 55.42 69 GLN H CA 1
ATOM 17359 C C . GLN H 4 72 ? -16.445 39.082 35.999 1.00 62.60 69 GLN H C 1
ATOM 17360 O O . GLN H 4 72 ? -16.583 38.400 34.978 1.00 67.64 69 GLN H O 1
ATOM 17366 N N . ASP H 4 73 ? -16.638 38.583 37.218 1.00 63.31 70 ASP H N 1
ATOM 17367 C CA . ASP H 4 73 ? -17.059 37.198 37.392 1.00 65.99 70 ASP H CA 1
ATOM 17368 C C . ASP H 4 73 ? -18.404 36.946 36.717 1.00 66.81 70 ASP H C 1
ATOM 17369 O O . ASP H 4 73 ? -18.545 36.013 35.922 1.00 71.63 70 ASP H O 1
ATOM 17374 N N . GLU H 4 74 ? -19.403 37.783 37.007 1.00 67.61 71 GLU H N 1
ATOM 17375 C CA . GLU H 4 74 ? -20.715 37.604 36.391 1.00 73.93 71 GLU H CA 1
ATOM 17376 C C . GLU H 4 74 ? -20.629 37.527 34.871 1.00 82.35 71 GLU H C 1
ATOM 17377 O O . GLU H 4 74 ? -21.429 36.825 34.241 1.00 89.62 71 GLU H O 1
ATOM 17383 N N . ALA H 4 75 ? -19.677 38.243 34.263 1.00 80.14 72 ALA H N 1
ATOM 17384 C CA . ALA H 4 75 ? -19.522 38.254 32.811 1.00 79.37 72 ALA H CA 1
ATOM 17385 C C . ALA H 4 75 ? -18.762 37.047 32.276 1.00 81.41 72 ALA H C 1
ATOM 17386 O O . ALA H 4 75 ? -18.599 36.933 31.057 1.00 82.45 72 ALA H O 1
ATOM 17388 N N . ALA H 4 76 ? -18.285 36.159 33.144 1.00 84.32 73 ALA H N 1
ATOM 17389 C CA . ALA H 4 76 ? -17.639 34.923 32.724 1.00 86.86 73 ALA H CA 1
ATOM 17390 C C . ALA H 4 76 ? -18.610 33.752 32.632 1.00 96.92 73 ALA H C 1
ATOM 17391 O O . ALA H 4 76 ? -18.179 32.632 32.337 1.00 94.33 73 ALA H O 1
ATOM 17393 N N . GLN H 4 77 ? -19.901 33.984 32.875 1.00 101.31 74 GLN H N 1
ATOM 17394 C CA . GLN H 4 77 ? -20.925 32.945 32.774 1.00 100.40 74 GLN H CA 1
ATOM 17395 C C . GLN H 4 77 ? -22.014 33.341 31.784 1.00 102.28 74 GLN H C 1
ATOM 17396 O O . GLN H 4 77 ? -22.145 32.738 30.718 1.00 105.04 74 GLN H O 1
#

Nearest PDB structures (foldseek):
  6d7k-assembly1_E  TM=1.002E+00  e=4.041E-81  Methylosinus sporium
  6d7k-assembly1_A  TM=9.973E-01  e=6.539E-74  Methylosinus sporium
  1mhy-assembly1_D  TM=9.890E-01  e=1.401E-67  Methylosinus trichosporium
  7tc8-assembly1_D  TM=9.865E-01  e=1.285E-62  Methylococcus capsulatus
  1fyz-assembly1_A  TM=9.873E-01  e=1.118E-61  Methylococcus capsulatus

Radius of gyration: 41.61 Å; Cα contacts (8 Å, |Δi|>4): 3763; chains: 8; bounding box: 97×124×69 Å

Foldseek 3Di:
DVPDDDPDDDDADLLNVLVCQQVPDDDDPPLAFPDDALFAQAAVQAAPDSGDPVRLCVVVVVLCVVLVVQLVVLVVVCPPDHQFDLLLVQLVVVVLVLLLLQLVQLLVLLVSQLSRHPGSRLVVLSVSSNVLSVVLNVVSVVVVVVVVCLQAVQDLLVVLSCCLRHCLLHPDHSLLNLLSNALAVCQQADQVPQVVVLVQRVVRRHPNSNSSSVSSNVCNVSRNSSSVSSLVRGLPPPSCLVPVLVSNQLSNCSNLVSCLLPVQQCQLFSGPDHDDHSLVVCCVRHVDVSQPPVQVVSVVRVTHRHPCSVVSSQQSLCNNVQLNLVCLLPLLSHQGEGAQQDPVSLVVCCVSNPPCCVAVVVVSVVCVVQASAALQNLDRNQVVCVVVVQDWDAALASRRIDRPVRDPGAWDWDWDQDPNDIGIHTDDSSVVVCVVCVVVRPDDHSLRVFAFPASLVSCVSSVQADVVSFFGSGGHHRDPPNTHTSVSRVSNRHGRHDSPPVD/DPDDQDDVQAQAHDHDDADPDAPVVGHGQADPVQALFDFNHQQPADQPVNCDPVNLVVVVVVLVVVVVVVLVVCLVVVLQVQFDVCCVQPPLLAVVLLVLVLLLLLLQLLPLVLRHDDYVNSNRLSNSLSVLSNVLSVVSLVVQVSVCVRDPPRDSDSVRSVCCNVDPLLQPLSVVLSCCLRVVDRNSLLSLCLSQLAQCLQQVCCCLPQPPLVVCVVRSNPRCVSSSVSSVVSSVSSLSRNCRCCQVGGCPRVPCNVVRLVVSLVSNVVSNVSNLSSLLSNLLVLVPDDDDPLRSDLVNQLVSLLCSQVVSCVSPCVRSVHDDDSNVSSVSSCVSHDD/DDQPDDPVLVVLLVVLVPDQALQSLLVVQLVLLQADDDPNHVDCPCVRPSVVSSVSSQVSNVVNCVVPHDVCCLVFHFSVRHGLVVLLVVLLVLLVPAPALVRLVVSLSSCCSNCPPPRHRPVSSVVSNVSSVVSSCVRCVVVVPVADPVRVCVVVPDDDPDDDD/DWAWDDDDPFKTKIWDPPPQWIKMFMGGNNHTDDIDIGRDPVRSNVVVVVVVVVVVVVVVVVVD/DVVPDDDPPDDDADQLNVLVCQQVPADDDPPQAFPDDALFAQASPFAAPDRDDPVNLCVVVVVCCVVLVVVLVVLVVVVVPDVFFDLLLVQLVVVVLVLLLLQLVQLLQLLVSQLRHHNGSRLVVLSNSSNVLSVVLNVVSCVVVVRSPLLAVLDLLVQLSCCLRHCLLHPDHSLLNLLSPALANCQQPVLVVLVVVLVQRVVRRRPNSVSSSVSSNVCNVSSNSSSLSSLVSGLVPPSCLVPNQVSNLLSNCLNLVSCLQPVQLCQLFSGPDHPDHVLVVNCVRHVPPSQNPVQVVVCVSPHHRRPCVVLSNQQSLCNNVQLNVVCLLQLLSHQGEGADQDPVSVVVCCVRNVVCCVAVVVLVVVCVVCQSAALQNLDRNQVVCVVVVQDWDAALASSRIDGVVRDPGDWDWDWDADPHDIGIHTHDSSVCCCVVCVPVGPDDGVLVVQPFHQSLVSSLVSVQAPVVSFFGSGHHHRDPPNTHGSVSNVSNRDTRHDVPPVD/DAPDQDPPQAQAHDHDDADPDDDVVDHGQADPVQAQFHFNHLAPFDQPVNDDDVVLVVVVVVLVVVVVVVLVVCLVVVLCVQFQVCCVQPPLLAQVLLVLVLLLLLLLLLPLLLRHRDYDNSNRLSNSLSVLSNVLSVLSLVLQVSVCVNPPPRDSDSVRSNCCCPPPLLNPLSNVLSCCLRVNDRNSLLSLCLRQLAQCLFQVCCCLPQPPCVVCVVRSNPRCVSSSVSVVVSSVSSLSSNCCVLQVRGCVRVVCNVVSLVVSQVSNVVSNVSNLSSLLSNLCCLVSDDDDPLRSDDNNLLVSLLCSVVVSCVSPCVSSVHDDDSNVSSVSSCVSNPD/DDDDQPDDDVLVVLLVVLVPDDALVSLLVVQLVLLQQDDDPNHVDCPCVSPSVVSSVSSLVSNVVNCVVPHDPCCLVAHFSVGHGLVVVLVVLLVQLVPQPALVSLVVSLSSCCSNCPPPRHNPVSVVVSNVSSVVSSCVRCVVCVPVDDPVVVCVVVPHDDPDDDD/DDDPQDWDWLDDDPFKTKIWGCPPQWIKMFMGGNRHTDDIDIDRDPVVSNVVVVVVVVVVVVVVVVVD

Solvent-accessible surface area: 67637 Å² total; per-residue (Å²): 130,28,63,152,32,95,42,59,97,43,19,2,109,37,121,52,1,1,144,58,3,32,26,0,18,8,144,33,204,101,28,96,20,26,7,9,14,12,4,67,4,41,76,116,11,104,11,95,57,79,22,4,5,7,30,7,1,86,56,0,15,54,53,13,78,95,41,34,6,42,1,50,28,4,0,28,73,42,46,20,48,91,78,9,66,65,29,2,16,9,6,25,95,16,26,55,37,18,30,22,0,5,20,14,1,1,7,0,0,0,0,0,0,0,6,7,3,27,3,3,10,5,6,17,5,0,4,12,0,0,3,0,1,2,4,3,2,6,9,11,39,47,17,83,142,47,100,87,205,126,24,38,10,9,8,13,33,7,10,1,0,1,4,1,26,1,1,0,9,0,0,1,1,2,2,13,0,0,0,2,3,0,1,0,1,15,0,0,0,23,6,30,23,15,3,4,5,0,25,10,0,14,28,9,15,2,35,8,13,0,22,9,12,13,1,10,1,20,2,7,9,22,1,0,5,9,0,18,31,0,0,45,4,0,29,144,32,111,13,8,96,117,5,3,49,14,4,1,2,10,2,0,12,4,0,7,28,8,9,2,8,3,14,0,18,24,12,2,13,8,0,56,76,30,43,47,16,4,14,129,15,0,34,102,29,0,58,76,6,0,3,42,74,1,3,45,53,1,40,133,52,51,9,96,47,8,132,0,13,184,63,0,71,92,30,0,71,36,8,0,0,24,10,0,1,1,9,4,0,8,4,3,0,31,30,14,59,26,15,16,14,43,151,107,5,40,127,52,2,60,78,47,0,90,30,0,36,108,39,0,3,130,20,7,80,60,0,113,159,70,10,0,32,63,10,170,45,23,25,3,0,2,40,53,0,53,92,73,50,34,20,1,10,10,1,10,0,5,4,15,16,21,9,28,62,12,27,86,19,48,27,25,5,22,0,0,62,23,59,63,42,60,14,4,0,2,10,65,32,2,0,17,2,5,0,16,4,3,2,1,5,26,0,7,12,6,3,43,12,1,98,46,34,26,6,8,88,1,3,42,50,10,113,7,33,86,126,77,38,107,22,0,49,3,0,0,5,29,101,66,86,83,53,0,22,28,89,14,0,143,131,30,53,9,74,3,46,60,12,13,65,129,56,50,144,2,7,8,5,1,18,19,0,4,32,13,105,11,10,10,2,2,0,3,14,9,10,3,13,19,16,1,8,6,15,14,10,2,15,1,13,4,44,47,9,11,54,3,101,20,86,56,150,15,58,1,21,37,14,1,72,32,4,10,6,6,8,63,3,1,58,56,10,0,35,8,11,0,8,4,2,10,6,17,22,16,56,54,92,4,32,48,64,1,3,18,66,8,9,0,0,0,0,0,0,0,2,0,5,3,0,2,6,1,0,0,1,7,11,0,0,0,9,17,1,3,23,13,4,2,0,3,0,5,6,10,3,0,7,0,1,6,8,0,5,2,7,21,0,2,33,76,6,19,132,85,19,94,10,18,1,103,70,0,62,123,6,0,40,90,24,99,13,0,43,11,1,46,22,0,0,29,40,1,1,22,31,16,10,0,0,0,12,3,4,0,0,4,9,0,0,1,0,10,0,0,0,8,0,0,5,14,6,0,0,12,30,1,0,0,28,13,4,0,12,0,0,11,14,5,0,6,3,11,7,7,14,16,23,46,8,40,25,2,8,51,30,5,0,18,140,4,2,0,89,5,114,114,6,4,65,8,0,89,42,7,0,41,12,17,0,111,78,4,2,54,78,0,18,74,0,0,92,48,0,0,11,0,4,62,84,12,110,102,41,103,40,7,0,37,102,66,2,0,25,65,3,0,52,10,2,0,21,23,4,50,83,18,2,1,88,80,6,47,11,137,12,83,23,87,95,36,4,89,39,0,4,78,17,14,132,104,100,60,10,72,126,8,70,39,13,59,121,43,58,38,99,7,68,159,3,94,38,12,106,85,0,7,135,45,0,31,75,7,2,42,15,40,14,12,6,46,5,159,28,48,130,21,20,47,6,12,21,39,1,19,34,42,0,8,11,68,0,1,31,6,7,18,125,129,52,64,75,64,39,9,94,59,88,5,11,57,47,75,67,1,59,53,3,33,62,57,23,29,59,100,1,152,79,17,156,49,64,56,27,0,5,126,21,0,6,84,0,14,14,39,15,30,4,2,1,0,10,2,34,12,0,4,114,0,5,12,35,0,2,34,31,0,3,65,65,6,5,57,107,18,34,76,37,87,22,108,27,8,24,174,85,17,53,20,129,54,51,67,83,60,140,128,143,77,89,33,55,68,61,1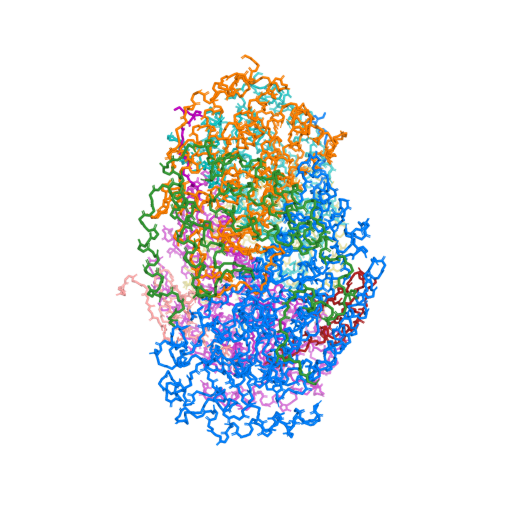17,36,4,59,0,24,1,18,66,52,85,10,0,26,94,1,39,0,28,25,87,68,53,119,46,15,52,4,3,6,9,5,64,62,25,0,127,95,10,5,55,13,0,6,27,6,14,70,72,56,20,106,69,19,80,230,108,74,19,59,159,28,98,43,52,94,42,22,5,104,29,86,53,1,0,120,46,2,34,30,0,20,7,148,30,194,116,27,73,20,25,10,12,20,12,5,61,6,37,84,128,15,106,23,103,50,90,32,9,5,11,26,9,2,95,61,1,17,56,48,10,61,102,41,31,8,38,3,53,23,4,7,33,58,38,38,37,13,125,47,16,68,66,25,0,9,28,14,6,68,37,20,13,22,31,23,27,0,3,24,5,0,2,6,0,0,0,1,0,1,2,4,6,0,12,3,3,9,5,6,15,5,1,4,14,0,0,5,2,3,4,4,2,16,22,4,3,58,55,5,45,143,102,82,85,76,28,26,4,10,4,12,34,4,5,0,2,5,3,1,30,1,0,0,7,0,0,1,1,3,4,14,1,0,0,2,4,0,0,0,2,14,0,0,0,20,7,26,19,15,9,3,1,0,24,11,0,16,29,10,27,1,34,2,10,0,28,10,10,14,4,11,1,25,3,9,10,33,0,0,8,9,0,15,36,1,0,47,3,0,33,151,31,106,13,7,98,119,3,2,39,16,3,0,3,12,2,0,10,5,0,2,20,10,8,2,8,13,8,0,38,27,4,1,11,12,0,55,83,27,49,44,14,1,18,133,13,0,28,66,24,0,82,101,11,0,5,41,65,4,2,47,79,0,36,129,64,45,7,119,58,7,151,0,16,179,49,0,93,83,24,0,79,32,8,0,0,20,8,0,2,2,11,3,0,10,5,4,1,29,48,13,62,29,16,17,10,48,151,102,4,36,132,54,1,62,76,47,0,91,25,0,40,112,42,0,2,129,20,4,60,70,1,108,174,75,10,0,47,65,10,182,45,22,26,2,0,5,37,54,1,51,86,75,55,35,21,1,14,12,1,15,1,5,1,12,15,20,6,28,64,15,27,87,27,57,18,25,5,22,0,0,48,22,64,63,38,54,13,6,0,3,11,61,35,2,0,19,5,3,0,16,3,4,2,4,7,26,0,6,18,4,4,37,5,3,65,17,20,24,8,8,100,2,4,36,50,7,99,8,33,76,124,101,44,72,11,0,53,2,0,1,8,39,92,73,91,77,56,0,29,24,61,20,0,107,161,28,51,10,77,6,39,61,10,17,68,121,57,78,91,13,1,6,1,4,17,22,0,4,23,13,52,13,12,11,4,4,0,3,10,11,9,3,14,21,13,3,4,4,18,11,11,3,19,2,14,4,49,46,8,1,57,3,102,17,82,50,205,22,92,0,23,41,13,3,80,32,5,8,10,5,8,70,1,1,60,53,9,0,35,8,7,0,6,6,1,10,4,6,22,6,43,44,84,1,21,50,60,1,3,16,61,9,7,0,0,0,0,0,0,0,2,0,4,4,0,2,6,0,0,0,2,5,12,0,0,0,13,17,2,2,33,12,2,4,0,4,0,5,5,10,3,0,6,0,1,7,10,0,5,0,4,22,0,1,31,88,9,19,132,84,19,95,10,20,2,102,80,1,56,129,19,0,42,72,29,98,14,0,40,12,0,38,32,1,0,35,42,1,1,15,39,16,9,2,0,0,14,3,5,0,0,4,8,0,0,2,1,10,0,0,0,7,0,0,5,16,6,0,0,12,23,2,0,0,22,17,3,0,10,0,0,9,15,5,0,8,2,11,8,6,14,14,21,43,10,34,21,4,9,43,32,6,0,22,141,3,2,0,88,6,112,111,6,5,68,6,0,84,40,8,0,37,11,24,0,109,65,3,4,57,100,0,20,68,0,0,76,44,0,0,7,0,11,54,78,16,77,165,49,85,44,4,5,36,120,73,1,1,26,60,3,0,55,8,2,0,25,21,5,73,80,22,2,0,69,87,2,54,12,137,19,72,28,93,91,39,4,93,32,0,9,78,15,7,134,129,189,65,44,71,10,35,136,13,71,30,11,88,102,32,56,39,95,6,57,164,4,98,38,11,107,88,0,6,134,47,0,24,82,7,0,38,20,38,10,12,6,42,4,155,40,42,117,11,19,26,4,10,21,36,0,15,30,42,0,9,13,67,0,2,32,2,7,21,111,127,56,59,76,62,35,10,88,64,92,4,9,54,52,70,72,1,58,55,5,28,64,59,33,36,60,106,1,156,74,16,153,44,62,54,27,0,4,129,14,0,5,75,0,12,17,40,16,22,3,2,1,0,10,1,36,12,0,5,118,0,5,9,37,0,1,33,30,0,4,66,62,4,4,58,111,12,39,74,36,89,23,114,25,3,20,167,86,17,52,21,125,63,43,66,83,63,139,174,96,85,186,92,33,118,57,88,29,54,68,58,114,40,3,60,0,25,1,38,59,63,85,14,1,31,83,0,47,0,29,32,63,61,61,122,36,16,38,2,3,7,9,3,62,88,28,0,137,82,6,4,56,18,0,4,26,6,11,71,84,72,22,127,92,10,103

Sequence (2148 aa):
DALKVNRAPVGVEPQEVHKWLQSFNWDFKENRTKYATKYHMANQTKEQFKVIAKEYARMEAAKDERQFGTLLDGLTRLGAGNKVHPRWGETMKVISNFLEVGEYNAIAASAMLWDSATAAEQKNGYLAQVLDEIRHTHQCAFINHYYSKRTRAIGPLWKGMKRVFADGFISGDAVECSVNLQLVGEACFTNPLIVAVTEWASANGDEITPTVFLSVETDELRHMANGYQTVVSIANDPAAAKYLNTDLNNAFWTQQKYFTPALGYLFEYGSKFKVEPWVKTWNRWVYEDWGGIWIGRLGKYGVESPRSLRDAKTDAYWAHHDLALAAYALWPLGFARLALPDEEDQEWFEANYPGWADHYGKIYNEWKKLGYEDPKSGFIPYAWLLANGHDVYIDRVSQVPFIPSLAKGSGSLRVHEFNGKKHSLTDDWGERMWLSEPERYECHNLFEQYEGRELSEVIAEGHGVRSDGKTLIAQPHVRGDNLWTLEDIKRAGCVFPNPLAKFCYAQPNPDWIAGGLDWGDWTQKFHGGRPSWGNESTELRTTDWYRHRDPARRWHAPYVKDKSEEARYTQRFLAAYSSEGSIRTIDAYWRDEILNKYYGALLYNEYGLFNAHSSVGRDCLSDTIRQSATFAGLDKVDNAQMIQMERLFIAKLVPGFDASTDVPKKIWTTDPIYAGARGAVEEIWQGIQDWNEILWAGHAVYDATFGQFARREFFQRLATVYGDTLTPFFTAQSQTYFQTTRGAIEDLFVYCLANDPEFGAHNRTFLNAWTEHYLARSVTALKDFVGIYAKVEKVAGATDRAGVSEALQRVFGDWKVDYADKIGFNIDVDQKVDAVLAGFKNEPIHENSTRTEWEGKIAKLNSVDQATKFIQDFRVAYSSPFRKSYDLDVDYQYIERKIEERLSVLKTEKLSVADLVTKATTGEDAAAVEAAWIAKMKAAESKYAAERIHIEFRQLYKPPVLPVNVFLRTDAALGTILMELRNTDYYATPLEGLRKERGVKVLHLQASRILIHSDARYEAFTVDLDYMWRWEILRDGEFVQEGCSLSFDSSRKAVAHVLSHFKRQDEAAQRTDALKVNRAPVGVEPQEVHKWLQSFNWDFKENRTKYATKYHMANQTKEQFKVIAKEYARMEAAKDERQFGTLLDGLTRLGAGNKVHPRWGETMKVISNFLEVGEYNAIAASAMLWDSATAAEQKNGYLAQVLDEIRHTHQCAFINHYYRRTRAIGPLWKGMKRVFADGFISGDAVECSVNLQLVGEACFTNPLIVAVTEWASANGDEITPTVFLSVETDELRHMANGYQTVVSIANDPAAAKYLNTDLNNAFWTQQKYFTPALGYLFEYGSKFKVEPWVKTWNRWVYEDWGGIWIGRLGKYGVESPRSLRDAKTDAYWAHHDLALAAYALWPLGFARLALPDEEDQEWFEANYPGWADHYGKIYNEWKKLGYEDPKSGFIPYAWLLANGHDVYIDRVSQVPFIPSLAKGSGSLRVHEFNGKKHSLTDDWGERMWLSEPERYECHNLFEQYEGRELSEVIAEGHGVRSDGKTLIAQPHVRGDNLWTLEDIKRAGCVFPNPLAKFCYAQPNPDWIAGGLDWGDWTQKFHGGRPSWGNESTELRTTDWYRHRDPARRWHAPYVKDKSEEARYTQRFLAAYSSEGSIRTIDAYWRDEILNKYYGALLYNEYGLFNAHSSVGRDCLSDTIRQSATFAGLDKVDNAQMIQMERLFIAKLVPGFDASTDVPKKIWTTDPIYAGARGAVEEIWQGIQDWNEILWAGHAVYDATFGQFARREFFQRLATVYGDTLTPFFTAQSQTYFQTTRGAIEDLFVYCLANDPEFGAHNRTFLNAWTEHYLARSVTALKDFVGIYAKVEKVAGATDRAGVSEALQRVFGDWKV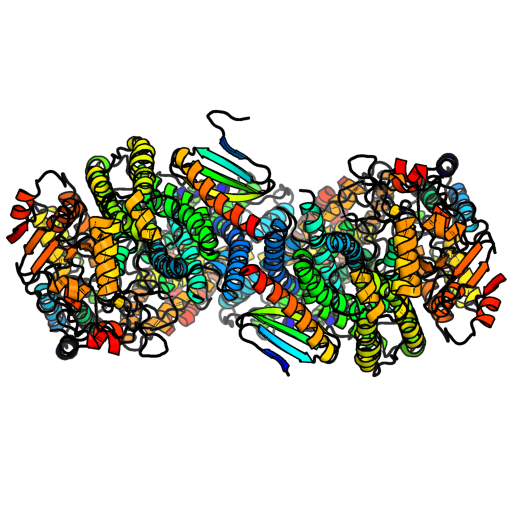DYADKIGFNIDVDQKVDAVLAGFKNKREPIHENSTRTEWEGKIAKLNSVDQATKFIQDFRVAYSSPFRKSYDLDVDYQYIERKIEERLSVLKTEKLSVADLVTKATTGEDAAAVEAAWIAKMKAAESKYAAERIHIEFRQLYKPPVLPVNVFLRTDAALGTILMELRNTDYYATPLEGLRKERGVKVLHLQAPTTEASRILIHSDARYEAFTVDLDYMWRWEILRDGEFVQEGCSLSFDSSRKAVAHVLSHFKRQDEAAQ

Secondary structure (DSSP, 8-state):
--S----S-----HHHHHTTGGGG----TT-S-SS--S--PPTTPPPSS---HHHHHHHHHHHHHHHHHHHHHHHHHTBSB--S-HHHHHHHHHHHHHHHHHHHHHHHHHHHHHHH--SHHHHHHHHHHHHHHHHHHHHHHHHHHHH----GGGSHHHHHHHIIIIIHHHSS-HHHHHIIIIIIIIIIIIHHHHHHHHHHHHHTT--HHHHHHHHHHTTHHHHHHHHHHHHHHHTTSHHHHHHHHHHHHHHHHHHHHHHHHHHHHHHHHH-SS-SS-HHHHHIIIIIIIIIIIIHHHTTTTT----TTHHHHHHHHTTHHHHHHHHHHHTGGGSSSB-----HHHHHHHHHHSTTSIIIIIHHHHHHHHHTTT-GGG---HHHHHHHTT---EE-TTT--EE-TTT--SS---EEEEETTEEEEE-SHHHHHHHHH-GGG--PPPHHHHHTTSBHHHHHHHTT-B-TTSSBBS-BSSSSSSS--BHHHHHTT--B---TTTT-/---S--BTTSTT--B-S--SS--TT---SS-GGG-S---S-GGG---TT---HHHHHHHHHHHHHHHHHHHHHHHHHTGGGGS-HHIIIIIIIIIIHHHHHHHHHHHHTHHHHHHH-S-HHHHHHHHHHHHHHHHHHHHHHHHHHHHHHHSTT----SHHHHHHHHH-HHHHHHHHHHHHHHHS---HHHHHIIIIIIIIIIIIHIIIIIIIIHHHTTTT-SSHHHHHHHHHHHHHHHHHHHHIIIIIIITT-TTTHHHHHHHHHHHHHHHHHHHHHHHHHHHGGGGGSPP-TTTTSHHHHHHHHHHHHHHHIIIIIHHHT----HHHHHHHHHTT---/--SSS-HHHHHHHHHHHT--SHHHHHHHHHHHHHHHSSTT-S--TTTTTHHHHHHHHHHHHHHHHHHHS-HHHHHHB-TTS-BHHHHHHHHHHHHHH-SSHHHHHHHHHHHHHHHTTTTS-HHHHHHHHHHHHHHHHHHHTTTTT-S-HHHHHHHHT-EEEEE--/-EEEEEESSSEEEEEEE-SSSEEEEEEETTEEEEEEEESSHHHHHHHHHHHHHHHHHHHHHTT-/-TTT----S-----HHHHHTTGGGG----TT-S-SS--S----TT---SS---HHHHHHHHHHHHHHHHHHHHHHHHHHTTS--S-HHHHHHHHHHHHHHHHHHHHHHHHHHHHHHH--SHHHHHHHHHHHHHHHHHHHHHHHHHHH--TTTTTSSHHHHHHIIIIIHHHSS-HHHHHIIIIIIIIIIIIHHHHHHHHHHHHHTT--HHHHHHHHHHTTHHHHHHHHHHHHHHHTTSHHIIIIIHHHHHHHHHHHHHHHHHHHHHHHHHH-SS-SS-HHHHHIIIIIIIIIIIIHHHHGGGT----TTHHHHHHHHTTHHHHHHHHHHHTGGGSSSB-----HHHHHHHHHHSTTHIIIIIHHHHHHHHTTSS-TTS---HHHHHHHTT---EE-TTT--EE-TTT--SS---EEEEETTEEEEE-SHHHHHHHHH-GGG--PPPHHHHTTT-BHHHHHHHTT-B-TTSSBBS-BS--SSSS--BHHHHHHH--B---TTTT-/---S--BTTSTT--B-SS-SS--TT---SS-GGG-S---S-TT----TT---HHHHHHHHHHHHHHHHHHHHHHHHHTGGGGS-HHIIIIIIIIIIHHHHHHHHHHHHTHHHHHHH-S-HHHHHHHHHHHHHHHHHHHHHHHHHHHHHHHSTT----SHHHHHHHHH-GGGHHHHHHHHHHHHS---HHHHHIIIIIIIIIIIIHIIIIIIIIHHHTTTT-SSHHHHHHHHHHHHHHHHHHHHIIIIIIITT-TTTHHHHHHHHHHHHHHHHHHHHHHHHHHGGGGGGS---TTTSSHHHHHHHHHHHHHHHHHHTGGGTT----HHHHHHHHHTT---/----SSS-HHHHHHHHHHHT--SHHHHHHHHHHHHHHHSSTT-S--TTTTTHHHHHHHHHHHHHHHHHHHS-HHHHHHB-TTSSBHHHHHHHHHHHHHT-SSHHHHHHHHHHHHHHHTTTTS-HHHHHHHHHHHHHHHHHHHTTTTT-S-HHHHHHHHT-EEEEE--/---SSS-EEEEE-SSEEEEEEE-SS-EEEEEEETTEEEEEEEESSHHHHHHHHHHHHHHHHHHHHTT-